Protein 6L8D (pdb70)

Radius of gyration: 44.06 Å; Cα contacts (8 Å, |Δi|>4): 2669; chains: 6; bounding box: 118×117×62 Å

Secondary structure (DSSP, 8-state):
----GGG--S-HHHHHHHHHHHH-GGG--EEEEE-SSS-HHHHHHHHHHHSPP------EEEE-SS------EEEETT-SSSTHHHHHHHHHHS----EEEEE--TTSS---HHHHTTSSEEEEE-----HHHHHHHHHHHHHHHH-HHHHHHHTHHHHHHHHHHHHHHHHHGGG-B--HHHHHHHHHHHHHTT-SSSHHHHHHHHHHHHHHHHTT-SB--HHHHHHHHHHHHGGG----TT----HHHHHHHHHHHHHT-------/----GGG--S-HHHHHHHHHHHH-GGG--EEEEE----HHHHHHHHHHS----S-----EE---S--TTS----STTTTTTEEEEETTTTSSTTHHHHHHHHHH----EEEEEE--SSS----HHHHTTSSEEEEE-----HHHHHHHHHHHHHHHH-HHHHHHHTHHHHHHHHHHHHHHHHHGGG-B--HHHHHHHHHHHHHTT-SSSHHHHHHHHHHHHHHHHTT-SB--HHHHHHHHHHHHGGG----TT----HHHHHHHHHHHHHT--/----GGG--S-HHHHHHHHHHHH-GGG--EEE--SS-S-HHHHHHHHHHHS-----EEEE-SS-----TTSEEEETTTTSSTTTHHHHHHHH---EEEEE-------HHHHTTSSEEEPP-----HHHHHHHHHHHHHHHH-HHHHHHHTHHHHHHHHHHHHHHHHHGGG-B--HHHHHHHHHHHHHTT-SSSHHHHHHHHHHHHHHHHTT-SB--HHHHHHHHHHHHGGG----TT----HHHHHHHHHHHHHT-/----GGG--S-HHHHHHHHHHHH-GGG--EEE---HHHHHHHHHHHS------EEE----TTSEEEETT-SSSTHHHHHHHHHHS----EEEEE--TTS----HHHHTTSSEEEPP-----HHHHHHHHHHHHHHHH-HHHHHHHTHHHHHHHHHHHHHHHHHGGG-B--HHHHHHHHHHHHHTT-SSSHHHHHHHHHHHHHHHHTT-SB--HHHHHHHHHHHHGGG----TT--S-HHHHHHHHHHHHHT--/----GGG--S-HHHHHHHHHHHH-GGG--EEEEE-S-S-HHHHHHHHHHHSPP----EE---S-------TTSEEEETTTTS---HHHHHHHHHHHTTT---EEEEE--TTTS---HHHHTTSSEEEEE-----HHHHHHHHHHHHHHHH-HHHHHHHTHHHHHHHHHHHHHHHHHGGG-B--HHHHHHHHHHHHHTT-SSSHHHHHHHHHHHHHHHHTT-SB--HHHHHHHHHHHHGGG----TT----HHHHHHHHHHHHHT--/----GGG--S-HHHHHHHHHHHH-GGG--EEE--SS-SSSHHHHHHHHHHSPP-----EEE--TT----TTTTTTSEEEETTTTSS-SSHHHHHHHHT----EEEEE--TTS----HHHHTTSSEEEPP-----HHHHHHHHHHHHHHHH-HHHHHHHTHHHHHHHHHHHHHHHHHGGG-B--HHHHHHHHHHHHHTT-SSSHHHHHHHHHHHHHHHHTT-SB--HHHHHHHHHHHHGGG----TT----HHHHHHHHHHHHHT---

Sequence (1582 aa):
VVFPFTAIVGQDEMKLALLLNVIDPKIGGVMIMGDRGTGKSTTIRALADLLPEIEKKVTMVDLPLGATEDRGILYVDEVNLLDDHLVDVLLDSAAGRFVLVGSGNPEEGELRPQLLDRFGMHAEIRTVREPELRVKIVEQRTEFDQNPHPFCDQYQTEQEALQAKIVNAQNLLPQVTIDYDYRVKVSEVCAELDVDGLRGDIVTNRAAKALAAFEGRTEVTVDDISRVIVLCLRHRLRKDPLESIDSGSKVEKVFKRVFGVVDEALEVVFPFTAIVGQDEMKLALLLNVIDPKIGGVMIMGDRGKSTTIRALADLLPEIEVVAKVTMVDLPLGATEDRVPGLLAKANRGILYVDEVNLLDDHLVDVLLDSAAPARFVLVGSGNPEEGELRPQLLDRFGMHAEIRTVREPELRVKIVEQRTEFDQNPHPFCDQYQTEQEALQAKIVNAQNLLPQVTIDYDYRVKVSEVCAELDVDGLRGDIVTNRAAKALAAFEGRTEVTVDDISRVIVLCLRHRLRKDPLESIDSGSKVEKVFKRVFGVVVVFPFTAIVGQDEMKLALLLNVIDPKIGGVMIMGDRGTGKSTTIRALADLLPEKVTMVDLPLGATEDANRGILYVDEVNLLDDHLVDVLLDSARFVLVGSGNPEELRPQLLDRFGMHAEIRTVREPELRVKIVEQRTEFDQNPHPFCDQYQTEQEALQAKIVNAQNLLPQVTIDYDYRVKVSEVCAELDVDGLRGDIVTNRAAKALAAFEGRTEVTVDDISRVIVLCLRHRLRKDPLESIDSGSKVEKVFKRVFGVVVFPFTAIVGQDEMKLALLLNVIDPKIGGVMIMTGKSTTIRALADLLPEKKVTMVDLPLANRGILYVDEVNLLDDHLVDVLLDSAAGRFVLVGSGNPEEGELRPQLLDRFGMHAEIRTVREPELRVKIVEQRTEFDQNPHPFCDQYQTEQEALQAKIVNAQNLLPQVTIDYDYRVKVSEVCAELDVDGLRGDIVTNRAAKALAAFEGRTEVTVDDISRVIVLCLRHRLRKDPLESIDSGSKVEKVFKRVFGVVVVFPFTAIVGQDEMKLALLLNVIDPKIGGVMIMGDRGTGKSTTIRALADLLPEIKVTMVDLPLGATLAKANRGILYVDEVNLLDDHLVDVLLDSAAGGWNRFVLVGSGNPEEGELRPQLLDRFGMHAEIRTVREPELRVKIVEQRTEFDQNPHPFCDQYQTEQEALQAKIVNAQNLLPQVTIDYDYRVKVSEVCAELDVDGLRGDIVTNRAAKALAAFEGRTEVTVDDISRVIVLCLRHRLRKDPLESIDSGSKVEKVFKRVFGVVVVFPFTAIVGQDEMKLALLLNVIDPKIGGVMIMGDRGTGKSTTIRALADLLPEIKKVTMVDLPLGATELLAKANRGILYVDEVNLLDDHLVDVLLDSAAGRFVLVGSGNPEEGELRPQLLDRFGMHAEIRTVREPELRVKIVEQRTEFDQNPHPFCDQYQTEQEALQAKIVNAQNLLPQVTIDYDYRVKVSEVCAELDVDGLRGDIVTNRAAKALAAFEGRTEVTVDDISRVIVLCLRHRLRKDPLESIDSGSKVEKVFKRVFGVVD

Structure (mmCIF, N/CA/C/O backbone):
data_6L8D
#
_entry.id   6L8D
#
_cell.length_a   211.034
_cell.length_b   121.149
_cell.length_c   119.419
_cell.angle_alpha   90.000
_cell.angle_beta   99.060
_cell.angle_gamma   90.000
#
_symmetry.space_group_name_H-M   'C 1 2 1'
#
loop_
_entity.id
_entity.type
_entity.pdbx_description
1 polymer 'Magnesium-chelatase subunit ChlI'
2 water water
#
loop_
_atom_site.group_PDB
_atom_site.id
_atom_site.type_symbol
_atom_site.label_atom_id
_atom_site.label_alt_id
_atom_site.label_comp_id
_atom_site.label_asym_id
_atom_site.label_entity_id
_atom_site.label_seq_id
_atom_site.pdbx_PDB_ins_code
_atom_site.Cartn_x
_atom_site.Cartn_y
_atom_site.Cartn_z
_atom_site.occupancy
_atom_site.B_iso_or_equiv
_atom_site.auth_seq_id
_atom_site.auth_comp_id
_atom_site.auth_asym_id
_atom_site.auth_atom_id
_atom_site.pdbx_PDB_model_num
ATOM 1 N N . VAL A 1 14 ? 75.947 95.165 39.941 1.00 54.66 14 VAL A N 1
ATOM 2 C CA . VAL A 1 14 ? 76.042 94.612 38.593 1.00 57.06 14 VAL A CA 1
ATOM 3 C C . VAL A 1 14 ? 76.452 95.675 37.577 1.00 61.50 14 VAL A C 1
ATOM 4 O O . VAL A 1 14 ? 76.011 96.826 37.648 1.00 66.55 14 VAL A O 1
ATOM 8 N N . VAL A 1 15 ? 77.300 95.281 36.626 1.00 58.44 15 VAL A N 1
ATOM 9 C CA . VAL A 1 15 ? 77.878 96.205 35.659 1.00 53.09 15 VAL A CA 1
ATOM 10 C C . VAL A 1 15 ? 77.631 95.675 34.251 1.00 39.38 15 VAL A C 1
ATOM 11 O O . VAL A 1 15 ? 77.485 94.465 34.040 1.00 44.44 15 VAL A O 1
ATOM 15 N N . PHE A 1 16 ? 77.534 96.597 33.295 1.00 32.70 16 PHE A N 1
ATOM 16 C CA . PHE A 1 16 ? 77.345 96.228 31.900 1.00 20.95 16 PHE A CA 1
ATOM 17 C C . PHE A 1 16 ? 78.476 95.306 31.452 1.00 20.70 16 PHE A C 1
ATOM 18 O O . PHE A 1 16 ? 79.650 95.624 31.679 1.00 20.73 16 PHE A O 1
ATOM 26 N N . PRO A 1 17 ? 78.175 94.168 30.825 1.00 23.23 17 PRO A N 1
ATOM 27 C CA . PRO A 1 17 ? 79.231 93.195 30.504 1.00 21.25 17 PRO A CA 1
ATOM 28 C C . PRO A 1 17 ? 80.138 93.674 29.377 1.00 24.79 17 PRO A C 1
ATOM 29 O O . PRO A 1 17 ? 79.667 94.141 28.337 1.00 26.90 17 PRO A O 1
ATOM 33 N N . PHE A 1 18 ? 81.450 93.510 29.583 1.00 21.30 18 PHE A N 1
ATOM 34 C CA . PHE A 1 18 ? 82.446 93.985 28.624 1.00 22.15 18 PHE A CA 1
ATOM 35 C C . PHE A 1 18 ? 82.232 93.377 27.244 1.00 30.62 18 PHE A C 1
ATOM 36 O O . PHE A 1 18 ? 82.341 94.073 26.228 1.00 19.77 18 PHE A O 1
ATOM 44 N N . THR A 1 19 ? 81.927 92.081 27.185 1.00 19.50 19 THR A N 1
ATOM 45 C CA . THR A 1 19 ? 81.781 91.417 25.898 1.00 19.25 19 THR A CA 1
ATOM 46 C C . THR A 1 19 ? 80.543 91.873 25.141 1.00 20.11 19 THR A C 1
ATOM 47 O O . THR A 1 19 ? 80.363 91.479 23.983 1.00 19.15 19 THR A O 1
ATOM 51 N N . ALA A 1 20 ? 79.693 92.692 25.766 1.00 28.28 20 ALA A N 1
ATOM 52 C CA . ALA A 1 20 ? 78.502 93.232 25.128 1.00 19.67 20 ALA A CA 1
ATOM 53 C C . ALA A 1 20 ? 78.693 94.631 24.560 1.00 19.86 20 ALA A C 1
ATOM 54 O O . ALA A 1 20 ? 77.859 95.073 23.767 1.00 31.29 20 ALA A O 1
ATOM 56 N N . ILE A 1 21 ? 79.747 95.344 24.957 1.00 19.99 21 ILE A N 1
ATOM 57 C CA . ILE A 1 21 ? 80.011 96.667 24.405 1.00 20.17 21 ILE A CA 1
ATOM 58 C C . ILE A 1 21 ? 80.284 96.568 22.913 1.00 20.01 21 ILE A C 1
ATOM 59 O O . ILE A 1 21 ? 81.164 95.817 22.478 1.00 41.98 21 ILE A O 1
ATOM 64 N N . VAL A 1 22 ? 79.549 97.342 22.118 1.00 20.10 22 VAL A N 1
ATOM 65 C CA . VAL A 1 22 ? 79.707 97.316 20.669 1.00 19.98 22 VAL A CA 1
ATOM 66 C C . VAL A 1 22 ? 80.236 98.669 20.198 1.00 20.46 22 VAL A C 1
ATOM 67 O O . VAL A 1 22 ? 79.966 99.710 20.804 1.00 20.55 22 VAL A O 1
ATOM 71 N N . GLY A 1 23 ? 81.061 98.640 19.156 1.00 23.94 23 GLY A N 1
ATOM 72 C CA . GLY A 1 23 ? 81.486 99.855 18.487 1.00 36.11 23 GLY A CA 1
ATOM 73 C C . GLY A 1 23 ? 82.678 100.586 19.072 1.00 43.84 23 GLY A C 1
ATOM 74 O O . GLY A 1 23 ? 82.932 101.733 18.677 1.00 52.22 23 GLY A O 1
ATOM 75 N N . GLN A 1 24 ? 83.411 99.980 19.999 1.00 36.71 24 GLN A N 1
ATOM 76 C CA . GLN A 1 24 ? 84.596 100.601 20.580 1.00 31.23 24 GLN A CA 1
ATOM 77 C C . GLN A 1 24 ? 85.840 99.750 20.390 1.00 27.65 24 GLN A C 1
ATOM 78 O O . GLN A 1 24 ? 86.790 99.817 21.177 1.00 23.28 24 GLN A O 1
ATOM 84 N N . ASP A 1 25 ? 85.852 98.945 19.321 1.00 31.37 25 ASP A N 1
ATOM 85 C CA . ASP A 1 25 ? 86.899 97.943 19.163 1.00 19.70 25 ASP A CA 1
ATOM 86 C C . ASP A 1 25 ? 88.312 98.452 19.391 1.00 20.69 25 ASP A C 1
ATOM 87 O O . ASP A 1 25 ? 89.115 97.793 20.060 1.00 23.13 25 ASP A O 1
ATOM 92 N N . GLU A 1 26 ? 88.630 99.634 18.868 1.00 19.92 26 GLU A N 1
ATOM 93 C CA . GLU A 1 26 ? 89.982 100.156 19.028 1.00 19.98 26 GLU A CA 1
ATOM 94 C C . GLU A 1 26 ? 90.303 100.387 20.496 1.00 20.12 26 GLU A C 1
ATOM 95 O O . GLU A 1 26 ? 91.426 100.135 20.936 1.00 20.06 26 GLU A O 1
ATOM 101 N N . MET A 1 27 ? 89.327 100.857 21.275 1.00 20.29 27 MET A N 1
ATOM 102 C CA . MET A 1 27 ? 89.587 101.109 22.688 1.00 20.44 27 MET A CA 1
ATOM 103 C C . MET A 1 27 ? 89.611 99.825 23.502 1.00 20.28 27 MET A C 1
ATOM 104 O O . MET A 1 27 ? 90.417 99.692 24.430 1.00 21.72 27 MET A O 1
ATOM 109 N N . LYS A 1 28 ? 88.735 98.875 23.180 1.00 25.06 28 LYS A N 1
ATOM 110 C CA . LYS A 1 28 ? 88.774 97.595 23.872 1.00 19.95 28 LYS A CA 1
ATOM 111 C C . LYS A 1 28 ? 90.091 96.880 23.623 1.00 19.74 28 LYS A C 1
ATOM 112 O O . LYS A 1 28 ? 90.611 96.205 24.519 1.00 19.67 28 LYS A O 1
ATOM 118 N N . LEU A 1 29 ? 90.659 97.044 22.423 1.00 25.26 29 LEU A N 1
ATOM 119 C CA . LEU A 1 29 ? 91.953 96.446 22.122 1.00 19.46 29 LEU A CA 1
ATOM 120 C C . LEU A 1 29 ? 93.044 97.072 22.978 1.00 23.58 29 LEU A C 1
ATOM 121 O O . LEU A 1 29 ? 93.906 96.364 23.517 1.00 28.87 29 LEU A O 1
ATOM 126 N N . ALA A 1 30 ? 93.025 98.400 23.112 1.00 19.86 30 ALA A N 1
ATOM 127 C CA . ALA A 1 30 ? 94.028 99.068 23.930 1.00 20.01 30 ALA A CA 1
ATOM 128 C C . ALA A 1 30 ? 93.964 98.588 25.371 1.00 20.05 30 ALA A C 1
ATOM 129 O O . ALA A 1 30 ? 95.001 98.361 26.006 1.00 20.03 30 ALA A O 1
ATOM 131 N N . LEU A 1 31 ? 92.751 98.399 25.895 1.00 20.12 31 LEU A N 1
ATOM 132 C CA . LEU A 1 31 ? 92.607 97.963 27.279 1.00 20.17 31 LEU A CA 1
ATOM 133 C C . LEU A 1 31 ? 93.038 96.511 27.455 1.00 19.90 31 LEU A C 1
ATOM 134 O O . LEU A 1 31 ? 93.744 96.185 28.416 1.00 19.91 31 LEU A O 1
ATOM 139 N N . LEU A 1 32 ? 92.641 95.628 26.528 1.00 19.66 32 LEU A N 1
ATOM 140 C CA . LEU A 1 32 ? 92.981 94.213 26.651 1.00 19.39 32 LEU A CA 1
ATOM 141 C C . LEU A 1 32 ? 94.485 93.998 26.588 1.00 19.27 32 LEU A C 1
ATOM 142 O O . LEU A 1 32 ? 95.038 93.210 27.361 1.00 19.17 32 LEU A O 1
ATOM 147 N N . LEU A 1 33 ? 95.169 94.701 25.684 1.00 19.30 33 LEU A N 1
ATOM 148 C CA . LEU A 1 33 ? 96.609 94.528 25.585 1.00 19.19 33 LEU A CA 1
ATOM 149 C C . LEU A 1 33 ? 97.317 95.037 26.835 1.00 30.80 33 LEU A C 1
ATOM 150 O O . LEU A 1 33 ? 98.324 94.451 27.252 1.00 29.35 33 LEU A O 1
ATOM 155 N N . ASN A 1 34 ? 96.806 96.105 27.459 1.00 19.67 34 ASN A N 1
ATOM 156 C CA . ASN A 1 34 ? 97.411 96.569 28.704 1.00 19.85 34 ASN A CA 1
ATOM 157 C C . ASN A 1 34 ? 97.162 95.588 29.838 1.00 28.44 34 ASN A C 1
ATOM 158 O O . ASN A 1 34 ? 98.049 95.340 30.660 1.00 19.79 34 ASN A O 1
ATOM 163 N N . VAL A 1 35 ? 95.971 94.994 29.876 1.00 28.76 35 VAL A N 1
ATOM 164 C CA . VAL A 1 35 ? 95.706 93.964 30.866 1.00 19.65 35 VAL A CA 1
ATOM 165 C C . VAL A 1 35 ? 96.654 92.798 30.668 1.00 19.35 35 VAL A C 1
ATOM 166 O O . VAL A 1 35 ? 97.079 92.159 31.638 1.00 25.23 35 VAL A O 1
ATOM 170 N N . ILE A 1 36 ? 97.032 92.526 29.421 1.00 19.15 36 ILE A N 1
ATOM 171 C CA . ILE A 1 36 ? 97.924 91.409 29.142 1.00 18.85 36 ILE A CA 1
ATOM 172 C C . ILE A 1 36 ? 99.360 91.787 29.458 1.00 25.61 36 ILE A C 1
ATOM 173 O O . ILE A 1 36 ? 100.121 90.976 30.001 1.00 21.21 36 ILE A O 1
ATOM 178 N N . ASP A 1 37 ? 99.758 93.012 29.114 1.00 19.09 37 ASP A N 1
ATOM 179 C CA . ASP A 1 37 ? 101.110 93.494 29.389 1.00 34.84 37 ASP A CA 1
ATOM 180 C C . ASP A 1 37 ? 101.035 94.925 29.906 1.00 28.85 37 ASP A C 1
ATOM 181 O O . ASP A 1 37 ? 101.147 95.886 29.133 1.00 30.47 37 ASP A O 1
ATOM 186 N N . PRO A 1 38 ? 100.877 95.105 31.223 1.00 33.23 38 PRO A N 1
ATOM 187 C CA . PRO A 1 38 ? 100.784 96.467 31.776 1.00 20.01 38 PRO A CA 1
ATOM 188 C C . PRO A 1 38 ? 102.010 97.333 31.535 1.00 25.83 38 PRO A C 1
ATOM 189 O O . PRO A 1 38 ? 101.887 98.566 31.586 1.00 20.34 38 PRO A O 1
ATOM 193 N N . LYS A 1 39 ? 103.179 96.744 31.271 1.00 19.90 39 LYS A N 1
ATOM 194 C CA . LYS A 1 39 ? 104.359 97.548 30.974 1.00 19.98 39 LYS A CA 1
ATOM 195 C C . LYS A 1 39 ? 104.257 98.282 29.641 1.00 29.06 39 LYS A C 1
ATOM 196 O O . LYS A 1 39 ? 105.213 98.966 29.259 1.00 30.33 39 LYS A O 1
ATOM 202 N N . ILE A 1 40 ? 103.129 98.160 28.932 1.00 19.94 40 ILE A N 1
ATOM 203 C CA . ILE A 1 40 ? 102.911 98.923 27.706 1.00 19.97 40 ILE A CA 1
ATOM 204 C C . ILE A 1 40 ? 102.846 100.415 28.013 1.00 20.28 40 ILE A C 1
ATOM 205 O O . ILE A 1 40 ? 103.297 101.247 27.211 1.00 20.34 40 ILE A O 1
ATOM 210 N N . GLY A 1 41 ? 102.288 100.779 29.171 1.00 20.48 41 GLY A N 1
ATOM 211 C CA . GLY A 1 41 ? 102.367 102.135 29.682 1.00 20.77 41 GLY A CA 1
ATOM 212 C C . GLY A 1 41 ? 101.061 102.886 29.832 1.00 20.96 41 GLY A C 1
ATOM 213 O O . GLY A 1 41 ? 101.068 104.091 30.084 1.00 21.19 41 GLY A O 1
ATOM 214 N N . GLY A 1 42 ? 99.938 102.187 29.732 1.00 20.87 42 GLY A N 1
ATOM 215 C CA . GLY A 1 42 ? 98.638 102.793 29.914 1.00 21.04 42 GLY A CA 1
ATOM 216 C C . GLY A 1 42 ? 98.006 103.269 28.618 1.00 21.02 42 GLY A C 1
ATOM 217 O O . GLY A 1 42 ? 98.609 103.262 27.544 1.00 22.25 42 GLY A O 1
ATOM 218 N N . VAL A 1 43 ? 96.753 103.700 28.739 1.00 21.15 43 VAL A N 1
ATOM 219 C CA . VAL A 1 43 ? 95.944 104.143 27.613 1.00 21.15 43 VAL A CA 1
ATOM 220 C C . VAL A 1 43 ? 95.442 105.546 27.904 1.00 24.94 43 VAL A C 1
ATOM 221 O O . VAL A 1 43 ? 94.892 105.806 28.978 1.00 27.12 43 VAL A O 1
ATOM 225 N N . MET A 1 44 ? 95.619 106.441 26.947 1.00 24.82 44 MET A N 1
ATOM 226 C CA . MET A 1 44 ? 95.003 107.757 26.971 1.00 25.51 44 MET A CA 1
ATOM 227 C C . MET A 1 44 ? 93.784 107.717 26.056 1.00 25.16 44 MET A C 1
ATOM 228 O O . MET A 1 44 ? 93.918 107.451 24.858 1.00 32.81 44 MET A O 1
ATOM 233 N N . ILE A 1 45 ? 92.600 107.947 26.621 1.00 21.90 45 ILE A N 1
ATOM 234 C CA . ILE A 1 45 ? 91.343 107.873 25.879 1.00 25.22 45 ILE A CA 1
ATOM 235 C C . ILE A 1 45 ? 90.851 109.290 25.601 1.00 31.80 45 ILE A C 1
ATOM 236 O O . ILE A 1 45 ? 90.373 109.982 26.507 1.00 38.89 45 ILE A O 1
ATOM 241 N N . MET A 1 46 ? 90.955 109.732 24.353 1.00 30.04 46 MET A N 1
ATOM 242 C CA . MET A 1 46 ? 90.443 111.030 23.936 1.00 39.12 46 MET A CA 1
ATOM 243 C C . MET A 1 46 ? 89.414 110.817 22.839 1.00 43.69 46 MET A C 1
ATOM 244 O O . MET A 1 46 ? 89.650 110.040 21.913 1.00 48.64 46 MET A O 1
ATOM 249 N N . GLY A 1 47 ? 88.283 111.506 22.929 1.00 47.99 47 GLY A N 1
ATOM 250 C CA . GLY A 1 47 ? 87.328 111.416 21.842 1.00 52.55 47 GLY A CA 1
ATOM 251 C C . GLY A 1 47 ? 85.932 111.904 22.157 1.00 59.55 47 GLY A C 1
ATOM 252 O O . GLY A 1 47 ? 85.749 113.000 22.693 1.00 69.35 47 GLY A O 1
ATOM 253 N N . ASP A 1 48 ? 84.938 111.090 21.823 1.00 58.34 48 ASP A N 1
ATOM 254 C CA . ASP A 1 48 ? 83.544 111.478 21.946 1.00 59.87 48 ASP A CA 1
ATOM 255 C C . ASP A 1 48 ? 82.996 111.124 23.328 1.00 67.20 48 ASP A C 1
ATOM 256 O O . ASP A 1 48 ? 83.620 110.407 24.115 1.00 68.01 48 ASP A O 1
ATOM 261 N N . ARG A 1 49 ? 81.806 111.659 23.622 1.00 71.64 49 ARG A N 1
ATOM 262 C CA . ARG A 1 49 ? 81.189 111.523 24.934 1.00 70.76 49 ARG A CA 1
ATOM 263 C C . ARG A 1 49 ? 80.050 110.515 24.978 1.00 69.39 49 ARG A C 1
ATOM 264 O O . ARG A 1 49 ? 79.699 110.055 26.071 1.00 74.99 49 ARG A O 1
ATOM 266 N N . GLY A 1 50 ? 79.475 110.154 23.834 1.00 66.50 50 GLY A N 1
ATOM 267 C CA . GLY A 1 50 ? 78.363 109.219 23.823 1.00 74.21 50 GLY A CA 1
ATOM 268 C C . GLY A 1 50 ? 78.780 107.765 23.927 1.00 78.19 50 GLY A C 1
ATOM 269 O O . GLY A 1 50 ? 78.052 106.861 23.497 1.00 79.88 50 GLY A O 1
ATOM 270 N N . THR A 1 51 ? 79.957 107.534 24.500 1.00 84.21 51 THR A N 1
ATOM 271 C CA . THR A 1 51 ? 80.477 106.182 24.663 1.00 85.64 51 THR A CA 1
ATOM 272 C C . THR A 1 51 ? 80.308 105.695 26.099 1.00 81.82 51 THR A C 1
ATOM 273 O O . THR A 1 51 ? 79.443 104.869 26.387 1.00 88.16 51 THR A O 1
ATOM 277 N N . GLY A 1 52 ? 81.141 106.214 26.995 1.00 71.13 52 GLY A N 1
ATOM 278 C CA . GLY A 1 52 ? 81.086 105.836 28.395 1.00 65.56 52 GLY A CA 1
ATOM 279 C C . GLY A 1 52 ? 82.373 105.191 28.872 1.00 68.79 52 GLY A C 1
ATOM 280 O O . GLY A 1 52 ? 82.358 104.101 29.443 1.00 78.76 52 GLY A O 1
ATOM 281 N N . LYS A 1 53 ? 83.491 105.870 28.637 1.00 63.09 53 LYS A N 1
ATOM 282 C CA . LYS A 1 53 ? 84.796 105.362 29.044 1.00 56.90 53 LYS A CA 1
ATOM 283 C C . LYS A 1 53 ? 84.822 105.039 30.535 1.00 65.81 53 LYS A C 1
ATOM 284 O O . LYS A 1 53 ? 85.764 104.422 31.030 1.00 70.69 53 LYS A O 1
ATOM 290 N N . SER A 1 54 ? 83.780 105.462 31.244 1.00 66.39 54 SER A N 1
ATOM 291 C CA . SER A 1 54 ? 83.682 105.219 32.679 1.00 63.71 54 SER A CA 1
ATOM 292 C C . SER A 1 54 ? 83.110 103.835 32.966 1.00 64.18 54 SER A C 1
ATOM 293 O O . SER A 1 54 ? 83.479 103.192 33.949 1.00 66.47 54 SER A O 1
ATOM 296 N N . THR A 1 55 ? 82.208 103.382 32.102 1.00 62.81 55 THR A N 1
ATOM 297 C CA . THR A 1 55 ? 81.584 102.074 32.261 1.00 60.07 55 THR A CA 1
ATOM 298 C C . THR A 1 55 ? 82.300 100.983 31.477 1.00 52.32 55 THR A C 1
ATOM 299 O O . THR A 1 55 ? 82.198 99.808 31.844 1.00 52.40 55 THR A O 1
ATOM 303 N N . THR A 1 56 ? 82.994 101.324 30.388 1.00 42.72 56 THR A N 1
ATOM 304 C CA . THR A 1 56 ? 83.783 100.296 29.716 1.00 33.92 56 THR A CA 1
ATOM 305 C C . THR A 1 56 ? 84.950 99.858 30.594 1.00 32.90 56 THR A C 1
ATOM 306 O O . THR A 1 56 ? 85.271 98.668 30.664 1.00 40.91 56 THR A O 1
ATOM 310 N N . ILE A 1 57 ? 85.598 100.803 31.273 1.00 23.18 57 ILE A N 1
ATOM 311 C CA . ILE A 1 57 ? 86.685 100.421 32.165 1.00 22.21 57 ILE A CA 1
ATOM 312 C C . ILE A 1 57 ? 86.136 99.677 33.377 1.00 29.34 57 ILE A C 1
ATOM 313 O O . ILE A 1 57 ? 86.796 98.780 33.915 1.00 32.25 57 ILE A O 1
ATOM 318 N N . ARG A 1 58 ? 84.927 100.026 33.823 1.00 39.85 58 ARG A N 1
ATOM 319 C CA . ARG A 1 58 ? 84.295 99.280 34.905 1.00 47.83 58 ARG A CA 1
ATOM 320 C C . ARG A 1 58 ? 84.013 97.843 34.472 1.00 44.81 58 ARG A C 1
ATOM 321 O O . ARG A 1 58 ? 84.237 96.894 35.233 1.00 46.95 58 ARG A O 1
ATOM 329 N N . ALA A 1 59 ? 83.545 97.672 33.233 1.00 40.17 59 ALA A N 1
ATOM 330 C CA . ALA A 1 59 ? 83.277 96.345 32.697 1.00 31.64 59 ALA A CA 1
ATOM 331 C C . ALA A 1 59 ? 84.537 95.500 32.639 1.00 27.29 59 ALA A C 1
ATOM 332 O O . ALA A 1 59 ? 84.498 94.301 32.931 1.00 23.11 59 ALA A O 1
ATOM 334 N N . LEU A 1 60 ? 85.670 96.111 32.289 1.00 34.75 60 LEU A N 1
ATOM 335 C CA . LEU A 1 60 ? 86.906 95.347 32.168 1.00 40.63 60 LEU A CA 1
ATOM 336 C C . LEU A 1 60 ? 87.413 94.880 33.527 1.00 45.80 60 LEU A C 1
ATOM 337 O O . LEU A 1 60 ? 87.948 93.773 33.645 1.00 52.06 60 LEU A O 1
ATOM 342 N N . ALA A 1 61 ? 87.256 95.696 34.569 1.00 43.04 61 ALA A N 1
ATOM 343 C CA . ALA A 1 61 ? 87.653 95.238 35.895 1.00 46.87 61 ALA A CA 1
ATOM 344 C C . ALA A 1 61 ? 86.822 94.034 36.320 1.00 51.73 61 ALA A C 1
ATOM 345 O O . ALA A 1 61 ? 87.358 93.042 36.821 1.00 55.60 61 ALA A O 1
ATOM 347 N N . ASP A 1 62 ? 85.504 94.115 36.141 1.00 52.11 62 ASP A N 1
ATOM 348 C CA . ASP A 1 62 ? 84.613 93.010 36.476 1.00 54.62 62 ASP A CA 1
ATOM 349 C C . ASP A 1 62 ? 84.896 91.751 35.652 1.00 59.94 62 ASP A C 1
ATOM 350 O O . ASP A 1 62 ? 84.523 90.651 36.074 1.00 74.04 62 ASP A O 1
ATOM 355 N N . LEU A 1 63 ? 85.547 91.882 34.489 1.00 47.67 63 LEU A N 1
ATOM 356 C CA . LEU A 1 63 ? 85.797 90.745 33.600 1.00 40.24 63 LEU A CA 1
ATOM 357 C C . LEU A 1 63 ? 87.043 89.963 33.980 1.00 45.21 63 LEU A C 1
ATOM 358 O O . LEU A 1 63 ? 87.120 88.760 33.706 1.00 48.83 63 LEU A O 1
ATOM 363 N N . LEU A 1 64 ? 88.018 90.627 34.602 1.00 40.50 64 LEU A N 1
ATOM 364 C CA . LEU A 1 64 ? 89.285 90.015 34.949 1.00 38.61 64 LEU A CA 1
ATOM 365 C C . LEU A 1 64 ? 89.075 88.874 35.947 1.00 48.84 64 LEU A C 1
ATOM 366 O O . LEU A 1 64 ? 87.982 88.705 36.491 1.00 53.62 64 LEU A O 1
ATOM 371 N N . PRO A 1 65 ? 90.078 88.024 36.145 1.00 53.27 65 PRO A N 1
ATOM 372 C CA . PRO A 1 65 ? 89.915 86.931 37.105 1.00 57.72 65 PRO A CA 1
ATOM 373 C C . PRO A 1 65 ? 90.007 87.460 38.529 1.00 67.24 65 PRO A C 1
ATOM 374 O O . PRO A 1 65 ? 90.483 88.568 38.783 1.00 72.13 65 PRO A O 1
ATOM 378 N N . GLU A 1 66 ? 89.537 86.641 39.468 1.00 70.12 66 GLU A N 1
ATOM 379 C CA . GLU A 1 66 ? 89.554 87.016 40.876 1.00 70.31 66 GLU A CA 1
ATOM 380 C C . GLU A 1 66 ? 90.976 87.060 41.427 1.00 70.19 66 GLU A C 1
ATOM 381 O O . GLU A 1 66 ? 91.801 86.189 41.134 1.00 70.09 66 GLU A O 1
ATOM 387 N N . ILE A 1 67 ? 91.257 88.089 42.222 1.00 71.71 67 ILE A N 1
ATOM 388 C CA . ILE A 1 67 ? 92.545 88.266 42.883 1.00 77.27 67 ILE A CA 1
ATOM 389 C C . ILE A 1 67 ? 92.351 88.020 44.373 1.00 83.03 67 ILE A C 1
ATOM 390 O O . ILE A 1 67 ? 91.420 88.560 44.985 1.00 85.28 67 ILE A O 1
ATOM 395 N N . GLU A 1 68 ? 93.214 87.192 44.953 1.00 82.64 68 GLU A N 1
ATOM 396 C CA . GLU A 1 68 ? 93.134 86.900 46.378 1.00 77.20 68 GLU A CA 1
ATOM 397 C C . GLU A 1 68 ? 94.486 87.143 47.044 1.00 85.26 68 GLU A C 1
ATOM 398 O O . GLU A 1 68 ? 95.251 88.012 46.620 1.00 86.47 68 GLU A O 1
ATOM 404 N N . LYS A 1 104 ? 87.737 88.346 46.637 1.00 79.46 104 LYS A N 1
ATOM 405 C CA . LYS A 1 104 ? 87.523 89.660 46.042 1.00 83.82 104 LYS A CA 1
ATOM 406 C C . LYS A 1 104 ? 87.995 89.739 44.589 1.00 84.38 104 LYS A C 1
ATOM 407 O O . LYS A 1 104 ? 88.687 88.859 44.076 1.00 82.71 104 LYS A O 1
ATOM 413 N N . LYS A 1 105 ? 87.612 90.836 43.953 1.00 85.46 105 LYS A N 1
ATOM 414 C CA . LYS A 1 105 ? 87.775 91.102 42.534 1.00 79.69 105 LYS A CA 1
ATOM 415 C C . LYS A 1 105 ? 88.842 92.177 42.336 1.00 85.36 105 LYS A C 1
ATOM 416 O O . LYS A 1 105 ? 89.236 92.873 43.278 1.00 96.99 105 LYS A O 1
ATOM 422 N N . VAL A 1 106 ? 89.347 92.283 41.105 1.00 77.91 106 VAL A N 1
ATOM 423 C CA . VAL A 1 106 ? 90.343 93.304 40.813 1.00 73.10 106 VAL A CA 1
ATOM 424 C C . VAL A 1 106 ? 89.694 94.662 41.030 1.00 78.22 106 VAL A C 1
ATOM 425 O O . VAL A 1 106 ? 88.519 94.873 40.693 1.00 86.48 106 VAL A O 1
ATOM 429 N N . THR A 1 107 ? 90.456 95.601 41.579 1.00 74.91 107 THR A N 1
ATOM 430 C CA . THR A 1 107 ? 89.888 96.838 42.092 1.00 74.37 107 THR A CA 1
ATOM 431 C C . THR A 1 107 ? 90.059 97.942 41.065 1.00 69.37 107 THR A C 1
ATOM 432 O O . THR A 1 107 ? 91.162 98.171 40.560 1.00 70.10 107 THR A O 1
ATOM 436 N N . MET A 1 108 ? 88.971 98.641 40.788 1.00 63.64 108 MET A N 1
ATOM 437 C CA . MET A 1 108 ? 88.969 99.761 39.866 1.00 61.43 108 MET A CA 1
ATOM 438 C C . MET A 1 108 ? 88.804 101.009 40.714 1.00 72.30 108 MET A C 1
ATOM 439 O O . MET A 1 108 ? 87.817 101.136 41.450 1.00 82.79 108 MET A O 1
ATOM 444 N N . VAL A 1 109 ? 89.747 101.938 40.585 1.00 70.72 109 VAL A N 1
ATOM 445 C CA . VAL A 1 109 ? 89.819 103.112 41.444 1.00 65.56 109 VAL A CA 1
ATOM 446 C C . VAL A 1 109 ? 89.606 104.344 40.575 1.00 64.51 109 VAL A C 1
ATOM 447 O O . VAL A 1 109 ? 90.260 104.489 39.536 1.00 68.52 109 VAL A O 1
ATOM 451 N N . ASP A 1 110 ? 88.688 105.220 40.983 1.00 62.31 110 ASP A N 1
ATOM 452 C CA . ASP A 1 110 ? 88.374 106.408 40.201 1.00 69.62 110 ASP A CA 1
ATOM 453 C C . ASP A 1 110 ? 88.951 107.658 40.860 1.00 85.45 110 ASP A C 1
ATOM 454 O O . ASP A 1 110 ? 88.918 107.797 42.089 1.00 108.27 110 ASP A O 1
ATOM 459 N N . LEU A 1 111 ? 89.473 108.568 40.029 1.00 77.37 111 LEU A N 1
ATOM 460 C CA . LEU A 1 111 ? 90.049 109.838 40.466 1.00 72.69 111 LEU A CA 1
ATOM 461 C C . LEU A 1 111 ? 89.108 110.982 40.123 1.00 79.65 111 LEU A C 1
ATOM 462 O O . LEU A 1 111 ? 89.016 111.362 38.944 1.00 82.75 111 LEU A O 1
ATOM 467 N N . PRO A 1 112 ? 88.415 111.572 41.089 1.00 79.55 112 PRO A N 1
ATOM 468 C CA . PRO A 1 112 ? 87.400 112.581 40.776 1.00 78.30 112 PRO A CA 1
ATOM 469 C C . PRO A 1 112 ? 88.028 113.927 40.429 1.00 74.16 112 PRO A C 1
ATOM 470 O O . PRO A 1 112 ? 89.247 114.084 40.375 1.00 69.28 112 PRO A O 1
ATOM 474 N N . LEU A 1 113 ? 87.151 114.901 40.172 1.00 76.71 113 LEU A N 1
ATOM 475 C CA . LEU A 1 113 ? 87.590 116.230 39.757 1.00 78.71 113 LEU A CA 1
ATOM 476 C C . LEU A 1 113 ? 88.506 116.855 40.804 1.00 82.41 113 LEU A C 1
ATOM 477 O O . LEU A 1 113 ? 89.698 117.072 40.558 1.00 78.16 113 LEU A O 1
ATOM 482 N N . GLY A 1 114 ? 87.962 117.151 41.985 1.00 90.49 114 GLY A N 1
ATOM 483 C CA . GLY A 1 114 ? 88.771 117.636 43.087 1.00 92.80 114 GLY A CA 1
ATOM 484 C C . GLY A 1 114 ? 89.549 116.525 43.765 1.00 88.40 114 GLY A C 1
ATOM 485 O O . GLY A 1 114 ? 89.140 116.027 44.819 1.00 93.43 114 GLY A O 1
ATOM 486 N N . ALA A 1 115 ? 90.669 116.136 43.164 1.00 77.89 115 ALA A N 1
ATOM 487 C CA . ALA A 1 115 ? 91.506 115.077 43.716 1.00 67.65 115 ALA A CA 1
ATOM 488 C C . ALA A 1 115 ? 92.912 115.585 44.015 1.00 65.33 115 ALA A C 1
ATOM 489 O O . ALA A 1 115 ? 93.681 115.886 43.102 1.00 67.46 115 ALA A O 1
ATOM 491 N N . THR A 1 116 ? 93.241 115.678 45.299 1.00 63.71 116 THR A N 1
ATOM 492 C CA . THR A 1 116 ? 94.555 116.150 45.721 1.00 65.95 116 THR A CA 1
ATOM 493 C C . THR A 1 116 ? 95.547 114.997 45.826 1.00 62.22 116 THR A C 1
ATOM 494 O O . THR A 1 116 ? 95.156 113.842 45.996 1.00 63.30 116 THR A O 1
ATOM 498 N N . GLU A 1 117 ? 96.833 115.319 45.725 1.00 61.32 117 GLU A N 1
ATOM 499 C CA . GLU A 1 117 ? 97.883 114.311 45.808 1.00 65.52 117 GLU A CA 1
ATOM 500 C C . GLU A 1 117 ? 97.638 113.353 46.970 1.00 68.07 117 GLU A C 1
ATOM 501 O O . GLU A 1 117 ? 96.938 113.688 47.926 1.00 67.32 117 GLU A O 1
ATOM 507 N N . ASP A 1 118 ? 98.217 112.161 46.880 1.00 72.69 118 ASP A N 1
ATOM 508 C CA . ASP A 1 118 ? 98.062 111.153 47.922 1.00 72.90 118 ASP A CA 1
ATOM 509 C C . ASP A 1 118 ? 99.144 110.101 47.703 1.00 70.19 118 ASP A C 1
ATOM 510 O O . ASP A 1 118 ? 100.029 110.271 46.864 1.00 69.54 118 ASP A O 1
ATOM 515 N N . ARG A 1 147 ? 98.056 96.080 41.813 1.00 68.56 147 ARG A N 1
ATOM 516 C CA . ARG A 1 147 ? 97.591 95.246 40.708 1.00 68.83 147 ARG A CA 1
ATOM 517 C C . ARG A 1 147 ? 96.108 95.468 40.425 1.00 67.03 147 ARG A C 1
ATOM 518 O O . ARG A 1 147 ? 95.263 94.643 40.775 1.00 61.28 147 ARG A O 1
ATOM 526 N N . GLY A 1 148 ? 95.805 96.580 39.785 1.00 71.54 148 GLY A N 1
ATOM 527 C CA . GLY A 1 148 ? 94.436 96.923 39.456 1.00 67.28 148 GLY A CA 1
ATOM 528 C C . GLY A 1 148 ? 94.391 97.858 38.275 1.00 57.71 148 GLY A C 1
ATOM 529 O O . GLY A 1 148 ? 95.239 97.806 37.384 1.00 59.65 148 GLY A O 1
ATOM 530 N N . ILE A 1 149 ? 93.378 98.719 38.266 1.00 50.28 149 ILE A N 1
ATOM 531 C CA . ILE A 1 149 ? 93.155 99.674 37.192 1.00 44.93 149 ILE A CA 1
ATOM 532 C C . ILE A 1 149 ? 92.912 101.038 37.821 1.00 49.96 149 ILE A C 1
ATOM 533 O O . ILE A 1 149 ? 92.151 101.157 38.787 1.00 61.02 149 ILE A O 1
ATOM 538 N N . LEU A 1 150 ? 93.540 102.068 37.262 1.00 44.98 150 LEU A N 1
ATOM 539 C CA . LEU A 1 150 ? 93.415 103.436 37.748 1.00 41.95 150 LEU A CA 1
ATOM 540 C C . LEU A 1 150 ? 92.944 104.329 36.610 1.00 38.71 150 LEU A C 1
ATOM 541 O O . LEU A 1 150 ? 93.650 104.483 35.610 1.00 43.67 150 LEU A O 1
ATOM 546 N N . TYR A 1 151 ? 91.769 104.933 36.770 1.00 38.63 151 TYR A N 1
ATOM 547 C CA . TYR A 1 151 ? 91.153 105.754 35.731 1.00 41.40 151 TYR A CA 1
ATOM 548 C C . TYR A 1 151 ? 91.213 107.215 36.153 1.00 51.85 151 TYR A C 1
ATOM 549 O O . TYR A 1 151 ? 90.564 107.612 37.125 1.00 65.01 151 TYR A O 1
ATOM 558 N N . VAL A 1 152 ? 91.969 108.012 35.405 1.00 47.08 152 VAL A N 1
ATOM 559 C CA . VAL A 1 152 ? 92.099 109.446 35.640 1.00 45.53 152 VAL A CA 1
ATOM 560 C C . VAL A 1 152 ? 91.199 110.148 34.627 1.00 55.73 152 VAL A C 1
ATOM 561 O O . VAL A 1 152 ? 91.581 110.338 33.468 1.00 57.62 152 VAL A O 1
ATOM 565 N N . ASP A 1 153 ? 89.997 110.542 35.066 1.00 62.32 153 ASP A N 1
ATOM 566 C CA . ASP A 1 153 ? 88.973 111.005 34.131 1.00 62.89 153 ASP A CA 1
ATOM 567 C C . ASP A 1 153 ? 89.408 112.268 33.394 1.00 64.40 153 ASP A C 1
ATOM 568 O O . ASP A 1 153 ? 89.120 112.427 32.203 1.00 70.54 153 ASP A O 1
ATOM 573 N N . GLU A 1 154 ? 90.094 113.183 34.072 1.00 59.87 154 GLU A N 1
ATOM 574 C CA . GLU A 1 154 ? 90.483 114.452 33.453 1.00 60.80 154 GLU A CA 1
ATOM 575 C C . GLU A 1 154 ? 91.959 114.725 33.740 1.00 69.77 154 GLU A C 1
ATOM 576 O O . GLU A 1 154 ? 92.297 115.445 34.682 1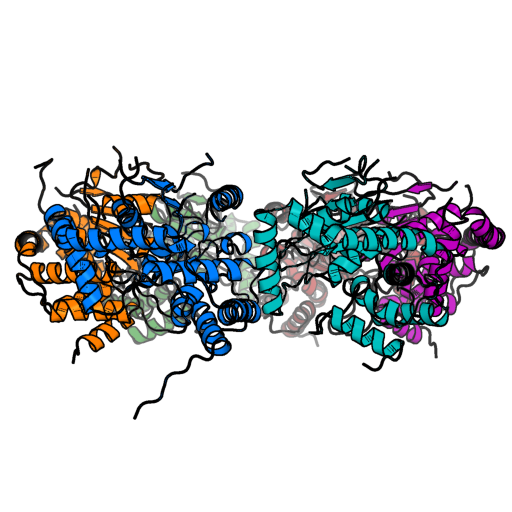.00 79.45 154 GLU A O 1
ATOM 582 N N . VAL A 1 155 ? 92.844 114.145 32.926 1.00 65.40 155 VAL A N 1
ATOM 583 C CA . VAL A 1 155 ? 94.278 114.339 33.117 1.00 62.58 155 VAL A CA 1
ATOM 584 C C . VAL A 1 155 ? 94.746 115.623 32.441 1.00 63.28 155 VAL A C 1
ATOM 585 O O . VAL A 1 155 ? 95.951 115.842 32.279 1.00 67.62 155 VAL A O 1
ATOM 589 N N . ASN A 1 156 ? 93.813 116.506 32.091 1.00 59.80 156 ASN A N 1
ATOM 590 C CA . ASN A 1 156 ? 94.186 117.818 31.575 1.00 61.00 156 ASN A CA 1
ATOM 591 C C . ASN A 1 156 ? 94.426 118.773 32.728 1.00 67.36 156 ASN A C 1
ATOM 592 O O . ASN A 1 156 ? 95.423 119.502 32.753 1.00 71.29 156 ASN A O 1
ATOM 597 N N . LEU A 1 157 ? 93.500 118.767 33.679 1.00 68.58 157 LEU A N 1
ATOM 598 C CA . LEU A 1 157 ? 93.683 119.395 34.975 1.00 67.07 157 LEU A CA 1
ATOM 599 C C . LEU A 1 157 ? 94.594 118.494 35.811 1.00 65.13 157 LEU A C 1
ATOM 600 O O . LEU A 1 157 ? 95.130 117.489 35.333 1.00 64.57 157 LEU A O 1
ATOM 605 N N . LEU A 1 158 ? 94.770 118.842 37.084 1.00 64.08 158 LEU A N 1
ATOM 606 C CA . LEU A 1 158 ? 95.729 118.164 37.955 1.00 64.17 158 LEU A CA 1
ATOM 607 C C . LEU A 1 158 ? 97.124 118.221 37.329 1.00 67.88 158 LEU A C 1
ATOM 608 O O . LEU A 1 158 ? 97.616 117.265 36.734 1.00 62.73 158 LEU A O 1
ATOM 610 N N . ASP A 1 159 ? 97.736 119.391 37.509 1.00 74.62 159 ASP A N 1
ATOM 611 C CA . ASP A 1 159 ? 98.941 119.833 36.815 1.00 72.08 159 ASP A CA 1
ATOM 612 C C . ASP A 1 159 ? 100.055 118.794 36.793 1.00 62.68 159 ASP A C 1
ATOM 613 O O . ASP A 1 159 ? 100.045 117.832 37.571 1.00 58.47 159 ASP A O 1
ATOM 618 N N . ASP A 1 160 ? 101.025 119.011 35.904 1.00 61.23 160 ASP A N 1
ATOM 619 C CA . ASP A 1 160 ? 102.096 118.073 35.593 1.00 63.50 160 ASP A CA 1
ATOM 620 C C . ASP A 1 160 ? 102.681 117.367 36.811 1.00 59.53 160 ASP A C 1
ATOM 621 O O . ASP A 1 160 ? 103.154 116.235 36.701 1.00 49.77 160 ASP A O 1
ATOM 626 N N . HIS A 1 161 ? 102.655 118.021 37.974 1.00 66.90 161 HIS A N 1
ATOM 627 C CA . HIS A 1 161 ? 103.228 117.422 39.175 1.00 69.01 161 HIS A CA 1
ATOM 628 C C . HIS A 1 161 ? 102.535 116.107 39.511 1.00 72.23 161 HIS A C 1
ATOM 629 O O . HIS A 1 161 ? 103.180 115.056 39.608 1.00 79.00 161 HIS A O 1
ATOM 631 N N . LEU A 1 162 ? 101.210 116.146 39.679 1.00 68.65 162 LEU A N 1
ATOM 632 C CA . LEU A 1 162 ? 100.470 114.932 40.009 1.00 69.85 162 LEU A CA 1
ATOM 633 C C . LEU A 1 162 ? 100.502 113.929 38.859 1.00 80.76 162 LEU A C 1
ATOM 634 O O . LEU A 1 162 ? 100.647 112.722 39.086 1.00 88.63 162 LEU A O 1
ATOM 636 N N . VAL A 1 163 ? 100.381 114.412 37.618 1.00 77.94 163 VAL A N 1
ATOM 637 C CA . VAL A 1 163 ? 100.366 113.522 36.456 1.00 70.40 163 VAL A CA 1
ATOM 638 C C . VAL A 1 163 ? 101.699 112.799 36.302 1.00 68.25 163 VAL A C 1
ATOM 639 O O . VAL A 1 163 ? 101.740 111.614 35.951 1.00 65.09 163 VAL A O 1
ATOM 643 N N . ASP A 1 164 ? 102.809 113.499 36.554 1.00 70.50 164 ASP A N 1
ATOM 644 C CA . ASP A 1 164 ? 104.124 112.885 36.388 1.00 70.01 164 ASP A CA 1
ATOM 645 C C . ASP A 1 164 ? 104.282 111.672 37.292 1.00 70.11 164 ASP A C 1
ATOM 646 O O . ASP A 1 164 ? 104.836 110.648 36.874 1.00 66.74 164 ASP A O 1
ATOM 648 N N . VAL A 1 165 ? 103.769 111.757 38.520 1.00 73.24 165 VAL A N 1
ATOM 649 C CA . VAL A 1 165 ? 103.991 110.705 39.508 1.00 75.53 165 VAL A CA 1
ATOM 650 C C . VAL A 1 165 ? 103.314 109.403 39.087 1.00 79.25 165 VAL A C 1
ATOM 651 O O . VAL A 1 165 ? 103.873 108.312 39.271 1.00 80.55 165 VAL A O 1
ATOM 655 N N . LEU A 1 166 ? 102.111 109.492 38.503 1.00 76.26 166 LEU A N 1
ATOM 656 C CA . LEU A 1 166 ? 101.362 108.288 38.138 1.00 68.33 166 LEU A CA 1
ATOM 657 C C . LEU A 1 166 ? 102.055 107.492 37.036 1.00 71.65 166 LEU A C 1
ATOM 658 O O . LEU A 1 166 ? 102.078 106.256 37.079 1.00 79.96 166 LEU A O 1
ATOM 663 N N . LEU A 1 167 ? 102.632 108.178 36.046 1.00 69.84 167 LEU A N 1
ATOM 664 C CA . LEU A 1 167 ? 103.311 107.490 34.953 1.00 72.87 167 LEU A CA 1
ATOM 665 C C . LEU A 1 167 ? 104.474 106.636 35.435 1.00 82.04 167 LEU A C 1
ATOM 666 O O . LEU A 1 167 ? 104.855 105.687 34.738 1.00 83.97 167 LEU A O 1
ATOM 671 N N . ASP A 1 168 ? 105.035 106.936 36.612 1.00 87.44 168 ASP A N 1
ATOM 672 C CA . ASP A 1 168 ? 106.135 106.125 37.127 1.00 86.29 168 ASP A CA 1
ATOM 673 C C . ASP A 1 168 ? 105.647 104.731 37.503 1.00 83.46 168 ASP A C 1
ATOM 674 O O . ASP A 1 168 ? 106.301 103.728 37.184 1.00 86.03 168 ASP A O 1
ATOM 679 N N . SER A 1 169 ? 104.504 104.668 38.177 1.00 81.79 169 SER A N 1
ATOM 680 C CA . SER A 1 169 ? 103.930 103.394 38.595 1.00 82.62 169 SER A CA 1
ATOM 681 C C . SER A 1 169 ? 103.778 102.444 37.412 1.00 93.40 169 SER A C 1
ATOM 682 O O . SER A 1 169 ? 103.736 101.226 37.583 1.00 103.09 169 SER A O 1
ATOM 685 N N . ALA A 1 170 ? 103.697 103.010 36.212 1.00 87.34 170 ALA A N 1
ATOM 686 C CA . ALA A 1 170 ? 103.550 102.216 34.999 1.00 72.26 170 ALA A CA 1
ATOM 687 C C . ALA A 1 170 ? 104.908 101.886 34.388 1.00 73.49 170 ALA A C 1
ATOM 688 O O . ALA A 1 170 ? 105.910 101.787 35.096 1.00 79.80 170 ALA A O 1
ATOM 690 N N . ALA A 1 171 ? 104.933 101.719 33.070 1.00 68.32 171 ALA A N 1
ATOM 691 C CA . ALA A 1 171 ? 106.167 101.400 32.362 1.00 59.32 171 ALA A CA 1
ATOM 692 C C . ALA A 1 171 ? 106.773 100.096 32.869 1.00 67.17 171 ALA A C 1
ATOM 693 O O . ALA A 1 171 ? 106.058 99.207 33.332 1.00 78.71 171 ALA A O 1
ATOM 695 N N . GLY A 1 172 ? 108.095 99.988 32.779 1.00 62.68 172 GLY A N 1
ATOM 696 C CA . GLY A 1 172 ? 108.795 98.799 33.227 1.00 60.10 172 GLY A CA 1
ATOM 697 C C . GLY A 1 172 ? 108.619 98.546 34.711 1.00 64.11 172 GLY A C 1
ATOM 698 O O . GLY A 1 172 ? 109.515 98.020 35.371 1.00 69.11 172 GLY A O 1
ATOM 699 N N . ARG A 1 189 ? 102.561 97.839 39.642 1.00 84.21 189 ARG A N 1
ATOM 700 C CA . ARG A 1 189 ? 102.037 97.377 38.354 1.00 80.79 189 ARG A CA 1
ATOM 701 C C . ARG A 1 189 ? 100.517 97.515 38.263 1.00 82.14 189 ARG A C 1
ATOM 702 O O . ARG A 1 189 ? 99.778 96.824 38.970 1.00 93.39 189 ARG A O 1
ATOM 710 N N . PHE A 1 190 ? 100.059 98.399 37.375 1.00 72.10 190 PHE A N 1
ATOM 711 C CA . PHE A 1 190 ? 98.632 98.633 37.184 1.00 62.93 190 PHE A CA 1
ATOM 712 C C . PHE A 1 190 ? 98.412 99.187 35.782 1.00 61.75 190 PHE A C 1
ATOM 713 O O . PHE A 1 190 ? 99.353 99.627 35.112 1.00 76.60 190 PHE A O 1
ATOM 721 N N . VAL A 1 191 ? 97.155 99.158 35.348 1.00 38.82 191 VAL A N 1
ATOM 722 C CA . VAL A 1 191 ? 96.773 99.664 34.035 1.00 22.85 191 VAL A CA 1
ATOM 723 C C . VAL A 1 191 ? 96.330 101.113 34.217 1.00 30.37 191 VAL A C 1
ATOM 724 O O . VAL A 1 191 ? 95.222 101.383 34.672 1.00 37.80 191 VAL A O 1
ATOM 728 N N . LEU A 1 192 ? 97.183 102.051 33.834 1.00 28.99 192 LEU A N 1
ATOM 729 C CA . LEU A 1 192 ? 96.814 103.457 33.889 1.00 27.40 192 LEU A CA 1
ATOM 730 C C . LEU A 1 192 ? 95.884 103.756 32.723 1.00 25.38 192 LEU A C 1
ATOM 731 O O . LEU A 1 192 ? 96.168 103.382 31.585 1.00 34.97 192 LEU A O 1
ATOM 736 N N . VAL A 1 193 ? 94.764 104.408 33.005 1.00 21.77 193 VAL A N 1
ATOM 737 C CA . VAL A 1 193 ? 93.830 104.833 31.973 1.00 21.76 193 VAL A CA 1
ATOM 738 C C . VAL A 1 193 ? 93.470 106.279 32.247 1.00 25.01 193 VAL A C 1
ATOM 739 O O . VAL A 1 193 ? 93.063 106.614 33.361 1.00 30.23 193 VAL A O 1
ATOM 743 N N . GLY A 1 194 ? 93.597 107.124 31.236 1.00 22.74 194 GLY A N 1
ATOM 744 C CA . GLY A 1 194 ? 93.272 108.528 31.376 1.00 31.18 194 GLY A CA 1
ATOM 745 C C . GLY A 1 194 ? 92.352 108.981 30.262 1.00 34.00 194 GLY A C 1
ATOM 746 O O . GLY A 1 194 ? 92.363 108.438 29.158 1.00 37.11 194 GLY A O 1
ATOM 747 N N . SER A 1 195 ? 91.530 109.977 30.576 1.00 36.95 195 SER A N 1
ATOM 748 C CA . SER A 1 195 ? 90.654 110.583 29.588 1.00 44.31 195 SER A CA 1
ATOM 749 C C . SER A 1 195 ? 90.847 112.091 29.605 1.00 42.20 195 SER A C 1
ATOM 750 O O . SER A 1 195 ? 91.314 112.666 30.589 1.00 33.69 195 SER A O 1
ATOM 753 N N . GLY A 1 196 ? 90.509 112.728 28.482 1.00 54.60 196 GLY A N 1
ATOM 754 C CA . GLY A 1 196 ? 90.714 114.152 28.336 1.00 64.29 196 GLY A CA 1
ATOM 755 C C . GLY A 1 196 ? 89.545 114.820 27.639 1.00 73.26 196 GLY A C 1
ATOM 756 O O . GLY A 1 196 ? 88.675 114.164 27.062 1.00 80.14 196 GLY A O 1
ATOM 757 N N . ASN A 1 197 ? 89.542 116.153 27.718 1.00 75.85 197 ASN A N 1
ATOM 758 C CA . ASN A 1 197 ? 88.553 117.021 27.098 1.00 81.57 197 ASN A CA 1
ATOM 759 C C . ASN A 1 197 ? 89.195 117.845 25.995 1.00 84.01 197 ASN A C 1
ATOM 760 O O . ASN A 1 197 ? 90.260 118.440 26.218 1.00 88.29 197 ASN A O 1
ATOM 765 N N . PRO A 1 198 ? 88.606 117.900 24.803 1.00 84.17 198 PRO A N 1
ATOM 766 C CA . PRO A 1 198 ? 89.127 118.808 23.773 1.00 88.29 198 PRO A CA 1
ATOM 767 C C . PRO A 1 198 ? 88.845 120.258 24.133 1.00 89.24 198 PRO A C 1
ATOM 768 O O . PRO A 1 198 ? 87.860 120.572 24.804 1.00 93.25 198 PRO A O 1
ATOM 772 N N . GLU A 1 199 ? 89.742 121.143 23.700 1.00 86.30 199 GLU A N 1
ATOM 773 C CA . GLU A 1 199 ? 89.650 122.589 23.909 1.00 86.52 199 GLU A CA 1
ATOM 774 C C . GLU A 1 199 ? 89.806 123.009 25.373 1.00 88.64 199 GLU A C 1
ATOM 775 O O . GLU A 1 199 ? 89.548 124.174 25.706 1.00 94.07 199 GLU A O 1
ATOM 777 N N . GLU A 1 200 ? 90.240 122.097 26.255 1.00 84.69 200 GLU A N 1
ATOM 778 C CA . GLU A 1 200 ? 90.489 122.412 27.661 1.00 82.13 200 GLU A CA 1
ATOM 779 C C . GLU A 1 200 ? 91.981 122.378 27.968 1.00 84.12 200 GLU A C 1
ATOM 780 O O . GLU A 1 200 ? 92.388 122.312 29.134 1.00 83.83 200 GLU A O 1
ATOM 786 N N . GLY A 1 201 ? 92.802 122.440 26.928 1.00 86.15 201 GLY A N 1
ATOM 787 C CA . GLY A 1 201 ? 94.240 122.369 27.076 1.00 89.83 201 GLY A CA 1
ATOM 788 C C . GLY A 1 201 ? 94.782 121.144 26.371 1.00 91.04 201 GLY A C 1
ATOM 789 O O . GLY A 1 201 ? 94.759 120.032 26.915 1.00 90.08 201 GLY A O 1
ATOM 790 N N . GLU A 1 202 ? 95.259 121.359 25.140 1.00 91.98 202 GLU A N 1
ATOM 791 C CA . GLU A 1 202 ? 95.842 120.333 24.283 1.00 90.24 202 GLU A CA 1
ATOM 792 C C . GLU A 1 202 ? 96.790 119.394 25.020 1.00 89.05 202 GLU A C 1
ATOM 793 O O . GLU A 1 202 ? 97.384 119.764 26.044 1.00 85.36 202 GLU A O 1
ATOM 799 N N . LEU A 1 203 ? 96.938 118.176 24.495 1.00 93.42 203 LEU A N 1
ATOM 800 C CA . LEU A 1 203 ? 97.876 117.207 25.040 1.00 91.80 203 LEU A CA 1
ATOM 801 C C . LEU A 1 203 ? 99.225 117.858 25.321 1.00 85.07 203 LEU A C 1
ATOM 802 O O . LEU A 1 203 ? 99.910 118.272 24.382 1.00 83.70 203 LEU A O 1
ATOM 807 N N . ARG A 1 204 ? 99.600 117.995 26.592 1.00 80.55 204 ARG A N 1
ATOM 808 C CA . ARG A 1 204 ? 100.925 118.510 26.902 1.00 75.15 204 ARG A CA 1
ATOM 809 C C . ARG A 1 204 ? 101.954 117.576 26.277 1.00 74.59 204 ARG A C 1
ATOM 810 O O . ARG A 1 204 ? 102.029 116.402 26.668 1.00 75.27 204 ARG A O 1
ATOM 818 N N . PRO A 1 205 ? 102.775 118.047 25.336 1.00 73.36 205 PRO A N 1
ATOM 819 C CA . PRO A 1 205 ? 103.601 117.106 24.557 1.00 74.97 205 PRO A CA 1
ATOM 820 C C . PRO A 1 205 ? 104.586 116.295 25.378 1.00 75.47 205 PRO A C 1
ATOM 821 O O . PRO A 1 205 ? 104.891 115.157 25.001 1.00 74.88 205 PRO A O 1
ATOM 825 N N . GLN A 1 206 ? 105.065 116.817 26.505 1.00 76.39 206 GLN A N 1
ATOM 826 C CA . GLN A 1 206 ? 106.034 116.071 27.296 1.00 74.10 206 GLN A CA 1
ATOM 827 C C . GLN A 1 206 ? 105.378 115.029 28.197 1.00 71.39 206 GLN A C 1
ATOM 828 O O . GLN A 1 206 ? 106.031 114.045 28.559 1.00 78.02 206 GLN A O 1
ATOM 834 N N . LEU A 1 207 ? 104.110 115.212 28.563 1.00 64.06 207 LEU A N 1
ATOM 835 C CA . LEU A 1 207 ? 103.426 114.255 29.422 1.00 62.26 207 LEU A CA 1
ATOM 836 C C . LEU A 1 207 ? 102.483 113.327 28.671 1.00 68.53 207 LEU A C 1
ATOM 837 O O . LEU A 1 207 ? 101.962 112.383 29.273 1.00 74.62 207 LEU A O 1
ATOM 842 N N . LEU A 1 208 ? 102.280 113.540 27.376 1.00 65.82 208 LEU A N 1
ATOM 843 C CA . LEU A 1 208 ? 101.442 112.651 26.582 1.00 60.13 208 LEU A CA 1
ATOM 844 C C . LEU A 1 208 ? 102.251 111.533 25.944 1.00 62.43 208 LEU A C 1
ATOM 845 O O . LEU A 1 208 ? 101.748 110.412 25.801 1.00 71.37 208 LEU A O 1
ATOM 850 N N . ASP A 1 209 ? 103.503 111.814 25.582 1.00 57.39 209 ASP A N 1
ATOM 851 C CA . ASP A 1 209 ? 104.383 110.798 25.025 1.00 52.06 209 ASP A CA 1
ATOM 852 C C . ASP A 1 209 ? 104.600 109.647 25.993 1.00 45.47 209 ASP A C 1
ATOM 853 O O . ASP A 1 209 ? 104.918 108.534 25.562 1.00 45.28 209 ASP A O 1
ATOM 858 N N . ARG A 1 210 ? 104.431 109.885 27.291 1.00 43.63 210 ARG A N 1
ATOM 859 C CA . ARG A 1 210 ? 104.665 108.837 28.273 1.00 50.31 210 ARG A CA 1
ATOM 860 C C . ARG A 1 210 ? 103.473 107.905 28.440 1.00 49.21 210 ARG A C 1
ATOM 861 O O . ARG A 1 210 ? 103.580 106.921 29.178 1.00 49.57 210 ARG A O 1
ATOM 869 N N . PHE A 1 211 ? 102.343 108.198 27.804 1.00 47.76 211 PHE A N 1
ATOM 870 C CA . PHE A 1 211 ? 101.237 107.253 27.761 1.00 35.35 211 PHE A CA 1
ATOM 871 C C . PHE A 1 211 ? 101.524 106.166 26.738 1.00 32.19 211 PHE A C 1
ATOM 872 O O . PHE A 1 211 ? 101.999 106.443 25.632 1.00 31.23 211 PHE A O 1
ATOM 880 N N . GLY A 1 212 ? 101.246 104.923 27.123 1.00 26.59 212 GLY A N 1
ATOM 881 C CA . GLY A 1 212 ? 101.506 103.798 26.254 1.00 20.77 212 GLY A CA 1
ATOM 882 C C . GLY A 1 212 ? 100.815 103.910 24.914 1.00 23.51 212 GLY A C 1
ATOM 883 O O . GLY A 1 212 ? 101.468 104.020 23.871 1.00 22.97 212 GLY A O 1
ATOM 884 N N . MET A 1 213 ? 99.492 103.924 24.929 1.00 20.75 213 MET A N 1
ATOM 885 C CA . MET A 1 213 ? 98.726 103.958 23.702 1.00 20.68 213 MET A CA 1
ATOM 886 C C . MET A 1 213 ? 97.741 105.111 23.761 1.00 20.91 213 MET A C 1
ATOM 887 O O . MET A 1 213 ? 97.380 105.595 24.836 1.00 21.09 213 MET A O 1
ATOM 892 N N . HIS A 1 214 ? 97.314 105.545 22.586 1.00 20.91 214 HIS A N 1
ATOM 893 C CA . HIS A 1 214 ? 96.394 106.666 22.439 1.00 21.11 214 HIS A CA 1
ATOM 894 C C . HIS A 1 214 ? 95.189 106.153 21.660 1.00 21.01 214 HIS A C 1
ATOM 895 O O . HIS A 1 214 ? 95.249 106.009 20.436 1.00 23.83 214 HIS A O 1
ATOM 902 N N . ALA A 1 215 ? 94.112 105.832 22.365 1.00 21.04 215 ALA A N 1
ATOM 903 C CA . ALA A 1 215 ? 92.897 105.323 21.745 1.00 20.95 215 ALA A CA 1
ATOM 904 C C . ALA A 1 215 ? 91.888 106.452 21.597 1.00 23.60 215 ALA A C 1
ATOM 905 O O . ALA A 1 215 ? 91.577 107.146 22.572 1.00 21.48 215 ALA A O 1
ATOM 907 N N . GLU A 1 216 ? 91.409 106.662 20.375 1.00 29.66 216 GLU A N 1
ATOM 908 C CA . GLU A 1 216 ? 90.361 107.641 20.133 1.00 32.60 216 GLU A CA 1
ATOM 909 C C . GLU A 1 216 ? 89.032 106.927 19.951 1.00 41.94 216 GLU A C 1
ATOM 910 O O . GLU A 1 216 ? 88.957 105.886 19.293 1.00 54.05 216 GLU A O 1
ATOM 916 N N . ILE A 1 217 ? 87.984 107.489 20.541 1.00 39.42 217 ILE A N 1
ATOM 917 C CA . ILE A 1 217 ? 86.645 106.927 20.457 1.00 36.30 217 ILE A CA 1
ATOM 918 C C . ILE A 1 217 ? 85.863 107.724 19.430 1.00 36.11 217 ILE A C 1
ATOM 919 O O . ILE A 1 217 ? 85.720 108.945 19.555 1.00 35.82 217 ILE A O 1
ATOM 924 N N . ARG A 1 218 ? 85.381 107.042 18.400 1.00 35.38 218 ARG A N 1
ATOM 925 C CA . ARG A 1 218 ? 84.474 107.638 17.435 1.00 38.70 218 ARG A CA 1
ATOM 926 C C . ARG A 1 218 ? 83.125 106.954 17.574 1.00 43.26 218 ARG A C 1
ATOM 927 O O . ARG A 1 218 ? 83.053 105.720 17.580 1.00 48.82 218 ARG A O 1
ATOM 929 N N . THR A 1 219 ? 82.066 107.746 17.714 1.00 45.81 219 THR A N 1
ATOM 930 C CA . THR A 1 219 ? 80.739 107.162 17.873 1.00 44.07 219 THR A CA 1
ATOM 931 C C . THR A 1 219 ? 80.286 106.460 16.599 1.00 35.92 219 THR A C 1
ATOM 932 O O . THR A 1 219 ? 80.518 106.934 15.481 1.00 30.13 219 THR A O 1
ATOM 936 N N . VAL A 1 220 ? 79.622 105.321 16.795 1.00 30.08 220 VAL A N 1
ATOM 937 C CA . VAL A 1 220 ? 79.274 104.409 15.714 1.00 30.97 220 VAL A CA 1
ATOM 938 C C . VAL A 1 220 ? 78.511 105.131 14.617 1.00 37.61 220 VAL A C 1
ATOM 939 O O . VAL A 1 220 ? 77.563 105.878 14.886 1.00 46.41 220 VAL A O 1
ATOM 943 N N . ARG A 1 221 ? 78.905 104.888 13.366 1.00 29.67 221 ARG A N 1
ATOM 944 C CA . ARG A 1 221 ? 78.267 105.516 12.219 1.00 25.19 221 ARG A CA 1
ATOM 945 C C . ARG A 1 221 ? 77.291 104.592 11.502 1.00 24.09 221 ARG A C 1
ATOM 946 O O . ARG A 1 221 ? 76.524 105.062 10.657 1.00 32.32 221 ARG A O 1
ATOM 948 N N . GLU A 1 222 ? 77.302 103.304 11.801 1.00 22.58 222 GLU A N 1
ATOM 949 C CA . GLU A 1 222 ? 76.346 102.393 11.186 1.00 24.96 222 GLU A CA 1
ATOM 950 C C . GLU A 1 222 ? 74.986 102.576 11.849 1.00 27.18 222 GLU A C 1
ATOM 951 O O . GLU A 1 222 ? 74.869 102.359 13.060 1.00 31.62 222 GLU A O 1
ATOM 953 N N . PRO A 1 223 ? 73.949 102.981 11.110 1.00 25.95 223 PRO A N 1
ATOM 954 C CA . PRO A 1 223 ? 72.655 103.268 11.759 1.00 26.37 223 PRO A CA 1
ATOM 955 C C . PRO A 1 223 ? 72.093 102.108 12.566 1.00 35.44 223 PRO A C 1
ATOM 956 O O . PRO A 1 223 ? 71.705 102.296 13.728 1.00 40.43 223 PRO A O 1
ATOM 960 N N . GLU A 1 224 ? 72.044 100.902 11.991 1.00 37.31 224 GLU A N 1
ATOM 961 C CA . GLU A 1 224 ? 71.456 99.783 12.719 1.00 33.21 224 GLU A CA 1
ATOM 962 C C . GLU A 1 224 ? 72.276 99.405 13.947 1.00 26.35 224 GLU A C 1
ATOM 963 O O . GLU A 1 224 ? 71.735 98.782 14.869 1.00 24.37 224 GLU A O 1
ATOM 969 N N . LEU A 1 225 ? 73.560 99.779 13.990 1.00 23.10 225 LEU A N 1
ATOM 970 C CA . LEU A 1 225 ? 74.355 99.562 15.195 1.00 20.63 225 LEU A CA 1
ATOM 971 C C . LEU A 1 225 ? 74.019 100.572 16.282 1.00 22.08 225 LEU A C 1
ATOM 972 O O . LEU A 1 225 ? 73.935 100.207 17.462 1.00 22.57 225 LEU A O 1
ATOM 977 N N . ARG A 1 226 ? 73.843 101.845 15.900 1.00 20.67 226 ARG A N 1
ATOM 978 C CA . ARG A 1 226 ? 73.422 102.865 16.855 1.00 20.84 226 ARG A CA 1
ATOM 979 C C . ARG A 1 226 ? 72.114 102.473 17.527 1.00 26.51 226 ARG A C 1
ATOM 980 O O . ARG A 1 226 ? 71.956 102.644 18.743 1.00 25.27 226 ARG A O 1
ATOM 988 N N . VAL A 1 227 ? 71.161 101.948 16.749 1.00 20.76 227 VAL A N 1
ATOM 989 C CA . VAL A 1 227 ? 69.905 101.480 17.329 1.00 20.76 227 VAL A CA 1
ATOM 990 C C . VAL A 1 227 ? 70.169 100.345 18.309 1.00 20.64 227 VAL A C 1
ATOM 991 O O . VAL A 1 227 ? 69.560 100.279 19.385 1.00 20.73 227 VAL A O 1
ATOM 995 N N . LYS A 1 228 ? 71.094 99.443 17.955 1.00 20.44 228 LYS A N 1
ATOM 996 C CA . LYS A 1 228 ? 71.389 98.290 18.799 1.00 24.97 228 LYS A CA 1
ATOM 997 C C . LYS A 1 228 ? 71.973 98.713 20.138 1.00 29.90 228 LYS A C 1
ATOM 998 O O . LYS A 1 228 ? 71.622 98.144 21.177 1.00 29.51 228 LYS A O 1
ATOM 1004 N N . ILE A 1 229 ? 72.876 99.698 20.137 1.00 20.58 229 ILE A N 1
ATOM 1005 C CA . ILE A 1 229 ? 73.435 100.176 21.399 1.00 24.70 229 ILE A CA 1
ATOM 1006 C C . ILE A 1 229 ? 72.324 100.701 22.299 1.00 33.12 229 ILE A C 1
ATOM 1007 O O . ILE A 1 229 ? 72.229 100.335 23.478 1.00 41.09 229 ILE A O 1
ATOM 1012 N N . VAL A 1 230 ? 71.456 101.559 21.752 1.00 35.98 230 VAL A N 1
ATOM 1013 C CA . VAL A 1 230 ? 70.375 102.143 22.549 1.00 44.48 230 VAL A CA 1
ATOM 1014 C C . VAL A 1 230 ? 69.422 101.057 23.043 1.00 25.46 230 VAL A C 1
ATOM 1015 O O . VAL A 1 230 ? 69.018 101.042 24.211 1.00 21.26 230 VAL A O 1
ATOM 1019 N N . GLU A 1 231 ? 69.035 100.140 22.157 1.00 26.37 231 GLU A N 1
ATOM 1020 C CA . GLU A 1 231 ? 68.124 99.087 22.586 1.00 32.81 231 GLU A CA 1
ATOM 1021 C C . GLU A 1 231 ? 68.767 98.184 23.629 1.00 36.59 231 GLU A C 1
ATOM 1022 O O . GLU A 1 231 ? 68.087 97.724 24.553 1.00 38.27 231 GLU A O 1
ATOM 1028 N N . GLN A 1 232 ? 70.082 97.967 23.533 1.00 41.28 232 GLN A N 1
ATOM 1029 C CA . GLN A 1 232 ? 70.777 97.145 24.519 1.00 33.88 232 GLN A CA 1
ATOM 1030 C C . GLN A 1 232 ? 70.902 97.868 25.850 1.00 26.46 232 GLN A C 1
ATOM 1031 O O . GLN A 1 232 ? 70.817 97.245 26.915 1.00 20.85 232 GLN A O 1
ATOM 1037 N N . ARG A 1 233 ? 71.104 99.184 25.804 1.00 33.03 233 ARG A N 1
ATOM 1038 C CA . ARG A 1 233 ? 71.344 99.948 27.023 1.00 34.06 233 ARG A CA 1
ATOM 1039 C C . ARG A 1 233 ? 70.087 100.018 27.889 1.00 39.97 233 ARG A C 1
ATOM 1040 O O . ARG A 1 233 ? 70.148 99.799 29.105 1.00 47.66 233 ARG A O 1
ATOM 1048 N N . THR A 1 234 ? 68.935 100.336 27.288 1.00 44.91 234 THR A N 1
ATOM 1049 C CA . THR A 1 234 ? 67.704 100.353 28.073 1.00 50.33 234 THR A CA 1
ATOM 1050 C C . THR A 1 234 ? 67.306 98.941 28.486 1.00 46.77 234 THR A C 1
ATOM 1051 O O . THR A 1 234 ? 66.804 98.729 29.595 1.00 44.98 234 THR A O 1
ATOM 1055 N N . GLU A 1 235 ? 67.540 97.958 27.614 1.00 46.71 235 GLU A N 1
ATOM 1056 C CA . GLU A 1 235 ? 67.286 96.570 27.987 1.00 48.81 235 GLU A CA 1
ATOM 1057 C C . GLU A 1 235 ? 68.118 96.151 29.196 1.00 51.44 235 GLU A C 1
ATOM 1058 O O . GLU A 1 235 ? 67.672 95.322 29.998 1.00 49.09 235 GLU A O 1
ATOM 1064 N N . PHE A 1 236 ? 69.323 96.710 29.347 1.00 54.48 236 PHE A N 1
ATOM 1065 C CA . PHE A 1 236 ? 70.141 96.399 30.517 1.00 49.77 236 PHE A CA 1
ATOM 1066 C C . PHE A 1 236 ? 69.637 97.112 31.770 1.00 56.16 236 PHE A C 1
ATOM 1067 O O . PHE A 1 236 ? 69.711 96.560 32.875 1.00 63.31 236 PHE A O 1
ATOM 1075 N N . ASP A 1 237 ? 69.150 98.347 31.630 1.00 54.94 237 ASP A N 1
ATOM 1076 C CA . ASP A 1 237 ? 68.679 99.088 32.800 1.00 57.02 237 ASP A CA 1
ATOM 1077 C C . ASP A 1 237 ? 67.430 98.472 33.429 1.00 59.42 237 ASP A C 1
ATOM 1078 O O . ASP A 1 237 ? 67.247 98.573 34.647 1.00 65.75 237 ASP A O 1
ATOM 1083 N N . GLN A 1 238 ? 66.547 97.861 32.635 1.00 56.37 238 GLN A N 1
ATOM 1084 C CA . GLN A 1 238 ? 65.360 97.235 33.218 1.00 52.25 238 GLN A CA 1
ATOM 1085 C C . GLN A 1 238 ? 65.664 95.878 33.844 1.00 56.83 238 GLN A C 1
ATOM 1086 O O . GLN A 1 238 ? 65.138 95.566 34.917 1.00 64.44 238 GLN A O 1
ATOM 1092 N N . ASN A 1 239 ? 66.499 95.059 33.204 1.00 62.02 239 ASN A N 1
ATOM 1093 C CA . ASN A 1 239 ? 66.782 93.699 33.674 1.00 62.17 239 ASN A CA 1
ATOM 1094 C C . ASN A 1 239 ? 68.270 93.414 33.578 1.00 51.98 239 ASN A C 1
ATOM 1095 O O . ASN A 1 239 ? 68.739 92.759 32.636 1.00 53.40 239 ASN A O 1
ATOM 1100 N N . PRO A 1 240 ? 69.053 93.894 34.548 1.00 52.87 240 PRO A N 1
ATOM 1101 C CA . PRO A 1 240 ? 70.501 93.636 34.500 1.00 56.26 240 PRO A CA 1
ATOM 1102 C C . PRO A 1 240 ? 70.843 92.157 34.514 1.00 56.82 240 PRO A C 1
ATOM 1103 O O . PRO A 1 240 ? 71.617 91.692 33.670 1.00 59.82 240 PRO A O 1
ATOM 1107 N N . HIS A 1 241 ? 70.275 91.400 35.447 1.00 57.08 241 HIS A N 1
ATOM 1108 C CA . HIS A 1 241 ? 70.690 90.017 35.648 1.00 55.12 241 HIS A CA 1
ATOM 1109 C C . HIS A 1 241 ? 70.320 89.120 34.467 1.00 50.01 241 HIS A C 1
ATOM 1110 O O . HIS A 1 241 ? 71.136 88.278 34.071 1.00 43.68 241 HIS A O 1
ATOM 1117 N N . PRO A 1 242 ? 69.133 89.255 33.864 1.00 55.10 242 PRO A N 1
ATOM 1118 C CA . PRO A 1 242 ? 68.888 88.503 32.622 1.00 58.69 242 PRO A CA 1
ATOM 1119 C C . PRO A 1 242 ? 69.814 88.905 31.489 1.00 59.43 242 PRO A C 1
ATOM 1120 O O . PRO A 1 242 ? 70.133 88.072 30.629 1.00 66.70 242 PRO A O 1
ATOM 1124 N N . PHE A 1 243 ? 70.272 90.159 31.475 1.00 55.63 243 PHE A N 1
ATOM 1125 C CA . PHE A 1 243 ? 71.173 90.611 30.420 1.00 47.68 243 PHE A CA 1
ATOM 1126 C C . PHE A 1 243 ? 72.561 90.012 30.598 1.00 47.03 243 PHE A C 1
ATOM 1127 O O . PHE A 1 243 ? 73.111 89.409 29.669 1.00 54.01 243 PHE A O 1
ATOM 1135 N N . CYS A 1 244 ? 73.130 90.144 31.800 1.00 47.00 244 CYS A N 1
ATOM 1136 C CA . CYS A 1 244 ? 74.457 89.598 32.052 1.00 51.12 244 CYS A CA 1
ATOM 1137 C C . CYS A 1 244 ? 74.517 88.099 31.782 1.00 54.59 244 CYS A C 1
ATOM 1138 O O . CYS A 1 244 ? 75.545 87.599 31.311 1.00 67.30 244 CYS A O 1
ATOM 1141 N N . ASP A 1 245 ? 73.426 87.372 32.037 1.00 54.12 245 ASP A N 1
ATOM 1142 C CA . ASP A 1 245 ? 73.440 85.935 31.785 1.00 51.64 245 ASP A CA 1
ATOM 1143 C C . ASP A 1 245 ? 73.520 85.622 30.301 1.00 48.21 245 ASP A C 1
ATOM 1144 O O . ASP A 1 245 ? 74.150 84.631 29.915 1.00 52.85 245 ASP A O 1
ATOM 1149 N N . GLN A 1 246 ? 72.904 86.448 29.452 1.00 46.47 246 GLN A N 1
ATOM 1150 C CA . GLN A 1 246 ? 72.992 86.201 28.018 1.00 47.88 246 GLN A CA 1
ATOM 1151 C C . GLN A 1 246 ? 74.435 86.250 27.530 1.00 51.11 246 GLN A C 1
ATOM 1152 O O . GLN A 1 246 ? 74.753 85.643 26.499 1.00 47.08 246 GLN A O 1
ATOM 1154 N N . TYR A 1 247 ? 75.307 86.956 28.258 1.00 48.62 247 TYR A N 1
ATOM 1155 C CA . TYR A 1 247 ? 76.712 87.114 27.913 1.00 44.53 247 TYR A CA 1
ATOM 1156 C C . TYR A 1 247 ? 77.665 86.400 28.869 1.00 50.82 247 TYR A C 1
ATOM 1157 O O . TYR A 1 247 ? 78.874 86.628 28.793 1.00 59.74 247 TYR A O 1
ATOM 1166 N N . GLN A 1 248 ? 77.169 85.543 29.762 1.00 47.56 248 GLN A N 1
ATOM 1167 C CA . GLN A 1 248 ? 78.042 85.016 30.809 1.00 46.20 248 GLN A CA 1
ATOM 1168 C C . GLN A 1 248 ? 79.082 84.041 30.263 1.00 45.21 248 GLN A C 1
ATOM 1169 O O . GLN A 1 248 ? 80.223 84.028 30.737 1.00 42.56 248 GLN A O 1
ATOM 1175 N N . THR A 1 249 ? 78.719 83.184 29.306 1.00 43.90 249 THR A N 1
ATOM 1176 C CA . THR A 1 249 ? 79.741 82.269 28.804 1.00 46.76 249 THR A CA 1
ATOM 1177 C C . THR A 1 249 ? 80.732 83.001 27.913 1.00 44.76 249 THR A C 1
ATOM 1178 O O . THR A 1 249 ? 81.915 82.643 27.879 1.00 49.56 249 THR A O 1
ATOM 1182 N N . GLU A 1 250 ? 80.278 84.033 27.202 1.00 35.92 250 GLU A N 1
ATOM 1183 C CA . GLU A 1 250 ? 81.197 84.806 26.378 1.00 23.53 250 GLU A CA 1
ATOM 1184 C C . GLU A 1 250 ? 82.184 85.592 27.237 1.00 30.92 250 GLU A C 1
ATOM 1185 O O . GLU A 1 250 ? 83.337 85.773 26.840 1.00 18.12 250 GLU A O 1
ATOM 1191 N N . GLN A 1 251 ? 81.757 86.044 28.419 1.00 26.02 251 GLN A N 1
ATOM 1192 C CA . GLN A 1 251 ? 82.677 86.668 29.365 1.00 18.61 251 GLN A CA 1
ATOM 1193 C C . GLN A 1 251 ? 83.731 85.681 29.843 1.00 20.04 251 GLN A C 1
ATOM 1194 O O . GLN A 1 251 ? 84.889 86.052 30.059 1.00 26.12 251 GLN A O 1
ATOM 1200 N N . GLU A 1 252 ? 83.339 84.426 30.061 1.00 18.18 252 GLU A N 1
ATOM 1201 C CA . GLU A 1 252 ? 84.287 83.429 30.546 1.00 19.65 252 GLU A CA 1
ATOM 1202 C C . GLU A 1 252 ? 85.274 83.025 29.460 1.00 26.88 252 GLU A C 1
ATOM 1203 O O . GLU A 1 252 ? 86.449 82.766 29.747 1.00 31.01 252 GLU A O 1
ATOM 1209 N N . ALA A 1 253 ? 84.815 82.954 28.208 1.00 23.30 253 ALA A N 1
ATOM 1210 C CA . ALA A 1 253 ? 85.726 82.646 27.114 1.00 27.41 253 ALA A CA 1
ATOM 1211 C C . ALA A 1 253 ? 86.784 83.734 26.963 1.00 29.14 253 ALA A C 1
ATOM 1212 O O . ALA A 1 253 ? 87.968 83.432 26.771 1.00 36.46 253 ALA A O 1
ATOM 1214 N N . LEU A 1 254 ? 86.376 85.006 27.040 1.00 17.82 254 LEU A N 1
ATOM 1215 C CA . LEU A 1 254 ? 87.342 86.097 26.976 1.00 18.01 254 LEU A CA 1
ATOM 1216 C C . LEU A 1 254 ? 88.235 86.121 28.203 1.00 26.42 254 LEU A C 1
ATOM 1217 O O . LEU A 1 254 ? 89.414 86.482 28.108 1.00 18.11 254 LEU A O 1
ATOM 1222 N N . GLN A 1 255 ? 87.698 85.738 29.358 1.00 18.96 255 GLN A N 1
ATOM 1223 C CA . GLN A 1 255 ? 88.512 85.713 30.564 1.00 26.12 255 GLN A CA 1
ATOM 1224 C C . GLN A 1 255 ? 89.618 84.678 30.447 1.00 26.75 255 GLN A C 1
ATOM 1225 O O . GLN A 1 255 ? 90.758 84.926 30.853 1.00 30.31 255 GLN A O 1
ATOM 1231 N N . ALA A 1 256 ? 89.311 83.522 29.861 1.00 25.58 256 ALA A N 1
ATOM 1232 C CA . ALA A 1 256 ? 90.334 82.499 29.696 1.00 17.56 256 ALA A CA 1
ATOM 1233 C C . ALA A 1 256 ? 91.381 82.938 28.691 1.00 17.28 256 ALA A C 1
ATOM 1234 O O . ALA A 1 256 ? 92.563 82.616 28.840 1.00 17.16 256 ALA A O 1
ATOM 1236 N N . LYS A 1 257 ? 90.970 83.667 27.653 1.00 17.35 257 LYS A N 1
ATOM 1237 C CA . LYS A 1 257 ? 91.946 84.116 26.672 1.00 22.76 257 LYS A CA 1
ATOM 1238 C C . LYS A 1 257 ? 92.925 85.100 27.291 1.00 24.54 257 LYS A C 1
ATOM 1239 O O . LYS A 1 257 ? 94.115 85.084 26.964 1.00 23.20 257 LYS A O 1
ATOM 1245 N N . ILE A 1 258 ? 92.452 85.945 28.210 1.00 21.29 258 ILE A N 1
ATOM 1246 C CA . ILE A 1 258 ? 93.340 86.907 28.854 1.00 18.08 258 ILE A CA 1
ATOM 1247 C C . ILE A 1 258 ? 94.395 86.175 29.671 1.00 21.60 258 ILE A C 1
ATOM 1248 O O . ILE A 1 258 ? 95.590 86.482 29.600 1.00 20.77 258 ILE A O 1
ATOM 1253 N N . VAL A 1 259 ? 93.967 85.191 30.458 1.00 17.85 259 VAL A N 1
ATOM 1254 C CA . VAL A 1 259 ? 94.911 84.418 31.255 1.00 17.72 259 VAL A CA 1
ATOM 1255 C C . VAL A 1 259 ? 95.886 83.676 30.350 1.00 25.69 259 VAL A C 1
ATOM 1256 O O . VAL A 1 259 ? 97.103 83.713 30.567 1.00 29.44 259 VAL A O 1
ATOM 1260 N N . ASN A 1 260 ? 95.372 83.012 29.307 1.00 18.57 260 ASN A N 1
ATOM 1261 C CA . ASN A 1 260 ? 96.250 82.311 28.371 1.00 20.11 260 ASN A CA 1
ATOM 1262 C C . ASN A 1 260 ? 97.264 83.263 27.748 1.00 24.93 260 ASN A C 1
ATOM 1263 O O . ASN A 1 260 ? 98.435 82.906 27.574 1.00 33.89 260 ASN A O 1
ATOM 1268 N N . ALA A 1 261 ? 96.831 84.470 27.385 1.00 22.88 261 ALA A N 1
ATOM 1269 C CA . ALA A 1 261 ? 97.750 85.433 26.789 1.00 17.32 261 ALA A CA 1
ATOM 1270 C C . ALA A 1 261 ? 98.846 85.836 27.768 1.00 19.67 261 ALA A C 1
ATOM 1271 O O . ALA A 1 261 ? 100.010 85.996 27.377 1.00 17.39 261 ALA A O 1
ATOM 1273 N N . GLN A 1 262 ? 98.486 86.048 29.039 1.00 17.65 262 GLN A N 1
ATOM 1274 C CA . GLN A 1 262 ? 99.494 86.370 30.045 1.00 20.99 262 GLN A CA 1
ATOM 1275 C C . GLN A 1 262 ? 100.458 85.210 30.240 1.00 24.23 262 GLN A C 1
ATOM 1276 O O . GLN A 1 262 ? 101.673 85.408 30.337 1.00 30.67 262 GLN A O 1
ATOM 1282 N N . ASN A 1 263 ? 99.933 83.987 30.255 1.00 26.77 263 ASN A N 1
ATOM 1283 C CA . ASN A 1 263 ? 100.764 82.817 30.492 1.00 27.50 263 ASN A CA 1
ATOM 1284 C C . ASN A 1 263 ? 101.708 82.559 29.329 1.00 25.12 263 ASN A C 1
ATOM 1285 O O . ASN A 1 263 ? 102.808 82.032 29.530 1.00 16.54 263 ASN A O 1
ATOM 1290 N N . LEU A 1 264 ? 101.295 82.915 28.113 1.00 16.68 264 LEU A N 1
ATOM 1291 C CA . LEU A 1 264 ? 102.068 82.640 26.913 1.00 16.44 264 LEU A CA 1
ATOM 1292 C C . LEU A 1 264 ? 103.005 83.774 26.544 1.00 27.71 264 LEU A C 1
ATOM 1293 O O . LEU A 1 264 ? 103.945 83.554 25.771 1.00 28.15 264 LEU A O 1
ATOM 1298 N N . LEU A 1 265 ? 102.770 84.972 27.076 1.00 38.88 265 LEU A N 1
ATOM 1299 C CA . LEU A 1 265 ? 103.562 86.138 26.694 1.00 17.17 265 LEU A CA 1
ATOM 1300 C C . LEU A 1 265 ? 105.065 85.918 26.784 1.00 17.05 265 LEU A C 1
ATOM 1301 O O . LEU A 1 265 ? 105.781 86.434 25.912 1.00 48.93 265 LEU A O 1
ATOM 1306 N N . PRO A 1 266 ? 105.614 85.218 27.780 1.00 16.95 266 PRO A N 1
ATOM 1307 C CA . PRO A 1 266 ? 107.074 85.012 27.785 1.00 16.83 266 PRO A CA 1
ATOM 1308 C C . PRO A 1 266 ? 107.625 84.287 26.562 1.00 16.50 266 PRO A C 1
ATOM 1309 O O . PRO A 1 266 ? 108.757 84.573 26.168 1.00 22.62 266 PRO A O 1
ATOM 1313 N N . GLN A 1 267 ? 106.884 83.381 25.925 1.00 21.06 267 GLN A N 1
ATOM 1314 C CA . GLN A 1 267 ? 107.466 82.730 24.752 1.00 22.15 267 GLN A CA 1
ATOM 1315 C C . GLN A 1 267 ? 107.314 83.545 23.476 1.00 17.06 267 GLN A C 1
ATOM 1316 O O . GLN A 1 267 ? 107.900 83.170 22.457 1.00 22.52 267 GLN A O 1
ATOM 1322 N N . VAL A 1 268 ? 106.574 84.651 23.497 1.00 18.37 268 VAL A N 1
ATOM 1323 C CA . VAL A 1 268 ? 106.281 85.351 22.255 1.00 20.79 268 VAL A CA 1
ATOM 1324 C C . VAL A 1 268 ? 107.531 86.062 21.773 1.00 20.60 268 VAL A C 1
ATOM 1325 O O . VAL A 1 268 ? 108.150 86.837 22.513 1.00 26.07 268 VAL A O 1
ATOM 1329 N N . THR A 1 269 ? 107.902 85.803 20.524 1.00 17.83 269 THR A N 1
ATOM 1330 C CA . THR A 1 269 ? 109.084 86.376 19.906 1.00 16.33 269 THR A CA 1
ATOM 1331 C C . THR A 1 269 ? 108.668 87.223 18.715 1.00 18.99 269 THR A C 1
ATOM 1332 O O . THR A 1 269 ? 107.612 86.996 18.113 1.00 16.41 269 THR A O 1
ATOM 1336 N N . ILE A 1 270 ? 109.503 88.206 18.383 1.00 16.62 270 ILE A N 1
ATOM 1337 C CA . ILE A 1 270 ? 109.327 89.010 17.182 1.00 16.73 270 ILE A CA 1
ATOM 1338 C C . ILE A 1 270 ? 110.578 88.853 16.334 1.00 21.76 270 ILE A C 1
ATOM 1339 O O . ILE A 1 270 ? 111.698 88.948 16.849 1.00 18.33 270 ILE A O 1
ATOM 1344 N N . ASP A 1 271 ? 110.381 88.577 15.046 1.00 22.20 271 ASP A N 1
ATOM 1345 C CA . ASP A 1 271 ? 111.486 88.359 14.126 1.00 16.27 271 ASP A CA 1
ATOM 1346 C C . ASP A 1 271 ? 112.361 89.601 14.065 1.00 29.38 271 ASP A C 1
ATOM 1347 O O . ASP A 1 271 ? 111.887 90.723 14.243 1.00 30.62 271 ASP A O 1
ATOM 1352 N N . TYR A 1 272 ? 113.655 89.396 13.811 1.00 19.66 272 TYR A N 1
ATOM 1353 C CA . TYR A 1 272 ? 114.586 90.523 13.786 1.00 22.92 272 TYR A CA 1
ATOM 1354 C C . TYR A 1 272 ? 114.225 91.525 12.696 1.00 27.01 272 TYR A C 1
ATOM 1355 O O . TYR A 1 272 ? 114.295 92.740 12.909 1.00 21.27 272 TYR A O 1
ATOM 1364 N N . ASP A 1 273 ? 113.830 91.037 11.524 1.00 22.04 273 ASP A N 1
ATOM 1365 C CA . ASP A 1 273 ? 113.479 91.947 10.444 1.00 20.46 273 ASP A CA 1
ATOM 1366 C C . ASP A 1 273 ? 112.267 92.799 10.814 1.00 20.39 273 ASP A C 1
ATOM 1367 O O . ASP A 1 273 ? 112.227 94.001 10.523 1.00 20.93 273 ASP A O 1
ATOM 1372 N N . TYR A 1 274 ? 111.277 92.198 11.475 1.00 17.02 274 TYR A N 1
ATOM 1373 C CA . TYR A 1 274 ? 110.127 92.970 11.933 1.00 20.02 274 TYR A CA 1
ATOM 1374 C C . TYR A 1 274 ? 110.543 93.984 12.988 1.00 17.54 274 TYR A C 1
ATOM 1375 O O . TYR A 1 274 ? 110.102 95.138 12.958 1.00 27.37 274 TYR A O 1
ATOM 1384 N N . ARG A 1 275 ? 111.378 93.562 13.936 1.00 17.46 275 ARG A N 1
ATOM 1385 C CA . ARG A 1 275 ? 111.816 94.454 15.001 1.00 17.70 275 ARG A CA 1
ATOM 1386 C C . ARG A 1 275 ? 112.515 95.680 14.438 1.00 17.90 275 ARG A C 1
ATOM 1387 O O . ARG A 1 275 ? 112.361 96.790 14.962 1.00 32.68 275 ARG A O 1
ATOM 1395 N N . VAL A 1 276 ? 113.276 95.500 13.357 1.00 17.77 276 VAL A N 1
ATOM 1396 C CA . VAL A 1 276 ? 113.976 96.615 12.732 1.00 17.94 276 VAL A CA 1
ATOM 1397 C C . VAL A 1 276 ? 113.006 97.485 11.950 1.00 25.95 276 VAL A C 1
ATOM 1398 O O . VAL A 1 276 ? 113.114 98.717 11.959 1.00 27.11 276 VAL A O 1
ATOM 1402 N N . LYS A 1 277 ? 112.070 96.862 11.227 1.00 18.00 277 LYS A N 1
ATOM 1403 C CA . LYS A 1 277 ? 111.097 97.644 10.468 1.00 18.17 277 LYS A CA 1
ATOM 1404 C C . LYS A 1 277 ? 110.159 98.418 11.380 1.00 18.41 277 LYS A C 1
ATOM 1405 O O . LYS A 1 277 ? 109.686 99.495 11.002 1.00 18.97 277 LYS A O 1
ATOM 1411 N N . VAL A 1 278 ? 109.899 97.915 12.588 1.00 18.38 278 VAL A N 1
ATOM 1412 C CA . VAL A 1 278 ? 109.150 98.713 13.556 1.00 18.63 278 VAL A CA 1
ATOM 1413 C C . VAL A 1 278 ? 109.937 99.965 13.915 1.00 23.86 278 VAL A C 1
ATOM 1414 O O . VAL A 1 278 ? 109.383 101.070 13.956 1.00 21.86 278 VAL A O 1
ATOM 1418 N N . SER A 1 279 ? 111.244 99.819 14.165 1.00 23.89 279 SER A N 1
ATOM 1419 C CA . SER A 1 279 ? 112.071 100.983 14.480 1.00 19.01 279 SER A CA 1
ATOM 1420 C C . SER A 1 279 ? 112.189 101.927 13.291 1.00 19.13 279 SER A C 1
ATOM 1421 O O . SER A 1 279 ? 112.245 103.147 13.473 1.00 19.37 279 SER A O 1
ATOM 1424 N N . GLU A 1 280 ? 112.232 101.385 12.069 1.00 18.96 280 GLU A N 1
ATOM 1425 C CA . GLU A 1 280 ? 112.262 102.239 10.883 1.00 19.08 280 GLU A CA 1
ATOM 1426 C C . GLU A 1 280 ? 111.011 103.109 10.790 1.00 20.76 280 GLU A C 1
ATOM 1427 O O . GLU A 1 280 ? 111.089 104.284 10.412 1.00 24.50 280 GLU A O 1
ATOM 1433 N N . VAL A 1 281 ? 109.849 102.554 11.135 1.00 21.62 281 VAL A N 1
ATOM 1434 C CA . VAL A 1 281 ? 108.629 103.355 11.152 1.00 19.44 281 VAL A CA 1
ATOM 1435 C C . VAL A 1 281 ? 108.725 104.443 12.211 1.00 19.68 281 VAL A C 1
ATOM 1436 O O . VAL A 1 281 ? 108.348 105.598 11.974 1.00 26.35 281 VAL A O 1
ATOM 1440 N N . CYS A 1 282 ? 109.247 104.099 13.387 1.00 19.66 282 CYS A N 1
ATOM 1441 C CA . CYS A 1 282 ? 109.402 105.095 14.438 1.00 21.18 282 CYS A CA 1
ATOM 1442 C C . CYS A 1 282 ? 110.336 106.209 13.995 1.00 31.04 282 CYS A C 1
ATOM 1443 O O . CYS A 1 282 ? 110.094 107.385 14.288 1.00 37.52 282 CYS A O 1
ATOM 1446 N N . ALA A 1 283 ? 111.410 105.858 13.287 1.00 22.48 283 ALA A N 1
ATOM 1447 C CA . ALA A 1 283 ? 112.353 106.867 12.823 1.00 20.03 283 ALA A CA 1
ATOM 1448 C C . ALA A 1 283 ? 111.730 107.737 11.742 1.00 22.47 283 ALA A C 1
ATOM 1449 O O . ALA A 1 283 ? 111.845 108.965 11.779 1.00 25.54 283 ALA A O 1
ATOM 1451 N N . GLU A 1 284 ? 111.056 107.117 10.773 1.00 28.02 284 GLU A N 1
ATOM 1452 C CA . GLU A 1 284 ? 110.472 107.871 9.667 1.00 37.45 284 GLU A CA 1
ATOM 1453 C C . GLU A 1 284 ? 109.331 108.777 10.116 1.00 34.41 284 GLU A C 1
ATOM 1454 O O . GLU A 1 284 ? 108.967 109.702 9.383 1.00 33.28 284 GLU A O 1
ATOM 1460 N N . LEU A 1 285 ? 108.751 108.519 11.287 1.00 33.76 285 LEU A N 1
ATOM 1461 C CA . LEU A 1 285 ? 107.767 109.390 11.922 1.00 25.09 285 LEU A CA 1
ATOM 1462 C C . LEU A 1 285 ? 108.403 110.456 12.803 1.00 25.41 285 LEU A C 1
ATOM 1463 O O . LEU A 1 285 ? 107.682 111.292 13.350 1.00 25.50 285 LEU A O 1
ATOM 1468 N N . ASP A 1 286 ? 109.726 110.430 12.961 1.00 24.60 286 ASP A N 1
ATOM 1469 C CA . ASP A 1 286 ? 110.467 111.380 13.796 1.00 34.15 286 ASP A CA 1
ATOM 1470 C C . ASP A 1 286 ? 109.936 111.389 15.229 1.00 38.38 286 ASP A C 1
ATOM 1471 O O . ASP A 1 286 ? 109.700 112.440 15.829 1.00 55.29 286 ASP A O 1
ATOM 1476 N N . VAL A 1 287 ? 109.771 110.193 15.787 1.00 27.33 287 VAL A N 1
ATOM 1477 C CA . VAL A 1 287 ? 109.277 110.058 17.148 1.00 27.64 287 VAL A CA 1
ATOM 1478 C C . VAL A 1 287 ? 110.340 110.542 18.124 1.00 32.72 287 VAL A C 1
ATOM 1479 O O . VAL A 1 287 ? 111.545 110.387 17.887 1.00 39.63 287 VAL A O 1
ATOM 1483 N N . ASP A 1 288 ? 109.902 111.172 19.213 1.00 30.88 288 ASP A N 1
ATOM 1484 C CA . ASP A 1 288 ? 110.826 111.689 20.223 1.00 33.27 288 ASP A CA 1
ATOM 1485 C C . ASP A 1 288 ? 111.297 110.540 21.098 1.00 27.38 288 ASP A C 1
ATOM 1486 O O . ASP A 1 288 ? 110.665 110.183 22.088 1.00 31.83 288 ASP A O 1
ATOM 1491 N N . GLY A 1 289 ? 112.434 109.974 20.753 1.00 25.08 289 GLY A N 1
ATOM 1492 C CA . GLY A 1 289 ? 113.008 108.941 21.578 1.00 24.82 289 GLY A CA 1
ATOM 1493 C C . GLY A 1 289 ? 112.688 107.555 21.070 1.00 26.38 289 GLY A C 1
ATOM 1494 O O . GLY A 1 289 ? 112.234 107.344 19.943 1.00 31.20 289 GLY A O 1
ATOM 1495 N N . LEU A 1 290 ? 112.939 106.587 21.944 1.00 27.75 290 LEU A N 1
ATOM 1496 C CA . LEU A 1 290 ? 112.733 105.182 21.637 1.00 28.61 290 LEU A CA 1
ATOM 1497 C C . LEU A 1 290 ? 111.518 104.593 22.341 1.00 30.12 290 LEU A C 1
ATOM 1498 O O . LEU A 1 290 ? 111.303 103.380 22.271 1.00 31.65 290 LEU A O 1
ATOM 1503 N N . ARG A 1 291 ? 110.726 105.405 23.037 1.00 27.35 291 ARG A N 1
ATOM 1504 C CA . ARG A 1 291 ? 109.580 104.838 23.741 1.00 23.52 291 ARG A CA 1
ATOM 1505 C C . ARG A 1 291 ? 108.579 104.248 22.758 1.00 21.73 291 ARG A C 1
ATOM 1506 O O . ARG A 1 291 ? 108.001 103.188 23.013 1.00 28.40 291 ARG A O 1
ATOM 1514 N N . GLY A 1 292 ? 108.392 104.897 21.610 1.00 20.34 292 GLY A N 1
ATOM 1515 C CA . GLY A 1 292 ? 107.503 104.349 20.602 1.00 20.20 292 GLY A CA 1
ATOM 1516 C C . GLY A 1 292 ? 107.965 103.002 20.080 1.00 19.90 292 GLY A C 1
ATOM 1517 O O . GLY A 1 292 ? 107.147 102.117 19.814 1.00 19.75 292 GLY A O 1
ATOM 1518 N N . ASP A 1 293 ? 109.281 102.824 19.927 1.00 19.81 293 ASP A N 1
ATOM 1519 C CA . ASP A 1 293 ? 109.798 101.521 19.520 1.00 19.52 293 ASP A CA 1
ATOM 1520 C C . ASP A 1 293 ? 109.429 100.444 20.526 1.00 19.40 293 ASP A C 1
ATOM 1521 O O . ASP A 1 293 ? 109.036 99.334 20.145 1.00 19.17 293 ASP A O 1
ATOM 1526 N N . ILE A 1 294 ? 109.514 100.760 21.816 1.00 21.16 294 ILE A N 1
ATOM 1527 C CA . ILE A 1 294 ? 109.364 99.726 22.831 1.00 19.43 294 ILE A CA 1
ATOM 1528 C C . ILE A 1 294 ? 107.905 99.296 22.962 1.00 22.42 294 ILE A C 1
ATOM 1529 O O . ILE A 1 294 ? 107.607 98.097 22.981 1.00 19.25 294 ILE A O 1
ATOM 1534 N N . VAL A 1 295 ? 106.971 100.250 23.027 1.00 19.65 295 VAL A N 1
ATOM 1535 C CA . VAL A 1 295 ? 105.580 99.853 23.231 1.00 19.64 295 VAL A CA 1
ATOM 1536 C C . VAL A 1 295 ? 105.042 99.127 22.001 1.00 19.43 295 VAL A C 1
ATOM 1537 O O . VAL A 1 295 ? 104.245 98.192 22.127 1.00 19.29 295 VAL A O 1
ATOM 1541 N N . THR A 1 296 ? 105.426 99.563 20.795 1.00 19.41 296 THR A N 1
ATOM 1542 C CA . THR A 1 296 ? 104.990 98.848 19.597 1.00 19.20 296 THR A CA 1
ATOM 1543 C C . THR A 1 296 ? 105.428 97.393 19.636 1.00 18.90 296 THR A C 1
ATOM 1544 O O . THR A 1 296 ? 104.670 96.497 19.250 1.00 18.72 296 THR A O 1
ATOM 1548 N N . ASN A 1 297 ? 106.643 97.134 20.116 1.00 18.83 297 ASN A N 1
ATOM 1549 C CA . ASN A 1 297 ? 107.111 95.757 20.225 1.00 18.53 297 ASN A CA 1
ATOM 1550 C C . ASN A 1 297 ? 106.366 95.012 21.323 1.00 18.50 297 ASN A C 1
ATOM 1551 O O . ASN A 1 297 ? 105.926 93.875 21.119 1.00 52.24 297 ASN A O 1
ATOM 1556 N N . ARG A 1 298 ? 106.203 95.636 22.497 1.00 18.73 298 ARG A N 1
ATOM 1557 C CA . ARG A 1 298 ? 105.480 94.972 23.578 1.00 18.71 298 ARG A CA 1
ATOM 1558 C C . ARG A 1 298 ? 104.019 94.761 23.204 1.00 18.70 298 ARG A C 1
ATOM 1559 O O . ARG A 1 298 ? 103.424 93.730 23.545 1.00 19.99 298 ARG A O 1
ATOM 1567 N N . ALA A 1 299 ? 103.431 95.723 22.481 1.00 18.86 299 ALA A N 1
ATOM 1568 C CA . ALA A 1 299 ? 102.030 95.619 22.090 1.00 18.87 299 ALA A CA 1
ATOM 1569 C C . ALA A 1 299 ? 101.822 94.531 21.050 1.00 18.58 299 ALA A C 1
ATOM 1570 O O . ALA A 1 299 ? 100.851 93.771 21.132 1.00 18.47 299 ALA A O 1
ATOM 1572 N N . ALA A 1 300 ? 102.707 94.451 20.049 1.00 18.44 300 ALA A N 1
ATOM 1573 C CA . ALA A 1 300 ? 102.556 93.416 19.033 1.00 18.16 300 ALA A CA 1
ATOM 1574 C C . ALA A 1 300 ? 102.697 92.024 19.638 1.00 17.90 300 ALA A C 1
ATOM 1575 O O . ALA A 1 300 ? 101.927 91.120 19.303 1.00 17.88 300 ALA A O 1
ATOM 1577 N N . LYS A 1 301 ? 103.647 91.834 20.561 1.00 18.44 301 LYS A N 1
ATOM 1578 C CA . LYS A 1 301 ? 103.769 90.534 21.223 1.00 17.65 301 LYS A CA 1
ATOM 1579 C C . LYS A 1 301 ? 102.533 90.212 22.051 1.00 17.71 301 LYS A C 1
ATOM 1580 O O . LYS A 1 301 ? 102.067 89.066 22.055 1.00 17.48 301 LYS A O 1
ATOM 1586 N N . ALA A 1 302 ? 101.992 91.205 22.768 1.00 18.01 302 ALA A N 1
ATOM 1587 C CA . ALA A 1 302 ? 100.815 90.955 23.597 1.00 18.08 302 ALA A CA 1
ATOM 1588 C C . ALA A 1 302 ? 99.612 90.572 22.746 1.00 17.98 302 ALA A C 1
ATOM 1589 O O . ALA A 1 302 ? 98.794 89.741 23.155 1.00 17.88 302 ALA A O 1
ATOM 1591 N N . LEU A 1 303 ? 99.483 91.170 21.558 1.00 18.02 303 LEU A N 1
ATOM 1592 C CA . LEU A 1 303 ? 98.375 90.819 20.677 1.00 17.92 303 LEU A CA 1
ATOM 1593 C C . LEU A 1 303 ? 98.556 89.419 20.125 1.00 17.56 303 LEU A C 1
ATOM 1594 O O . LEU A 1 303 ? 97.609 88.627 20.089 1.00 17.43 303 LEU A O 1
ATOM 1599 N N . ALA A 1 304 ? 99.768 89.097 19.676 1.00 17.40 304 ALA A N 1
ATOM 1600 C CA . ALA A 1 304 ? 100.035 87.740 19.221 1.00 17.05 304 ALA A CA 1
ATOM 1601 C C . ALA A 1 304 ? 99.808 86.736 20.349 1.00 20.82 304 ALA A C 1
ATOM 1602 O O . ALA A 1 304 ? 99.313 85.626 20.114 1.00 16.67 304 ALA A O 1
ATOM 1604 N N . ALA A 1 305 ? 100.160 87.106 21.585 1.00 17.09 305 ALA A N 1
ATOM 1605 C CA . ALA A 1 305 ? 99.862 86.228 22.712 1.00 18.81 305 ALA A CA 1
ATOM 1606 C C . ALA A 1 305 ? 98.358 86.105 22.930 1.00 27.87 305 ALA A C 1
ATOM 1607 O O . ALA A 1 305 ? 97.859 85.018 23.241 1.00 34.60 305 ALA A O 1
ATOM 1609 N N . PHE A 1 306 ? 97.622 87.215 22.792 1.00 25.98 306 PHE A N 1
ATOM 1610 C CA . PHE A 1 306 ? 96.171 87.177 22.965 1.00 21.97 306 PHE A CA 1
ATOM 1611 C C . PHE A 1 306 ? 95.522 86.186 22.014 1.00 17.15 306 PHE A C 1
ATOM 1612 O O . PHE A 1 306 ? 94.556 85.507 22.378 1.00 17.07 306 PHE A O 1
ATOM 1620 N N . GLU A 1 307 ? 96.024 86.099 20.787 1.00 17.00 307 GLU A N 1
ATOM 1621 C CA . GLU A 1 307 ? 95.480 85.178 19.808 1.00 16.73 307 GLU A CA 1
ATOM 1622 C C . GLU A 1 307 ? 96.176 83.824 19.823 1.00 16.38 307 GLU A C 1
ATOM 1623 O O . GLU A 1 307 ? 96.060 83.070 18.855 1.00 41.26 307 GLU A O 1
ATOM 1629 N N . GLY A 1 308 ? 96.873 83.489 20.904 1.00 16.36 308 GLY A N 1
ATOM 1630 C CA . GLY A 1 308 ? 97.397 82.145 21.053 1.00 16.02 308 GLY A CA 1
ATOM 1631 C C . GLY A 1 308 ? 98.507 81.779 20.099 1.00 15.79 308 GLY A C 1
ATOM 1632 O O . GLY A 1 308 ? 98.618 80.615 19.703 1.00 26.76 308 GLY A O 1
ATOM 1633 N N . ARG A 1 309 ? 99.335 82.742 19.718 1.00 33.48 309 ARG A N 1
ATOM 1634 C CA . ARG A 1 309 ? 100.451 82.515 18.816 1.00 25.18 309 ARG A CA 1
ATOM 1635 C C . ARG A 1 309 ? 101.740 82.978 19.476 1.00 29.14 309 ARG A C 1
ATOM 1636 O O . ARG A 1 309 ? 101.727 83.847 20.356 1.00 16.14 309 ARG A O 1
ATOM 1644 N N . THR A 1 310 ? 102.861 82.408 19.031 1.00 15.62 310 THR A N 1
ATOM 1645 C CA . THR A 1 310 ? 104.156 82.736 19.604 1.00 15.68 310 THR A CA 1
ATOM 1646 C C . THR A 1 310 ? 105.084 83.455 18.628 1.00 15.73 310 THR A C 1
ATOM 1647 O O . THR A 1 310 ? 106.221 83.763 18.995 1.00 28.82 310 THR A O 1
ATOM 1651 N N . GLU A 1 311 ? 104.623 83.776 17.422 1.00 15.74 311 GLU A N 1
ATOM 1652 C CA . GLU A 1 311 ? 105.402 84.542 16.455 1.00 15.81 311 GLU A CA 1
ATOM 1653 C C . GLU A 1 311 ? 104.625 85.783 16.044 1.00 23.18 311 GLU A C 1
ATOM 1654 O O . GLU A 1 311 ? 103.513 85.675 15.515 1.00 37.62 311 GLU A O 1
ATOM 1660 N N . VAL A 1 312 ? 105.219 86.957 16.285 1.00 38.04 312 VAL A N 1
ATOM 1661 C CA . VAL A 1 312 ? 104.596 88.215 15.891 1.00 16.69 312 VAL A CA 1
ATOM 1662 C C . VAL A 1 312 ? 104.471 88.261 14.379 1.00 16.61 312 VAL A C 1
ATOM 1663 O O . VAL A 1 312 ? 105.404 87.918 13.643 1.00 28.20 312 VAL A O 1
ATOM 1667 N N . THR A 1 313 ? 103.313 88.697 13.909 1.00 16.73 313 THR A N 1
ATOM 1668 C CA . THR A 1 313 ? 102.978 88.705 12.497 1.00 16.67 313 THR A CA 1
ATOM 1669 C C . THR A 1 313 ? 102.914 90.147 12.002 1.00 30.13 313 THR A C 1
ATOM 1670 O O . THR A 1 313 ? 102.666 91.066 12.787 1.00 31.52 313 THR A O 1
ATOM 1674 N N . VAL A 1 314 ? 103.151 90.356 10.700 1.00 16.94 314 VAL A N 1
ATOM 1675 C CA . VAL A 1 314 ? 103.045 91.706 10.143 1.00 17.22 314 VAL A CA 1
ATOM 1676 C C . VAL A 1 314 ? 101.675 92.298 10.448 1.00 17.43 314 VAL A C 1
ATOM 1677 O O . VAL A 1 314 ? 101.551 93.484 10.781 1.00 17.71 314 VAL A O 1
ATOM 1681 N N . ASP A 1 315 ? 100.633 91.470 10.379 1.00 17.29 315 ASP A N 1
ATOM 1682 C CA . ASP A 1 315 ? 99.293 91.927 10.720 1.00 17.46 315 ASP A CA 1
ATOM 1683 C C . ASP A 1 315 ? 99.166 92.221 12.207 1.00 25.66 315 ASP A C 1
ATOM 1684 O O . ASP A 1 315 ? 98.424 93.131 12.590 1.00 25.84 315 ASP A O 1
ATOM 1689 N N . ASP A 1 316 ? 99.880 91.476 13.056 1.00 17.82 316 ASP A N 1
ATOM 1690 C CA . ASP A 1 316 ? 99.883 91.795 14.481 1.00 17.62 316 ASP A CA 1
ATOM 1691 C C . ASP A 1 316 ? 100.397 93.211 14.710 1.00 17.92 316 ASP A C 1
ATOM 1692 O O . ASP A 1 316 ? 99.808 93.986 15.470 1.00 18.15 316 ASP A O 1
ATOM 1697 N N . ILE A 1 317 ? 101.496 93.569 14.050 1.00 19.36 317 ILE A N 1
ATOM 1698 C CA . ILE A 1 317 ? 102.019 94.923 14.167 1.00 18.18 317 ILE A CA 1
ATOM 1699 C C . ILE A 1 317 ? 101.030 95.928 13.589 1.00 27.74 317 ILE A C 1
ATOM 1700 O O . ILE A 1 317 ? 100.853 97.028 14.127 1.00 30.07 317 ILE A O 1
ATOM 1705 N N . SER A 1 318 ? 100.338 95.550 12.513 1.00 21.05 318 SER A N 1
ATOM 1706 C CA . SER A 1 318 ? 99.423 96.474 11.848 1.00 18.47 318 SER A CA 1
ATOM 1707 C C . SER A 1 318 ? 98.333 96.966 12.788 1.00 18.67 318 SER A C 1
ATOM 1708 O O . SER A 1 318 ? 97.991 98.156 12.788 1.00 21.12 318 SER A O 1
ATOM 1711 N N . ARG A 1 319 ? 97.793 96.075 13.616 1.00 18.56 319 ARG A N 1
ATOM 1712 C CA . ARG A 1 319 ? 96.645 96.406 14.450 1.00 18.72 319 ARG A CA 1
ATOM 1713 C C . ARG A 1 319 ? 96.998 97.189 15.709 1.00 18.93 319 ARG A C 1
ATOM 1714 O O . ARG A 1 319 ? 96.090 97.719 16.352 1.00 19.11 319 ARG A O 1
ATOM 1722 N N . VAL A 1 320 ? 98.274 97.311 16.064 1.00 18.93 320 VAL A N 1
ATOM 1723 C CA . VAL A 1 320 ? 98.651 98.027 17.273 1.00 19.13 320 VAL A CA 1
ATOM 1724 C C . VAL A 1 320 ? 99.463 99.278 16.988 1.00 19.32 320 VAL A C 1
ATOM 1725 O O . VAL A 1 320 ? 99.586 100.132 17.880 1.00 19.54 320 VAL A O 1
ATOM 1729 N N . ILE A 1 321 ? 100.009 99.442 15.783 1.00 19.26 321 ILE A N 1
ATOM 1730 C CA . ILE A 1 321 ? 101.013 100.480 15.588 1.00 19.40 321 ILE A CA 1
ATOM 1731 C C . ILE A 1 321 ? 100.378 101.866 15.624 1.00 21.52 321 ILE A C 1
ATOM 1732 O O . ILE A 1 321 ? 101.021 102.837 16.045 1.00 31.94 321 ILE A O 1
ATOM 1737 N N . VAL A 1 322 ? 99.110 101.988 15.219 1.00 19.73 322 VAL A N 1
ATOM 1738 C CA . VAL A 1 322 ? 98.456 103.291 15.284 1.00 19.99 322 VAL A CA 1
ATOM 1739 C C . VAL A 1 322 ? 98.157 103.667 16.727 1.00 20.27 322 VAL A C 1
ATOM 1740 O O . VAL A 1 322 ? 98.417 104.800 17.148 1.00 28.85 322 VAL A O 1
ATOM 1744 N N . LEU A 1 323 ? 97.651 102.718 17.522 1.00 20.06 323 LEU A N 1
ATOM 1745 C CA . LEU A 1 323 ? 97.477 102.976 18.947 1.00 20.20 323 LEU A CA 1
ATOM 1746 C C . LEU A 1 323 ? 98.779 103.429 19.588 1.00 20.28 323 LEU A C 1
ATOM 1747 O O . LEU A 1 323 ? 98.764 104.260 20.504 1.00 26.06 323 LEU A O 1
ATOM 1752 N N . CYS A 1 324 ? 99.913 102.923 19.097 1.00 20.12 324 CYS A N 1
ATOM 1753 C CA . CYS A 1 324 ? 101.191 103.097 19.770 1.00 20.15 324 CYS A CA 1
ATOM 1754 C C . CYS A 1 324 ? 101.922 104.372 19.381 1.00 20.32 324 CYS A C 1
ATOM 1755 O O . CYS A 1 324 ? 102.670 104.912 20.202 1.00 20.44 324 CYS A O 1
ATOM 1758 N N . LEU A 1 325 ? 101.743 104.862 18.154 1.00 20.33 325 LEU A N 1
ATOM 1759 C CA . LEU A 1 325 ? 102.590 105.928 17.636 1.00 20.45 325 LEU A CA 1
ATOM 1760 C C . LEU A 1 325 ? 101.862 107.196 17.224 1.00 20.66 325 LEU A C 1
ATOM 1761 O O . LEU A 1 325 ? 102.526 108.216 17.024 1.00 26.46 325 LEU A O 1
ATOM 1766 N N . ARG A 1 326 ? 100.538 107.194 17.114 1.00 20.70 326 ARG A N 1
ATOM 1767 C CA . ARG A 1 326 ? 99.900 108.361 16.514 1.00 24.95 326 ARG A CA 1
ATOM 1768 C C . ARG A 1 326 ? 100.020 109.594 17.393 1.00 25.47 326 ARG A C 1
ATOM 1769 O O . ARG A 1 326 ? 100.079 110.711 16.869 1.00 27.75 326 ARG A O 1
ATOM 1777 N N . HIS A 1 327 ? 100.098 109.423 18.711 1.00 21.20 327 HIS A N 1
ATOM 1778 C CA . HIS A 1 327 ? 100.336 110.540 19.613 1.00 22.45 327 HIS A CA 1
ATOM 1779 C C . HIS A 1 327 ? 101.826 110.806 19.818 1.00 27.35 327 HIS A C 1
ATOM 1780 O O . HIS A 1 327 ? 102.197 111.627 20.665 1.00 32.50 327 HIS A O 1
ATOM 1787 N N . ARG A 1 328 ? 102.680 110.134 19.050 1.00 22.02 328 ARG A N 1
ATOM 1788 C CA . ARG A 1 328 ? 104.118 110.334 19.086 1.00 23.37 328 ARG A CA 1
ATOM 1789 C C . ARG A 1 328 ? 104.614 111.003 17.812 1.00 37.74 328 ARG A C 1
ATOM 1790 O O . ARG A 1 328 ? 105.826 111.078 17.580 1.00 47.06 328 ARG A O 1
ATOM 1798 N N . LEU A 1 329 ? 103.692 111.499 16.994 1.00 42.63 329 LEU A N 1
ATOM 1799 C CA . LEU A 1 329 ? 104.038 112.161 15.749 1.00 40.58 329 LEU A CA 1
ATOM 1800 C C . LEU A 1 329 ? 104.673 113.519 16.001 1.00 44.12 329 LEU A C 1
ATOM 1801 O O . LEU A 1 329 ? 104.297 114.242 16.930 1.00 45.46 329 LEU A O 1
ATOM 1806 N N . ARG A 1 330 ? 105.636 113.870 15.157 1.00 47.54 330 ARG A N 1
ATOM 1807 C CA . ARG A 1 330 ? 106.120 115.242 15.032 1.00 54.49 330 ARG A CA 1
ATOM 1808 C C . ARG A 1 330 ? 105.965 115.645 13.571 1.00 71.23 330 ARG A C 1
ATOM 1809 O O . ARG A 1 330 ? 106.930 115.648 12.804 1.00 83.97 330 ARG A O 1
ATOM 1817 N N . LYS A 1 331 ? 104.735 115.957 13.180 1.00 72.38 331 LYS A N 1
ATOM 1818 C CA . LYS A 1 331 ? 104.445 116.373 11.819 1.00 73.37 331 LYS A CA 1
ATOM 1819 C C . LYS A 1 331 ? 104.451 117.896 11.730 1.00 81.54 331 LYS A C 1
ATOM 1820 O O . LYS A 1 331 ? 104.141 118.595 12.699 1.00 82.22 331 LYS A O 1
ATOM 1822 N N . ASP A 1 332 ? 104.835 118.402 10.561 1.00 83.39 332 ASP A N 1
ATOM 1823 C CA . ASP A 1 332 ? 104.822 119.836 10.328 1.00 80.82 332 ASP A CA 1
ATOM 1824 C C . ASP A 1 332 ? 103.384 120.351 10.336 1.00 87.52 332 ASP A C 1
ATOM 1825 O O . ASP A 1 332 ? 102.461 119.642 9.924 1.00 91.66 332 ASP A O 1
ATOM 1827 N N . PRO A 1 333 ? 103.160 121.580 10.816 1.00 86.73 333 PRO A N 1
ATOM 1828 C CA . PRO A 1 333 ? 101.801 122.145 10.769 1.00 88.45 333 PRO A CA 1
ATOM 1829 C C . PRO A 1 333 ? 101.296 122.386 9.356 1.00 95.56 333 PRO A C 1
ATOM 1830 O O . PRO A 1 333 ? 100.088 122.601 9.180 1.00 97.85 333 PRO A O 1
ATOM 1834 N N . LEU A 1 334 ? 102.175 122.344 8.350 1.00 95.71 334 LEU A N 1
ATOM 1835 C CA . LEU A 1 334 ? 101.782 122.472 6.952 1.00 91.01 334 LEU A CA 1
ATOM 1836 C C . LEU A 1 334 ? 101.079 121.234 6.410 1.00 92.85 334 LEU A C 1
ATOM 1837 O O . LEU A 1 334 ? 100.724 121.223 5.225 1.00 101.28 334 LEU A O 1
ATOM 1842 N N . GLU A 1 335 ? 100.872 120.203 7.225 1.00 86.24 335 GLU A N 1
ATOM 1843 C CA . GLU A 1 335 ? 100.267 118.953 6.782 1.00 85.54 335 GLU A CA 1
ATOM 1844 C C . GLU A 1 335 ? 98.870 118.841 7.378 1.00 91.61 335 GLU A C 1
ATOM 1845 O O . GLU A 1 335 ? 98.713 118.831 8.604 1.00 101.95 335 GLU A O 1
ATOM 1851 N N . SER A 1 336 ? 97.862 118.776 6.513 1.00 86.49 336 SER A N 1
ATOM 1852 C CA . SER A 1 336 ? 96.491 118.481 6.928 1.00 83.70 336 SER A CA 1
ATOM 1853 C C . SER A 1 336 ? 96.119 117.012 7.120 1.00 82.66 336 SER A C 1
ATOM 1854 O O . SER A 1 336 ? 94.943 116.653 7.197 1.00 86.81 336 SER A O 1
ATOM 1857 N N . ILE A 1 337 ? 97.126 116.146 7.195 1.00 76.84 337 ILE A N 1
ATOM 1858 C CA . ILE A 1 337 ? 96.925 114.707 7.335 1.00 70.33 337 ILE A CA 1
ATOM 1859 C C . ILE A 1 337 ? 96.641 114.201 8.743 1.00 61.53 337 ILE A C 1
ATOM 1860 O O . ILE A 1 337 ? 97.275 114.643 9.710 1.00 58.89 337 ILE A O 1
ATOM 1865 N N . ASP A 1 338 ? 95.666 113.298 8.853 1.00 55.39 338 ASP A N 1
ATOM 1866 C CA . ASP A 1 338 ? 95.323 112.671 10.124 1.00 56.13 338 ASP A CA 1
ATOM 1867 C C . ASP A 1 338 ? 96.519 111.908 10.690 1.00 55.77 338 ASP A C 1
ATOM 1868 O O . ASP A 1 338 ? 97.233 111.213 9.962 1.00 55.93 338 ASP A O 1
ATOM 1873 N N . SER A 1 339 ? 96.719 112.016 12.009 1.00 53.16 339 SER A N 1
ATOM 1874 C CA . SER A 1 339 ? 97.871 111.374 12.643 1.00 45.39 339 SER A CA 1
ATOM 1875 C C . SER A 1 339 ? 97.801 109.858 12.512 1.00 39.35 339 SER A C 1
ATOM 1876 O O . SER A 1 339 ? 98.781 109.210 12.125 1.00 35.62 339 SER A O 1
ATOM 1879 N N . GLY A 1 340 ? 96.650 109.272 12.849 1.00 37.50 340 GLY A N 1
ATOM 1880 C CA . GLY A 1 340 ? 96.492 107.839 12.689 1.00 34.90 340 GLY A CA 1
ATOM 1881 C C . GLY A 1 340 ? 96.632 107.396 11.251 1.00 36.86 340 GLY A C 1
ATOM 1882 O O . GLY A 1 340 ? 97.151 106.312 10.978 1.00 37.84 340 GLY A O 1
ATOM 1883 N N . SER A 1 341 ? 96.203 108.234 10.310 1.00 38.39 341 SER A N 1
ATOM 1884 C CA . SER A 1 341 ? 96.355 107.870 8.910 1.00 45.39 341 SER A CA 1
ATOM 1885 C C . SER A 1 341 ? 97.807 107.967 8.474 1.00 43.28 341 SER A C 1
ATOM 1886 O O . SER A 1 341 ? 98.237 107.230 7.580 1.00 43.96 341 SER A O 1
ATOM 1889 N N . LYS A 1 342 ? 98.570 108.870 9.087 1.00 42.95 342 LYS A N 1
ATOM 1890 C CA . LYS A 1 342 ? 99.991 108.980 8.780 1.00 42.81 342 LYS A CA 1
ATOM 1891 C C . LYS A 1 342 ? 100.754 107.742 9.238 1.00 39.22 342 LYS A C 1
ATOM 1892 O O . LYS A 1 342 ? 101.653 107.268 8.533 1.00 43.43 342 LYS A O 1
ATOM 1898 N N . VAL A 1 343 ? 100.413 107.206 10.417 1.00 29.10 343 VAL A N 1
ATOM 1899 C CA . VAL A 1 343 ? 101.103 106.023 10.925 1.00 21.43 343 VAL A CA 1
ATOM 1900 C C . VAL A 1 343 ? 100.826 104.817 10.042 1.00 21.57 343 VAL A C 1
ATOM 1901 O O . VAL A 1 343 ? 101.740 104.055 9.716 1.00 21.86 343 VAL A O 1
ATOM 1905 N N . GLU A 1 344 ? 99.566 104.625 9.636 1.00 23.03 344 GLU A N 1
ATOM 1906 C CA . GLU A 1 344 ? 99.241 103.527 8.730 1.00 22.67 344 GLU A CA 1
ATOM 1907 C C . GLU A 1 344 ? 99.948 103.689 7.394 1.00 23.48 344 GLU A C 1
ATOM 1908 O O . GLU A 1 344 ? 100.370 102.701 6.783 1.00 34.29 344 GLU A O 1
ATOM 1914 N N . LYS A 1 345 ? 100.051 104.925 6.908 1.00 19.89 345 LYS A N 1
ATOM 1915 C CA . LYS A 1 345 ? 100.683 105.165 5.617 1.00 25.41 345 LYS A CA 1
ATOM 1916 C C . LYS A 1 345 ? 102.164 104.793 5.657 1.00 30.55 345 LYS A C 1
ATOM 1917 O O . LYS A 1 345 ? 102.672 104.122 4.751 1.00 41.41 345 LYS A O 1
ATOM 1923 N N . VAL A 1 346 ? 102.872 105.211 6.709 1.00 19.81 346 VAL A N 1
ATOM 1924 C CA . VAL A 1 346 ? 104.293 104.891 6.815 1.00 19.71 346 VAL A CA 1
ATOM 1925 C C . VAL A 1 346 ? 104.500 103.421 7.157 1.00 22.54 346 VAL A C 1
ATOM 1926 O O . VAL A 1 346 ? 105.450 102.790 6.678 1.00 24.53 346 VAL A O 1
ATOM 1930 N N . PHE A 1 347 ? 103.623 102.849 7.986 1.00 23.35 347 PHE A N 1
ATOM 1931 C CA . PHE A 1 347 ? 103.741 101.430 8.304 1.00 20.27 347 PHE A CA 1
ATOM 1932 C C . PHE A 1 347 ? 103.627 100.579 7.052 1.00 22.73 347 PHE A C 1
ATOM 1933 O O . PHE A 1 347 ? 104.459 99.697 6.808 1.00 26.69 347 PHE A O 1
ATOM 1941 N N . LYS A 1 348 ? 102.604 100.839 6.237 1.00 18.99 348 LYS A N 1
ATOM 1942 C CA . LYS A 1 348 ? 102.425 100.051 5.025 1.00 22.02 348 LYS A CA 1
ATOM 1943 C C . LYS A 1 348 ? 103.616 100.205 4.090 1.00 20.33 348 LYS A C 1
ATOM 1944 O O . LYS A 1 348 ? 104.003 99.240 3.423 1.00 20.36 348 LYS A O 1
ATOM 1950 N N . ARG A 1 349 ? 104.228 101.394 4.052 1.00 22.63 349 ARG A N 1
ATOM 1951 C CA . ARG A 1 349 ? 105.384 101.599 3.185 1.00 23.89 349 ARG A CA 1
ATOM 1952 C C . ARG A 1 349 ? 106.577 100.781 3.659 1.00 24.65 349 ARG A C 1
ATOM 1953 O O . ARG A 1 349 ? 107.160 100.013 2.886 1.00 30.35 349 ARG A O 1
ATOM 1961 N N . VAL A 1 350 ? 106.952 100.935 4.930 1.00 19.33 350 VAL A N 1
ATOM 1962 C CA . VAL A 1 350 ? 108.148 100.276 5.446 1.00 18.64 350 VAL A CA 1
ATOM 1963 C C . VAL A 1 350 ? 108.029 98.762 5.328 1.00 18.34 350 VAL A C 1
ATOM 1964 O O . VAL A 1 350 ? 108.962 98.089 4.885 1.00 36.38 350 VAL A O 1
ATOM 1968 N N . PHE A 1 351 ? 106.875 98.205 5.687 1.00 18.28 351 PHE A N 1
ATOM 1969 C CA . PHE A 1 351 ? 106.685 96.762 5.644 1.00 17.98 351 PHE A CA 1
ATOM 1970 C C . PHE A 1 351 ? 106.281 96.259 4.264 1.00 22.53 351 PHE A C 1
ATOM 1971 O O . PHE A 1 351 ? 106.337 95.048 4.019 1.00 24.29 351 PHE A O 1
ATOM 1979 N N . GLY A 1 352 ? 105.862 97.149 3.370 1.00 24.06 352 GLY A N 1
ATOM 1980 C CA . GLY A 1 352 ? 105.486 96.771 2.022 1.00 23.72 352 GLY A CA 1
ATOM 1981 C C . GLY A 1 352 ? 104.184 96.004 1.987 1.00 20.93 352 GLY A C 1
ATOM 1982 O O . GLY A 1 352 ? 104.135 94.879 1.486 1.00 26.65 352 GLY A O 1
ATOM 1983 N N . VAL A 1 353 ? 103.123 96.598 2.514 1.00 21.33 353 VAL A N 1
ATOM 1984 C CA . VAL A 1 353 ? 101.814 95.964 2.552 1.00 27.21 353 VAL A CA 1
ATOM 1985 C C . VAL A 1 353 ? 100.947 96.591 1.467 1.00 38.42 353 VAL A C 1
ATOM 1986 O O . VAL A 1 353 ? 100.653 97.792 1.513 1.00 44.18 353 VAL A O 1
ATOM 1990 N N . VAL A 1 354 ? 100.538 95.784 0.492 1.00 36.33 354 VAL A N 1
ATOM 1991 C CA . VAL A 1 354 ? 99.731 96.248 -0.627 1.00 33.99 354 VAL A CA 1
ATOM 1992 C C . VAL A 1 354 ? 98.571 95.287 -0.838 1.00 38.27 354 VAL A C 1
ATOM 1993 O O . VAL A 1 354 ? 98.658 94.093 -0.532 1.00 38.58 354 VAL A O 1
ATOM 1997 N N . ASP A 1 355 ? 97.477 95.814 -1.372 1.00 42.51 355 ASP A N 1
ATOM 1998 C CA . ASP A 1 355 ? 96.309 94.992 -1.645 1.00 48.93 355 ASP A CA 1
ATOM 1999 C C . ASP A 1 355 ? 96.472 94.288 -2.986 1.00 54.28 355 ASP A C 1
ATOM 2000 O O . ASP A 1 355 ? 96.773 94.928 -4.000 1.00 61.97 355 ASP A O 1
ATOM 2005 N N . GLU A 1 356 ? 96.283 92.969 -2.988 1.00 49.38 356 GLU A N 1
ATOM 2006 C CA . GLU A 1 356 ? 96.192 92.228 -4.241 1.00 46.26 356 GLU A CA 1
ATOM 2007 C C . GLU A 1 356 ? 94.956 92.679 -5.014 1.00 45.44 356 GLU A C 1
ATOM 2008 O O . GLU A 1 356 ? 93.834 92.613 -4.501 1.00 47.70 356 GLU A O 1
ATOM 2014 N N . ALA A 1 357 ? 95.166 93.154 -6.240 1.00 43.42 357 ALA A N 1
ATOM 2015 C CA . ALA A 1 357 ? 94.069 93.591 -7.101 1.00 40.20 357 ALA A CA 1
ATOM 2016 C C . ALA A 1 357 ? 93.467 92.362 -7.777 1.00 50.73 357 ALA A C 1
ATOM 2017 O O . ALA A 1 357 ? 93.985 91.866 -8.781 1.00 57.66 357 ALA A O 1
ATOM 2019 N N . LEU A 1 358 ? 92.374 91.854 -7.218 1.00 56.03 358 LEU A N 1
ATOM 2020 C CA . LEU A 1 358 ? 91.708 90.685 -7.773 1.00 53.72 358 LEU A CA 1
ATOM 2021 C C . LEU A 1 358 ? 90.734 91.098 -8.868 1.00 51.87 358 LEU A C 1
ATOM 2022 O O . LEU A 1 358 ? 90.161 92.192 -8.843 1.00 54.85 358 LEU A O 1
ATOM 2027 N N . GLU A 1 359 ? 90.556 90.202 -9.834 1.00 49.96 359 GLU A N 1
ATOM 2028 C CA . GLU A 1 359 ? 89.754 90.469 -11.021 1.00 54.15 359 GLU A CA 1
ATOM 2029 C C . GLU A 1 359 ? 88.265 90.630 -10.699 1.00 64.68 359 GLU A C 1
ATOM 2030 O O . GLU A 1 359 ? 87.411 89.965 -11.291 1.00 65.85 359 GLU A O 1
ATOM 2036 N N . VAL B 1 14 ? 47.064 136.104 38.616 1.00 67.78 14 VAL B N 1
ATOM 2037 C CA . VAL B 1 14 ? 46.559 135.625 37.335 1.00 62.63 14 VAL B CA 1
ATOM 2038 C C . VAL B 1 14 ? 47.603 135.848 36.242 1.00 53.33 14 VAL B C 1
ATOM 2039 O O . VAL B 1 14 ? 48.306 136.862 36.238 1.00 46.40 14 VAL B O 1
ATOM 2043 N N . VAL B 1 15 ? 47.712 134.884 35.325 1.00 53.47 15 VAL B N 1
ATOM 2044 C CA . VAL B 1 15 ? 48.747 134.895 34.300 1.00 50.42 15 VAL B CA 1
ATOM 2045 C C . VAL B 1 15 ? 48.108 134.734 32.926 1.00 44.23 15 VAL B C 1
ATOM 2046 O O . VAL B 1 15 ? 47.057 134.101 32.776 1.00 44.46 15 VAL B O 1
ATOM 2050 N N . PHE B 1 16 ? 48.767 135.310 31.919 1.00 34.76 16 PHE B N 1
ATOM 2051 C CA . PHE B 1 16 ? 48.301 135.253 30.542 1.00 27.60 16 PHE B CA 1
ATOM 2052 C C . PHE B 1 16 ? 48.067 133.799 30.139 1.00 28.91 16 PHE B C 1
ATOM 2053 O O . PHE B 1 16 ? 48.921 132.944 30.410 1.00 25.41 16 PHE B O 1
ATOM 2061 N N . PRO B 1 17 ? 46.924 133.472 29.530 1.00 37.85 17 PRO B N 1
ATOM 2062 C CA . PRO B 1 17 ? 46.614 132.062 29.244 1.00 28.83 17 PRO B CA 1
ATOM 2063 C C . PRO B 1 17 ? 47.503 131.507 28.137 1.00 29.16 17 PRO B C 1
ATOM 2064 O O . PRO B 1 17 ? 47.721 132.158 27.110 1.00 24.76 17 PRO B O 1
ATOM 2068 N N . PHE B 1 18 ? 48.009 130.285 28.356 1.00 25.72 18 PHE B N 1
ATOM 2069 C CA . PHE B 1 18 ? 48.933 129.664 27.409 1.00 24.93 18 PHE B CA 1
ATOM 2070 C C . PHE B 1 18 ? 48.321 129.582 26.017 1.00 25.31 18 PHE B C 1
ATOM 2071 O O . PHE B 1 18 ? 48.993 129.860 25.017 1.00 24.51 18 PHE B O 1
ATOM 2079 N N . THR B 1 19 ? 47.039 129.223 25.934 1.00 24.57 19 THR B N 1
ATOM 2080 C CA . THR B 1 19 ? 46.389 129.035 24.644 1.00 24.46 19 THR B CA 1
ATOM 2081 C C . THR B 1 19 ? 46.185 130.339 23.880 1.00 29.36 19 THR B C 1
ATOM 2082 O O . THR B 1 19 ? 45.799 130.292 22.707 1.00 26.12 19 THR B O 1
ATOM 2086 N N . ALA B 1 20 ? 46.465 131.491 24.496 1.00 24.55 20 ALA B N 1
ATOM 2087 C CA . ALA B 1 20 ? 46.353 132.783 23.829 1.00 33.83 20 ALA B CA 1
ATOM 2088 C C . ALA B 1 20 ? 47.673 133.283 23.261 1.00 34.36 20 ALA B C 1
ATOM 2089 O O . ALA B 1 20 ? 47.665 134.207 22.438 1.00 29.86 20 ALA B O 1
ATOM 2091 N N . ILE B 1 21 ? 48.797 132.710 23.695 1.00 24.52 21 ILE B N 1
ATOM 2092 C CA . ILE B 1 21 ? 50.091 133.091 23.150 1.00 24.50 21 ILE B CA 1
ATOM 2093 C C . ILE B 1 21 ? 50.125 132.763 21.668 1.00 27.86 21 ILE B C 1
ATOM 2094 O O . ILE B 1 21 ? 49.898 131.616 21.267 1.00 35.02 21 ILE B O 1
ATOM 2099 N N . VAL B 1 22 ? 50.428 133.764 20.849 1.00 24.37 22 VAL B N 1
ATOM 2100 C CA . VAL B 1 22 ? 50.434 133.632 19.399 1.00 24.28 22 VAL B CA 1
ATOM 2101 C C . VAL B 1 22 ? 51.860 133.826 18.907 1.00 33.70 22 VAL B C 1
ATOM 2102 O O . VAL B 1 22 ? 52.603 134.643 19.458 1.00 34.36 22 VAL B O 1
ATOM 2106 N N . GLY B 1 23 ? 52.249 133.068 17.885 1.00 32.14 23 GLY B N 1
ATOM 2107 C CA . GLY B 1 23 ? 53.522 133.297 17.226 1.00 35.85 23 GLY B CA 1
ATOM 2108 C C . GLY B 1 23 ? 54.746 132.641 17.837 1.00 39.88 23 GLY B C 1
ATOM 2109 O O . GLY B 1 23 ? 55.869 132.969 17.427 1.00 43.61 23 GLY B O 1
ATOM 2110 N N . GLN B 1 24 ? 54.580 131.718 18.781 1.00 35.43 24 GLN B N 1
ATOM 2111 C CA . GLN B 1 24 ? 55.709 131.006 19.371 1.00 32.53 24 GLN B CA 1
ATOM 2112 C C . GLN B 1 24 ? 55.650 129.508 19.138 1.00 30.47 24 GLN B C 1
ATOM 2113 O O . GLN B 1 24 ? 56.244 128.723 19.880 1.00 28.67 24 GLN B O 1
ATOM 2119 N N . ASP B 1 25 ? 54.949 129.094 18.080 1.00 28.97 25 ASP B N 1
ATOM 2120 C CA . ASP B 1 25 ? 54.642 127.680 17.908 1.00 30.17 25 ASP B CA 1
ATOM 2121 C C . ASP B 1 25 ? 55.773 126.701 18.190 1.00 23.86 25 ASP B C 1
ATOM 2122 O O . ASP B 1 25 ? 55.580 125.710 18.902 1.00 27.54 25 ASP B O 1
ATOM 2127 N N . GLU B 1 26 ? 56.974 126.988 17.693 1.00 23.97 26 GLU B N 1
ATOM 2128 C CA . GLU B 1 26 ? 58.077 126.051 17.883 1.00 24.90 26 GLU B CA 1
ATOM 2129 C C . GLU B 1 26 ? 58.439 125.899 19.358 1.00 24.41 26 GLU B C 1
ATOM 2130 O O . GLU B 1 26 ? 58.765 124.797 19.811 1.00 24.31 26 GLU B O 1
ATOM 2136 N N . MET B 1 27 ? 58.387 126.987 20.126 1.00 24.69 27 MET B N 1
ATOM 2137 C CA . MET B 1 27 ? 58.701 126.880 21.548 1.00 24.88 27 MET B CA 1
ATOM 2138 C C . MET B 1 27 ? 57.566 126.234 22.332 1.00 24.41 27 MET B C 1
ATOM 2139 O O . MET B 1 27 ? 57.814 125.504 23.300 1.00 24.42 27 MET B O 1
ATOM 2144 N N . LYS B 1 28 ? 56.315 126.513 21.948 1.00 25.88 28 LYS B N 1
ATOM 2145 C CA . LYS B 1 28 ? 55.192 125.843 22.588 1.00 24.09 28 LYS B CA 1
ATOM 2146 C C . LYS B 1 28 ? 55.261 124.343 22.356 1.00 28.54 28 LYS B C 1
ATOM 2147 O O . LYS B 1 28 ? 54.927 123.560 23.254 1.00 29.81 28 LYS B O 1
ATOM 2153 N N . LEU B 1 29 ? 55.747 123.924 21.183 1.00 23.86 29 LEU B N 1
ATOM 2154 C CA . LEU B 1 29 ? 55.911 122.500 20.918 1.00 23.74 29 LEU B CA 1
ATOM 2155 C C . LEU B 1 29 ? 56.986 121.898 21.809 1.00 23.75 29 LEU B C 1
ATOM 2156 O O . LEU B 1 29 ? 56.800 120.819 22.382 1.00 26.28 29 LEU B O 1
ATOM 2161 N N . ALA B 1 30 ? 58.122 122.580 21.932 1.00 23.79 30 ALA B N 1
ATOM 2162 C CA . ALA B 1 30 ? 59.202 122.056 22.759 1.00 24.00 30 ALA B CA 1
ATOM 2163 C C . ALA B 1 30 ? 58.774 121.924 24.214 1.00 23.93 30 ALA B C 1
ATOM 2164 O O . ALA B 1 30 ? 59.056 120.911 24.859 1.00 23.87 30 ALA B O 1
ATOM 2166 N N . LEU B 1 31 ? 58.052 122.915 24.735 1.00 24.02 31 LEU B N 1
ATOM 2167 C CA . LEU B 1 31 ? 57.637 122.870 26.134 1.00 24.14 31 LEU B CA 1
ATOM 2168 C C . LEU B 1 31 ? 56.578 121.802 26.375 1.00 24.09 31 LEU B C 1
ATOM 2169 O O . LEU B 1 31 ? 56.633 121.093 27.385 1.00 24.13 31 LEU B O 1
ATOM 2174 N N . LEU B 1 32 ? 55.602 121.674 25.467 1.00 33.59 32 LEU B N 1
ATOM 2175 C CA . LEU B 1 32 ? 54.541 120.687 25.651 1.00 23.98 32 LEU B CA 1
ATOM 2176 C C . LEU B 1 32 ? 55.088 119.269 25.644 1.00 23.86 32 LEU B C 1
ATOM 2177 O O . LEU B 1 32 ? 54.661 118.430 26.444 1.00 23.86 32 LEU B O 1
ATOM 2182 N N . LEU B 1 33 ? 56.026 118.976 24.737 1.00 23.75 33 LEU B N 1
ATOM 2183 C CA . LEU B 1 33 ? 56.578 117.629 24.658 1.00 23.61 33 LEU B CA 1
ATOM 2184 C C . LEU B 1 33 ? 57.385 117.285 25.896 1.00 23.67 33 LEU B C 1
ATOM 2185 O O . LEU B 1 33 ? 57.377 116.130 26.332 1.00 30.55 33 LEU B O 1
ATOM 2190 N N . ASN B 1 34 ? 58.068 118.264 26.489 1.00 23.80 34 ASN B N 1
ATOM 2191 C CA . ASN B 1 34 ? 58.787 117.998 27.730 1.00 23.87 34 ASN B CA 1
ATOM 2192 C C . ASN B 1 34 ? 57.818 117.740 28.880 1.00 23.97 34 ASN B C 1
ATOM 2193 O O . ASN B 1 34 ? 58.094 116.926 29.770 1.00 23.98 34 ASN B O 1
ATOM 2198 N N . VAL B 1 35 ? 56.686 118.440 28.889 1.00 28.27 35 VAL B N 1
ATOM 2199 C CA . VAL B 1 35 ? 55.639 118.159 29.859 1.00 28.25 35 VAL B CA 1
ATOM 2200 C C . VAL B 1 35 ? 55.070 116.760 29.642 1.00 29.87 35 VAL B C 1
ATOM 2201 O O . VAL B 1 35 ? 54.632 116.104 30.597 1.00 24.68 35 VAL B O 1
ATOM 2205 N N . ILE B 1 36 ? 55.053 116.283 28.393 1.00 23.85 36 ILE B N 1
ATOM 2206 C CA . ILE B 1 36 ? 54.518 114.953 28.109 1.00 29.89 36 ILE B CA 1
ATOM 2207 C C . ILE B 1 36 ? 55.537 113.869 28.436 1.00 28.84 36 ILE B C 1
ATOM 2208 O O . ILE B 1 36 ? 55.182 112.831 29.004 1.00 30.35 36 ILE B O 1
ATOM 2213 N N . ASP B 1 37 ? 56.809 114.087 28.094 1.00 23.58 37 ASP B N 1
ATOM 2214 C CA . ASP B 1 37 ? 57.883 113.142 28.405 1.00 34.63 37 ASP B CA 1
ATOM 2215 C C . ASP B 1 37 ? 59.073 113.919 28.949 1.00 28.25 37 ASP B C 1
ATOM 2216 O O . ASP B 1 37 ? 59.972 114.325 28.199 1.00 23.55 37 ASP B O 1
ATOM 2221 N N . PRO B 1 38 ? 59.116 114.136 30.265 1.00 33.88 38 PRO B N 1
ATOM 2222 C CA . PRO B 1 38 ? 60.219 114.913 30.854 1.00 31.59 38 PRO B CA 1
ATOM 2223 C C . PRO B 1 38 ? 61.585 114.292 30.655 1.00 29.30 38 PRO B C 1
ATOM 2224 O O . PRO B 1 38 ? 62.589 115.006 30.777 1.00 36.11 38 PRO B O 1
ATOM 2228 N N . LYS B 1 39 ? 61.667 112.988 30.380 1.00 26.96 39 LYS B N 1
ATOM 2229 C CA . LYS B 1 39 ? 62.959 112.370 30.102 1.00 23.46 39 LYS B CA 1
ATOM 2230 C C . LYS B 1 39 ? 63.551 112.839 28.781 1.00 23.37 39 LYS B C 1
ATOM 2231 O O . LYS B 1 39 ? 64.625 112.358 28.403 1.00 26.20 39 LYS B O 1
ATOM 2237 N N . ILE B 1 40 ? 62.869 113.736 28.061 1.00 23.42 40 ILE B N 1
ATOM 2238 C CA . ILE B 1 40 ? 63.432 114.300 26.839 1.00 23.35 40 ILE B CA 1
ATOM 2239 C C . ILE B 1 40 ? 64.656 115.146 27.165 1.00 23.63 40 ILE B C 1
ATOM 2240 O O . ILE B 1 40 ? 65.640 115.149 26.414 1.00 24.07 40 ILE B O 1
ATOM 2245 N N . GLY B 1 41 ? 64.638 115.850 28.287 1.00 23.92 41 GLY B N 1
ATOM 2246 C CA . GLY B 1 41 ? 65.827 116.501 28.783 1.00 24.40 41 GLY B CA 1
ATOM 2247 C C . GLY B 1 41 ? 65.839 118.013 28.851 1.00 25.19 41 GLY B C 1
ATOM 2248 O O . GLY B 1 41 ? 66.926 118.592 28.963 1.00 26.05 41 GLY B O 1
ATOM 2249 N N . GLY B 1 42 ? 64.689 118.671 28.751 1.00 25.04 42 GLY B N 1
ATOM 2250 C CA . GLY B 1 42 ? 64.633 120.109 28.883 1.00 25.76 42 GLY B CA 1
ATOM 2251 C C . GLY B 1 42 ? 64.706 120.846 27.561 1.00 26.19 42 GLY B C 1
ATOM 2252 O O . GLY B 1 42 ? 64.909 120.271 26.493 1.00 26.08 42 GLY B O 1
ATOM 2253 N N . VAL B 1 43 ? 64.505 122.160 27.645 1.00 26.74 43 VAL B N 1
ATOM 2254 C CA . VAL B 1 43 ? 64.460 123.037 26.484 1.00 27.11 43 VAL B CA 1
ATOM 2255 C C . VAL B 1 43 ? 65.437 124.181 26.707 1.00 28.22 43 VAL B C 1
ATOM 2256 O O . VAL B 1 43 ? 65.426 124.813 27.768 1.00 28.49 43 VAL B O 1
ATOM 2260 N N . MET B 1 44 ? 66.274 124.442 25.711 1.00 28.79 44 MET B N 1
ATOM 2261 C CA . MET B 1 44 ? 67.116 125.628 25.657 1.00 29.71 44 MET B CA 1
ATOM 2262 C C . MET B 1 44 ? 66.457 126.631 24.719 1.00 31.02 44 MET B C 1
ATOM 2263 O O . MET B 1 44 ? 66.307 126.353 23.525 1.00 34.87 44 MET B O 1
ATOM 2268 N N . ILE B 1 45 ? 66.069 127.790 25.243 1.00 31.25 45 ILE B N 1
ATOM 2269 C CA . ILE B 1 45 ? 65.353 128.797 24.464 1.00 30.65 45 ILE B CA 1
ATOM 2270 C C . ILE B 1 45 ? 66.331 129.906 24.094 1.00 31.44 45 ILE B C 1
ATOM 2271 O O . ILE B 1 45 ? 66.756 130.690 24.950 1.00 35.00 45 ILE B O 1
ATOM 2276 N N . MET B 1 46 ? 66.699 129.972 22.819 1.00 31.39 46 MET B N 1
ATOM 2277 C CA . MET B 1 46 ? 67.578 131.014 22.319 1.00 36.50 46 MET B CA 1
ATOM 2278 C C . MET B 1 46 ? 66.863 131.815 21.243 1.00 35.71 46 MET B C 1
ATOM 2279 O O . MET B 1 46 ? 66.088 131.272 20.461 1.00 34.19 46 MET B O 1
ATOM 2284 N N . GLY B 1 47 ? 67.116 133.116 21.208 1.00 42.13 47 GLY B N 1
ATOM 2285 C CA . GLY B 1 47 ? 66.569 133.906 20.125 1.00 53.60 47 GLY B CA 1
ATOM 2286 C C . GLY B 1 47 ? 66.221 135.333 20.484 1.00 65.65 47 GLY B C 1
ATOM 2287 O O . GLY B 1 47 ? 66.828 135.930 21.380 1.00 78.49 47 GLY B O 1
ATOM 2288 N N . ASP B 1 48 ? 65.247 135.890 19.771 1.00 59.94 48 ASP B N 1
ATOM 2289 C CA . ASP B 1 48 ? 64.799 137.246 20.035 1.00 59.26 48 ASP B CA 1
ATOM 2290 C C . ASP B 1 48 ? 64.299 137.369 21.472 1.00 61.27 48 ASP B C 1
ATOM 2291 O O . ASP B 1 48 ? 63.946 136.386 22.129 1.00 59.53 48 ASP B O 1
ATOM 2296 N N . ARG B 1 49 ? 64.280 138.587 21.925 1.00 65.34 49 ARG B N 1
ATOM 2297 C CA . ARG B 1 49 ? 63.885 138.872 23.249 1.00 66.62 49 ARG B CA 1
ATOM 2298 C C . ARG B 1 49 ? 62.975 140.041 23.163 1.00 69.64 49 ARG B C 1
ATOM 2299 O O . ARG B 1 49 ? 63.435 141.129 23.065 1.00 74.52 49 ARG B O 1
ATOM 2307 N N . GLY B 1 52 ? 58.302 137.637 25.417 1.00 50.97 52 GLY B N 1
ATOM 2308 C CA . GLY B 1 52 ? 57.344 136.675 25.928 1.00 63.78 52 GLY B CA 1
ATOM 2309 C C . GLY B 1 52 ? 57.962 135.312 26.168 1.00 77.88 52 GLY B C 1
ATOM 2310 O O . GLY B 1 52 ? 57.518 134.310 25.607 1.00 84.91 52 GLY B O 1
ATOM 2311 N N . LYS B 1 53 ? 58.993 135.274 27.006 1.00 78.50 53 LYS B N 1
ATOM 2312 C CA . LYS B 1 53 ? 59.678 134.027 27.324 1.00 68.12 53 LYS B CA 1
ATOM 2313 C C . LYS B 1 53 ? 59.406 133.599 28.762 1.00 65.60 53 LYS B C 1
ATOM 2314 O O . LYS B 1 53 ? 59.055 132.448 29.022 1.00 62.16 53 LYS B O 1
ATOM 2320 N N . SER B 1 54 ? 59.571 134.533 29.693 1.00 65.51 54 SER B N 1
ATOM 2321 C CA . SER B 1 54 ? 59.344 134.255 31.106 1.00 65.34 54 SER B CA 1
ATOM 2322 C C . SER B 1 54 ? 57.861 134.058 31.398 1.00 65.97 54 SER B C 1
ATOM 2323 O O . SER B 1 54 ? 57.491 133.332 32.321 1.00 71.67 54 SER B O 1
ATOM 2326 N N . THR B 1 55 ? 57.015 134.709 30.606 1.00 59.97 55 THR B N 1
ATOM 2327 C CA . THR B 1 55 ? 55.563 134.606 30.779 1.00 56.71 55 THR B CA 1
ATOM 2328 C C . THR B 1 55 ? 54.952 133.361 30.127 1.00 51.58 55 THR B C 1
ATOM 2329 O O . THR B 1 55 ? 53.916 132.876 30.598 1.00 51.83 55 THR B O 1
ATOM 2333 N N . THR B 1 56 ? 55.572 132.804 29.084 1.00 39.78 56 THR B N 1
ATOM 2334 C CA . THR B 1 56 ? 55.040 131.573 28.495 1.00 28.92 56 THR B CA 1
ATOM 2335 C C . THR B 1 56 ? 55.176 130.374 29.432 1.00 34.16 56 THR B C 1
ATOM 2336 O O . THR B 1 56 ? 54.282 129.524 29.486 1.00 40.58 56 THR B O 1
ATOM 2340 N N . ILE B 1 57 ? 56.281 130.273 30.171 1.00 30.34 57 ILE B N 1
ATOM 2341 C CA . ILE B 1 57 ? 56.498 129.090 31.004 1.00 31.87 57 ILE B CA 1
ATOM 2342 C C . ILE B 1 57 ? 55.536 129.048 32.196 1.00 40.84 57 ILE B C 1
ATOM 2343 O O . ILE B 1 57 ? 55.037 127.977 32.562 1.00 45.03 57 ILE B O 1
ATOM 2348 N N . ARG B 1 58 ? 55.230 130.203 32.801 1.00 46.17 58 ARG B N 1
ATOM 2349 C CA . ARG B 1 58 ? 54.262 130.252 33.900 1.00 50.37 58 ARG B CA 1
ATOM 2350 C C . ARG B 1 58 ? 52.873 129.880 33.406 1.00 45.31 58 ARG B C 1
ATOM 2351 O O . ARG B 1 58 ? 52.113 129.212 34.115 1.00 50.13 58 ARG B O 1
ATOM 2359 N N . ALA B 1 59 ? 52.523 130.321 32.195 1.00 32.70 59 ALA B N 1
ATOM 2360 C CA . ALA B 1 59 ? 51.250 129.929 31.601 1.00 30.35 59 ALA B CA 1
ATOM 2361 C C . ALA B 1 59 ? 51.169 128.418 31.455 1.00 33.76 59 ALA B C 1
ATOM 2362 O O . ALA B 1 59 ? 50.102 127.823 31.647 1.00 44.37 59 ALA B O 1
ATOM 2364 N N . LEU B 1 60 ? 52.293 127.782 31.111 1.00 33.59 60 LEU B N 1
ATOM 2365 C CA . LEU B 1 60 ? 52.318 126.330 31.019 1.00 30.68 60 LEU B CA 1
ATOM 2366 C C . LEU B 1 60 ? 52.200 125.711 32.403 1.00 40.29 60 LEU B C 1
ATOM 2367 O O . LEU B 1 60 ? 51.527 124.688 32.578 1.00 52.55 60 LEU B O 1
ATOM 2372 N N . ALA B 1 61 ? 52.825 126.335 33.404 1.00 36.59 61 ALA B N 1
ATOM 2373 C CA . ALA B 1 61 ? 52.651 125.876 34.778 1.00 41.21 61 ALA B CA 1
ATOM 2374 C C . ALA B 1 61 ? 51.198 126.020 35.216 1.00 41.39 61 ALA B C 1
ATOM 2375 O O . ALA B 1 61 ? 50.619 125.107 35.814 1.00 34.61 61 ALA B O 1
ATOM 2377 N N . ASP B 1 62 ? 50.604 127.182 34.952 1.00 48.69 62 ASP B N 1
ATOM 2378 C CA . ASP B 1 62 ? 49.203 127.415 35.277 1.00 57.26 62 ASP B CA 1
ATOM 2379 C C . ASP B 1 62 ? 48.268 126.478 34.514 1.00 66.65 62 ASP B C 1
ATOM 2380 O O . ASP B 1 62 ? 47.149 126.220 34.977 1.00 82.82 62 ASP B O 1
ATOM 2385 N N . LEU B 1 63 ? 48.709 125.936 33.375 1.00 55.56 63 LEU B N 1
ATOM 2386 C CA . LEU B 1 63 ? 47.817 125.125 32.551 1.00 47.17 63 LEU B CA 1
ATOM 2387 C C . LEU B 1 63 ? 47.758 123.675 33.008 1.00 49.26 63 LEU B C 1
ATOM 2388 O O . LEU B 1 63 ? 46.727 123.021 32.830 1.00 51.82 63 LEU B O 1
ATOM 2393 N N . LEU B 1 64 ? 48.832 123.164 33.599 1.00 46.87 64 LEU B N 1
ATOM 2394 C CA . LEU B 1 64 ? 48.888 121.768 33.999 1.00 52.22 64 LEU B CA 1
ATOM 2395 C C . LEU B 1 64 ? 47.884 121.485 35.113 1.00 55.29 64 LEU B C 1
ATOM 2396 O O . LEU B 1 64 ? 47.474 122.393 35.841 1.00 58.38 64 LEU B O 1
ATOM 2401 N N . PRO B 1 65 ? 47.490 120.221 35.282 1.00 51.73 65 PRO B N 1
ATOM 2402 C CA . PRO B 1 65 ? 46.475 119.889 36.294 1.00 61.12 65 PRO B CA 1
ATOM 2403 C C . PRO B 1 65 ? 47.054 119.843 37.703 1.00 71.64 65 PRO B C 1
ATOM 2404 O O . PRO B 1 65 ? 48.101 119.233 37.940 1.00 69.90 65 PRO B O 1
ATOM 2408 N N . GLU B 1 66 ? 46.400 120.575 38.614 1.00 78.53 66 GLU B N 1
ATOM 2409 C CA . GLU B 1 66 ? 46.658 120.583 40.044 1.00 74.25 66 GLU B CA 1
ATOM 2410 C C . GLU B 1 66 ? 47.079 119.310 40.780 1.00 75.22 66 GLU B C 1
ATOM 2411 O O . GLU B 1 66 ? 46.324 118.333 40.829 1.00 70.75 66 GLU B O 1
ATOM 2417 N N . ILE B 1 67 ? 48.287 119.30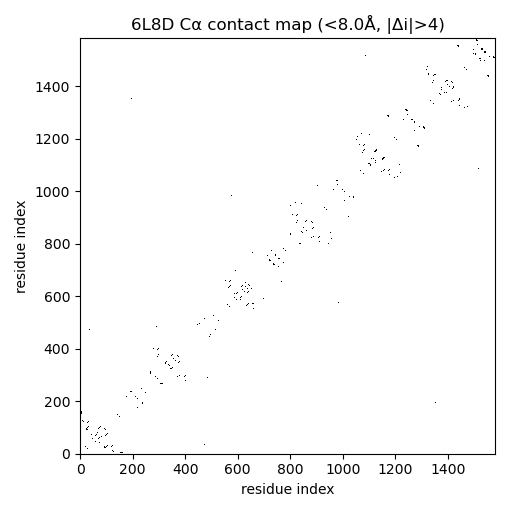6 41.349 1.00 74.86 67 ILE B N 1
ATOM 2418 C CA . ILE B 1 67 ? 48.927 118.091 41.833 1.00 79.03 67 ILE B CA 1
ATOM 2419 C C . ILE B 1 67 ? 48.832 118.055 43.372 1.00 86.34 67 ILE B C 1
ATOM 2420 O O . ILE B 1 67 ? 48.536 119.059 44.029 1.00 86.46 67 ILE B O 1
ATOM 2425 N N . GLU B 1 68 ? 49.071 116.867 43.936 1.00 90.78 68 GLU B N 1
ATOM 2426 C CA . GLU B 1 68 ? 49.019 116.679 45.383 1.00 92.44 68 GLU B CA 1
ATOM 2427 C C . GLU B 1 68 ? 50.423 116.817 45.963 1.00 94.74 68 GLU B C 1
ATOM 2428 O O . GLU B 1 68 ? 51.397 116.946 45.214 1.00 93.00 68 GLU B O 1
ATOM 2430 N N . VAL B 1 69 ? 50.540 116.801 47.288 1.00 95.34 69 VAL B N 1
ATOM 2431 C CA . VAL B 1 69 ? 51.831 116.916 47.967 1.00 91.97 69 VAL B CA 1
ATOM 2432 C C . VAL B 1 69 ? 52.895 115.852 47.728 1.00 92.24 69 VAL B C 1
ATOM 2433 O O . VAL B 1 69 ? 54.034 116.166 47.381 1.00 94.79 69 VAL B O 1
ATOM 2435 N N . VAL B 1 70 ? 52.533 114.587 47.940 1.00 87.61 70 VAL B N 1
ATOM 2436 C CA . VAL B 1 70 ? 53.320 113.417 47.561 1.00 84.73 70 VAL B CA 1
ATOM 2437 C C . VAL B 1 70 ? 52.357 112.235 47.558 1.00 85.63 70 VAL B C 1
ATOM 2438 O O . VAL B 1 70 ? 51.568 112.067 48.497 1.00 88.20 70 VAL B O 1
ATOM 2442 N N . ALA B 1 71 ? 52.414 111.425 46.497 1.00 88.65 71 ALA B N 1
ATOM 2443 C CA . ALA B 1 71 ? 51.415 110.395 46.146 1.00 85.30 71 ALA B CA 1
ATOM 2444 C C . ALA B 1 71 ? 50.566 109.852 47.300 1.00 88.12 71 ALA B C 1
ATOM 2445 O O . ALA B 1 71 ? 49.528 110.425 47.644 1.00 86.30 71 ALA B O 1
ATOM 2447 N N . LYS B 1 105 ? 48.896 122.156 42.730 1.00 68.47 105 LYS B N 1
ATOM 2448 C CA . LYS B 1 105 ? 49.231 122.904 41.522 1.00 72.83 105 LYS B CA 1
ATOM 2449 C C . LYS B 1 105 ? 50.710 122.722 41.163 1.00 82.21 105 LYS B C 1
ATOM 2450 O O . LYS B 1 105 ? 51.551 122.547 42.044 1.00 90.10 105 LYS B O 1
ATOM 2456 N N . VAL B 1 106 ? 51.030 122.778 39.871 1.00 77.56 106 VAL B N 1
ATOM 2457 C CA . VAL B 1 106 ? 52.414 122.641 39.430 1.00 70.18 106 VAL B CA 1
ATOM 2458 C C . VAL B 1 106 ? 53.144 123.949 39.711 1.00 73.88 106 VAL B C 1
ATOM 2459 O O . VAL B 1 106 ? 52.607 125.036 39.473 1.00 75.93 106 VAL B O 1
ATOM 2463 N N . THR B 1 107 ? 54.388 123.855 40.174 1.00 77.23 107 THR B N 1
ATOM 2464 C CA . THR B 1 107 ? 55.119 125.005 40.699 1.00 70.46 107 THR B CA 1
ATOM 2465 C C . THR B 1 107 ? 56.229 125.412 39.745 1.00 55.55 107 THR B C 1
ATOM 2466 O O . THR B 1 107 ? 56.996 124.566 39.275 1.00 52.48 107 THR B O 1
ATOM 2470 N N . MET B 1 108 ? 56.327 126.707 39.477 1.00 51.44 108 MET B N 1
ATOM 2471 C CA . MET B 1 108 ? 57.379 127.242 38.627 1.00 53.14 108 MET B CA 1
ATOM 2472 C C . MET B 1 108 ? 58.392 128.013 39.458 1.00 65.40 108 MET B C 1
ATOM 2473 O O . MET B 1 108 ? 58.034 128.937 40.196 1.00 79.17 108 MET B O 1
ATOM 2478 N N . VAL B 1 109 ? 59.658 127.644 39.307 1.00 61.74 109 VAL B N 1
ATOM 2479 C CA . VAL B 1 109 ? 60.767 128.203 40.064 1.00 58.11 109 VAL B CA 1
ATOM 2480 C C . VAL B 1 109 ? 61.702 128.901 39.092 1.00 52.43 109 VAL B C 1
ATOM 2481 O O . VAL B 1 109 ? 62.031 128.353 38.036 1.00 54.90 109 VAL B O 1
ATOM 2485 N N . ASP B 1 110 ? 62.130 130.108 39.446 1.00 48.89 110 ASP B N 1
ATOM 2486 C CA . ASP B 1 110 ? 62.994 130.886 38.560 1.00 55.02 110 ASP B CA 1
ATOM 2487 C C . ASP B 1 110 ? 64.381 130.866 39.242 1.00 63.24 110 ASP B C 1
ATOM 2488 O O . ASP B 1 110 ? 64.552 130.244 40.297 1.00 75.94 110 ASP B O 1
ATOM 2493 N N . LEU B 1 111 ? 65.345 131.556 38.643 1.00 60.81 111 LEU B N 1
ATOM 2494 C CA . LEU B 1 111 ? 66.695 131.627 39.190 1.00 63.20 111 LEU B CA 1
ATOM 2495 C C . LEU B 1 111 ? 67.353 132.943 38.791 1.00 70.83 111 LEU B C 1
ATOM 2496 O O . LEU B 1 111 ? 67.592 133.188 37.609 1.00 83.38 111 LEU B O 1
ATOM 2501 N N . PRO B 1 112 ? 67.645 133.788 39.775 1.00 66.94 112 PRO B N 1
ATOM 2502 C CA . PRO B 1 112 ? 68.265 135.081 39.489 1.00 68.23 112 PRO B CA 1
ATOM 2503 C C . PRO B 1 112 ? 69.760 134.878 39.265 1.00 60.75 112 PRO B C 1
ATOM 2504 O O . PRO B 1 112 ? 70.265 133.760 39.280 1.00 58.96 112 PRO B O 1
ATOM 2508 N N . LEU B 1 113 ? 70.467 135.987 39.046 1.00 60.85 113 LEU B N 1
ATOM 2509 C CA . LEU B 1 113 ? 71.892 135.905 38.733 1.00 66.07 113 LEU B CA 1
ATOM 2510 C C . LEU B 1 113 ? 72.681 135.195 39.832 1.00 65.05 113 LEU B C 1
ATOM 2511 O O . LEU B 1 113 ? 73.636 134.468 39.534 1.00 61.00 113 LEU B O 1
ATOM 2516 N N . GLY B 1 114 ? 72.292 135.368 41.096 1.00 68.48 114 GLY B N 1
ATOM 2517 C CA . GLY B 1 114 ? 73.011 134.763 42.202 1.00 68.57 114 GLY B CA 1
ATOM 2518 C C . GLY B 1 114 ? 72.602 133.339 42.525 1.00 69.55 114 GLY B C 1
ATOM 2519 O O . GLY B 1 114 ? 71.530 133.093 43.083 1.00 68.97 114 GLY B O 1
ATOM 2520 N N . ALA B 1 115 ? 73.458 132.377 42.189 1.00 74.18 115 ALA B N 1
ATOM 2521 C CA . ALA B 1 115 ? 73.187 130.990 42.519 1.00 79.66 115 ALA B CA 1
ATOM 2522 C C . ALA B 1 115 ? 74.186 130.550 43.566 1.00 81.59 115 ALA B C 1
ATOM 2523 O O . ALA B 1 115 ? 73.883 130.618 44.776 1.00 79.40 115 ALA B O 1
ATOM 2525 N N . THR B 1 116 ? 75.384 130.094 43.183 1.00 83.79 116 THR B N 1
ATOM 2526 C CA . THR B 1 116 ? 76.412 129.647 44.121 1.00 82.47 116 THR B CA 1
ATOM 2527 C C . THR B 1 116 ? 75.868 128.576 45.068 1.00 87.51 116 THR B C 1
ATOM 2528 O O . THR B 1 116 ? 76.094 128.610 46.277 1.00 95.04 116 THR B O 1
ATOM 2530 N N . GLU B 1 117 ? 75.124 127.622 44.501 1.00 80.34 117 GLU B N 1
ATOM 2531 C CA . GLU B 1 117 ? 74.512 126.511 45.233 1.00 71.01 117 GLU B CA 1
ATOM 2532 C C . GLU B 1 117 ? 73.597 126.980 46.362 1.00 69.99 117 GLU B C 1
ATOM 2533 O O . GLU B 1 117 ? 73.343 126.229 47.312 1.00 70.10 117 GLU B O 1
ATOM 2535 N N . ASP B 1 118 ? 73.075 128.205 46.274 1.00 70.77 118 ASP B N 1
ATOM 2536 C CA . ASP B 1 118 ? 72.048 128.670 47.202 1.00 70.98 118 ASP B CA 1
ATOM 2537 C C . ASP B 1 118 ? 70.695 128.084 46.816 1.00 73.85 118 ASP B C 1
ATOM 2538 O O . ASP B 1 118 ? 69.648 128.711 47.034 1.00 73.46 118 ASP B O 1
ATOM 2540 N N . ARG B 1 119 ? 70.716 126.888 46.227 1.00 78.38 119 ARG B N 1
ATOM 2541 C CA . ARG B 1 119 ? 69.507 126.218 45.778 1.00 81.10 119 ARG B CA 1
ATOM 2542 C C . ARG B 1 119 ? 69.543 124.760 46.210 1.00 83.18 119 ARG B C 1
ATOM 2543 O O . ARG B 1 119 ? 68.507 124.172 46.535 1.00 89.22 119 ARG B O 1
ATOM 2545 N N . VAL B 1 120 ? 70.736 124.170 46.225 1.00 75.95 120 VAL B N 1
ATOM 2546 C CA . VAL B 1 120 ? 70.886 122.774 46.608 1.00 63.87 120 VAL B CA 1
ATOM 2547 C C . VAL B 1 120 ? 70.903 122.666 48.127 1.00 64.96 120 VAL B C 1
ATOM 2548 O O . VAL B 1 120 ? 69.950 122.177 48.728 1.00 65.55 120 VAL B O 1
ATOM 2552 N N . PRO B 1 139 ? 66.416 123.718 52.523 1.00 78.29 139 PRO B N 1
ATOM 2553 C CA . PRO B 1 139 ? 66.141 123.088 51.222 1.00 82.64 139 PRO B CA 1
ATOM 2554 C C . PRO B 1 139 ? 66.640 123.904 50.035 1.00 84.70 139 PRO B C 1
ATOM 2555 O O . PRO B 1 139 ? 67.532 123.460 49.304 1.00 84.77 139 PRO B O 1
ATOM 2559 N N . GLY B 1 140 ? 66.069 125.088 49.824 1.00 86.08 140 GLY B N 1
ATOM 2560 C CA . GLY B 1 140 ? 66.510 125.942 48.738 1.00 86.48 140 GLY B CA 1
ATOM 2561 C C . GLY B 1 140 ? 65.541 126.029 47.576 1.00 85.68 140 GLY B C 1
ATOM 2562 O O . GLY B 1 140 ? 64.370 126.380 47.761 1.00 86.66 140 GLY B O 1
ATOM 2563 N N . LEU B 1 141 ? 66.020 125.713 46.369 1.00 83.20 141 LEU B N 1
ATOM 2564 C CA . LEU B 1 141 ? 65.218 125.851 45.156 1.00 71.46 141 LEU B CA 1
ATOM 2565 C C . LEU B 1 141 ? 65.114 124.540 44.386 1.00 68.78 141 LEU B C 1
ATOM 2566 O O . LEU B 1 141 ? 64.110 124.294 43.710 1.00 78.91 141 LEU B O 1
ATOM 2571 N N . LEU B 1 142 ? 66.149 123.698 44.467 1.00 59.62 142 LEU B N 1
ATOM 2572 C CA . LEU B 1 142 ? 66.110 122.412 43.776 1.00 55.50 142 LEU B CA 1
ATOM 2573 C C . LEU B 1 142 ? 64.899 121.585 44.187 1.00 60.03 142 LEU B C 1
ATOM 2574 O O . LEU B 1 142 ? 64.403 120.776 43.396 1.00 69.53 142 LEU B O 1
ATOM 2579 N N . ALA B 1 143 ? 64.410 121.770 45.411 1.00 59.95 143 ALA B N 1
ATOM 2580 C CA . ALA B 1 143 ? 63.278 120.990 45.889 1.00 62.76 143 ALA B CA 1
ATOM 2581 C C . ALA B 1 143 ? 61.940 121.577 45.469 1.00 68.99 143 ALA B C 1
ATOM 2582 O O . ALA B 1 143 ? 61.001 120.818 45.209 1.00 73.18 143 ALA B O 1
ATOM 2584 N N . LYS B 1 144 ? 61.832 122.910 45.388 1.00 72.16 144 LYS B N 1
ATOM 2585 C CA . LYS B 1 144 ? 60.580 123.543 44.979 1.00 66.59 144 LYS B CA 1
ATOM 2586 C C . LYS B 1 144 ? 60.220 123.233 43.532 1.00 67.92 144 LYS B C 1
ATOM 2587 O O . LYS B 1 144 ? 59.053 123.381 43.152 1.00 70.60 144 LYS B O 1
ATOM 2593 N N . ALA B 1 145 ? 61.192 122.813 42.721 1.00 63.95 145 ALA B N 1
ATOM 2594 C CA . ALA B 1 145 ? 60.942 122.382 41.353 1.00 60.36 145 ALA B CA 1
ATOM 2595 C C . ALA B 1 145 ? 60.343 120.985 41.271 1.00 64.62 145 ALA B C 1
ATOM 2596 O O . ALA B 1 145 ? 60.138 120.485 40.160 1.00 65.58 145 ALA B O 1
ATOM 2598 N N . ASN B 1 146 ? 60.063 120.348 42.409 1.00 69.92 146 ASN B N 1
ATOM 2599 C CA . ASN B 1 146 ? 59.503 119.001 42.417 1.00 72.85 146 ASN B CA 1
ATOM 2600 C C . ASN B 1 146 ? 58.224 118.944 41.597 1.00 73.80 146 ASN B C 1
ATOM 2601 O O . ASN B 1 146 ? 57.313 119.756 41.791 1.00 77.27 146 ASN B O 1
ATOM 2603 N N . ARG B 1 147 ? 58.169 117.985 40.666 1.00 75.20 147 ARG B N 1
ATOM 2604 C CA . ARG B 1 147 ? 56.984 117.777 39.831 1.00 69.65 147 ARG B CA 1
ATOM 2605 C C . ARG B 1 147 ? 56.565 119.071 39.133 1.00 66.57 147 ARG B C 1
ATOM 2606 O O . ARG B 1 147 ? 55.387 119.283 38.830 1.00 60.05 147 ARG B O 1
ATOM 2614 N N . GLY B 1 148 ? 57.536 119.949 38.882 1.00 69.27 148 GLY B N 1
ATOM 2615 C CA . GLY B 1 148 ? 57.290 121.270 38.353 1.00 63.95 148 GLY B CA 1
ATOM 2616 C C . GLY B 1 148 ? 58.264 121.625 37.244 1.00 53.50 148 GLY B C 1
ATOM 2617 O O . GLY B 1 148 ? 58.763 120.765 36.516 1.00 59.77 148 GLY B O 1
ATOM 2618 N N . ILE B 1 149 ? 58.537 122.923 37.139 1.00 43.83 149 ILE B N 1
ATOM 2619 C CA . ILE B 1 149 ? 59.376 123.486 36.089 1.00 40.89 149 ILE B CA 1
ATOM 2620 C C . ILE B 1 149 ? 60.390 124.425 36.721 1.00 46.94 149 ILE B C 1
ATOM 2621 O O . ILE B 1 149 ? 60.068 125.151 37.667 1.00 57.16 149 ILE B O 1
ATOM 2626 N N . LEU B 1 150 ? 61.619 124.397 36.212 1.00 39.92 150 LEU B N 1
ATOM 2627 C CA . LEU B 1 150 ? 62.699 125.257 36.678 1.00 38.67 150 LEU B CA 1
ATOM 2628 C C . LEU B 1 150 ? 63.216 126.065 35.497 1.00 30.30 150 LEU B C 1
ATOM 2629 O O . LEU B 1 150 ? 63.650 125.490 34.497 1.00 33.43 150 LEU B O 1
ATOM 2634 N N . TYR B 1 151 ? 63.145 127.390 35.600 1.00 28.45 151 TYR B N 1
ATOM 2635 C CA . TYR B 1 151 ? 63.537 128.289 34.520 1.00 31.08 151 TYR B CA 1
ATOM 2636 C C . TYR B 1 151 ? 64.832 128.997 34.899 1.00 37.43 151 TYR B C 1
ATOM 2637 O O . TYR B 1 151 ? 64.867 129.733 35.890 1.00 51.10 151 TYR B O 1
ATOM 2646 N N . VAL B 1 152 ? 65.888 128.768 34.119 1.00 33.18 152 VAL B N 1
ATOM 2647 C CA . VAL B 1 152 ? 67.188 129.409 34.311 1.00 31.49 152 VAL B CA 1
ATOM 2648 C C . VAL B 1 152 ? 67.309 130.538 33.291 1.00 34.70 152 VAL B C 1
ATOM 2649 O O . VAL B 1 152 ? 67.594 130.298 32.114 1.00 32.89 152 VAL B O 1
ATOM 2653 N N . ASP B 1 153 ? 67.090 131.777 33.743 1.00 49.99 153 ASP B N 1
ATOM 2654 C CA . ASP B 1 153 ? 66.960 132.904 32.821 1.00 59.64 153 ASP B CA 1
ATOM 2655 C C . ASP B 1 153 ? 68.243 133.142 32.021 1.00 58.61 153 ASP B C 1
ATOM 2656 O O . ASP B 1 153 ? 68.185 133.409 30.814 1.00 64.41 153 ASP B O 1
ATOM 2661 N N . GLU B 1 154 ? 69.413 133.046 32.660 1.00 53.52 154 GLU B N 1
ATOM 2662 C CA . GLU B 1 154 ? 70.690 133.302 31.979 1.00 57.55 154 GLU B CA 1
ATOM 2663 C C . GLU B 1 154 ? 71.627 132.136 32.256 1.00 66.37 154 GLU B C 1
ATOM 2664 O O . GLU B 1 154 ? 72.459 132.184 33.163 1.00 76.80 154 GLU B O 1
ATOM 2670 N N . VAL B 1 155 ? 71.485 131.071 31.460 1.00 62.33 155 VAL B N 1
ATOM 2671 C CA . VAL B 1 155 ? 72.343 129.901 31.622 1.00 59.34 155 VAL B CA 1
ATOM 2672 C C . VAL B 1 155 ? 73.676 130.050 30.915 1.00 60.97 155 VAL B C 1
ATOM 2673 O O . VAL B 1 155 ? 74.524 129.158 31.027 1.00 67.40 155 VAL B O 1
ATOM 2677 N N . ASN B 1 156 ? 73.910 131.161 30.223 1.00 58.55 156 ASN B N 1
ATOM 2678 C CA . ASN B 1 156 ? 75.219 131.375 29.626 1.00 64.82 156 ASN B CA 1
ATOM 2679 C C . ASN B 1 156 ? 76.204 131.958 30.624 1.00 71.80 156 ASN B C 1
ATOM 2680 O O . ASN B 1 156 ? 77.417 131.888 30.397 1.00 84.96 156 ASN B O 1
ATOM 2685 N N . LEU B 1 157 ? 75.704 132.525 31.717 1.00 63.76 157 LEU B N 1
ATOM 2686 C CA . LEU B 1 157 ? 76.492 132.863 32.886 1.00 57.18 157 LEU B CA 1
ATOM 2687 C C . LEU B 1 157 ? 76.347 131.718 33.888 1.00 61.17 157 LEU B C 1
ATOM 2688 O O . LEU B 1 157 ? 75.784 130.670 33.565 1.00 66.49 157 LEU B O 1
ATOM 2693 N N . LEU B 1 158 ? 76.839 131.919 35.114 1.00 60.00 158 LEU B N 1
ATOM 2694 C CA . LEU B 1 158 ? 76.943 130.868 36.131 1.00 63.88 158 LEU B CA 1
ATOM 2695 C C . LEU B 1 158 ? 77.409 129.544 35.523 1.00 71.32 158 LEU B C 1
ATOM 2696 O O . LEU B 1 158 ? 76.887 128.476 35.862 1.00 76.28 158 LEU B O 1
ATOM 2701 N N . ASP B 1 159 ? 78.417 129.611 34.650 1.00 72.97 159 ASP B N 1
ATOM 2702 C CA . ASP B 1 159 ? 78.870 128.483 33.840 1.00 78.30 159 ASP B CA 1
ATOM 2703 C C . ASP B 1 159 ? 79.470 127.378 34.717 1.00 79.54 159 ASP B C 1
ATOM 2704 O O . ASP B 1 159 ? 79.554 127.490 35.945 1.00 88.80 159 ASP B O 1
ATOM 2709 N N . ASP B 1 160 ? 79.861 126.276 34.068 1.00 72.95 160 ASP B N 1
ATOM 2710 C CA . ASP B 1 160 ? 80.535 125.150 34.709 1.00 74.73 160 ASP B CA 1
ATOM 2711 C C . ASP B 1 160 ? 79.648 124.391 35.695 1.00 77.88 160 ASP B C 1
ATOM 2712 O O . ASP B 1 160 ? 78.739 123.664 35.282 1.00 79.11 160 ASP B O 1
ATOM 2714 N N . HIS B 1 161 ? 79.897 124.558 37.000 1.00 80.02 161 HIS B N 1
ATOM 2715 C CA . HIS B 1 161 ? 79.411 123.590 37.985 1.00 78.15 161 HIS B CA 1
ATOM 2716 C C . HIS B 1 161 ? 77.904 123.688 38.197 1.00 78.05 161 HIS B C 1
ATOM 2717 O O . HIS B 1 161 ? 77.206 122.666 38.193 1.00 81.84 161 HIS B O 1
ATOM 2724 N N . LEU B 1 162 ? 77.386 124.903 38.416 1.00 72.51 162 LEU B N 1
ATOM 2725 C CA . LEU B 1 162 ? 75.960 125.068 38.703 1.00 69.31 162 LEU B CA 1
ATOM 2726 C C . LEU B 1 162 ? 75.092 124.486 37.590 1.00 74.29 162 LEU B C 1
ATOM 2727 O O . LEU B 1 162 ? 74.050 123.877 37.861 1.00 74.03 162 LEU B O 1
ATOM 2732 N N . VAL B 1 163 ? 75.508 124.657 36.331 1.00 75.26 163 VAL B N 1
ATOM 2733 C CA . VAL B 1 163 ? 74.757 124.093 35.211 1.00 67.65 163 VAL B CA 1
ATOM 2734 C C . VAL B 1 163 ? 74.842 122.575 35.224 1.00 61.42 163 VAL B C 1
ATOM 2735 O O . VAL B 1 163 ? 73.854 121.880 34.957 1.00 60.03 163 VAL B O 1
ATOM 2739 N N . ASP B 1 164 ? 76.025 122.035 35.524 1.00 59.99 164 ASP B N 1
ATOM 2740 C CA . ASP B 1 164 ? 76.192 120.587 35.547 1.00 59.47 164 ASP B CA 1
ATOM 2741 C C . ASP B 1 164 ? 75.266 119.955 36.576 1.00 68.65 164 ASP B C 1
ATOM 2742 O O . ASP B 1 164 ? 74.677 118.896 36.326 1.00 79.84 164 ASP B O 1
ATOM 2744 N N . VAL B 1 165 ? 75.116 120.598 37.737 1.00 65.52 165 VAL B N 1
ATOM 2745 C CA . VAL B 1 165 ? 74.316 120.014 38.808 1.00 61.24 165 VAL B CA 1
ATOM 2746 C C . VAL B 1 165 ? 72.846 119.962 38.411 1.00 61.92 165 VAL B C 1
ATOM 2747 O O . VAL B 1 165 ? 72.162 118.959 38.651 1.00 58.95 165 VAL B O 1
ATOM 2751 N N . LEU B 1 166 ? 72.344 121.026 37.772 1.00 63.84 166 LEU B N 1
ATOM 2752 C CA . LEU B 1 166 ? 70.936 121.057 37.383 1.00 65.95 166 LEU B CA 1
ATOM 2753 C C . LEU B 1 166 ? 70.639 120.029 36.300 1.00 72.85 166 LEU B C 1
ATOM 2754 O O . LEU B 1 166 ? 69.595 119.366 36.334 1.00 78.75 166 LEU B O 1
ATOM 2759 N N . LEU B 1 167 ? 71.545 119.884 35.330 1.00 72.85 167 LEU B N 1
ATOM 2760 C CA . LEU B 1 167 ? 71.336 118.882 34.296 1.00 68.87 167 LEU B CA 1
ATOM 2761 C C . LEU B 1 167 ? 71.289 117.492 34.905 1.00 70.90 167 LEU B C 1
ATOM 2762 O O . LEU B 1 167 ? 70.575 116.619 34.403 1.00 72.11 167 LEU B O 1
ATOM 2767 N N . ASP B 1 168 ? 71.990 117.295 36.025 1.00 74.02 168 ASP B N 1
ATOM 2768 C CA . ASP B 1 168 ? 71.966 116.009 36.715 1.00 77.45 168 ASP B CA 1
ATOM 2769 C C . ASP B 1 168 ? 70.638 115.807 37.437 1.00 79.56 168 ASP B C 1
ATOM 2770 O O . ASP B 1 168 ? 70.048 114.720 37.384 1.00 86.50 168 ASP B O 1
ATOM 2772 N N . SER B 1 169 ? 70.159 116.843 38.132 1.00 75.44 169 SER B N 1
ATOM 2773 C CA . SER B 1 169 ? 68.912 116.746 38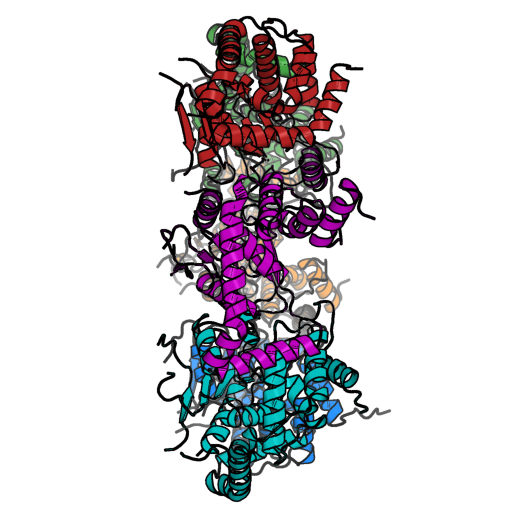.884 1.00 77.86 169 SER B CA 1
ATOM 2774 C C . SER B 1 169 ? 67.705 116.480 37.991 1.00 82.62 169 SER B C 1
ATOM 2775 O O . SER B 1 169 ? 66.645 116.099 38.504 1.00 81.75 169 SER B O 1
ATOM 2778 N N . ALA B 1 170 ? 67.823 116.708 36.682 1.00 82.38 170 ALA B N 1
ATOM 2779 C CA . ALA B 1 170 ? 66.748 116.416 35.748 1.00 72.33 170 ALA B CA 1
ATOM 2780 C C . ALA B 1 170 ? 67.112 115.405 34.669 1.00 65.14 170 ALA B C 1
ATOM 2781 O O . ALA B 1 170 ? 66.202 114.932 33.976 1.00 56.69 170 ALA B O 1
ATOM 2783 N N . ALA B 1 171 ? 68.397 115.078 34.482 1.00 67.17 171 ALA B N 1
ATOM 2784 C CA . ALA B 1 171 ? 68.778 114.051 33.518 1.00 65.43 171 ALA B CA 1
ATOM 2785 C C . ALA B 1 171 ? 68.078 112.747 33.867 1.00 66.72 171 ALA B C 1
ATOM 2786 O O . ALA B 1 171 ? 68.400 112.122 34.882 1.00 67.20 171 ALA B O 1
ATOM 2788 N N . PRO B 1 187 ? 65.558 114.869 45.771 1.00 84.21 187 PRO B N 1
ATOM 2789 C CA . PRO B 1 187 ? 64.477 113.929 45.458 1.00 86.54 187 PRO B CA 1
ATOM 2790 C C . PRO B 1 187 ? 63.301 114.613 44.779 1.00 89.30 187 PRO B C 1
ATOM 2791 O O . PRO B 1 187 ? 62.208 114.661 45.346 1.00 83.58 187 PRO B O 1
ATOM 2795 N N . ALA B 1 188 ? 63.526 115.124 43.569 1.00 91.81 188 ALA B N 1
ATOM 2796 C CA . ALA B 1 188 ? 62.523 115.947 42.897 1.00 86.79 188 ALA B CA 1
ATOM 2797 C C . ALA B 1 188 ? 62.950 115.857 41.436 1.00 89.13 188 ALA B C 1
ATOM 2798 O O . ALA B 1 188 ? 64.148 115.936 41.138 1.00 86.59 188 ALA B O 1
ATOM 2800 N N . ARG B 1 189 ? 61.980 115.676 40.540 1.00 92.17 189 ARG B N 1
ATOM 2801 C CA . ARG B 1 189 ? 62.238 115.632 39.107 1.00 80.85 189 ARG B CA 1
ATOM 2802 C C . ARG B 1 189 ? 61.483 116.836 38.551 1.00 77.35 189 ARG B C 1
ATOM 2803 O O . ARG B 1 189 ? 60.441 117.239 39.082 1.00 78.04 189 ARG B O 1
ATOM 2805 N N . PHE B 1 190 ? 62.026 117.422 37.482 1.00 67.93 190 PHE B N 1
ATOM 2806 C CA . PHE B 1 190 ? 61.431 118.621 36.907 1.00 60.05 190 PHE B CA 1
ATOM 2807 C C . PHE B 1 190 ? 61.830 118.777 35.446 1.00 55.72 190 PHE B C 1
ATOM 2808 O O . PHE B 1 190 ? 62.736 118.107 34.945 1.00 56.39 190 PHE B O 1
ATOM 2816 N N . VAL B 1 191 ? 61.118 119.682 34.774 1.00 50.13 191 VAL B N 1
ATOM 2817 C CA . VAL B 1 191 ? 61.355 120.047 33.380 1.00 47.07 191 VAL B CA 1
ATOM 2818 C C . VAL B 1 191 ? 62.296 121.243 33.375 1.00 50.41 191 VAL B C 1
ATOM 2819 O O . VAL B 1 191 ? 61.890 122.362 33.698 1.00 55.74 191 VAL B O 1
ATOM 2823 N N . LEU B 1 192 ? 63.547 121.023 32.995 1.00 45.53 192 LEU B N 1
ATOM 2824 C CA . LEU B 1 192 ? 64.510 122.113 32.945 1.00 34.88 192 LEU B CA 1
ATOM 2825 C C . LEU B 1 192 ? 64.257 122.984 31.717 1.00 31.02 192 LEU B C 1
ATOM 2826 O O . LEU B 1 192 ? 64.062 122.472 30.614 1.00 32.05 192 LEU B O 1
ATOM 2831 N N . VAL B 1 193 ? 64.213 124.298 31.917 1.00 27.67 193 VAL B N 1
ATOM 2832 C CA . VAL B 1 193 ? 64.099 125.264 30.831 1.00 28.06 193 VAL B CA 1
ATOM 2833 C C . VAL B 1 193 ? 65.132 126.352 31.067 1.00 29.07 193 VAL B C 1
ATOM 2834 O O . VAL B 1 193 ? 65.174 126.945 32.148 1.00 29.36 193 VAL B O 1
ATOM 2838 N N . GLY B 1 194 ? 65.956 126.620 30.065 1.00 29.62 194 GLY B N 1
ATOM 2839 C CA . GLY B 1 194 ? 66.983 127.635 30.184 1.00 30.51 194 GLY B CA 1
ATOM 2840 C C . GLY B 1 194 ? 67.016 128.557 28.987 1.00 31.00 194 GLY B C 1
ATOM 2841 O O . GLY B 1 194 ? 66.723 128.161 27.858 1.00 30.71 194 GLY B O 1
ATOM 2842 N N . SER B 1 195 ? 67.403 129.804 29.247 1.00 37.60 195 SER B N 1
ATOM 2843 C CA . SER B 1 195 ? 67.576 130.799 28.200 1.00 51.79 195 SER B CA 1
ATOM 2844 C C . SER B 1 195 ? 68.945 131.436 28.341 1.00 58.58 195 SER B C 1
ATOM 2845 O O . SER B 1 195 ? 69.522 131.469 29.430 1.00 59.64 195 SER B O 1
ATOM 2848 N N . GLY B 1 196 ? 69.462 131.947 27.224 1.00 66.27 196 GLY B N 1
ATOM 2849 C CA . GLY B 1 196 ? 70.802 132.487 27.200 1.00 69.52 196 GLY B CA 1
ATOM 2850 C C . GLY B 1 196 ? 70.885 133.756 26.378 1.00 67.34 196 GLY B C 1
ATOM 2851 O O . GLY B 1 196 ? 69.971 134.106 25.628 1.00 67.23 196 GLY B O 1
ATOM 2852 N N . ASN B 1 197 ? 72.013 134.435 26.531 1.00 68.93 197 ASN B N 1
ATOM 2853 C CA . ASN B 1 197 ? 72.272 135.650 25.792 1.00 75.39 197 ASN B CA 1
ATOM 2854 C C . ASN B 1 197 ? 73.392 135.440 24.788 1.00 80.16 197 ASN B C 1
ATOM 2855 O O . ASN B 1 197 ? 74.483 134.984 25.162 1.00 82.73 197 ASN B O 1
ATOM 2860 N N . PRO B 1 198 ? 73.163 135.765 23.519 1.00 83.54 198 PRO B N 1
ATOM 2861 C CA . PRO B 1 198 ? 74.259 135.760 22.544 1.00 83.80 198 PRO B CA 1
ATOM 2862 C C . PRO B 1 198 ? 75.216 136.917 22.798 1.00 83.31 198 PRO B C 1
ATOM 2863 O O . PRO B 1 198 ? 74.854 137.934 23.395 1.00 81.50 198 PRO B O 1
ATOM 2867 N N . GLU B 1 199 ? 76.465 136.724 22.366 1.00 84.45 199 GLU B N 1
ATOM 2868 C CA . GLU B 1 199 ? 77.564 137.681 22.519 1.00 86.79 199 GLU B CA 1
ATOM 2869 C C . GLU B 1 199 ? 78.054 137.809 23.961 1.00 89.64 199 GLU B C 1
ATOM 2870 O O . GLU B 1 199 ? 79.207 138.195 24.184 1.00 91.08 199 GLU B O 1
ATOM 2872 N N . GLU B 1 200 ? 77.220 137.456 24.943 1.00 87.51 200 GLU B N 1
ATOM 2873 C CA . GLU B 1 200 ? 77.652 137.396 26.335 1.00 83.71 200 GLU B CA 1
ATOM 2874 C C . GLU B 1 200 ? 78.065 135.993 26.737 1.00 81.09 200 GLU B C 1
ATOM 2875 O O . GLU B 1 200 ? 78.091 135.675 27.937 1.00 79.30 200 GLU B O 1
ATOM 2881 N N . GLY B 1 201 ? 78.370 135.146 25.753 1.00 82.58 201 GLY B N 1
ATOM 2882 C CA . GLY B 1 201 ? 78.765 133.785 26.032 1.00 84.37 201 GLY B CA 1
ATOM 2883 C C . GLY B 1 201 ? 77.861 132.703 25.483 1.00 83.91 201 GLY B C 1
ATOM 2884 O O . GLY B 1 201 ? 76.658 132.673 25.763 1.00 83.44 201 GLY B O 1
ATOM 2885 N N . GLU B 1 202 ? 78.419 131.854 24.625 1.00 82.11 202 GLU B N 1
ATOM 2886 C CA . GLU B 1 202 ? 77.718 130.677 24.133 1.00 76.80 202 GLU B CA 1
ATOM 2887 C C . GLU B 1 202 ? 78.021 129.547 25.106 1.00 73.85 202 GLU B C 1
ATOM 2888 O O . GLU B 1 202 ? 79.193 129.254 25.366 1.00 78.97 202 GLU B O 1
ATOM 2894 N N . LEU B 1 203 ? 76.974 128.952 25.675 1.00 68.20 203 LEU B N 1
ATOM 2895 C CA . LEU B 1 203 ? 77.123 127.836 26.604 1.00 71.11 203 LEU B CA 1
ATOM 2896 C C . LEU B 1 203 ? 78.132 126.831 26.062 1.00 79.17 203 LEU B C 1
ATOM 2897 O O . LEU B 1 203 ? 78.027 126.391 24.913 1.00 81.55 203 LEU B O 1
ATOM 2902 N N . ARG B 1 204 ? 79.139 126.516 26.883 1.00 81.99 204 ARG B N 1
ATOM 2903 C CA . ARG B 1 204 ? 80.189 125.581 26.500 1.00 75.32 204 ARG B CA 1
ATOM 2904 C C . ARG B 1 204 ? 79.580 124.338 25.853 1.00 73.92 204 ARG B C 1
ATOM 2905 O O . ARG B 1 204 ? 78.657 123.735 26.423 1.00 72.50 204 ARG B O 1
ATOM 2907 N N . PRO B 1 205 ? 80.043 123.949 24.658 1.00 70.95 205 PRO B N 1
ATOM 2908 C CA . PRO B 1 205 ? 79.345 122.909 23.879 1.00 66.36 205 PRO B CA 1
ATOM 2909 C C . PRO B 1 205 ? 79.126 121.603 24.624 1.00 64.48 205 PRO B C 1
ATOM 2910 O O . PRO B 1 205 ? 78.236 120.835 24.243 1.00 59.02 205 PRO B O 1
ATOM 2914 N N . GLN B 1 206 ? 79.883 121.332 25.685 1.00 71.49 206 GLN B N 1
ATOM 2915 C CA . GLN B 1 206 ? 79.685 120.094 26.431 1.00 74.56 206 GLN B CA 1
ATOM 2916 C C . GLN B 1 206 ? 78.434 120.147 27.300 1.00 71.74 206 GLN B C 1
ATOM 2917 O O . GLN B 1 206 ? 77.854 119.100 27.609 1.00 75.68 206 GLN B O 1
ATOM 2923 N N . LEU B 1 207 ? 77.998 121.342 27.695 1.00 67.73 207 LEU B N 1
ATOM 2924 C CA . LEU B 1 207 ? 76.826 121.482 28.544 1.00 66.77 207 LEU B CA 1
ATOM 2925 C C . LEU B 1 207 ? 75.574 121.897 27.784 1.00 67.28 207 LEU B C 1
ATOM 2926 O O . LEU B 1 207 ? 74.485 121.869 28.364 1.00 68.57 207 LEU B O 1
ATOM 2931 N N . LEU B 1 208 ? 75.689 122.221 26.496 1.00 64.41 208 LEU B N 1
ATOM 2932 C CA . LEU B 1 208 ? 74.518 122.555 25.694 1.00 56.79 208 LEU B CA 1
ATOM 2933 C C . LEU B 1 208 ? 73.947 121.311 25.031 1.00 54.91 208 LEU B C 1
ATOM 2934 O O . LEU B 1 208 ? 72.735 121.231 24.805 1.00 55.99 208 LEU B O 1
ATOM 2939 N N . ASP B 1 209 ? 74.811 120.349 24.706 1.00 51.54 209 ASP B N 1
ATOM 2940 C CA . ASP B 1 209 ? 74.380 119.057 24.192 1.00 50.59 209 ASP B CA 1
ATOM 2941 C C . ASP B 1 209 ? 73.530 118.283 25.193 1.00 45.74 209 ASP B C 1
ATOM 2942 O O . ASP B 1 209 ? 72.794 117.374 24.788 1.00 45.54 209 ASP B O 1
ATOM 2947 N N . ARG B 1 210 ? 73.645 118.573 26.493 1.00 40.56 210 ARG B N 1
ATOM 2948 C CA . ARG B 1 210 ? 72.848 117.820 27.454 1.00 51.35 210 ARG B CA 1
ATOM 2949 C C . ARG B 1 210 ? 71.436 118.371 27.595 1.00 53.91 210 ARG B C 1
ATOM 2950 O O . ARG B 1 210 ? 70.616 117.766 28.297 1.00 58.34 210 ARG B O 1
ATOM 2958 N N . PHE B 1 211 ? 71.146 119.505 26.959 1.00 52.76 211 PHE B N 1
ATOM 2959 C CA . PHE B 1 211 ? 69.782 119.995 26.844 1.00 46.47 211 PHE B CA 1
ATOM 2960 C C . PHE B 1 211 ? 69.063 119.162 25.793 1.00 36.47 211 PHE B C 1
ATOM 2961 O O . PHE B 1 211 ? 69.615 118.890 24.720 1.00 32.83 211 PHE B O 1
ATOM 2969 N N . GLY B 1 212 ? 67.845 118.737 26.110 1.00 28.49 212 GLY B N 1
ATOM 2970 C CA . GLY B 1 212 ? 67.081 117.927 25.189 1.00 25.88 212 GLY B CA 1
ATOM 2971 C C . GLY B 1 212 ? 66.885 118.594 23.845 1.00 26.13 212 GLY B C 1
ATOM 2972 O O . GLY B 1 212 ? 67.354 118.091 22.816 1.00 26.15 212 GLY B O 1
ATOM 2973 N N . MET B 1 213 ? 66.226 119.750 23.853 1.00 26.28 213 MET B N 1
ATOM 2974 C CA . MET B 1 213 ? 65.845 120.446 22.637 1.00 26.45 213 MET B CA 1
ATOM 2975 C C . MET B 1 213 ? 66.322 121.892 22.656 1.00 27.43 213 MET B C 1
ATOM 2976 O O . MET B 1 213 ? 66.589 122.475 23.705 1.00 27.89 213 MET B O 1
ATOM 2981 N N . HIS B 1 214 ? 66.420 122.457 21.462 1.00 27.73 214 HIS B N 1
ATOM 2982 C CA . HIS B 1 214 ? 66.871 123.824 21.232 1.00 28.64 214 HIS B CA 1
ATOM 2983 C C . HIS B 1 214 ? 65.771 124.555 20.460 1.00 28.43 214 HIS B C 1
ATOM 2984 O O . HIS B 1 214 ? 65.687 124.452 19.232 1.00 28.28 214 HIS B O 1
ATOM 2991 N N . ALA B 1 215 ? 64.925 125.300 21.166 1.00 28.37 215 ALA B N 1
ATOM 2992 C CA . ALA B 1 215 ? 63.833 126.040 20.542 1.00 28.02 215 ALA B CA 1
ATOM 2993 C C . ALA B 1 215 ? 64.239 127.495 20.369 1.00 28.85 215 ALA B C 1
ATOM 2994 O O . ALA B 1 215 ? 64.634 128.149 21.340 1.00 29.40 215 ALA B O 1
ATOM 2996 N N . GLU B 1 216 ? 64.162 127.994 19.139 1.00 28.92 216 GLU B N 1
ATOM 2997 C CA . GLU B 1 216 ? 64.461 129.392 18.868 1.00 32.71 216 GLU B CA 1
ATOM 2998 C C . GLU B 1 216 ? 63.172 130.183 18.674 1.00 34.29 216 GLU B C 1
ATOM 2999 O O . GLU B 1 216 ? 62.214 129.697 18.069 1.00 42.13 216 GLU B O 1
ATOM 3005 N N . ILE B 1 217 ? 63.146 131.398 19.212 1.00 31.78 217 ILE B N 1
ATOM 3006 C CA . ILE B 1 217 ? 61.999 132.290 19.100 1.00 35.49 217 ILE B CA 1
ATOM 3007 C C . ILE B 1 217 ? 62.304 133.323 18.029 1.00 36.83 217 ILE B C 1
ATOM 3008 O O . ILE B 1 217 ? 63.290 134.061 18.130 1.00 39.83 217 ILE B O 1
ATOM 3013 N N . ARG B 1 218 ? 61.462 133.383 17.008 1.00 37.96 218 ARG B N 1
ATOM 3014 C CA . ARG B 1 218 ? 61.551 134.415 15.989 1.00 40.25 218 ARG B CA 1
ATOM 3015 C C . ARG B 1 218 ? 60.344 135.321 16.146 1.00 43.77 218 ARG B C 1
ATOM 3016 O O . ARG B 1 218 ? 59.213 134.837 16.248 1.00 43.08 218 ARG B O 1
ATOM 3018 N N . THR B 1 219 ? 60.586 136.625 16.202 1.00 47.48 219 THR B N 1
ATOM 3019 C CA . THR B 1 219 ? 59.490 137.561 16.406 1.00 50.73 219 THR B CA 1
ATOM 3020 C C . THR B 1 219 ? 58.569 137.582 15.192 1.00 42.50 219 THR B C 1
ATOM 3021 O O . THR B 1 219 ? 59.021 137.544 14.043 1.00 32.23 219 THR B O 1
ATOM 3025 N N . VAL B 1 220 ? 57.262 137.627 15.468 1.00 41.32 220 VAL B N 1
ATOM 3026 C CA . VAL B 1 220 ? 56.256 137.472 14.424 1.00 39.64 220 VAL B CA 1
ATOM 3027 C C . VAL B 1 220 ? 56.448 138.510 13.327 1.00 40.35 220 VAL B C 1
ATOM 3028 O O . VAL B 1 220 ? 56.689 139.693 13.594 1.00 44.13 220 VAL B O 1
ATOM 3032 N N . ARG B 1 221 ? 56.369 138.058 12.077 1.00 38.43 221 ARG B N 1
ATOM 3033 C CA . ARG B 1 221 ? 56.535 138.933 10.928 1.00 42.26 221 ARG B CA 1
ATOM 3034 C C . ARG B 1 221 ? 55.220 139.306 10.253 1.00 42.17 221 ARG B C 1
ATOM 3035 O O . ARG B 1 221 ? 55.208 140.228 9.431 1.00 44.88 221 ARG B O 1
ATOM 3043 N N . GLU B 1 222 ? 54.125 138.634 10.569 1.00 45.87 222 GLU B N 1
ATOM 3044 C CA . GLU B 1 222 ? 52.852 138.996 9.962 1.00 48.05 222 GLU B CA 1
ATOM 3045 C C . GLU B 1 222 ? 52.360 140.280 10.615 1.00 48.74 222 GLU B C 1
ATOM 3046 O O . GLU B 1 222 ? 52.082 140.280 11.822 1.00 49.97 222 GLU B O 1
ATOM 3048 N N . PRO B 1 223 ? 52.240 141.385 9.872 1.00 46.08 223 PRO B N 1
ATOM 3049 C CA . PRO B 1 223 ? 51.908 142.666 10.526 1.00 43.13 223 PRO B CA 1
ATOM 3050 C C . PRO B 1 223 ? 50.617 142.621 11.323 1.00 39.86 223 PRO B C 1
ATOM 3051 O O . PRO B 1 223 ? 50.597 143.023 12.496 1.00 35.35 223 PRO B O 1
ATOM 3055 N N . GLU B 1 224 ? 49.540 142.105 10.727 1.00 42.55 224 GLU B N 1
ATOM 3056 C CA . GLU B 1 224 ? 48.257 142.062 11.416 1.00 39.30 224 GLU B CA 1
ATOM 3057 C C . GLU B 1 224 ? 48.304 141.146 12.630 1.00 38.65 224 GLU B C 1
ATOM 3058 O O . GLU B 1 224 ? 47.460 141.272 13.525 1.00 39.28 224 GLU B O 1
ATOM 3064 N N . LEU B 1 225 ? 49.276 140.232 12.682 1.00 37.79 225 LEU B N 1
ATOM 3065 C CA . LEU B 1 225 ? 49.465 139.415 13.874 1.00 36.55 225 LEU B CA 1
ATOM 3066 C C . LEU B 1 225 ? 50.143 140.203 14.988 1.00 39.80 225 LEU B C 1
ATOM 3067 O O . LEU B 1 225 ? 49.743 140.103 16.154 1.00 34.61 225 LEU B O 1
ATOM 3072 N N . ARG B 1 226 ? 51.167 140.990 14.639 1.00 38.95 226 ARG B N 1
ATOM 3073 C CA . ARG B 1 226 ? 51.843 141.832 15.622 1.00 32.24 226 ARG B CA 1
ATOM 3074 C C . ARG B 1 226 ? 50.867 142.787 16.298 1.00 34.90 226 ARG B C 1
ATOM 3075 O O . ARG B 1 226 ? 50.908 142.967 17.522 1.00 40.47 226 ARG B O 1
ATOM 3083 N N . VAL B 1 227 ? 49.971 143.398 15.523 1.00 29.96 227 VAL B N 1
ATOM 3084 C CA . VAL B 1 227 ? 48.980 144.281 16.126 1.00 33.01 227 VAL B CA 1
ATOM 3085 C C . VAL B 1 227 ? 48.119 143.503 17.113 1.00 39.72 227 VAL B C 1
ATOM 3086 O O . VAL B 1 227 ? 47.780 144.002 18.195 1.00 41.00 227 VAL B O 1
ATOM 3090 N N . LYS B 1 228 ? 47.768 142.258 16.765 1.00 41.40 228 LYS B N 1
ATOM 3091 C CA . LYS B 1 228 ? 46.929 141.453 17.647 1.00 40.57 228 LYS B CA 1
ATOM 3092 C C . LYS B 1 228 ? 47.639 141.128 18.956 1.00 37.00 228 LYS B C 1
ATOM 3093 O O . LYS B 1 228 ? 47.025 141.195 20.028 1.00 32.94 228 LYS B O 1
ATOM 3099 N N . ILE B 1 229 ? 48.930 140.777 18.892 1.00 33.31 229 ILE B N 1
ATOM 3100 C CA . ILE B 1 229 ? 49.663 140.461 20.116 1.00 29.20 229 ILE B CA 1
ATOM 3101 C C . ILE B 1 229 ? 49.642 141.652 21.058 1.00 39.42 229 ILE B C 1
ATOM 3102 O O . ILE B 1 229 ? 49.322 141.520 22.246 1.00 49.66 229 ILE B O 1
ATOM 3107 N N . VAL B 1 230 ? 49.978 142.838 20.537 1.00 38.67 230 VAL B N 1
ATOM 3108 C CA . VAL B 1 230 ? 50.005 144.037 21.372 1.00 28.55 230 VAL B CA 1
ATOM 3109 C C . VAL B 1 230 ? 48.614 144.334 21.914 1.00 41.06 230 VAL B C 1
ATOM 3110 O O . VAL B 1 230 ? 48.430 144.561 23.116 1.00 24.64 230 VAL B O 1
ATOM 3114 N N . GLU B 1 231 ? 47.608 144.295 21.038 1.00 34.07 231 GLU B N 1
ATOM 3115 C CA . GLU B 1 231 ? 46.254 144.607 21.474 1.00 37.87 231 GLU B CA 1
ATOM 3116 C C . GLU B 1 231 ? 45.766 143.593 22.501 1.00 37.92 231 GLU B C 1
ATOM 3117 O O . GLU B 1 231 ? 44.980 143.940 23.391 1.00 32.15 231 GLU B O 1
ATOM 3123 N N . GLN B 1 232 ? 46.252 142.348 22.414 1.00 50.58 232 GLN B N 1
ATOM 3124 C CA . GLN B 1 232 ? 45.932 141.341 23.422 1.00 53.39 232 GLN B CA 1
ATOM 3125 C C . GLN B 1 232 ? 46.618 141.642 24.749 1.00 51.11 232 GLN B C 1
ATOM 3126 O O . GLN B 1 232 ? 46.076 141.322 25.816 1.00 45.21 232 GLN B O 1
ATOM 3132 N N . ARG B 1 233 ? 47.822 142.219 24.704 1.00 53.22 233 ARG B N 1
ATOM 3133 C CA . ARG B 1 233 ? 48.543 142.516 25.937 1.00 48.66 233 ARG B CA 1
ATOM 3134 C C . ARG B 1 233 ? 47.830 143.603 26.735 1.00 47.57 233 ARG B C 1
ATOM 3135 O O . ARG B 1 233 ? 47.604 143.454 27.943 1.00 52.32 233 ARG B O 1
ATOM 3143 N N . THR B 1 234 ? 47.451 144.701 26.077 1.00 44.50 234 THR B N 1
ATOM 3144 C CA . THR B 1 234 ? 46.737 145.747 26.800 1.00 49.22 234 THR B CA 1
ATOM 3145 C C . THR B 1 234 ? 45.355 145.271 27.221 1.00 53.01 234 THR B C 1
ATOM 3146 O O . THR B 1 234 ? 44.896 145.579 28.327 1.00 58.02 234 THR B O 1
ATOM 3150 N N . GLU B 1 235 ? 44.692 144.493 26.365 1.00 54.53 235 GLU B N 1
ATOM 3151 C CA . GLU B 1 235 ? 43.394 143.938 26.729 1.00 51.49 235 GLU B CA 1
ATOM 3152 C C . GLU B 1 235 ? 43.497 143.036 27.953 1.00 48.78 235 GLU B C 1
ATOM 3153 O O . GLU B 1 235 ? 42.595 143.028 28.796 1.00 41.52 235 GLU B O 1
ATOM 3159 N N . PHE B 1 236 ? 44.605 142.305 28.095 1.00 53.56 236 PHE B N 1
ATOM 3160 C CA . PHE B 1 236 ? 44.790 141.471 29.279 1.00 49.74 236 PHE B CA 1
ATOM 3161 C C . PHE B 1 236 ? 45.182 142.300 30.495 1.00 55.66 236 PHE B C 1
ATOM 3162 O O . PHE B 1 236 ? 44.758 141.996 31.616 1.00 62.78 236 PHE B O 1
ATOM 3170 N N . ASP B 1 237 ? 46.003 143.336 30.297 1.00 55.10 237 ASP B N 1
ATOM 3171 C CA . ASP B 1 237 ? 46.424 144.161 31.422 1.00 54.86 237 ASP B CA 1
ATOM 3172 C C . ASP B 1 237 ? 45.250 144.916 32.028 1.00 57.92 237 ASP B C 1
ATOM 3173 O O . ASP B 1 237 ? 45.214 145.133 33.245 1.00 68.83 237 ASP B O 1
ATOM 3178 N N . GLN B 1 238 ? 44.282 145.312 31.202 1.00 54.67 238 GLN B N 1
ATOM 3179 C CA . GLN B 1 238 ? 43.129 146.056 31.692 1.00 55.64 238 GLN B CA 1
ATOM 3180 C C . GLN B 1 238 ? 42.102 145.149 32.364 1.00 66.70 238 GLN B C 1
ATOM 3181 O O . GLN B 1 238 ? 41.522 145.525 33.388 1.00 80.37 238 GLN B O 1
ATOM 3187 N N . ASN B 1 239 ? 41.853 143.962 31.803 1.00 68.66 239 ASN B N 1
ATOM 3188 C CA . ASN B 1 239 ? 40.821 143.050 32.306 1.00 68.34 239 ASN B CA 1
ATOM 3189 C C . ASN B 1 239 ? 41.334 141.620 32.326 1.00 56.31 239 ASN B C 1
ATOM 3190 O O . ASN B 1 239 ? 41.027 140.822 31.433 1.00 65.06 239 ASN B O 1
ATOM 3195 N N . PRO B 1 240 ? 42.115 141.253 33.343 1.00 47.08 240 PRO B N 1
ATOM 3196 C CA . PRO B 1 240 ? 42.631 139.873 33.383 1.00 52.16 240 PRO B CA 1
ATOM 3197 C C . PRO B 1 240 ? 41.539 138.812 33.413 1.00 64.14 240 PRO B C 1
ATOM 3198 O O . PRO B 1 240 ? 41.519 137.930 32.546 1.00 74.77 240 PRO B O 1
ATOM 3202 N N . HIS B 1 241 ? 40.599 138.894 34.356 1.00 64.79 241 HIS B N 1
ATOM 3203 C CA . HIS B 1 241 ? 39.631 137.813 34.537 1.00 63.89 241 HIS B CA 1
ATOM 3204 C C . HIS B 1 241 ? 38.648 137.683 33.377 1.00 53.43 241 HIS B C 1
ATOM 3205 O O . HIS B 1 241 ? 38.303 136.554 33.001 1.00 48.56 241 HIS B O 1
ATOM 3212 N N . PRO B 1 242 ? 38.154 138.779 32.794 1.00 53.84 242 PRO B N 1
ATOM 3213 C CA . PRO B 1 242 ? 37.386 138.631 31.545 1.00 54.93 242 PRO B CA 1
ATOM 3214 C C . PRO B 1 242 ? 38.199 138.045 30.403 1.00 53.40 242 PRO B C 1
ATOM 3215 O O . PRO B 1 242 ? 37.627 137.370 29.536 1.00 67.30 242 PRO B O 1
ATOM 3219 N N . PHE B 1 243 ? 39.519 138.257 30.384 1.00 47.36 243 PHE B N 1
ATOM 3220 C CA . PHE B 1 243 ? 40.339 137.678 29.323 1.00 36.11 243 PHE B CA 1
ATOM 3221 C C . PHE B 1 243 ? 40.477 136.170 29.506 1.00 52.01 243 PHE B C 1
ATOM 3222 O O . PHE B 1 243 ? 40.235 135.395 28.571 1.00 55.93 243 PHE B O 1
ATOM 3230 N N . CYS B 1 244 ? 40.853 135.737 30.715 1.00 46.99 244 CYS B N 1
ATOM 3231 C CA . CYS B 1 244 ? 41.041 134.315 30.982 1.00 57.95 244 CYS B CA 1
ATOM 3232 C C . CYS B 1 244 ? 39.792 133.499 30.705 1.00 59.99 244 CYS B C 1
ATOM 3233 O O . CYS B 1 244 ? 39.896 132.335 30.300 1.00 64.89 244 CYS B O 1
ATOM 3236 N N . ASP B 1 245 ? 38.609 134.071 30.925 1.00 62.59 245 ASP B N 1
ATOM 3237 C CA . ASP B 1 245 ? 37.389 133.318 30.660 1.00 61.00 245 ASP B CA 1
ATOM 3238 C C . ASP B 1 245 ? 37.195 133.086 29.168 1.00 43.49 245 ASP B C 1
ATOM 3239 O O . ASP B 1 245 ? 36.727 132.016 28.765 1.00 38.44 245 ASP B O 1
ATOM 3244 N N . GLN B 1 246 ? 37.591 134.049 28.338 1.00 35.03 246 GLN B N 1
ATOM 3245 C CA . GLN B 1 246 ? 37.454 133.901 26.896 1.00 37.01 246 GLN B CA 1
ATOM 3246 C C . GLN B 1 246 ? 38.245 132.714 26.366 1.00 44.78 246 GLN B C 1
ATOM 3247 O O . GLN B 1 246 ? 37.908 132.177 25.304 1.00 53.71 246 GLN B O 1
ATOM 3253 N N . TYR B 1 247 ? 39.293 132.302 27.080 1.00 50.16 247 TYR B N 1
ATOM 3254 C CA . TYR B 1 247 ? 40.130 131.176 26.698 1.00 37.28 247 TYR B CA 1
ATOM 3255 C C . TYR B 1 247 ? 39.957 129.982 27.628 1.00 54.82 247 TYR B C 1
ATOM 3256 O O . TYR B 1 247 ? 40.709 129.010 27.516 1.00 54.65 247 TYR B O 1
ATOM 3265 N N . GLN B 1 248 ? 38.949 130.003 28.504 1.00 42.05 248 GLN B N 1
ATOM 3266 C CA . GLN B 1 248 ? 38.888 129.011 29.572 1.00 42.06 248 GLN B CA 1
ATOM 3267 C C . GLN B 1 248 ? 38.614 127.608 29.042 1.00 42.80 248 GLN B C 1
ATOM 3268 O O . GLN B 1 248 ? 39.213 126.639 29.519 1.00 46.72 248 GLN B O 1
ATOM 3274 N N . THR B 1 249 ? 37.717 127.463 28.064 1.00 35.50 249 THR B N 1
ATOM 3275 C CA . THR B 1 249 ? 37.457 126.112 27.579 1.00 37.02 249 THR B CA 1
ATOM 3276 C C . THR B 1 249 ? 38.612 125.604 26.729 1.00 35.02 249 THR B C 1
ATOM 3277 O O . THR B 1 249 ? 38.910 124.406 26.751 1.00 39.05 249 THR B O 1
ATOM 3281 N N . GLU B 1 250 ? 39.299 126.492 26.007 1.00 33.96 250 GLU B N 1
ATOM 3282 C CA . GLU B 1 250 ? 40.456 126.044 25.239 1.00 34.99 250 GLU B CA 1
ATOM 3283 C C . GLU B 1 250 ? 41.586 125.591 26.158 1.00 37.68 250 GLU B C 1
ATOM 3284 O O . GLU B 1 250 ? 42.332 124.665 25.816 1.00 32.18 250 GLU B O 1
ATOM 3290 N N . GLN B 1 251 ? 41.716 126.225 27.327 1.00 53.14 251 GLN B N 1
ATOM 3291 C CA . GLN B 1 251 ? 42.685 125.780 28.323 1.00 24.64 251 GLN B CA 1
ATOM 3292 C C . GLN B 1 251 ? 42.344 124.393 28.838 1.00 31.29 251 GLN B C 1
ATOM 3293 O O . GLN B 1 251 ? 43.237 123.572 29.077 1.00 29.56 251 GLN B O 1
ATOM 3299 N N . GLU B 1 252 ? 41.055 124.121 29.039 1.00 40.88 252 GLU B N 1
ATOM 3300 C CA . GLU B 1 252 ? 40.646 122.816 29.547 1.00 33.25 252 GLU B CA 1
ATOM 3301 C C . GLU B 1 252 ? 40.810 121.734 28.487 1.00 24.46 252 GLU B C 1
ATOM 3302 O O . GLU B 1 252 ? 41.157 120.590 28.807 1.00 24.41 252 GLU B O 1
ATOM 3308 N N . ALA B 1 253 ? 40.549 122.069 27.223 1.00 24.37 253 ALA B N 1
ATOM 3309 C CA . ALA B 1 253 ? 40.769 121.101 26.155 1.00 24.21 253 ALA B CA 1
ATOM 3310 C C . ALA B 1 253 ? 42.249 120.754 26.016 1.00 49.24 253 ALA B C 1
ATOM 3311 O O . ALA B 1 253 ? 42.604 119.576 25.885 1.00 24.07 253 ALA B O 1
ATOM 3313 N N . LEU B 1 254 ? 43.132 121.763 26.050 1.00 36.37 254 LEU B N 1
ATOM 3314 C CA . LEU B 1 254 ? 44.562 121.479 25.977 1.00 31.92 254 LEU B CA 1
ATOM 3315 C C . LEU B 1 254 ? 45.044 120.756 27.225 1.00 26.61 254 LEU B C 1
ATOM 3316 O O . LEU B 1 254 ? 45.933 119.901 27.143 1.00 27.17 254 LEU B O 1
ATOM 3321 N N . GLN B 1 255 ? 44.458 121.068 28.380 1.00 24.37 255 GLN B N 1
ATOM 3322 C CA . GLN B 1 255 ? 44.841 120.367 29.596 1.00 24.43 255 GLN B CA 1
ATOM 3323 C C . GLN B 1 255 ? 44.489 118.896 29.503 1.00 29.90 255 GLN B C 1
ATOM 3324 O O . GLN B 1 255 ? 45.262 118.038 29.940 1.00 26.24 255 GLN B O 1
ATOM 3330 N N . ALA B 1 256 ? 43.333 118.580 28.913 1.00 32.37 256 ALA B N 1
ATOM 3331 C CA . ALA B 1 256 ? 42.956 117.179 28.773 1.00 24.15 256 ALA B CA 1
ATOM 3332 C C . ALA B 1 256 ? 43.871 116.465 27.789 1.00 23.99 256 ALA B C 1
ATOM 3333 O O . ALA B 1 256 ? 44.236 115.308 28.009 1.00 23.91 256 ALA B O 1
ATOM 3335 N N . LYS B 1 257 ? 44.287 117.149 26.721 1.00 23.94 257 LYS B N 1
ATOM 3336 C CA . LYS B 1 257 ? 45.174 116.520 25.751 1.00 30.43 257 LYS B CA 1
ATOM 3337 C C . LYS B 1 257 ? 46.527 116.189 26.362 1.00 29.81 257 LYS B C 1
ATOM 3338 O O . LYS B 1 257 ? 47.152 115.198 25.971 1.00 23.67 257 LYS B O 1
ATOM 3344 N N . ILE B 1 258 ? 47.011 117.018 27.289 1.00 23.94 258 ILE B N 1
ATOM 3345 C CA . ILE B 1 258 ? 48.281 116.736 27.952 1.00 23.96 258 ILE B CA 1
ATOM 3346 C C . ILE B 1 258 ? 48.164 115.489 28.825 1.00 23.94 258 ILE B C 1
ATOM 3347 O O . ILE B 1 258 ? 49.030 114.608 28.802 1.00 23.84 258 ILE B O 1
ATOM 3352 N N . VAL B 1 259 ? 47.098 115.406 29.621 1.00 27.74 259 VAL B N 1
ATOM 3353 C CA . VAL B 1 259 ? 46.896 114.243 30.482 1.00 39.49 259 VAL B CA 1
ATOM 3354 C C . VAL B 1 259 ? 46.755 112.976 29.648 1.00 28.76 259 VAL B C 1
ATOM 3355 O O . VAL B 1 259 ? 47.338 111.935 29.969 1.00 26.93 259 VAL B O 1
ATOM 3359 N N . ASN B 1 260 ? 45.951 113.037 28.584 1.00 23.74 260 ASN B N 1
ATOM 3360 C CA . ASN B 1 260 ? 45.793 111.882 27.703 1.00 30.66 260 ASN B CA 1
ATOM 3361 C C . ASN B 1 260 ? 47.122 111.461 27.081 1.00 33.21 260 ASN B C 1
ATOM 3362 O O . ASN B 1 260 ? 47.437 110.268 27.023 1.00 36.55 260 ASN B O 1
ATOM 3367 N N . ALA B 1 261 ? 47.919 112.428 26.618 1.00 31.28 261 ALA B N 1
ATOM 3368 C CA . ALA B 1 261 ? 49.190 112.093 25.984 1.00 23.34 261 ALA B CA 1
ATOM 3369 C C . ALA B 1 261 ? 50.126 111.394 26.961 1.00 23.34 261 ALA B C 1
ATOM 3370 O O . ALA B 1 261 ? 50.828 110.446 26.587 1.00 23.19 261 ALA B O 1
ATOM 3372 N N . GLN B 1 262 ? 50.170 111.865 28.212 1.00 23.50 262 GLN B N 1
ATOM 3373 C CA . GLN B 1 262 ? 50.970 111.197 29.232 1.00 23.52 262 GLN B CA 1
ATOM 3374 C C . GLN B 1 262 ? 50.459 109.785 29.487 1.00 30.78 262 GLN B C 1
ATOM 3375 O O . GLN B 1 262 ? 51.248 108.855 29.691 1.00 31.50 262 GLN B O 1
ATOM 3381 N N . ASN B 1 263 ? 49.136 109.609 29.486 1.00 28.06 263 ASN B N 1
ATOM 3382 C CA . ASN B 1 263 ? 48.553 108.293 29.734 1.00 35.55 263 ASN B CA 1
ATOM 3383 C C . ASN B 1 263 ? 48.784 107.343 28.560 1.00 33.28 263 ASN B C 1
ATOM 3384 O O . ASN B 1 263 ? 48.861 106.125 28.757 1.00 27.16 263 ASN B O 1
ATOM 3389 N N . LEU B 1 264 ? 48.891 107.876 27.339 1.00 23.03 264 LEU B N 1
ATOM 3390 C CA . LEU B 1 264 ? 49.017 107.063 26.137 1.00 22.82 264 LEU B CA 1
ATOM 3391 C C . LEU B 1 264 ? 50.462 106.756 25.760 1.00 37.44 264 LEU B C 1
ATOM 3392 O O . LEU B 1 264 ? 50.704 105.807 25.004 1.00 22.52 264 LEU B O 1
ATOM 3397 N N . LEU B 1 265 ? 51.419 107.522 26.280 1.00 26.29 265 LEU B N 1
ATOM 3398 C CA . LEU B 1 265 ? 52.818 107.371 25.885 1.00 31.71 265 LEU B CA 1
ATOM 3399 C C . LEU B 1 265 ? 53.349 105.939 25.958 1.00 22.75 265 LEU B C 1
ATOM 3400 O O . LEU B 1 265 ? 54.088 105.543 25.040 1.00 25.19 265 LEU B O 1
ATOM 3405 N N . PRO B 1 266 ? 53.031 105.120 26.972 1.00 22.56 266 PRO B N 1
ATOM 3406 C CA . PRO B 1 266 ? 53.597 103.761 26.997 1.00 22.37 266 PRO B CA 1
ATOM 3407 C C . PRO B 1 266 ? 53.272 102.919 25.779 1.00 22.16 266 PRO B C 1
ATOM 3408 O O . PRO B 1 266 ? 54.096 102.080 25.397 1.00 32.38 266 PRO B O 1
ATOM 3412 N N . GLN B 1 267 ? 52.121 103.119 25.139 1.00 31.09 267 GLN B N 1
ATOM 3413 C CA . GLN B 1 267 ? 51.783 102.300 23.981 1.00 21.95 267 GLN B CA 1
ATOM 3414 C C . GLN B 1 267 ? 52.372 102.813 22.680 1.00 44.02 267 GLN B C 1
ATOM 3415 O O . GLN B 1 267 ? 52.225 102.136 21.657 1.00 36.91 267 GLN B O 1
ATOM 3421 N N . VAL B 1 268 ? 52.984 103.992 22.667 1.00 22.03 268 VAL B N 1
ATOM 3422 C CA . VAL B 1 268 ? 53.420 104.565 21.402 1.00 21.99 268 VAL B CA 1
ATOM 3423 C C . VAL B 1 268 ? 54.684 103.855 20.957 1.00 21.82 268 VAL B C 1
ATOM 3424 O O . VAL B 1 268 ? 55.674 103.795 21.695 1.00 24.04 268 VAL B O 1
ATOM 3428 N N . THR B 1 269 ? 54.657 103.333 19.741 1.00 22.84 269 THR B N 1
ATOM 3429 C CA . THR B 1 269 ? 55.759 102.576 19.183 1.00 26.93 269 THR B CA 1
ATOM 3430 C C . THR B 1 269 ? 56.281 103.308 17.964 1.00 26.04 269 THR B C 1
ATOM 3431 O O . THR B 1 269 ? 55.543 104.042 17.300 1.00 26.76 269 THR B O 1
ATOM 3435 N N . ILE B 1 270 ? 57.555 103.098 17.666 1.00 21.39 270 ILE B N 1
ATOM 3436 C CA . ILE B 1 270 ? 58.149 103.617 16.448 1.00 21.37 270 ILE B CA 1
ATOM 3437 C C . ILE B 1 270 ? 58.681 102.434 15.654 1.00 32.79 270 ILE B C 1
ATOM 3438 O O . ILE B 1 270 ? 59.379 101.574 16.205 1.00 32.14 270 ILE B O 1
ATOM 3443 N N . ASP B 1 271 ? 58.333 102.384 14.369 1.00 24.09 271 ASP B N 1
ATOM 3444 C CA . ASP B 1 271 ? 58.746 101.277 13.520 1.00 25.78 271 ASP B CA 1
ATOM 3445 C C . ASP B 1 271 ? 60.267 101.178 13.453 1.00 31.00 271 ASP B C 1
ATOM 3446 O O . ASP B 1 271 ? 60.986 102.172 13.569 1.00 30.80 271 ASP B O 1
ATOM 3451 N N . TYR B 1 272 ? 60.755 99.952 13.272 1.00 21.95 272 TYR B N 1
ATOM 3452 C CA . TYR B 1 272 ? 62.196 99.733 13.225 1.00 27.74 272 TYR B CA 1
ATOM 3453 C C . TYR B 1 272 ? 62.841 100.471 12.051 1.00 37.25 272 TYR B C 1
ATOM 3454 O O . TYR B 1 272 ? 63.951 101.005 12.176 1.00 37.71 272 TYR B O 1
ATOM 3463 N N . ASP B 1 273 ? 62.178 100.495 10.893 1.00 40.07 273 ASP B N 1
ATOM 3464 C CA . ASP B 1 273 ? 62.739 101.201 9.746 1.00 55.08 273 ASP B CA 1
ATOM 3465 C C . ASP B 1 273 ? 62.837 102.704 10.011 1.00 53.07 273 ASP B C 1
ATOM 3466 O O . ASP B 1 273 ? 63.817 103.347 9.614 1.00 55.66 273 ASP B O 1
ATOM 3471 N N . TYR B 1 274 ? 61.825 103.286 10.667 1.00 40.88 274 TYR B N 1
ATOM 3472 C CA . TYR B 1 274 ? 61.917 104.690 11.064 1.00 31.16 274 TYR B CA 1
ATOM 3473 C C . TYR B 1 274 ? 63.014 104.886 12.104 1.00 22.98 274 TYR B C 1
ATOM 3474 O O . TYR B 1 274 ? 63.849 105.789 11.981 1.00 21.26 274 TYR B O 1
ATOM 3483 N N . ARG B 1 275 ? 63.034 104.022 13.127 1.00 30.08 275 ARG B N 1
ATOM 3484 C CA . ARG B 1 275 ? 64.000 104.141 14.215 1.00 21.14 275 ARG B CA 1
ATOM 3485 C C . ARG B 1 275 ? 65.428 104.103 13.699 1.00 24.64 275 ARG B C 1
ATOM 3486 O O . ARG B 1 275 ? 66.303 104.777 14.250 1.00 25.20 275 ARG B O 1
ATOM 3494 N N . VAL B 1 276 ? 65.682 103.321 12.648 1.00 24.50 276 VAL B N 1
ATOM 3495 C CA . VAL B 1 276 ? 67.015 103.242 12.055 1.00 30.19 276 VAL B CA 1
ATOM 3496 C C . VAL B 1 276 ? 67.318 104.493 11.244 1.00 27.52 276 VAL B C 1
ATOM 3497 O O . VAL B 1 276 ? 68.428 105.036 11.302 1.00 27.04 276 VAL B O 1
ATOM 3501 N N . LYS B 1 277 ? 66.341 104.965 10.468 1.00 35.19 277 LYS B N 1
ATOM 3502 C CA . LYS B 1 277 ? 66.558 106.158 9.660 1.00 38.04 277 LYS B CA 1
ATOM 3503 C C . LYS B 1 277 ? 66.766 107.398 10.525 1.00 41.13 277 LYS B C 1
ATOM 3504 O O . LYS B 1 277 ? 67.455 108.334 10.100 1.00 45.41 277 LYS B O 1
ATOM 3510 N N . VAL B 1 278 ? 66.197 107.422 11.736 1.00 36.91 278 VAL B N 1
ATOM 3511 C CA . VAL B 1 278 ? 66.491 108.503 12.676 1.00 33.18 278 VAL B CA 1
ATOM 3512 C C . VAL B 1 278 ? 67.964 108.475 13.060 1.00 37.41 278 VAL B C 1
ATOM 3513 O O . VAL B 1 278 ? 68.646 109.509 13.069 1.00 40.71 278 VAL B O 1
ATOM 3517 N N . SER B 1 279 ? 68.481 107.283 13.367 1.00 37.23 279 SER B N 1
ATOM 3518 C CA . SER B 1 279 ? 69.894 107.159 13.700 1.00 28.18 279 SER B CA 1
ATOM 3519 C C . SER B 1 279 ? 70.778 107.491 12.509 1.00 32.06 279 SER B C 1
ATOM 3520 O O . SER B 1 279 ? 71.862 108.056 12.683 1.00 33.26 279 SER B O 1
ATOM 3523 N N . GLU B 1 280 ? 70.333 107.162 11.293 1.00 34.98 280 GLU B N 1
ATOM 3524 C CA . GLU B 1 280 ? 71.102 107.531 10.107 1.00 39.59 280 GLU B CA 1
ATOM 3525 C C . GLU B 1 280 ? 71.258 109.043 9.993 1.00 39.37 280 GLU B C 1
ATOM 3526 O O . GLU B 1 280 ? 72.334 109.534 9.624 1.00 38.03 280 GLU B O 1
ATOM 3532 N N . VAL B 1 281 ? 70.199 109.798 10.320 1.00 36.11 281 VAL B N 1
ATOM 3533 C CA . VAL B 1 281 ? 70.286 111.258 10.284 1.00 28.25 281 VAL B CA 1
ATOM 3534 C C . VAL B 1 281 ? 71.285 111.750 11.314 1.00 32.76 281 VAL B C 1
ATOM 3535 O O . VAL B 1 281 ? 72.121 112.617 11.028 1.00 36.62 281 VAL B O 1
ATOM 3539 N N . CYS B 1 282 ? 71.238 111.183 12.518 1.00 25.94 282 CYS B N 1
ATOM 3540 C CA . CYS B 1 282 ? 72.167 111.607 13.556 1.00 24.32 282 CYS B CA 1
ATOM 3541 C C . CYS B 1 282 ? 73.604 111.345 13.135 1.00 27.32 282 CYS B C 1
ATOM 3542 O O . CYS B 1 282 ? 74.486 112.188 13.347 1.00 32.33 282 CYS B O 1
ATOM 3545 N N . ALA B 1 283 ? 73.850 110.197 12.501 1.00 26.93 283 ALA B N 1
ATOM 3546 C CA . ALA B 1 283 ? 75.201 109.870 12.068 1.00 25.01 283 ALA B CA 1
ATOM 3547 C C . ALA B 1 283 ? 75.645 110.787 10.937 1.00 30.45 283 ALA B C 1
ATOM 3548 O O . ALA B 1 283 ? 76.752 111.338 10.970 1.00 35.89 283 ALA B O 1
ATOM 3550 N N . GLU B 1 284 ? 74.783 110.991 9.938 1.00 28.35 284 GLU B N 1
ATOM 3551 C CA . GLU B 1 284 ? 75.156 111.839 8.813 1.00 28.23 284 GLU B CA 1
ATOM 3552 C C . GLU B 1 284 ? 75.328 113.297 9.224 1.00 30.34 284 GLU B C 1
ATOM 3553 O O . GLU B 1 284 ? 75.991 114.059 8.514 1.00 35.44 284 GLU B O 1
ATOM 3559 N N . LEU B 1 285 ? 74.768 113.696 10.358 1.00 26.49 285 LEU B N 1
ATOM 3560 C CA . LEU B 1 285 ? 75.026 115.010 10.924 1.00 26.24 285 LEU B CA 1
ATOM 3561 C C . LEU B 1 285 ? 76.265 115.019 11.803 1.00 26.76 285 LEU B C 1
ATOM 3562 O O . LEU B 1 285 ? 76.647 116.082 12.301 1.00 27.58 285 LEU B O 1
ATOM 3567 N N . ASP B 1 286 ? 76.889 113.856 12.000 1.00 29.80 286 ASP B N 1
ATOM 3568 C CA . ASP B 1 286 ? 78.083 113.706 12.836 1.00 35.41 286 ASP B CA 1
ATOM 3569 C C . ASP B 1 286 ? 77.839 114.221 14.255 1.00 36.09 286 ASP B C 1
ATOM 3570 O O . ASP B 1 286 ? 78.627 114.986 14.817 1.00 42.36 286 ASP B O 1
ATOM 3575 N N . VAL B 1 287 ? 76.723 113.780 14.832 1.00 31.62 287 VAL B N 1
ATOM 3576 C CA . VAL B 1 287 ? 76.344 114.162 16.184 1.00 29.15 287 VAL B CA 1
ATOM 3577 C C . VAL B 1 287 ? 77.257 113.481 17.201 1.00 28.18 287 VAL B C 1
ATOM 3578 O O . VAL B 1 287 ? 77.698 112.340 17.005 1.00 27.09 287 VAL B O 1
ATOM 3582 N N . ASP B 1 288 ? 77.562 114.188 18.289 1.00 29.33 288 ASP B N 1
ATOM 3583 C CA . ASP B 1 288 ? 78.418 113.668 19.357 1.00 29.19 288 ASP B CA 1
ATOM 3584 C C . ASP B 1 288 ? 77.614 112.722 20.240 1.00 25.64 288 ASP B C 1
ATOM 3585 O O . ASP B 1 288 ? 76.913 113.151 21.157 1.00 28.17 288 ASP B O 1
ATOM 3590 N N . GLY B 1 289 ? 77.713 111.433 19.977 1.00 24.81 289 GLY B N 1
ATOM 3591 C CA . GLY B 1 289 ? 77.084 110.450 20.830 1.00 24.11 289 GLY B CA 1
ATOM 3592 C C . GLY B 1 289 ? 75.754 109.972 20.293 1.00 28.84 289 GLY B C 1
ATOM 3593 O O . GLY B 1 289 ? 75.385 110.200 19.138 1.00 31.92 289 GLY B O 1
ATOM 3594 N N . LEU B 1 290 ? 75.020 109.286 21.167 1.00 25.50 290 LEU B N 1
ATOM 3595 C CA . LEU B 1 290 ? 73.715 108.750 20.814 1.00 29.79 290 LEU B CA 1
ATOM 3596 C C . LEU B 1 290 ? 72.574 109.529 21.452 1.00 29.92 290 LEU B C 1
ATOM 3597 O O . LEU B 1 290 ? 71.416 109.113 21.340 1.00 28.80 290 LEU B O 1
ATOM 3602 N N . ARG B 1 291 ? 72.871 110.646 22.120 1.00 29.81 291 ARG B N 1
ATOM 3603 C CA . ARG B 1 291 ? 71.823 111.395 22.805 1.00 26.56 291 ARG B CA 1
ATOM 3604 C C . ARG B 1 291 ? 70.800 111.958 21.824 1.00 29.19 291 ARG B C 1
ATOM 3605 O O . ARG B 1 291 ? 69.597 111.959 22.106 1.00 30.32 291 ARG B O 1
ATOM 3613 N N . GLY B 1 292 ? 71.253 112.425 20.659 1.00 28.51 292 GLY B N 1
ATOM 3614 C CA . GLY B 1 292 ? 70.314 112.891 19.651 1.00 23.97 292 GLY B CA 1
ATOM 3615 C C . GLY B 1 292 ? 69.393 111.789 19.157 1.00 22.88 292 GLY B C 1
ATOM 3616 O O . GLY B 1 292 ? 68.209 112.020 18.907 1.00 22.74 292 GLY B O 1
ATOM 3617 N N . ASP B 1 293 ? 69.924 110.572 19.015 1.00 25.34 293 ASP B N 1
ATOM 3618 C CA . ASP B 1 293 ? 69.085 109.441 18.632 1.00 25.97 293 ASP B CA 1
ATOM 3619 C C . ASP B 1 293 ? 67.975 109.225 19.649 1.00 22.69 293 ASP B C 1
ATOM 3620 O O . ASP B 1 293 ? 66.823 108.971 19.279 1.00 27.58 293 ASP B O 1
ATOM 3625 N N . ILE B 1 294 ? 68.296 109.358 20.937 1.00 22.19 294 ILE B N 1
ATOM 3626 C CA . ILE B 1 294 ? 67.314 109.076 21.979 1.00 23.88 294 ILE B CA 1
ATOM 3627 C C . ILE B 1 294 ? 66.274 110.184 22.046 1.00 22.43 294 ILE B C 1
ATOM 3628 O O . ILE B 1 294 ? 65.071 109.915 22.096 1.00 25.53 294 ILE B O 1
ATOM 3633 N N . VAL B 1 295 ? 66.709 111.443 21.991 1.00 22.57 295 VAL B N 1
ATOM 3634 C CA . VAL B 1 295 ? 65.772 112.549 22.149 1.00 22.73 295 VAL B CA 1
ATOM 3635 C C . VAL B 1 295 ? 64.777 112.582 20.996 1.00 22.67 295 VAL B C 1
ATOM 3636 O O . VAL B 1 295 ? 63.571 112.717 21.211 1.00 22.78 295 VAL B O 1
ATOM 3640 N N . THR B 1 296 ? 65.257 112.435 19.762 1.00 22.55 296 THR B N 1
ATOM 3641 C CA . THR B 1 296 ? 64.341 112.412 18.628 1.00 22.49 296 THR B CA 1
ATOM 3642 C C . THR B 1 296 ? 63.308 111.304 18.775 1.00 22.40 296 THR B C 1
ATOM 3643 O O . THR B 1 296 ? 62.127 111.504 18.469 1.00 22.42 296 THR B O 1
ATOM 3647 N N . ASN B 1 297 ? 63.719 110.139 19.277 1.00 22.28 297 ASN B N 1
ATOM 3648 C CA . ASN B 1 297 ? 62.766 109.047 19.457 1.00 22.18 297 ASN B CA 1
ATOM 3649 C C . ASN B 1 297 ? 61.766 109.360 20.558 1.00 27.32 297 ASN B C 1
ATOM 3650 O O . ASN B 1 297 ? 60.565 109.126 20.395 1.00 31.02 297 ASN B O 1
ATOM 3655 N N . ARG B 1 298 ? 62.239 109.867 21.698 1.00 22.46 298 ARG B N 1
ATOM 3656 C CA . ARG B 1 298 ? 61.316 110.194 22.780 1.00 22.60 298 ARG B CA 1
ATOM 3657 C C . ARG B 1 298 ? 60.392 111.340 22.386 1.00 22.73 298 ARG B C 1
ATOM 3658 O O . ARG B 1 298 ? 59.242 111.391 22.829 1.00 22.79 298 ARG B O 1
ATOM 3666 N N . ALA B 1 299 ? 60.889 112.277 21.578 1.00 22.76 299 ALA B N 1
ATOM 3667 C CA . ALA B 1 299 ? 60.076 113.393 21.119 1.00 22.86 299 ALA B CA 1
ATOM 3668 C C . ALA B 1 299 ? 59.036 112.940 20.108 1.00 22.76 299 ALA B C 1
ATOM 3669 O O . ALA B 1 299 ? 57.874 113.359 20.178 1.00 22.84 299 ALA B O 1
ATOM 3671 N N . ALA B 1 300 ? 59.431 112.087 19.158 1.00 22.59 300 ALA B N 1
ATOM 3672 C CA . ALA B 1 300 ? 58.478 111.621 18.156 1.00 22.49 300 ALA B CA 1
ATOM 3673 C C . ALA B 1 300 ? 57.336 110.848 18.799 1.00 22.47 300 ALA B C 1
ATOM 3674 O O . ALA B 1 300 ? 56.171 111.051 18.446 1.00 23.77 300 ALA B O 1
ATOM 3676 N N . LYS B 1 301 ? 57.637 109.996 19.781 1.00 22.44 301 LYS B N 1
ATOM 3677 C CA . LYS B 1 301 ? 56.569 109.286 20.484 1.00 22.43 301 LYS B CA 1
ATOM 3678 C C . LYS B 1 301 ? 55.677 110.258 21.245 1.00 22.62 301 LYS B C 1
ATOM 3679 O O . LYS B 1 301 ? 54.450 110.102 21.258 1.00 28.41 301 LYS B O 1
ATOM 3685 N N . ALA B 1 302 ? 56.276 111.268 21.892 1.00 22.77 302 ALA B N 1
ATOM 3686 C CA . ALA B 1 302 ? 55.484 112.220 22.668 1.00 22.95 302 ALA B CA 1
ATOM 3687 C C . ALA B 1 302 ? 54.578 113.052 21.772 1.00 22.98 302 ALA B C 1
ATOM 3688 O O . ALA B 1 302 ? 53.440 113.363 22.147 1.00 23.07 302 ALA B O 1
ATOM 3690 N N . LEU B 1 303 ? 55.058 113.411 20.579 1.00 22.92 303 LEU B N 1
ATOM 3691 C CA . LEU B 1 303 ? 54.217 114.172 19.664 1.00 22.95 303 LEU B CA 1
ATOM 3692 C C . LEU B 1 303 ? 53.074 113.308 19.151 1.00 22.85 303 LEU B C 1
ATOM 3693 O O . LEU B 1 303 ? 51.919 113.743 19.126 1.00 22.91 303 LEU B O 1
ATOM 3698 N N . ALA B 1 304 ? 53.375 112.070 18.758 1.00 36.39 304 ALA B N 1
ATOM 3699 C CA . ALA B 1 304 ? 52.327 111.150 18.336 1.00 22.58 304 ALA B CA 1
ATOM 3700 C C . ALA B 1 304 ? 51.329 110.888 19.460 1.00 22.65 304 ALA B C 1
ATOM 3701 O O . ALA B 1 304 ? 50.124 110.773 19.212 1.00 26.17 304 ALA B O 1
ATOM 3703 N N . ALA B 1 305 ? 51.805 110.790 20.704 1.00 22.72 305 ALA B N 1
ATOM 3704 C CA . ALA B 1 305 ? 50.880 110.619 21.823 1.00 22.80 305 ALA B CA 1
ATOM 3705 C C . ALA B 1 305 ? 49.998 111.848 22.005 1.00 23.09 305 ALA B C 1
ATOM 3706 O O . ALA B 1 305 ? 48.805 111.733 22.303 1.00 29.34 305 ALA B O 1
ATOM 3708 N N . PHE B 1 306 ? 50.574 113.032 21.841 1.00 23.06 306 PHE B N 1
ATOM 3709 C CA . PHE B 1 306 ? 49.808 114.259 21.993 1.00 23.21 306 PHE B CA 1
ATOM 3710 C C . PHE B 1 306 ? 48.605 114.261 21.061 1.00 23.41 306 PHE B C 1
ATOM 3711 O O . PHE B 1 306 ? 47.495 114.623 21.463 1.00 23.24 306 PHE B O 1
ATOM 3719 N N . GLU B 1 307 ? 48.788 113.774 19.843 1.00 23.02 307 GLU B N 1
ATOM 3720 C CA . GLU B 1 307 ? 47.739 113.764 18.843 1.00 38.51 307 GLU B CA 1
ATOM 3721 C C . GLU B 1 307 ? 46.893 112.503 18.893 1.00 36.80 307 GLU B C 1
ATOM 3722 O O . GLU B 1 307 ? 46.190 112.206 17.923 1.00 41.37 307 GLU B O 1
ATOM 3728 N N . GLY B 1 308 ? 46.926 111.771 20.002 1.00 34.12 308 GLY B N 1
ATOM 3729 C CA . GLY B 1 308 ? 46.030 110.642 20.168 1.00 35.65 308 GLY B CA 1
ATOM 3730 C C . GLY B 1 308 ? 46.323 109.473 19.257 1.00 30.58 308 GLY B C 1
ATOM 3731 O O . GLY B 1 308 ? 45.391 108.767 18.845 1.00 35.26 308 GLY B O 1
ATOM 3732 N N . ARG B 1 309 ? 47.593 109.255 18.921 1.00 31.44 309 ARG B N 1
ATOM 3733 C CA . ARG B 1 309 ? 48.020 108.149 18.079 1.00 30.43 309 ARG B CA 1
ATOM 3734 C C . ARG B 1 309 ? 49.092 107.321 18.787 1.00 32.19 309 ARG B C 1
ATOM 3735 O O . ARG B 1 309 ? 49.747 107.782 19.725 1.00 39.25 309 ARG B O 1
ATOM 3743 N N . THR B 1 310 ? 49.240 106.069 18.357 1.00 22.05 310 THR B N 1
ATOM 3744 C CA . THR B 1 310 ? 50.213 105.167 18.956 1.00 21.96 310 THR B CA 1
ATOM 3745 C C . THR B 1 310 ? 51.308 104.706 18.006 1.00 21.80 310 THR B C 1
ATOM 3746 O O . THR B 1 310 ? 52.128 103.875 18.408 1.00 31.87 310 THR B O 1
ATOM 3750 N N . GLU B 1 311 ? 51.357 105.209 16.772 1.00 27.48 311 GLU B N 1
ATOM 3751 C CA . GLU B 1 311 ? 52.410 104.860 15.822 1.00 26.76 311 GLU B CA 1
ATOM 3752 C C . GLU B 1 311 ? 53.113 106.123 15.341 1.00 33.42 311 GLU B C 1
ATOM 3753 O O . GLU B 1 311 ? 52.480 107.003 14.748 1.00 42.88 311 GLU B O 1
ATOM 3759 N N . VAL B 1 312 ? 54.423 106.205 15.587 1.00 30.64 312 VAL B N 1
ATOM 3760 C CA . VAL B 1 312 ? 55.194 107.359 15.138 1.00 25.90 312 VAL B CA 1
ATOM 3761 C C . VAL B 1 312 ? 55.191 107.426 13.620 1.00 31.11 312 VAL B C 1
ATOM 3762 O O . VAL B 1 312 ? 55.368 106.415 12.929 1.00 29.82 312 VAL B O 1
ATOM 3766 N N . THR B 1 313 ? 54.977 108.621 13.092 1.00 21.91 313 THR B N 1
ATOM 3767 C CA . THR B 1 313 ? 54.869 108.839 11.660 1.00 38.57 313 THR B CA 1
ATOM 3768 C C . THR B 1 313 ? 56.052 109.672 11.167 1.00 28.95 313 THR B C 1
ATOM 3769 O O . THR B 1 313 ? 56.692 110.388 11.940 1.00 38.10 313 THR B O 1
ATOM 3773 N N . VAL B 1 314 ? 56.372 109.544 9.874 1.00 25.17 314 VAL B N 1
ATOM 3774 C CA . VAL B 1 314 ? 57.456 110.340 9.305 1.00 21.89 314 VAL B CA 1
ATOM 3775 C C . VAL B 1 314 ? 57.214 111.825 9.542 1.00 26.73 314 VAL B C 1
ATOM 3776 O O . VAL B 1 314 ? 58.147 112.581 9.832 1.00 24.56 314 VAL B O 1
ATOM 3780 N N . ASP B 1 315 ? 55.962 112.270 9.443 1.00 24.20 315 ASP B N 1
ATOM 3781 C CA . ASP B 1 315 ? 55.675 113.671 9.729 1.00 27.83 315 ASP B CA 1
ATOM 3782 C C . ASP B 1 315 ? 55.855 113.992 11.209 1.00 32.08 315 ASP B C 1
ATOM 3783 O O . ASP B 1 315 ? 56.258 115.112 11.545 1.00 41.35 315 ASP B O 1
ATOM 3788 N N . ASP B 1 316 ? 55.575 113.037 12.108 1.00 25.08 316 ASP B N 1
ATOM 3789 C CA . ASP B 1 316 ? 55.868 113.256 13.524 1.00 27.74 316 ASP B CA 1
ATOM 3790 C C . ASP B 1 316 ? 57.351 113.532 13.732 1.00 22.47 316 ASP B C 1
ATOM 3791 O O . ASP B 1 316 ? 57.732 114.502 14.403 1.00 25.15 316 ASP B O 1
ATOM 3796 N N . ILE B 1 317 ? 58.206 112.697 13.140 1.00 22.33 317 ILE B N 1
ATOM 3797 C CA . ILE B 1 317 ? 59.644 112.905 13.249 1.00 26.36 317 ILE B CA 1
ATOM 3798 C C . ILE B 1 317 ? 60.042 114.225 12.597 1.00 28.83 317 ILE B C 1
ATOM 3799 O O . ILE B 1 317 ? 60.902 114.952 13.105 1.00 40.35 317 ILE B O 1
ATOM 3804 N N . SER B 1 318 ? 59.392 114.573 11.485 1.00 30.21 318 SER B N 1
ATOM 3805 C CA . SER B 1 318 ? 59.739 115.793 10.763 1.00 27.64 318 SER B CA 1
ATOM 3806 C C . SER B 1 318 ? 59.567 117.028 11.639 1.00 27.60 318 SER B C 1
ATOM 3807 O O . SER B 1 318 ? 60.381 117.958 11.585 1.00 25.14 318 SER B O 1
ATOM 3810 N N . ARG B 1 319 ? 58.510 117.057 12.450 1.00 25.57 319 ARG B N 1
ATOM 3811 C CA . ARG B 1 319 ? 58.191 118.237 13.243 1.00 23.27 319 ARG B CA 1
ATOM 3812 C C . ARG B 1 319 ? 59.013 118.359 14.521 1.00 22.97 319 ARG B C 1
ATOM 3813 O O . ARG B 1 319 ? 58.945 119.409 15.169 1.00 23.11 319 ARG B O 1
ATOM 3821 N N . VAL B 1 320 ? 59.774 117.336 14.911 1.00 22.88 320 VAL B N 1
ATOM 3822 C CA . VAL B 1 320 ? 60.599 117.406 16.115 1.00 22.94 320 VAL B CA 1
ATOM 3823 C C . VAL B 1 320 ? 62.089 117.310 15.828 1.00 22.96 320 VAL B C 1
ATOM 3824 O O . VAL B 1 320 ? 62.895 117.603 16.726 1.00 24.05 320 VAL B O 1
ATOM 3828 N N . ILE B 1 321 ? 62.497 116.910 14.622 1.00 22.86 321 ILE B N 1
ATOM 3829 C CA . ILE B 1 321 ? 63.894 116.545 14.418 1.00 23.09 321 ILE B CA 1
ATOM 3830 C C . ILE B 1 321 ? 64.802 117.773 14.432 1.00 25.21 321 ILE B C 1
ATOM 3831 O O . ILE B 1 321 ? 65.984 117.672 14.786 1.00 31.51 321 ILE B O 1
ATOM 3836 N N . VAL B 1 322 ? 64.295 118.940 14.033 1.00 24.84 322 VAL B N 1
ATOM 3837 C CA . VAL B 1 322 ? 65.121 120.142 14.097 1.00 25.33 322 VAL B CA 1
ATOM 3838 C C . VAL B 1 322 ? 65.288 120.598 15.540 1.00 25.77 322 VAL B C 1
ATOM 3839 O O . VAL B 1 322 ? 66.375 121.024 15.944 1.00 26.60 322 VAL B O 1
ATOM 3843 N N . LEU B 1 323 ? 64.213 120.533 16.333 1.00 25.22 323 LEU B N 1
ATOM 3844 C CA . LEU B 1 323 ? 64.319 120.825 17.759 1.00 25.54 323 LEU B CA 1
ATOM 3845 C C . LEU B 1 323 ? 65.364 119.949 18.437 1.00 25.76 323 LEU B C 1
ATOM 3846 O O . LEU B 1 323 ? 66.046 120.399 19.364 1.00 26.42 323 LEU B O 1
ATOM 3851 N N . CYS B 1 324 ? 65.511 118.705 17.989 1.00 25.18 324 CYS B N 1
ATOM 3852 C CA . CYS B 1 324 ? 66.339 117.735 18.692 1.00 25.31 324 CYS B CA 1
ATOM 3853 C C . CYS B 1 324 ? 67.797 117.754 18.267 1.00 25.69 324 CYS B C 1
ATOM 3854 O O . CYS B 1 324 ? 68.656 117.363 19.060 1.00 25.98 324 CYS B O 1
ATOM 3857 N N . LEU B 1 325 ? 68.108 118.161 17.034 1.00 25.94 325 LEU B N 1
ATOM 3858 C CA . LEU B 1 325 ? 69.447 117.963 16.507 1.00 26.44 325 LEU B CA 1
ATOM 3859 C C . LEU B 1 325 ? 70.209 119.226 16.123 1.00 27.52 325 LEU B C 1
ATOM 3860 O O . LEU B 1 325 ? 71.419 119.132 15.896 1.00 31.70 325 LEU B O 1
ATOM 3865 N N . ARG B 1 326 ? 69.572 120.396 16.044 1.00 27.83 326 ARG B N 1
ATOM 3866 C CA . ARG B 1 326 ? 70.296 121.548 15.501 1.00 28.79 326 ARG B CA 1
ATOM 3867 C C . ARG B 1 326 ? 71.374 122.058 16.447 1.00 29.53 326 ARG B C 1
ATOM 3868 O O . ARG B 1 326 ? 72.356 122.647 15.988 1.00 30.26 326 ARG B O 1
ATOM 3876 N N . HIS B 1 327 ? 71.221 121.864 17.750 1.00 29.39 327 HIS B N 1
ATOM 3877 C CA . HIS B 1 327 ? 72.287 122.219 18.673 1.00 30.00 327 HIS B CA 1
ATOM 3878 C C . HIS B 1 327 ? 73.262 121.066 18.891 1.00 31.79 327 HIS B C 1
ATOM 3879 O O . HIS B 1 327 ? 74.169 121.174 19.725 1.00 30.47 327 HIS B O 1
ATOM 3886 N N . ARG B 1 328 ? 73.115 119.983 18.128 1.00 35.19 328 ARG B N 1
ATOM 3887 C CA . ARG B 1 328 ? 74.005 118.835 18.191 1.00 34.25 328 ARG B CA 1
ATOM 3888 C C . ARG B 1 328 ? 74.861 118.701 16.937 1.00 39.77 328 ARG B C 1
ATOM 3889 O O . ARG B 1 328 ? 75.538 117.681 16.762 1.00 45.36 328 ARG B O 1
ATOM 3897 N N . LEU B 1 329 ? 74.862 119.714 16.076 1.00 37.98 329 LEU B N 1
ATOM 3898 C CA . LEU B 1 329 ? 75.649 119.675 14.855 1.00 36.13 329 LEU B CA 1
ATOM 3899 C C . LEU B 1 329 ? 77.140 119.798 15.143 1.00 40.68 329 LEU B C 1
ATOM 3900 O O . LEU B 1 329 ? 77.573 120.513 16.053 1.00 39.09 329 LEU B O 1
ATOM 3905 N N . ARG B 1 330 ? 77.925 119.103 14.335 1.00 49.27 330 ARG B N 1
ATOM 3906 C CA . ARG B 1 330 ? 79.358 119.329 14.222 1.00 61.07 330 ARG B CA 1
ATOM 3907 C C . ARG B 1 330 ? 79.631 119.682 12.762 1.00 77.03 330 ARG B C 1
ATOM 3908 O O . ARG B 1 330 ? 80.162 118.867 11.999 1.00 89.66 330 ARG B O 1
ATOM 3916 N N . LYS B 1 331 ? 79.264 120.900 12.373 1.00 77.54 331 LYS B N 1
ATOM 3917 C CA . LYS B 1 331 ? 79.423 121.331 10.993 1.00 79.34 331 LYS B CA 1
ATOM 3918 C C . LYS B 1 331 ? 80.735 122.083 10.809 1.00 87.54 331 LYS B C 1
ATOM 3919 O O . LYS B 1 331 ? 81.230 122.746 11.726 1.00 93.69 331 LYS B O 1
ATOM 3921 N N . ASP B 1 332 ? 81.297 121.963 9.606 1.00 85.35 332 ASP B N 1
ATOM 3922 C CA . ASP B 1 332 ? 82.527 122.668 9.280 1.00 77.17 332 ASP B CA 1
ATOM 3923 C C . ASP B 1 332 ? 82.272 124.173 9.255 1.00 78.92 332 ASP B C 1
ATOM 3924 O O . ASP B 1 332 ? 81.182 124.614 8.870 1.00 81.56 332 ASP B O 1
ATOM 3926 N N . PRO B 1 333 ? 83.247 124.987 9.673 1.00 76.12 333 PRO B N 1
ATOM 3927 C CA . PRO B 1 333 ? 83.080 126.446 9.582 1.00 81.58 333 PRO B CA 1
ATOM 3928 C C . PRO B 1 333 ? 83.023 126.968 8.152 1.00 90.08 333 PRO B C 1
ATOM 3929 O O . PRO B 1 333 ? 82.643 128.131 7.955 1.00 91.40 333 PRO B O 1
ATOM 3933 N N . LEU B 1 334 ? 83.388 126.153 7.155 1.00 92.48 334 LEU B N 1
ATOM 3934 C CA . LEU B 1 334 ? 83.283 126.526 5.747 1.00 89.69 334 LEU B CA 1
ATOM 3935 C C . LEU B 1 334 ? 81.849 126.540 5.229 1.00 93.53 334 LEU B C 1
ATOM 3936 O O . LEU B 1 334 ? 81.654 126.813 4.039 1.00 100.39 334 LEU B O 1
ATOM 3941 N N . GLU B 1 335 ? 80.853 126.260 6.066 1.00 89.90 335 GLU B N 1
ATOM 3942 C CA . GLU B 1 335 ? 79.463 126.163 5.635 1.00 87.82 335 GLU B CA 1
ATOM 3943 C C . GLU B 1 335 ? 78.682 127.359 6.162 1.00 84.34 335 GLU B C 1
ATOM 3944 O O . GLU B 1 335 ? 78.574 127.549 7.379 1.00 84.41 335 GLU B O 1
ATOM 3950 N N . SER B 1 336 ? 78.146 128.163 5.250 1.00 80.90 336 SER B N 1
ATOM 3951 C CA . SER B 1 336 ? 77.192 129.205 5.623 1.00 77.71 336 SER B CA 1
ATOM 3952 C C . SER B 1 336 ? 75.734 128.771 5.749 1.00 67.56 336 SER B C 1
ATOM 3953 O O . SER B 1 336 ? 74.807 129.580 5.695 1.00 58.57 336 SER B O 1
ATOM 3956 N N . ILE B 1 337 ? 75.536 127.464 5.916 1.00 66.88 337 ILE B N 1
ATOM 3957 C CA . ILE B 1 337 ? 74.215 126.860 6.034 1.00 58.89 337 ILE B CA 1
ATOM 3958 C C . ILE B 1 337 ? 73.645 126.909 7.439 1.00 47.26 337 ILE B C 1
ATOM 3959 O O . ILE B 1 337 ? 74.354 126.618 8.410 1.00 42.33 337 ILE B O 1
ATOM 3964 N N . ASP B 1 338 ? 72.375 127.289 7.548 1.00 44.34 338 ASP B N 1
ATOM 3965 C CA . ASP B 1 338 ? 71.724 127.321 8.848 1.00 47.52 338 ASP B CA 1
ATOM 3966 C C . ASP B 1 338 ? 71.732 125.926 9.461 1.00 43.56 338 ASP B C 1
ATOM 3967 O O . ASP B 1 338 ? 71.472 124.924 8.785 1.00 42.73 338 ASP B O 1
ATOM 3972 N N . SER B 1 339 ? 72.018 125.872 10.762 1.00 39.11 339 SER B N 1
ATOM 3973 C CA . SER B 1 339 ? 72.108 124.591 11.448 1.00 30.67 339 SER B CA 1
ATOM 3974 C C . SER B 1 339 ? 70.764 123.869 11.427 1.00 29.57 339 SER B C 1
ATOM 3975 O O . SER B 1 339 ? 70.675 122.703 11.020 1.00 28.87 339 SER B O 1
ATOM 3978 N N . GLY B 1 340 ? 69.696 124.562 11.824 1.00 29.51 340 GLY B N 1
ATOM 3979 C CA . GLY B 1 340 ? 68.371 123.976 11.736 1.00 28.63 340 GLY B CA 1
ATOM 3980 C C . GLY B 1 340 ? 67.970 123.643 10.313 1.00 28.15 340 GLY B C 1
ATOM 3981 O O . GLY B 1 340 ? 67.245 122.674 10.077 1.00 27.43 340 GLY B O 1
ATOM 3982 N N . SER B 1 341 ? 68.431 124.436 9.346 1.00 31.62 341 SER B N 1
ATOM 3983 C CA . SER B 1 341 ? 68.112 124.150 7.953 1.00 37.74 341 SER B CA 1
ATOM 3984 C C . SER B 1 341 ? 68.903 122.958 7.429 1.00 45.57 341 SER B C 1
ATOM 3985 O O . SER B 1 341 ? 68.416 122.234 6.551 1.00 55.84 341 SER B O 1
ATOM 3988 N N . LYS B 1 342 ? 70.117 122.738 7.948 1.00 39.38 342 LYS B N 1
ATOM 3989 C CA . LYS B 1 342 ? 70.892 121.573 7.535 1.00 27.82 342 LYS B CA 1
ATOM 3990 C C . LYS B 1 342 ? 70.209 120.287 7.978 1.00 28.50 342 LYS B C 1
ATOM 3991 O O . LYS B 1 342 ? 70.210 119.289 7.247 1.00 28.20 342 LYS B O 1
ATOM 3997 N N . VAL B 1 343 ? 69.613 120.302 9.174 1.00 30.53 343 VAL B N 1
ATOM 3998 C CA . VAL B 1 343 ? 68.913 119.132 9.694 1.00 27.44 343 VAL B CA 1
ATOM 3999 C C . VAL B 1 343 ? 67.717 118.786 8.823 1.00 31.54 343 VAL B C 1
ATOM 4000 O O . VAL B 1 343 ? 67.449 117.609 8.557 1.00 37.05 343 VAL B O 1
ATOM 4004 N N . GLU B 1 344 ? 66.967 119.801 8.378 1.00 34.95 344 GLU B N 1
ATOM 4005 C CA . GLU B 1 344 ? 65.821 119.548 7.508 1.00 35.31 344 GLU B CA 1
ATOM 4006 C C . GLU B 1 344 ? 66.253 118.911 6.194 1.00 34.63 344 GLU B C 1
ATOM 4007 O O . GLU B 1 344 ? 65.603 117.981 5.702 1.00 35.61 344 GLU B O 1
ATOM 4013 N N . LYS B 1 345 ? 67.352 119.397 5.612 1.00 33.99 345 LYS B N 1
ATOM 4014 C CA . LYS B 1 345 ? 67.805 118.863 4.332 1.00 33.64 345 LYS B CA 1
ATOM 4015 C C . LYS B 1 345 ? 68.253 117.414 4.457 1.00 38.74 345 LYS B C 1
ATOM 4016 O O . LYS B 1 345 ? 67.890 116.575 3.623 1.00 43.78 345 LYS B O 1
ATOM 4022 N N . VAL B 1 346 ? 69.026 117.093 5.496 1.00 36.31 346 VAL B N 1
ATOM 4023 C CA . VAL B 1 346 ? 69.485 115.719 5.664 1.00 29.84 346 VAL B CA 1
ATOM 4024 C C . VAL B 1 346 ? 68.326 114.808 6.059 1.00 30.84 346 VAL B C 1
ATOM 4025 O O . VAL B 1 346 ? 68.253 113.651 5.623 1.00 35.15 346 VAL B O 1
ATOM 4029 N N . PHE B 1 347 ? 67.390 115.311 6.869 1.00 30.88 347 PHE B N 1
ATOM 4030 C CA . PHE B 1 347 ? 66.218 114.507 7.204 1.00 34.59 347 PHE B CA 1
ATOM 4031 C C . PHE B 1 347 ? 65.438 114.154 5.947 1.00 43.80 347 PHE B C 1
ATOM 4032 O O . PHE B 1 347 ? 65.049 112.997 5.745 1.00 47.14 347 PHE B O 1
ATOM 4040 N N . LYS B 1 348 ? 65.199 115.149 5.086 1.00 47.63 348 LYS B N 1
ATOM 4041 C CA . LYS B 1 348 ? 64.450 114.895 3.862 1.00 50.56 348 LYS B CA 1
ATOM 4042 C C . LYS B 1 348 ? 65.181 113.885 2.986 1.00 52.00 348 LYS B C 1
ATOM 4043 O O . LYS B 1 348 ? 64.553 113.010 2.377 1.00 54.37 348 LYS B O 1
ATOM 4049 N N . ARG B 1 349 ? 66.518 113.948 2.970 1.00 51.96 349 ARG B N 1
ATOM 4050 C CA . ARG B 1 349 ? 67.298 113.036 2.140 1.00 49.23 349 ARG B CA 1
ATOM 4051 C C . ARG B 1 349 ? 67.162 111.601 2.635 1.00 50.65 349 ARG B C 1
ATOM 4052 O O . ARG B 1 349 ? 66.794 110.701 1.870 1.00 59.44 349 ARG B O 1
ATOM 4060 N N . VAL B 1 350 ? 67.449 111.373 3.919 1.00 38.09 350 VAL B N 1
ATOM 4061 C CA . VAL B 1 350 ? 67.451 110.019 4.467 1.00 33.82 350 VAL B CA 1
ATOM 4062 C C . VAL B 1 350 ? 66.072 109.383 4.353 1.00 34.73 350 VAL B C 1
ATOM 4063 O O . VAL B 1 350 ? 65.943 108.214 3.981 1.00 34.17 350 VAL B O 1
ATOM 4067 N N . PHE B 1 351 ? 65.022 110.138 4.660 1.00 33.95 351 PHE B N 1
ATOM 4068 C CA . PHE B 1 351 ? 63.674 109.583 4.624 1.00 32.47 351 PHE B CA 1
ATOM 4069 C C . PHE B 1 351 ? 63.030 109.627 3.247 1.00 39.01 351 PHE B C 1
ATOM 4070 O O . PHE B 1 351 ? 62.028 108.935 3.033 1.00 38.06 351 PHE B O 1
ATOM 4078 N N . GLY B 1 352 ? 63.564 110.409 2.312 1.00 43.59 352 GLY B N 1
ATOM 4079 C CA . GLY B 1 352 ? 62.954 110.446 0.999 1.00 49.25 352 GLY B CA 1
ATOM 4080 C C . GLY B 1 352 ? 61.625 111.177 1.021 1.00 62.19 352 GLY B C 1
ATOM 4081 O O . GLY B 1 352 ? 60.580 110.588 0.728 1.00 76.19 352 GLY B O 1
ATOM 4082 N N . VAL B 1 353 ? 61.644 112.459 1.374 1.00 63.00 353 VAL B N 1
ATOM 4083 C CA . VAL B 1 353 ? 60.431 113.261 1.480 1.00 63.60 353 VAL B CA 1
ATOM 4084 C C . VAL B 1 353 ? 60.262 114.068 0.202 1.00 71.77 353 VAL B C 1
ATOM 4085 O O . VAL B 1 353 ? 61.178 114.784 -0.225 1.00 72.47 353 VAL B O 1
ATOM 4089 N N . VAL B 1 354 ? 59.086 113.944 -0.407 1.00 79.26 354 VAL B N 1
ATOM 4090 C CA . VAL B 1 3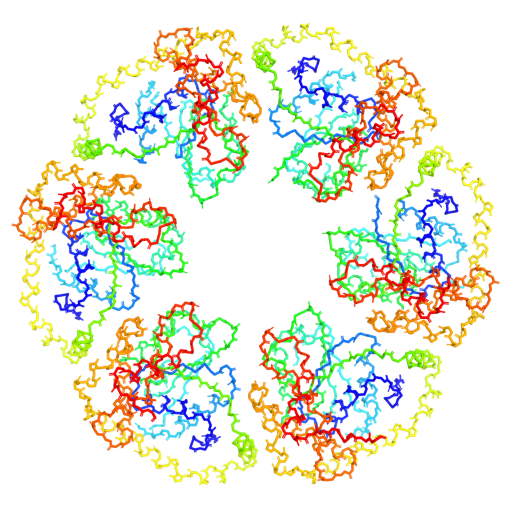54 ? 58.787 114.551 -1.697 1.00 79.24 354 VAL B CA 1
ATOM 4091 C C . VAL B 1 354 ? 58.396 116.019 -1.554 1.00 81.19 354 VAL B C 1
ATOM 4092 O O . VAL B 1 354 ? 58.140 116.703 -2.547 1.00 81.48 354 VAL B O 1
ATOM 4096 N N . VAL C 1 14 ? 67.614 180.590 38.378 1.00 60.80 14 VAL C N 1
ATOM 4097 C CA . VAL C 1 14 ? 66.891 180.614 37.112 1.00 56.95 14 VAL C CA 1
ATOM 4098 C C . VAL C 1 14 ? 67.781 180.046 36.001 1.00 52.53 14 VAL C C 1
ATOM 4099 O O . VAL C 1 14 ? 69.009 180.202 36.019 1.00 43.51 14 VAL C O 1
ATOM 4103 N N . VAL C 1 15 ? 67.141 179.368 35.048 1.00 54.16 15 VAL C N 1
ATOM 4104 C CA . VAL C 1 15 ? 67.813 178.608 34.005 1.00 50.06 15 VAL C CA 1
ATOM 4105 C C . VAL C 1 15 ? 67.329 179.101 32.645 1.00 39.14 15 VAL C C 1
ATOM 4106 O O . VAL C 1 15 ? 66.255 179.694 32.518 1.00 34.93 15 VAL C O 1
ATOM 4110 N N . PHE C 1 16 ? 68.174 178.889 31.634 1.00 37.80 16 PHE C N 1
ATOM 4111 C CA . PHE C 1 16 ? 67.884 179.281 30.262 1.00 33.05 16 PHE C CA 1
ATOM 4112 C C . PHE C 1 16 ? 66.520 178.730 29.845 1.00 35.45 16 PHE C C 1
ATOM 4113 O O . PHE C 1 16 ? 66.259 177.536 30.035 1.00 39.35 16 PHE C O 1
ATOM 4121 N N . PRO C 1 17 ? 65.631 179.556 29.287 1.00 34.95 17 PRO C N 1
ATOM 4122 C CA . PRO C 1 17 ? 64.273 179.086 28.981 1.00 36.58 17 PRO C CA 1
ATOM 4123 C C . PRO C 1 17 ? 64.249 178.110 27.811 1.00 43.38 17 PRO C C 1
ATOM 4124 O O . PRO C 1 17 ? 64.941 178.296 26.804 1.00 49.33 17 PRO C O 1
ATOM 4128 N N . PHE C 1 18 ? 63.443 177.051 27.970 1.00 40.33 18 PHE C N 1
ATOM 4129 C CA . PHE C 1 18 ? 63.374 175.981 26.976 1.00 32.66 18 PHE C CA 1
ATOM 4130 C C . PHE C 1 18 ? 63.004 176.516 25.599 1.00 29.17 18 PHE C C 1
ATOM 4131 O O . PHE C 1 18 ? 63.545 176.063 24.584 1.00 30.32 18 PHE C O 1
ATOM 4139 N N . THR C 1 19 ? 62.065 177.461 25.539 1.00 23.22 19 THR C N 1
ATOM 4140 C CA . THR C 1 19 ? 61.605 177.956 24.249 1.00 23.10 19 THR C CA 1
ATOM 4141 C C . THR C 1 19 ? 62.650 178.797 23.533 1.00 24.76 19 THR C C 1
ATOM 4142 O O . THR C 1 19 ? 62.448 179.131 22.361 1.00 29.23 19 THR C O 1
ATOM 4146 N N . ALA C 1 20 ? 63.773 179.108 24.182 1.00 24.49 20 ALA C N 1
ATOM 4147 C CA . ALA C 1 20 ? 64.825 179.878 23.535 1.00 23.17 20 ALA C CA 1
ATOM 4148 C C . ALA C 1 20 ? 65.900 178.998 22.912 1.00 26.77 20 ALA C C 1
ATOM 4149 O O . ALA C 1 20 ? 66.642 179.472 22.043 1.00 23.03 20 ALA C O 1
ATOM 4151 N N . ILE C 1 21 ? 65.972 177.724 23.302 1.00 23.23 21 ILE C N 1
ATOM 4152 C CA . ILE C 1 21 ? 66.941 176.812 22.710 1.00 23.33 21 ILE C CA 1
ATOM 4153 C C . ILE C 1 21 ? 66.654 176.670 21.226 1.00 23.29 21 ILE C C 1
ATOM 4154 O O . ILE C 1 21 ? 65.539 176.317 20.825 1.00 30.52 21 ILE C O 1
ATOM 4159 N N . VAL C 1 22 ? 67.662 176.932 20.402 1.00 23.27 22 VAL C N 1
ATOM 4160 C CA . VAL C 1 22 ? 67.521 176.927 18.952 1.00 23.29 22 VAL C CA 1
ATOM 4161 C C . VAL C 1 22 ? 68.382 175.813 18.379 1.00 26.42 22 VAL C C 1
ATOM 4162 O O . VAL C 1 22 ? 69.473 175.538 18.888 1.00 27.78 22 VAL C O 1
ATOM 4166 N N . GLY C 1 23 ? 67.882 175.159 17.333 1.00 37.46 23 GLY C N 1
ATOM 4167 C CA . GLY C 1 23 ? 68.694 174.207 16.597 1.00 49.09 23 GLY C CA 1
ATOM 4168 C C . GLY C 1 23 ? 68.752 172.800 17.149 1.00 51.30 23 GLY C C 1
ATOM 4169 O O . GLY C 1 23 ? 69.619 172.026 16.725 1.00 56.07 23 GLY C O 1
ATOM 4170 N N . GLN C 1 24 ? 67.885 172.441 18.088 1.00 43.02 24 GLN C N 1
ATOM 4171 C CA . GLN C 1 24 ? 67.871 171.092 18.640 1.00 41.17 24 GLN C CA 1
ATOM 4172 C C . GLN C 1 24 ? 66.511 170.432 18.476 1.00 35.27 24 GLN C C 1
ATOM 4173 O O . GLN C 1 24 ? 66.075 169.641 19.317 1.00 28.96 24 GLN C O 1
ATOM 4179 N N . ASP C 1 25 ? 65.832 170.739 17.368 1.00 36.39 25 ASP C N 1
ATOM 4180 C CA . ASP C 1 25 ? 64.431 170.359 17.216 1.00 38.90 25 ASP C CA 1
ATOM 4181 C C . ASP C 1 25 ? 64.155 168.877 17.466 1.00 34.76 25 ASP C C 1
ATOM 4182 O O . ASP C 1 25 ? 63.152 168.525 18.099 1.00 37.43 25 ASP C O 1
ATOM 4187 N N . GLU C 1 26 ? 65.028 167.993 16.982 1.00 29.72 26 GLU C N 1
ATOM 4188 C CA . GLU C 1 26 ? 64.807 166.565 17.186 1.00 24.56 26 GLU C CA 1
ATOM 4189 C C . GLU C 1 26 ? 64.887 166.185 18.661 1.00 24.83 26 GLU C C 1
ATOM 4190 O O . GLU C 1 26 ? 64.122 165.339 19.128 1.00 24.89 26 GLU C O 1
ATOM 4196 N N . MET C 1 27 ? 65.806 166.780 19.414 1.00 25.01 27 MET C N 1
ATOM 4197 C CA . MET C 1 27 ? 65.878 166.416 20.825 1.00 25.55 27 MET C CA 1
ATOM 4198 C C . MET C 1 27 ? 64.751 167.054 21.627 1.00 25.96 27 MET C C 1
ATOM 4199 O O . MET C 1 27 ? 64.264 166.458 22.593 1.00 25.83 27 MET C O 1
ATOM 4204 N N . LYS C 1 28 ? 64.360 168.285 21.276 1.00 29.01 28 LYS C N 1
ATOM 4205 C CA . LYS C 1 28 ? 63.206 168.904 21.920 1.00 25.46 28 LYS C CA 1
ATOM 4206 C C . LYS C 1 28 ? 61.929 168.127 21.612 1.00 24.30 28 LYS C C 1
ATOM 4207 O O . LYS C 1 28 ? 61.060 167.976 22.481 1.00 28.02 28 LYS C O 1
ATOM 4213 N N . LEU C 1 29 ? 61.817 167.572 20.404 1.00 23.87 29 LEU C N 1
ATOM 4214 C CA . LEU C 1 29 ? 60.650 166.748 20.099 1.00 23.88 29 LEU C CA 1
ATOM 4215 C C . LEU C 1 29 ? 60.642 165.478 20.941 1.00 26.11 29 LEU C C 1
ATOM 4216 O O . LEU C 1 29 ? 59.614 165.116 21.527 1.00 31.80 29 LEU C O 1
ATOM 4221 N N . ALA C 1 30 ? 61.788 164.793 21.023 1.00 25.45 30 ALA C N 1
ATOM 4222 C CA . ALA C 1 30 ? 61.858 163.558 21.795 1.00 24.94 30 ALA C CA 1
ATOM 4223 C C . ALA C 1 30 ? 61.553 163.808 23.267 1.00 24.95 30 ALA C C 1
ATOM 4224 O O . ALA C 1 30 ? 60.853 163.016 23.909 1.00 28.27 30 ALA C O 1
ATOM 4226 N N . LEU C 1 31 ? 62.051 164.912 23.815 1.00 24.87 31 LEU C N 1
ATOM 4227 C CA . LEU C 1 31 ? 61.801 165.198 25.221 1.00 25.12 31 LEU C CA 1
ATOM 4228 C C . LEU C 1 31 ? 60.345 165.567 25.467 1.00 29.28 31 LEU C C 1
ATOM 4229 O O . LEU C 1 31 ? 59.745 165.117 26.451 1.00 30.43 31 LEU C O 1
ATOM 4234 N N . LEU C 1 32 ? 59.754 166.377 24.581 1.00 28.36 32 LEU C N 1
ATOM 4235 C CA . LEU C 1 32 ? 58.376 166.810 24.795 1.00 24.02 32 LEU C CA 1
ATOM 4236 C C . LEU C 1 32 ? 57.413 165.630 24.787 1.00 24.08 32 LEU C C 1
ATOM 4237 O O . LEU C 1 32 ? 56.516 165.553 25.634 1.00 24.11 32 LEU C O 1
ATOM 4242 N N . LEU C 1 33 ? 57.606 164.681 23.866 1.00 24.10 33 LEU C N 1
ATOM 4243 C CA . LEU C 1 33 ? 56.706 163.534 23.795 1.00 24.15 33 LEU C CA 1
ATOM 4244 C C . LEU C 1 33 ? 56.827 162.653 25.030 1.00 24.27 33 LEU C C 1
ATOM 4245 O O . LEU C 1 33 ? 55.824 162.111 25.505 1.00 24.49 33 LEU C O 1
ATOM 4250 N N . ASN C 1 34 ? 58.037 162.523 25.584 1.00 24.34 34 ASN C N 1
ATOM 4251 C CA . ASN C 1 34 ? 58.203 161.724 26.794 1.00 24.75 34 ASN C CA 1
ATOM 4252 C C . ASN C 1 34 ? 57.535 162.391 27.983 1.00 24.49 34 ASN C C 1
ATOM 4253 O O . ASN C 1 34 ? 56.988 161.713 28.858 1.00 28.08 34 ASN C O 1
ATOM 4258 N N . VAL C 1 35 ? 57.581 163.721 28.038 1.00 24.39 35 VAL C N 1
ATOM 4259 C CA . VAL C 1 35 ? 56.870 164.451 29.080 1.00 24.39 35 VAL C CA 1
ATOM 4260 C C . VAL C 1 35 ? 55.367 164.237 28.959 1.00 24.37 35 VAL C C 1
ATOM 4261 O O . VAL C 1 35 ? 54.653 164.194 29.970 1.00 27.25 35 VAL C O 1
ATOM 4265 N N . ILE C 1 36 ? 54.866 164.069 27.733 1.00 24.29 36 ILE C N 1
ATOM 4266 C CA . ILE C 1 36 ? 53.434 163.885 27.531 1.00 24.26 36 ILE C CA 1
ATOM 4267 C C . ILE C 1 36 ? 53.020 162.455 27.851 1.00 24.36 36 ILE C C 1
ATOM 4268 O O . ILE C 1 36 ? 51.995 162.224 28.500 1.00 32.61 36 ILE C O 1
ATOM 4273 N N . ASP C 1 37 ? 53.820 161.478 27.425 1.00 29.89 37 ASP C N 1
ATOM 4274 C CA . ASP C 1 37 ? 53.545 160.060 27.639 1.00 30.53 37 ASP C CA 1
ATOM 4275 C C . ASP C 1 37 ? 54.838 159.412 28.114 1.00 33.80 37 ASP C C 1
ATOM 4276 O O . ASP C 1 37 ? 55.624 158.897 27.305 1.00 35.38 37 ASP C O 1
ATOM 4281 N N . PRO C 1 38 ? 55.091 159.415 29.427 1.00 33.32 38 PRO C N 1
ATOM 4282 C CA . PRO C 1 38 ? 56.336 158.821 29.940 1.00 32.74 38 PRO C CA 1
ATOM 4283 C C . PRO C 1 38 ? 56.473 157.341 29.655 1.00 31.70 38 PRO C C 1
ATOM 4284 O O . PRO C 1 38 ? 57.601 156.833 29.669 1.00 40.46 38 PRO C O 1
ATOM 4288 N N . LYS C 1 39 ? 55.373 156.630 29.388 1.00 28.83 39 LYS C N 1
ATOM 4289 C CA . LYS C 1 39 ? 55.465 155.212 29.051 1.00 30.39 39 LYS C CA 1
ATOM 4290 C C . LYS C 1 39 ? 56.170 154.972 27.726 1.00 32.72 39 LYS C C 1
ATOM 4291 O O . LYS C 1 39 ? 56.319 153.808 27.335 1.00 33.78 39 LYS C O 1
ATOM 4297 N N . ILE C 1 40 ? 56.622 156.028 27.041 1.00 27.53 40 ILE C N 1
ATOM 4298 C CA . ILE C 1 40 ? 57.372 155.848 25.803 1.00 25.84 40 ILE C CA 1
ATOM 4299 C C . ILE C 1 40 ? 58.693 155.145 26.088 1.00 26.69 40 ILE C C 1
ATOM 4300 O O . ILE C 1 40 ? 59.140 154.293 25.312 1.00 27.17 40 ILE C O 1
ATOM 4305 N N . GLY C 1 41 ? 59.314 155.450 27.225 1.00 27.25 41 GLY C N 1
ATOM 4306 C CA . GLY C 1 41 ? 60.459 154.680 27.663 1.00 28.51 41 GLY C CA 1
ATOM 4307 C C . GLY C 1 41 ? 61.772 155.428 27.737 1.00 30.97 41 GLY C C 1
ATOM 4308 O O . GLY C 1 41 ? 62.830 154.807 27.853 1.00 34.31 41 GLY C O 1
ATOM 4309 N N . GLY C 1 42 ? 61.729 156.754 27.675 1.00 29.10 42 GLY C N 1
ATOM 4310 C CA . GLY C 1 42 ? 62.924 157.554 27.805 1.00 29.37 42 GLY C CA 1
ATOM 4311 C C . GLY C 1 42 ? 63.584 157.881 26.478 1.00 29.43 42 GLY C C 1
ATOM 4312 O O . GLY C 1 42 ? 63.203 157.400 25.409 1.00 29.14 42 GLY C O 1
ATOM 4313 N N . VAL C 1 43 ? 64.610 158.730 26.567 1.00 29.82 43 VAL C N 1
ATOM 4314 C CA . VAL C 1 43 ? 65.353 159.227 25.414 1.00 29.81 43 VAL C CA 1
ATOM 4315 C C . VAL C 1 43 ? 66.827 158.930 25.616 1.00 30.99 43 VAL C C 1
ATOM 4316 O O . VAL C 1 43 ? 67.388 159.224 26.678 1.00 31.40 43 VAL C O 1
ATOM 4320 N N . MET C 1 44 ? 67.452 158.367 24.595 1.00 31.45 44 MET C N 1
ATOM 4321 C CA . MET C 1 44 ? 68.895 158.241 24.533 1.00 32.22 44 MET C CA 1
ATOM 4322 C C . MET C 1 44 ? 69.410 159.361 23.645 1.00 31.92 44 MET C C 1
ATOM 4323 O O . MET C 1 44 ? 69.081 159.412 22.456 1.00 33.62 44 MET C O 1
ATOM 4328 N N . ILE C 1 45 ? 70.215 160.251 24.217 1.00 32.06 45 ILE C N 1
ATOM 4329 C CA . ILE C 1 45 ? 70.711 161.431 23.520 1.00 32.41 45 ILE C CA 1
ATOM 4330 C C . ILE C 1 45 ? 72.146 161.147 23.110 1.00 34.46 45 ILE C C 1
ATOM 4331 O O . ILE C 1 45 ? 73.050 161.138 23.951 1.00 43.72 45 ILE C O 1
ATOM 4336 N N . MET C 1 46 ? 72.367 160.949 21.819 1.00 33.07 46 MET C N 1
ATOM 4337 C CA . MET C 1 46 ? 73.692 160.672 21.280 1.00 41.05 46 MET C CA 1
ATOM 4338 C C . MET C 1 46 ? 73.909 161.877 20.375 1.00 48.52 46 MET C C 1
ATOM 4339 O O . MET C 1 46 ? 73.682 161.832 19.164 1.00 48.34 46 MET C O 1
ATOM 4344 N N . GLY C 1 47 ? 74.359 162.966 20.981 1.00 64.36 47 GLY C N 1
ATOM 4345 C CA . GLY C 1 47 ? 74.719 164.149 20.231 1.00 80.63 47 GLY C CA 1
ATOM 4346 C C . GLY C 1 47 ? 76.227 164.222 20.241 1.00 89.17 47 GLY C C 1
ATOM 4347 O O . GLY C 1 47 ? 76.834 164.518 21.278 1.00 91.29 47 GLY C O 1
ATOM 4348 N N . ASP C 1 48 ? 76.841 163.968 19.084 1.00 91.11 48 ASP C N 1
ATOM 4349 C CA . ASP C 1 48 ? 78.296 163.929 18.976 1.00 90.11 48 ASP C CA 1
ATOM 4350 C C . ASP C 1 48 ? 78.877 165.335 19.039 1.00 85.09 48 ASP C C 1
ATOM 4351 O O . ASP C 1 48 ? 80.012 165.568 18.603 1.00 90.16 48 ASP C O 1
ATOM 4356 N N . ARG C 1 49 ? 78.104 166.279 19.577 1.00 78.13 49 ARG C N 1
ATOM 4357 C CA . ARG C 1 49 ? 78.527 167.663 19.668 1.00 76.19 49 ARG C CA 1
ATOM 4358 C C . ARG C 1 49 ? 78.146 168.226 21.029 1.00 77.35 49 ARG C C 1
ATOM 4359 O O . ARG C 1 49 ? 77.089 167.893 21.573 1.00 80.79 49 ARG C O 1
ATOM 4367 N N . GLY C 1 50 ? 79.028 169.065 21.577 1.00 74.49 50 GLY C N 1
ATOM 4368 C CA . GLY C 1 50 ? 78.789 169.715 22.847 1.00 74.34 50 GLY C CA 1
ATOM 4369 C C . GLY C 1 50 ? 77.852 170.893 22.700 1.00 80.26 50 GLY C C 1
ATOM 4370 O O . GLY C 1 50 ? 78.210 171.905 22.089 1.00 85.58 50 GLY C O 1
ATOM 4371 N N . THR C 1 51 ? 76.631 170.763 23.242 1.00 80.39 51 THR C N 1
ATOM 4372 C CA . THR C 1 51 ? 75.625 171.813 23.112 1.00 73.45 51 THR C CA 1
ATOM 4373 C C . THR C 1 51 ? 74.853 172.082 24.399 1.00 56.87 51 THR C C 1
ATOM 4374 O O . THR C 1 51 ? 73.857 172.812 24.360 1.00 45.97 51 THR C O 1
ATOM 4378 N N . GLY C 1 52 ? 75.266 171.525 25.529 1.00 60.59 52 GLY C N 1
ATOM 4379 C CA . GLY C 1 52 ? 74.584 171.828 26.769 1.00 66.93 52 GLY C CA 1
ATOM 4380 C C . GLY C 1 52 ? 73.403 170.902 26.988 1.00 69.16 52 GLY C C 1
ATOM 4381 O O . GLY C 1 52 ? 72.291 171.355 27.285 1.00 71.94 52 GLY C O 1
ATOM 4382 N N . LYS C 1 53 ? 73.648 169.593 26.877 1.00 65.41 53 LYS C N 1
ATOM 4383 C CA . LYS C 1 53 ? 72.571 168.620 27.017 1.00 59.31 53 LYS C CA 1
ATOM 4384 C C . LYS C 1 53 ? 71.963 168.691 28.408 1.00 60.64 53 LYS C C 1
ATOM 4385 O O . LYS C 1 53 ? 70.745 168.578 28.564 1.00 65.72 53 LYS C O 1
ATOM 4391 N N . SER C 1 54 ? 72.798 168.877 29.431 1.00 57.47 54 SER C N 1
ATOM 4392 C CA . SER C 1 54 ? 72.295 168.957 30.798 1.00 56.74 54 SER C CA 1
ATOM 4393 C C . SER C 1 54 ? 71.363 170.152 30.987 1.00 54.05 54 SER C C 1
ATOM 4394 O O . SER C 1 54 ? 70.363 170.057 31.708 1.00 49.88 54 SER C O 1
ATOM 4397 N N . THR C 1 55 ? 71.687 171.297 30.380 1.00 57.08 55 THR C N 1
ATOM 4398 C CA . THR C 1 55 ? 70.886 172.495 30.627 1.00 57.84 55 THR C CA 1
ATOM 4399 C C . THR C 1 55 ? 69.560 172.501 29.867 1.00 50.78 55 THR C C 1
ATOM 4400 O O . THR C 1 55 ? 68.597 173.123 30.332 1.00 49.73 55 THR C O 1
ATOM 4404 N N . THR C 1 56 ? 69.467 171.822 28.719 1.00 44.98 56 THR C N 1
ATOM 4405 C CA . THR C 1 56 ? 68.168 171.720 28.054 1.00 38.52 56 THR C CA 1
ATOM 4406 C C . THR C 1 56 ? 67.183 170.938 28.912 1.00 40.08 56 THR C C 1
ATOM 4407 O O . THR C 1 56 ? 66.004 171.299 29.008 1.00 43.95 56 THR C O 1
ATOM 4411 N N . ILE C 1 57 ? 67.655 169.873 29.559 1.00 32.44 57 ILE C N 1
ATOM 4412 C CA . ILE C 1 57 ? 66.771 169.078 30.395 1.00 32.08 57 ILE C CA 1
ATOM 4413 C C . ILE C 1 57 ? 66.362 169.869 31.625 1.00 41.83 57 ILE C C 1
ATOM 4414 O O . ILE C 1 57 ? 65.236 169.727 32.115 1.00 48.86 57 ILE C O 1
ATOM 4419 N N . ARG C 1 58 ? 67.252 170.714 32.145 1.00 41.33 58 ARG C N 1
ATOM 4420 C CA . ARG C 1 58 ? 66.854 171.615 33.221 1.00 45.21 58 ARG C CA 1
ATOM 4421 C C . ARG C 1 58 ? 65.825 172.622 32.732 1.00 39.88 58 ARG C C 1
ATOM 4422 O O . ARG C 1 58 ? 64.864 172.933 33.447 1.00 30.91 58 ARG C O 1
ATOM 4430 N N . ALA C 1 59 ? 66.004 173.124 31.506 1.00 43.82 59 ALA C N 1
ATOM 4431 C CA . ALA C 1 59 ? 65.043 174.058 30.926 1.00 43.32 59 ALA C CA 1
ATOM 4432 C C . ALA C 1 59 ? 63.669 173.420 30.787 1.00 40.25 59 ALA C C 1
ATOM 4433 O O . ALA C 1 59 ? 62.643 174.069 31.032 1.00 41.33 59 ALA C O 1
ATOM 4435 N N . LEU C 1 60 ? 63.632 172.141 30.412 1.00 36.70 60 LEU C N 1
ATOM 4436 C CA . LEU C 1 60 ? 62.360 171.448 30.261 1.00 34.81 60 LEU C CA 1
ATOM 4437 C C . LEU C 1 60 ? 61.693 171.216 31.608 1.00 45.84 60 LEU C C 1
ATOM 4438 O O . LEU C 1 60 ? 60.467 171.312 31.721 1.00 52.02 60 LEU C O 1
ATOM 4443 N N . ALA C 1 61 ? 62.480 170.909 32.642 1.00 44.66 61 ALA C N 1
ATOM 4444 C CA . ALA C 1 61 ? 61.916 170.756 33.980 1.00 42.83 61 ALA C CA 1
ATOM 4445 C C . ALA C 1 61 ? 61.334 172.070 34.493 1.00 49.50 61 ALA C C 1
ATOM 4446 O O . ALA C 1 61 ? 60.174 172.125 34.915 1.00 44.90 61 ALA C O 1
ATOM 4448 N N . ASP C 1 62 ? 62.097 173.161 34.394 1.00 57.86 62 ASP C N 1
ATOM 4449 C CA . ASP C 1 62 ? 61.610 174.448 34.879 1.00 63.27 62 ASP C CA 1
ATOM 4450 C C . ASP C 1 62 ? 60.308 174.861 34.206 1.00 62.04 62 ASP C C 1
ATOM 4451 O O . ASP C 1 62 ? 59.555 175.665 34.765 1.00 66.33 62 ASP C O 1
ATOM 4456 N N . LEU C 1 63 ? 60.012 174.294 33.036 1.00 55.71 63 LEU C N 1
ATOM 4457 C CA . LEU C 1 63 ? 58.840 174.670 32.257 1.00 46.20 63 LEU C CA 1
ATOM 4458 C C . LEU C 1 63 ? 57.578 173.940 32.699 1.00 45.60 63 LEU C C 1
ATOM 4459 O O . LEU C 1 63 ? 56.476 174.472 32.542 1.00 54.64 63 LEU C O 1
ATOM 4464 N N . LEU C 1 64 ? 57.711 172.721 33.213 1.00 43.96 64 LEU C N 1
ATOM 4465 C CA . LEU C 1 64 ? 56.554 171.932 33.605 1.00 49.54 64 LEU C CA 1
ATOM 4466 C C . LEU C 1 64 ? 55.888 172.509 34.860 1.00 57.46 64 LEU C C 1
ATOM 4467 O O . LEU C 1 64 ? 56.537 173.173 35.671 1.00 61.04 64 LEU C O 1
ATOM 4472 N N . PRO C 1 65 ? 54.593 172.267 35.038 1.00 64.61 65 PRO C N 1
ATOM 4473 C CA . PRO C 1 65 ? 53.876 172.768 36.220 1.00 75.08 65 PRO C CA 1
ATOM 4474 C C . PRO C 1 65 ? 54.007 171.848 37.432 1.00 77.87 65 PRO C C 1
ATOM 4475 O O . PRO C 1 65 ? 54.466 170.708 37.337 1.00 81.15 65 PRO C O 1
ATOM 4479 N N . GLU C 1 66 ? 53.921 172.405 38.624 1.00 78.51 66 GLU C N 1
ATOM 4480 C CA . GLU C 1 66 ? 53.441 171.827 39.858 1.00 77.18 66 GLU C CA 1
ATOM 4481 C C . GLU C 1 66 ? 54.233 171.646 41.091 1.00 81.00 66 GLU C C 1
ATOM 4482 O O . GLU C 1 66 ? 53.661 171.068 41.982 1.00 84.33 66 GLU C O 1
ATOM 4488 N N . LYS C 1 105 ? 57.885 172.785 43.003 1.00 64.46 105 LYS C N 1
ATOM 4489 C CA . LYS C 1 105 ? 57.714 172.764 41.569 1.00 62.42 105 LYS C CA 1
ATOM 4490 C C . LYS C 1 105 ? 58.037 171.386 41.075 1.00 69.26 105 LYS C C 1
ATOM 4491 O O . LYS C 1 105 ? 57.619 170.422 41.686 1.00 70.35 105 LYS C O 1
ATOM 4493 N N . VAL C 1 106 ? 58.743 171.285 39.953 1.00 70.98 106 VAL C N 1
ATOM 4494 C CA . VAL C 1 106 ? 59.130 169.987 39.405 1.00 73.60 106 VAL C CA 1
ATOM 4495 C C . VAL C 1 106 ? 60.461 169.541 39.925 1.00 80.12 106 VAL C C 1
ATOM 4496 O O . VAL C 1 106 ? 61.010 170.174 40.830 1.00 86.67 106 VAL C O 1
ATOM 4500 N N . THR C 1 107 ? 61.055 168.509 39.342 1.00 78.02 107 THR C N 1
ATOM 4501 C CA . THR C 1 107 ? 62.264 168.035 40.004 1.00 73.61 107 THR C CA 1
ATOM 4502 C C . THR C 1 107 ? 63.152 167.256 39.039 1.00 67.91 107 THR C C 1
ATOM 4503 O O . THR C 1 107 ? 62.710 166.293 38.414 1.00 74.65 107 THR C O 1
ATOM 4507 N N . MET C 1 108 ? 64.406 167.681 38.923 1.00 57.83 108 MET C N 1
ATOM 4508 C CA . MET C 1 108 ? 65.358 167.025 38.034 1.00 58.23 108 MET C CA 1
ATOM 4509 C C . MET C 1 108 ? 66.499 166.389 38.822 1.00 62.59 108 MET C C 1
ATOM 4510 O O . MET C 1 108 ? 67.247 167.079 39.515 1.00 69.54 108 MET C O 1
ATOM 4515 N N . VAL C 1 109 ? 66.626 165.071 38.710 1.00 62.03 109 VAL C N 1
ATOM 4516 C CA . VAL C 1 109 ? 67.676 164.340 39.411 1.00 66.67 109 VAL C CA 1
ATOM 4517 C C . VAL C 1 109 ? 68.787 164.081 38.392 1.00 71.88 109 VAL C C 1
ATOM 4518 O O . VAL C 1 109 ? 68.507 163.640 37.270 1.00 77.46 109 VAL C O 1
ATOM 4522 N N . ASP C 1 110 ? 70.029 164.352 38.781 1.00 71.92 110 ASP C N 1
ATOM 4523 C CA . ASP C 1 110 ? 71.170 164.147 37.897 1.00 67.82 110 ASP C CA 1
ATOM 4524 C C . ASP C 1 110 ? 72.134 163.114 38.472 1.00 70.73 110 ASP C C 1
ATOM 4525 O O . ASP C 1 110 ? 72.900 163.409 39.389 1.00 78.52 110 ASP C O 1
ATOM 4530 N N . LEU C 1 111 ? 72.090 161.903 37.927 1.00 67.39 111 LEU C N 1
ATOM 4531 C CA . LEU C 1 111 ? 72.958 160.825 38.384 1.00 71.44 111 LEU C CA 1
ATOM 4532 C C . LEU C 1 111 ? 74.409 161.080 37.990 1.00 83.45 111 LEU C C 1
ATOM 4533 O O . LEU C 1 111 ? 74.687 161.500 36.863 1.00 89.19 111 LEU C O 1
ATOM 4538 N N . PRO C 1 112 ? 75.357 160.810 38.967 1.00 85.17 112 PRO C N 1
ATOM 4539 C CA . PRO C 1 112 ? 76.741 161.066 38.555 1.00 86.29 112 PRO C CA 1
ATOM 4540 C C . PRO C 1 112 ? 77.453 159.785 38.132 1.00 83.74 112 PRO C C 1
ATOM 4541 O O . PRO C 1 112 ? 76.885 158.698 38.245 1.00 76.26 112 PRO C O 1
ATOM 4545 N N . LEU C 1 113 ? 78.684 159.918 37.650 1.00 87.07 113 LEU C N 1
ATOM 4546 C CA . LEU C 1 113 ? 79.465 158.767 37.214 1.00 87.04 113 LEU C CA 1
ATOM 4547 C C . LEU C 1 113 ? 79.476 157.673 38.276 1.00 89.24 113 LEU C C 1
ATOM 4548 O O . LEU C 1 113 ? 79.307 156.493 37.968 1.00 88.01 113 LEU C O 1
ATOM 4553 N N . GLY C 1 114 ? 79.677 158.073 39.528 1.00 90.83 114 GLY C N 1
ATOM 4554 C CA . GLY C 1 114 ? 79.710 157.133 40.632 1.00 89.27 114 GLY C CA 1
ATOM 4555 C C . GLY C 1 114 ? 78.328 156.829 41.177 1.00 85.56 114 GLY C C 1
ATOM 4556 O O . GLY C 1 114 ? 77.904 157.408 42.177 1.00 83.91 114 GLY C O 1
ATOM 4557 N N . ALA C 1 115 ? 77.624 155.917 40.515 1.00 84.16 115 ALA C N 1
ATOM 4558 C CA . ALA C 1 115 ? 76.281 155.533 40.934 1.00 82.63 115 ALA C CA 1
ATOM 4559 C C . ALA C 1 115 ? 76.295 154.879 42.311 1.00 91.27 115 ALA C C 1
ATOM 4560 O O . ALA C 1 115 ? 77.336 154.416 42.779 1.00 67.16 115 ALA C O 1
ATOM 4562 N N . THR C 1 116 ? 75.134 154.844 42.956 1.00 90.65 116 THR C N 1
ATOM 4563 C CA . THR C 1 116 ? 75.009 154.247 44.280 1.00 97.48 116 THR C CA 1
ATOM 4564 C C . THR C 1 116 ? 74.343 152.877 44.205 1.00 83.32 116 THR C C 1
ATOM 4565 O O . THR C 1 116 ? 74.472 152.167 43.208 1.00 100.26 116 THR C O 1
ATOM 4569 N N . GLU C 1 117 ? 73.630 152.512 45.266 1.00 77.82 117 GLU C N 1
ATOM 4570 C CA . GLU C 1 117 ? 72.942 151.228 45.321 1.00 78.19 117 GLU C CA 1
ATOM 4571 C C . GLU C 1 117 ? 71.460 151.408 45.634 1.00 85.17 117 GLU C C 1
ATOM 4572 O O . GLU C 1 117 ? 70.833 150.538 46.239 1.00 88.77 117 GLU C O 1
ATOM 4578 N N . ASP C 1 118 ? 70.906 152.542 45.217 1.00 88.37 118 ASP C N 1
ATOM 4579 C CA . ASP C 1 118 ? 69.498 152.838 45.451 1.00 81.34 118 ASP C CA 1
ATOM 4580 C C . ASP C 1 118 ? 68.993 153.912 44.493 1.00 66.26 118 ASP C C 1
ATOM 4581 O O . ASP C 1 118 ? 69.686 154.893 44.225 1.00 55.74 118 ASP C O 1
ATOM 4586 N N . ALA C 1 145 ? 62.306 161.916 43.192 1.00 78.29 145 ALA C N 1
ATOM 4587 C CA . ALA C 1 145 ? 62.858 161.462 41.920 1.00 70.72 145 ALA C CA 1
ATOM 4588 C C . ALA C 1 145 ? 61.753 161.057 40.937 1.00 67.05 145 ALA C C 1
ATOM 4589 O O . ALA C 1 145 ? 61.811 161.402 39.758 1.00 63.05 145 ALA C O 1
ATOM 4591 N N . ASN C 1 146 ? 60.749 160.328 41.421 1.00 65.79 146 ASN C N 1
ATOM 4592 C CA . ASN C 1 146 ? 59.637 159.945 40.562 1.00 61.42 146 ASN C CA 1
ATOM 4593 C C . ASN C 1 146 ? 58.782 161.165 40.229 1.00 63.59 146 ASN C C 1
ATOM 4594 O O . ASN C 1 146 ? 58.877 162.217 40.869 1.00 64.47 146 ASN C O 1
ATOM 4596 N N . ARG C 1 147 ? 57.936 161.008 39.207 1.00 66.15 147 ARG C N 1
ATOM 4597 C CA . ARG C 1 147 ? 57.147 162.113 38.649 1.00 64.25 147 ARG C CA 1
ATOM 4598 C C . ARG C 1 147 ? 58.021 163.330 38.355 1.00 65.76 147 ARG C C 1
ATOM 4599 O O . ARG C 1 147 ? 57.575 164.478 38.447 1.00 62.63 147 ARG C O 1
ATOM 4607 N N . GLY C 1 148 ? 59.281 163.073 38.009 1.00 67.03 148 GLY C N 1
ATOM 4608 C CA . GLY C 1 148 ? 60.241 164.096 37.649 1.00 61.54 148 GLY C CA 1
ATOM 4609 C C . GLY C 1 148 ? 61.059 163.638 36.461 1.00 55.88 148 GLY C C 1
ATOM 4610 O O . GLY C 1 148 ? 60.559 162.895 35.613 1.00 61.08 148 GLY C O 1
ATOM 4611 N N . ILE C 1 149 ? 62.315 164.061 36.385 1.00 46.36 149 ILE C N 1
ATOM 4612 C CA . ILE C 1 149 ? 63.189 163.708 35.278 1.00 39.45 149 ILE C CA 1
ATOM 4613 C C . ILE C 1 149 ? 64.500 163.201 35.851 1.00 43.29 149 ILE C C 1
ATOM 4614 O O . ILE C 1 149 ? 65.035 163.774 36.805 1.00 50.46 149 ILE C O 1
ATOM 4619 N N . LEU C 1 150 ? 65.020 162.127 35.262 1.00 42.64 150 LEU C N 1
ATOM 4620 C CA . LEU C 1 150 ? 66.258 161.500 35.701 1.00 38.77 150 LEU C CA 1
ATOM 4621 C C . LEU C 1 150 ? 67.230 161.478 34.531 1.00 39.44 150 LEU C C 1
ATOM 4622 O O . LEU C 1 150 ? 66.977 160.813 33.520 1.00 41.08 150 LEU C O 1
ATOM 4627 N N . TYR C 1 151 ? 68.353 162.174 34.683 1.00 41.79 151 TYR C N 1
ATOM 4628 C CA . TYR C 1 151 ? 69.329 162.358 33.617 1.00 41.04 151 TYR C CA 1
ATOM 4629 C C . TYR C 1 151 ? 70.580 161.545 33.928 1.00 52.95 151 TYR C C 1
ATOM 4630 O O . TYR C 1 151 ? 71.200 161.745 34.971 1.00 65.24 151 TYR C O 1
ATOM 4639 N N . VAL C 1 152 ? 70.911 160.587 33.065 1.00 50.38 152 VAL C N 1
ATOM 4640 C CA . VAL C 1 152 ? 72.134 159.796 33.195 1.00 46.08 152 VAL C CA 1
ATOM 4641 C C . VAL C 1 152 ? 73.140 160.333 32.178 1.00 46.42 152 VAL C C 1
ATOM 4642 O O . VAL C 1 152 ? 73.103 159.967 30.998 1.00 36.29 152 VAL C O 1
ATOM 4646 N N . ASP C 1 153 ? 74.054 161.200 32.635 1.00 55.11 153 ASP C N 1
ATOM 4647 C CA . ASP C 1 153 ? 74.924 161.932 31.711 1.00 61.35 153 ASP C CA 1
ATOM 4648 C C . ASP C 1 153 ? 75.848 160.992 30.938 1.00 64.44 153 ASP C C 1
ATOM 4649 O O . ASP C 1 153 ? 76.141 161.225 29.759 1.00 66.84 153 ASP C O 1
ATOM 4654 N N . GLU C 1 154 ? 76.329 159.932 31.586 1.00 65.22 154 GLU C N 1
ATOM 4655 C CA . GLU C 1 154 ? 77.252 158.971 30.972 1.00 70.28 154 GLU C CA 1
ATOM 4656 C C . GLU C 1 154 ? 76.712 157.576 31.259 1.00 72.03 154 GLU C C 1
ATOM 4657 O O . GLU C 1 154 ? 77.135 156.905 32.202 1.00 77.66 154 GLU C O 1
ATOM 4663 N N . VAL C 1 155 ? 75.783 157.129 30.419 1.00 66.57 155 VAL C N 1
ATOM 4664 C CA . VAL C 1 155 ? 75.144 155.835 30.612 1.00 63.55 155 VAL C CA 1
ATOM 4665 C C . VAL C 1 155 ? 76.051 154.732 30.073 1.00 69.27 155 VAL C C 1
ATOM 4666 O O . VAL C 1 155 ? 75.620 153.591 29.869 1.00 75.03 155 VAL C O 1
ATOM 4670 N N . ASN C 1 156 ? 77.330 155.051 29.887 1.00 67.92 156 ASN C N 1
ATOM 4671 C CA . ASN C 1 156 ? 78.329 154.038 29.571 1.00 73.22 156 ASN C CA 1
ATOM 4672 C C . ASN C 1 156 ? 78.900 153.438 30.849 1.00 69.49 156 ASN C C 1
ATOM 4673 O O . ASN C 1 156 ? 78.925 152.215 31.014 1.00 66.92 156 ASN C O 1
ATOM 4678 N N . LEU C 1 157 ? 79.355 154.296 31.759 1.00 69.50 157 LEU C N 1
ATOM 4679 C CA . LEU C 1 157 ? 79.815 153.854 33.062 1.00 69.65 157 LEU C CA 1
ATOM 4680 C C . LEU C 1 157 ? 78.627 153.426 33.922 1.00 75.57 157 LEU C C 1
ATOM 4681 O O . LEU C 1 157 ? 77.479 153.818 33.683 1.00 70.99 157 LEU C O 1
ATOM 4686 N N . LEU C 1 158 ? 78.921 152.615 34.938 1.00 84.26 158 LEU C N 1
ATOM 4687 C CA . LEU C 1 158 ? 77.912 152.098 35.862 1.00 86.62 158 LEU C CA 1
ATOM 4688 C C . LEU C 1 158 ? 76.770 151.431 35.099 1.00 91.71 158 LEU C C 1
ATOM 4689 O O . LEU C 1 158 ? 75.589 151.657 35.369 1.00 94.11 158 LEU C O 1
ATOM 4691 N N . ASP C 1 159 ? 77.140 150.599 34.123 1.00 90.80 159 ASP C N 1
ATOM 4692 C CA . ASP C 1 159 ? 76.175 150.043 33.184 1.00 87.53 159 ASP C CA 1
ATOM 4693 C C . ASP C 1 159 ? 75.798 148.599 33.468 1.00 92.27 159 ASP C C 1
ATOM 4694 O O . ASP C 1 159 ? 74.721 148.165 33.042 1.00 96.52 159 ASP C O 1
ATOM 4696 N N . ASP C 1 160 ? 76.656 147.852 34.163 1.00 91.23 160 ASP C N 1
ATOM 4697 C CA . ASP C 1 160 ? 76.407 146.431 34.384 1.00 92.26 160 ASP C CA 1
ATOM 4698 C C . ASP C 1 160 ? 75.013 146.195 34.954 1.00 93.63 160 ASP C C 1
ATOM 4699 O O . ASP C 1 160 ? 74.236 145.394 34.422 1.00 96.16 160 ASP C O 1
ATOM 4701 N N . HIS C 1 161 ? 74.672 146.901 36.010 1.00 91.97 161 HIS C N 1
ATOM 4702 C CA . HIS C 1 161 ? 73.374 146.708 36.644 1.00 89.73 161 HIS C CA 1
ATOM 4703 C C . HIS C 1 161 ? 72.647 148.014 36.908 1.00 87.73 161 HIS C C 1
ATOM 4704 O O . HIS C 1 161 ? 71.421 148.058 36.783 1.00 88.72 161 HIS C O 1
ATOM 4706 N N . LEU C 1 162 ? 73.373 149.079 37.265 1.00 85.50 162 LEU C N 1
ATOM 4707 C CA . LEU C 1 162 ? 72.723 150.346 37.586 1.00 85.00 162 LEU C CA 1
ATOM 4708 C C . LEU C 1 162 ? 71.896 150.851 36.410 1.00 86.99 162 LEU C C 1
ATOM 4709 O O . LEU C 1 162 ? 70.753 151.291 36.590 1.00 89.58 162 LEU C O 1
ATOM 4711 N N . VAL C 1 163 ? 72.452 150.780 35.196 1.00 83.43 163 VAL C N 1
ATOM 4712 C CA . VAL C 1 163 ? 71.680 151.095 33.996 1.00 72.61 163 VAL C CA 1
ATOM 4713 C C . VAL C 1 163 ? 70.517 150.126 33.843 1.00 62.43 163 VAL C C 1
ATOM 4714 O O . VAL C 1 163 ? 69.409 150.517 33.455 1.00 57.44 163 VAL C O 1
ATOM 4718 N N . ASP C 1 164 ? 70.750 148.846 34.136 1.00 62.92 164 ASP C N 1
ATOM 4719 C CA . ASP C 1 164 ? 69.674 147.868 34.034 1.00 66.04 164 ASP C CA 1
ATOM 4720 C C . ASP C 1 164 ? 68.532 148.222 34.981 1.00 74.91 164 ASP C C 1
ATOM 4721 O O . ASP C 1 164 ? 67.354 148.103 34.619 1.00 79.26 164 ASP C O 1
ATOM 4723 N N . VAL C 1 165 ? 68.863 148.672 36.195 1.00 77.42 165 VAL C N 1
ATOM 4724 C CA . VAL C 1 165 ? 67.841 148.952 37.199 1.00 80.10 165 VAL C CA 1
ATOM 4725 C C . VAL C 1 165 ? 66.989 150.149 36.788 1.00 84.48 165 VAL C C 1
ATOM 4726 O O . VAL C 1 165 ? 65.766 150.157 36.990 1.00 88.38 165 VAL C O 1
ATOM 4730 N N . LEU C 1 166 ? 67.617 151.174 36.199 1.00 80.65 166 LEU C N 1
ATOM 4731 C CA . LEU C 1 166 ? 66.895 152.395 35.845 1.00 73.70 166 LEU C CA 1
ATOM 4732 C C . LEU C 1 166 ? 65.860 152.139 34.756 1.00 72.78 166 LEU C C 1
ATOM 4733 O O . LEU C 1 166 ? 64.739 152.659 34.820 1.00 71.65 166 LEU C O 1
ATOM 4738 N N . LEU C 1 167 ? 66.220 151.337 33.750 1.00 72.09 167 LEU C N 1
ATOM 4739 C CA . LEU C 1 167 ? 65.284 151.013 32.680 1.00 74.09 167 LEU C CA 1
ATOM 4740 C C . LEU C 1 167 ? 64.073 150.258 33.207 1.00 82.95 167 LEU C C 1
ATOM 4741 O O . LEU C 1 167 ? 62.980 150.360 32.635 1.00 88.66 167 LEU C O 1
ATOM 4746 N N . ASP C 1 168 ? 64.241 149.518 34.308 1.00 84.13 168 ASP C N 1
ATOM 4747 C CA . ASP C 1 168 ? 63.119 148.788 34.888 1.00 80.92 168 ASP C CA 1
ATOM 4748 C C . ASP C 1 168 ? 62.149 149.744 35.572 1.00 81.67 168 ASP C C 1
ATOM 4749 O O . ASP C 1 168 ? 60.932 149.677 35.353 1.00 89.79 168 ASP C O 1
ATOM 4751 N N . SER C 1 169 ? 62.675 150.661 36.385 1.00 74.72 169 SER C N 1
ATOM 4752 C CA . SER C 1 169 ? 61.818 151.592 37.107 1.00 71.43 169 SER C CA 1
ATOM 4753 C C . SER C 1 169 ? 61.027 152.511 36.175 1.00 78.14 169 SER C C 1
ATOM 4754 O O . SER C 1 169 ? 60.057 153.138 36.625 1.00 89.94 169 SER C O 1
ATOM 4757 N N . ALA C 1 170 ? 61.403 152.598 34.901 1.00 71.80 170 ALA C N 1
ATOM 4758 C CA . ALA C 1 170 ? 60.687 153.441 33.956 1.00 66.47 170 ALA C CA 1
ATOM 4759 C C . ALA C 1 170 ? 59.697 152.645 33.123 1.00 70.59 170 ALA C C 1
ATOM 4760 O O . ALA C 1 170 ? 59.173 153.139 32.124 1.00 69.81 170 ALA C O 1
ATOM 4762 N N . ARG C 1 189 ? 57.667 155.725 38.276 1.00 70.14 189 ARG C N 1
ATOM 4763 C CA . ARG C 1 189 ? 57.387 156.251 36.945 1.00 71.19 189 ARG C CA 1
ATOM 4764 C C . ARG C 1 189 ? 57.967 157.653 36.771 1.00 87.05 189 ARG C C 1
ATOM 4765 O O . ARG C 1 189 ? 57.569 158.595 37.458 1.00 98.17 189 ARG C O 1
ATOM 4773 N N . PHE C 1 190 ? 58.911 157.782 35.844 1.00 82.97 190 PHE C N 1
ATOM 4774 C CA . PHE C 1 190 ? 59.618 159.035 35.611 1.00 70.34 190 PHE C CA 1
ATOM 4775 C C . PHE C 1 190 ? 60.150 159.034 34.184 1.00 65.93 190 PHE C C 1
ATOM 4776 O O . PHE C 1 190 ? 60.168 158.000 33.510 1.00 77.23 190 PHE C O 1
ATOM 4784 N N . VAL C 1 191 ? 60.596 160.204 33.731 1.00 48.77 191 VAL C N 1
ATOM 4785 C CA . VAL C 1 191 ? 61.134 160.355 32.382 1.00 41.62 191 VAL C CA 1
ATOM 4786 C C . VAL C 1 191 ? 62.634 160.095 32.430 1.00 47.52 191 VAL C C 1
ATOM 4787 O O . VAL C 1 191 ? 63.410 160.947 32.871 1.00 58.81 191 VAL C O 1
ATOM 4791 N N . LEU C 1 192 ? 63.043 158.926 31.947 1.00 43.72 192 LEU C N 1
ATOM 4792 C CA . LEU C 1 192 ? 64.454 158.581 31.873 1.00 36.34 192 LEU C CA 1
ATOM 4793 C C . LEU C 1 192 ? 65.095 159.339 30.721 1.00 39.66 192 LEU C C 1
ATOM 4794 O O . LEU C 1 192 ? 64.563 159.360 29.609 1.00 46.52 192 LEU C O 1
ATOM 4799 N N . VAL C 1 193 ? 66.223 159.985 30.990 1.00 36.50 193 VAL C N 1
ATOM 4800 C CA . VAL C 1 193 ? 67.002 160.646 29.953 1.00 34.69 193 VAL C CA 1
ATOM 4801 C C . VAL C 1 193 ? 68.447 160.238 30.152 1.00 41.69 193 VAL C C 1
ATOM 4802 O O . VAL C 1 193 ? 68.979 160.358 31.259 1.00 46.28 193 VAL C O 1
ATOM 4806 N N . GLY C 1 194 ? 69.075 159.743 29.098 1.00 44.06 194 GLY C N 1
ATOM 4807 C CA . GLY C 1 194 ? 70.463 159.347 29.164 1.00 50.99 194 GLY C CA 1
ATOM 4808 C C . GLY C 1 194 ? 71.237 159.920 27.999 1.00 59.95 194 GLY C C 1
ATOM 4809 O O . GLY C 1 194 ? 70.702 160.130 26.912 1.00 64.86 194 GLY C O 1
ATOM 4810 N N . SER C 1 195 ? 72.516 160.184 28.247 1.00 62.78 195 SER C N 1
ATOM 4811 C CA . SER C 1 195 ? 73.437 160.608 27.208 1.00 63.67 195 SER C CA 1
ATOM 4812 C C . SER C 1 195 ? 74.658 159.704 27.273 1.00 74.32 195 SER C C 1
ATOM 4813 O O . SER C 1 195 ? 75.001 159.185 28.337 1.00 81.52 195 SER C O 1
ATOM 4816 N N . GLY C 1 196 ? 75.314 159.504 26.131 1.00 76.14 196 GLY C N 1
ATOM 4817 C CA . GLY C 1 196 ? 76.462 158.623 26.082 1.00 75.68 196 GLY C CA 1
ATOM 4818 C C . GLY C 1 196 ? 77.538 159.214 25.197 1.00 75.24 196 GLY C C 1
ATOM 4819 O O . GLY C 1 196 ? 77.283 160.110 24.391 1.00 73.33 196 GLY C O 1
ATOM 4820 N N . ASN C 1 197 ? 78.748 158.697 25.353 1.00 79.30 197 ASN C N 1
ATOM 4821 C CA . ASN C 1 197 ? 79.818 159.221 24.540 1.00 82.49 197 ASN C CA 1
ATOM 4822 C C . ASN C 1 197 ? 80.306 158.113 23.619 1.00 84.11 197 ASN C C 1
ATOM 4823 O O . ASN C 1 197 ? 80.500 156.988 24.091 1.00 78.14 197 ASN C O 1
ATOM 4828 N N . PRO C 1 198 ? 80.454 158.324 22.316 1.00 89.70 198 PRO C N 1
ATOM 4829 C CA . PRO C 1 198 ? 81.105 157.296 21.493 1.00 94.61 198 PRO C CA 1
ATOM 4830 C C . PRO C 1 198 ? 82.591 157.201 21.798 1.00 92.40 198 PRO C C 1
ATOM 4831 O O . PRO C 1 198 ? 83.215 158.143 22.289 1.00 94.61 198 PRO C O 1
ATOM 4835 N N . GLU C 1 199 ? 83.136 156.017 21.550 1.00 87.30 199 GLU C N 1
ATOM 4836 C CA . GLU C 1 199 ? 84.530 155.641 21.766 1.00 86.06 199 GLU C CA 1
ATOM 4837 C C . GLU C 1 199 ? 84.892 155.547 23.242 1.00 94.78 199 GLU C C 1
ATOM 4838 O O . GLU C 1 199 ? 86.077 155.393 23.573 1.00 101.68 199 GLU C O 1
ATOM 4840 N N . GLU C 1 202 ? 80.207 152.551 23.039 1.00 68.68 202 GLU C N 1
ATOM 4841 C CA . GLU C 1 202 ? 78.781 152.448 22.750 1.00 67.29 202 GLU C CA 1
ATOM 4842 C C . GLU C 1 202 ? 78.096 151.468 23.696 1.00 68.52 202 GLU C C 1
ATOM 4843 O O . GLU C 1 202 ? 78.605 150.376 23.950 1.00 71.04 202 GLU C O 1
ATOM 4845 N N . LEU C 1 203 ? 76.939 151.866 24.216 1.00 65.34 203 LEU C N 1
ATOM 4846 C CA . LEU C 1 203 ? 76.183 151.024 25.135 1.00 59.84 203 LEU C CA 1
ATOM 4847 C C . LEU C 1 203 ? 75.922 149.647 24.534 1.00 65.30 203 LEU C C 1
ATOM 4848 O O . LEU C 1 203 ? 76.026 149.458 23.322 1.00 52.86 203 LEU C O 1
ATOM 4850 N N . ARG C 1 204 ? 75.584 148.688 25.390 1.00 78.34 204 ARG C N 1
ATOM 4851 C CA . ARG C 1 204 ? 75.308 147.327 24.945 1.00 78.55 204 ARG C CA 1
ATOM 4852 C C . ARG C 1 204 ? 74.178 147.299 23.921 1.00 78.71 204 ARG C C 1
ATOM 4853 O O . ARG C 1 204 ? 73.106 147.865 24.157 1.00 75.18 204 ARG C O 1
ATOM 4855 N N . PRO C 1 205 ? 74.447 146.611 22.744 1.00 79.58 205 PRO C N 1
ATOM 4856 C CA . PRO C 1 205 ? 73.331 146.607 21.782 1.00 77.72 205 PRO C CA 1
ATOM 4857 C C . PRO C 1 205 ? 72.038 146.097 22.411 1.00 80.61 205 PRO C C 1
ATOM 4858 O O . PRO C 1 205 ? 70.959 146.305 21.857 1.00 80.17 205 PRO C O 1
ATOM 4862 N N . GLN C 1 206 ? 72.154 145.436 23.558 1.00 83.30 206 GLN C N 1
ATOM 4863 C CA . GLN C 1 206 ? 70.991 144.901 24.254 1.00 82.03 206 GLN C CA 1
ATOM 4864 C C . GLN C 1 206 ? 70.392 145.896 25.243 1.00 80.35 206 GLN C C 1
ATOM 4865 O O . GLN C 1 206 ? 69.205 145.780 25.575 1.00 78.51 206 GLN C O 1
ATOM 4871 N N . LEU C 1 207 ? 71.178 146.870 25.716 1.00 82.15 207 LEU C N 1
ATOM 4872 C CA . LEU C 1 207 ? 70.695 147.873 26.660 1.00 81.23 207 LEU C CA 1
ATOM 4873 C C . LEU C 1 207 ? 70.325 149.191 25.993 1.00 78.10 207 LEU C C 1
ATOM 4874 O O . LEU C 1 207 ? 69.802 150.082 26.666 1.00 81.83 207 LEU C O 1
ATOM 4879 N N . LEU C 1 208 ? 70.561 149.326 24.693 1.00 67.15 208 LEU C N 1
ATOM 4880 C CA . LEU C 1 208 ? 70.127 150.506 23.962 1.00 58.58 208 LEU C CA 1
ATOM 4881 C C . LEU C 1 208 ? 68.739 150.300 23.379 1.00 61.83 208 LEU C C 1
ATOM 4882 O O . LEU C 1 208 ? 67.961 151.255 23.283 1.00 71.93 208 LEU C O 1
ATOM 4887 N N . ASP C 1 209 ? 68.410 149.059 23.009 1.00 56.63 209 ASP C N 1
ATOM 4888 C CA . ASP C 1 209 ? 67.070 148.727 22.546 1.00 56.72 209 ASP C CA 1
ATOM 4889 C C . ASP C 1 209 ? 66.022 149.026 23.606 1.00 59.70 209 ASP C C 1
ATOM 4890 O O . ASP C 1 209 ? 64.848 149.216 23.270 1.00 63.36 209 ASP C O 1
ATOM 4895 N N . ARG C 1 210 ? 66.420 149.077 24.879 1.00 61.16 210 ARG C N 1
ATOM 4896 C CA . ARG C 1 210 ? 65.484 149.297 25.973 1.00 63.04 210 ARG C CA 1
ATOM 4897 C C . ARG C 1 210 ? 65.140 150.768 26.163 1.00 64.84 210 ARG C C 1
ATOM 4898 O O . ARG C 1 210 ? 64.209 151.078 26.915 1.00 68.26 210 ARG C O 1
ATOM 4906 N N . PHE C 1 211 ? 65.854 151.669 25.490 1.00 55.19 211 PHE C N 1
ATOM 4907 C CA . PHE C 1 211 ? 65.510 153.082 25.477 1.00 39.82 211 PHE C CA 1
ATOM 4908 C C . PHE C 1 211 ? 64.389 153.354 24.484 1.00 35.55 211 PHE C C 1
ATOM 4909 O O . PHE C 1 211 ? 64.394 152.834 23.364 1.00 31.18 211 PHE C O 1
ATOM 4917 N N . GLY C 1 212 ? 63.426 154.175 24.903 1.00 35.14 212 GLY C N 1
ATOM 4918 C CA . GLY C 1 212 ? 62.287 154.510 24.072 1.00 29.36 212 GLY C CA 1
ATOM 4919 C C . GLY C 1 212 ? 62.661 155.100 22.727 1.00 29.11 212 GLY C C 1
ATOM 4920 O O . GLY C 1 212 ? 62.357 154.509 21.687 1.00 28.90 212 GLY C O 1
ATOM 4921 N N . MET C 1 213 ? 63.324 156.257 22.732 1.00 29.17 213 MET C N 1
ATOM 4922 C CA . MET C 1 213 ? 63.682 156.959 21.509 1.00 28.85 213 MET C CA 1
ATOM 4923 C C . MET C 1 213 ? 65.165 157.293 21.505 1.00 30.54 213 MET C C 1
ATOM 4924 O O . MET C 1 213 ? 65.808 157.389 22.552 1.00 30.33 213 MET C O 1
ATOM 4929 N N . HIS C 1 214 ? 65.694 157.492 20.301 1.00 34.16 214 HIS C N 1
ATOM 4930 C CA . HIS C 1 214 ? 67.103 157.807 20.082 1.00 33.89 214 HIS C CA 1
ATOM 4931 C C . HIS C 1 214 ? 67.201 159.111 19.292 1.00 29.84 214 HIS C C 1
ATOM 4932 O O . HIS C 1 214 ? 67.035 159.123 18.068 1.00 29.45 214 HIS C O 1
ATOM 4939 N N . ALA C 1 215 ? 67.446 160.210 19.999 1.00 29.64 215 ALA C N 1
ATOM 4940 C CA . ALA C 1 215 ? 67.586 161.532 19.401 1.00 29.66 215 ALA C CA 1
ATOM 4941 C C . ALA C 1 215 ? 69.062 161.881 19.283 1.00 29.74 215 ALA C C 1
ATOM 4942 O O . ALA C 1 215 ? 69.794 161.813 20.276 1.00 34.54 215 ALA C O 1
ATOM 4944 N N . GLU C 1 216 ? 69.504 162.237 18.077 1.00 30.97 216 GLU C N 1
ATOM 4945 C CA . GLU C 1 216 ? 70.882 162.665 17.866 1.00 31.58 216 GLU C CA 1
ATOM 4946 C C . GLU C 1 216 ? 70.943 164.185 17.758 1.00 30.50 216 GLU C C 1
ATOM 4947 O O . GLU C 1 216 ? 70.064 164.815 17.162 1.00 34.08 216 GLU C O 1
ATOM 4953 N N . ILE C 1 217 ? 71.969 164.774 18.364 1.00 32.24 217 ILE C N 1
ATOM 4954 C CA . ILE C 1 217 ? 72.181 166.216 18.326 1.00 36.36 217 ILE C CA 1
ATOM 4955 C C . ILE C 1 217 ? 73.288 166.512 17.325 1.00 45.25 217 ILE C C 1
ATOM 4956 O O . ILE C 1 217 ? 74.404 165.995 17.452 1.00 53.94 217 ILE C O 1
ATOM 4961 N N . ARG C 1 218 ? 72.978 167.326 16.322 1.00 46.02 218 ARG C N 1
ATOM 4962 C CA . ARG C 1 218 ? 73.958 167.823 15.365 1.00 49.09 218 ARG C CA 1
ATOM 4963 C C . ARG C 1 218 ? 74.111 169.326 15.550 1.00 46.15 218 ARG C C 1
ATOM 4964 O O . ARG C 1 218 ? 73.113 170.041 15.675 1.00 45.14 218 ARG C O 1
ATOM 4972 N N . THR C 1 219 ? 75.355 169.795 15.611 1.00 49.87 219 THR C N 1
ATOM 4973 C CA . THR C 1 219 ? 75.611 171.216 15.830 1.00 52.06 219 THR C CA 1
ATOM 4974 C C . THR C 1 219 ? 75.151 172.057 14.641 1.00 43.60 219 THR C C 1
ATOM 4975 O O . THR C 1 219 ? 75.362 171.693 13.479 1.00 40.12 219 THR C O 1
ATOM 4979 N N . VAL C 1 220 ? 74.531 173.202 14.951 1.00 34.23 220 VAL C N 1
ATOM 4980 C CA . VAL C 1 220 ? 73.904 174.042 13.935 1.00 31.99 220 VAL C CA 1
ATOM 4981 C C . VAL C 1 220 ? 74.911 174.428 12.862 1.00 46.59 220 VAL C C 1
ATOM 4982 O O . VAL C 1 220 ? 76.023 174.882 13.160 1.00 53.89 220 VAL C O 1
ATOM 4986 N N . ARG C 1 221 ? 74.509 174.284 11.598 1.00 48.29 221 ARG C N 1
ATOM 4987 C CA . ARG C 1 221 ? 75.393 174.544 10.468 1.00 48.53 221 ARG C CA 1
ATOM 4988 C C . ARG C 1 221 ? 75.143 175.889 9.795 1.00 53.00 221 ARG C C 1
ATOM 4989 O O . ARG C 1 221 ? 75.982 176.326 8.997 1.00 60.09 221 ARG C O 1
ATOM 4993 N N . GLU C 1 222 ? 74.026 176.551 10.085 1.00 50.77 222 GLU C N 1
ATOM 4994 C CA . GLU C 1 222 ? 73.770 177.866 9.505 1.00 44.25 222 GLU C CA 1
ATOM 4995 C C . GLU C 1 222 ? 74.624 178.904 10.224 1.00 42.21 222 GLU C C 1
ATOM 4996 O O . GLU C 1 222 ? 74.438 179.115 11.430 1.00 41.69 222 GLU C O 1
ATOM 4998 N N . PRO C 1 223 ? 75.552 179.574 9.534 1.00 38.46 223 PRO C N 1
ATOM 4999 C CA . PRO C 1 223 ? 76.467 180.484 10.245 1.00 34.48 223 PRO C CA 1
ATOM 5000 C C . PRO C 1 223 ? 75.754 181.544 11.061 1.00 35.48 223 PRO C C 1
ATOM 5001 O O . PRO C 1 223 ? 76.081 181.734 12.240 1.00 41.59 223 PRO C O 1
ATOM 5005 N N . GLU C 1 224 ? 74.771 182.231 10.478 1.00 31.95 224 GLU C N 1
ATOM 5006 C CA . GLU C 1 224 ? 74.096 183.295 11.211 1.00 29.68 224 GLU C CA 1
ATOM 5007 C C . GLU C 1 224 ? 73.310 182.760 12.398 1.00 41.83 224 GLU C C 1
ATOM 5008 O O . GLU C 1 224 ? 72.998 183.527 13.316 1.00 22.68 224 GLU C O 1
ATOM 5014 N N . LEU C 1 225 ? 72.985 181.464 12.397 1.00 39.26 225 LEU C N 1
ATOM 5015 C CA . LEU C 1 225 ? 72.335 180.849 13.549 1.00 39.68 225 LEU C CA 1
ATOM 5016 C C . LEU C 1 225 ? 73.321 180.587 14.678 1.00 41.80 225 LEU C C 1
ATOM 5017 O O . LEU C 1 225 ? 73.007 180.830 15.851 1.00 40.19 225 LEU C O 1
ATOM 5022 N N . ARG C 1 226 ? 74.513 180.090 14.332 1.00 42.64 226 ARG C N 1
ATOM 5023 C CA . ARG C 1 226 ? 75.554 179.867 15.327 1.00 36.92 226 ARG C CA 1
ATOM 5024 C C . ARG C 1 226 ? 75.870 181.152 16.082 1.00 34.80 226 ARG C C 1
ATOM 5025 O O . ARG C 1 226 ? 75.979 181.146 17.315 1.00 36.14 226 ARG C O 1
ATOM 5033 N N . VAL C 1 227 ? 75.984 182.271 15.363 1.00 31.39 227 VAL C N 1
ATOM 5034 C CA . VAL C 1 227 ? 76.256 183.548 16.015 1.00 33.28 227 VAL C CA 1
ATOM 5035 C C . VAL C 1 227 ? 75.131 183.902 16.976 1.00 29.72 227 VAL C C 1
ATOM 5036 O O . VAL C 1 227 ? 75.371 184.402 18.083 1.00 24.75 227 VAL C O 1
ATOM 5040 N N . LYS C 1 228 ? 73.886 183.633 16.573 1.00 35.99 228 LYS C N 1
ATOM 5041 C CA . LYS C 1 228 ? 72.736 183.981 17.403 1.00 35.99 228 LYS C CA 1
ATOM 5042 C C . LYS C 1 228 ? 72.731 183.189 18.703 1.00 35.29 228 LYS C C 1
ATOM 5043 O O . LYS C 1 228 ? 72.398 183.732 19.764 1.00 33.41 228 LYS C O 1
ATOM 5049 N N . ILE C 1 229 ? 73.081 181.900 18.639 1.00 31.69 229 ILE C N 1
ATOM 5050 C CA . ILE C 1 229 ? 73.145 181.087 19.851 1.00 31.78 229 ILE C CA 1
ATOM 5051 C C . ILE C 1 229 ? 74.162 181.667 20.827 1.00 40.73 229 ILE C C 1
ATOM 5052 O O . ILE C 1 229 ? 73.865 181.873 22.010 1.00 50.98 229 ILE C O 1
ATOM 5057 N N . VAL C 1 230 ? 75.373 181.952 20.342 1.00 42.51 230 VAL C N 1
ATOM 5058 C CA . VAL C 1 230 ? 76.411 182.503 21.212 1.00 40.74 230 VAL C CA 1
ATOM 5059 C C . VAL C 1 230 ? 75.967 183.845 21.776 1.00 42.19 230 VAL C C 1
ATOM 5060 O O . VAL C 1 230 ? 76.106 184.112 22.977 1.00 45.09 230 VAL C O 1
ATOM 5064 N N . GLU C 1 231 ? 75.406 184.702 20.919 1.00 36.12 231 GLU C N 1
ATOM 5065 C CA . GLU C 1 231 ? 74.950 186.004 21.386 1.00 36.15 231 GLU C CA 1
ATOM 5066 C C . GLU C 1 231 ? 73.856 185.853 22.428 1.00 35.84 231 GLU C C 1
ATOM 5067 O O . GLU C 1 231 ? 73.740 186.680 23.339 1.00 29.58 231 GLU C O 1
ATOM 5073 N N . GLN C 1 232 ? 73.062 184.790 22.321 1.00 44.44 232 GLN C N 1
ATOM 5074 C CA . GLN C 1 232 ? 72.027 184.526 23.310 1.00 43.55 232 GLN C CA 1
ATOM 5075 C C . GLN C 1 232 ? 72.625 184.045 24.626 1.00 44.02 232 GLN C C 1
ATOM 5076 O O . GLN C 1 232 ? 72.107 184.371 25.700 1.00 44.83 232 GLN C O 1
ATOM 5082 N N . ARG C 1 233 ? 73.717 183.274 24.568 1.00 45.71 233 ARG C N 1
ATOM 5083 C CA . ARG C 1 233 ? 74.302 182.734 25.792 1.00 43.24 233 ARG C CA 1
ATOM 5084 C C . ARG C 1 233 ? 74.887 183.843 26.659 1.00 43.32 233 ARG C C 1
ATOM 5085 O O . ARG C 1 233 ? 74.613 183.914 27.864 1.00 46.80 233 ARG C O 1
ATOM 5093 N N . THR C 1 234 ? 75.691 184.729 26.064 1.00 46.41 234 THR C N 1
ATOM 5094 C CA . THR C 1 234 ? 76.281 185.804 26.855 1.00 52.85 234 THR C CA 1
ATOM 5095 C C . THR C 1 234 ? 75.221 186.797 27.310 1.00 51.17 234 THR C C 1
ATOM 5096 O O . THR C 1 234 ? 75.284 187.306 28.436 1.00 62.90 234 THR C O 1
ATOM 5100 N N . GLU C 1 235 ? 74.232 187.075 26.455 1.00 41.72 235 GLU C N 1
ATOM 5101 C CA . GLU C 1 235 ? 73.139 187.954 26.852 1.00 35.61 235 GLU C CA 1
ATOM 5102 C C . GLU C 1 235 ? 72.370 187.382 28.033 1.00 35.98 235 GLU C C 1
ATOM 5103 O O . GLU C 1 235 ? 71.910 188.131 28.901 1.00 32.10 235 GLU C O 1
ATOM 5109 N N . PHE C 1 236 ? 72.245 186.058 28.099 1.00 47.14 236 PHE C N 1
ATOM 5110 C CA . PHE C 1 236 ? 71.584 185.437 29.239 1.00 51.57 236 PHE C CA 1
ATOM 5111 C C . PHE C 1 236 ? 72.475 185.466 30.470 1.00 54.62 236 PHE C C 1
ATOM 5112 O O . PHE C 1 236 ? 71.988 185.654 31.592 1.00 54.52 236 PHE C O 1
ATOM 5120 N N . ASP C 1 237 ? 73.784 185.274 30.286 1.00 59.36 237 ASP C N 1
ATOM 5121 C CA . ASP C 1 237 ? 74.685 185.316 31.429 1.00 57.79 237 ASP C CA 1
ATOM 5122 C C . ASP C 1 237 ? 74.734 186.712 32.037 1.00 55.25 237 ASP C C 1
ATOM 5123 O O . ASP C 1 237 ? 74.829 186.852 33.261 1.00 59.22 237 ASP C O 1
ATOM 5128 N N . GLN C 1 238 ? 74.620 187.748 31.205 1.00 55.85 238 GLN C N 1
ATOM 5129 C CA . GLN C 1 238 ? 74.702 189.119 31.695 1.00 57.05 238 GLN C CA 1
ATOM 5130 C C . GLN C 1 238 ? 73.411 189.568 32.370 1.00 59.03 238 GLN C C 1
ATOM 5131 O O . GLN C 1 238 ? 73.459 190.198 33.432 1.00 68.59 238 GLN C O 1
ATOM 5137 N N . ASN C 1 239 ? 72.253 189.250 31.786 1.00 56.75 239 ASN C N 1
ATOM 5138 C CA . ASN C 1 239 ? 70.956 189.710 32.292 1.00 59.04 239 ASN C CA 1
ATOM 5139 C C . ASN C 1 239 ? 69.939 188.581 32.226 1.00 58.33 239 ASN C C 1
ATOM 5140 O O . ASN C 1 239 ? 69.104 188.529 31.314 1.00 76.67 239 ASN C O 1
ATOM 5145 N N . PRO C 1 240 ? 69.966 187.657 33.192 1.00 49.49 240 PRO C N 1
ATOM 5146 C CA . PRO C 1 240 ? 69.008 186.536 33.140 1.00 52.31 240 PRO C CA 1
ATOM 5147 C C . PRO C 1 240 ? 67.546 186.963 33.144 1.00 56.35 240 PRO C C 1
ATOM 5148 O O . PRO C 1 240 ? 66.775 186.528 32.278 1.00 58.61 240 PRO C O 1
ATOM 5152 N N . HIS C 1 241 ? 67.140 187.809 34.084 1.00 59.20 241 HIS C N 1
ATOM 5153 C CA . HIS C 1 241 ? 65.721 188.113 34.238 1.00 58.73 241 HIS C CA 1
ATOM 5154 C C . HIS C 1 241 ? 65.149 188.903 33.059 1.00 54.01 241 HIS C C 1
ATOM 5155 O O . HIS C 1 241 ? 64.005 188.643 32.660 1.00 51.24 241 HIS C O 1
ATOM 5162 N N . PRO C 1 242 ? 65.867 189.879 32.483 1.00 57.85 242 PRO C N 1
ATOM 5163 C CA . PRO C 1 242 ? 65.368 190.480 31.232 1.00 57.28 242 PRO C CA 1
ATOM 5164 C C . PRO C 1 242 ? 65.279 189.491 30.084 1.00 55.02 242 PRO C C 1
ATOM 5165 O O . PRO C 1 242 ? 64.444 189.670 29.188 1.00 60.48 242 PRO C O 1
ATOM 5169 N N . PHE C 1 243 ? 66.122 188.457 30.074 1.00 51.62 243 PHE C N 1
ATOM 5170 C CA . PHE C 1 243 ? 66.045 187.461 29.012 1.00 42.85 243 PHE C CA 1
ATOM 5171 C C . PHE C 1 243 ? 64.835 186.550 29.209 1.00 48.42 243 PHE C C 1
ATOM 5172 O O . PHE C 1 243 ? 64.008 186.398 28.301 1.00 58.48 243 PHE C O 1
ATOM 5180 N N . CYS C 1 244 ? 64.700 185.957 30.406 1.00 47.94 244 CYS C N 1
ATOM 5181 C CA . CYS C 1 244 ? 63.573 185.067 30.687 1.00 52.96 244 CYS C CA 1
ATOM 5182 C C . CYS C 1 244 ? 62.233 185.765 30.512 1.00 52.16 244 CYS C C 1
ATOM 5183 O O . CYS C 1 244 ? 61.254 185.130 30.102 1.00 58.46 244 CYS C O 1
ATOM 5186 N N . ASP C 1 245 ? 62.160 187.058 30.834 1.00 52.27 245 ASP C N 1
ATOM 5187 C CA . ASP C 1 245 ? 60.914 187.784 30.641 1.00 54.31 245 ASP C CA 1
ATOM 5188 C C . ASP C 1 245 ? 60.613 187.951 29.161 1.00 48.93 245 ASP C C 1
ATOM 5189 O O . ASP C 1 245 ? 59.446 187.936 28.758 1.00 57.78 245 ASP C O 1
ATOM 5194 N N . GLN C 1 246 ? 61.654 188.089 28.342 1.00 42.80 246 GLN C N 1
ATOM 5195 C CA . GLN C 1 246 ? 61.478 188.195 26.900 1.00 41.55 246 GLN C CA 1
ATOM 5196 C C . GLN C 1 246 ? 60.811 186.955 26.319 1.00 43.51 246 GLN C C 1
ATOM 5197 O O . GLN C 1 246 ? 60.179 187.038 25.258 1.00 44.43 246 GLN C O 1
ATOM 5203 N N . TYR C 1 247 ? 60.945 185.811 26.994 1.00 42.33 247 TYR C N 1
ATOM 5204 C CA . TYR C 1 247 ? 60.359 184.547 26.575 1.00 38.41 247 TYR C CA 1
ATOM 5205 C C . TYR C 1 247 ? 59.226 184.089 27.482 1.00 45.69 247 TYR C C 1
ATOM 5206 O O . TYR C 1 247 ? 58.794 182.939 27.378 1.00 54.79 247 TYR C O 1
ATOM 5215 N N . GLN C 1 248 ? 58.714 184.957 28.351 1.00 44.75 248 GLN C N 1
ATOM 5216 C CA . GLN C 1 248 ? 57.825 184.471 29.399 1.00 44.62 248 GLN C CA 1
ATOM 5217 C C . GLN C 1 248 ? 56.495 183.980 28.845 1.00 41.61 248 GLN C C 1
ATOM 5218 O O . GLN C 1 248 ? 55.990 182.947 29.291 1.00 49.07 248 GLN C O 1
ATOM 5224 N N . THR C 1 249 ? 55.902 184.685 27.881 1.00 31.58 249 THR C N 1
ATOM 5225 C CA . THR C 1 249 ? 54.611 184.205 27.394 1.00 34.54 249 THR C CA 1
ATOM 5226 C C . THR C 1 249 ? 54.758 182.988 26.493 1.00 32.10 249 THR C C 1
ATOM 5227 O O . THR C 1 249 ? 53.885 182.117 26.494 1.00 38.16 249 THR C O 1
ATOM 5231 N N . GLU C 1 250 ? 55.852 182.889 25.744 1.00 27.09 250 GLU C N 1
ATOM 5232 C CA . GLU C 1 250 ? 56.045 181.701 24.921 1.00 23.79 250 GLU C CA 1
ATOM 5233 C C . GLU C 1 250 ? 56.248 180.462 25.785 1.00 22.69 250 GLU C C 1
ATOM 5234 O O . GLU C 1 250 ? 55.873 179.357 25.382 1.00 22.79 250 GLU C O 1
ATOM 5240 N N . GLN C 1 251 ? 56.861 180.626 26.959 1.00 31.21 251 GLN C N 1
ATOM 5241 C CA . GLN C 1 251 ? 56.954 179.531 27.917 1.00 22.92 251 GLN C CA 1
ATOM 5242 C C . GLN C 1 251 ? 55.577 179.132 28.422 1.00 35.72 251 GLN C C 1
ATOM 5243 O O . GLN C 1 251 ? 55.310 177.947 28.654 1.00 34.79 251 GLN C O 1
ATOM 5249 N N . GLU C 1 252 ? 54.700 180.112 28.643 1.00 34.20 252 GLU C N 1
ATOM 5250 C CA . GLU C 1 252 ? 53.359 179.797 29.117 1.00 32.69 252 GLU C CA 1
ATOM 5251 C C . GLU C 1 252 ? 52.524 179.160 28.010 1.00 32.63 252 GLU C C 1
ATOM 5252 O O . GLU C 1 252 ? 51.729 178.249 28.269 1.00 30.32 252 GLU C O 1
ATOM 5258 N N . ALA C 1 253 ? 52.701 179.614 26.766 1.00 33.34 253 ALA C N 1
ATOM 5259 C CA . ALA C 1 253 ? 51.989 178.997 25.653 1.00 22.70 253 ALA C CA 1
ATOM 5260 C C . ALA C 1 253 ? 52.409 177.543 25.470 1.00 39.68 253 ALA C C 1
ATOM 5261 O O . ALA C 1 253 ? 51.557 176.667 25.272 1.00 37.16 253 ALA C O 1
ATOM 5263 N N . LEU C 1 254 ? 53.717 177.262 25.529 1.00 22.95 254 LEU C N 1
ATOM 5264 C CA . LEU C 1 254 ? 54.170 175.879 25.428 1.00 23.12 254 LEU C CA 1
ATOM 5265 C C . LEU C 1 254 ? 53.760 175.064 26.643 1.00 27.74 254 LEU C C 1
ATOM 5266 O O . LEU C 1 254 ? 53.444 173.876 26.513 1.00 27.70 254 LEU C O 1
ATOM 5271 N N . GLN C 1 255 ? 53.728 175.683 27.822 1.00 35.64 255 GLN C N 1
ATOM 5272 C CA . GLN C 1 255 ? 53.336 174.949 29.017 1.00 23.37 255 GLN C CA 1
ATOM 5273 C C . GLN C 1 255 ? 51.895 174.483 28.927 1.00 33.16 255 GLN C C 1
ATOM 5274 O O . GLN C 1 255 ? 51.583 173.343 29.287 1.00 32.59 255 GLN C O 1
ATOM 5280 N N . ALA C 1 256 ? 51.010 175.332 28.402 1.00 30.88 256 ALA C N 1
ATOM 5281 C CA . ALA C 1 256 ? 49.608 174.953 28.303 1.00 23.21 256 ALA C CA 1
ATOM 5282 C C . ALA C 1 256 ? 49.414 173.828 27.299 1.00 23.27 256 ALA C C 1
ATOM 5283 O O . ALA C 1 256 ? 48.597 172.929 27.525 1.00 26.84 256 ALA C O 1
ATOM 5285 N N . LYS C 1 257 ? 50.185 173.830 26.209 1.00 23.24 257 LYS C N 1
ATOM 5286 C CA . LYS C 1 257 ? 50.056 172.764 25.222 1.00 29.02 257 LYS C CA 1
ATOM 5287 C C . LYS C 1 257 ? 50.439 171.415 25.822 1.00 33.88 257 LYS C C 1
ATOM 5288 O O . LYS C 1 257 ? 49.808 170.395 25.524 1.00 38.61 257 LYS C O 1
ATOM 5294 N N . ILE C 1 258 ? 51.449 171.395 26.698 1.00 23.54 258 ILE C N 1
ATOM 5295 C CA . ILE C 1 258 ? 51.850 170.143 27.334 1.00 24.11 258 ILE C CA 1
ATOM 5296 C C . ILE C 1 258 ? 50.726 169.631 28.220 1.00 23.77 258 ILE C C 1
ATOM 5297 O O . ILE C 1 258 ? 50.377 168.444 28.192 1.00 23.86 258 ILE C O 1
ATOM 5302 N N . VAL C 1 259 ? 50.147 170.520 29.028 1.00 23.72 259 VAL C N 1
ATOM 5303 C CA . VAL C 1 259 ? 49.040 170.115 29.889 1.00 31.53 259 VAL C CA 1
ATOM 5304 C C . VAL C 1 259 ? 47.867 169.630 29.043 1.00 29.27 259 VAL C C 1
ATOM 5305 O O . VAL C 1 259 ? 47.277 168.578 29.322 1.00 41.32 259 VAL C O 1
ATOM 5309 N N . ASN C 1 260 ? 47.529 170.371 27.982 1.00 23.59 260 ASN C N 1
ATOM 5310 C CA . ASN C 1 260 ? 46.459 169.931 27.090 1.00 23.55 260 ASN C CA 1
ATOM 5311 C C . ASN C 1 260 ? 46.753 168.566 26.477 1.00 23.65 260 ASN C C 1
ATOM 5312 O O . ASN C 1 260 ? 45.867 167.709 26.406 1.00 27.46 260 ASN C O 1
ATOM 5317 N N . ALA C 1 261 ? 47.987 168.342 26.019 1.00 26.53 261 ALA C N 1
ATOM 5318 C CA . ALA C 1 261 ? 48.305 167.061 25.391 1.00 28.07 261 ALA C CA 1
ATOM 5319 C C . ALA C 1 261 ? 48.175 165.908 26.380 1.00 23.91 261 ALA C C 1
ATOM 5320 O O . ALA C 1 261 ? 47.626 164.851 26.046 1.00 23.96 261 ALA C O 1
ATOM 5322 N N . GLN C 1 262 ? 48.663 166.098 27.606 1.00 23.98 262 GLN C N 1
ATOM 5323 C CA . GLN C 1 262 ? 48.520 165.064 28.619 1.00 24.12 262 GLN C CA 1
ATOM 5324 C C . GLN C 1 262 ? 47.055 164.812 28.931 1.00 39.94 262 GLN C C 1
ATOM 5325 O O . GLN C 1 262 ? 46.630 163.659 29.076 1.00 37.18 262 GLN C O 1
ATOM 5331 N N . ASN C 1 263 ? 46.262 165.881 29.011 1.00 29.62 263 ASN C N 1
ATOM 5332 C CA . ASN C 1 263 ? 44.851 165.742 29.347 1.00 36.01 263 ASN C CA 1
ATOM 5333 C C . ASN C 1 263 ? 44.059 165.112 28.202 1.00 37.99 263 ASN C C 1
ATOM 5334 O O . ASN C 1 263 ? 43.035 164.460 28.441 1.00 32.63 263 ASN C O 1
ATOM 5339 N N . LEU C 1 264 ? 44.508 165.302 26.960 1.00 23.90 264 LEU C N 1
ATOM 5340 C CA . LEU C 1 264 ? 43.801 164.814 25.783 1.00 39.81 264 LEU C CA 1
ATOM 5341 C C . LEU C 1 264 ? 44.238 163.413 25.360 1.00 48.18 264 LEU C C 1
ATOM 5342 O O . LEU C 1 264 ? 43.516 162.753 24.603 1.00 59.29 264 LEU C O 1
ATOM 5347 N N . LEU C 1 265 ? 45.394 162.947 25.827 1.00 33.55 265 LEU C N 1
ATOM 5348 C CA . LEU C 1 265 ? 45.949 161.677 25.363 1.00 37.37 265 LEU C CA 1
ATOM 5349 C C . LEU C 1 265 ? 44.983 160.487 25.408 1.00 33.49 265 LEU C C 1
ATOM 5350 O O . LEU C 1 265 ? 44.984 159.696 24.447 1.00 32.01 265 LEU C O 1
ATOM 5355 N N . PRO C 1 266 ? 44.150 160.295 26.440 1.00 24.22 266 PRO C N 1
ATOM 5356 C CA . PRO C 1 266 ? 43.272 159.110 26.444 1.00 33.17 266 PRO C CA 1
ATOM 5357 C C . PRO C 1 266 ? 42.327 159.015 25.252 1.00 27.26 266 PRO C C 1
ATOM 5358 O O . PRO C 1 266 ? 41.964 157.901 24.855 1.00 26.38 266 PRO C O 1
ATOM 5362 N N . GLN C 1 267 ? 41.906 160.134 24.673 1.00 24.08 267 GLN C N 1
ATOM 5363 C CA . GLN C 1 267 ? 40.999 160.070 23.535 1.00 24.00 267 GLN C CA 1
ATOM 5364 C C . GLN C 1 267 ? 41.709 159.888 22.201 1.00 23.96 267 GLN C C 1
ATOM 5365 O O . GLN C 1 267 ? 41.034 159.755 21.177 1.00 61.43 267 GLN C O 1
ATOM 5371 N N . VAL C 1 268 ? 43.029 159.914 22.163 1.00 23.98 268 VAL C N 1
ATOM 5372 C CA . VAL C 1 268 ? 43.730 159.895 20.884 1.00 25.36 268 VAL C CA 1
ATOM 5373 C C . VAL C 1 268 ? 43.688 158.486 20.303 1.00 24.00 268 VAL C C 1
ATOM 5374 O O . VAL C 1 268 ? 44.062 157.513 20.965 1.00 24.30 268 VAL C O 1
ATOM 5378 N N . THR C 1 269 ? 43.223 158.374 19.067 1.00 23.94 269 THR C N 1
ATOM 5379 C CA . THR C 1 269 ? 43.109 157.091 18.396 1.00 40.81 269 THR C CA 1
ATOM 5380 C C . THR C 1 269 ? 43.982 157.080 17.150 1.00 29.41 269 THR C C 1
ATOM 5381 O O . THR C 1 269 ? 44.284 158.127 16.569 1.00 30.75 269 THR C O 1
ATOM 5385 N N . ILE C 1 270 ? 44.407 155.881 16.768 1.00 36.41 270 ILE C N 1
ATOM 5386 C CA . ILE C 1 270 ? 45.143 155.640 15.536 1.00 36.19 270 ILE C CA 1
ATOM 5387 C C . ILE C 1 270 ? 44.386 154.600 14.722 1.00 36.62 270 ILE C C 1
ATOM 5388 O O . ILE C 1 270 ? 43.962 153.572 15.264 1.00 32.07 270 ILE C O 1
ATOM 5393 N N . ASP C 1 271 ? 44.203 154.876 13.432 1.00 37.57 271 ASP C N 1
ATOM 5394 C CA . ASP C 1 271 ? 43.451 153.979 12.567 1.00 40.73 271 ASP C CA 1
ATOM 5395 C C . ASP C 1 271 ? 44.097 152.599 12.507 1.00 46.11 271 ASP C C 1
ATOM 5396 O O . ASP C 1 271 ? 45.317 152.453 12.610 1.00 50.76 271 ASP C O 1
ATOM 5401 N N . TYR C 1 272 ? 43.253 151.576 12.334 1.00 44.19 272 TYR C N 1
ATOM 5402 C CA . TYR C 1 272 ? 43.746 150.203 12.277 1.00 46.80 272 TYR C CA 1
ATOM 5403 C C . TYR C 1 272 ? 44.664 150.000 11.081 1.00 57.37 272 TYR C C 1
ATOM 5404 O O . TYR C 1 272 ? 45.674 149.292 11.177 1.00 62.84 272 TYR C O 1
ATOM 5413 N N . ASP C 1 273 ? 44.318 150.591 9.937 1.00 58.43 273 ASP C N 1
ATOM 5414 C CA . ASP C 1 273 ? 45.177 150.457 8.767 1.00 62.25 273 ASP C CA 1
ATOM 5415 C C . ASP C 1 273 ? 46.532 151.111 9.016 1.00 51.98 273 ASP C C 1
ATOM 5416 O O . ASP C 1 273 ? 47.566 150.618 8.546 1.00 47.65 273 ASP C O 1
ATOM 5421 N N . TYR C 1 274 ? 46.549 152.236 9.734 1.00 42.80 274 TYR C N 1
ATOM 5422 C CA . TYR C 1 274 ? 47.828 152.829 10.113 1.00 38.25 274 TYR C CA 1
ATOM 5423 C C . TYR C 1 274 ? 48.593 151.920 11.066 1.00 40.74 274 TYR C C 1
ATOM 5424 O O . TYR C 1 274 ? 49.783 151.652 10.863 1.00 47.88 274 TYR C O 1
ATOM 5433 N N . ARG C 1 275 ? 47.912 151.418 12.104 1.00 35.42 275 ARG C N 1
ATOM 5434 C CA . ARG C 1 275 ? 48.578 150.610 13.121 1.00 27.55 275 ARG C CA 1
ATOM 5435 C C . ARG C 1 275 ? 49.224 149.366 12.522 1.00 25.65 275 ARG C C 1
ATOM 5436 O O . ARG C 1 275 ? 50.289 148.939 12.980 1.00 29.77 275 ARG C O 1
ATOM 5444 N N . VAL C 1 276 ? 48.605 148.779 11.498 1.00 26.63 276 VAL C N 1
ATOM 5445 C CA . VAL C 1 276 ? 49.195 147.617 10.847 1.00 32.27 276 VAL C CA 1
ATOM 5446 C C . VAL C 1 276 ? 50.382 148.040 9.998 1.00 38.33 276 VAL C C 1
ATOM 5447 O O . VAL C 1 276 ? 51.420 147.365 9.974 1.00 52.90 276 VAL C O 1
ATOM 5451 N N . LYS C 1 277 ? 50.252 149.158 9.282 1.00 38.88 277 LYS C N 1
ATOM 5452 C CA . LYS C 1 277 ? 51.362 149.614 8.457 1.00 38.09 277 LYS C CA 1
ATOM 5453 C C . LYS C 1 277 ? 52.565 149.997 9.311 1.00 45.87 277 LYS C C 1
ATOM 5454 O O . LYS C 1 277 ? 53.711 149.872 8.863 1.00 55.60 277 LYS C O 1
ATOM 5460 N N . VAL C 1 278 ? 52.330 150.442 10.547 1.00 38.88 278 VAL C N 1
ATOM 5461 C CA . VAL C 1 278 ? 53.434 150.678 11.472 1.00 31.56 278 VAL C CA 1
ATOM 5462 C C . VAL C 1 278 ? 54.132 149.367 11.795 1.00 33.35 278 VAL C C 1
ATOM 5463 O O . VAL C 1 278 ? 55.365 149.281 11.796 1.00 40.50 278 VAL C O 1
ATOM 5467 N N . SER C 1 279 ? 53.352 148.321 12.078 1.00 32.96 279 SER C N 1
ATOM 5468 C CA . SER C 1 279 ? 53.955 147.026 12.369 1.00 34.24 279 SER C CA 1
ATOM 5469 C C . SER C 1 279 ? 54.651 146.440 11.148 1.00 42.02 279 SER C C 1
ATOM 5470 O O . SER C 1 279 ? 55.684 145.777 11.287 1.00 45.08 279 SER C O 1
ATOM 5473 N N . GLU C 1 280 ? 54.111 146.672 9.950 1.00 48.58 280 GLU C N 1
ATOM 5474 C CA . GLU C 1 280 ? 54.791 146.210 8.745 1.00 58.72 280 GLU C CA 1
ATOM 5475 C C . GLU C 1 280 ? 56.154 146.879 8.589 1.00 55.74 280 GLU C C 1
ATOM 5476 O O . GLU C 1 280 ? 57.112 146.247 8.124 1.00 61.65 280 GLU C O 1
ATOM 5482 N N . VAL C 1 281 ? 56.262 148.160 8.963 1.00 46.83 281 VAL C N 1
ATOM 5483 C CA . VAL C 1 281 ? 57.554 148.845 8.914 1.00 38.63 281 VAL C CA 1
ATOM 5484 C C . VAL C 1 281 ? 58.538 148.198 9.883 1.00 42.99 281 VAL C C 1
ATOM 5485 O O . VAL C 1 281 ? 59.712 147.983 9.553 1.00 46.41 281 VAL C O 1
ATOM 5489 N N . CYS C 1 282 ? 58.072 147.875 11.094 1.00 43.06 282 CYS C N 1
ATOM 5490 C CA . CYS C 1 282 ? 58.934 147.230 12.078 1.00 43.50 282 CYS C CA 1
ATOM 5491 C C . CYS C 1 282 ? 59.422 145.873 11.587 1.00 46.63 282 CYS C C 1
ATOM 5492 O O . CYS C 1 282 ? 60.586 145.511 11.797 1.00 49.31 282 CYS C O 1
ATOM 5495 N N . ALA C 1 283 ? 58.549 145.112 10.920 1.00 43.11 283 ALA C N 1
ATOM 5496 C CA . ALA C 1 283 ? 58.936 143.788 10.447 1.00 41.60 283 ALA C CA 1
ATOM 5497 C C . ALA C 1 283 ? 59.996 143.888 9.363 1.00 46.08 283 ALA C C 1
ATOM 5498 O O . ALA C 1 283 ? 61.000 143.168 9.394 1.00 53.50 283 ALA C O 1
ATOM 5500 N N . GLU C 1 284 ? 59.797 144.782 8.397 1.00 46.07 284 GLU C N 1
ATOM 5501 C CA . GLU C 1 284 ? 60.780 144.930 7.335 1.00 48.33 284 GLU C CA 1
ATOM 5502 C C . GLU C 1 284 ? 62.100 145.489 7.854 1.00 47.48 284 GLU C C 1
ATOM 5503 O O . GLU C 1 284 ? 63.121 145.361 7.172 1.00 49.63 284 GLU C O 1
ATOM 5509 N N . LEU C 1 285 ? 62.101 146.099 9.040 1.00 43.44 285 LEU C N 1
ATOM 5510 C CA . LEU C 1 285 ? 63.318 146.543 9.714 1.00 34.99 285 LEU C CA 1
ATOM 5511 C C . LEU C 1 285 ? 63.961 145.465 10.575 1.00 31.68 285 LEU C C 1
ATOM 5512 O O . LEU C 1 285 ? 65.030 145.710 11.141 1.00 30.76 285 LEU C O 1
ATOM 5517 N N . ASP C 1 286 ? 63.337 144.293 10.698 1.00 36.57 286 ASP C N 1
ATOM 5518 C CA . ASP C 1 286 ? 63.852 143.203 11.530 1.00 43.37 286 ASP C CA 1
ATOM 5519 C C . ASP C 1 286 ? 64.053 143.654 12.976 1.00 36.33 286 ASP C C 1
ATOM 5520 O O . ASP C 1 286 ? 65.093 143.415 13.590 1.00 37.43 286 ASP C O 1
ATOM 5525 N N . VAL C 1 287 ? 63.028 144.304 13.522 1.00 33.02 287 VAL C N 1
ATOM 5526 C CA . VAL C 1 287 ? 63.087 144.805 14.886 1.00 30.31 287 VAL C CA 1
ATOM 5527 C C . VAL C 1 287 ? 63.039 143.641 15.869 1.00 30.48 287 VAL C C 1
ATOM 5528 O O . VAL C 1 287 ? 62.328 142.649 15.657 1.00 31.79 287 VAL C O 1
ATOM 5532 N N . ASP C 1 288 ? 63.812 143.753 16.949 1.00 31.26 288 ASP C N 1
ATOM 5533 C CA . ASP C 1 288 ? 63.897 142.731 17.994 1.00 33.35 288 ASP C CA 1
ATOM 5534 C C . ASP C 1 288 ? 62.705 142.886 18.933 1.00 30.86 288 ASP C C 1
ATOM 5535 O O . ASP C 1 288 ? 62.743 143.645 19.901 1.00 34.97 288 ASP C O 1
ATOM 5540 N N . GLY C 1 289 ? 61.643 142.144 18.672 1.00 29.96 289 GLY C N 1
ATOM 5541 C CA . GLY C 1 289 ? 60.494 142.178 19.548 1.00 29.21 289 GLY C CA 1
ATOM 5542 C C . GLY C 1 289 ? 59.425 143.115 19.032 1.00 34.45 289 GLY C C 1
ATOM 5543 O O . GLY C 1 289 ? 59.439 143.560 17.882 1.00 47.15 289 GLY C O 1
ATOM 5544 N N . LEU C 1 290 ? 58.474 143.417 19.913 1.00 28.66 290 LEU C N 1
ATOM 5545 C CA . LEU C 1 290 ? 57.371 144.309 19.585 1.00 31.75 290 LEU C CA 1
ATOM 5546 C C . LEU C 1 290 ? 57.506 145.667 20.263 1.00 37.43 290 LEU C C 1
ATOM 5547 O O . LEU C 1 290 ? 56.588 146.491 20.178 1.00 35.32 290 LEU C O 1
ATOM 5552 N N . ARG C 1 291 ? 58.629 145.917 20.940 1.00 38.01 291 ARG C N 1
ATOM 5553 C CA . ARG C 1 291 ? 58.805 147.173 21.662 1.00 32.49 291 ARG C CA 1
ATOM 5554 C C . ARG C 1 291 ? 58.808 148.361 20.713 1.00 32.92 291 ARG C C 1
ATOM 5555 O O . ARG C 1 291 ? 58.286 149.430 21.046 1.00 34.06 291 ARG C O 1
ATOM 5563 N N . GLY C 1 292 ? 59.411 148.200 19.534 1.00 37.32 292 GLY C N 1
ATOM 5564 C CA . GLY C 1 292 ? 59.378 149.265 18.543 1.00 34.99 292 GLY C CA 1
ATOM 5565 C C . GLY C 1 292 ? 57.979 149.555 18.035 1.00 30.39 292 GLY C C 1
ATOM 5566 O O . GLY C 1 292 ? 57.608 150.715 17.835 1.00 25.42 292 GLY C O 1
ATOM 5567 N N . ASP C 1 293 ? 57.176 148.507 17.838 1.00 32.17 293 ASP C N 1
ATOM 5568 C CA . ASP C 1 293 ? 55.789 148.704 17.428 1.00 31.20 293 ASP C CA 1
ATOM 5569 C C . ASP C 1 293 ? 55.021 149.520 18.460 1.00 28.81 293 ASP C C 1
ATOM 5570 O O . ASP C 1 293 ? 54.205 150.375 18.102 1.00 37.29 293 ASP C O 1
ATOM 5575 N N . ILE C 1 294 ? 55.281 149.284 19.747 1.00 26.73 294 ILE C N 1
ATOM 5576 C CA . ILE C 1 294 ? 54.505 149.946 20.790 1.00 25.96 294 ILE C CA 1
ATOM 5577 C C . ILE C 1 294 ? 54.897 151.417 20.904 1.00 33.35 294 ILE C C 1
ATOM 5578 O O . ILE C 1 294 ? 54.028 152.295 20.957 1.00 41.54 294 ILE C O 1
ATOM 5583 N N . VAL C 1 295 ? 56.204 151.720 20.909 1.00 30.56 295 VAL C N 1
ATOM 5584 C CA . VAL C 1 295 ? 56.607 153.111 21.122 1.00 27.85 295 VAL C CA 1
ATOM 5585 C C . VAL C 1 295 ? 56.180 153.983 19.946 1.00 24.64 295 VAL C C 1
ATOM 5586 O O . VAL C 1 295 ? 55.621 155.065 20.148 1.00 26.45 295 VAL C O 1
ATOM 5590 N N . THR C 1 296 ? 56.372 153.508 18.708 1.00 24.64 296 THR C N 1
ATOM 5591 C CA . THR C 1 296 ? 55.926 154.276 17.549 1.00 24.29 296 THR C CA 1
ATOM 5592 C C . THR C 1 296 ? 54.449 154.611 17.664 1.00 28.83 296 THR C C 1
ATOM 5593 O O . THR C 1 296 ? 54.020 155.716 17.314 1.00 25.32 296 THR C O 1
ATOM 5597 N N . ASN C 1 297 ? 53.653 153.676 18.173 1.00 25.35 297 ASN C N 1
ATOM 5598 C CA . ASN C 1 297 ? 52.245 153.971 18.375 1.00 24.27 297 ASN C CA 1
ATOM 5599 C C . ASN C 1 297 ? 52.055 154.978 19.499 1.00 24.28 297 ASN C C 1
ATOM 5600 O O . ASN C 1 297 ? 51.296 155.942 19.354 1.00 27.03 297 ASN C O 1
ATOM 5605 N N . ARG C 1 298 ? 52.740 154.784 20.630 1.00 24.35 298 ARG C N 1
ATOM 5606 C CA . ARG C 1 298 ? 52.563 155.722 21.736 1.00 24.36 298 ARG C CA 1
ATOM 5607 C C . ARG C 1 298 ? 53.087 157.103 21.368 1.00 24.30 298 ARG C C 1
ATOM 5608 O O . ARG C 1 298 ? 52.484 158.120 21.730 1.00 29.52 298 ARG C O 1
ATOM 5616 N N . ALA C 1 299 ? 54.182 157.154 20.607 1.00 24.28 299 ALA C N 1
ATOM 5617 C CA . ALA C 1 299 ? 54.765 158.428 20.211 1.00 24.22 299 ALA C CA 1
ATOM 5618 C C . ALA C 1 299 ? 53.873 159.163 19.228 1.00 24.13 299 ALA C C 1
ATOM 5619 O O . ALA C 1 299 ? 53.692 160.377 19.345 1.00 24.07 299 ALA C O 1
ATOM 5621 N N . ALA C 1 300 ? 53.320 158.448 18.242 1.00 24.12 300 ALA C N 1
ATOM 5622 C CA . ALA C 1 300 ? 52.436 159.084 17.270 1.00 24.03 300 ALA C CA 1
ATOM 5623 C C . ALA C 1 300 ? 51.196 159.659 17.947 1.00 24.00 300 ALA C C 1
ATOM 5624 O O . ALA C 1 300 ? 50.767 160.773 17.627 1.00 23.92 300 ALA C O 1
ATOM 5626 N N . LYS C 1 301 ? 50.627 158.937 18.914 1.00 24.06 301 LYS C N 1
ATOM 5627 C CA . LYS C 1 301 ? 49.491 159.489 19.647 1.00 24.04 301 LYS C CA 1
ATOM 5628 C C . LYS C 1 301 ? 49.899 160.723 20.434 1.00 24.01 301 LYS C C 1
ATOM 5629 O O . LYS C 1 301 ? 49.178 161.727 20.441 1.00 34.59 301 LYS C O 1
ATOM 5635 N N . ALA C 1 302 ? 51.070 160.684 21.073 1.00 24.07 302 ALA C N 1
ATOM 5636 C CA . ALA C 1 302 ? 51.508 161.823 21.875 1.00 24.05 302 ALA C CA 1
ATOM 5637 C C . ALA C 1 302 ? 51.736 163.051 21.011 1.00 23.94 302 ALA C C 1
ATOM 5638 O O . ALA C 1 302 ? 51.443 164.175 21.433 1.00 23.88 302 ALA C O 1
ATOM 5640 N N . LEU C 1 303 ? 52.244 162.859 19.792 1.00 23.92 303 LEU C N 1
ATOM 5641 C CA . LEU C 1 303 ? 52.463 164.001 18.912 1.00 23.82 303 LEU C CA 1
ATOM 5642 C C . LEU C 1 303 ? 51.134 164.585 18.458 1.00 23.73 303 LEU C C 1
ATOM 5643 O O . LEU C 1 303 ? 50.931 165.802 18.515 1.00 29.88 303 LEU C O 1
ATOM 5648 N N . ALA C 1 304 ? 50.197 163.730 18.048 1.00 23.75 304 ALA C N 1
ATOM 5649 C CA . ALA C 1 304 ? 48.880 164.221 17.665 1.00 23.67 304 ALA C CA 1
ATOM 5650 C C . ALA C 1 304 ? 48.189 164.926 18.828 1.00 34.16 304 ALA C C 1
ATOM 5651 O O . ALA C 1 304 ? 47.560 165.975 18.638 1.00 27.50 304 ALA C O 1
ATOM 5653 N N . ALA C 1 305 ? 48.332 164.398 20.049 1.00 23.73 305 ALA C N 1
ATOM 5654 C CA . ALA C 1 305 ? 47.739 165.070 21.204 1.00 23.71 305 ALA C CA 1
ATOM 5655 C C . ALA C 1 305 ? 48.374 166.435 21.430 1.00 35.58 305 ALA C C 1
ATOM 5656 O O . ALA C 1 305 ? 47.683 167.404 21.775 1.00 31.07 305 ALA C O 1
ATOM 5658 N N . PHE C 1 306 ? 49.697 166.523 21.254 1.00 26.59 306 PHE C N 1
ATOM 5659 C CA . PHE C 1 306 ? 50.404 167.791 21.403 1.00 30.55 306 PHE C CA 1
ATOM 5660 C C . PHE C 1 306 ? 49.845 168.847 20.458 1.00 23.44 306 PHE C C 1
ATOM 5661 O O . PHE C 1 306 ? 49.734 170.023 20.820 1.00 23.35 306 PHE C O 1
ATOM 5669 N N . GLU C 1 307 ? 49.486 168.445 19.244 1.00 23.42 307 GLU C N 1
ATOM 5670 C CA . GLU C 1 307 ? 48.928 169.362 18.266 1.00 36.27 307 GLU C CA 1
ATOM 5671 C C . GLU C 1 307 ? 47.410 169.457 18.347 1.00 28.86 307 GLU C C 1
ATOM 5672 O O . GLU C 1 307 ? 46.773 169.859 17.368 1.00 23.16 307 GLU C O 1
ATOM 5678 N N . GLY C 1 308 ? 46.823 169.081 19.480 1.00 36.29 308 GLY C N 1
ATOM 5679 C CA . GLY C 1 308 ? 45.408 169.307 19.710 1.00 29.60 308 GLY C CA 1
ATOM 5680 C C . GLY C 1 308 ? 44.486 168.488 18.837 1.00 40.98 308 GLY C C 1
ATOM 5681 O O . GLY C 1 308 ? 43.389 168.949 18.495 1.00 34.33 308 GLY C O 1
ATOM 5682 N N . ARG C 1 309 ? 44.902 167.282 18.469 1.00 23.36 309 ARG C N 1
ATOM 5683 C CA . ARG C 1 309 ? 44.112 166.400 17.631 1.00 33.83 309 ARG C CA 1
ATOM 5684 C C . ARG C 1 309 ? 43.923 165.057 18.330 1.00 23.50 309 ARG C C 1
ATOM 5685 O O . ARG C 1 309 ? 44.684 164.689 19.228 1.00 28.51 309 ARG C O 1
ATOM 5693 N N . THR C 1 310 ? 42.867 164.339 17.936 1.00 23.51 310 THR C N 1
ATOM 5694 C CA . THR C 1 310 ? 42.560 163.045 18.535 1.00 38.92 310 THR C CA 1
ATOM 5695 C C . THR C 1 310 ? 42.664 161.891 17.545 1.00 23.66 310 THR C C 1
ATOM 5696 O O . THR C 1 310 ? 42.355 160.752 17.910 1.00 39.87 310 THR C O 1
ATOM 5700 N N . GLU C 1 311 ? 43.097 162.147 16.312 1.00 23.61 311 GLU C N 1
ATOM 5701 C CA . GLU C 1 311 ? 43.310 161.108 15.307 1.00 41.12 311 GLU C CA 1
ATOM 5702 C C . GLU C 1 311 ? 44.731 161.197 14.773 1.00 40.62 311 GLU C C 1
ATOM 5703 O O . GLU C 1 311 ? 45.133 162.234 14.240 1.00 38.54 311 GLU C O 1
ATOM 5709 N N . VAL C 1 312 ? 45.492 160.113 14.932 1.00 37.36 312 VAL C N 1
ATOM 5710 C CA . VAL C 1 312 ? 46.859 160.074 14.432 1.00 31.05 312 VAL C CA 1
ATOM 5711 C C . VAL C 1 312 ? 46.853 160.182 12.916 1.00 38.57 312 VAL C C 1
ATOM 5712 O O . VAL C 1 312 ? 46.042 159.554 12.224 1.00 42.91 312 VAL C O 1
ATOM 5716 N N . THR C 1 313 ? 47.766 160.985 12.393 1.00 43.38 313 THR C N 1
ATOM 5717 C CA . THR C 1 313 ? 47.866 161.269 10.974 1.00 46.94 313 THR C CA 1
ATOM 5718 C C . THR C 1 313 ? 49.123 160.595 10.432 1.00 53.37 313 THR C C 1
ATOM 5719 O O . THR C 1 313 ? 50.068 160.342 11.183 1.00 64.41 313 THR C O 1
ATOM 5723 N N . VAL C 1 314 ? 49.129 160.271 9.133 1.00 41.81 314 VAL C N 1
ATOM 5724 C CA . VAL C 1 314 ? 50.314 159.647 8.541 1.00 35.10 314 VAL C CA 1
ATOM 5725 C C . VAL C 1 314 ? 51.544 160.507 8.782 1.00 33.95 314 VAL C C 1
ATOM 5726 O O . VAL C 1 314 ? 52.642 159.997 9.035 1.00 35.03 314 VAL C O 1
ATOM 5730 N N . ASP C 1 315 ? 51.377 161.828 8.721 1.00 32.21 315 ASP C N 1
ATOM 5731 C CA . ASP C 1 315 ? 52.494 162.724 8.983 1.00 34.27 315 ASP C CA 1
ATOM 5732 C C . ASP C 1 315 ? 52.916 162.674 10.448 1.00 39.35 315 ASP C C 1
ATOM 5733 O O . ASP C 1 315 ? 54.108 162.810 10.745 1.00 50.18 315 ASP C O 1
ATOM 5738 N N . ASP C 1 316 ? 51.971 162.452 11.371 1.00 31.89 316 ASP C N 1
ATOM 5739 C CA . ASP C 1 316 ? 52.335 162.271 12.776 1.00 25.12 316 ASP C CA 1
ATOM 5740 C C . ASP C 1 316 ? 53.296 161.105 12.938 1.00 27.59 316 ASP C C 1
ATOM 5741 O O . ASP C 1 316 ? 54.296 161.202 13.659 1.00 26.45 316 ASP C O 1
ATOM 5746 N N . ILE C 1 317 ? 52.996 159.981 12.286 1.00 30.05 317 ILE C N 1
ATOM 5747 C CA . ILE C 1 317 ? 53.899 158.838 12.320 1.00 23.94 317 ILE C CA 1
ATOM 5748 C C . ILE C 1 317 ? 55.225 159.200 11.669 1.00 31.63 317 ILE C C 1
ATOM 5749 O O . ILE C 1 317 ? 56.295 158.807 12.145 1.00 26.82 317 ILE C O 1
ATOM 5754 N N . SER C 1 318 ? 55.177 159.998 10.599 1.00 28.62 318 SER C N 1
ATOM 5755 C CA . SER C 1 318 ? 56.392 160.356 9.873 1.00 26.82 318 SER C CA 1
ATOM 5756 C C . SER C 1 318 ? 57.385 161.086 10.764 1.00 23.90 318 SER C C 1
ATOM 5757 O O . SER C 1 318 ? 58.594 160.843 10.691 1.00 23.93 318 SER C O 1
ATOM 5760 N N . ARG C 1 319 ? 56.894 161.971 11.622 1.00 23.86 319 ARG C N 1
ATOM 5761 C CA . ARG C 1 319 ? 57.789 162.820 12.391 1.00 31.15 319 ARG C CA 1
ATOM 5762 C C . ARG C 1 319 ? 58.400 162.129 13.604 1.00 31.31 319 ARG C C 1
ATOM 5763 O O . ARG C 1 319 ? 59.321 162.688 14.210 1.00 33.32 319 ARG C O 1
ATOM 5771 N N . VAL C 1 320 ? 57.930 160.936 13.964 1.00 31.35 320 VAL C N 1
ATOM 5772 C CA . VAL C 1 320 ? 58.427 160.231 15.141 1.00 24.72 320 VAL C CA 1
ATOM 5773 C C . VAL C 1 320 ? 59.096 158.899 14.825 1.00 24.54 320 VAL C C 1
ATOM 5774 O O . VAL C 1 320 ? 59.832 158.378 15.678 1.00 24.79 320 VAL C O 1
ATOM 5778 N N . ILE C 1 321 ? 58.913 158.341 13.628 1.00 24.92 321 ILE C N 1
ATOM 5779 C CA . ILE C 1 321 ? 59.255 156.936 13.442 1.00 24.64 321 ILE C CA 1
ATOM 5780 C C . ILE C 1 321 ? 60.765 156.728 13.452 1.00 29.36 321 ILE C C 1
ATOM 5781 O O . ILE C 1 321 ? 61.247 155.683 13.909 1.00 37.31 321 ILE C O 1
ATOM 5786 N N . VAL C 1 322 ? 61.541 157.716 13.002 1.00 27.38 322 VAL C N 1
ATOM 5787 C CA . VAL C 1 322 ? 62.994 157.583 13.054 1.00 26.52 322 VAL C CA 1
ATOM 5788 C C . VAL C 1 322 ? 63.478 157.663 14.494 1.00 27.12 322 VAL C C 1
ATOM 5789 O O . VAL C 1 322 ? 64.372 156.917 14.905 1.00 28.89 322 VAL C O 1
ATOM 5793 N N . LEU C 1 323 ? 62.891 158.560 15.286 1.00 30.40 323 LEU C N 1
ATOM 5794 C CA . LEU C 1 323 ? 63.216 158.599 16.706 1.00 33.45 323 LEU C CA 1
ATOM 5795 C C . LEU C 1 323 ? 63.003 157.239 17.356 1.00 37.98 323 LEU C C 1
ATOM 5796 O O . LEU C 1 323 ? 63.786 156.825 18.220 1.00 41.65 323 LEU C O 1
ATOM 5801 N N . CYS C 1 324 ? 61.973 156.511 16.919 1.00 35.75 324 CYS C N 1
ATOM 5802 C CA . CYS C 1 324 ? 61.555 155.285 17.584 1.00 30.52 324 CYS C CA 1
ATOM 5803 C C . CYS C 1 324 ? 62.246 154.037 17.064 1.00 28.03 324 CYS C C 1
ATOM 5804 O O . CYS C 1 324 ? 62.395 153.075 17.821 1.00 28.52 324 CYS C O 1
ATOM 5807 N N . LEU C 1 325 ? 62.661 154.006 15.797 1.00 28.03 325 LEU C N 1
ATOM 5808 C CA . LEU C 1 325 ? 63.101 152.755 15.201 1.00 28.63 325 LEU C CA 1
ATOM 5809 C C . LEU C 1 325 ? 64.551 152.728 14.742 1.00 29.60 325 LEU C C 1
ATOM 5810 O O . LEU C 1 325 ? 65.059 151.636 14.466 1.00 33.89 325 LEU C O 1
ATOM 5815 N N . ARG C 1 326 ? 65.245 153.864 14.670 1.00 29.67 326 ARG C N 1
ATOM 5816 C CA . ARG C 1 326 ? 66.571 153.827 14.061 1.00 33.30 326 ARG C CA 1
ATOM 5817 C C . ARG C 1 326 ? 67.593 153.112 14.943 1.00 36.32 326 ARG C C 1
ATOM 5818 O O . ARG C 1 326 ? 68.577 152.576 14.422 1.00 42.68 326 ARG C O 1
ATOM 5826 N N . HIS C 1 327 ? 67.408 153.115 16.263 1.00 31.57 327 HIS C N 1
ATOM 5827 C CA . HIS C 1 327 ? 68.289 152.378 17.160 1.00 32.51 327 HIS C CA 1
ATOM 5828 C C . HIS C 1 327 ? 67.802 150.963 17.426 1.00 36.17 327 HIS C C 1
ATOM 5829 O O . HIS C 1 327 ? 68.372 150.267 18.273 1.00 39.19 327 HIS C O 1
ATOM 5836 N N . ARG C 1 328 ? 66.764 150.526 16.723 1.00 41.37 328 ARG C N 1
ATOM 5837 C CA . ARG C 1 328 ? 66.255 149.169 16.821 1.00 45.51 328 ARG C CA 1
ATOM 5838 C C . ARG C 1 328 ? 66.521 148.376 15.549 1.00 52.57 328 ARG C C 1
ATOM 5839 O O . ARG C 1 328 ? 65.953 147.294 15.364 1.00 59.28 328 ARG C O 1
ATOM 5847 N N . LEU C 1 329 ? 67.369 148.902 14.671 1.00 52.57 329 LEU C N 1
ATOM 5848 C CA . LEU C 1 329 ? 67.699 148.261 13.409 1.00 52.20 329 LEU C CA 1
ATOM 5849 C C . LEU C 1 329 ? 68.541 147.010 13.605 1.00 56.91 329 LEU C C 1
ATOM 5850 O O . LEU C 1 329 ? 69.389 146.927 14.498 1.00 54.50 329 LEU C O 1
ATOM 5855 N N . ARG C 1 330 ? 68.301 146.035 12.742 1.00 66.36 330 ARG C N 1
ATOM 5856 C CA . ARG C 1 330 ? 69.204 144.910 12.538 1.00 75.69 330 ARG C CA 1
ATOM 5857 C C . ARG C 1 330 ? 69.595 144.902 11.060 1.00 83.75 330 ARG C C 1
ATOM 5858 O O . ARG C 1 330 ? 69.111 144.079 10.274 1.00 91.95 330 ARG C O 1
ATOM 5866 N N . LYS C 1 331 ? 70.460 145.839 10.678 1.00 81.28 331 LYS C N 1
ATOM 5867 C CA . LYS C 1 331 ? 70.926 145.971 9.305 1.00 78.22 331 LYS C CA 1
ATOM 5868 C C . LYS C 1 331 ? 72.255 145.244 9.128 1.00 87.66 331 LYS C C 1
ATOM 5869 O O . LYS C 1 331 ? 73.046 145.123 10.067 1.00 90.54 331 LYS C O 1
ATOM 5871 N N . ASP C 1 332 ? 72.484 144.744 7.914 1.00 89.99 332 ASP C N 1
ATOM 5872 C CA . ASP C 1 332 ? 73.735 144.058 7.619 1.00 88.17 332 ASP C CA 1
ATOM 5873 C C . ASP C 1 332 ? 74.904 145.040 7.674 1.00 94.02 332 ASP C C 1
ATOM 5874 O O . ASP C 1 332 ? 74.759 146.204 7.280 1.00 96.96 332 ASP C O 1
ATOM 5876 N N . PRO C 1 333 ? 76.076 144.607 8.157 1.00 93.47 333 PRO C N 1
ATOM 5877 C CA . PRO C 1 333 ? 77.252 145.494 8.142 1.00 98.79 333 PRO C CA 1
ATOM 5878 C C . PRO C 1 333 ? 77.760 145.807 6.745 1.00 103.17 333 PRO C C 1
ATOM 5879 O O . PRO C 1 333 ? 78.564 146.737 6.592 1.00 103.23 333 PRO C O 1
ATOM 5883 N N . LEU C 1 334 ? 77.323 145.060 5.728 1.00 102.92 334 LEU C N 1
ATOM 5884 C CA . LEU C 1 334 ? 77.666 145.333 4.337 1.00 95.93 334 LEU C CA 1
ATOM 5885 C C . LEU C 1 334 ? 76.929 146.542 3.772 1.00 91.12 334 LEU C C 1
ATOM 5886 O O . LEU C 1 334 ? 77.087 146.837 2.582 1.00 89.90 334 LEU C O 1
ATOM 5891 N N . GLU C 1 335 ? 76.141 147.243 4.584 1.00 87.11 335 GLU C N 1
ATOM 5892 C CA . GLU C 1 335 ? 75.340 148.374 4.136 1.00 85.03 335 GLU C CA 1
ATOM 5893 C C . GLU C 1 335 ? 75.979 149.660 4.640 1.00 84.30 335 GLU C C 1
ATOM 5894 O O . GLU C 1 335 ? 76.097 149.866 5.854 1.00 82.77 335 GLU C O 1
ATOM 5900 N N . SER C 1 336 ? 76.380 150.519 3.707 1.00 84.96 336 SER C N 1
ATOM 5901 C CA . SER C 1 336 ? 76.830 151.871 4.033 1.00 84.74 336 SER C CA 1
ATOM 5902 C C . SER C 1 336 ? 75.731 152.908 4.240 1.00 82.47 336 SER C C 1
ATOM 5903 O O . SER C 1 336 ? 75.964 154.118 4.227 1.00 76.86 336 SER C O 1
ATOM 5906 N N . ILE C 1 337 ? 74.511 152.416 4.456 1.00 85.94 337 ILE C N 1
ATOM 5907 C CA . ILE C 1 337 ? 73.325 153.244 4.641 1.00 78.07 337 ILE C CA 1
ATOM 5908 C C . ILE C 1 337 ? 73.096 153.703 6.072 1.00 71.13 337 ILE C C 1
ATOM 5909 O O . ILE C 1 337 ? 73.214 152.905 7.011 1.00 67.36 337 ILE C O 1
ATOM 5914 N N . ASP C 1 338 ? 72.777 154.985 6.234 1.00 67.85 338 ASP C N 1
ATOM 5915 C CA . ASP C 1 338 ? 72.451 155.518 7.549 1.00 67.01 338 ASP C CA 1
ATOM 5916 C C . ASP C 1 338 ? 71.245 154.788 8.124 1.00 68.26 338 ASP C C 1
ATOM 5917 O O . ASP C 1 338 ? 70.291 154.474 7.406 1.00 68.47 338 ASP C O 1
ATOM 5922 N N . SER C 1 339 ? 71.305 154.489 9.425 1.00 69.15 339 SER C N 1
ATOM 5923 C CA . SER C 1 339 ? 70.209 153.763 10.061 1.00 63.29 339 SER C CA 1
ATOM 5924 C C . SER C 1 339 ? 68.926 154.587 10.033 1.00 60.86 339 SER C C 1
ATOM 5925 O O . SER C 1 339 ? 67.856 154.083 9.668 1.00 59.71 339 SER C O 1
ATOM 5928 N N . GLY C 1 340 ? 69.016 155.865 10.415 1.00 60.55 340 GLY C N 1
ATOM 5929 C CA . GLY C 1 340 ? 67.857 156.738 10.328 1.00 59.55 340 GLY C CA 1
ATOM 5930 C C . GLY C 1 340 ? 67.340 156.901 8.912 1.00 62.26 340 GLY C C 1
ATOM 5931 O O . GLY C 1 340 ? 66.132 157.044 8.697 1.00 66.52 340 GLY C O 1
ATOM 5932 N N . SER C 1 341 ? 68.234 156.866 7.924 1.00 62.22 341 SER C N 1
ATOM 5933 C CA . SER C 1 341 ? 67.786 156.978 6.542 1.00 59.86 341 SER C CA 1
ATOM 5934 C C . SER C 1 341 ? 67.093 155.701 6.074 1.00 57.83 341 SER C C 1
ATOM 5935 O O . SER C 1 341 ? 66.183 155.763 5.239 1.00 61.38 341 SER C O 1
ATOM 5938 N N . LYS C 1 342 ? 67.489 154.542 6.612 1.00 52.88 342 LYS C N 1
ATOM 5939 C CA . LYS C 1 342 ? 66.823 153.292 6.256 1.00 50.09 342 LYS C CA 1
ATOM 5940 C C . LYS C 1 342 ? 65.381 153.284 6.742 1.00 48.54 342 LYS C C 1
ATOM 5941 O O . LYS C 1 342 ? 64.484 152.809 6.034 1.00 41.54 342 LYS C O 1
ATOM 5947 N N . VAL C 1 343 ? 65.141 153.819 7.942 1.00 52.23 343 VAL C N 1
ATOM 5948 C CA . VAL C 1 343 ? 63.788 153.865 8.489 1.00 49.34 343 VAL C CA 1
ATOM 5949 C C . VAL C 1 343 ? 62.898 154.747 7.625 1.00 51.81 343 VAL C C 1
ATOM 5950 O O . VAL C 1 343 ? 61.741 154.406 7.344 1.00 51.80 343 VAL C O 1
ATOM 5954 N N . GLU C 1 344 ? 63.424 155.894 7.186 1.00 52.18 344 GLU C N 1
ATOM 5955 C CA . GLU C 1 344 ? 62.666 156.762 6.293 1.00 48.10 344 GLU C CA 1
ATOM 5956 C C . GLU C 1 344 ? 62.357 156.046 4.983 1.00 48.86 344 GLU C C 1
ATOM 5957 O O . GLU C 1 344 ? 61.239 156.143 4.459 1.00 55.42 344 GLU C O 1
ATOM 5963 N N . LYS C 1 345 ? 63.324 155.278 4.469 1.00 51.29 345 LYS C N 1
ATOM 5964 C CA . LYS C 1 345 ? 63.131 154.559 3.214 1.00 55.13 345 LYS C CA 1
ATOM 5965 C C . LYS C 1 345 ? 62.009 153.533 3.328 1.00 54.90 345 LYS C C 1
ATOM 5966 O O . LYS C 1 345 ? 61.140 153.443 2.452 1.00 60.61 345 LYS C O 1
ATOM 5972 N N . VAL C 1 346 ? 62.018 152.746 4.405 1.00 46.44 346 VAL C N 1
ATOM 5973 C CA . VAL C 1 346 ? 61.012 151.704 4.580 1.00 41.49 346 VAL C CA 1
ATOM 5974 C C . VAL C 1 346 ? 59.656 152.306 4.935 1.00 42.23 346 VAL C C 1
ATOM 5975 O O . VAL C 1 346 ? 58.607 151.798 4.520 1.00 42.27 346 VAL C O 1
ATOM 5979 N N . PHE C 1 347 ? 59.651 153.389 5.713 1.00 50.17 347 PHE C N 1
ATOM 5980 C CA . PHE C 1 347 ? 58.395 154.063 6.029 1.00 54.51 347 PHE C CA 1
ATOM 5981 C C . PHE C 1 347 ? 57.719 154.587 4.765 1.00 56.57 347 PHE C C 1
ATOM 5982 O O . PHE C 1 347 ? 56.507 154.422 4.581 1.00 56.13 347 PHE C O 1
ATOM 5990 N N . LYS C 1 348 ? 58.495 155.231 3.885 1.00 56.49 348 LYS C N 1
ATOM 5991 C CA . LYS C 1 348 ? 57.925 155.810 2.672 1.00 55.71 348 LYS C CA 1
ATOM 5992 C C . LYS C 1 348 ? 57.292 154.741 1.790 1.00 58.48 348 LYS C C 1
ATOM 5993 O O . LYS C 1 348 ? 56.229 154.966 1.197 1.00 61.60 348 LYS C O 1
ATOM 5999 N N . ARG C 1 349 ? 57.917 153.564 1.705 1.00 63.90 349 ARG C N 1
ATOM 6000 C CA . ARG C 1 349 ? 57.365 152.490 0.884 1.00 64.78 349 ARG C CA 1
ATOM 6001 C C . ARG C 1 349 ? 56.072 151.955 1.478 1.00 72.98 349 ARG C C 1
ATOM 6002 O O . ARG C 1 349 ? 55.047 151.877 0.789 1.00 83.14 349 ARG C O 1
ATOM 6010 N N . VAL C 1 350 ? 56.110 151.579 2.761 1.00 66.68 350 VAL C N 1
ATOM 6011 C CA . VAL C 1 350 ? 54.981 150.902 3.393 1.00 59.86 350 VAL C CA 1
ATOM 6012 C C . VAL C 1 350 ? 53.735 151.777 3.370 1.00 56.28 350 VAL C C 1
ATOM 6013 O O . VAL C 1 350 ? 52.635 151.304 3.056 1.00 56.62 350 VAL C O 1
ATOM 6017 N N . PHE C 1 351 ? 53.882 153.060 3.695 1.00 52.59 351 PHE C N 1
ATOM 6018 C CA . PHE C 1 351 ? 52.740 153.965 3.734 1.00 52.11 351 PHE C CA 1
ATOM 6019 C C . PHE C 1 351 ? 52.431 154.599 2.385 1.00 61.25 351 PHE C C 1
ATOM 6020 O O . PHE C 1 351 ? 51.331 155.134 2.208 1.00 67.03 351 PHE C O 1
ATOM 6028 N N . GLY C 1 352 ? 53.362 154.537 1.432 1.00 62.48 352 GLY C N 1
ATOM 6029 C CA . GLY C 1 352 ? 53.157 155.102 0.111 1.00 62.57 352 GLY C CA 1
ATOM 6030 C C . GLY C 1 352 ? 53.206 156.616 0.092 1.00 66.43 352 GLY C C 1
ATOM 6031 O O . GLY C 1 352 ? 52.243 157.271 -0.314 1.00 71.12 352 GLY C O 1
ATOM 6032 N N . VAL C 1 353 ? 54.330 157.183 0.513 1.00 61.54 353 VAL C N 1
ATOM 6033 C CA . VAL C 1 353 ? 54.486 158.631 0.561 1.00 60.62 353 VAL C CA 1
ATOM 6034 C C . VAL C 1 353 ? 55.286 159.120 -0.643 1.00 72.30 353 VAL C C 1
ATOM 6035 O O . VAL C 1 353 ? 56.191 158.437 -1.121 1.00 78.42 353 VAL C O 1
ATOM 6039 N N . VAL D 1 14 ? 116.686 183.955 38.910 1.00 62.08 14 VAL D N 1
ATOM 6040 C CA . VAL D 1 14 ? 116.608 184.804 37.726 1.00 58.46 14 VAL D CA 1
ATOM 6041 C C . VAL D 1 14 ? 116.308 183.949 36.501 1.00 52.92 14 VAL D C 1
ATOM 6042 O O . VAL D 1 14 ? 116.817 182.836 36.377 1.00 47.20 14 VAL D O 1
ATOM 6046 N N . VAL D 1 15 ? 115.479 184.472 35.596 1.00 53.04 15 VAL D N 1
ATOM 6047 C CA . VAL D 1 15 ? 114.999 183.708 34.455 1.00 46.34 15 VAL D CA 1
ATOM 6048 C C . VAL D 1 15 ? 115.285 184.458 33.158 1.00 39.73 15 VAL D C 1
ATOM 6049 O O . VAL D 1 15 ? 115.335 185.692 33.126 1.00 41.33 15 VAL D O 1
ATOM 6053 N N . PHE D 1 16 ? 115.490 183.688 32.088 1.00 31.68 16 PHE D N 1
ATOM 6054 C CA . PHE D 1 16 ? 115.706 184.232 30.756 1.00 25.14 16 PHE D CA 1
ATOM 6055 C C . PHE D 1 16 ? 114.557 185.165 30.385 1.00 30.20 16 PHE D C 1
ATOM 6056 O O . PHE D 1 16 ? 113.389 184.799 30.570 1.00 34.56 16 PHE D O 1
ATOM 6064 N N . PRO D 1 17 ? 114.838 186.367 29.885 1.00 25.61 17 PRO D N 1
ATOM 6065 C CA . PRO D 1 17 ? 113.758 187.328 29.623 1.00 24.09 17 PRO D CA 1
ATOM 6066 C C . PRO D 1 17 ? 112.888 186.919 28.440 1.00 28.05 17 PRO D C 1
ATOM 6067 O O . PRO D 1 17 ? 113.381 186.466 27.404 1.00 24.07 17 PRO D O 1
ATOM 6071 N N . PHE D 1 18 ? 111.570 187.082 28.624 1.00 25.63 18 PHE D N 1
ATOM 6072 C CA . PHE D 1 18 ? 110.595 186.665 27.619 1.00 27.37 18 PHE D CA 1
ATOM 6073 C C . PHE D 1 18 ? 110.862 187.316 26.267 1.00 26.10 18 PHE D C 1
ATOM 6074 O O . PHE D 1 18 ? 110.774 186.658 25.223 1.00 30.78 18 PHE D O 1
ATOM 6082 N N . THR D 1 19 ? 111.189 188.609 26.266 1.00 25.47 19 THR D N 1
ATOM 6083 C CA . THR D 1 19 ? 111.361 189.342 25.020 1.00 23.65 19 THR D CA 1
ATOM 6084 C C . THR D 1 19 ? 112.611 188.941 24.252 1.00 24.73 19 THR D C 1
ATOM 6085 O O . THR D 1 19 ? 112.794 189.398 23.120 1.00 23.65 19 THR D O 1
ATOM 6089 N N . ALA D 1 20 ? 113.464 188.094 24.824 1.00 29.18 20 ALA D N 1
ATOM 6090 C CA . ALA D 1 20 ? 114.653 187.613 24.135 1.00 24.30 20 ALA D CA 1
ATOM 6091 C C . ALA D 1 20 ? 114.444 186.267 23.458 1.00 35.84 20 ALA D C 1
ATOM 6092 O O . ALA D 1 20 ? 115.252 185.894 22.602 1.00 30.67 20 ALA D O 1
ATOM 6094 N N . ILE D 1 21 ? 113.386 185.537 23.817 1.00 24.04 21 ILE D N 1
ATOM 6095 C CA . ILE D 1 21 ? 113.101 184.270 23.160 1.00 24.12 21 ILE D CA 1
ATOM 6096 C C . ILE D 1 21 ? 112.843 184.520 21.685 1.00 24.06 21 ILE D C 1
ATOM 6097 O O . ILE D 1 21 ? 112.002 185.347 21.316 1.00 37.22 21 ILE D O 1
ATOM 6102 N N . VAL D 1 22 ? 113.580 183.813 20.835 1.00 24.12 22 VAL D N 1
ATOM 6103 C CA . VAL D 1 22 ? 113.516 183.971 19.390 1.00 24.09 22 VAL D CA 1
ATOM 6104 C C . VAL D 1 22 ? 113.000 182.673 18.793 1.00 25.00 22 VAL D C 1
ATOM 6105 O O . VAL D 1 22 ? 113.260 181.592 19.328 1.00 25.93 22 VAL D O 1
ATOM 6109 N N . GLY D 1 23 ? 112.211 182.782 17.727 1.00 31.04 23 GLY D N 1
ATOM 6110 C CA . GLY D 1 23 ? 111.826 181.610 16.960 1.00 36.68 23 GLY D CA 1
ATOM 6111 C C . GLY D 1 23 ? 110.636 180.828 17.471 1.00 36.31 23 GLY D C 1
ATOM 6112 O O . GLY D 1 23 ? 110.392 179.718 16.982 1.00 37.22 23 GLY D O 1
ATOM 6113 N N . GLN D 1 24 ? 109.887 181.359 18.430 1.00 33.75 24 GLN D N 1
ATOM 6114 C CA . GLN D 1 24 ? 108.696 180.701 18.954 1.00 31.30 24 GLN D CA 1
ATOM 6115 C C . GLN D 1 24 ? 107.433 181.533 18.766 1.00 29.68 24 GLN D C 1
ATOM 6116 O O . GLN D 1 24 ? 106.438 181.363 19.482 1.00 30.96 24 GLN D O 1
ATOM 6122 N N . ASP D 1 25 ? 107.458 182.444 17.787 1.00 30.55 25 ASP D N 1
ATOM 6123 C CA . ASP D 1 25 ? 106.388 183.428 17.668 1.00 38.53 25 ASP D CA 1
ATOM 6124 C C . ASP D 1 25 ? 104.969 182.913 17.854 1.00 39.22 25 ASP D C 1
ATOM 6125 O O . ASP D 1 25 ? 104.152 183.563 18.514 1.00 44.24 25 ASP D O 1
ATOM 6130 N N . GLU D 1 26 ? 104.653 181.751 17.279 1.00 33.18 26 GLU D N 1
ATOM 6131 C CA . GLU D 1 26 ? 103.299 181.221 17.399 1.00 25.19 26 GLU D CA 1
ATOM 6132 C C . GLU D 1 26 ? 102.956 180.897 18.847 1.00 25.02 26 GLU D C 1
ATOM 6133 O O . GLU D 1 26 ? 101.824 181.113 19.289 1.00 24.87 26 GLU D O 1
ATOM 6139 N N . MET D 1 27 ? 103.915 180.369 19.605 1.00 25.77 27 MET D N 1
ATOM 6140 C CA . MET D 1 27 ? 103.622 180.033 20.993 1.00 26.73 27 MET D CA 1
ATOM 6141 C C . MET D 1 27 ? 103.593 181.270 21.883 1.00 26.61 27 MET D C 1
ATOM 6142 O O . MET D 1 27 ? 102.815 181.324 22.843 1.00 27.91 27 MET D O 1
ATOM 6147 N N . LYS D 1 28 ? 104.468 182.247 21.622 1.00 24.33 28 LYS D N 1
ATOM 6148 C CA . LYS D 1 28 ? 104.412 183.488 22.383 1.00 23.90 28 LYS D CA 1
ATOM 6149 C C . LYS D 1 28 ? 103.105 184.234 22.139 1.00 23.79 28 LYS D C 1
ATOM 6150 O O . LYS D 1 28 ? 102.587 184.891 23.048 1.00 25.72 28 LYS D O 1
ATOM 6156 N N . LEU D 1 29 ? 102.554 184.145 20.927 1.00 23.75 29 LEU D N 1
ATOM 6157 C CA . LEU D 1 29 ? 101.266 184.770 20.651 1.00 23.65 29 LEU D CA 1
ATOM 6158 C C . LEU D 1 29 ? 100.157 184.096 21.445 1.00 26.41 29 LEU D C 1
ATOM 6159 O O . LEU D 1 29 ? 99.306 184.769 22.038 1.00 32.28 29 LEU D O 1
ATOM 6164 N N . ALA D 1 30 ? 100.145 182.762 21.460 1.00 24.11 30 ALA D N 1
ATOM 6165 C CA . ALA D 1 30 ? 99.120 182.042 22.206 1.00 24.37 30 ALA D CA 1
ATOM 6166 C C . ALA D 1 30 ? 99.188 182.365 23.693 1.00 24.21 30 ALA D C 1
ATOM 6167 O O . ALA D 1 30 ? 98.155 182.510 24.353 1.00 25.57 30 ALA D O 1
ATOM 6169 N N . LEU D 1 31 ? 100.392 182.487 24.241 1.00 24.17 31 LEU D N 1
ATOM 6170 C CA . LEU D 1 31 ? 100.515 182.768 25.664 1.00 24.05 31 LEU D CA 1
ATOM 6171 C C . LEU D 1 31 ? 100.100 184.200 25.987 1.00 26.09 31 LEU D C 1
ATOM 6172 O O . LEU D 1 31 ? 99.413 184.444 26.987 1.00 32.12 31 LEU D O 1
ATOM 6177 N N . LEU D 1 32 ? 100.505 185.164 25.157 1.00 23.70 32 LEU D N 1
ATOM 6178 C CA . LEU D 1 32 ? 100.148 186.549 25.437 1.00 23.56 32 LEU D CA 1
ATOM 6179 C C . LEU D 1 32 ? 98.637 186.748 25.389 1.00 23.49 32 LEU D C 1
ATOM 6180 O O . LEU D 1 32 ? 98.068 187.440 26.240 1.00 23.42 32 LEU D O 1
ATOM 6185 N N . LEU D 1 33 ? 97.963 186.124 24.421 1.00 23.50 33 LEU D N 1
ATOM 6186 C CA . LEU D 1 33 ? 96.520 186.281 24.313 1.00 23.43 33 LEU D CA 1
ATOM 6187 C C . LEU D 1 33 ? 95.792 185.661 25.497 1.00 23.51 33 LEU D C 1
ATOM 6188 O O . LEU D 1 33 ? 94.759 186.182 25.924 1.00 23.43 33 LEU D O 1
ATOM 6193 N N . ASN D 1 34 ? 96.306 184.556 26.042 1.00 23.66 34 ASN D N 1
ATOM 6194 C CA . ASN D 1 34 ? 95.660 183.954 27.204 1.00 24.80 34 ASN D CA 1
ATOM 6195 C C . ASN D 1 34 ? 95.832 184.822 28.441 1.00 26.58 34 ASN D C 1
ATOM 6196 O O . ASN D 1 34 ? 94.909 184.945 29.256 1.00 28.21 34 ASN D O 1
ATOM 6201 N N . VAL D 1 35 ? 97.003 185.445 28.590 1.00 27.69 35 VAL D N 1
ATOM 6202 C CA . VAL D 1 35 ? 97.214 186.371 29.693 1.00 24.72 35 VAL D CA 1
ATOM 6203 C C . VAL D 1 35 ? 96.276 187.560 29.583 1.00 26.79 35 VAL D C 1
ATOM 6204 O O . VAL D 1 35 ? 95.824 188.102 30.600 1.00 27.14 35 VAL D O 1
ATOM 6208 N N . ILE D 1 36 ? 95.940 187.962 28.357 1.00 24.80 36 ILE D N 1
ATOM 6209 C CA . ILE D 1 36 ? 95.072 189.117 28.158 1.00 37.37 36 ILE D CA 1
ATOM 6210 C C . ILE D 1 36 ? 93.620 188.752 28.422 1.00 23.20 36 ILE D C 1
ATOM 6211 O O . ILE D 1 36 ? 92.880 189.524 29.045 1.00 23.10 36 ILE D O 1
ATOM 6216 N N . ASP D 1 37 ? 93.195 187.578 27.960 1.00 23.30 37 ASP D N 1
ATOM 6217 C CA . ASP D 1 37 ? 91.839 187.082 28.187 1.00 23.31 37 ASP D CA 1
ATOM 6218 C C . ASP D 1 37 ? 91.917 185.611 28.553 1.00 23.50 37 ASP D C 1
ATOM 6219 O O . ASP D 1 37 ? 91.832 184.736 27.682 1.00 23.55 37 ASP D O 1
ATOM 6224 N N . PRO D 1 38 ? 92.065 185.298 29.841 1.00 25.14 38 PRO D N 1
ATOM 6225 C CA . PRO D 1 38 ? 92.162 183.887 30.247 1.00 23.76 38 PRO D CA 1
ATOM 6226 C C . PRO D 1 38 ? 90.938 183.060 29.908 1.00 23.82 38 PRO D C 1
ATOM 6227 O O . PRO D 1 38 ? 91.048 181.831 29.824 1.00 26.27 38 PRO D O 1
ATOM 6231 N N . LYS D 1 39 ? 89.784 183.685 29.682 1.00 23.68 39 LYS D N 1
ATOM 6232 C CA . LYS D 1 39 ? 88.589 182.940 29.301 1.00 23.70 39 LYS D CA 1
ATOM 6233 C C . LYS D 1 39 ? 88.712 182.284 27.931 1.00 23.90 39 LYS D C 1
ATOM 6234 O O . LYS D 1 39 ? 87.742 181.671 27.472 1.00 26.35 39 LYS D O 1
ATOM 6240 N N . ILE D 1 40 ? 89.859 182.417 27.262 1.00 23.88 40 ILE D N 1
ATOM 6241 C CA . ILE D 1 40 ? 90.090 181.712 26.006 1.00 24.13 40 ILE D CA 1
ATOM 6242 C C . ILE D 1 40 ? 90.157 180.208 26.247 1.00 24.76 40 ILE D C 1
ATOM 6243 O O . ILE D 1 40 ? 89.672 179.413 25.433 1.00 25.13 40 ILE D O 1
ATOM 6248 N N . GLY D 1 41 ? 90.726 179.792 27.376 1.00 25.01 41 GLY D N 1
ATOM 6249 C CA . GLY D 1 41 ? 90.658 178.402 27.776 1.00 25.97 41 GLY D CA 1
ATOM 6250 C C . GLY D 1 41 ? 91.964 177.639 27.861 1.00 26.70 41 GLY D C 1
ATOM 6251 O O . GLY D 1 41 ? 91.945 176.411 27.946 1.00 28.10 41 GLY D O 1
ATOM 6252 N N . GLY D 1 42 ? 93.101 178.329 27.850 1.00 26.46 42 GLY D N 1
ATOM 6253 C CA . GLY D 1 42 ? 94.384 177.677 27.997 1.00 26.69 42 GLY D CA 1
ATOM 6254 C C . GLY D 1 42 ? 95.037 177.317 26.674 1.00 26.90 42 GLY D C 1
ATOM 6255 O O . GLY D 1 42 ? 94.463 177.459 25.593 1.00 26.81 42 GLY D O 1
ATOM 6256 N N . VAL D 1 43 ? 96.281 176.839 26.778 1.00 27.26 43 VAL D N 1
ATOM 6257 C CA . VAL D 1 43 ? 97.119 176.509 25.627 1.00 27.52 43 VAL D CA 1
ATOM 6258 C C . VAL D 1 43 ? 97.625 175.079 25.746 1.00 29.04 43 VAL D C 1
ATOM 6259 O O . VAL D 1 43 ? 98.089 174.665 26.813 1.00 28.67 43 VAL D O 1
ATOM 6263 N N . MET D 1 44 ? 97.528 174.331 24.652 1.00 29.06 44 MET D N 1
ATOM 6264 C CA . MET D 1 44 ? 98.189 173.041 24.500 1.00 29.77 44 MET D CA 1
ATOM 6265 C C . MET D 1 44 ? 99.443 173.248 23.659 1.00 34.06 44 MET D C 1
ATOM 6266 O O . MET D 1 44 ? 99.349 173.697 22.510 1.00 37.37 44 MET D O 1
ATOM 6271 N N . ILE D 1 45 ? 100.612 172.962 24.235 1.00 29.95 45 ILE D N 1
ATOM 6272 C CA . ILE D 1 45 ? 101.895 173.161 23.563 1.00 29.71 45 ILE D CA 1
ATOM 6273 C C . ILE D 1 45 ? 102.428 171.804 23.122 1.00 34.51 45 ILE D C 1
ATOM 6274 O O . ILE D 1 45 ? 102.839 170.986 23.950 1.00 36.39 45 ILE D O 1
ATOM 6279 N N . MET D 1 46 ? 102.413 171.549 21.821 1.00 36.23 46 MET D N 1
ATOM 6280 C CA . MET D 1 46 ? 102.944 170.300 21.300 1.00 37.75 46 MET D CA 1
ATOM 6281 C C . MET D 1 46 ? 104.087 170.528 20.320 1.00 32.93 46 MET D C 1
ATOM 6282 O O . MET D 1 46 ? 103.920 171.210 19.314 1.00 31.13 46 MET D O 1
ATOM 6287 N N . THR D 1 51 ? 111.697 172.910 22.805 1.00 85.03 51 THR D N 1
ATOM 6288 C CA . THR D 1 51 ? 112.950 173.652 22.875 1.00 81.97 51 THR D CA 1
ATOM 6289 C C . THR D 1 51 ? 113.097 174.359 24.218 1.00 78.99 51 THR D C 1
ATOM 6290 O O . THR D 1 51 ? 113.955 175.226 24.383 1.00 77.52 51 THR D O 1
ATOM 6294 N N . GLY D 1 52 ? 112.255 173.983 25.175 1.00 74.78 52 GLY D N 1
ATOM 6295 C CA . GLY D 1 52 ? 112.290 174.577 26.498 1.00 73.74 52 GLY D CA 1
ATOM 6296 C C . GLY D 1 52 ? 111.127 175.519 26.742 1.00 77.68 52 GLY D C 1
ATOM 6297 O O . GLY D 1 52 ? 111.298 176.737 26.768 1.00 96.50 52 GLY D O 1
ATOM 6298 N N . LYS D 1 53 ? 109.940 174.950 26.922 1.00 65.89 53 LYS D N 1
ATOM 6299 C CA . LYS D 1 53 ? 108.740 175.743 27.166 1.00 61.93 53 LYS D CA 1
ATOM 6300 C C . LYS D 1 53 ? 108.563 176.033 28.652 1.00 69.42 53 LYS D C 1
ATOM 6301 O O . LYS D 1 53 ? 107.838 176.952 29.033 1.00 80.88 53 LYS D O 1
ATOM 6307 N N . SER D 1 54 ? 109.231 175.244 29.488 1.00 66.04 54 SER D N 1
ATOM 6308 C CA . SER D 1 54 ? 109.149 175.415 30.933 1.00 66.65 54 SER D CA 1
ATOM 6309 C C . SER D 1 54 ? 109.660 176.789 31.356 1.00 69.46 54 SER D C 1
ATOM 6310 O O . SER D 1 54 ? 109.079 177.436 32.227 1.00 73.91 54 SER D O 1
ATOM 6313 N N . THR D 1 55 ? 110.749 177.227 30.734 1.00 71.47 55 THR D N 1
ATOM 6314 C CA . THR D 1 55 ? 111.340 178.525 31.045 1.00 66.45 55 THR D CA 1
ATOM 6315 C C . THR D 1 55 ? 110.643 179.651 30.287 1.00 57.15 55 THR D C 1
ATOM 6316 O O . THR D 1 55 ? 110.623 180.793 30.763 1.00 52.69 55 THR D O 1
ATOM 6320 N N . THR D 1 56 ? 110.039 179.348 29.134 1.00 49.88 56 THR D N 1
ATOM 6321 C CA . THR D 1 56 ? 109.263 180.368 28.434 1.00 41.46 56 THR D CA 1
ATOM 6322 C C . THR D 1 56 ? 108.061 180.798 29.267 1.00 41.06 56 THR D C 1
ATOM 6323 O O . THR D 1 56 ? 107.715 181.983 29.309 1.00 41.70 56 THR D O 1
ATOM 6327 N N . ILE D 1 57 ? 107.406 179.844 29.930 1.00 37.33 57 ILE D N 1
ATOM 6328 C CA . ILE D 1 57 ? 106.247 180.181 30.742 1.00 35.74 57 ILE D CA 1
ATOM 6329 C C . ILE D 1 57 ? 106.666 180.913 32.013 1.00 39.52 57 ILE D C 1
ATOM 6330 O O . ILE D 1 57 ? 105.987 181.846 32.456 1.00 37.83 57 ILE D O 1
ATOM 6335 N N . ARG D 1 58 ? 107.788 180.522 32.619 1.00 46.51 58 ARG D N 1
ATOM 6336 C CA . ARG D 1 58 ? 108.287 181.317 33.739 1.00 59.63 58 ARG D CA 1
ATOM 6337 C C . ARG D 1 58 ? 108.742 182.694 33.281 1.00 61.58 58 ARG D C 1
ATOM 6338 O O . ARG D 1 58 ? 108.586 183.676 34.019 1.00 73.05 58 ARG D O 1
ATOM 6346 N N . ALA D 1 59 ? 109.323 182.792 32.080 1.00 49.16 59 ALA D N 1
ATOM 6347 C CA . ALA D 1 59 ? 109.659 184.111 31.552 1.00 41.08 59 ALA D CA 1
ATOM 6348 C C . ALA D 1 59 ? 108.406 184.976 31.439 1.00 35.57 59 ALA D C 1
ATOM 6349 O O . ALA D 1 59 ? 108.437 186.179 31.730 1.00 31.69 59 ALA D O 1
ATOM 6351 N N . LEU D 1 60 ? 107.286 184.367 31.041 1.00 36.71 60 LEU D N 1
ATOM 6352 C CA . LEU D 1 60 ? 106.025 185.090 30.971 1.00 35.08 60 LEU D CA 1
ATOM 6353 C C . LEU D 1 60 ? 105.503 185.412 32.364 1.00 43.32 60 LEU D C 1
ATOM 6354 O O . LEU D 1 60 ? 104.933 186.487 32.585 1.00 52.52 60 LEU D O 1
ATOM 6359 N N . ALA D 1 61 ? 105.686 184.493 33.318 1.00 43.33 61 ALA D N 1
ATOM 6360 C CA . ALA D 1 61 ? 105.281 184.767 34.695 1.00 39.33 61 ALA D CA 1
ATOM 6361 C C . ALA D 1 61 ? 106.076 185.928 35.278 1.00 41.08 61 ALA D C 1
ATOM 6362 O O . ALA D 1 61 ? 105.510 186.845 35.886 1.00 40.30 61 ALA D O 1
ATOM 6364 N N . ASP D 1 62 ? 107.398 185.901 35.107 1.00 44.87 62 ASP D N 1
ATOM 6365 C CA . ASP D 1 62 ? 108.237 186.992 35.584 1.00 53.90 62 ASP D CA 1
ATOM 6366 C C . ASP D 1 62 ? 107.882 188.314 34.911 1.00 52.65 62 ASP D C 1
ATOM 6367 O O . ASP D 1 62 ? 108.124 189.380 35.487 1.00 53.11 62 ASP D O 1
ATOM 6372 N N . LEU D 1 63 ? 107.259 188.261 33.730 1.00 46.74 63 LEU D N 1
ATOM 6373 C CA . LEU D 1 63 ? 106.961 189.459 32.951 1.00 42.77 63 LEU D CA 1
ATOM 6374 C C . LEU D 1 63 ? 105.659 190.135 33.369 1.00 40.38 63 LEU D C 1
ATOM 6375 O O . LEU D 1 63 ? 105.519 191.350 33.196 1.00 36.19 63 LEU D O 1
ATOM 6380 N N . LEU D 1 64 ? 104.700 189.380 33.902 1.00 39.14 64 LEU D N 1
ATOM 6381 C CA . LEU D 1 64 ? 103.416 189.950 34.274 1.00 40.33 64 LEU D CA 1
ATOM 6382 C C . LEU D 1 64 ? 103.582 190.938 35.425 1.00 47.66 64 LEU D C 1
ATOM 6383 O O . LEU D 1 64 ? 104.546 190.865 36.188 1.00 48.93 64 LEU D O 1
ATOM 6388 N N . PRO D 1 65 ? 102.644 191.869 35.574 1.00 60.52 65 PRO D N 1
ATOM 6389 C CA . PRO D 1 65 ? 102.764 192.876 36.636 1.00 72.27 65 PRO D CA 1
ATOM 6390 C C . PRO D 1 65 ? 102.337 192.357 37.998 1.00 77.49 65 PRO D C 1
ATOM 6391 O O . PRO D 1 65 ? 102.276 191.142 38.218 1.00 77.60 65 PRO D O 1
ATOM 6395 N N . GLU D 1 66 ? 102.034 193.287 38.907 1.00 74.92 66 GLU D N 1
ATOM 6396 C CA . GLU D 1 66 ? 101.526 192.976 40.240 1.00 65.51 66 GLU D CA 1
ATOM 6397 C C . GLU D 1 66 ? 102.538 192.149 41.016 1.00 67.21 66 GLU D C 1
ATOM 6398 O O . GLU D 1 66 ? 103.744 192.371 40.901 1.00 67.32 66 GLU D O 1
ATOM 6404 N N . LYS D 1 104 ? 101.754 190.872 44.966 1.00 61.05 104 LYS D N 1
ATOM 6405 C CA . LYS D 1 104 ? 103.012 190.167 44.732 1.00 61.66 104 LYS D CA 1
ATOM 6406 C C . LYS D 1 104 ? 103.116 189.723 43.281 1.00 66.62 104 LYS D C 1
ATOM 6407 O O . LYS D 1 104 ? 102.115 189.717 42.559 1.00 79.09 104 LYS D O 1
ATOM 6409 N N . LYS D 1 105 ? 104.322 189.350 42.856 1.00 59.38 105 LYS D N 1
ATOM 6410 C CA . LYS D 1 105 ? 104.499 188.852 41.501 1.00 57.66 105 LYS D CA 1
ATOM 6411 C C . LYS D 1 105 ? 103.664 187.594 41.295 1.00 70.96 105 LYS D C 1
ATOM 6412 O O . LYS D 1 105 ? 103.352 186.865 42.241 1.00 83.78 105 LYS D O 1
ATOM 6418 N N . VAL D 1 106 ? 103.293 187.345 40.040 1.00 66.79 106 VAL D N 1
ATOM 6419 C CA . VAL D 1 106 ? 102.473 186.185 39.722 1.00 61.01 106 VAL D CA 1
ATOM 6420 C C . VAL D 1 106 ? 103.309 184.916 39.834 1.00 62.08 106 VAL D C 1
ATOM 6421 O O . VAL D 1 106 ? 104.505 184.902 39.510 1.00 59.02 106 VAL D O 1
ATOM 6425 N N . THR D 1 107 ? 102.686 183.846 40.318 1.00 66.28 107 THR D N 1
ATOM 6426 C CA . THR D 1 107 ? 103.365 182.594 40.622 1.00 68.01 107 THR D CA 1
ATOM 6427 C C . THR D 1 107 ? 102.979 181.557 39.582 1.00 59.50 107 THR D C 1
ATOM 6428 O O . THR D 1 107 ? 101.800 181.402 39.255 1.00 54.33 107 THR D O 1
ATOM 6432 N N . MET D 1 108 ? 103.969 180.834 39.091 1.00 57.34 108 MET D N 1
ATOM 6433 C CA . MET D 1 108 ? 103.749 179.777 38.123 1.00 60.25 108 MET D CA 1
ATOM 6434 C C . MET D 1 108 ? 103.866 178.451 38.860 1.00 72.63 108 MET D C 1
ATOM 6435 O O . MET D 1 108 ? 104.821 178.234 39.617 1.00 82.93 108 MET D O 1
ATOM 6440 N N . VAL D 1 109 ? 102.871 177.589 38.661 1.00 70.11 109 VAL D N 1
ATOM 6441 C CA . VAL D 1 109 ? 102.688 176.359 39.425 1.00 61.45 109 VAL D CA 1
ATOM 6442 C C . VAL D 1 109 ? 102.881 175.155 38.519 1.00 60.80 109 VAL D C 1
ATOM 6443 O O . VAL D 1 109 ? 102.336 175.112 37.409 1.00 66.39 109 VAL D O 1
ATOM 6447 N N . ASP D 1 110 ? 103.642 174.176 38.997 1.00 59.32 110 ASP D N 1
ATOM 6448 C CA . ASP D 1 110 ? 103.927 172.952 38.261 1.00 70.44 110 ASP D CA 1
ATOM 6449 C C . ASP D 1 110 ? 103.055 171.824 38.797 1.00 81.86 110 ASP D C 1
ATOM 6450 O O . ASP D 1 110 ? 102.878 171.703 40.014 1.00 101.43 110 ASP D O 1
ATOM 6455 N N . LEU D 1 111 ? 102.499 171.002 37.901 1.00 73.98 111 LEU D N 1
ATOM 6456 C CA . LEU D 1 111 ? 101.685 169.867 38.322 1.00 71.34 111 LEU D CA 1
ATOM 6457 C C . LEU D 1 111 ? 102.456 168.590 38.037 1.00 77.82 111 LEU D C 1
ATOM 6458 O O . LEU D 1 111 ? 102.319 168.020 36.946 1.00 81.45 111 LEU D O 1
ATOM 6463 N N . PRO D 1 112 ? 103.302 168.104 38.973 1.00 76.68 112 PRO D N 1
ATOM 6464 C CA . PRO D 1 112 ? 104.087 166.894 38.693 1.00 75.31 112 PRO D CA 1
ATOM 6465 C C . PRO D 1 112 ? 103.376 165.583 39.005 1.00 81.06 112 PRO D C 1
ATOM 6466 O O . PRO D 1 112 ? 103.810 164.528 38.528 1.00 87.90 112 PRO D O 1
ATOM 6470 N N . LEU D 1 113 ? 102.311 165.612 39.806 1.00 75.99 113 LEU D N 1
ATOM 6471 C CA . LEU D 1 113 ? 101.654 164.368 40.226 1.00 71.60 113 LEU D CA 1
ATOM 6472 C C . LEU D 1 113 ? 100.170 164.558 40.528 1.00 66.88 113 LEU D C 1
ATOM 6473 O O . LEU D 1 113 ? 99.362 163.650 40.320 1.00 61.53 113 LEU D O 1
ATOM 6478 N N . ALA D 1 145 ? 96.362 178.494 42.992 1.00 80.45 145 ALA D N 1
ATOM 6479 C CA . ALA D 1 145 ? 97.023 179.032 41.809 1.00 67.78 145 ALA D CA 1
ATOM 6480 C C . ALA D 1 145 ? 96.109 179.990 41.054 1.00 71.50 145 ALA D C 1
ATOM 6481 O O . ALA D 1 145 ? 96.203 180.121 39.834 1.00 71.02 145 ALA D O 1
ATOM 6483 N N . ASN D 1 146 ? 95.226 180.659 41.788 1.00 72.43 146 ASN D N 1
ATOM 6484 C CA . ASN D 1 146 ? 94.293 181.607 41.189 1.00 71.36 146 ASN D CA 1
ATOM 6485 C C . ASN D 1 146 ? 95.024 182.832 40.649 1.00 70.70 146 ASN D C 1
ATOM 6486 O O . ASN D 1 146 ? 96.048 183.244 41.196 1.00 74.29 146 ASN D O 1
ATOM 6491 N N . ARG D 1 147 ? 94.485 183.404 39.574 1.00 68.56 147 ARG D N 1
ATOM 6492 C CA . ARG D 1 147 ? 95.062 184.585 38.934 1.00 68.83 147 ARG D CA 1
ATOM 6493 C C . ARG D 1 147 ? 96.558 184.431 38.669 1.00 67.03 147 ARG D C 1
ATOM 6494 O O . ARG D 1 147 ? 97.351 185.308 39.008 1.00 61.28 147 ARG D O 1
ATOM 6502 N N . GLY D 1 148 ? 96.933 183.309 38.063 1.00 71.54 148 GLY D N 1
ATOM 6503 C CA . GLY D 1 148 ? 98.325 183.039 37.754 1.00 67.28 148 GLY D CA 1
ATOM 6504 C C . GLY D 1 148 ? 98.490 182.216 36.491 1.00 57.71 148 GLY D C 1
ATOM 6505 O O . GLY D 1 148 ? 97.864 182.497 35.470 1.00 59.65 148 GLY D O 1
ATOM 6506 N N . ILE D 1 149 ? 99.338 181.195 36.563 1.00 50.28 149 ILE D N 1
ATOM 6507 C CA . ILE D 1 149 ? 99.587 180.327 35.423 1.00 44.93 149 ILE D CA 1
ATOM 6508 C C . ILE D 1 149 ? 99.815 178.917 35.949 1.00 49.96 149 ILE D C 1
ATOM 6509 O O . ILE D 1 149 ? 100.552 178.721 36.921 1.00 61.02 149 ILE D O 1
ATOM 6514 N N . LEU D 1 150 ? 99.201 177.935 35.296 1.00 44.98 150 LEU D N 1
ATOM 6515 C CA . LEU D 1 150 ? 99.314 176.533 35.676 1.00 41.95 150 LEU D CA 1
ATOM 6516 C C . LEU D 1 150 ? 99.813 175.731 34.483 1.00 38.71 150 LEU D C 1
ATOM 6517 O O . LEU D 1 150 ? 99.131 175.658 33.457 1.00 43.67 150 LEU D O 1
ATOM 6522 N N . TYR D 1 151 ? 100.983 175.115 34.623 1.00 38.63 151 TYR D N 1
ATOM 6523 C CA . TYR D 1 151 ? 101.624 174.377 33.538 1.00 41.40 151 TYR D CA 1
ATOM 6524 C C . TYR D 1 151 ? 101.555 172.887 33.842 1.00 51.85 151 TYR D C 1
ATOM 6525 O O . TYR D 1 151 ? 102.180 172.414 34.795 1.00 65.01 151 TYR D O 1
ATOM 6534 N N . VAL D 1 152 ? 100.817 172.153 33.016 1.00 47.08 152 VAL D N 1
ATOM 6535 C CA . VAL D 1 152 ? 100.682 170.705 33.134 1.00 45.53 152 VAL D CA 1
ATOM 6536 C C . VAL D 1 152 ? 101.606 170.083 32.091 1.00 55.73 152 VAL D C 1
ATOM 6537 O O . VAL D 1 152 ? 101.252 169.985 30.912 1.00 57.62 152 VAL D O 1
ATOM 6541 N N . ASP D 1 153 ? 102.797 169.654 32.527 1.00 62.32 153 ASP D N 1
ATOM 6542 C CA . ASP D 1 153 ? 103.843 169.264 31.583 1.00 62.89 153 ASP D CA 1
ATOM 6543 C C . ASP D 1 153 ? 103.426 168.063 30.739 1.00 64.40 153 ASP D C 1
ATOM 6544 O O . ASP D 1 153 ? 103.743 167.998 29.546 1.00 70.54 153 ASP D O 1
ATOM 6549 N N . GLU D 1 154 ? 102.724 167.099 31.326 1.00 59.87 154 GLU D N 1
ATOM 6550 C CA . GLU D 1 154 ? 102.351 165.883 30.600 1.00 60.80 154 GLU D CA 1
ATOM 6551 C C . GLU D 1 154 ? 100.868 165.591 30.830 1.00 69.77 154 GLU D C 1
ATOM 6552 O O . GLU D 1 154 ? 100.508 164.800 31.704 1.00 79.45 154 GLU D O 1
ATOM 6558 N N . VAL D 1 155 ? 100.003 166.235 30.043 1.00 65.40 155 VAL D N 1
ATOM 6559 C CA . VAL D 1 155 ? 98.565 166.029 30.184 1.00 62.58 155 VAL D CA 1
ATOM 6560 C C . VAL D 1 155 ? 98.113 164.803 29.398 1.00 63.28 155 VAL D C 1
ATOM 6561 O O . VAL D 1 155 ? 96.913 164.599 29.190 1.00 67.62 155 VAL D O 1
ATOM 6565 N N . ASN D 1 156 ? 99.055 163.948 29.002 1.00 59.80 156 ASN D N 1
ATOM 6566 C CA . ASN D 1 156 ? 98.694 162.682 28.376 1.00 61.00 156 ASN D CA 1
ATOM 6567 C C . ASN D 1 156 ? 98.427 161.639 29.444 1.00 67.36 156 ASN D C 1
ATOM 6568 O O . ASN D 1 156 ? 97.430 160.912 29.388 1.00 71.29 156 ASN D O 1
ATOM 6573 N N . LEU D 1 157 ? 99.330 161.569 30.415 1.00 68.58 157 LEU D N 1
ATOM 6574 C CA . LEU D 1 157 ? 99.116 160.842 31.653 1.00 67.07 157 LEU D CA 1
ATOM 6575 C C . LEU D 1 157 ? 98.185 161.676 32.535 1.00 65.13 157 LEU D C 1
ATOM 6576 O O . LEU D 1 157 ? 97.660 162.716 32.124 1.00 64.57 157 LEU D O 1
ATOM 6581 N N . LEU D 1 158 ? 97.978 161.229 33.772 1.00 64.08 158 LEU D N 1
ATOM 6582 C CA . LEU D 1 158 ? 96.999 161.838 34.670 1.00 64.17 158 LEU D CA 1
ATOM 6583 C C . LEU D 1 158 ? 95.619 161.833 34.008 1.00 67.88 158 LEU D C 1
ATOM 6584 O O . LEU D 1 158 ? 95.141 162.834 33.479 1.00 62.73 158 LEU D O 1
ATOM 6586 N N . ASP D 1 159 ? 95.003 160.654 34.081 1.00 74.62 159 ASP D N 1
ATOM 6587 C CA . ASP D 1 159 ? 93.815 160.269 33.326 1.00 72.08 159 ASP D CA 1
ATOM 6588 C C . ASP D 1 159 ? 92.702 161.309 33.359 1.00 62.68 159 ASP D C 1
ATOM 6589 O O . ASP D 1 159 ? 92.693 162.207 34.210 1.00 58.47 159 ASP D O 1
ATOM 6594 N N . ASP D 1 160 ? 91.754 161.164 32.433 1.00 61.23 160 ASP D N 1
ATOM 6595 C CA . ASP D 1 160 ? 90.690 162.125 32.171 1.00 63.50 160 ASP D CA 1
ATOM 6596 C C . ASP D 1 160 ? 90.076 162.735 33.426 1.00 59.53 160 ASP D C 1
ATOM 6597 O O . ASP D 1 160 ? 89.606 163.872 33.394 1.00 49.77 160 ASP D O 1
ATOM 6599 N N . HIS D 1 161 ? 90.074 161.991 34.534 1.00 66.90 161 HIS D N 1
ATOM 6600 C CA . HIS D 1 161 ? 89.472 162.495 35.765 1.00 69.01 161 HIS D CA 1
ATOM 6601 C C . HIS D 1 161 ? 90.157 163.778 36.219 1.00 72.23 161 HIS D C 1
ATOM 6602 O O . HIS D 1 161 ? 89.509 164.820 36.383 1.00 79.00 161 HIS D O 1
ATOM 6604 N N . LEU D 1 162 ? 91.477 163.724 36.416 1.00 68.65 162 LEU D N 1
ATOM 6605 C CA . LEU D 1 162 ? 92.209 164.907 36.857 1.00 69.85 162 LEU D CA 1
ATOM 6606 C C . LEU D 1 162 ? 92.204 165.997 35.789 1.00 80.76 162 LEU D C 1
ATOM 6607 O O . LEU D 1 162 ? 92.054 167.183 36.107 1.00 88.63 162 LEU D O 1
ATOM 6609 N N . VAL D 1 163 ? 92.355 165.613 34.518 1.00 77.94 163 VAL D N 1
ATOM 6610 C CA . VAL D 1 163 ? 92.398 166.592 33.430 1.00 70.40 163 VAL D CA 1
ATOM 6611 C C . VAL D 1 163 ? 91.069 167.327 33.301 1.00 68.25 163 VAL D C 1
ATOM 6612 O O . VAL D 1 163 ? 91.036 168.536 33.043 1.00 65.09 163 VAL D O 1
ATOM 6616 N N . ASP D 1 164 ? 89.953 166.611 33.471 1.00 70.50 164 ASP D N 1
ATOM 6617 C CA . ASP D 1 164 ? 88.643 167.238 33.322 1.00 70.01 164 ASP D CA 1
ATOM 6618 C C . ASP D 1 164 ? 88.463 168.377 34.314 1.00 70.11 164 ASP D C 1
ATOM 6619 O O . ASP D 1 164 ? 87.919 169.431 33.965 1.00 66.74 164 ASP D O 1
ATOM 6621 N N . VAL D 1 165 ? 88.946 168.195 35.544 1.00 73.24 165 VAL D N 1
ATOM 6622 C CA . VAL D 1 165 ? 88.700 169.166 36.606 1.00 75.53 165 VAL D CA 1
ATOM 6623 C C . VAL D 1 165 ? 89.387 170.496 36.305 1.00 79.25 165 VAL D C 1
ATOM 6624 O O . VAL D 1 165 ? 88.824 171.570 36.560 1.00 80.55 165 VAL D O 1
ATOM 6628 N N . LEU D 1 166 ? 90.604 170.451 35.744 1.00 76.26 166 LEU D N 1
ATOM 6629 C CA . LEU D 1 166 ? 91.361 171.679 35.493 1.00 68.33 166 LEU D CA 1
ATOM 6630 C C . LEU D 1 166 ? 90.695 172.560 34.441 1.00 71.65 166 LEU D C 1
ATOM 6631 O O . LEU D 1 166 ? 90.670 173.789 34.580 1.00 79.96 166 LEU D O 1
ATOM 6636 N N . LEU D 1 167 ? 90.142 171.955 33.386 1.00 69.84 167 LEU D N 1
ATOM 6637 C CA . LEU D 1 167 ? 89.489 172.728 32.335 1.00 72.87 167 LEU D CA 1
ATOM 6638 C C . LEU D 1 167 ? 88.314 173.543 32.854 1.00 82.04 167 LEU D C 1
ATOM 6639 O O . LEU D 1 167 ? 87.950 174.545 32.225 1.00 83.97 167 LEU D O 1
ATOM 6644 N N . ASP D 1 168 ? 87.725 173.153 33.990 1.00 87.44 168 ASP D N 1
ATOM 6645 C CA . ASP D 1 168 ? 86.613 173.923 34.541 1.00 86.29 168 ASP D CA 1
ATOM 6646 C C . ASP D 1 168 ? 87.092 175.282 35.037 1.00 83.46 168 ASP D C 1
ATOM 6647 O O . ASP D 1 168 ? 86.445 176.308 34.782 1.00 86.03 168 ASP D O 1
ATOM 6652 N N . SER D 1 169 ? 88.218 175.290 35.741 1.00 81.79 169 SER D N 1
ATOM 6653 C CA . SER D 1 169 ? 88.782 176.526 36.271 1.00 82.62 169 SER D CA 1
ATOM 6654 C C . SER D 1 169 ? 88.962 177.566 35.171 1.00 93.40 169 SER D C 1
ATOM 6655 O O . SER D 1 169 ? 89.000 178.767 35.438 1.00 103.09 169 SER D O 1
ATOM 6658 N N . ALA D 1 170 ? 89.072 177.096 33.932 1.00 87.34 170 ALA D N 1
ATOM 6659 C CA . ALA D 1 170 ? 89.248 177.982 32.789 1.00 72.26 170 ALA D CA 1
ATOM 6660 C C . ALA D 1 170 ? 87.905 178.362 32.174 1.00 73.49 170 ALA D C 1
ATOM 6661 O O . ALA D 1 170 ? 86.886 178.407 32.863 1.00 79.80 170 ALA D O 1
ATOM 6663 N N . ALA D 1 171 ? 87.912 178.632 30.873 1.00 68.32 171 ALA D N 1
ATOM 6664 C CA . ALA D 1 171 ? 86.695 179.007 30.162 1.00 59.32 171 ALA D CA 1
ATOM 6665 C C . ALA D 1 171 ? 86.077 180.269 30.756 1.00 67.17 171 ALA D C 1
ATOM 6666 O O . ALA D 1 171 ? 86.780 181.117 31.304 1.00 78.71 171 ALA D O 1
ATOM 6668 N N . GLY D 1 172 ? 84.757 180.386 30.643 1.00 62.68 172 GLY D N 1
ATOM 6669 C CA . GLY D 1 172 ? 84.046 181.537 31.166 1.00 60.10 172 GLY D CA 1
ATOM 6670 C C . GLY D 1 172 ? 84.187 181.672 32.669 1.00 64.11 172 GLY D C 1
ATOM 6671 O O . GLY D 1 172 ? 83.275 182.146 33.346 1.00 69.11 172 GLY D O 1
ATOM 6672 N N . ARG D 1 189 ? 89.638 182.038 37.348 1.00 54.92 189 ARG D N 1
ATOM 6673 C CA . ARG D 1 189 ? 90.170 182.449 36.053 1.00 51.72 189 ARG D CA 1
ATOM 6674 C C . ARG D 1 189 ? 91.696 182.533 36.087 1.00 62.40 189 ARG D C 1
ATOM 6675 O O . ARG D 1 189 ? 92.266 183.379 36.778 1.00 67.26 189 ARG D O 1
ATOM 6677 N N . PHE D 1 190 ? 92.355 181.667 35.317 1.00 61.84 190 PHE D N 1
ATOM 6678 C CA . PHE D 1 190 ? 93.810 181.611 35.297 1.00 57.91 190 PHE D CA 1
ATOM 6679 C C . PHE D 1 190 ? 94.250 181.048 33.951 1.00 58.44 190 PHE D C 1
ATOM 6680 O O . PHE D 1 190 ? 93.440 180.532 33.176 1.00 70.52 190 PHE D O 1
ATOM 6688 N N . VAL D 1 191 ? 95.546 181.160 33.673 1.00 43.80 191 VAL D N 1
ATOM 6689 C CA . VAL D 1 191 ? 96.106 180.725 32.398 1.00 35.28 191 VAL D CA 1
ATOM 6690 C C . VAL D 1 191 ? 96.543 179.270 32.538 1.00 41.50 191 VAL D C 1
ATOM 6691 O O . VAL D 1 191 ? 97.543 178.969 33.185 1.00 43.73 191 VAL D O 1
ATOM 6695 N N . LEU D 1 192 ? 95.765 178.358 31.960 1.00 40.46 192 LEU D N 1
ATOM 6696 C CA . LEU D 1 192 ? 96.149 176.951 31.891 1.00 36.21 192 LEU D CA 1
ATOM 6697 C C . LEU D 1 192 ? 97.135 176.755 30.747 1.00 32.52 192 LEU D C 1
ATOM 6698 O O . LEU D 1 192 ? 96.893 177.205 29.625 1.00 32.45 192 LEU D O 1
ATOM 6703 N N . VAL D 1 193 ? 98.241 176.075 31.017 1.00 31.64 193 VAL D N 1
ATOM 6704 C CA . VAL D 1 193 ? 99.202 175.751 29.974 1.00 31.37 193 VAL D CA 1
ATOM 6705 C C . VAL D 1 193 ? 99.529 174.276 30.087 1.00 40.33 193 VAL D C 1
ATOM 6706 O O . VAL D 1 193 ? 99.883 173.799 31.170 1.00 52.78 193 VAL D O 1
ATOM 6710 N N . GLY D 1 194 ? 99.401 173.558 28.980 1.00 34.46 194 GLY D N 1
ATOM 6711 C CA . GLY D 1 194 ? 99.715 172.147 28.951 1.00 30.22 194 GLY D CA 1
ATOM 6712 C C . GLY D 1 194 ? 100.589 171.811 27.763 1.00 38.55 194 GLY D C 1
ATOM 6713 O O . GLY D 1 194 ? 100.540 172.463 26.720 1.00 40.71 194 GLY D O 1
ATOM 6714 N N . SER D 1 195 ? 101.414 170.788 27.946 1.00 45.54 195 SER D N 1
ATOM 6715 C CA . SER D 1 195 ? 102.231 170.227 26.882 1.00 54.65 195 SER D CA 1
ATOM 6716 C C . SER D 1 195 ? 101.996 168.727 26.842 1.00 64.00 195 SER D C 1
ATOM 6717 O O . SER D 1 195 ? 101.579 168.131 27.836 1.00 71.43 195 SER D O 1
ATOM 6720 N N . GLY D 1 196 ? 102.278 168.108 25.688 1.00 62.61 196 GLY D N 1
ATOM 6721 C CA . GLY D 1 196 ? 102.019 166.696 25.525 1.00 68.56 196 GLY D CA 1
ATOM 6722 C C . GLY D 1 196 ? 103.161 165.987 24.829 1.00 81.59 196 GLY D C 1
ATOM 6723 O O . GLY D 1 196 ? 104.014 166.598 24.186 1.00 87.93 196 GLY D O 1
ATOM 6724 N N . ASN D 1 197 ? 103.119 164.663 24.931 1.00 85.70 197 ASN D N 1
ATOM 6725 C CA . ASN D 1 197 ? 104.118 163.764 24.363 1.00 87.16 197 ASN D CA 1
ATOM 6726 C C . ASN D 1 197 ? 103.492 162.911 23.260 1.00 91.98 197 ASN D C 1
ATOM 6727 O O . ASN D 1 197 ? 102.399 162.348 23.449 1.00 92.17 197 ASN D O 1
ATOM 6732 N N . PRO D 1 198 ? 104.097 162.852 22.078 1.00 94.32 198 PRO D N 1
ATOM 6733 C CA . PRO D 1 198 ? 103.647 161.867 21.092 1.00 94.27 198 PRO D CA 1
ATOM 6734 C C . PRO D 1 198 ? 104.047 160.463 21.540 1.00 88.26 198 PRO D C 1
ATOM 6735 O O . PRO D 1 198 ? 105.092 160.252 22.154 1.00 82.24 198 PRO D O 1
ATOM 6739 N N . GLU D 1 199 ? 103.194 159.493 21.220 1.00 88.13 199 GLU D N 1
ATOM 6740 C CA . GLU D 1 199 ? 103.360 158.076 21.539 1.00 88.06 199 GLU D CA 1
ATOM 6741 C C . GLU D 1 199 ? 103.249 157.770 23.025 1.00 92.41 199 GLU D C 1
ATOM 6742 O O . GLU D 1 199 ? 103.609 156.659 23.448 1.00 92.05 199 GLU D O 1
ATOM 6744 N N . GLU D 1 200 ? 102.777 158.714 23.840 1.00 93.48 200 GLU D N 1
ATOM 6745 C CA . GLU D 1 200 ? 102.640 158.448 25.262 1.00 88.85 200 GLU D CA 1
ATOM 6746 C C . GLU D 1 200 ? 101.170 158.386 25.655 1.00 85.06 200 GLU D C 1
ATOM 6747 O O . GLU D 1 200 ? 100.844 158.500 26.836 1.00 77.73 200 GLU D O 1
ATOM 6753 N N . GLY D 1 201 ? 100.273 158.251 24.681 1.00 90.60 201 GLY D N 1
ATOM 6754 C CA . GLY D 1 201 ? 98.861 158.267 24.995 1.00 91.50 201 GLY D CA 1
ATOM 6755 C C . GLY D 1 201 ? 98.357 159.560 24.402 1.00 86.31 201 GLY D C 1
ATOM 6756 O O . GLY D 1 201 ? 98.000 160.490 25.139 1.00 78.19 201 GLY D O 1
ATOM 6757 N N . GLU D 1 202 ? 98.315 159.632 23.076 1.00 87.92 202 GLU D N 1
ATOM 6758 C CA . GLU D 1 202 ? 97.832 160.832 22.408 1.00 85.13 202 GLU D CA 1
ATOM 6759 C C . GLU D 1 202 ? 96.596 161.344 23.135 1.00 84.98 202 GLU D C 1
ATOM 6760 O O . GLU D 1 202 ? 95.628 160.606 23.321 1.00 84.88 202 GLU D O 1
ATOM 6762 N N . LEU D 1 203 ? 96.637 162.607 23.549 1.00 85.11 203 LEU D N 1
ATOM 6763 C CA . LEU D 1 203 ? 95.524 163.223 24.265 1.00 83.70 203 LEU D CA 1
ATOM 6764 C C . LEU D 1 203 ? 94.177 162.863 23.646 1.00 81.58 203 LEU D C 1
ATOM 6765 O O . LEU D 1 203 ? 93.931 163.137 22.471 1.00 80.70 203 LEU D O 1
ATOM 6770 N N . ARG D 1 204 ? 93.310 162.245 24.444 1.00 78.89 204 ARG D N 1
ATOM 6771 C CA . ARG D 1 204 ? 91.986 161.847 23.981 1.00 76.77 204 ARG D CA 1
ATOM 6772 C C . ARG D 1 204 ? 91.334 162.982 23.203 1.00 74.31 204 ARG D C 1
ATOM 6773 O O . ARG D 1 204 ? 91.401 164.142 23.610 1.00 79.24 204 ARG D O 1
ATOM 6781 N N . PRO D 1 205 ? 90.706 162.647 22.081 1.00 68.33 205 PRO D N 1
ATOM 6782 C CA . PRO D 1 205 ? 90.051 163.669 21.244 1.00 68.95 205 PRO D CA 1
ATOM 6783 C C . PRO D 1 205 ? 88.980 164.466 21.970 1.00 73.74 205 PRO D C 1
ATOM 6784 O O . PRO D 1 205 ? 88.727 165.621 21.606 1.00 78.47 205 PRO D O 1
ATOM 6788 N N . GLN D 1 206 ? 88.360 163.900 23.003 1.00 76.40 206 GLN D N 1
ATOM 6789 C CA . GLN D 1 206 ? 87.381 164.638 23.788 1.00 77.85 206 GLN D CA 1
ATOM 6790 C C . GLN D 1 206 ? 88.059 165.562 24.786 1.00 75.67 206 GLN D C 1
ATOM 6791 O O . GLN D 1 206 ? 87.422 166.495 25.289 1.00 81.24 206 GLN D O 1
ATOM 6797 N N . LEU D 1 207 ? 89.327 165.292 25.104 1.00 69.28 207 LEU D N 1
ATOM 6798 C CA . LEU D 1 207 ? 90.098 166.063 26.065 1.00 70.98 207 LEU D CA 1
ATOM 6799 C C . LEU D 1 207 ? 91.058 167.056 25.426 1.00 66.10 207 LEU D C 1
ATOM 6800 O O . LEU D 1 207 ? 91.627 167.888 26.139 1.00 64.52 207 LEU D O 1
ATOM 6805 N N . LEU D 1 208 ? 91.233 167.013 24.109 1.00 64.78 208 LEU D N 1
ATOM 6806 C CA . LEU D 1 208 ? 92.079 167.987 23.434 1.00 64.67 208 LEU D CA 1
ATOM 6807 C C . LEU D 1 208 ? 91.268 169.167 22.920 1.00 63.53 208 LEU D C 1
ATOM 6808 O O . LEU D 1 208 ? 91.744 170.305 22.945 1.00 67.77 208 LEU D O 1
ATOM 6813 N N . ASP D 1 209 ? 90.032 168.912 22.490 1.00 57.78 209 ASP D N 1
ATOM 6814 C CA . ASP D 1 209 ? 89.136 169.968 22.036 1.00 55.50 209 ASP D CA 1
ATOM 6815 C C . ASP D 1 209 ? 88.851 170.993 23.123 1.00 57.04 209 ASP D C 1
ATOM 6816 O O . ASP D 1 209 ? 88.460 172.123 22.806 1.00 68.73 209 ASP D O 1
ATOM 6821 N N . ARG D 1 210 ? 89.027 170.633 24.394 1.00 48.15 210 ARG D N 1
ATOM 6822 C CA . ARG D 1 210 ? 88.690 171.553 25.469 1.00 51.76 210 ARG D CA 1
ATOM 6823 C C . ARG D 1 210 ? 89.777 172.592 25.727 1.00 56.11 210 ARG D C 1
ATOM 6824 O O . ARG D 1 210 ? 89.533 173.557 26.461 1.00 57.50 210 ARG D O 1
ATOM 6832 N N . PHE D 1 211 ? 90.946 172.446 25.114 1.00 54.29 211 PHE D N 1
ATOM 6833 C CA . PHE D 1 211 ? 91.977 173.468 25.186 1.00 45.34 211 PHE D CA 1
ATOM 6834 C C . PHE D 1 211 ? 91.649 174.604 24.226 1.00 33.05 211 PHE D C 1
ATOM 6835 O O . PHE D 1 211 ? 91.259 174.372 23.076 1.00 35.91 211 PHE D O 1
ATOM 6843 N N . GLY D 1 212 ? 91.810 175.836 24.703 1.00 27.77 212 GLY D N 1
ATOM 6844 C CA . GLY D 1 212 ? 91.518 177.003 23.896 1.00 26.88 212 GLY D CA 1
ATOM 6845 C C . GLY D 1 212 ? 92.275 177.004 22.587 1.00 26.92 212 GLY D C 1
ATOM 6846 O O . GLY D 1 212 ? 91.669 177.019 21.511 1.00 26.81 212 GLY D O 1
ATOM 6847 N N . MET D 1 213 ? 93.604 176.995 22.670 1.00 27.07 213 MET D N 1
ATOM 6848 C CA . MET D 1 213 ? 94.460 177.050 21.499 1.00 27.10 213 MET D CA 1
ATOM 6849 C C . MET D 1 213 ? 95.466 175.915 21.526 1.00 27.94 213 MET D C 1
ATOM 6850 O O . MET D 1 213 ? 95.839 175.406 22.585 1.00 31.02 213 MET D O 1
ATOM 6855 N N . HIS D 1 214 ? 95.934 175.564 20.334 1.00 28.23 214 HIS D N 1
ATOM 6856 C CA . HIS D 1 214 ? 96.889 174.485 20.103 1.00 28.97 214 HIS D CA 1
ATOM 6857 C C . HIS D 1 214 ? 98.080 175.097 19.367 1.00 28.77 214 HIS D C 1
ATOM 6858 O O . HIS D 1 214 ? 98.012 175.342 18.159 1.00 28.85 214 HIS D O 1
ATOM 6865 N N . ALA D 1 215 ? 99.149 175.397 20.099 1.00 28.59 215 ALA D N 1
ATOM 6866 C CA . ALA D 1 215 ? 100.348 176.006 19.532 1.00 30.02 215 ALA D CA 1
ATOM 6867 C C . ALA D 1 215 ? 101.416 174.945 19.305 1.00 38.91 215 ALA D C 1
ATOM 6868 O O . ALA D 1 215 ? 101.759 174.202 20.230 1.00 44.41 215 ALA D O 1
ATOM 6870 N N . GLU D 1 216 ? 101.941 174.880 18.083 1.00 38.05 216 GLU D N 1
ATOM 6871 C CA . GLU D 1 216 ? 103.004 173.943 17.735 1.00 42.57 216 GLU D CA 1
ATOM 6872 C C . GLU D 1 216 ? 104.356 174.647 17.740 1.00 44.85 216 GLU D C 1
ATOM 6873 O O . GLU D 1 216 ? 104.468 175.810 17.340 1.00 52.86 216 GLU D O 1
ATOM 6879 N N . ILE D 1 217 ? 105.373 173.952 18.240 1.00 39.93 217 ILE D N 1
ATOM 6880 C CA . ILE D 1 217 ? 106.739 174.462 18.261 1.00 41.04 217 ILE D CA 1
ATOM 6881 C C . ILE D 1 217 ? 107.520 173.771 17.151 1.00 44.08 217 ILE D C 1
ATOM 6882 O O . ILE D 1 217 ? 107.633 172.538 17.133 1.00 45.03 217 ILE D O 1
ATOM 6887 N N . ARG D 1 218 ? 108.060 174.554 16.224 1.00 45.53 218 ARG D N 1
ATOM 6888 C CA . ARG D 1 218 ? 108.966 174.040 15.207 1.00 50.62 218 ARG D CA 1
ATOM 6889 C C . ARG D 1 218 ? 110.345 174.623 15.457 1.00 47.54 218 ARG D C 1
ATOM 6890 O O . ARG D 1 218 ? 110.488 175.841 15.595 1.00 49.97 218 ARG D O 1
ATOM 6898 N N . THR D 1 219 ? 111.350 173.758 15.533 1.00 46.55 219 THR D N 1
ATOM 6899 C CA . THR D 1 219 ? 112.694 174.239 15.812 1.00 46.77 219 THR D CA 1
ATOM 6900 C C . THR D 1 219 ? 113.222 175.041 14.627 1.00 43.17 219 THR D C 1
ATOM 6901 O O . THR D 1 219 ? 113.023 174.671 13.465 1.00 46.80 219 THR D O 1
ATOM 6905 N N . VAL D 1 220 ? 113.901 176.147 14.938 1.00 35.19 220 VAL D N 1
ATOM 6906 C CA . VAL D 1 220 ? 114.325 177.099 13.921 1.00 33.40 220 VAL D CA 1
ATOM 6907 C C . VAL D 1 220 ? 115.168 176.416 12.853 1.00 41.60 220 VAL D C 1
ATOM 6908 O O . VAL D 1 220 ? 116.073 175.631 13.158 1.00 48.70 220 VAL D O 1
ATOM 6912 N N . ARG D 1 221 ? 114.874 176.716 11.588 1.00 40.84 221 ARG D N 1
ATOM 6913 C CA . ARG D 1 221 ? 115.588 176.128 10.462 1.00 42.32 221 ARG D CA 1
ATOM 6914 C C . ARG D 1 221 ? 116.620 177.060 9.843 1.00 47.22 221 ARG D C 1
ATOM 6915 O O . ARG D 1 221 ? 117.441 176.597 9.042 1.00 53.85 221 ARG D O 1
ATOM 6923 N N . GLU D 1 222 ? 116.597 178.346 10.172 1.00 48.74 222 GLU D N 1
ATOM 6924 C CA . GLU D 1 222 ? 117.579 179.273 9.621 1.00 47.59 222 GLU D CA 1
ATOM 6925 C C . GLU D 1 222 ? 118.916 179.076 10.326 1.00 50.54 222 GLU D C 1
ATOM 6926 O O . GLU D 1 222 ? 118.992 179.260 11.547 1.00 52.28 222 GLU D O 1
ATOM 6928 N N . PRO D 1 223 ? 119.979 178.685 9.611 1.00 50.13 223 PRO D N 1
ATOM 6929 C CA . PRO D 1 223 ? 121.254 178.404 10.298 1.00 45.23 223 PRO D CA 1
ATOM 6930 C C . PRO D 1 223 ? 121.757 179.568 11.131 1.00 44.46 223 PRO D C 1
ATOM 6931 O O . PRO D 1 223 ? 122.135 179.372 12.294 1.00 38.97 223 PRO D O 1
ATOM 6935 N N . GLU D 1 224 ? 121.765 180.784 10.581 1.00 46.33 224 GLU D N 1
ATOM 6936 C CA . GLU D 1 224 ? 122.267 181.911 11.359 1.00 48.16 224 GLU D CA 1
ATOM 6937 C C . GLU D 1 224 ? 121.386 182.212 12.566 1.00 44.26 224 GLU D C 1
ATOM 6938 O O . GLU D 1 224 ? 121.865 182.820 13.532 1.00 39.21 224 GLU D O 1
ATOM 6944 N N . LEU D 1 225 ? 120.117 181.793 12.541 1.00 45.74 225 LEU D N 1
ATOM 6945 C CA . LEU D 1 225 ? 119.276 181.966 13.718 1.00 47.81 225 LEU D CA 1
ATOM 6946 C C . LEU D 1 225 ? 119.602 180.945 14.795 1.00 51.92 225 LEU D C 1
ATOM 6947 O O . LEU D 1 225 ? 119.681 181.298 15.978 1.00 56.49 225 LEU D O 1
ATOM 6952 N N . ARG D 1 226 ? 119.792 179.679 14.407 1.00 46.13 226 ARG D N 1
ATOM 6953 C CA . ARG D 1 226 ? 120.188 178.671 15.381 1.00 34.64 226 ARG D CA 1
ATOM 6954 C C . ARG D 1 226 ? 121.477 179.081 16.074 1.00 37.00 226 ARG D C 1
ATOM 6955 O O . ARG D 1 226 ? 121.600 178.955 17.297 1.00 46.47 226 ARG D O 1
ATOM 6963 N N . VAL D 1 227 ? 122.436 179.613 15.316 1.00 32.57 227 VAL D N 1
ATOM 6964 C CA . VAL D 1 227 ? 123.682 180.062 15.928 1.00 31.06 227 VAL D CA 1
ATOM 6965 C C . VAL D 1 227 ? 123.407 181.172 16.939 1.00 43.12 227 VAL D C 1
ATOM 6966 O O . VAL D 1 227 ? 123.962 181.174 18.046 1.00 42.33 227 VAL D O 1
ATOM 6970 N N . LYS D 1 228 ? 122.506 182.102 16.598 1.00 53.70 228 LYS D N 1
ATOM 6971 C CA . LYS D 1 228 ? 122.212 183.226 17.488 1.00 52.54 228 LYS D CA 1
ATOM 6972 C C . LYS D 1 228 ? 121.567 182.764 18.792 1.00 42.17 228 LYS D C 1
ATOM 6973 O O . LYS D 1 228 ? 121.912 183.253 19.876 1.00 37.44 228 LYS D O 1
ATOM 6979 N N . ILE D 1 229 ? 120.629 181.822 18.707 1.00 36.25 229 ILE D N 1
ATOM 6980 C CA . ILE D 1 229 ? 119.988 181.311 19.912 1.00 33.58 229 ILE D CA 1
ATOM 6981 C C . ILE D 1 229 ? 121.031 180.714 20.848 1.00 41.87 229 ILE D C 1
ATOM 6982 O O . ILE D 1 229 ? 121.066 181.026 22.046 1.00 45.00 229 ILE D O 1
ATOM 6987 N N . VAL D 1 230 ? 121.918 179.869 20.304 1.00 46.89 230 VAL D N 1
ATOM 6988 C CA . VAL D 1 230 ? 122.930 179.195 21.120 1.00 40.93 230 VAL D CA 1
ATOM 6989 C C . VAL D 1 230 ? 123.845 180.216 21.789 1.00 44.55 230 VAL D C 1
ATOM 6990 O O . VAL D 1 230 ? 124.168 180.103 22.979 1.00 49.16 230 VAL D O 1
ATOM 6994 N N . GLU D 1 231 ? 124.295 181.218 21.033 1.00 40.95 231 GLU D N 1
ATOM 6995 C CA . GLU D 1 231 ? 125.134 182.244 21.641 1.00 39.15 231 GLU D CA 1
ATOM 6996 C C . GLU D 1 231 ? 124.383 183.014 22.722 1.00 46.51 231 GLU D C 1
ATOM 6997 O O . GLU D 1 231 ? 124.986 183.409 23.729 1.00 48.99 231 GLU D O 1
ATOM 7003 N N . GLN D 1 232 ? 123.059 183.153 22.576 1.00 48.79 232 GLN D N 1
ATOM 7004 C CA . GLN D 1 232 ? 122.257 183.827 23.592 1.00 46.64 232 GLN D CA 1
ATOM 7005 C C . GLN D 1 232 ? 122.155 182.994 24.867 1.00 45.12 232 GLN D C 1
ATOM 7006 O O . GLN D 1 232 ? 122.124 183.545 25.976 1.00 42.98 232 GLN D O 1
ATOM 7012 N N . ARG D 1 233 ? 122.080 181.667 24.735 1.00 48.42 233 ARG D N 1
ATOM 7013 C CA . ARG D 1 233 ? 121.940 180.826 25.920 1.00 49.98 233 ARG D CA 1
ATOM 7014 C C . ARG D 1 233 ? 123.214 180.836 26.753 1.00 57.68 233 ARG D C 1
ATOM 7015 O O . ARG D 1 233 ? 123.173 181.058 27.969 1.00 66.13 233 ARG D O 1
ATOM 7023 N N . THR D 1 234 ? 124.364 180.616 26.112 1.00 58.15 234 THR D N 1
ATOM 7024 C CA . THR D 1 234 ? 125.609 180.594 26.871 1.00 62.64 234 THR D CA 1
ATOM 7025 C C . THR D 1 234 ? 125.954 181.979 27.403 1.00 64.04 234 THR D C 1
ATOM 7026 O O . THR D 1 234 ? 126.416 182.109 28.543 1.00 70.04 234 THR D O 1
ATOM 7030 N N . GLU D 1 235 ? 125.697 183.027 26.616 1.00 57.08 235 GLU D N 1
ATOM 7031 C CA . GLU D 1 235 ? 125.907 184.381 27.121 1.00 47.29 235 GLU D CA 1
ATOM 7032 C C . GLU D 1 235 ? 125.029 184.651 28.334 1.00 41.68 235 GLU D C 1
ATOM 7033 O O . GLU D 1 235 ? 125.444 185.355 29.261 1.00 33.23 235 GLU D O 1
ATOM 7039 N N . PHE D 1 236 ? 123.833 184.060 28.365 1.00 46.62 236 PHE D N 1
ATOM 7040 C CA . PHE D 1 236 ? 122.965 184.217 29.523 1.00 47.24 236 PHE D CA 1
ATOM 7041 C C . PHE D 1 236 ? 123.474 183.398 30.704 1.00 55.55 236 PHE D C 1
ATOM 7042 O O . PHE D 1 236 ? 123.404 183.850 31.852 1.00 60.87 236 PHE D O 1
ATOM 7050 N N . ASP D 1 237 ? 123.985 182.191 30.447 1.00 59.06 237 ASP D N 1
ATOM 7051 C CA . ASP D 1 237 ? 124.517 181.382 31.540 1.00 62.82 237 ASP D CA 1
ATOM 7052 C C . ASP D 1 237 ? 125.791 181.981 32.121 1.00 64.79 237 ASP D C 1
ATOM 7053 O O . ASP D 1 237 ? 126.027 181.870 33.331 1.00 73.54 237 ASP D O 1
ATOM 7058 N N . GLN D 1 238 ? 126.606 182.640 31.290 1.00 60.92 238 GLN D N 1
ATOM 7059 C CA . GLN D 1 238 ? 127.850 183.223 31.784 1.00 60.54 238 GLN D CA 1
ATOM 7060 C C . GLN D 1 238 ? 127.599 184.508 32.569 1.00 67.63 238 GLN D C 1
ATOM 7061 O O . GLN D 1 238 ? 128.218 184.723 33.616 1.00 70.99 238 GLN D O 1
ATOM 7067 N N . ASN D 1 239 ? 126.706 185.374 32.081 1.00 72.86 239 ASN D N 1
ATOM 7068 C CA . ASN D 1 239 ? 126.393 186.649 32.736 1.00 74.21 239 ASN D CA 1
ATOM 7069 C C . ASN D 1 239 ? 124.897 186.922 32.674 1.00 68.94 239 ASN D C 1
ATOM 7070 O O . ASN D 1 239 ? 124.427 187.699 31.834 1.00 72.99 239 ASN D O 1
ATOM 7075 N N . PRO D 1 240 ? 124.113 186.310 33.571 1.00 63.43 240 PRO D N 1
ATOM 7076 C CA . PRO D 1 240 ? 122.651 186.528 33.535 1.00 67.49 240 PRO D CA 1
ATOM 7077 C C . PRO D 1 240 ? 122.232 187.984 33.678 1.00 70.81 240 PRO D C 1
ATOM 7078 O O . PRO D 1 240 ? 121.405 188.467 32.892 1.00 70.77 240 PRO D O 1
ATOM 7082 N N . HIS D 1 241 ? 122.755 188.693 34.677 1.00 73.81 241 HIS D N 1
ATOM 7083 C CA . HIS D 1 241 ? 122.263 190.033 34.974 1.00 70.84 241 HIS D CA 1
ATOM 7084 C C . HIS D 1 241 ? 122.611 191.045 33.885 1.00 64.90 241 HIS D C 1
ATOM 7085 O O . HIS D 1 241 ? 121.767 191.889 33.561 1.00 66.96 241 HIS D O 1
ATOM 7092 N N . PRO D 1 242 ? 123.815 191.023 33.296 1.00 61.67 242 PRO D N 1
ATOM 7093 C CA . PRO D 1 242 ? 124.042 191.889 32.126 1.00 55.28 242 PRO D CA 1
ATOM 7094 C C . PRO D 1 242 ? 123.128 191.553 30.964 1.00 53.26 242 PRO D C 1
ATOM 7095 O O . PRO D 1 242 ? 122.836 192.430 30.142 1.00 60.79 242 PRO D O 1
ATOM 7099 N N . PHE D 1 243 ? 122.672 190.302 30.868 1.00 52.29 243 PHE D N 1
ATOM 7100 C CA . PHE D 1 243 ? 121.745 189.932 29.805 1.00 45.78 243 PHE D CA 1
ATOM 7101 C C . PHE D 1 243 ? 120.355 190.509 30.068 1.00 49.49 243 PHE D C 1
ATOM 7102 O O . PHE D 1 243 ? 119.779 191.187 29.207 1.00 61.13 243 PHE D O 1
ATOM 7110 N N . CYS D 1 244 ? 119.806 190.265 31.263 1.00 48.83 244 CYS D N 1
ATOM 7111 C CA . CYS D 1 244 ? 118.490 190.802 31.594 1.00 56.01 244 CYS D CA 1
ATOM 7112 C C . CYS D 1 244 ? 118.455 192.320 31.492 1.00 57.33 244 CYS D C 1
ATOM 7113 O O . CYS D 1 244 ? 117.415 192.892 31.142 1.00 64.25 244 CYS D O 1
ATOM 7116 N N . ASP D 1 245 ? 119.571 192.991 31.797 1.00 59.73 245 ASP D N 1
ATOM 7117 C CA . ASP D 1 245 ? 119.597 194.449 31.726 1.00 59.26 245 ASP D CA 1
ATOM 7118 C C . ASP D 1 245 ? 119.520 194.936 30.286 1.00 53.66 245 ASP D C 1
ATOM 7119 O O . ASP D 1 245 ? 118.871 195.948 30.004 1.00 62.32 245 ASP D O 1
ATOM 7124 N N . GLN D 1 246 ? 120.152 194.217 29.356 1.00 41.92 246 GLN D N 1
ATOM 7125 C CA . GLN D 1 246 ? 120.091 194.597 27.949 1.00 36.74 246 GLN D CA 1
ATOM 7126 C C . GLN D 1 246 ? 118.661 194.569 27.416 1.00 42.63 246 GLN D C 1
ATOM 7127 O O . GLN D 1 246 ? 118.349 195.280 26.453 1.00 48.89 246 GLN D O 1
ATOM 7133 N N . TYR D 1 247 ? 117.785 193.781 28.042 1.00 39.85 247 TYR D N 1
ATOM 7134 C CA . TYR D 1 247 ? 116.400 193.626 27.628 1.00 31.77 247 TYR D CA 1
ATOM 7135 C C . TYR D 1 247 ? 115.420 194.284 28.589 1.00 50.40 247 TYR D C 1
ATOM 7136 O O . TYR D 1 247 ? 114.210 194.081 28.453 1.00 58.23 247 TYR D O 1
ATOM 7145 N N . GLN D 1 248 ? 115.899 195.086 29.540 1.00 48.51 248 GLN D N 1
ATOM 7146 C CA . GLN D 1 248 ? 114.998 195.575 30.578 1.00 54.54 248 GLN D CA 1
ATOM 7147 C C . GLN D 1 248 ? 113.972 196.554 30.022 1.00 56.48 248 GLN D C 1
ATOM 7148 O O . GLN D 1 248 ? 112.800 196.509 30.411 1.00 58.90 248 GLN D O 1
ATOM 7154 N N . THR D 1 249 ? 114.373 197.442 29.110 1.00 51.32 249 THR D N 1
ATOM 7155 C CA . THR D 1 249 ? 113.389 198.396 28.608 1.00 47.38 249 THR D CA 1
ATOM 7156 C C . THR D 1 249 ? 112.393 197.722 27.673 1.00 42.93 249 THR D C 1
ATOM 7157 O O . THR D 1 249 ? 111.216 198.093 27.660 1.00 39.48 249 THR D O 1
ATOM 7161 N N . GLU D 1 250 ? 112.827 196.709 26.920 1.00 37.78 250 GLU D N 1
ATOM 7162 C CA . GLU D 1 250 ? 111.897 195.967 26.072 1.00 31.18 250 GLU D CA 1
ATOM 7163 C C . GLU D 1 250 ? 110.908 195.150 26.899 1.00 29.15 250 GLU D C 1
ATOM 7164 O O . GLU D 1 250 ? 109.749 194.992 26.500 1.00 26.29 250 GLU D O 1
ATOM 7170 N N . GLN D 1 251 ? 111.344 194.622 28.046 1.00 28.35 251 GLN D N 1
ATOM 7171 C CA . GLN D 1 251 ? 110.428 193.918 28.937 1.00 23.23 251 GLN D CA 1
ATOM 7172 C C . GLN D 1 251 ? 109.383 194.856 29.509 1.00 28.78 251 GLN D C 1
ATOM 7173 O O . GLN D 1 251 ? 108.211 194.481 29.640 1.00 41.49 251 GLN D O 1
ATOM 7179 N N . GLU D 1 252 ? 109.783 196.075 29.866 1.00 22.97 252 GLU D N 1
ATOM 7180 C CA . GLU D 1 252 ? 108.823 197.012 30.436 1.00 32.26 252 GLU D CA 1
ATOM 7181 C C . GLU D 1 252 ? 107.832 197.491 29.384 1.00 41.81 252 GLU D C 1
ATOM 7182 O O . GLU D 1 252 ? 106.643 197.665 29.680 1.00 22.63 252 GLU D O 1
ATOM 7188 N N . ALA D 1 253 ? 108.292 197.671 28.144 1.00 22.64 253 ALA D N 1
ATOM 7189 C CA . ALA D 1 253 ? 107.390 198.088 27.080 1.00 22.52 253 ALA D CA 1
ATOM 7190 C C . ALA D 1 253 ? 106.307 197.046 26.837 1.00 25.54 253 ALA D C 1
ATOM 7191 O O . ALA D 1 253 ? 105.124 197.384 26.730 1.00 36.76 253 ALA D O 1
ATOM 7193 N N . LEU D 1 254 ? 106.684 195.767 26.769 1.00 29.37 254 LEU D N 1
ATOM 7194 C CA . LEU D 1 254 ? 105.673 194.738 26.554 1.00 28.73 254 LEU D CA 1
ATOM 7195 C C . LEU D 1 254 ? 104.774 194.588 27.779 1.00 33.55 254 LEU D C 1
ATOM 7196 O O . LEU D 1 254 ? 103.584 194.267 27.645 1.00 31.61 254 LEU D O 1
ATOM 7201 N N . GLN D 1 255 ? 105.314 194.825 28.976 1.00 38.20 255 GLN D N 1
ATOM 7202 C CA . GLN D 1 255 ? 104.491 194.738 30.176 1.00 22.95 255 GLN D CA 1
ATOM 7203 C C . GLN D 1 255 ? 103.380 195.771 30.149 1.00 22.76 255 GLN D C 1
ATOM 7204 O O . GLN D 1 255 ? 102.255 195.488 30.567 1.00 22.77 255 GLN D O 1
ATOM 7210 N N . ALA D 1 256 ? 103.678 196.979 29.660 1.00 43.44 256 ALA D N 1
ATOM 7211 C CA . ALA D 1 256 ? 102.657 198.018 29.562 1.00 22.40 256 ALA D CA 1
ATOM 7212 C C . ALA D 1 256 ? 101.621 197.681 28.503 1.00 23.45 256 ALA D C 1
ATOM 7213 O O . ALA D 1 256 ? 100.445 198.025 28.661 1.00 26.29 256 ALA D O 1
ATOM 7215 N N . LYS D 1 257 ? 102.033 197.036 27.413 1.00 22.44 257 LYS D N 1
ATOM 7216 C CA . LYS D 1 257 ? 101.072 196.639 26.395 1.00 22.43 257 LYS D CA 1
ATOM 7217 C C . LYS D 1 257 ? 100.101 195.595 26.939 1.00 31.42 257 LYS D C 1
ATOM 7218 O O . LYS D 1 257 ? 98.909 195.613 26.608 1.00 22.48 257 LYS D O 1
ATOM 7224 N N . ILE D 1 258 ? 100.586 194.685 27.787 1.00 22.71 258 ILE D N 1
ATOM 7225 C CA . ILE D 1 258 ? 99.709 193.665 28.360 1.00 22.82 258 ILE D CA 1
ATOM 7226 C C . ILE D 1 258 ? 98.669 194.308 29.267 1.00 26.35 258 ILE D C 1
ATOM 7227 O O . ILE D 1 258 ? 97.478 193.978 29.203 1.00 22.73 258 ILE D O 1
ATOM 7232 N N . VAL D 1 259 ? 99.105 195.222 30.136 1.00 22.66 259 VAL D N 1
ATOM 7233 C CA . VAL D 1 259 ? 98.178 195.901 31.036 1.00 22.57 259 VAL D CA 1
ATOM 7234 C C . VAL D 1 259 ? 97.147 196.687 30.237 1.00 23.14 259 VAL D C 1
ATOM 7235 O O . VAL D 1 259 ? 95.941 196.631 30.512 1.00 22.83 259 VAL D O 1
ATOM 7239 N N . ASN D 1 260 ? 97.613 197.440 29.239 1.00 22.26 260 ASN D N 1
ATOM 7240 C CA . ASN D 1 260 ? 96.705 198.201 28.392 1.00 22.84 260 ASN D CA 1
ATOM 7241 C C . ASN D 1 260 ? 95.717 197.291 27.670 1.00 24.06 260 ASN D C 1
ATOM 7242 O O . ASN D 1 260 ? 94.516 197.580 27.630 1.00 27.85 260 ASN D O 1
ATOM 7247 N N . ALA D 1 261 ? 96.195 196.167 27.125 1.00 30.66 261 ALA D N 1
ATOM 7248 C CA . ALA D 1 261 ? 95.309 195.278 26.376 1.00 30.09 261 ALA D CA 1
ATOM 7249 C C . ALA D 1 261 ? 94.199 194.736 27.261 1.00 22.42 261 ALA D C 1
ATOM 7250 O O . ALA D 1 261 ? 93.041 194.653 26.833 1.00 28.92 261 ALA D O 1
ATOM 7252 N N . GLN D 1 262 ? 94.532 194.363 28.501 1.00 27.00 262 GLN D N 1
ATOM 7253 C CA . GLN D 1 262 ? 93.510 193.929 29.445 1.00 22.58 262 GLN D CA 1
ATOM 7254 C C . GLN D 1 262 ? 92.533 195.057 29.724 1.00 28.44 262 GLN D C 1
ATOM 7255 O O . GLN D 1 262 ? 91.320 194.837 29.792 1.00 30.58 262 GLN D O 1
ATOM 7261 N N . ASN D 1 263 ? 93.045 196.281 29.850 1.00 24.76 263 ASN D N 1
ATOM 7262 C CA . ASN D 1 263 ? 92.191 197.428 30.127 1.00 22.06 263 ASN D CA 1
ATOM 7263 C C . ASN D 1 263 ? 91.313 197.783 28.929 1.00 25.07 263 ASN D C 1
ATOM 7264 O O . ASN D 1 263 ? 90.218 198.331 29.107 1.00 21.79 263 ASN D O 1
ATOM 7269 N N . LEU D 1 264 ? 91.776 197.505 27.708 1.00 21.94 264 LEU D N 1
ATOM 7270 C CA . LEU D 1 264 ? 91.039 197.902 26.519 1.00 21.81 264 LEU D CA 1
ATOM 7271 C C . LEU D 1 264 ? 90.074 196.833 26.018 1.00 30.59 264 LEU D C 1
ATOM 7272 O O . LEU D 1 264 ? 89.117 197.167 25.309 1.00 21.80 264 LEU D O 1
ATOM 7277 N N . LEU D 1 265 ? 90.269 195.572 26.401 1.00 22.19 265 LEU D N 1
ATOM 7278 C CA . LEU D 1 265 ? 89.437 194.493 25.870 1.00 22.21 265 LEU D CA 1
ATOM 7279 C C . LEU D 1 265 ? 87.932 194.756 25.970 1.00 22.11 265 LEU D C 1
ATOM 7280 O O . LEU D 1 265 ? 87.218 194.431 25.006 1.00 22.10 265 LEU D O 1
ATOM 7285 N N . PRO D 1 266 ? 87.392 195.336 27.053 1.00 22.55 266 PRO D N 1
ATOM 7286 C CA . PRO D 1 266 ? 85.934 195.561 27.107 1.00 21.94 266 PRO D CA 1
ATOM 7287 C C . PRO D 1 266 ? 85.367 196.408 25.974 1.00 29.27 266 PRO D C 1
ATOM 7288 O O . PRO D 1 266 ? 84.177 196.270 25.666 1.00 21.71 266 PRO D O 1
ATOM 7292 N N . GLN D 1 267 ? 86.141 197.318 25.387 1.00 22.97 267 GLN D N 1
ATOM 7293 C CA . GLN D 1 267 ? 85.654 198.097 24.254 1.00 24.45 267 GLN D CA 1
ATOM 7294 C C . GLN D 1 267 ? 85.870 197.429 22.901 1.00 23.37 267 GLN D C 1
ATOM 7295 O O . GLN D 1 267 ? 85.419 197.976 21.889 1.00 30.98 267 GLN D O 1
ATOM 7301 N N . VAL D 1 268 ? 86.570 196.297 22.835 1.00 21.75 268 VAL D N 1
ATOM 7302 C CA . VAL D 1 268 ? 86.912 195.731 21.534 1.00 21.82 268 VAL D CA 1
ATOM 7303 C C . VAL D 1 268 ? 85.681 195.083 20.920 1.00 21.85 268 VAL D C 1
ATOM 7304 O O . VAL D 1 268 ? 85.004 194.268 21.557 1.00 25.36 268 VAL D O 1
ATOM 7308 N N . THR D 1 269 ? 85.368 195.465 19.689 1.00 21.76 269 THR D N 1
ATOM 7309 C CA . THR D 1 269 ? 84.213 194.952 18.976 1.00 21.77 269 THR D CA 1
ATOM 7310 C C . THR D 1 269 ? 84.666 194.256 17.701 1.00 21.88 269 THR D C 1
ATOM 7311 O O . THR D 1 269 ? 85.721 194.572 17.143 1.00 24.54 269 THR D O 1
ATOM 7315 N N . ILE D 1 270 ? 83.855 193.305 17.247 1.00 21.97 270 ILE D N 1
ATOM 7316 C CA . ILE D 1 270 ? 84.047 192.635 15.967 1.00 22.06 270 ILE D CA 1
ATOM 7317 C C . ILE D 1 270 ? 82.795 192.846 15.131 1.00 21.97 270 ILE D C 1
ATOM 7318 O O . ILE D 1 270 ? 81.675 192.722 15.638 1.00 31.88 270 ILE D O 1
ATOM 7323 N N . ASP D 1 271 ? 82.987 193.206 13.864 1.00 35.78 271 ASP D N 1
ATOM 7324 C CA . ASP D 1 271 ? 81.868 193.464 12.971 1.00 32.98 271 ASP D CA 1
ATOM 7325 C C . ASP D 1 271 ? 80.975 192.233 12.856 1.00 33.18 271 ASP D C 1
ATOM 7326 O O . ASP D 1 271 ? 81.440 191.092 12.917 1.00 41.13 271 ASP D O 1
ATOM 7331 N N . TYR D 1 272 ? 79.673 192.475 12.675 1.00 35.77 272 TYR D N 1
ATOM 7332 C CA . TYR D 1 272 ? 78.726 191.367 12.580 1.00 33.05 272 TYR D CA 1
ATOM 7333 C C . TYR D 1 272 ? 79.025 190.484 11.376 1.00 35.43 272 TYR D C 1
ATOM 7334 O O . TYR D 1 272 ? 78.933 189.254 11.462 1.00 40.80 272 TYR D O 1
ATOM 7343 N N . ASP D 1 273 ? 79.379 191.092 10.241 1.00 34.19 273 ASP D N 1
ATOM 7344 C CA . ASP D 1 273 ? 79.687 190.300 9.056 1.00 44.12 273 ASP D CA 1
ATOM 7345 C C . ASP D 1 273 ? 80.913 189.422 9.289 1.00 45.38 273 ASP D C 1
ATOM 7346 O O . ASP D 1 273 ? 80.956 188.271 8.835 1.00 51.11 273 ASP D O 1
ATOM 7351 N N . TYR D 1 274 ? 81.922 189.947 9.992 1.00 42.67 274 TYR D N 1
ATOM 7352 C CA . TYR D 1 274 ? 83.087 189.137 10.341 1.00 33.73 274 TYR D CA 1
ATOM 7353 C C . TYR D 1 274 ? 82.706 188.008 11.291 1.00 31.67 274 TYR D C 1
ATOM 7354 O O . TYR D 1 274 ? 83.123 186.858 11.105 1.00 33.57 274 TYR D O 1
ATOM 7363 N N . ARG D 1 275 ? 81.918 188.325 12.323 1.00 30.95 275 ARG D N 1
ATOM 7364 C CA . ARG D 1 275 ? 81.518 187.320 13.300 1.00 32.40 275 ARG D CA 1
ATOM 7365 C C . ARG D 1 275 ? 80.776 186.165 12.641 1.00 35.71 275 ARG D C 1
ATOM 7366 O O . ARG D 1 275 ? 80.905 185.016 13.079 1.00 48.24 275 ARG D O 1
ATOM 7374 N N . VAL D 1 276 ? 79.999 186.449 11.593 1.00 29.31 276 VAL D N 1
ATOM 7375 C CA . VAL D 1 276 ? 79.276 185.398 10.883 1.00 22.77 276 VAL D CA 1
ATOM 7376 C C . VAL D 1 276 ? 80.226 184.576 10.018 1.00 25.19 276 VAL D C 1
ATOM 7377 O O . VAL D 1 276 ? 80.138 183.342 9.981 1.00 27.58 276 VAL D O 1
ATOM 7381 N N . LYS D 1 277 ? 81.145 185.239 9.306 1.00 27.91 277 LYS D N 1
ATOM 7382 C CA . LYS D 1 277 ? 82.087 184.509 8.459 1.00 28.13 277 LYS D CA 1
ATOM 7383 C C . LYS D 1 277 ? 83.026 183.646 9.286 1.00 29.69 277 LYS D C 1
ATOM 7384 O O . LYS D 1 277 ? 83.536 182.631 8.791 1.00 25.16 277 LYS D O 1
ATOM 7390 N N . VAL D 1 278 ? 83.285 184.042 10.533 1.00 38.15 278 VAL D N 1
ATOM 7391 C CA . VAL D 1 278 ? 84.047 183.181 11.428 1.00 32.55 278 VAL D CA 1
ATOM 7392 C C . VAL D 1 278 ? 83.269 181.902 11.689 1.00 34.42 278 VAL D C 1
ATOM 7393 O O . VAL D 1 278 ? 83.826 180.798 11.637 1.00 36.00 278 VAL D O 1
ATOM 7397 N N . SER D 1 279 ? 81.961 182.029 11.943 1.00 33.06 279 SER D N 1
ATOM 7398 C CA . SER D 1 279 ? 81.131 180.847 12.152 1.00 33.41 279 SER D CA 1
ATOM 7399 C C . SER D 1 279 ? 81.021 179.994 10.895 1.00 37.57 279 SER D C 1
ATOM 7400 O O . SER D 1 279 ? 80.948 178.765 10.997 1.00 38.90 279 SER D O 1
ATOM 7403 N N . GLU D 1 280 ? 80.998 180.608 9.707 1.00 39.43 280 GLU D N 1
ATOM 7404 C CA . GLU D 1 280 ? 81.008 179.800 8.491 1.00 43.05 280 GLU D CA 1
ATOM 7405 C C . GLU D 1 280 ? 82.277 178.966 8.409 1.00 45.81 280 GLU D C 1
ATOM 7406 O O . GLU D 1 280 ? 82.246 177.816 7.953 1.00 46.39 280 GLU D O 1
ATOM 7412 N N . VAL D 1 281 ? 83.404 179.529 8.849 1.00 45.75 281 VAL D N 1
ATOM 7413 C CA . VAL D 1 281 ? 84.653 178.772 8.870 1.00 40.43 281 VAL D CA 1
ATOM 7414 C C . VAL D 1 281 ? 84.540 177.589 9.826 1.00 36.77 281 VAL D C 1
ATOM 7415 O O . VAL D 1 281 ? 85.003 176.480 9.526 1.00 35.35 281 VAL D O 1
ATOM 7419 N N . CYS D 1 282 ? 83.940 177.809 11.000 1.00 36.00 282 CYS D N 1
ATOM 7420 C CA . CYS D 1 282 ? 83.754 176.719 11.955 1.00 33.99 282 CYS D CA 1
ATOM 7421 C C . CYS D 1 282 ? 82.811 175.645 11.420 1.00 37.46 282 CYS D C 1
ATOM 7422 O O . CYS D 1 282 ? 83.062 174.447 11.601 1.00 38.88 282 CYS D O 1
ATOM 7425 N N . ALA D 1 283 ? 81.720 176.052 10.764 1.00 39.17 283 ALA D N 1
ATOM 7426 C CA . ALA D 1 283 ? 80.773 175.078 10.232 1.00 36.76 283 ALA D CA 1
ATOM 7427 C C . ALA D 1 283 ? 81.393 174.290 9.088 1.00 40.97 283 ALA D C 1
ATOM 7428 O O . ALA D 1 283 ? 81.287 173.060 9.043 1.00 46.94 283 ALA D O 1
ATOM 7430 N N . GLU D 1 284 ? 82.072 174.982 8.172 1.00 41.01 284 GLU D N 1
ATOM 7431 C CA . GLU D 1 284 ? 82.695 174.320 7.036 1.00 38.98 284 GLU D CA 1
ATOM 7432 C C . GLU D 1 284 ? 83.814 173.378 7.466 1.00 41.26 284 GLU D C 1
ATOM 7433 O O . GLU D 1 284 ? 84.177 172.475 6.707 1.00 45.31 284 GLU D O 1
ATOM 7439 N N . LEU D 1 285 ? 84.362 173.560 8.665 1.00 39.84 285 LEU D N 1
ATOM 7440 C CA . LEU D 1 285 ? 85.346 172.645 9.236 1.00 42.24 285 LEU D CA 1
ATOM 7441 C C . LEU D 1 285 ? 84.721 171.506 10.035 1.00 45.68 285 LEU D C 1
ATOM 7442 O O . LEU D 1 285 ? 85.449 170.616 10.482 1.00 47.33 285 LEU D O 1
ATOM 7447 N N . ASP D 1 286 ? 83.400 171.515 10.220 1.00 45.59 286 ASP D N 1
ATOM 7448 C CA . ASP D 1 286 ? 82.688 170.500 11.002 1.00 49.62 286 ASP D CA 1
ATOM 7449 C C . ASP D 1 286 ? 83.238 170.404 12.427 1.00 46.59 286 ASP D C 1
ATOM 7450 O O . ASP D 1 286 ? 83.546 169.324 12.933 1.00 52.20 286 ASP D O 1
ATOM 7455 N N . VAL D 1 287 ? 83.358 171.560 13.076 1.00 38.07 287 VAL D N 1
ATOM 7456 C CA . VAL D 1 287 ? 83.838 171.621 14.449 1.00 33.64 287 VAL D CA 1
ATOM 7457 C C . VAL D 1 287 ? 82.790 171.059 15.408 1.00 29.23 287 VAL D C 1
ATOM 7458 O O . VAL D 1 287 ? 81.578 171.183 15.194 1.00 28.89 287 VAL D O 1
ATOM 7462 N N . ASP D 1 288 ? 83.266 170.405 16.462 1.00 29.72 288 ASP D N 1
ATOM 7463 C CA . ASP D 1 288 ? 82.424 169.804 17.497 1.00 38.65 288 ASP D CA 1
ATOM 7464 C C . ASP D 1 288 ? 81.931 170.909 18.428 1.00 35.63 288 ASP D C 1
ATOM 7465 O O . ASP D 1 288 ? 82.604 171.301 19.384 1.00 41.71 288 ASP D O 1
ATOM 7470 N N . GLY D 1 289 ? 80.744 171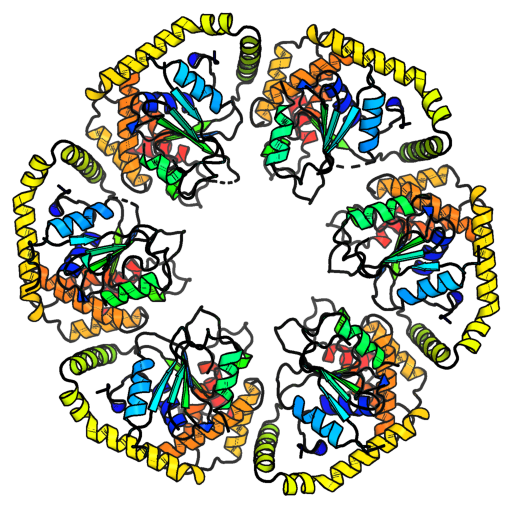.429 18.147 1.00 28.58 289 GLY D N 1
ATOM 7471 C CA . GLY D 1 289 ? 80.149 172.419 19.021 1.00 27.91 289 GLY D CA 1
ATOM 7472 C C . GLY D 1 289 ? 80.398 173.837 18.550 1.00 29.72 289 GLY D C 1
ATOM 7473 O O . GLY D 1 289 ? 80.792 174.100 17.411 1.00 40.31 289 GLY D O 1
ATOM 7474 N N . LEU D 1 290 ? 80.141 174.776 19.460 1.00 26.31 290 LEU D N 1
ATOM 7475 C CA . LEU D 1 290 ? 80.338 176.195 19.193 1.00 25.36 290 LEU D CA 1
ATOM 7476 C C . LEU D 1 290 ? 81.548 176.769 19.914 1.00 25.42 290 LEU D C 1
ATOM 7477 O O . LEU D 1 290 ? 81.751 177.984 19.882 1.00 27.88 290 LEU D O 1
ATOM 7482 N N . ARG D 1 291 ? 82.370 175.957 20.530 1.00 26.75 291 ARG D N 1
ATOM 7483 C CA . ARG D 1 291 ? 83.516 176.454 21.256 1.00 35.92 291 ARG D CA 1
ATOM 7484 C C . ARG D 1 291 ? 84.535 177.059 20.393 1.00 37.19 291 ARG D C 1
ATOM 7485 O O . ARG D 1 291 ? 85.208 177.954 20.810 1.00 36.84 291 ARG D O 1
ATOM 7493 N N . GLY D 1 292 ? 84.681 176.563 19.187 1.00 28.99 292 GLY D N 1
ATOM 7494 C CA . GLY D 1 292 ? 85.564 177.201 18.222 1.00 25.90 292 GLY D CA 1
ATOM 7495 C C . GLY D 1 292 ? 85.083 178.580 17.806 1.00 25.53 292 GLY D C 1
ATOM 7496 O O . GLY D 1 292 ? 85.885 179.502 17.642 1.00 24.49 292 GLY D O 1
ATOM 7497 N N . ASP D 1 293 ? 83.765 178.744 17.637 1.00 24.49 293 ASP D N 1
ATOM 7498 C CA . ASP D 1 293 ? 83.227 180.070 17.348 1.00 23.90 293 ASP D CA 1
ATOM 7499 C C . ASP D 1 293 ? 83.553 181.043 18.469 1.00 24.39 293 ASP D C 1
ATOM 7500 O O . ASP D 1 293 ? 83.842 182.220 18.218 1.00 24.72 293 ASP D O 1
ATOM 7505 N N . ILE D 1 294 ? 83.493 180.579 19.717 1.00 24.92 294 ILE D N 1
ATOM 7506 C CA . ILE D 1 294 ? 83.721 181.470 20.850 1.00 25.53 294 ILE D CA 1
ATOM 7507 C C . ILE D 1 294 ? 85.209 181.789 21.012 1.00 23.53 294 ILE D C 1
ATOM 7508 O O . ILE D 1 294 ? 85.585 182.947 21.229 1.00 23.31 294 ILE D O 1
ATOM 7513 N N . VAL D 1 295 ? 86.085 180.785 20.907 1.00 24.04 295 VAL D N 1
ATOM 7514 C CA . VAL D 1 295 ? 87.501 181.036 21.154 1.00 25.43 295 VAL D CA 1
ATOM 7515 C C . VAL D 1 295 ? 88.083 181.938 20.076 1.00 24.36 295 VAL D C 1
ATOM 7516 O O . VAL D 1 295 ? 88.803 182.896 20.377 1.00 34.86 295 VAL D O 1
ATOM 7520 N N . THR D 1 296 ? 87.771 181.659 18.806 1.00 24.34 296 THR D N 1
ATOM 7521 C CA . THR D 1 296 ? 88.267 182.508 17.728 1.00 23.58 296 THR D CA 1
ATOM 7522 C C . THR D 1 296 ? 87.830 183.949 17.938 1.00 23.66 296 THR D C 1
ATOM 7523 O O . THR D 1 296 ? 88.610 184.886 17.727 1.00 23.15 296 THR D O 1
ATOM 7527 N N . ASN D 1 297 ? 86.601 184.148 18.409 1.00 24.02 297 ASN D N 1
ATOM 7528 C CA . ASN D 1 297 ? 86.141 185.505 18.666 1.00 23.01 297 ASN D CA 1
ATOM 7529 C C . ASN D 1 297 ? 86.902 186.133 19.824 1.00 22.99 297 ASN D C 1
ATOM 7530 O O . ASN D 1 297 ? 87.365 187.274 19.718 1.00 27.38 297 ASN D O 1
ATOM 7535 N N . ARG D 1 298 ? 87.068 185.403 20.933 1.00 23.10 298 ARG D N 1
ATOM 7536 C CA . ARG D 1 298 ? 87.773 185.994 22.067 1.00 23.09 298 ARG D CA 1
ATOM 7537 C C . ARG D 1 298 ? 89.239 186.269 21.736 1.00 24.47 298 ARG D C 1
ATOM 7538 O O . ARG D 1 298 ? 89.811 187.253 22.221 1.00 23.03 298 ARG D O 1
ATOM 7546 N N . ALA D 1 299 ? 89.854 185.409 20.914 1.00 23.20 299 ALA D N 1
ATOM 7547 C CA . ALA D 1 299 ? 91.252 185.570 20.532 1.00 23.22 299 ALA D CA 1
ATOM 7548 C C . ALA D 1 299 ? 91.451 186.746 19.586 1.00 23.09 299 ALA D C 1
ATOM 7549 O O . ALA D 1 299 ? 92.415 187.506 19.734 1.00 23.05 299 ALA D O 1
ATOM 7551 N N . ALA D 1 300 ? 90.572 186.898 18.590 1.00 23.03 300 ALA D N 1
ATOM 7552 C CA . ALA D 1 300 ? 90.706 188.029 17.678 1.00 22.90 300 ALA D CA 1
ATOM 7553 C C . ALA D 1 300 ? 90.575 189.356 18.425 1.00 23.04 300 ALA D C 1
ATOM 7554 O O . ALA D 1 300 ? 91.323 190.299 18.154 1.00 33.16 300 ALA D O 1
ATOM 7556 N N . LYS D 1 301 ? 89.653 189.441 19.388 1.00 27.09 301 LYS D N 1
ATOM 7557 C CA . LYS D 1 301 ? 89.529 190.657 20.188 1.00 22.58 301 LYS D CA 1
ATOM 7558 C C . LYS D 1 301 ? 90.772 190.906 21.033 1.00 22.61 301 LYS D C 1
ATOM 7559 O O . LYS D 1 301 ? 91.224 192.049 21.155 1.00 22.49 301 LYS D O 1
ATOM 7565 N N . ALA D 1 302 ? 91.336 189.856 21.634 1.00 22.77 302 ALA D N 1
ATOM 7566 C CA . ALA D 1 302 ? 92.513 190.043 22.480 1.00 22.82 302 ALA D CA 1
ATOM 7567 C C . ALA D 1 302 ? 93.700 190.526 21.667 1.00 22.79 302 ALA D C 1
ATOM 7568 O O . ALA D 1 302 ? 94.500 191.340 22.144 1.00 22.73 302 ALA D O 1
ATOM 7570 N N . LEU D 1 303 ? 93.830 190.039 20.431 1.00 22.83 303 LEU D N 1
ATOM 7571 C CA . LEU D 1 303 ? 94.932 190.479 19.589 1.00 22.81 303 LEU D CA 1
ATOM 7572 C C . LEU D 1 303 ? 94.756 191.938 19.196 1.00 22.62 303 LEU D C 1
ATOM 7573 O O . LEU D 1 303 ? 95.704 192.726 19.284 1.00 22.57 303 LEU D O 1
ATOM 7578 N N . ALA D 1 304 ? 93.540 192.322 18.793 1.00 22.52 304 ALA D N 1
ATOM 7579 C CA . ALA D 1 304 ? 93.275 193.718 18.467 1.00 22.33 304 ALA D CA 1
ATOM 7580 C C . ALA D 1 304 ? 93.508 194.624 19.671 1.00 26.49 304 ALA D C 1
ATOM 7581 O O . ALA D 1 304 ? 94.058 195.724 19.531 1.00 26.18 304 ALA D O 1
ATOM 7583 N N . ALA D 1 305 ? 93.127 194.176 20.868 1.00 22.29 305 ALA D N 1
ATOM 7584 C CA . ALA D 1 305 ? 93.419 194.968 22.058 1.00 22.22 305 ALA D CA 1
ATOM 7585 C C . ALA D 1 305 ? 94.922 195.062 22.299 1.00 22.28 305 ALA D C 1
ATOM 7586 O O . ALA D 1 305 ? 95.435 196.125 22.670 1.00 25.50 305 ALA D O 1
ATOM 7588 N N . PHE D 1 306 ? 95.642 193.961 22.089 1.00 22.45 306 PHE D N 1
ATOM 7589 C CA . PHE D 1 306 ? 97.083 193.978 22.279 1.00 22.51 306 PHE D CA 1
ATOM 7590 C C . PHE D 1 306 ? 97.725 195.064 21.431 1.00 22.38 306 PHE D C 1
ATOM 7591 O O . PHE D 1 306 ? 98.653 195.749 21.877 1.00 22.34 306 PHE D O 1
ATOM 7599 N N . GLU D 1 307 ? 97.228 195.251 20.213 1.00 27.32 307 GLU D N 1
ATOM 7600 C CA . GLU D 1 307 ? 97.750 196.243 19.287 1.00 22.20 307 GLU D CA 1
ATOM 7601 C C . GLU D 1 307 ? 97.039 197.585 19.409 1.00 21.99 307 GLU D C 1
ATOM 7602 O O . GLU D 1 307 ? 97.071 198.382 18.466 1.00 24.47 307 GLU D O 1
ATOM 7608 N N . GLY D 1 308 ? 96.381 197.842 20.534 1.00 21.94 308 GLY D N 1
ATOM 7609 C CA . GLY D 1 308 ? 95.840 199.162 20.781 1.00 21.73 308 GLY D CA 1
ATOM 7610 C C . GLY D 1 308 ? 94.703 199.549 19.868 1.00 29.32 308 GLY D C 1
ATOM 7611 O O . GLY D 1 308 ? 94.540 200.734 19.564 1.00 34.17 308 GLY D O 1
ATOM 7612 N N . ARG D 1 309 ? 93.903 198.581 19.431 1.00 21.71 309 ARG D N 1
ATOM 7613 C CA . ARG D 1 309 ? 92.776 198.825 18.550 1.00 21.61 309 ARG D CA 1
ATOM 7614 C C . ARG D 1 309 ? 91.487 198.281 19.161 1.00 25.46 309 ARG D C 1
ATOM 7615 O O . ARG D 1 309 ? 91.501 197.373 19.999 1.00 21.78 309 ARG D O 1
ATOM 7623 N N . THR D 1 310 ? 90.361 198.859 18.730 1.00 27.14 310 THR D N 1
ATOM 7624 C CA . THR D 1 310 ? 89.053 198.475 19.233 1.00 21.49 310 THR D CA 1
ATOM 7625 C C . THR D 1 310 ? 88.139 197.869 18.179 1.00 23.99 310 THR D C 1
ATOM 7626 O O . THR D 1 310 ? 86.989 197.551 18.499 1.00 24.41 310 THR D O 1
ATOM 7630 N N . GLU D 1 311 ? 88.608 197.678 16.946 1.00 27.06 311 GLU D N 1
ATOM 7631 C CA . GLU D 1 311 ? 87.826 197.007 15.911 1.00 25.77 311 GLU D CA 1
ATOM 7632 C C . GLU D 1 311 ? 88.627 195.839 15.362 1.00 28.45 311 GLU D C 1
ATOM 7633 O O . GLU D 1 311 ? 89.703 196.037 14.792 1.00 38.63 311 GLU D O 1
ATOM 7639 N N . VAL D 1 312 ? 88.096 194.629 15.516 1.00 26.25 312 VAL D N 1
ATOM 7640 C CA . VAL D 1 312 ? 88.762 193.439 15.003 1.00 23.58 312 VAL D CA 1
ATOM 7641 C C . VAL D 1 312 ? 88.813 193.486 13.481 1.00 26.13 312 VAL D C 1
ATOM 7642 O O . VAL D 1 312 ? 87.835 193.851 12.813 1.00 29.80 312 VAL D O 1
ATOM 7646 N N . THR D 1 313 ? 89.955 193.109 12.926 1.00 30.30 313 THR D N 1
ATOM 7647 C CA . THR D 1 313 ? 90.219 193.151 11.497 1.00 39.30 313 THR D CA 1
ATOM 7648 C C . THR D 1 313 ? 90.290 191.746 10.927 1.00 38.90 313 THR D C 1
ATOM 7649 O O . THR D 1 313 ? 90.547 190.775 11.646 1.00 43.48 313 THR D O 1
ATOM 7653 N N . VAL D 1 314 ? 90.061 191.646 9.615 1.00 24.41 314 VAL D N 1
ATOM 7654 C CA . VAL D 1 314 ? 90.205 190.358 8.938 1.00 22.64 314 VAL D CA 1
ATOM 7655 C C . VAL D 1 314 ? 91.591 189.789 9.200 1.00 22.76 314 VAL D C 1
ATOM 7656 O O . VAL D 1 314 ? 91.769 188.576 9.373 1.00 22.89 314 VAL D O 1
ATOM 7660 N N . ASP D 1 315 ? 92.596 190.665 9.245 1.00 28.12 315 ASP D N 1
ATOM 7661 C CA . ASP D 1 315 ? 93.953 190.223 9.532 1.00 28.65 315 ASP D CA 1
ATOM 7662 C C . ASP D 1 315 ? 94.103 189.756 10.973 1.00 27.53 315 ASP D C 1
ATOM 7663 O O . ASP D 1 315 ? 94.874 188.828 11.236 1.00 28.69 315 ASP D O 1
ATOM 7668 N N . ASP D 1 316 ? 93.377 190.374 11.914 1.00 24.03 316 ASP D N 1
ATOM 7669 C CA . ASP D 1 316 ? 93.385 189.891 13.295 1.00 22.78 316 ASP D CA 1
ATOM 7670 C C . ASP D 1 316 ? 92.890 188.455 13.375 1.00 22.92 316 ASP D C 1
ATOM 7671 O O . ASP D 1 316 ? 93.512 187.605 14.023 1.00 23.03 316 ASP D O 1
ATOM 7676 N N . ILE D 1 317 ? 91.769 188.166 12.708 1.00 22.91 317 ILE D N 1
ATOM 7677 C CA . ILE D 1 317 ? 91.249 186.805 12.692 1.00 23.03 317 ILE D CA 1
ATOM 7678 C C . ILE D 1 317 ? 92.248 185.872 12.032 1.00 23.16 317 ILE D C 1
ATOM 7679 O O . ILE D 1 317 ? 92.474 184.748 12.498 1.00 23.34 317 ILE D O 1
ATOM 7684 N N . SER D 1 318 ? 92.904 186.345 10.971 1.00 23.15 318 SER D N 1
ATOM 7685 C CA . SER D 1 318 ? 93.826 185.493 10.232 1.00 23.37 318 SER D CA 1
ATOM 7686 C C . SER D 1 318 ? 94.943 184.989 11.129 1.00 23.60 318 SER D C 1
ATOM 7687 O O . SER D 1 318 ? 95.333 183.819 11.049 1.00 24.60 318 SER D O 1
ATOM 7690 N N . ARG D 1 319 ? 95.443 185.845 12.015 1.00 23.28 319 ARG D N 1
ATOM 7691 C CA . ARG D 1 319 ? 96.582 185.504 12.852 1.00 23.35 319 ARG D CA 1
ATOM 7692 C C . ARG D 1 319 ? 96.222 184.635 14.050 1.00 25.57 319 ARG D C 1
ATOM 7693 O O . ARG D 1 319 ? 97.130 184.143 14.728 1.00 35.69 319 ARG D O 1
ATOM 7701 N N . VAL D 1 320 ? 94.939 184.430 14.334 1.00 26.02 320 VAL D N 1
ATOM 7702 C CA . VAL D 1 320 ? 94.524 183.628 15.479 1.00 24.42 320 VAL D CA 1
ATOM 7703 C C . VAL D 1 320 ? 93.763 182.369 15.091 1.00 27.13 320 VAL D C 1
ATOM 7704 O O . VAL D 1 320 ? 93.620 181.469 15.935 1.00 29.49 320 VAL D O 1
ATOM 7708 N N . ILE D 1 321 ? 93.275 182.258 13.853 1.00 26.42 321 ILE D N 1
ATOM 7709 C CA . ILE D 1 321 ? 92.291 181.220 13.552 1.00 27.08 321 ILE D CA 1
ATOM 7710 C C . ILE D 1 321 ? 92.920 179.830 13.472 1.00 28.59 321 ILE D C 1
ATOM 7711 O O . ILE D 1 321 ? 92.261 178.830 13.781 1.00 36.69 321 ILE D O 1
ATOM 7716 N N . VAL D 1 322 ? 94.183 179.720 13.069 1.00 26.21 322 VAL D N 1
ATOM 7717 C CA . VAL D 1 322 ? 94.805 178.400 13.049 1.00 27.10 322 VAL D CA 1
ATOM 7718 C C . VAL D 1 322 ? 95.058 177.917 14.470 1.00 27.29 322 VAL D C 1
ATOM 7719 O O . VAL D 1 322 ? 94.873 176.733 14.775 1.00 29.65 322 VAL D O 1
ATOM 7723 N N . LEU D 1 323 ? 95.493 178.821 15.358 1.00 26.59 323 LEU D N 1
ATOM 7724 C CA . LEU D 1 323 ? 95.632 178.481 16.772 1.00 26.65 323 LEU D CA 1
ATOM 7725 C C . LEU D 1 323 ? 94.330 177.965 17.367 1.00 26.82 323 LEU D C 1
ATOM 7726 O O . LEU D 1 323 ? 94.350 177.117 18.267 1.00 27.25 323 LEU D O 1
ATOM 7731 N N . CYS D 1 324 ? 93.196 178.480 16.896 1.00 27.06 324 CYS D N 1
ATOM 7732 C CA . CYS D 1 324 ? 91.900 178.211 17.502 1.00 26.40 324 CYS D CA 1
ATOM 7733 C C . CYS D 1 324 ? 91.199 176.983 16.933 1.00 27.08 324 CYS D C 1
ATOM 7734 O O . CYS D 1 324 ? 90.405 176.360 17.644 1.00 27.29 324 CYS D O 1
ATOM 7737 N N . LEU D 1 325 ? 91.447 176.621 15.669 1.00 29.37 325 LEU D N 1
ATOM 7738 C CA . LEU D 1 325 ? 90.632 175.613 15.000 1.00 31.97 325 LEU D CA 1
ATOM 7739 C C . LEU D 1 325 ? 91.381 174.372 14.523 1.00 33.03 325 LEU D C 1
ATOM 7740 O O . LEU D 1 325 ? 90.725 173.394 14.143 1.00 43.81 325 LEU D O 1
ATOM 7745 N N . ARG D 1 326 ? 92.714 174.360 14.525 1.00 30.03 326 ARG D N 1
ATOM 7746 C CA . ARG D 1 326 ? 93.402 173.224 13.918 1.00 29.90 326 ARG D CA 1
ATOM 7747 C C . ARG D 1 326 ? 93.255 171.957 14.748 1.00 30.37 326 ARG D C 1
ATOM 7748 O O . ARG D 1 326 ? 93.286 170.860 14.187 1.00 31.63 326 ARG D O 1
ATOM 7756 N N . HIS D 1 327 ? 93.096 172.071 16.065 1.00 30.15 327 HIS D N 1
ATOM 7757 C CA . HIS D 1 327 ? 92.825 170.898 16.891 1.00 30.72 327 HIS D CA 1
ATOM 7758 C C . HIS D 1 327 ? 91.331 170.622 17.058 1.00 31.03 327 HIS D C 1
ATOM 7759 O O . HIS D 1 327 ? 90.956 169.759 17.859 1.00 31.07 327 HIS D O 1
ATOM 7766 N N . ARG D 1 328 ? 90.478 171.339 16.326 1.00 32.04 328 ARG D N 1
ATOM 7767 C CA . ARG D 1 328 ? 89.038 171.119 16.329 1.00 32.05 328 ARG D CA 1
ATOM 7768 C C . ARG D 1 328 ? 88.520 170.582 14.999 1.00 38.25 328 ARG D C 1
ATOM 7769 O O . ARG D 1 328 ? 87.304 170.530 14.791 1.00 40.72 328 ARG D O 1
ATOM 7777 N N . LEU D 1 329 ? 89.411 170.164 14.107 1.00 41.74 329 LEU D N 1
ATOM 7778 C CA . LEU D 1 329 ? 89.008 169.649 12.808 1.00 43.74 329 LEU D CA 1
ATOM 7779 C C . LEU D 1 329 ? 88.296 168.314 12.933 1.00 53.77 329 LEU D C 1
ATOM 7780 O O . LEU D 1 329 ? 88.644 167.476 13.771 1.00 67.13 329 LEU D O 1
ATOM 7785 N N . ARG D 1 330 ? 87.312 168.111 12.068 1.00 53.53 330 ARG D N 1
ATOM 7786 C CA . ARG D 1 330 ? 86.755 166.794 11.793 1.00 57.63 330 ARG D CA 1
ATOM 7787 C C . ARG D 1 330 ? 86.926 166.530 10.299 1.00 59.42 330 ARG D C 1
ATOM 7788 O O . ARG D 1 330 ? 85.973 166.613 9.517 1.00 61.50 330 ARG D O 1
ATOM 7796 N N . LYS D 1 331 ? 88.164 166.248 9.904 1.00 60.79 331 LYS D N 1
ATOM 7797 C CA . LYS D 1 331 ? 88.513 165.947 8.525 1.00 65.83 331 LYS D CA 1
ATOM 7798 C C . LYS D 1 331 ? 88.572 164.437 8.327 1.00 72.81 331 LYS D C 1
ATOM 7799 O O . LYS D 1 331 ? 88.835 163.680 9.266 1.00 70.03 331 LYS D O 1
ATOM 7801 N N . ASP D 1 332 ? 88.290 164.005 7.101 1.00 78.54 332 ASP D N 1
ATOM 7802 C CA . ASP D 1 332 ? 88.378 162.587 6.785 1.00 75.40 332 ASP D CA 1
ATOM 7803 C C . ASP D 1 332 ? 89.833 162.124 6.859 1.00 74.77 332 ASP D C 1
ATOM 7804 O O . ASP D 1 332 ? 90.745 162.884 6.513 1.00 71.36 332 ASP D O 1
ATOM 7806 N N . PRO D 1 333 ? 90.083 160.890 7.315 1.00 74.67 333 PRO D N 1
ATOM 7807 C CA . PRO D 1 333 ? 91.459 160.361 7.306 1.00 76.37 333 PRO D CA 1
ATOM 7808 C C . PRO D 1 333 ? 92.004 160.139 5.905 1.00 78.05 333 PRO D C 1
ATOM 7809 O O . PRO D 1 333 ? 93.218 159.943 5.747 1.00 72.16 333 PRO D O 1
ATOM 7813 N N . LEU D 1 334 ? 91.135 160.182 4.892 1.00 82.15 334 LEU D N 1
ATOM 7814 C CA . LEU D 1 334 ? 91.449 160.053 3.476 1.00 80.10 334 LEU D CA 1
ATOM 7815 C C . LEU D 1 334 ? 92.171 161.267 2.919 1.00 76.07 334 LEU D C 1
ATOM 7816 O O . LEU D 1 334 ? 92.433 161.307 1.712 1.00 76.18 334 LEU D O 1
ATOM 7821 N N . GLU D 1 335 ? 92.482 162.252 3.754 1.00 76.35 335 GLU D N 1
ATOM 7822 C CA . GLU D 1 335 ? 93.116 163.491 3.326 1.00 80.22 335 GLU D CA 1
ATOM 7823 C C . GLU D 1 335 ? 94.561 163.506 3.807 1.00 86.72 335 GLU D C 1
ATOM 7824 O O . GLU D 1 335 ? 94.823 163.429 5.014 1.00 86.95 335 GLU D O 1
ATOM 7830 N N . SER D 1 336 ? 95.491 163.581 2.859 1.00 87.90 336 SER D N 1
ATOM 7831 C CA . SER D 1 336 ? 96.894 163.842 3.167 1.00 81.90 336 SER D CA 1
ATOM 7832 C C . SER D 1 336 ? 97.250 165.317 3.324 1.00 80.08 336 SER D C 1
ATOM 7833 O O . SER D 1 336 ? 98.396 165.739 3.161 1.00 81.49 336 SER D O 1
ATOM 7836 N N . ILE D 1 337 ? 96.227 166.114 3.637 1.00 77.40 337 ILE D N 1
ATOM 7837 C CA . ILE D 1 337 ? 96.347 167.556 3.806 1.00 75.57 337 ILE D CA 1
ATOM 7838 C C . ILE D 1 337 ? 96.636 167.975 5.239 1.00 75.79 337 ILE D C 1
ATOM 7839 O O . ILE D 1 337 ? 96.031 167.450 6.183 1.00 71.55 337 ILE D O 1
ATOM 7844 N N . ASP D 1 338 ? 97.579 168.905 5.397 1.00 78.51 338 ASP D N 1
ATOM 7845 C CA . ASP D 1 338 ? 97.930 169.434 6.709 1.00 75.67 338 ASP D CA 1
ATOM 7846 C C . ASP D 1 338 ? 96.728 170.116 7.358 1.00 71.24 338 ASP D C 1
ATOM 7847 O O . ASP D 1 338 ? 95.995 170.865 6.706 1.00 72.51 338 ASP D O 1
ATOM 7852 N N . SER D 1 339 ? 96.536 169.864 8.659 1.00 65.40 339 SER D N 1
ATOM 7853 C CA . SER D 1 339 ? 95.379 170.423 9.362 1.00 60.90 339 SER D CA 1
ATOM 7854 C C . SER D 1 339 ? 95.444 171.944 9.427 1.00 51.18 339 SER D C 1
ATOM 7855 O O . SER D 1 339 ? 94.476 172.633 9.080 1.00 47.79 339 SER D O 1
ATOM 7858 N N . GLY D 1 340 ? 96.587 172.486 9.851 1.00 46.93 340 GLY D N 1
ATOM 7859 C CA . GLY D 1 340 ? 96.739 173.927 9.886 1.00 42.92 340 GLY D CA 1
ATOM 7860 C C . GLY D 1 340 ? 96.579 174.573 8.525 1.00 49.83 340 GLY D C 1
ATOM 7861 O O . GLY D 1 340 ? 96.104 175.706 8.425 1.00 51.22 340 GLY D O 1
ATOM 7862 N N . SER D 1 341 ? 96.971 173.871 7.461 1.00 55.63 341 SER D N 1
ATOM 7863 C CA . SER D 1 341 ? 96.798 174.428 6.123 1.00 61.97 341 SER D CA 1
ATOM 7864 C C . SER D 1 341 ? 95.339 174.399 5.686 1.00 60.09 341 SER D C 1
ATOM 7865 O O . SER D 1 341 ? 94.903 175.286 4.941 1.00 64.68 341 SER D O 1
ATOM 7868 N N . LYS D 1 342 ? 94.565 173.408 6.143 1.00 48.07 342 LYS D N 1
ATOM 7869 C CA . LYS D 1 342 ? 93.155 173.372 5.775 1.00 41.48 342 LYS D CA 1
ATOM 7870 C C . LYS D 1 342 ? 92.409 174.549 6.389 1.00 37.87 342 LYS D C 1
ATOM 7871 O O . LYS D 1 342 ? 91.530 175.140 5.749 1.00 36.55 342 LYS D O 1
ATOM 7877 N N . VAL D 1 343 ? 92.759 174.912 7.627 1.00 40.80 343 VAL D N 1
ATOM 7878 C CA . VAL D 1 343 ? 92.111 176.045 8.282 1.00 37.52 343 VAL D CA 1
ATOM 7879 C C . VAL D 1 343 ? 92.409 177.333 7.525 1.00 37.97 343 VAL D C 1
ATOM 7880 O O . VAL D 1 343 ? 91.522 178.168 7.313 1.00 36.69 343 VAL D O 1
ATOM 7884 N N . GLU D 1 344 ? 93.661 177.515 7.104 1.00 40.51 344 GLU D N 1
ATOM 7885 C CA . GLU D 1 344 ? 94.007 178.680 6.296 1.00 45.42 344 GLU D CA 1
ATOM 7886 C C . GLU D 1 344 ? 93.284 178.650 4.956 1.00 49.33 344 GLU D C 1
ATOM 7887 O O . GLU D 1 344 ? 92.824 179.690 4.462 1.00 52.60 344 GLU D O 1
ATOM 7893 N N . LYS D 1 345 ? 93.173 177.461 4.355 1.00 49.10 345 LYS D N 1
ATOM 7894 C CA . LYS D 1 345 ? 92.525 177.331 3.053 1.00 48.10 345 LYS D CA 1
ATOM 7895 C C . LYS D 1 345 ? 91.046 177.693 3.142 1.00 48.47 345 LYS D C 1
ATOM 7896 O O . LYS D 1 345 ? 90.522 178.433 2.297 1.00 58.84 345 LYS D O 1
ATOM 7902 N N . VAL D 1 346 ? 90.355 177.185 4.165 1.00 36.59 346 VAL D N 1
ATOM 7903 C CA . VAL D 1 346 ? 88.941 177.508 4.326 1.00 33.37 346 VAL D CA 1
ATOM 7904 C C . VAL D 1 346 ? 88.764 178.952 4.787 1.00 31.73 346 VAL D C 1
ATOM 7905 O O . VAL D 1 346 ? 87.800 179.625 4.394 1.00 27.64 346 VAL D O 1
ATOM 7909 N N . PHE D 1 347 ? 89.676 179.458 5.620 1.00 38.79 347 PHE D N 1
ATOM 7910 C CA . PHE D 1 347 ? 89.601 180.862 6.011 1.00 39.78 347 PHE D CA 1
ATOM 7911 C C . PHE D 1 347 ? 89.719 181.764 4.791 1.00 42.50 347 PHE D C 1
ATOM 7912 O O . PHE D 1 347 ? 88.940 182.714 4.624 1.00 36.28 347 PHE D O 1
ATOM 7920 N N . LYS D 1 348 ? 90.699 181.474 3.926 1.00 47.50 348 LYS D N 1
ATOM 7921 C CA . LYS D 1 348 ? 90.932 182.306 2.752 1.00 51.12 348 LYS D CA 1
ATOM 7922 C C . LYS D 1 348 ? 89.713 182.327 1.835 1.00 51.12 348 LYS D C 1
ATOM 7923 O O . LYS D 1 348 ? 89.374 183.372 1.265 1.00 51.13 348 LYS D O 1
ATOM 7929 N N . ARG D 1 349 ? 89.027 181.191 1.699 1.00 52.02 349 ARG D N 1
ATOM 7930 C CA . ARG D 1 349 ? 87.831 181.157 0.863 1.00 53.52 349 ARG D CA 1
ATOM 7931 C C . ARG D 1 349 ? 86.695 181.963 1.484 1.00 51.74 349 ARG D C 1
ATOM 7932 O O . ARG D 1 349 ? 86.115 182.838 0.829 1.00 57.33 349 ARG D O 1
ATOM 7940 N N . VAL D 1 350 ? 86.364 181.682 2.751 1.00 41.08 350 VAL D N 1
ATOM 7941 C CA . VAL D 1 350 ? 85.202 182.310 3.379 1.00 37.83 350 VAL D CA 1
ATOM 7942 C C . VAL D 1 350 ? 85.351 183.825 3.411 1.00 41.08 350 VAL D C 1
ATOM 7943 O O . VAL D 1 350 ? 84.407 184.560 3.104 1.00 41.89 350 VAL D O 1
ATOM 7947 N N . PHE D 1 351 ? 86.533 184.320 3.777 1.00 47.73 351 PHE D N 1
ATOM 7948 C CA . PHE D 1 351 ? 86.732 185.761 3.868 1.00 53.58 351 PHE D CA 1
ATOM 7949 C C . PHE D 1 351 ? 87.146 186.401 2.547 1.00 60.69 351 PHE D C 1
ATOM 7950 O O . PHE D 1 351 ? 87.060 187.631 2.418 1.00 63.68 351 PHE D O 1
ATOM 7958 N N . GLY D 1 352 ? 87.574 185.607 1.566 1.00 60.81 352 GLY D N 1
ATOM 7959 C CA . GLY D 1 352 ? 87.952 186.158 0.281 1.00 54.53 352 GLY D CA 1
ATOM 7960 C C . GLY D 1 352 ? 89.270 186.901 0.323 1.00 52.33 352 GLY D C 1
ATOM 7961 O O . GLY D 1 352 ? 89.330 188.102 0.041 1.00 48.21 352 GLY D O 1
ATOM 7962 N N . VAL D 1 353 ? 90.333 186.195 0.684 1.00 57.44 353 VAL D N 1
ATOM 7963 C CA . VAL D 1 353 ? 91.667 186.771 0.774 1.00 66.20 353 VAL D CA 1
ATOM 7964 C C . VAL D 1 353 ? 92.422 186.380 -0.491 1.00 78.46 353 VAL D C 1
ATOM 7965 O O . VAL D 1 353 ? 92.701 185.196 -0.725 1.00 81.91 353 VAL D O 1
ATOM 7969 N N . VAL D 1 354 ? 92.742 187.383 -1.308 1.00 81.77 354 VAL D N 1
ATOM 7970 C CA . VAL D 1 354 ? 93.381 187.194 -2.608 1.00 75.63 354 VAL D CA 1
ATOM 7971 C C . VAL D 1 354 ? 94.781 186.607 -2.470 1.00 73.30 354 VAL D C 1
ATOM 7972 O O . VAL D 1 354 ? 95.461 186.359 -3.467 1.00 72.10 354 VAL D O 1
ATOM 7976 N N . VAL E 1 14 ? 145.227 145.107 38.329 1.00 56.61 14 VAL E N 1
ATOM 7977 C CA . VAL E 1 14 ? 145.743 145.721 37.109 1.00 55.79 14 VAL E CA 1
ATOM 7978 C C . VAL E 1 14 ? 144.792 145.430 35.946 1.00 52.77 14 VAL E C 1
ATOM 7979 O O . VAL E 1 14 ? 144.161 144.372 35.899 1.00 49.37 14 VAL E O 1
ATOM 7983 N N . VAL E 1 15 ? 144.665 146.391 35.028 1.00 50.51 15 VAL E N 1
ATOM 7984 C CA . VAL E 1 15 ? 143.681 146.325 33.954 1.00 49.10 15 VAL E CA 1
ATOM 7985 C C . VAL E 1 15 ? 144.373 146.481 32.603 1.00 43.48 15 VAL E C 1
ATOM 7986 O O . VAL E 1 15 ? 145.432 147.110 32.490 1.00 49.78 15 VAL E O 1
ATOM 7990 N N . PHE E 1 16 ? 143.763 145.884 31.575 1.00 34.23 16 PHE E N 1
ATOM 7991 C CA . PHE E 1 16 ? 144.274 145.960 30.215 1.00 29.58 16 PHE E CA 1
ATOM 7992 C C . PHE E 1 16 ? 144.487 147.419 29.819 1.00 39.93 16 PHE E C 1
ATOM 7993 O O . PHE E 1 16 ? 143.595 148.248 30.038 1.00 50.55 16 PHE E O 1
ATOM 8001 N N . PRO E 1 17 ? 145.640 147.774 29.248 1.00 36.71 17 PRO E N 1
ATOM 8002 C CA . PRO E 1 17 ? 145.921 149.190 28.972 1.00 36.19 17 PRO E CA 1
ATOM 8003 C C . PRO E 1 17 ? 145.059 149.752 27.847 1.00 35.72 17 PRO E C 1
ATOM 8004 O O . PRO E 1 17 ? 144.841 149.104 26.819 1.00 29.91 17 PRO E O 1
ATOM 8008 N N . PHE E 1 18 ? 144.550 150.970 28.076 1.00 33.35 18 PHE E N 1
ATOM 8009 C CA . PHE E 1 18 ? 143.676 151.623 27.103 1.00 26.15 18 PHE E CA 1
ATOM 8010 C C . PHE E 1 18 ? 144.358 151.756 25.745 1.00 28.06 18 PHE E C 1
ATOM 8011 O O . PHE E 1 18 ? 143.732 151.522 24.703 1.00 32.12 18 PHE E O 1
ATOM 8019 N N . THR E 1 19 ? 145.644 152.122 25.734 1.00 25.18 19 THR E N 1
ATOM 8020 C CA . THR E 1 19 ? 146.352 152.354 24.479 1.00 25.13 19 THR E CA 1
ATOM 8021 C C . THR E 1 19 ? 146.599 151.073 23.690 1.00 25.03 19 THR E C 1
ATOM 8022 O O . THR E 1 19 ? 147.089 151.145 22.558 1.00 24.98 19 THR E O 1
ATOM 8026 N N . ALA E 1 20 ? 146.281 149.910 24.247 1.00 25.15 20 ALA E N 1
ATOM 8027 C CA . ALA E 1 20 ? 146.419 148.660 23.516 1.00 29.95 20 ALA E CA 1
ATOM 8028 C C . ALA E 1 20 ? 145.116 148.195 22.871 1.00 27.48 20 ALA E C 1
ATOM 8029 O O . ALA E 1 20 ? 145.158 147.331 21.986 1.00 29.10 20 ALA E O 1
ATOM 8031 N N . ILE E 1 21 ? 143.971 148.747 23.279 1.00 24.89 21 ILE E N 1
ATOM 8032 C CA . ILE E 1 21 ? 142.698 148.362 22.680 1.00 25.30 21 ILE E CA 1
ATOM 8033 C C . ILE E 1 21 ? 142.705 148.713 21.202 1.00 25.23 21 ILE E C 1
ATOM 8034 O O . ILE E 1 21 ? 142.942 149.865 20.824 1.00 26.04 21 ILE E O 1
ATOM 8039 N N . VAL E 1 22 ? 142.443 147.718 20.361 1.00 25.33 22 VAL E N 1
ATOM 8040 C CA . VAL E 1 22 ? 142.484 147.850 18.910 1.00 25.25 22 VAL E CA 1
ATOM 8041 C C . VAL E 1 22 ? 141.090 147.590 18.357 1.00 30.51 22 VAL E C 1
ATOM 8042 O O . VAL E 1 22 ? 140.346 146.762 18.893 1.00 32.47 22 VAL E O 1
ATOM 8046 N N . GLY E 1 23 ? 140.728 148.316 17.301 1.00 35.82 23 GLY E N 1
ATOM 8047 C CA . GLY E 1 23 ? 139.487 148.074 16.590 1.00 39.31 23 GLY E CA 1
ATOM 8048 C C . GLY E 1 23 ? 138.262 148.753 17.164 1.00 42.70 23 GLY E C 1
ATOM 8049 O O . GLY E 1 23 ? 137.144 148.429 16.746 1.00 52.59 23 GLY E O 1
ATOM 8050 N N . GLN E 1 24 ? 138.430 149.674 18.112 1.00 35.77 24 GLN E N 1
ATOM 8051 C CA . GLN E 1 24 ? 137.324 150.415 18.706 1.00 30.14 24 GLN E CA 1
ATOM 8052 C C . GLN E 1 24 ? 137.520 151.927 18.590 1.00 28.78 24 GLN E C 1
ATOM 8053 O O . GLN E 1 24 ? 137.079 152.698 19.449 1.00 27.83 24 GLN E O 1
ATOM 8059 N N . ASP E 1 25 ? 138.185 152.371 17.517 1.00 28.96 25 ASP E N 1
ATOM 8060 C CA . ASP E 1 25 ? 138.584 153.773 17.420 1.00 35.12 25 ASP E CA 1
ATOM 8061 C C . ASP E 1 25 ? 137.435 154.759 17.592 1.00 30.97 25 ASP E C 1
ATOM 8062 O O . ASP E 1 25 ? 137.590 155.797 18.246 1.00 36.02 25 ASP E O 1
ATOM 8067 N N . GLU E 1 26 ? 136.276 154.460 17.004 1.00 31.04 26 GLU E N 1
ATOM 8068 C CA . GLU E 1 26 ? 135.156 155.383 17.118 1.00 29.54 26 GLU E CA 1
ATOM 8069 C C . GLU E 1 26 ? 134.724 155.524 18.568 1.00 28.65 26 GLU E C 1
ATOM 8070 O O . GLU E 1 26 ? 134.392 156.624 19.018 1.00 31.54 26 GLU E O 1
ATOM 8076 N N . MET E 1 27 ? 134.741 154.429 19.325 1.00 28.91 27 MET E N 1
ATOM 8077 C CA . MET E 1 27 ? 134.352 154.520 20.727 1.00 29.16 27 MET E CA 1
ATOM 8078 C C . MET E 1 27 ? 135.445 155.158 21.576 1.00 28.31 27 MET E C 1
ATOM 8079 O O . MET E 1 27 ? 135.144 155.913 22.509 1.00 29.73 27 MET E O 1
ATOM 8084 N N . LYS E 1 28 ? 136.715 154.860 21.282 1.00 27.44 28 LYS E N 1
ATOM 8085 C CA . LYS E 1 28 ? 137.796 155.523 21.998 1.00 26.41 28 LYS E CA 1
ATOM 8086 C C . LYS E 1 28 ? 137.768 157.021 21.748 1.00 26.16 28 LYS E C 1
ATOM 8087 O O . LYS E 1 28 ? 138.109 157.807 22.637 1.00 25.93 28 LYS E O 1
ATOM 8093 N N . LEU E 1 29 ? 137.359 157.437 20.550 1.00 26.22 29 LEU E N 1
ATOM 8094 C CA . LEU E 1 29 ? 137.250 158.863 20.273 1.00 26.03 29 LEU E CA 1
ATOM 8095 C C . LEU E 1 29 ? 136.139 159.488 21.101 1.00 26.26 29 LEU E C 1
ATOM 8096 O O . LEU E 1 29 ? 136.339 160.526 21.740 1.00 26.73 29 LEU E O 1
ATOM 8101 N N . ALA E 1 30 ? 134.972 158.843 21.140 1.00 27.14 30 ALA E N 1
ATOM 8102 C CA . ALA E 1 30 ? 133.863 159.370 21.929 1.00 27.63 30 ALA E CA 1
ATOM 8103 C C . ALA E 1 30 ? 134.239 159.466 23.399 1.00 27.30 30 ALA E C 1
ATOM 8104 O O . ALA E 1 30 ? 133.891 160.439 24.076 1.00 27.12 30 ALA E O 1
ATOM 8106 N N . LEU E 1 31 ? 134.971 158.474 23.905 1.00 27.16 31 LEU E N 1
ATOM 8107 C CA . LEU E 1 31 ? 135.356 158.485 25.308 1.00 26.84 31 LEU E CA 1
ATOM 8108 C C . LEU E 1 31 ? 136.391 159.566 25.588 1.00 26.16 31 LEU E C 1
ATOM 8109 O O . LEU E 1 31 ? 136.298 160.271 26.600 1.00 26.05 31 LEU E O 1
ATOM 8114 N N . LEU E 1 32 ? 137.389 159.708 24.708 1.00 25.83 32 LEU E N 1
ATOM 8115 C CA . LEU E 1 32 ? 138.415 160.722 24.919 1.00 25.42 32 LEU E CA 1
ATOM 8116 C C . LEU E 1 32 ? 137.844 162.133 24.829 1.00 25.43 32 LEU E C 1
ATOM 8117 O O . LEU E 1 32 ? 138.213 163.003 25.623 1.00 25.47 32 LEU E O 1
ATOM 8122 N N . LEU E 1 33 ? 136.945 162.387 23.878 1.00 25.44 33 LEU E N 1
ATOM 8123 C CA . LEU E 1 33 ? 136.372 163.724 23.786 1.00 25.39 33 LEU E CA 1
ATOM 8124 C C . LEU E 1 33 ? 135.518 164.060 25.002 1.00 28.72 33 LEU E C 1
ATOM 8125 O O . LEU E 1 33 ? 135.493 165.218 25.438 1.00 31.52 33 LEU E O 1
ATOM 8130 N N . ASN E 1 34 ? 134.816 163.074 25.564 1.00 25.91 34 ASN E N 1
ATOM 8131 C CA . ASN E 1 34 ? 134.029 163.337 26.764 1.00 26.05 34 ASN E CA 1
ATOM 8132 C C . ASN E 1 34 ? 134.924 163.572 27.968 1.00 25.74 34 ASN E C 1
ATOM 8133 O O . ASN E 1 34 ? 134.605 164.391 28.833 1.00 25.96 34 ASN E O 1
ATOM 8138 N N . VAL E 1 35 ? 136.043 162.856 28.049 1.00 25.57 35 VAL E N 1
ATOM 8139 C CA . VAL E 1 35 ? 136.996 163.094 29.126 1.00 25.63 35 VAL E CA 1
ATOM 8140 C C . VAL E 1 35 ? 137.572 164.502 29.045 1.00 25.63 35 VAL E C 1
ATOM 8141 O O . VAL E 1 35 ? 137.862 165.124 30.074 1.00 27.43 35 VAL E O 1
ATOM 8145 N N . ILE E 1 36 ? 137.715 165.040 27.834 1.00 25.57 36 ILE E N 1
ATOM 8146 C CA . ILE E 1 36 ? 138.289 166.369 27.666 1.00 25.57 36 ILE E CA 1
ATOM 8147 C C . ILE E 1 36 ? 137.269 167.447 27.997 1.00 25.56 36 ILE E C 1
ATOM 8148 O O . ILE E 1 36 ? 137.596 168.448 28.644 1.00 38.51 36 ILE E O 1
ATOM 8153 N N . ASP E 1 37 ? 136.023 167.259 27.561 1.00 27.98 37 ASP E N 1
ATOM 8154 C CA . ASP E 1 37 ? 134.941 168.209 27.811 1.00 27.45 37 ASP E CA 1
ATOM 8155 C C . ASP E 1 37 ? 133.718 167.418 28.250 1.00 31.30 37 ASP E C 1
ATOM 8156 O O . ASP E 1 37 ? 132.918 166.969 27.418 1.00 37.18 37 ASP E O 1
ATOM 8161 N N . PRO E 1 38 ? 133.556 167.200 29.556 1.00 26.56 38 PRO E N 1
ATOM 8162 C CA . PRO E 1 38 ? 132.411 166.407 30.026 1.00 25.69 38 PRO E CA 1
ATOM 8163 C C . PRO E 1 38 ? 131.067 167.007 29.676 1.00 26.19 38 PRO E C 1
ATOM 8164 O O . PRO E 1 38 ? 130.082 166.264 29.606 1.00 31.86 38 PRO E O 1
ATOM 8168 N N . LYS E 1 39 ? 130.993 168.314 29.415 1.00 26.55 39 LYS E N 1
ATOM 8169 C CA . LYS E 1 39 ? 129.724 168.941 29.052 1.00 27.84 39 LYS E CA 1
ATOM 8170 C C . LYS E 1 39 ? 129.188 168.481 27.711 1.00 27.25 39 LYS E C 1
ATOM 8171 O O . LYS E 1 39 ? 128.172 169.019 27.266 1.00 32.81 39 LYS E O 1
ATOM 8177 N N . ILE E 1 40 ? 129.854 167.542 27.042 1.00 26.05 40 ILE E N 1
ATOM 8178 C CA . ILE E 1 40 ? 129.332 167.003 25.791 1.00 26.37 40 ILE E CA 1
ATOM 8179 C C . ILE E 1 40 ? 128.039 166.232 26.033 1.00 27.39 40 ILE E C 1
ATOM 8180 O O . ILE E 1 40 ? 127.115 166.269 25.210 1.00 27.82 40 ILE E O 1
ATOM 8185 N N . GLY E 1 41 ? 127.939 165.550 27.172 1.00 27.69 41 GLY E N 1
ATOM 8186 C CA . GLY E 1 41 ? 126.684 164.947 27.578 1.00 28.55 41 GLY E CA 1
ATOM 8187 C C . GLY E 1 41 ? 126.693 163.438 27.679 1.00 29.26 41 GLY E C 1
ATOM 8188 O O . GLY E 1 41 ? 125.633 162.816 27.726 1.00 30.01 41 GLY E O 1
ATOM 8189 N N . GLY E 1 42 ? 127.875 162.836 27.690 1.00 29.05 42 GLY E N 1
ATOM 8190 C CA . GLY E 1 42 ? 128.002 161.407 27.857 1.00 29.61 42 GLY E CA 1
ATOM 8191 C C . GLY E 1 42 ? 128.046 160.642 26.547 1.00 30.04 42 GLY E C 1
ATOM 8192 O O . GLY E 1 42 ? 127.859 161.181 25.456 1.00 30.00 42 GLY E O 1
ATOM 8193 N N . VAL E 1 43 ? 128.292 159.341 26.669 1.00 30.50 43 VAL E N 1
ATOM 8194 C CA . VAL E 1 43 ? 128.417 158.449 25.523 1.00 31.95 43 VAL E CA 1
ATOM 8195 C C . VAL E 1 43 ? 127.422 157.314 25.692 1.00 36.34 43 VAL E C 1
ATOM 8196 O O . VAL E 1 43 ? 127.385 156.670 26.745 1.00 46.52 43 VAL E O 1
ATOM 8200 N N . MET E 1 44 ? 126.642 157.054 24.650 1.00 32.63 44 MET E N 1
ATOM 8201 C CA . MET E 1 44 ? 125.797 155.871 24.574 1.00 33.06 44 MET E CA 1
ATOM 8202 C C . MET E 1 44 ? 126.513 154.841 23.715 1.00 33.64 44 MET E C 1
ATOM 8203 O O . MET E 1 44 ? 126.841 155.119 22.556 1.00 40.64 44 MET E O 1
ATOM 8208 N N . ILE E 1 45 ? 126.804 153.681 24.292 1.00 33.34 45 ILE E N 1
ATOM 8209 C CA . ILE E 1 45 ? 127.535 152.630 23.594 1.00 33.43 45 ILE E CA 1
ATOM 8210 C C . ILE E 1 45 ? 126.556 151.541 23.166 1.00 42.01 45 ILE E C 1
ATOM 8211 O O . ILE E 1 45 ? 126.072 150.757 23.994 1.00 46.22 45 ILE E O 1
ATOM 8216 N N . MET E 1 46 ? 126.279 151.492 21.863 1.00 52.39 46 MET E N 1
ATOM 8217 C CA . MET E 1 46 ? 125.397 150.506 21.256 1.00 59.92 46 MET E CA 1
ATOM 8218 C C . MET E 1 46 ? 126.174 149.664 20.256 1.00 60.62 46 MET E C 1
ATOM 8219 O O . MET E 1 46 ? 126.993 150.182 19.492 1.00 60.38 46 MET E O 1
ATOM 8224 N N . GLY E 1 47 ? 125.904 148.375 20.251 1.00 60.64 47 GLY E N 1
ATOM 8225 C CA . GLY E 1 47 ? 126.565 147.514 19.308 1.00 58.96 47 GLY E CA 1
ATOM 8226 C C . GLY E 1 47 ? 126.820 146.149 19.919 1.00 61.63 47 GLY E C 1
ATOM 8227 O O . GLY E 1 47 ? 126.088 145.707 20.802 1.00 59.15 47 GLY E O 1
ATOM 8228 N N . ASP E 1 48 ? 127.866 145.480 19.444 1.00 67.85 48 ASP E N 1
ATOM 8229 C CA . ASP E 1 48 ? 128.221 144.158 19.945 1.00 74.77 48 ASP E CA 1
ATOM 8230 C C . ASP E 1 48 ? 128.276 144.142 21.469 1.00 86.27 48 ASP E C 1
ATOM 8231 O O . ASP E 1 48 ? 128.894 145.009 22.086 1.00 94.96 48 ASP E O 1
ATOM 8236 N N . ARG E 1 49 ? 127.626 143.150 22.069 1.00 87.19 49 ARG E N 1
ATOM 8237 C CA . ARG E 1 49 ? 127.600 143.019 23.521 1.00 86.43 49 ARG E CA 1
ATOM 8238 C C . ARG E 1 49 ? 129.000 142.786 24.079 1.00 90.33 49 ARG E C 1
ATOM 8239 O O . ARG E 1 49 ? 129.369 143.348 25.110 1.00 99.38 49 ARG E O 1
ATOM 8241 N N . GLY E 1 50 ? 129.775 141.953 23.392 1.00 84.71 50 GLY E N 1
ATOM 8242 C CA . GLY E 1 50 ? 131.128 141.645 23.816 1.00 80.35 50 GLY E CA 1
ATOM 8243 C C . GLY E 1 50 ? 132.023 142.784 23.367 1.00 83.05 50 GLY E C 1
ATOM 8244 O O . GLY E 1 50 ? 131.569 143.916 23.203 1.00 88.80 50 GLY E O 1
ATOM 8245 N N . THR E 1 51 ? 133.302 142.481 23.168 1.00 82.35 51 THR E N 1
ATOM 8246 C CA . THR E 1 51 ? 134.268 143.483 22.736 1.00 81.94 51 THR E CA 1
ATOM 8247 C C . THR E 1 51 ? 134.595 144.307 23.977 1.00 79.25 51 THR E C 1
ATOM 8248 O O . THR E 1 51 ? 134.814 145.515 23.891 1.00 79.85 51 THR E O 1
ATOM 8252 N N . GLY E 1 52 ? 134.625 143.646 25.129 1.00 76.60 52 GLY E N 1
ATOM 8253 C CA . GLY E 1 52 ? 134.925 144.317 26.391 1.00 73.68 52 GLY E CA 1
ATOM 8254 C C . GLY E 1 52 ? 134.484 145.754 26.599 1.00 69.31 52 GLY E C 1
ATOM 8255 O O . GLY E 1 52 ? 135.330 146.613 26.888 1.00 70.17 52 GLY E O 1
ATOM 8256 N N . LYS E 1 53 ? 133.176 146.031 26.546 1.00 65.18 53 LYS E N 1
ATOM 8257 C CA . LYS E 1 53 ? 132.712 147.397 26.767 1.00 63.19 53 LYS E CA 1
ATOM 8258 C C . LYS E 1 53 ? 133.061 147.844 28.175 1.00 66.72 53 LYS E C 1
ATOM 8259 O O . LYS E 1 53 ? 133.443 148.997 28.396 1.00 68.26 53 LYS E O 1
ATOM 8265 N N . SER E 1 54 ? 132.903 146.945 29.147 1.00 69.02 54 SER E N 1
ATOM 8266 C CA . SER E 1 54 ? 133.219 147.273 30.533 1.00 74.13 54 SER E CA 1
ATOM 8267 C C . SER E 1 54 ? 134.712 147.545 30.726 1.00 73.65 54 SER E C 1
ATOM 8268 O O . SER E 1 54 ? 135.088 148.465 31.464 1.00 80.53 54 SER E O 1
ATOM 8271 N N . THR E 1 55 ? 135.579 146.753 30.078 1.00 63.91 55 THR E N 1
ATOM 8272 C CA . THR E 1 55 ? 137.018 146.865 30.310 1.00 55.18 55 THR E CA 1
ATOM 8273 C C . THR E 1 55 ? 137.640 148.085 29.635 1.00 52.25 55 THR E C 1
ATOM 8274 O O . THR E 1 55 ? 138.685 148.566 30.087 1.00 53.51 55 THR E O 1
ATOM 8278 N N . THR E 1 56 ? 137.043 148.595 28.556 1.00 42.50 56 THR E N 1
ATOM 8279 C CA . THR E 1 56 ? 137.586 149.811 27.961 1.00 34.53 56 THR E CA 1
ATOM 8280 C C . THR E 1 56 ? 137.441 150.997 28.903 1.00 41.24 56 THR E C 1
ATOM 8281 O O . THR E 1 56 ? 138.363 151.811 29.030 1.00 49.86 56 THR E O 1
ATOM 8285 N N . ILE E 1 57 ? 136.296 151.106 29.583 1.00 43.13 57 ILE E N 1
ATOM 8286 C CA . ILE E 1 57 ? 136.079 152.223 30.499 1.00 44.30 57 ILE E CA 1
ATOM 8287 C C . ILE E 1 57 ? 136.957 152.092 31.737 1.00 51.20 57 ILE E C 1
ATOM 8288 O O . ILE E 1 57 ? 137.401 153.102 32.298 1.00 58.78 57 ILE E O 1
ATOM 8293 N N . ARG E 1 58 ? 137.218 150.870 32.200 1.00 51.62 58 ARG E N 1
ATOM 8294 C CA . ARG E 1 58 ? 138.175 150.729 33.292 1.00 51.98 58 ARG E CA 1
ATOM 8295 C C . ARG E 1 58 ? 139.574 151.128 32.847 1.00 47.65 58 ARG E C 1
ATOM 8296 O O . ARG E 1 58 ? 140.308 151.779 33.600 1.00 48.65 58 ARG E O 1
ATOM 8304 N N . ALA E 1 59 ? 139.947 150.762 31.619 1.00 42.22 59 ALA E N 1
ATOM 8305 C CA . ALA E 1 59 ? 141.249 151.145 31.086 1.00 34.75 59 ALA E CA 1
ATOM 8306 C C . ALA E 1 59 ? 141.390 152.658 30.988 1.00 32.97 59 ALA E C 1
ATOM 8307 O O . ALA E 1 59 ? 142.461 153.209 31.269 1.00 28.49 59 ALA E O 1
ATOM 8309 N N . LEU E 1 60 ? 140.316 153.348 30.599 1.00 38.04 60 LEU E N 1
ATOM 8310 C CA . LEU E 1 60 ? 140.373 154.801 30.480 1.00 38.02 60 LEU E CA 1
ATOM 8311 C C . LEU E 1 60 ? 140.477 155.461 31.848 1.00 42.63 60 LEU E C 1
ATOM 8312 O O . LEU E 1 60 ? 141.172 156.470 32.003 1.00 44.31 60 LEU E O 1
ATOM 8317 N N . ALA E 1 61 ? 139.795 154.905 32.851 1.00 45.05 61 ALA E N 1
ATOM 8318 C CA . ALA E 1 61 ? 139.921 155.421 34.211 1.00 51.44 61 ALA E CA 1
ATOM 8319 C C . ALA E 1 61 ? 141.348 155.263 34.719 1.00 58.01 61 ALA E C 1
ATOM 8320 O O . ALA E 1 61 ? 141.932 156.201 35.277 1.00 68.92 61 ALA E O 1
ATOM 8322 N N . ASP E 1 62 ? 141.928 154.076 34.529 1.00 50.67 62 ASP E N 1
ATOM 8323 C CA . ASP E 1 62 ? 143.301 153.825 34.946 1.00 51.55 62 ASP E CA 1
ATOM 8324 C C . ASP E 1 62 ? 144.282 154.762 34.255 1.00 57.86 62 ASP E C 1
ATOM 8325 O O . ASP E 1 62 ? 145.365 155.021 34.791 1.00 68.04 62 ASP E O 1
ATOM 8330 N N . LEU E 1 63 ? 143.905 155.310 33.101 1.00 50.87 63 LEU E N 1
ATOM 8331 C CA . LEU E 1 63 ? 144.776 156.166 32.306 1.00 43.87 63 LEU E CA 1
ATOM 8332 C C . LEU E 1 63 ? 144.738 157.625 32.743 1.00 47.32 63 LEU E C 1
ATOM 8333 O O . LEU E 1 63 ? 145.727 158.345 32.564 1.00 53.44 63 LEU E O 1
ATOM 8338 N N . LEU E 1 64 ? 143.620 158.076 33.304 1.00 44.96 64 LEU E N 1
ATOM 8339 C CA . LEU E 1 64 ? 143.481 159.468 33.688 1.00 46.24 64 LEU E CA 1
ATOM 8340 C C . LEU E 1 64 ? 144.454 159.803 34.815 1.00 57.08 64 LEU E C 1
ATOM 8341 O O . LEU E 1 64 ? 144.916 158.916 35.536 1.00 56.54 64 LEU E O 1
ATOM 8346 N N . PRO E 1 65 ? 144.795 161.077 34.975 1.00 64.99 65 PRO E N 1
ATOM 8347 C CA . PRO E 1 65 ? 145.711 161.466 36.049 1.00 69.91 65 PRO E CA 1
ATOM 8348 C C . PRO E 1 65 ? 144.988 161.585 37.380 1.00 70.41 65 PRO E C 1
ATOM 8349 O O . PRO E 1 65 ? 143.763 161.702 37.453 1.00 75.94 65 PRO E O 1
ATOM 8353 N N . GLU E 1 66 ? 145.783 161.587 38.443 1.00 66.67 66 GLU E N 1
ATOM 8354 C CA . GLU E 1 66 ? 145.254 161.787 39.785 1.00 66.07 66 GLU E CA 1
ATOM 8355 C C . GLU E 1 66 ? 145.054 163.282 40.017 1.00 65.45 66 GLU E C 1
ATOM 8356 O O . GLU E 1 66 ? 146.006 164.065 39.930 1.00 67.04 66 GLU E O 1
ATOM 8362 N N . ILE E 1 67 ? 143.816 163.682 40.290 1.00 65.46 67 ILE E N 1
ATOM 8363 C CA . ILE E 1 67 ? 143.483 165.095 40.433 1.00 63.81 67 ILE E CA 1
ATOM 8364 C C . ILE E 1 67 ? 143.397 165.487 41.907 1.00 73.38 67 ILE E C 1
ATOM 8365 O O . ILE E 1 67 ? 144.412 165.725 42.564 1.00 75.81 67 ILE E O 1
ATOM 8367 N N . LYS E 1 105 ? 143.737 158.354 42.640 1.00 56.88 105 LYS E N 1
ATOM 8368 C CA . LYS E 1 105 ? 143.313 157.846 41.341 1.00 57.16 105 LYS E CA 1
ATOM 8369 C C . LYS E 1 105 ? 141.867 158.227 41.057 1.00 68.51 105 LYS E C 1
ATOM 8370 O O . LYS E 1 105 ? 141.079 158.448 41.976 1.00 74.56 105 LYS E O 1
ATOM 8372 N N . VAL E 1 106 ? 141.523 158.298 39.770 1.00 67.35 106 VAL E N 1
ATOM 8373 C CA . VAL E 1 106 ? 140.162 158.634 39.372 1.00 62.91 106 VAL E CA 1
ATOM 8374 C C . VAL E 1 106 ? 139.253 157.457 39.697 1.00 61.73 106 VAL E C 1
ATOM 8375 O O . VAL E 1 106 ? 139.657 156.293 39.584 1.00 66.02 106 VAL E O 1
ATOM 8379 N N . THR E 1 107 ? 138.020 157.749 40.099 1.00 56.15 107 THR E N 1
ATOM 8380 C CA . THR E 1 107 ? 137.120 156.742 40.646 1.00 61.68 107 THR E CA 1
ATOM 8381 C C . THR E 1 107 ? 136.106 156.333 39.586 1.00 64.48 107 THR E C 1
ATOM 8382 O O . THR E 1 107 ? 135.478 157.184 38.947 1.00 68.82 107 THR E O 1
ATOM 8386 N N . MET E 1 108 ? 135.936 155.024 39.433 1.00 65.28 108 MET E N 1
ATOM 8387 C CA . MET E 1 108 ? 135.044 154.418 38.453 1.00 68.83 108 MET E CA 1
ATOM 8388 C C . MET E 1 108 ? 133.836 153.814 39.163 1.00 78.90 108 MET E C 1
ATOM 8389 O O . MET E 1 108 ? 133.993 153.025 40.101 1.00 89.07 108 MET E O 1
ATOM 8394 N N . VAL E 1 109 ? 132.639 154.142 38.685 1.00 74.86 109 VAL E N 1
ATOM 8395 C CA . VAL E 1 109 ? 131.391 153.829 39.373 1.00 69.69 109 VAL E CA 1
ATOM 8396 C C . VAL E 1 109 ? 130.618 152.786 38.575 1.00 77.49 109 VAL E C 1
ATOM 8397 O O . VAL E 1 109 ? 130.593 152.830 37.342 1.00 87.48 109 VAL E O 1
ATOM 8401 N N . ASP E 1 110 ? 129.976 151.851 39.280 1.00 77.67 110 ASP E N 1
ATOM 8402 C CA . ASP E 1 110 ? 129.318 150.774 38.605 1.00 84.60 110 ASP E CA 1
ATOM 8403 C C . ASP E 1 110 ? 127.807 151.030 38.370 1.00 87.46 110 ASP E C 1
ATOM 8404 O O . ASP E 1 110 ? 127.343 150.997 37.229 1.00 93.16 110 ASP E O 1
ATOM 8409 N N . LEU E 1 111 ? 127.071 151.278 39.448 1.00 86.05 111 LEU E N 1
ATOM 8410 C CA . LEU E 1 111 ? 125.639 151.531 39.355 1.00 82.79 111 LEU E CA 1
ATOM 8411 C C . LEU E 1 111 ? 124.937 150.402 38.608 1.00 90.85 111 LEU E C 1
ATOM 8412 O O . LEU E 1 111 ? 124.283 150.635 37.588 1.00 93.16 111 LEU E O 1
ATOM 8417 N N . PRO E 1 112 ? 125.091 149.133 39.152 1.00 94.13 112 PRO E N 1
ATOM 8418 C CA . PRO E 1 112 ? 124.407 148.070 38.409 1.00 91.76 112 PRO E CA 1
ATOM 8419 C C . PRO E 1 112 ? 123.070 147.698 39.041 1.00 89.00 112 PRO E C 1
ATOM 8420 O O . PRO E 1 112 ? 123.033 147.223 40.176 1.00 95.59 112 PRO E O 1
ATOM 8424 N N . LEU E 1 113 ? 121.985 147.915 38.305 1.00 79.06 113 LEU E N 1
ATOM 8425 C CA . LEU E 1 113 ? 120.648 147.600 38.794 1.00 76.62 113 LEU E CA 1
ATOM 8426 C C . LEU E 1 113 ? 120.448 148.065 40.233 1.00 85.49 113 LEU E C 1
ATOM 8427 O O . LEU E 1 113 ? 120.484 147.263 41.165 1.00 93.69 113 LEU E O 1
ATOM 8429 N N . GLY E 1 114 ? 120.236 149.366 40.405 1.00 82.50 114 GLY E N 1
ATOM 8430 C CA . GLY E 1 114 ? 120.027 149.933 41.716 1.00 78.35 114 GLY E CA 1
ATOM 8431 C C . GLY E 1 114 ? 118.790 150.811 41.779 1.00 75.79 114 GLY E C 1
ATOM 8432 O O . GLY E 1 114 ? 118.065 150.986 40.796 1.00 73.43 114 GLY E O 1
ATOM 8433 N N . ALA E 1 115 ? 118.567 151.364 42.977 1.00 77.18 115 ALA E N 1
ATOM 8434 C CA . ALA E 1 115 ? 117.412 152.210 43.274 1.00 77.26 115 ALA E CA 1
ATOM 8435 C C . ALA E 1 115 ? 117.890 153.407 44.101 1.00 75.90 115 ALA E C 1
ATOM 8436 O O . ALA E 1 115 ? 117.668 153.470 45.312 1.00 74.94 115 ALA E O 1
ATOM 8438 N N . THR E 1 116 ? 118.548 154.351 43.431 1.00 72.92 116 THR E N 1
ATOM 8439 C CA . THR E 1 116 ? 119.092 155.559 44.062 1.00 65.94 116 THR E CA 1
ATOM 8440 C C . THR E 1 116 ? 120.090 155.228 45.174 1.00 64.51 116 THR E C 1
ATOM 8441 O O . THR E 1 116 ? 119.741 155.204 46.356 1.00 61.66 116 THR E O 1
ATOM 8445 N N . LEU E 1 142 ? 124.995 156.740 44.903 1.00 82.96 142 LEU E N 1
ATOM 8446 C CA . LEU E 1 142 ? 126.170 156.319 44.147 1.00 69.29 142 LEU E CA 1
ATOM 8447 C C . LEU E 1 142 ? 126.438 157.274 42.992 1.00 70.25 142 LEU E C 1
ATOM 8448 O O . LEU E 1 142 ? 126.796 156.842 41.898 1.00 78.93 142 LEU E O 1
ATOM 8450 N N . ALA E 1 143 ? 126.266 158.572 43.234 1.00 60.40 143 ALA E N 1
ATOM 8451 C CA . ALA E 1 143 ? 126.410 159.570 42.181 1.00 57.59 143 ALA E CA 1
ATOM 8452 C C . ALA E 1 143 ? 127.189 160.809 42.599 1.00 62.20 143 ALA E C 1
ATOM 8453 O O . ALA E 1 143 ? 127.087 161.871 41.975 1.00 63.83 143 ALA E O 1
ATOM 8455 N N . LYS E 1 144 ? 127.988 160.690 43.658 1.00 67.68 144 LYS E N 1
ATOM 8456 C CA . LYS E 1 144 ? 128.822 161.792 44.119 1.00 71.11 144 LYS E CA 1
ATOM 8457 C C . LYS E 1 144 ? 130.269 161.827 43.656 1.00 70.70 144 LYS E C 1
ATOM 8458 O O . LYS E 1 144 ? 131.023 162.701 44.098 1.00 75.04 144 LYS E O 1
ATOM 8460 N N . ALA E 1 145 ? 130.677 160.911 42.777 1.00 64.44 145 ALA E N 1
ATOM 8461 C CA . ALA E 1 145 ? 132.037 160.894 42.242 1.00 61.73 145 ALA E CA 1
ATOM 8462 C C . ALA E 1 145 ? 132.155 161.950 41.143 1.00 68.45 145 ALA E C 1
ATOM 8463 O O . ALA E 1 145 ? 132.144 161.658 39.945 1.00 74.85 145 ALA E O 1
ATOM 8465 N N . ASN E 1 146 ? 132.266 163.208 41.567 1.00 68.66 146 ASN E N 1
ATOM 8466 C CA . ASN E 1 146 ? 132.451 164.302 40.620 1.00 68.16 146 ASN E CA 1
ATOM 8467 C C . ASN E 1 146 ? 133.855 164.253 40.021 1.00 72.53 146 ASN E C 1
ATOM 8468 O O . ASN E 1 146 ? 134.819 163.831 40.668 1.00 76.47 146 ASN E O 1
ATOM 8470 N N . ARG E 1 147 ? 133.962 164.707 38.772 1.00 72.75 147 ARG E N 1
ATOM 8471 C CA . ARG E 1 147 ? 135.143 164.478 37.934 1.00 72.94 147 ARG E CA 1
ATOM 8472 C C . ARG E 1 147 ? 135.549 163.006 37.966 1.00 67.47 147 ARG E C 1
ATOM 8473 O O . ARG E 1 147 ? 136.687 162.649 38.280 1.00 63.63 147 ARG E O 1
ATOM 8481 N N . GLY E 1 148 ? 134.590 162.142 37.653 1.00 69.72 148 GLY E N 1
ATOM 8482 C CA . GLY E 1 148 ? 134.879 160.733 37.490 1.00 66.37 148 GLY E CA 1
ATOM 8483 C C . GLY E 1 148 ? 134.117 160.169 36.314 1.00 60.30 148 GLY E C 1
ATOM 8484 O O . GLY E 1 148 ? 133.809 160.901 35.369 1.00 68.04 148 GLY E O 1
ATOM 8485 N N . ILE E 1 149 ? 133.806 158.879 36.348 1.00 47.66 149 ILE E N 1
ATOM 8486 C CA . ILE E 1 149 ? 133.098 158.226 35.257 1.00 47.42 149 ILE E CA 1
ATOM 8487 C C . ILE E 1 149 ? 132.002 157.346 35.841 1.00 52.49 149 ILE E C 1
ATOM 8488 O O . ILE E 1 149 ? 132.225 156.626 36.820 1.00 65.87 149 ILE E O 1
ATOM 8493 N N . LEU E 1 150 ? 130.826 157.385 35.220 1.00 44.59 150 LEU E N 1
ATOM 8494 C CA . LEU E 1 150 ? 129.670 156.603 35.636 1.00 40.35 150 LEU E CA 1
ATOM 8495 C C . LEU E 1 150 ? 129.223 155.745 34.463 1.00 36.98 150 LEU E C 1
ATOM 8496 O O . LEU E 1 150 ? 128.837 156.275 33.416 1.00 36.72 150 LEU E O 1
ATOM 8501 N N . TYR E 1 151 ? 129.275 154.427 34.640 1.00 37.44 151 TYR E N 1
ATOM 8502 C CA . TYR E 1 151 ? 128.956 153.463 33.592 1.00 44.08 151 TYR E CA 1
ATOM 8503 C C . TYR E 1 151 ? 127.639 152.770 33.905 1.00 52.67 151 TYR E C 1
ATOM 8504 O O . TYR E 1 151 ? 127.575 151.961 34.831 1.00 63.27 151 TYR E O 1
ATOM 8513 N N . VAL E 1 152 ? 126.620 153.014 33.093 1.00 48.36 152 VAL E N 1
ATOM 8514 C CA . VAL E 1 152 ? 125.322 152.376 33.270 1.00 43.22 152 VAL E CA 1
ATOM 8515 C C . VAL E 1 152 ? 125.239 151.235 32.262 1.00 45.56 152 VAL E C 1
ATOM 8516 O O . VAL E 1 152 ? 124.941 151.452 31.084 1.00 36.79 152 VAL E O 1
ATOM 8520 N N . ASP E 1 153 ? 125.508 150.010 32.733 1.00 52.97 153 ASP E N 1
ATOM 8521 C CA . ASP E 1 153 ? 125.674 148.872 31.828 1.00 63.67 153 ASP E CA 1
ATOM 8522 C C . ASP E 1 153 ? 124.390 148.577 31.061 1.00 70.93 153 ASP E C 1
ATOM 8523 O O . ASP E 1 153 ? 124.431 148.282 29.862 1.00 79.39 153 ASP E O 1
ATOM 8528 N N . GLU E 1 154 ? 123.240 148.642 31.728 1.00 70.55 154 GLU E N 1
ATOM 8529 C CA . GLU E 1 154 ? 121.956 148.351 31.084 1.00 74.69 154 GLU E CA 1
ATOM 8530 C C . GLU E 1 154 ? 120.995 149.482 31.430 1.00 76.12 154 GLU E C 1
ATOM 8531 O O . GLU E 1 154 ? 120.177 149.368 32.346 1.00 79.64 154 GLU E O 1
ATOM 8537 N N . VAL E 1 155 ? 121.102 150.586 30.690 1.00 75.50 155 VAL E N 1
ATOM 8538 C CA . VAL E 1 155 ? 120.222 151.727 30.917 1.00 72.43 155 VAL E CA 1
ATOM 8539 C C . VAL E 1 155 ? 118.933 151.486 30.143 1.00 79.41 155 VAL E C 1
ATOM 8540 O O . VAL E 1 155 ? 118.098 152.386 29.993 1.00 89.26 155 VAL E O 1
ATOM 8544 N N . ASN E 1 156 ? 118.736 150.249 29.698 1.00 75.24 156 ASN E N 1
ATOM 8545 C CA . ASN E 1 156 ? 117.471 149.827 29.123 1.00 76.88 156 ASN E CA 1
ATOM 8546 C C . ASN E 1 156 ? 116.506 149.366 30.200 1.00 84.07 156 ASN E C 1
ATOM 8547 O O . ASN E 1 156 ? 115.302 149.264 29.940 1.00 90.80 156 ASN E O 1
ATOM 8549 N N . LEU E 1 157 ? 117.021 149.109 31.404 1.00 83.23 157 LEU E N 1
ATOM 8550 C CA . LEU E 1 157 ? 116.244 148.640 32.541 1.00 79.63 157 LEU E CA 1
ATOM 8551 C C . LEU E 1 157 ? 116.147 149.691 33.640 1.00 75.90 157 LEU E C 1
ATOM 8552 O O . LEU E 1 157 ? 115.857 149.356 34.792 1.00 82.88 157 LEU E O 1
ATOM 8557 N N . LEU E 1 158 ? 116.402 150.955 33.313 1.00 72.98 158 LEU E N 1
ATOM 8558 C CA . LEU E 1 158 ? 116.055 152.056 34.209 1.00 81.93 158 LEU E CA 1
ATOM 8559 C C . LEU E 1 158 ? 114.633 152.534 33.909 1.00 87.84 158 LEU E C 1
ATOM 8560 O O . LEU E 1 158 ? 114.392 153.665 33.482 1.00 88.72 158 LEU E O 1
ATOM 8565 N N . ASP E 1 159 ? 113.681 151.619 34.144 1.00 92.31 159 ASP E N 1
ATOM 8566 C CA . ASP E 1 159 ? 112.264 151.898 33.929 1.00 91.84 159 ASP E CA 1
ATOM 8567 C C . ASP E 1 159 ? 111.804 153.142 34.674 1.00 94.49 159 ASP E C 1
ATOM 8568 O O . ASP E 1 159 ? 110.767 153.718 34.323 1.00 88.33 159 ASP E O 1
ATOM 8570 N N . ASP E 1 160 ? 112.542 153.557 35.703 1.00 99.87 160 ASP E N 1
ATOM 8571 C CA . ASP E 1 160 ? 112.408 154.899 36.263 1.00 95.47 160 ASP E CA 1
ATOM 8572 C C . ASP E 1 160 ? 113.175 155.834 35.334 1.00 82.68 160 ASP E C 1
ATOM 8573 O O . ASP E 1 160 ? 114.377 156.066 35.493 1.00 72.53 160 ASP E O 1
ATOM 8578 N N . HIS E 1 161 ? 112.466 156.344 34.323 1.00 81.99 161 HIS E N 1
ATOM 8579 C CA . HIS E 1 161 ? 113.060 157.305 33.401 1.00 83.96 161 HIS E CA 1
ATOM 8580 C C . HIS E 1 161 ? 113.562 158.542 34.132 1.00 92.56 161 HIS E C 1
ATOM 8581 O O . HIS E 1 161 ? 114.482 159.213 33.651 1.00 95.16 161 HIS E O 1
ATOM 8588 N N . LEU E 1 162 ? 112.978 158.854 35.295 1.00 94.34 162 LEU E N 1
ATOM 8589 C CA . LEU E 1 162 ? 113.411 160.019 36.063 1.00 86.82 162 LEU E CA 1
ATOM 8590 C C . LEU E 1 162 ? 114.854 159.884 36.535 1.00 85.52 162 LEU E C 1
ATOM 8591 O O . LEU E 1 162 ? 115.543 160.895 36.716 1.00 86.47 162 LEU E O 1
ATOM 8593 N N . VAL E 1 163 ? 115.330 158.653 36.742 1.00 81.12 163 VAL E N 1
ATOM 8594 C CA . VAL E 1 163 ? 116.737 158.471 37.081 1.00 77.46 163 VAL E CA 1
ATOM 8595 C C . VAL E 1 163 ? 117.615 158.842 35.893 1.00 73.50 163 VAL E C 1
ATOM 8596 O O . VAL E 1 163 ? 118.626 159.540 36.040 1.00 75.60 163 VAL E O 1
ATOM 8600 N N . ASP E 1 164 ? 117.227 158.400 34.694 1.00 68.09 164 ASP E N 1
ATOM 8601 C CA . ASP E 1 164 ? 118.003 158.696 33.495 1.00 61.78 164 ASP E CA 1
ATOM 8602 C C . ASP E 1 164 ? 118.028 160.192 33.197 1.00 66.92 164 ASP E C 1
ATOM 8603 O O . ASP E 1 164 ? 119.067 160.735 32.802 1.00 68.73 164 ASP E O 1
ATOM 8605 N N . VAL E 1 165 ? 116.892 160.875 33.384 1.00 72.16 165 VAL E N 1
ATOM 8606 C CA . VAL E 1 165 ? 116.774 162.274 32.971 1.00 75.73 165 VAL E CA 1
ATOM 8607 C C . VAL E 1 165 ? 117.677 163.178 33.806 1.00 80.15 165 VAL E C 1
ATOM 8608 O O . VAL E 1 165 ? 118.278 164.122 33.279 1.00 82.46 165 VAL E O 1
ATOM 8612 N N . LEU E 1 166 ? 117.768 162.935 35.117 1.00 78.34 166 LEU E N 1
ATOM 8613 C CA . LEU E 1 166 ? 118.629 163.777 35.947 1.00 74.44 166 LEU E CA 1
ATOM 8614 C C . LEU E 1 166 ? 120.102 163.553 35.622 1.00 69.02 166 LEU E C 1
ATOM 8615 O O . LEU E 1 166 ? 120.903 164.497 35.647 1.00 61.07 166 LEU E O 1
ATOM 8620 N N . LEU E 1 167 ? 120.482 162.302 35.343 1.00 72.00 167 LEU E N 1
ATOM 8621 C CA . LEU E 1 167 ? 121.867 162.011 34.987 1.00 67.65 167 LEU E CA 1
ATOM 8622 C C . LEU E 1 167 ? 122.286 162.717 33.704 1.00 71.01 167 LEU E C 1
ATOM 8623 O O . LEU E 1 167 ? 123.469 163.030 33.533 1.00 80.12 167 LEU E O 1
ATOM 8628 N N . ASP E 1 168 ? 121.341 162.996 32.801 1.00 64.31 168 ASP E N 1
ATOM 8629 C CA . ASP E 1 168 ? 121.693 163.673 31.553 1.00 60.28 168 ASP E CA 1
ATOM 8630 C C . ASP E 1 168 ? 121.987 165.151 31.777 1.00 64.35 168 ASP E C 1
ATOM 8631 O O . ASP E 1 168 ? 122.997 165.671 31.288 1.00 66.90 168 ASP E O 1
ATOM 8636 N N . SER E 1 169 ? 121.099 165.851 32.488 1.00 67.00 169 SER E N 1
ATOM 8637 C CA . SER E 1 169 ? 121.290 167.282 32.702 1.00 67.18 169 SER E CA 1
ATOM 8638 C C . SER E 1 169 ? 122.532 167.546 33.545 1.00 72.91 169 SER E C 1
ATOM 8639 O O . SER E 1 169 ? 123.335 168.433 33.229 1.00 78.27 169 SER E O 1
ATOM 8642 N N . ALA E 1 170 ? 122.716 166.771 34.617 1.00 69.11 170 ALA E N 1
ATOM 8643 C CA . ALA E 1 170 ? 123.902 166.938 35.450 1.00 67.85 170 ALA E CA 1
ATOM 8644 C C . ALA E 1 170 ? 125.175 166.705 34.645 1.00 75.66 170 ALA E C 1
ATOM 8645 O O . ALA E 1 170 ? 126.180 167.395 34.849 1.00 82.30 170 ALA E O 1
ATOM 8647 N N . ALA E 1 171 ? 125.146 165.745 33.713 1.00 75.50 171 ALA E N 1
ATOM 8648 C CA . ALA E 1 171 ? 126.300 165.521 32.847 1.00 71.66 171 ALA E CA 1
ATOM 8649 C C . ALA E 1 171 ? 126.561 166.717 31.937 1.00 65.30 171 ALA E C 1
ATOM 8650 O O . ALA E 1 171 ? 127.719 167.013 31.625 1.00 61.42 171 ALA E O 1
ATOM 8652 N N . GLY E 1 172 ? 125.507 167.416 31.511 1.00 63.50 172 GLY E N 1
ATOM 8653 C CA . GLY E 1 172 ? 125.650 168.603 30.686 1.00 65.94 172 GLY E CA 1
ATOM 8654 C C . GLY E 1 172 ? 125.970 169.857 31.480 1.00 74.30 172 GLY E C 1
ATOM 8655 O O . GLY E 1 172 ? 125.813 170.973 30.977 1.00 81.02 172 GLY E O 1
ATOM 8656 N N . GLY E 1 173 ? 126.410 169.684 32.719 1.00 77.42 173 GLY E N 1
ATOM 8657 C CA . GLY E 1 173 ? 126.847 170.778 33.557 1.00 80.28 173 GLY E CA 1
ATOM 8658 C C . GLY E 1 173 ? 127.716 170.264 34.687 1.00 85.15 173 GLY E C 1
ATOM 8659 O O . GLY E 1 173 ? 128.266 169.163 34.623 1.00 94.13 173 GLY E O 1
ATOM 8660 N N . TRP E 1 174 ? 127.846 171.077 35.736 1.00 82.98 174 TRP E N 1
ATOM 8661 C CA . TRP E 1 174 ? 128.547 170.626 36.936 1.00 82.49 174 TRP E CA 1
ATOM 8662 C C . TRP E 1 174 ? 127.592 170.263 38.068 1.00 86.73 174 TRP E C 1
ATOM 8663 O O . TRP E 1 174 ? 127.940 170.381 39.248 1.00 95.17 174 TRP E O 1
ATOM 8665 N N . ASN E 1 175 ? 126.390 169.812 37.704 1.00 79.76 175 ASN E N 1
ATOM 8666 C CA . ASN E 1 175 ? 125.296 169.572 38.645 1.00 69.71 175 ASN E CA 1
ATOM 8667 C C . ASN E 1 175 ? 124.819 170.916 39.190 1.00 72.71 175 ASN E C 1
ATOM 8668 O O . ASN E 1 175 ? 124.739 171.903 38.456 1.00 77.43 175 ASN E O 1
ATOM 8670 N N . ARG E 1 189 ? 129.918 167.502 37.620 1.00 78.24 189 ARG E N 1
ATOM 8671 C CA . ARG E 1 189 ? 130.641 167.272 36.374 1.00 75.99 189 ARG E CA 1
ATOM 8672 C C . ARG E 1 189 ? 131.251 165.875 36.366 1.00 75.96 189 ARG E C 1
ATOM 8673 O O . ARG E 1 189 ? 132.015 165.514 37.267 1.00 77.43 189 ARG E O 1
ATOM 8681 N N . PHE E 1 190 ? 130.822 165.051 35.412 1.00 72.31 190 PHE E N 1
ATOM 8682 C CA . PHE E 1 190 ? 131.336 163.694 35.293 1.00 63.39 190 PHE E CA 1
ATOM 8683 C C . PHE E 1 190 ? 131.087 163.201 33.873 1.00 58.41 190 PHE E C 1
ATOM 8684 O O . PHE E 1 190 ? 130.265 163.754 33.138 1.00 69.21 190 PHE E O 1
ATOM 8692 N N . VAL E 1 191 ? 131.787 162.133 33.509 1.00 41.07 191 VAL E N 1
ATOM 8693 C CA . VAL E 1 191 ? 131.683 161.556 32.175 1.00 33.73 191 VAL E CA 1
ATOM 8694 C C . VAL E 1 191 ? 130.633 160.458 32.216 1.00 36.42 191 VAL E C 1
ATOM 8695 O O . VAL E 1 191 ? 130.878 159.373 32.743 1.00 42.70 191 VAL E O 1
ATOM 8699 N N . LEU E 1 192 ? 129.466 160.732 31.648 1.00 42.84 192 LEU E N 1
ATOM 8700 C CA . LEU E 1 192 ? 128.408 159.733 31.588 1.00 47.11 192 LEU E CA 1
ATOM 8701 C C . LEU E 1 192 ? 128.712 158.717 30.494 1.00 41.61 192 LEU E C 1
ATOM 8702 O O . LEU E 1 192 ? 129.061 159.086 29.370 1.00 39.61 192 LEU E O 1
ATOM 8707 N N . VAL E 1 193 ? 128.627 157.436 30.829 1.00 36.52 193 VAL E N 1
ATOM 8708 C CA . VAL E 1 193 ? 128.744 156.372 29.842 1.00 32.89 193 VAL E CA 1
ATOM 8709 C C . VAL E 1 193 ? 127.632 155.381 30.120 1.00 37.91 193 VAL E C 1
ATOM 8710 O O . VAL E 1 193 ? 127.488 154.913 31.254 1.00 45.59 193 VAL E O 1
ATOM 8714 N N . GLY E 1 194 ? 126.853 155.059 29.100 1.00 36.95 194 GLY E N 1
ATOM 8715 C CA . GLY E 1 194 ? 125.772 154.108 29.245 1.00 35.14 194 GLY E CA 1
ATOM 8716 C C . GLY E 1 194 ? 125.811 153.078 28.139 1.00 37.94 194 GLY E C 1
ATOM 8717 O O . GLY E 1 194 ? 126.255 153.347 27.024 1.00 36.49 194 GLY E O 1
ATOM 8718 N N . SER E 1 195 ? 125.346 151.877 28.469 1.00 41.91 195 SER E N 1
ATOM 8719 C CA . SER E 1 195 ? 125.206 150.813 27.489 1.00 48.24 195 SER E CA 1
ATOM 8720 C C . SER E 1 195 ? 123.789 150.256 27.576 1.00 62.11 195 SER E C 1
ATOM 8721 O O . SER E 1 195 ? 123.125 150.358 28.612 1.00 70.81 195 SER E O 1
ATOM 8724 N N . GLY E 1 196 ? 123.327 149.675 26.465 1.00 69.78 196 GLY E N 1
ATOM 8725 C CA . GLY E 1 196 ? 121.954 149.228 26.349 1.00 76.52 196 GLY E CA 1
ATOM 8726 C C . GLY E 1 196 ? 121.846 147.903 25.620 1.00 85.73 196 GLY E C 1
ATOM 8727 O O . GLY E 1 196 ? 122.820 147.384 25.077 1.00 94.83 196 GLY E O 1
ATOM 8728 N N . ASN E 1 197 ? 120.629 147.359 25.627 1.00 86.16 197 ASN E N 1
ATOM 8729 C CA . ASN E 1 197 ? 120.307 146.106 24.956 1.00 89.04 197 ASN E CA 1
ATOM 8730 C C . ASN E 1 197 ? 119.447 146.410 23.735 1.00 94.64 197 ASN E C 1
ATOM 8731 O O . ASN E 1 197 ? 118.445 147.135 23.842 1.00 95.31 197 ASN E O 1
ATOM 8736 N N . PRO E 1 198 ? 119.855 145.945 22.556 1.00 96.67 198 PRO E N 1
ATOM 8737 C CA . PRO E 1 198 ? 118.996 146.069 21.373 1.00 96.91 198 PRO E CA 1
ATOM 8738 C C . PRO E 1 198 ? 117.835 145.087 21.437 1.00 98.37 198 PRO E C 1
ATOM 8739 O O . PRO E 1 198 ? 117.947 143.996 21.996 1.00 97.77 198 PRO E O 1
ATOM 8743 N N . GLU E 1 199 ? 116.702 145.497 20.869 1.00 98.79 199 GLU E N 1
ATOM 8744 C CA . GLU E 1 199 ? 115.486 144.692 20.794 1.00 97.86 199 GLU E CA 1
ATOM 8745 C C . GLU E 1 199 ? 114.835 144.439 22.155 1.00 107.03 199 GLU E C 1
ATOM 8746 O O . GLU E 1 199 ? 113.935 143.593 22.259 1.00 108.61 199 GLU E O 1
ATOM 8748 N N . GLU E 1 200 ? 115.250 145.156 23.211 1.00 107.91 200 GLU E N 1
ATOM 8749 C CA . GLU E 1 200 ? 114.630 144.992 24.523 1.00 97.97 200 GLU E CA 1
ATOM 8750 C C . GLU E 1 200 ? 113.790 146.170 24.978 1.00 89.41 200 GLU E C 1
ATOM 8751 O O . GLU E 1 200 ? 112.825 145.962 25.717 1.00 88.46 200 GLU E O 1
ATOM 8757 N N . GLY E 1 201 ? 114.115 147.382 24.576 1.00 84.15 201 GLY E N 1
ATOM 8758 C CA . GLY E 1 201 ? 113.359 148.527 25.025 1.00 82.43 201 GLY E CA 1
ATOM 8759 C C . GLY E 1 201 ? 114.239 149.754 25.096 1.00 83.91 201 GLY E C 1
ATOM 8760 O O . GLY E 1 201 ? 115.301 149.801 24.483 1.00 82.59 201 GLY E O 1
ATOM 8761 N N . GLU E 1 202 ? 113.772 150.725 25.884 1.00 90.49 202 GLU E N 1
ATOM 8762 C CA . GLU E 1 202 ? 114.461 151.998 26.060 1.00 97.11 202 GLU E CA 1
ATOM 8763 C C . GLU E 1 202 ? 114.725 152.584 24.677 1.00 101.37 202 GLU E C 1
ATOM 8764 O O . GLU E 1 202 ? 113.871 152.461 23.792 1.00 101.89 202 GLU E O 1
ATOM 8766 N N . LEU E 1 203 ? 115.878 153.231 24.473 1.00 101.03 203 LEU E N 1
ATOM 8767 C CA . LEU E 1 203 ? 116.235 153.812 23.175 1.00 94.08 203 LEU E CA 1
ATOM 8768 C C . LEU E 1 203 ? 115.148 154.757 22.654 1.00 91.67 203 LEU E C 1
ATOM 8769 O O . LEU E 1 203 ? 115.210 155.225 21.511 1.00 91.35 203 LEU E O 1
ATOM 8774 N N . ARG E 1 204 ? 114.147 155.014 23.492 1.00 85.80 204 ARG E N 1
ATOM 8775 C CA . ARG E 1 204 ? 113.083 155.953 23.180 1.00 77.05 204 ARG E CA 1
ATOM 8776 C C . ARG E 1 204 ? 113.669 157.317 22.830 1.00 72.86 204 ARG E C 1
ATOM 8777 O O . ARG E 1 204 ? 114.599 157.781 23.501 1.00 63.18 204 ARG E O 1
ATOM 8779 N N . PRO E 1 205 ? 113.176 157.969 21.771 1.00 80.02 205 PRO E N 1
ATOM 8780 C CA . PRO E 1 205 ? 113.793 159.221 21.303 1.00 81.89 205 PRO E CA 1
ATOM 8781 C C . PRO E 1 205 ? 113.937 160.249 22.420 1.00 87.30 205 PRO E C 1
ATOM 8782 O O . PRO E 1 205 ? 114.774 161.151 22.334 1.00 91.81 205 PRO E O 1
ATOM 8786 N N . GLN E 1 206 ? 113.137 160.113 23.480 1.00 84.73 206 GLN E N 1
ATOM 8787 C CA . GLN E 1 206 ? 113.271 160.996 24.632 1.00 79.03 206 GLN E CA 1
ATOM 8788 C C . GLN E 1 206 ? 114.444 160.603 25.515 1.00 76.76 206 GLN E C 1
ATOM 8789 O O . GLN E 1 206 ? 115.043 161.464 26.170 1.00 74.20 206 GLN E O 1
ATOM 8795 N N . LEU E 1 207 ? 114.802 159.322 25.521 1.00 81.09 207 LEU E N 1
ATOM 8796 C CA . LEU E 1 207 ? 115.867 158.818 26.370 1.00 83.95 207 LEU E CA 1
ATOM 8797 C C . LEU E 1 207 ? 117.162 158.600 25.596 1.00 80.44 207 LEU E C 1
ATOM 8798 O O . LEU E 1 207 ? 118.154 158.151 26.182 1.00 81.48 207 LEU E O 1
ATOM 8803 N N . LEU E 1 208 ? 117.142 158.800 24.278 1.00 74.38 208 LEU E N 1
ATOM 8804 C CA . LEU E 1 208 ? 118.353 158.732 23.469 1.00 66.35 208 LEU E CA 1
ATOM 8805 C C . LEU E 1 208 ? 118.885 160.090 23.021 1.00 67.13 208 LEU E C 1
ATOM 8806 O O . LEU E 1 208 ? 120.103 160.274 22.956 1.00 67.71 208 LEU E O 1
ATOM 8811 N N . ASP E 1 209 ? 118.015 161.060 22.713 1.00 66.80 209 ASP E N 1
ATOM 8812 C CA . ASP E 1 209 ? 118.479 162.385 22.294 1.00 63.23 209 ASP E CA 1
ATOM 8813 C C . ASP E 1 209 ? 119.293 163.103 23.359 1.00 61.95 209 ASP E C 1
ATOM 8814 O O . ASP E 1 209 ? 120.070 164.003 23.019 1.00 65.58 209 ASP E O 1
ATOM 8819 N N . ARG E 1 210 ? 119.121 162.757 24.633 1.00 59.27 210 ARG E N 1
ATOM 8820 C CA . ARG E 1 210 ? 119.824 163.479 25.685 1.00 58.32 210 ARG E CA 1
ATOM 8821 C C . ARG E 1 210 ? 121.247 162.986 25.901 1.00 55.49 210 ARG E C 1
ATOM 8822 O O . ARG E 1 210 ? 121.994 163.612 26.659 1.00 52.75 210 ARG E O 1
ATOM 8830 N N . PHE E 1 211 ? 121.636 161.887 25.262 1.00 52.22 211 PHE E N 1
ATOM 8831 C CA . PHE E 1 211 ? 123.025 161.448 25.266 1.00 44.97 211 PHE E CA 1
ATOM 8832 C C . PHE E 1 211 ? 123.829 162.278 24.275 1.00 39.32 211 PHE E C 1
ATOM 8833 O O . PHE E 1 211 ? 123.383 162.520 23.147 1.00 39.64 211 PHE E O 1
ATOM 8841 N N . GLY E 1 212 ? 125.008 162.725 24.702 1.00 32.09 212 GLY E N 1
ATOM 8842 C CA . GLY E 1 212 ? 125.863 163.538 23.859 1.00 30.04 212 GLY E CA 1
ATOM 8843 C C . GLY E 1 212 ? 126.206 162.873 22.543 1.00 30.28 212 GLY E C 1
ATOM 8844 O O . GLY E 1 212 ? 125.900 163.399 21.469 1.00 30.29 212 GLY E O 1
ATOM 8845 N N . MET E 1 213 ? 126.854 161.714 22.619 1.00 30.41 213 MET E N 1
ATOM 8846 C CA . MET E 1 213 ? 127.313 160.990 21.449 1.00 30.57 213 MET E CA 1
ATOM 8847 C C . MET E 1 213 ? 126.819 159.557 21.489 1.00 31.38 213 MET E C 1
ATOM 8848 O O . MET E 1 213 ? 126.540 158.992 22.549 1.00 31.66 213 MET E O 1
ATOM 8853 N N . HIS E 1 214 ? 126.761 158.972 20.306 1.00 31.71 214 HIS E N 1
ATOM 8854 C CA . HIS E 1 214 ? 126.276 157.618 20.091 1.00 32.47 214 HIS E CA 1
ATOM 8855 C C . HIS E 1 214 ? 127.397 156.840 19.413 1.00 32.30 214 HIS E C 1
ATOM 8856 O O . HIS E 1 214 ? 127.579 156.947 18.197 1.00 32.30 214 HIS E O 1
ATOM 8863 N N . ALA E 1 215 ? 128.156 156.064 20.182 1.00 32.21 215 ALA E N 1
ATOM 8864 C CA . ALA E 1 215 ? 129.285 155.316 19.641 1.00 31.98 215 ALA E CA 1
ATOM 8865 C C . ALA E 1 215 ? 128.853 153.884 19.354 1.00 35.40 215 ALA E C 1
ATOM 8866 O O . ALA E 1 215 ? 128.350 153.195 20.247 1.00 37.55 215 ALA E O 1
ATOM 8868 N N . GLU E 1 216 ? 129.056 153.433 18.119 1.00 42.95 216 GLU E N 1
ATOM 8869 C CA . GLU E 1 216 ? 128.735 152.065 17.740 1.00 49.97 216 GLU E CA 1
ATOM 8870 C C . GLU E 1 216 ? 129.996 151.212 17.634 1.00 47.45 216 GLU E C 1
ATOM 8871 O O . GLU E 1 216 ? 131.002 151.629 17.045 1.00 48.22 216 GLU E O 1
ATOM 8877 N N . ILE E 1 217 ? 129.920 150.000 18.182 1.00 46.37 217 ILE E N 1
ATOM 8878 C CA . ILE E 1 217 ? 131.025 149.048 18.160 1.00 42.21 217 ILE E CA 1
ATOM 8879 C C . ILE E 1 217 ? 130.703 147.994 17.115 1.00 42.29 217 ILE E C 1
ATOM 8880 O O . ILE E 1 217 ? 129.694 147.284 17.226 1.00 33.56 217 ILE E O 1
ATOM 8885 N N . ARG E 1 218 ? 131.569 147.870 16.117 1.00 54.54 218 ARG E N 1
ATOM 8886 C CA . ARG E 1 218 ? 131.485 146.799 15.134 1.00 61.26 218 ARG E CA 1
ATOM 8887 C C . ARG E 1 218 ? 132.690 145.894 15.316 1.00 59.97 218 ARG E C 1
ATOM 8888 O O . ARG E 1 218 ? 133.831 146.369 15.286 1.00 64.79 218 ARG E O 1
ATOM 8896 N N . THR E 1 219 ? 132.444 144.599 15.493 1.00 54.96 219 THR E N 1
ATOM 8897 C CA . THR E 1 219 ? 133.549 143.680 15.721 1.00 54.14 219 THR E CA 1
ATOM 8898 C C . THR E 1 219 ? 134.386 143.532 14.458 1.00 40.85 219 THR E C 1
ATOM 8899 O O . THR E 1 219 ? 133.856 143.451 13.346 1.00 41.38 219 THR E O 1
ATOM 8903 N N . VAL E 1 220 ? 135.707 143.494 14.644 1.00 32.29 220 VAL E N 1
ATOM 8904 C CA . VAL E 1 220 ? 136.629 143.553 13.518 1.00 34.66 220 VAL E CA 1
ATOM 8905 C C . VAL E 1 220 ? 136.351 142.434 12.520 1.00 44.77 220 VAL E C 1
ATOM 8906 O O . VAL E 1 220 ? 136.132 141.276 12.895 1.00 49.30 220 VAL E O 1
ATOM 8910 N N . ARG E 1 221 ? 136.343 142.786 11.234 1.00 45.68 221 ARG E N 1
ATOM 8911 C CA . ARG E 1 221 ? 136.090 141.834 10.160 1.00 46.96 221 ARG E CA 1
ATOM 8912 C C . ARG E 1 221 ? 137.361 141.383 9.449 1.00 40.61 221 ARG E C 1
ATOM 8913 O O . ARG E 1 221 ? 137.312 140.409 8.689 1.00 41.50 221 ARG E O 1
ATOM 8921 N N . GLU E 1 222 ? 138.482 142.063 9.660 1.00 41.37 222 GLU E N 1
ATOM 8922 C CA . GLU E 1 222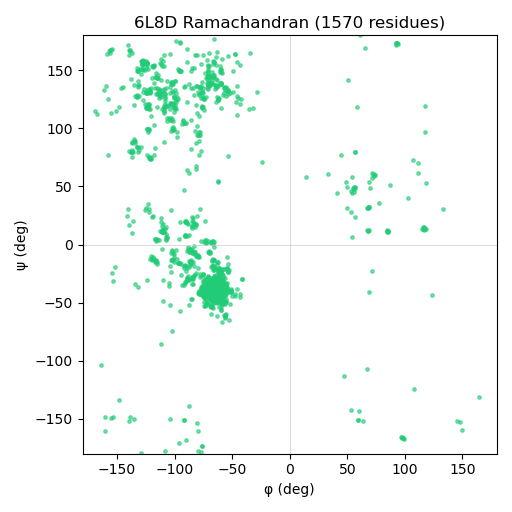 ? 139.738 141.646 9.048 1.00 42.11 222 GLU E CA 1
ATOM 8923 C C . GLU E 1 222 ? 140.286 140.442 9.802 1.00 42.99 222 GLU E C 1
ATOM 8924 O O . GLU E 1 222 ? 140.544 140.548 11.006 1.00 48.31 222 GLU E O 1
ATOM 8930 N N . PRO E 1 223 ? 140.460 139.289 9.151 1.00 40.99 223 PRO E N 1
ATOM 8931 C CA . PRO E 1 223 ? 140.871 138.086 9.897 1.00 44.68 223 PRO E CA 1
ATOM 8932 C C . PRO E 1 223 ? 142.149 138.247 10.707 1.00 52.88 223 PRO E C 1
ATOM 8933 O O . PRO E 1 223 ? 142.158 137.909 11.898 1.00 61.95 223 PRO E O 1
ATOM 8937 N N . GLU E 1 224 ? 143.225 138.770 10.113 1.00 50.91 224 GLU E N 1
ATOM 8938 C CA . GLU E 1 224 ? 144.486 138.869 10.845 1.00 49.51 224 GLU E CA 1
ATOM 8939 C C . GLU E 1 224 ? 144.416 139.847 12.009 1.00 44.03 224 GLU E C 1
ATOM 8940 O O . GLU E 1 224 ? 145.201 139.720 12.956 1.00 40.14 224 GLU E O 1
ATOM 8946 N N . LEU E 1 225 ? 143.474 140.792 11.980 1.00 43.29 225 LEU E N 1
ATOM 8947 C CA . LEU E 1 225 ? 143.301 141.691 13.114 1.00 41.58 225 LEU E CA 1
ATOM 8948 C C . LEU E 1 225 ? 142.630 140.972 14.271 1.00 39.61 225 LEU E C 1
ATOM 8949 O O . LEU E 1 225 ? 143.009 141.163 15.433 1.00 35.75 225 LEU E O 1
ATOM 8954 N N . ARG E 1 226 ? 141.617 140.155 13.967 1.00 37.79 226 ARG E N 1
ATOM 8955 C CA . ARG E 1 226 ? 140.988 139.340 14.996 1.00 35.65 226 ARG E CA 1
ATOM 8956 C C . ARG E 1 226 ? 142.005 138.429 15.662 1.00 39.36 226 ARG E C 1
ATOM 8957 O O . ARG E 1 226 ? 141.991 138.264 16.886 1.00 44.78 226 ARG E O 1
ATOM 8965 N N . VAL E 1 227 ? 142.889 137.819 14.870 1.00 37.12 227 VAL E N 1
ATOM 8966 C CA . VAL E 1 227 ? 143.948 136.987 15.436 1.00 36.77 227 VAL E CA 1
ATOM 8967 C C . VAL E 1 227 ? 144.865 137.823 16.324 1.00 43.83 227 VAL E C 1
ATOM 8968 O O . VAL E 1 227 ? 145.276 137.381 17.406 1.00 53.86 227 VAL E O 1
ATOM 8972 N N . LYS E 1 228 ? 145.192 139.050 15.889 1.00 40.60 228 LYS E N 1
ATOM 8973 C CA . LYS E 1 228 ? 146.078 139.901 16.679 1.00 39.65 228 LYS E CA 1
ATOM 8974 C C . LYS E 1 228 ? 145.440 140.278 18.008 1.00 43.11 228 LYS E C 1
ATOM 8975 O O . LYS E 1 228 ? 146.117 140.294 19.044 1.00 49.06 228 LYS E O 1
ATOM 8981 N N . ILE E 1 229 ? 144.147 140.612 17.997 1.00 40.90 229 ILE E N 1
ATOM 8982 C CA . ILE E 1 229 ? 143.457 140.918 19.246 1.00 34.08 229 ILE E CA 1
ATOM 8983 C C . ILE E 1 229 ? 143.482 139.708 20.168 1.00 41.70 229 ILE E C 1
ATOM 8984 O O . ILE E 1 229 ? 143.845 139.809 21.347 1.00 44.00 229 ILE E O 1
ATOM 8989 N N . VAL E 1 230 ? 143.111 138.539 19.638 1.00 39.42 230 VAL E N 1
ATOM 8990 C CA . VAL E 1 230 ? 143.076 137.335 20.461 1.00 33.59 230 VAL E CA 1
ATOM 8991 C C . VAL E 1 230 ? 144.463 137.014 20.994 1.00 35.02 230 VAL E C 1
ATOM 8992 O O . VAL E 1 230 ? 144.623 136.684 22.174 1.00 32.29 230 VAL E O 1
ATOM 8996 N N . GLU E 1 231 ? 145.487 137.105 20.140 1.00 37.90 231 GLU E N 1
ATOM 8997 C CA . GLU E 1 231 ? 146.844 136.809 20.592 1.00 39.04 231 GLU E CA 1
ATOM 8998 C C . GLU E 1 231 ? 147.292 137.780 21.678 1.00 42.87 231 GLU E C 1
ATOM 8999 O O . GLU E 1 231 ? 148.092 137.415 22.547 1.00 37.49 231 GLU E O 1
ATOM 9005 N N . GLN E 1 232 ? 146.769 139.009 21.653 1.00 49.73 232 GLN E N 1
ATOM 9006 C CA . GLN E 1 232 ? 147.064 139.997 22.685 1.00 52.23 232 GLN E CA 1
ATOM 9007 C C . GLN E 1 232 ? 146.347 139.713 24.004 1.00 46.02 232 GLN E C 1
ATOM 9008 O O . GLN E 1 232 ? 146.881 140.037 25.073 1.00 47.27 232 GLN E O 1
ATOM 9014 N N . ARG E 1 233 ? 145.132 139.154 23.958 1.00 43.27 233 ARG E N 1
ATOM 9015 C CA . ARG E 1 233 ? 144.357 138.982 25.186 1.00 43.85 233 ARG E CA 1
ATOM 9016 C C . ARG E 1 233 ? 144.984 137.952 26.126 1.00 47.41 233 ARG E C 1
ATOM 9017 O O . ARG E 1 233 ? 145.202 138.236 27.310 1.00 54.04 233 ARG E O 1
ATOM 9025 N N . THR E 1 234 ? 145.293 136.752 25.626 1.00 52.59 234 THR E N 1
ATOM 9026 C CA . THR E 1 234 ? 145.937 135.755 26.483 1.00 57.54 234 THR E CA 1
ATOM 9027 C C . THR E 1 234 ? 147.363 136.169 26.826 1.00 56.89 234 THR E C 1
ATOM 9028 O O . THR E 1 234 ? 147.845 135.871 27.926 1.00 66.13 234 THR E O 1
ATOM 9032 N N . GLU E 1 235 ? 148.047 136.855 25.902 1.00 44.40 235 GLU E N 1
ATOM 9033 C CA . GLU E 1 235 ? 149.382 137.366 26.194 1.00 39.64 235 GLU E CA 1
ATOM 9034 C C . GLU E 1 235 ? 149.354 138.281 27.410 1.00 46.41 235 GLU E C 1
ATOM 9035 O O . GLU E 1 235 ? 150.304 138.297 28.202 1.00 46.22 235 GLU E O 1
ATOM 9041 N N . PHE E 1 236 ? 148.262 139.029 27.582 1.00 52.63 236 PHE E N 1
ATOM 9042 C CA . PHE E 1 236 ? 148.057 139.828 28.782 1.00 52.54 236 PHE E CA 1
ATOM 9043 C C . PHE E 1 236 ? 147.654 138.948 29.957 1.00 60.36 236 PHE E C 1
ATOM 9044 O O . PHE E 1 236 ? 148.091 139.185 31.089 1.00 63.34 236 PHE E O 1
ATOM 9052 N N . ASP E 1 237 ? 146.819 137.929 29.701 1.00 62.25 237 ASP E N 1
ATOM 9053 C CA . ASP E 1 237 ? 146.361 137.045 30.769 1.00 61.74 237 ASP E CA 1
ATOM 9054 C C . ASP E 1 237 ? 147.496 136.200 31.335 1.00 61.22 237 ASP E C 1
ATOM 9055 O O . ASP E 1 237 ? 147.515 135.927 32.544 1.00 68.70 237 ASP E O 1
ATOM 9060 N N . GLN E 1 238 ? 148.459 135.803 30.497 1.00 58.02 238 GLN E N 1
ATOM 9061 C CA . GLN E 1 238 ? 149.579 135.014 30.992 1.00 59.80 238 GLN E CA 1
ATOM 9062 C C . GLN E 1 238 ? 150.572 135.897 31.742 1.00 67.31 238 GLN E C 1
ATOM 9063 O O . GLN E 1 238 ? 151.092 135.510 32.796 1.00 80.18 238 GLN E O 1
ATOM 9069 N N . ASN E 1 239 ? 150.845 137.090 31.211 1.00 66.32 239 ASN E N 1
ATOM 9070 C CA . ASN E 1 239 ? 151.838 138.007 31.771 1.00 69.86 239 ASN E CA 1
ATOM 9071 C C . ASN E 1 239 ? 151.296 139.425 31.767 1.00 65.57 239 ASN E C 1
ATOM 9072 O O . ASN E 1 239 ? 151.623 140.219 30.876 1.00 69.81 239 ASN E O 1
ATOM 9077 N N . PRO E 1 240 ? 150.482 139.784 32.761 1.00 62.51 240 PRO E N 1
ATOM 9078 C CA . PRO E 1 240 ? 149.920 141.148 32.786 1.00 63.27 240 PRO E CA 1
ATOM 9079 C C . PRO E 1 240 ? 150.970 142.248 32.791 1.00 65.37 240 PRO E C 1
ATOM 9080 O O . PRO E 1 240 ? 150.889 143.189 31.989 1.00 67.47 240 PRO E O 1
ATOM 9084 N N . HIS E 1 241 ? 151.947 142.163 33.686 1.00 67.82 241 HIS E N 1
ATOM 9085 C CA . HIS E 1 241 ? 152.895 143.247 33.910 1.00 67.89 241 HIS E CA 1
ATOM 9086 C C . HIS E 1 241 ? 153.862 143.450 32.742 1.00 59.06 241 HIS E C 1
ATOM 9087 O O . HIS E 1 241 ? 154.168 144.603 32.417 1.00 60.29 241 HIS E O 1
ATOM 9094 N N . PRO E 1 242 ? 154.387 142.395 32.097 1.00 58.41 242 PRO E N 1
ATOM 9095 C CA . PRO E 1 242 ? 155.174 142.631 30.869 1.00 57.61 242 PRO E CA 1
ATOM 9096 C C . PRO E 1 242 ? 154.367 143.244 29.739 1.00 60.07 242 PRO E C 1
ATOM 9097 O O . PRO E 1 242 ? 154.925 143.974 28.907 1.00 69.20 242 PRO E O 1
ATOM 9101 N N . PHE E 1 243 ? 153.063 142.978 29.690 1.00 60.27 243 PHE E N 1
ATOM 9102 C CA . PHE E 1 243 ? 152.228 143.586 28.663 1.00 58.02 243 PHE E CA 1
ATOM 9103 C C . PHE E 1 243 ? 152.022 145.070 28.946 1.00 57.95 243 PHE E C 1
ATOM 9104 O O . PHE E 1 243 ? 152.264 145.916 28.078 1.00 64.37 243 PHE E O 1
ATOM 9112 N N . CYS E 1 244 ? 151.599 145.401 30.171 1.00 54.03 244 CYS E N 1
ATOM 9113 C CA . CYS E 1 244 ? 151.391 146.794 30.550 1.00 58.74 244 CYS E CA 1
ATOM 9114 C C . CYS E 1 244 ? 152.661 147.617 30.388 1.00 60.29 244 CYS E C 1
ATOM 9115 O O . CYS E 1 244 ? 152.592 148.810 30.071 1.00 64.00 244 CYS E O 1
ATOM 9118 N N . ASP E 1 245 ? 153.825 147.006 30.619 1.00 57.31 245 ASP E N 1
ATOM 9119 C CA . ASP E 1 245 ? 155.082 147.730 30.474 1.00 56.65 245 ASP E CA 1
ATOM 9120 C C . ASP E 1 245 ? 155.391 148.044 29.020 1.00 55.41 245 ASP E C 1
ATOM 9121 O O . ASP E 1 245 ? 155.993 149.084 28.733 1.00 62.86 245 ASP E O 1
ATOM 9126 N N . GLN E 1 246 ? 155.006 147.164 28.095 1.00 43.93 246 GLN E N 1
ATOM 9127 C CA . GLN E 1 246 ? 155.255 147.424 26.682 1.00 44.23 246 GLN E CA 1
ATOM 9128 C C . GLN E 1 246 ? 154.527 148.673 26.184 1.00 50.01 246 GLN E C 1
ATOM 9129 O O . GLN E 1 246 ? 154.968 149.294 25.208 1.00 56.42 246 GLN E O 1
ATOM 9135 N N . TYR E 1 247 ? 153.438 149.065 26.847 1.00 47.94 247 TYR E N 1
ATOM 9136 C CA . TYR E 1 247 ? 152.642 150.223 26.463 1.00 41.41 247 TYR E CA 1
ATOM 9137 C C . TYR E 1 247 ? 152.822 151.382 27.436 1.00 41.38 247 TYR E C 1
ATOM 9138 O O . TYR E 1 247 ? 152.042 152.338 27.399 1.00 42.94 247 TYR E O 1
ATOM 9147 N N . GLN E 1 248 ? 153.837 151.322 28.302 1.00 47.11 248 GLN E N 1
ATOM 9148 C CA . GLN E 1 248 ? 153.925 152.272 29.404 1.00 56.01 248 GLN E CA 1
ATOM 9149 C C . GLN E 1 248 ? 154.208 153.692 28.922 1.00 58.31 248 GLN E C 1
ATOM 9150 O O . GLN E 1 248 ? 153.631 154.652 29.447 1.00 66.61 248 GLN E O 1
ATOM 9156 N N . THR E 1 249 ? 155.092 153.861 27.935 1.00 51.76 249 THR E N 1
ATOM 9157 C CA . THR E 1 249 ? 155.363 155.219 27.473 1.00 45.98 249 THR E CA 1
ATOM 9158 C C . THR E 1 249 ? 154.209 155.764 26.640 1.00 39.52 249 THR E C 1
ATOM 9159 O O . THR E 1 249 ? 153.938 156.968 26.673 1.00 39.58 249 THR E O 1
ATOM 9163 N N . GLU E 1 250 ? 153.516 154.902 25.898 1.00 34.58 250 GLU E N 1
ATOM 9164 C CA . GLU E 1 250 ? 152.347 155.355 25.152 1.00 30.24 250 GLU E CA 1
ATOM 9165 C C . GLU E 1 250 ? 151.190 155.720 26.077 1.00 25.35 250 GLU E C 1
ATOM 9166 O O . GLU E 1 250 ? 150.412 156.623 25.759 1.00 25.37 250 GLU E O 1
ATOM 9172 N N . GLN E 1 251 ? 151.047 155.022 27.210 1.00 25.37 251 GLN E N 1
ATOM 9173 C CA . GLN E 1 251 ? 150.054 155.413 28.209 1.00 25.44 251 GLN E CA 1
ATOM 9174 C C . GLN E 1 251 ? 150.380 156.768 28.819 1.00 37.98 251 GLN E C 1
ATOM 9175 O O . GLN E 1 251 ? 149.479 157.577 29.063 1.00 34.49 251 GLN E O 1
ATOM 9181 N N . GLU E 1 252 ? 151.657 157.028 29.097 1.00 38.16 252 GLU E N 1
ATOM 9182 C CA . GLU E 1 252 ? 152.017 158.319 29.671 1.00 45.03 252 GLU E CA 1
ATOM 9183 C C . GLU E 1 252 ? 151.893 159.429 28.635 1.00 42.24 252 GLU E C 1
ATOM 9184 O O . GLU E 1 252 ? 151.469 160.544 28.959 1.00 42.19 252 GLU E O 1
ATOM 9190 N N . ALA E 1 253 ? 152.235 159.134 27.377 1.00 38.65 253 ALA E N 1
ATOM 9191 C CA . ALA E 1 253 ? 152.097 160.133 26.325 1.00 34.05 253 ALA E CA 1
ATOM 9192 C C . ALA E 1 253 ? 150.644 160.535 26.140 1.00 26.69 253 ALA E C 1
ATOM 9193 O O . ALA E 1 253 ? 150.330 161.728 26.046 1.00 26.84 253 ALA E O 1
ATOM 9195 N N . LEU E 1 254 ? 149.738 159.556 26.118 1.00 28.05 254 LEU E N 1
ATOM 9196 C CA . LEU E 1 254 ? 148.322 159.874 25.982 1.00 25.48 254 LEU E CA 1
ATOM 9197 C C . LEU E 1 254 ? 147.801 160.616 27.206 1.00 28.73 254 LEU E C 1
ATOM 9198 O O . LEU E 1 254 ? 146.904 161.462 27.088 1.00 35.23 254 LEU E O 1
ATOM 9203 N N . GLN E 1 255 ? 148.350 160.315 28.384 1.00 28.94 255 GLN E N 1
ATOM 9204 C CA . GLN E 1 255 ? 147.919 161.008 29.589 1.00 33.60 255 GLN E CA 1
ATOM 9205 C C . GLN E 1 255 ? 148.287 162.482 29.535 1.00 36.51 255 GLN E C 1
ATOM 9206 O O . GLN E 1 255 ? 147.521 163.334 29.994 1.00 40.57 255 GLN E O 1
ATOM 9212 N N . ALA E 1 256 ? 149.458 162.804 28.987 1.00 29.44 256 ALA E N 1
ATOM 9213 C CA . ALA E 1 256 ? 149.829 164.206 28.857 1.00 25.70 256 ALA E CA 1
ATOM 9214 C C . ALA E 1 256 ? 148.959 164.904 27.826 1.00 25.66 256 ALA E C 1
ATOM 9215 O O . ALA E 1 256 ? 148.599 166.072 28.004 1.00 25.67 256 ALA E O 1
ATOM 9217 N N . LYS E 1 257 ? 148.593 164.204 26.748 1.00 25.60 257 LYS E N 1
ATOM 9218 C CA . LYS E 1 257 ? 147.730 164.822 25.747 1.00 25.56 257 LYS E CA 1
ATOM 9219 C C . LYS E 1 257 ? 146.348 165.146 26.301 1.00 32.88 257 LYS E C 1
ATOM 9220 O O . LYS E 1 257 ? 145.745 166.146 25.898 1.00 27.00 257 LYS E O 1
ATOM 9226 N N . ILE E 1 258 ? 145.819 164.318 27.201 1.00 25.62 258 ILE E N 1
ATOM 9227 C CA . ILE E 1 258 ? 144.514 164.610 27.786 1.00 29.72 258 ILE E CA 1
ATOM 9228 C C . ILE E 1 258 ? 144.580 165.876 28.639 1.00 30.21 258 ILE E C 1
ATOM 9229 O O . ILE E 1 258 ? 143.752 166.783 28.497 1.00 25.65 258 ILE E O 1
ATOM 9234 N N . VAL E 1 259 ? 145.584 165.972 29.513 1.00 25.98 259 VAL E N 1
ATOM 9235 C CA . VAL E 1 259 ? 145.726 167.162 30.348 1.00 31.63 259 VAL E CA 1
ATOM 9236 C C . VAL E 1 259 ? 145.936 168.400 29.485 1.00 41.08 259 VAL E C 1
ATOM 9237 O O . VAL E 1 259 ? 145.309 169.443 29.707 1.00 37.10 259 VAL E O 1
ATOM 9241 N N . ASN E 1 260 ? 146.815 168.307 28.485 1.00 25.68 260 ASN E N 1
ATOM 9242 C CA . ASN E 1 260 ? 147.029 169.442 27.599 1.00 25.63 260 ASN E CA 1
ATOM 9243 C C . ASN E 1 260 ? 145.735 169.877 26.923 1.00 25.59 260 ASN E C 1
ATOM 9244 O O . ASN E 1 260 ? 145.431 171.070 26.875 1.00 29.07 260 ASN E O 1
ATOM 9249 N N . ALA E 1 261 ? 144.943 168.926 26.427 1.00 25.57 261 ALA E N 1
ATOM 9250 C CA . ALA E 1 261 ? 143.705 169.285 25.737 1.00 25.52 261 ALA E CA 1
ATOM 9251 C C . ALA E 1 261 ? 142.727 169.976 26.676 1.00 25.54 261 ALA E C 1
ATOM 9252 O O . ALA E 1 261 ? 142.065 170.946 26.288 1.00 25.50 261 ALA E O 1
ATOM 9254 N N . GLN E 1 262 ? 142.619 169.484 27.915 1.00 35.96 262 GLN E N 1
ATOM 9255 C CA . GLN E 1 262 ? 141.761 170.133 28.898 1.00 27.28 262 GLN E CA 1
ATOM 9256 C C . GLN E 1 262 ? 142.230 171.554 29.149 1.00 27.43 262 GLN E C 1
ATOM 9257 O O . GLN E 1 262 ? 141.419 172.485 29.208 1.00 31.20 262 GLN E O 1
ATOM 9263 N N . ASN E 1 263 ? 143.548 171.743 29.251 1.00 34.00 263 ASN E N 1
ATOM 9264 C CA . ASN E 1 263 ? 144.098 173.060 29.543 1.00 34.62 263 ASN E CA 1
ATOM 9265 C C . ASN E 1 263 ? 143.972 174.008 28.356 1.00 25.55 263 ASN E C 1
ATOM 9266 O O . ASN E 1 263 ? 143.844 175.222 28.549 1.00 29.33 263 ASN E O 1
ATOM 9271 N N . LEU E 1 264 ? 143.988 173.484 27.130 1.00 25.51 264 LEU E N 1
ATOM 9272 C CA . LEU E 1 264 ? 143.959 174.322 25.938 1.00 25.45 264 LEU E CA 1
ATOM 9273 C C . LEU E 1 264 ? 142.545 174.642 25.468 1.00 37.80 264 LEU E C 1
ATOM 9274 O O . LEU E 1 264 ? 142.355 175.627 24.743 1.00 26.91 264 LEU E O 1
ATOM 9279 N N . LEU E 1 265 ? 141.556 173.851 25.887 1.00 26.16 265 LEU E N 1
ATOM 9280 C CA . LEU E 1 265 ? 140.186 174.012 25.407 1.00 32.85 265 LEU E CA 1
ATOM 9281 C C . LEU E 1 265 ? 139.645 175.439 25.500 1.00 38.02 265 LEU E C 1
ATOM 9282 O O . LEU E 1 265 ? 138.956 175.865 24.556 1.00 32.02 265 LEU E O 1
ATOM 9287 N N . PRO E 1 266 ? 139.906 176.223 26.556 1.00 25.35 266 PRO E N 1
ATOM 9288 C CA . PRO E 1 266 ? 139.317 177.571 26.604 1.00 25.29 266 PRO E CA 1
ATOM 9289 C C . PRO E 1 266 ? 139.679 178.473 25.432 1.00 29.73 266 PRO E C 1
ATOM 9290 O O . PRO E 1 266 ? 138.863 179.330 25.067 1.00 30.80 266 PRO E O 1
ATOM 9294 N N . GLN E 1 267 ? 140.862 178.342 24.840 1.00 25.23 267 GLN E N 1
ATOM 9295 C CA . GLN E 1 267 ? 141.204 179.198 23.708 1.00 29.70 267 GLN E CA 1
ATOM 9296 C C . GLN E 1 267 ? 140.773 178.630 22.359 1.00 29.10 267 GLN E C 1
ATOM 9297 O O . GLN E 1 267 ? 141.018 179.271 21.332 1.00 36.04 267 GLN E O 1
ATOM 9303 N N . VAL E 1 268 ? 140.189 177.434 22.319 1.00 25.18 268 VAL E N 1
ATOM 9304 C CA . VAL E 1 268 ? 139.830 176.837 21.038 1.00 25.17 268 VAL E CA 1
ATOM 9305 C C . VAL E 1 268 ? 138.604 177.550 20.488 1.00 32.62 268 VAL E C 1
ATOM 9306 O O . VAL E 1 268 ? 137.572 177.659 21.164 1.00 29.85 268 VAL E O 1
ATOM 9310 N N . THR E 1 269 ? 138.715 178.048 19.262 1.00 25.20 269 THR E N 1
ATOM 9311 C CA . THR E 1 269 ? 137.649 178.796 18.616 1.00 29.07 269 THR E CA 1
ATOM 9312 C C . THR E 1 269 ? 137.219 178.067 17.353 1.00 33.66 269 THR E C 1
ATOM 9313 O O . THR E 1 269 ? 138.006 177.338 16.743 1.00 44.84 269 THR E O 1
ATOM 9317 N N . ILE E 1 270 ? 135.968 178.276 16.953 1.00 31.59 270 ILE E N 1
ATOM 9318 C CA . ILE E 1 270 ? 135.440 177.736 15.706 1.00 34.74 270 ILE E CA 1
ATOM 9319 C C . ILE E 1 270 ? 134.965 178.903 14.853 1.00 39.16 270 ILE E C 1
ATOM 9320 O O . ILE E 1 270 ? 134.286 179.808 15.352 1.00 41.98 270 ILE E O 1
ATOM 9325 N N . ASP E 1 271 ? 135.348 178.893 13.579 1.00 44.14 271 ASP E N 1
ATOM 9326 C CA . ASP E 1 271 ? 134.996 179.978 12.673 1.00 45.80 271 ASP E CA 1
ATOM 9327 C C . ASP E 1 271 ? 133.480 180.115 12.564 1.00 43.52 271 ASP E C 1
ATOM 9328 O O . ASP E 1 271 ? 132.738 179.135 12.666 1.00 46.59 271 ASP E O 1
ATOM 9333 N N . TYR E 1 272 ? 133.016 181.352 12.360 1.00 37.98 272 TYR E N 1
ATOM 9334 C CA . TYR E 1 272 ? 131.577 181.591 12.282 1.00 40.07 272 TYR E CA 1
ATOM 9335 C C . TYR E 1 272 ? 130.960 180.865 11.095 1.00 45.82 272 TYR E C 1
ATOM 9336 O O . TYR E 1 272 ? 129.842 180.343 11.189 1.00 46.72 272 TYR E O 1
ATOM 9345 N N . ASP E 1 273 ? 131.666 180.835 9.961 1.00 53.49 273 ASP E N 1
ATOM 9346 C CA . ASP E 1 273 ? 131.140 180.150 8.784 1.00 59.02 273 ASP E CA 1
ATOM 9347 C C . ASP E 1 273 ? 130.975 178.660 9.045 1.00 57.50 273 ASP E C 1
ATOM 9348 O O . ASP E 1 273 ? 129.979 178.054 8.629 1.00 59.16 273 ASP E O 1
ATOM 9353 N N . TYR E 1 274 ? 131.935 178.056 9.749 1.00 55.37 274 TYR E N 1
ATOM 9354 C CA . TYR E 1 274 ? 131.806 176.655 10.135 1.00 49.36 274 TYR E CA 1
ATOM 9355 C C . TYR E 1 274 ? 130.629 176.478 11.080 1.00 42.50 274 TYR E C 1
ATOM 9356 O O . TYR E 1 274 ? 129.807 175.570 10.915 1.00 44.64 274 TYR E O 1
ATOM 9365 N N . ARG E 1 275 ? 130.530 177.364 12.071 1.00 38.93 275 ARG E N 1
ATOM 9366 C CA . ARG E 1 275 ? 129.469 177.284 13.063 1.00 38.52 275 ARG E CA 1
ATOM 9367 C C . ARG E 1 275 ? 128.098 177.346 12.404 1.00 48.43 275 ARG E C 1
ATOM 9368 O O . ARG E 1 275 ? 127.155 176.679 12.847 1.00 57.46 275 ARG E O 1
ATOM 9376 N N . VAL E 1 276 ? 127.972 178.133 11.334 1.00 47.88 276 VAL E N 1
ATOM 9377 C CA . VAL E 1 276 ? 126.699 178.223 10.624 1.00 44.73 276 VAL E CA 1
ATOM 9378 C C . VAL E 1 276 ? 126.464 176.972 9.788 1.00 42.23 276 VAL E C 1
ATOM 9379 O O . VAL E 1 276 ? 125.359 176.414 9.776 1.00 38.45 276 VAL E O 1
ATOM 9383 N N . LYS E 1 277 ? 127.498 176.507 9.079 1.00 42.09 277 LYS E N 1
ATOM 9384 C CA . LYS E 1 277 ? 127.341 175.308 8.265 1.00 42.47 277 LYS E CA 1
ATOM 9385 C C . LYS E 1 277 ? 127.094 174.077 9.126 1.00 51.99 277 LYS E C 1
ATOM 9386 O O . LYS E 1 277 ? 126.475 173.114 8.660 1.00 60.44 277 LYS E O 1
ATOM 9392 N N . VAL E 1 278 ? 127.588 174.072 10.365 1.00 49.03 278 VAL E N 1
ATOM 9393 C CA . VAL E 1 278 ? 127.227 172.998 11.285 1.00 41.28 278 VAL E CA 1
ATOM 9394 C C . VAL E 1 278 ? 125.739 173.058 11.596 1.00 34.96 278 VAL E C 1
ATOM 9395 O O . VAL E 1 278 ? 125.035 172.041 11.546 1.00 30.93 278 VAL E O 1
ATOM 9399 N N . SER E 1 279 ? 125.229 174.260 11.883 1.00 34.89 279 SER E N 1
ATOM 9400 C CA . SER E 1 279 ? 123.806 174.408 12.165 1.00 37.30 279 SER E CA 1
ATOM 9401 C C . SER E 1 279 ? 122.957 174.094 10.945 1.00 34.67 279 SER E C 1
ATOM 9402 O O . SER E 1 279 ? 121.863 173.537 11.081 1.00 29.17 279 SER E O 1
ATOM 9405 N N . GLU E 1 280 ? 123.444 174.425 9.752 1.00 38.71 280 GLU E N 1
ATOM 9406 C CA . GLU E 1 280 ? 122.727 174.029 8.548 1.00 45.49 280 GLU E CA 1
ATOM 9407 C C . GLU E 1 280 ? 122.608 172.514 8.462 1.00 43.00 280 GLU E C 1
ATOM 9408 O O . GLU E 1 280 ? 121.569 171.990 8.041 1.00 45.12 280 GLU E O 1
ATOM 9414 N N . VAL E 1 281 ? 123.656 171.793 8.873 1.00 40.30 281 VAL E N 1
ATOM 9415 C CA . VAL E 1 281 ? 123.597 170.334 8.870 1.00 44.38 281 VAL E CA 1
ATOM 9416 C C . VAL E 1 281 ? 122.557 169.835 9.866 1.00 49.36 281 VAL E C 1
ATOM 9417 O O . VAL E 1 281 ? 121.783 168.917 9.564 1.00 54.57 281 VAL E O 1
ATOM 9421 N N . CYS E 1 282 ? 122.526 170.422 11.069 1.00 49.99 282 CYS E N 1
ATOM 9422 C CA . CYS E 1 282 ? 121.545 170.013 12.073 1.00 51.20 282 CYS E CA 1
ATOM 9423 C C . CYS E 1 282 ? 120.123 170.292 11.608 1.00 49.49 282 CYS E C 1
ATOM 9424 O O . CYS E 1 282 ? 119.213 169.492 11.857 1.00 47.85 282 CYS E O 1
ATOM 9427 N N . ALA E 1 283 ? 119.910 171.441 10.961 1.00 47.12 283 ALA E N 1
ATOM 9428 C CA . ALA E 1 283 ? 118.582 171.780 10.468 1.00 45.52 283 ALA E CA 1
ATOM 9429 C C . ALA E 1 283 ? 118.189 170.875 9.309 1.00 45.57 283 ALA E C 1
ATOM 9430 O O . ALA E 1 283 ? 117.078 170.335 9.278 1.00 44.20 283 ALA E O 1
ATOM 9432 N N . GLU E 1 284 ? 119.102 170.679 8.354 1.00 44.84 284 GLU E N 1
ATOM 9433 C CA . GLU E 1 284 ? 118.794 169.840 7.202 1.00 43.78 284 GLU E CA 1
ATOM 9434 C C . GLU E 1 284 ? 118.603 168.382 7.592 1.00 40.72 284 GLU E C 1
ATOM 9435 O O . GLU E 1 284 ? 118.016 167.614 6.822 1.00 34.76 284 GLU E O 1
ATOM 9441 N N . LEU E 1 285 ? 119.086 167.984 8.762 1.00 45.91 285 LEU E N 1
ATOM 9442 C CA . LEU E 1 285 ? 118.796 166.666 9.302 1.00 47.22 285 LEU E CA 1
ATOM 9443 C C . LEU E 1 285 ? 117.497 166.652 10.092 1.00 47.62 285 LEU E C 1
ATOM 9444 O O . LEU E 1 285 ? 117.065 165.579 10.527 1.00 46.90 285 LEU E O 1
ATOM 9449 N N . ASP E 1 286 ? 116.879 167.823 10.276 1.00 51.71 286 ASP E N 1
ATOM 9450 C CA . ASP E 1 286 ? 115.641 167.999 11.043 1.00 58.28 286 ASP E CA 1
ATOM 9451 C C . ASP E 1 286 ? 115.798 167.445 12.462 1.00 50.73 286 ASP E C 1
ATOM 9452 O O . ASP E 1 286 ? 114.962 166.690 12.964 1.00 48.21 286 ASP E O 1
ATOM 9457 N N . VAL E 1 287 ? 116.897 167.835 13.109 1.00 45.87 287 VAL E N 1
ATOM 9458 C CA . VAL E 1 287 ? 117.188 167.391 14.465 1.00 45.61 287 VAL E CA 1
ATOM 9459 C C . VAL E 1 287 ? 116.223 168.055 15.439 1.00 40.59 287 VAL E C 1
ATOM 9460 O O . VAL E 1 287 ? 115.841 169.219 15.268 1.00 39.87 287 VAL E O 1
ATOM 9464 N N . ASP E 1 288 ? 115.823 167.314 16.471 1.00 39.48 288 ASP E N 1
ATOM 9465 C CA . ASP E 1 288 ? 114.877 167.801 17.473 1.00 43.75 288 ASP E CA 1
ATOM 9466 C C . ASP E 1 288 ? 115.606 168.722 18.443 1.00 39.72 288 ASP E C 1
ATOM 9467 O O . ASP E 1 288 ? 116.234 168.267 19.398 1.00 43.88 288 ASP E O 1
ATOM 9472 N N . GLY E 1 289 ? 115.526 170.020 18.202 1.00 37.59 289 GLY E N 1
ATOM 9473 C CA . GLY E 1 289 ? 116.096 171.002 19.103 1.00 37.47 289 GLY E CA 1
ATOM 9474 C C . GLY E 1 289 ? 117.449 171.508 18.647 1.00 40.13 289 GLY E C 1
ATOM 9475 O O . GLY E 1 289 ? 117.891 171.299 17.514 1.00 47.63 289 GLY E O 1
ATOM 9476 N N . LEU E 1 290 ? 118.116 172.206 19.563 1.00 37.36 290 LEU E N 1
ATOM 9477 C CA . LEU E 1 290 ? 119.428 172.769 19.279 1.00 41.40 290 LEU E CA 1
ATOM 9478 C C . LEU E 1 290 ? 120.550 172.030 19.995 1.00 41.86 290 LEU E C 1
ATOM 9479 O O . LEU E 1 290 ? 121.706 172.458 19.918 1.00 44.92 290 LEU E O 1
ATOM 9484 N N . ARG E 1 291 ? 120.243 170.930 20.687 1.00 30.76 291 ARG E N 1
ATOM 9485 C CA . ARG E 1 291 ? 121.287 170.220 21.415 1.00 28.52 291 ARG E CA 1
ATOM 9486 C C . ARG E 1 291 ? 122.319 169.656 20.452 1.00 30.22 291 ARG E C 1
ATOM 9487 O O . ARG E 1 291 ? 123.522 169.714 20.720 1.00 28.02 291 ARG E O 1
ATOM 9495 N N . GLY E 1 292 ? 121.871 169.172 19.290 1.00 31.90 292 GLY E N 1
ATOM 9496 C CA . GLY E 1 292 ? 122.809 168.692 18.289 1.00 29.10 292 GLY E CA 1
ATOM 9497 C C . GLY E 1 292 ? 123.744 169.784 17.817 1.00 28.20 292 GLY E C 1
ATOM 9498 O O . GLY E 1 292 ? 124.923 169.538 17.563 1.00 27.88 292 GLY E O 1
ATOM 9499 N N . ASP E 1 293 ? 123.233 171.007 17.688 1.00 28.13 293 ASP E N 1
ATOM 9500 C CA . ASP E 1 293 ? 124.113 172.128 17.387 1.00 26.87 293 ASP E CA 1
ATOM 9501 C C . ASP E 1 293 ? 125.157 172.299 18.484 1.00 27.44 293 ASP E C 1
ATOM 9502 O O . ASP E 1 293 ? 126.331 172.565 18.201 1.00 33.81 293 ASP E O 1
ATOM 9507 N N . ILE E 1 294 ? 124.751 172.121 19.743 1.00 26.34 294 ILE E N 1
ATOM 9508 C CA . ILE E 1 294 ? 125.649 172.393 20.860 1.00 25.74 294 ILE E CA 1
ATOM 9509 C C . ILE E 1 294 ? 126.713 171.302 20.992 1.00 27.02 294 ILE E C 1
ATOM 9510 O O . ILE E 1 294 ? 127.896 171.605 21.181 1.00 25.58 294 ILE E O 1
ATOM 9515 N N . VAL E 1 295 ? 126.324 170.022 20.894 1.00 27.28 295 VAL E N 1
ATOM 9516 C CA . VAL E 1 295 ? 127.299 168.948 21.096 1.00 26.75 295 VAL E CA 1
ATOM 9517 C C . VAL E 1 295 ? 128.330 168.922 19.977 1.00 26.34 295 VAL E C 1
ATOM 9518 O O . VAL E 1 295 ? 129.532 168.810 20.237 1.00 25.97 295 VAL E O 1
ATOM 9522 N N . THR E 1 296 ? 127.889 169.043 18.722 1.00 26.62 296 THR E N 1
ATOM 9523 C CA . THR E 1 296 ? 128.831 169.049 17.608 1.00 26.21 296 THR E CA 1
ATOM 9524 C C . THR E 1 296 ? 129.875 170.142 17.773 1.00 25.62 296 THR E C 1
ATOM 9525 O O . THR E 1 296 ? 131.055 169.938 17.475 1.00 28.37 296 THR E O 1
ATOM 9529 N N . ASN E 1 297 ? 129.473 171.301 18.270 1.00 25.37 297 ASN E N 1
ATOM 9530 C CA . ASN E 1 297 ? 130.451 172.359 18.465 1.00 25.08 297 ASN E CA 1
ATOM 9531 C C . ASN E 1 297 ? 131.419 172.001 19.585 1.00 25.58 297 ASN E C 1
ATOM 9532 O O . ASN E 1 297 ? 132.637 172.139 19.425 1.00 32.67 297 ASN E O 1
ATOM 9537 N N . ARG E 1 298 ? 130.901 171.505 20.716 1.00 25.16 298 ARG E N 1
ATOM 9538 C CA . ARG E 1 298 ? 131.784 171.146 21.825 1.00 25.21 298 ARG E CA 1
ATOM 9539 C C . ARG E 1 298 ? 132.705 169.982 21.459 1.00 25.23 298 ARG E C 1
ATOM 9540 O O . ARG E 1 298 ? 133.855 169.931 21.912 1.00 25.26 298 ARG E O 1
ATOM 9548 N N . ALA E 1 299 ? 132.221 169.045 20.646 1.00 25.24 299 ALA E N 1
ATOM 9549 C CA . ALA E 1 299 ? 133.052 167.919 20.247 1.00 25.33 299 ALA E CA 1
ATOM 9550 C C . ALA E 1 299 ? 134.162 168.361 19.306 1.00 25.22 299 ALA E C 1
ATOM 9551 O O . ALA E 1 299 ? 135.318 167.956 19.469 1.00 25.25 299 ALA E O 1
ATOM 9553 N N . ALA E 1 300 ? 133.834 169.194 18.317 1.00 25.19 300 ALA E N 1
ATOM 9554 C CA . ALA E 1 300 ? 134.855 169.655 17.387 1.00 25.19 300 ALA E CA 1
ATOM 9555 C C . ALA E 1 300 ? 135.934 170.455 18.111 1.00 25.20 300 ALA E C 1
ATOM 9556 O O . ALA E 1 300 ? 137.124 170.315 17.812 1.00 25.22 300 ALA E O 1
ATOM 9558 N N . LYS E 1 301 ? 135.543 171.290 19.077 1.00 25.20 301 LYS E N 1
ATOM 9559 C CA . LYS E 1 301 ? 136.545 172.024 19.845 1.00 25.22 301 LYS E CA 1
ATOM 9560 C C . LYS E 1 301 ? 137.416 171.087 20.672 1.00 25.26 301 LYS E C 1
ATOM 9561 O O . LYS E 1 301 ? 138.625 171.309 20.796 1.00 47.28 301 LYS E O 1
ATOM 9567 N N . ALA E 1 302 ? 136.822 170.060 21.280 1.00 25.29 302 ALA E N 1
ATOM 9568 C CA . ALA E 1 302 ? 137.613 169.143 22.094 1.00 25.33 302 ALA E CA 1
ATOM 9569 C C . ALA E 1 302 ? 138.598 168.354 21.247 1.00 25.33 302 ALA E C 1
ATOM 9570 O O . ALA E 1 302 ? 139.723 168.088 21.687 1.00 25.35 302 ALA E O 1
ATOM 9572 N N . LEU E 1 303 ? 138.205 167.992 20.020 1.00 25.29 303 LEU E N 1
ATOM 9573 C CA . LEU E 1 303 ? 139.094 167.212 19.164 1.00 25.29 303 LEU E CA 1
ATOM 9574 C C . LEU E 1 303 ? 140.297 168.036 18.739 1.00 25.29 303 LEU E C 1
ATOM 9575 O O . LEU E 1 303 ? 141.435 167.562 18.812 1.00 25.31 303 LEU E O 1
ATOM 9580 N N . ALA E 1 304 ? 140.068 169.279 18.311 1.00 25.28 304 ALA E N 1
ATOM 9581 C CA . ALA E 1 304 ? 141.180 170.164 17.975 1.00 25.28 304 ALA E CA 1
ATOM 9582 C C . ALA E 1 304 ? 142.082 170.400 19.183 1.00 25.31 304 ALA E C 1
ATOM 9583 O O . ALA E 1 304 ? 143.312 170.432 19.051 1.00 25.32 304 ALA E O 1
ATOM 9585 N N . ALA E 1 305 ? 141.489 170.531 20.376 1.00 25.32 305 ALA E N 1
ATOM 9586 C CA . ALA E 1 305 ? 142.290 170.678 21.589 1.00 25.36 305 ALA E CA 1
ATOM 9587 C C . ALA E 1 305 ? 143.123 169.430 21.849 1.00 25.39 305 ALA E C 1
ATOM 9588 O O . ALA E 1 305 ? 144.279 169.519 22.282 1.00 25.42 305 ALA E O 1
ATOM 9590 N N . PHE E 1 306 ? 142.544 168.254 21.614 1.00 25.38 306 PHE E N 1
ATOM 9591 C CA . PHE E 1 306 ? 143.303 167.024 21.778 1.00 35.10 306 PHE E CA 1
ATOM 9592 C C . PHE E 1 306 ? 144.549 167.042 20.909 1.00 26.78 306 PHE E C 1
ATOM 9593 O O . PHE E 1 306 ? 145.647 166.710 21.374 1.00 29.37 306 PHE E O 1
ATOM 9601 N N . GLU E 1 307 ? 144.412 167.532 19.679 1.00 29.29 307 GLU E N 1
ATOM 9602 C CA . GLU E 1 307 ? 145.490 167.570 18.708 1.00 25.35 307 GLU E CA 1
ATOM 9603 C C . GLU E 1 307 ? 146.298 168.855 18.767 1.00 25.36 307 GLU E C 1
ATOM 9604 O O . GLU E 1 307 ? 146.969 169.192 17.790 1.00 25.35 307 GLU E O 1
ATOM 9610 N N . GLY E 1 308 ? 146.232 169.589 19.873 1.00 25.38 308 GLY E N 1
ATOM 9611 C CA . GLY E 1 308 ? 147.122 170.720 20.062 1.00 28.68 308 GLY E CA 1
ATOM 9612 C C . GLY E 1 308 ? 146.891 171.868 19.109 1.00 25.60 308 GLY E C 1
ATOM 9613 O O . GLY E 1 308 ? 147.846 172.554 18.736 1.00 28.38 308 GLY E O 1
ATOM 9614 N N . ARG E 1 309 ? 145.649 172.081 18.685 1.00 27.42 309 ARG E N 1
ATOM 9615 C CA . ARG E 1 309 ? 145.293 173.167 17.791 1.00 39.04 309 ARG E CA 1
ATOM 9616 C C . ARG E 1 309 ? 144.209 174.016 18.440 1.00 29.35 309 ARG E C 1
ATOM 9617 O O . ARG E 1 309 ? 143.451 173.543 19.295 1.00 32.31 309 ARG E O 1
ATOM 9625 N N . THR E 1 310 ? 144.145 175.282 18.030 1.00 38.82 310 THR E N 1
ATOM 9626 C CA . THR E 1 310 ? 143.186 176.221 18.598 1.00 43.30 310 THR E CA 1
ATOM 9627 C C . THR E 1 310 ? 142.174 176.740 17.581 1.00 31.04 310 THR E C 1
ATOM 9628 O O . THR E 1 310 ? 141.359 177.600 17.927 1.00 36.78 310 THR E O 1
ATOM 9632 N N . GLU E 1 311 ? 142.188 176.232 16.350 1.00 35.83 311 GLU E N 1
ATOM 9633 C CA . GLU E 1 311 ? 141.201 176.582 15.337 1.00 25.14 311 GLU E CA 1
ATOM 9634 C C . GLU E 1 311 ? 140.542 175.298 14.858 1.00 25.16 311 GLU E C 1
ATOM 9635 O O . GLU E 1 311 ? 141.213 174.427 14.300 1.00 53.18 311 GLU E O 1
ATOM 9641 N N . VAL E 1 312 ? 139.233 175.180 15.064 1.00 25.13 312 VAL E N 1
ATOM 9642 C CA . VAL E 1 312 ? 138.514 173.999 14.600 1.00 26.55 312 VAL E CA 1
ATOM 9643 C C . VAL E 1 312 ? 138.550 173.958 13.080 1.00 30.51 312 VAL E C 1
ATOM 9644 O O . VAL E 1 312 ? 138.285 174.962 12.411 1.00 39.00 312 VAL E O 1
ATOM 9648 N N . THR E 1 313 ? 138.859 172.795 12.527 1.00 34.75 313 THR E N 1
ATOM 9649 C CA . THR E 1 313 ? 138.989 172.633 11.088 1.00 42.25 313 THR E CA 1
ATOM 9650 C C . THR E 1 313 ? 137.860 171.754 10.560 1.00 42.48 313 THR E C 1
ATOM 9651 O O . THR E 1 313 ? 137.204 171.031 11.315 1.00 48.88 313 THR E O 1
ATOM 9655 N N . VAL E 1 314 ? 137.600 171.868 9.254 1.00 32.80 314 VAL E N 1
ATOM 9656 C CA . VAL E 1 314 ? 136.547 171.066 8.628 1.00 26.93 314 VAL E CA 1
ATOM 9657 C C . VAL E 1 314 ? 136.771 169.577 8.880 1.00 27.55 314 VAL E C 1
ATOM 9658 O O . VAL E 1 314 ? 135.815 168.814 9.065 1.00 25.18 314 VAL E O 1
ATOM 9662 N N . ASP E 1 315 ? 138.030 169.137 8.886 1.00 27.30 315 ASP E N 1
ATOM 9663 C CA . ASP E 1 315 ? 138.297 167.736 9.192 1.00 33.30 315 ASP E CA 1
ATOM 9664 C C . ASP E 1 315 ? 137.986 167.414 10.648 1.00 33.79 315 ASP E C 1
ATOM 9665 O O . ASP E 1 315 ? 137.557 166.296 10.951 1.00 38.62 315 ASP E O 1
ATOM 9670 N N . ASP E 1 316 ? 138.184 168.373 11.558 1.00 31.00 316 ASP E N 1
ATOM 9671 C CA . ASP E 1 316 ? 137.784 168.165 12.948 1.00 27.94 316 ASP E CA 1
ATOM 9672 C C . ASP E 1 316 ? 136.288 167.896 13.046 1.00 27.53 316 ASP E C 1
ATOM 9673 O O . ASP E 1 316 ? 135.858 166.926 13.684 1.00 30.52 316 ASP E O 1
ATOM 9678 N N . ILE E 1 317 ? 135.479 168.729 12.385 1.00 25.16 317 ILE E N 1
ATOM 9679 C CA . ILE E 1 317 ? 134.034 168.521 12.393 1.00 25.16 317 ILE E CA 1
ATOM 9680 C C . ILE E 1 317 ? 133.688 167.199 11.722 1.00 25.58 317 ILE E C 1
ATOM 9681 O O . ILE E 1 317 ? 132.787 166.473 12.167 1.00 25.97 317 ILE E O 1
ATOM 9686 N N . SER E 1 318 ? 134.424 166.845 10.666 1.00 26.74 318 SER E N 1
ATOM 9687 C CA . SER E 1 318 ? 134.136 165.616 9.934 1.00 29.51 318 SER E CA 1
ATOM 9688 C C . SER E 1 318 ? 134.219 164.398 10.844 1.00 29.17 318 SER E C 1
ATOM 9689 O O . SER E 1 318 ? 133.393 163.482 10.744 1.00 31.43 318 SER E O 1
ATOM 9692 N N . ARG E 1 319 ? 135.200 164.376 11.748 1.00 32.70 319 ARG E N 1
ATOM 9693 C CA . ARG E 1 319 ? 135.435 163.215 12.595 1.00 34.62 319 ARG E CA 1
ATOM 9694 C C . ARG E 1 319 ? 134.500 163.130 13.793 1.00 39.34 319 ARG E C 1
ATOM 9695 O O . ARG E 1 319 ? 134.480 162.092 14.460 1.00 43.75 319 ARG E O 1
ATOM 9703 N N . VAL E 1 320 ? 133.715 164.163 14.085 1.00 35.72 320 VAL E N 1
ATOM 9704 C CA . VAL E 1 320 ? 132.828 164.110 15.238 1.00 28.02 320 VAL E CA 1
ATOM 9705 C C . VAL E 1 320 ? 131.358 164.145 14.863 1.00 32.93 320 VAL E C 1
ATOM 9706 O O . VAL E 1 320 ? 130.524 163.718 15.678 1.00 38.66 320 VAL E O 1
ATOM 9710 N N . ILE E 1 321 ? 131.004 164.552 13.640 1.00 30.69 321 ILE E N 1
ATOM 9711 C CA . ILE E 1 321 ? 129.613 164.899 13.359 1.00 30.75 321 ILE E CA 1
ATOM 9712 C C . ILE E 1 321 ? 128.715 163.668 13.329 1.00 33.65 321 ILE E C 1
ATOM 9713 O O . ILE E 1 321 ? 127.533 163.753 13.680 1.00 44.14 321 ILE E O 1
ATOM 9718 N N . VAL E 1 322 ? 129.241 162.510 12.936 1.00 29.56 322 VAL E N 1
ATOM 9719 C CA . VAL E 1 322 ? 128.424 161.302 12.946 1.00 30.40 322 VAL E CA 1
ATOM 9720 C C . VAL E 1 322 ? 128.175 160.836 14.376 1.00 31.73 322 VAL E C 1
ATOM 9721 O O . VAL E 1 322 ? 127.057 160.429 14.724 1.00 38.08 322 VAL E O 1
ATOM 9725 N N . LEU E 1 323 ? 129.202 160.898 15.232 1.00 30.22 323 LEU E N 1
ATOM 9726 C CA . LEU E 1 323 ? 128.998 160.587 16.644 1.00 30.32 323 LEU E CA 1
ATOM 9727 C C . LEU E 1 323 ? 127.909 161.456 17.250 1.00 30.50 323 LEU E C 1
ATOM 9728 O O . LEU E 1 323 ? 127.165 160.998 18.126 1.00 30.92 323 LEU E O 1
ATOM 9733 N N . CYS E 1 324 ? 127.790 162.699 16.787 1.00 30.04 324 CYS E N 1
ATOM 9734 C CA . CYS E 1 324 ? 126.916 163.678 17.412 1.00 29.90 324 CYS E CA 1
ATOM 9735 C C . CYS E 1 324 ? 125.496 163.668 16.878 1.00 30.60 324 CYS E C 1
ATOM 9736 O O . CYS E 1 324 ? 124.568 163.962 17.635 1.00 30.80 324 CYS E O 1
ATOM 9739 N N . LEU E 1 325 ? 125.286 163.324 15.608 1.00 30.99 325 LEU E N 1
ATOM 9740 C CA . LEU E 1 325 ? 123.993 163.560 14.985 1.00 31.50 325 LEU E CA 1
ATOM 9741 C C . LEU E 1 325 ? 123.264 162.316 14.495 1.00 34.68 325 LEU E C 1
ATOM 9742 O O . LEU E 1 325 ? 122.095 162.433 14.120 1.00 43.99 325 LEU E O 1
ATOM 9747 N N . ARG E 1 326 ? 123.899 161.143 14.457 1.00 32.64 326 ARG E N 1
ATOM 9748 C CA . ARG E 1 326 ? 123.220 160.011 13.832 1.00 35.87 326 ARG E CA 1
ATOM 9749 C C . ARG E 1 326 ? 122.067 159.499 14.682 1.00 33.71 326 ARG E C 1
ATOM 9750 O O . ARG E 1 326 ? 121.087 158.985 14.136 1.00 39.71 326 ARG E O 1
ATOM 9758 N N . HIS E 1 327 ? 122.149 159.633 16.003 1.00 33.54 327 HIS E N 1
ATOM 9759 C CA . HIS E 1 327 ? 121.040 159.265 16.873 1.00 33.99 327 HIS E CA 1
ATOM 9760 C C . HIS E 1 327 ? 120.105 160.437 17.124 1.00 34.72 327 HIS E C 1
ATOM 9761 O O . HIS E 1 327 ? 119.207 160.339 17.966 1.00 34.00 327 HIS E O 1
ATOM 9768 N N . ARG E 1 328 ? 120.315 161.546 16.425 1.00 37.65 328 ARG E N 1
ATOM 9769 C CA . ARG E 1 328 ? 119.441 162.705 16.492 1.00 38.32 328 ARG E CA 1
ATOM 9770 C C . ARG E 1 328 ? 118.668 162.891 15.196 1.00 49.37 328 ARG E C 1
ATOM 9771 O O . ARG E 1 328 ? 118.017 163.926 15.009 1.00 50.55 328 ARG E O 1
ATOM 9779 N N . LEU E 1 329 ? 118.706 161.894 14.315 1.00 54.92 329 LEU E N 1
ATOM 9780 C CA . LEU E 1 329 ? 118.018 161.981 13.038 1.00 56.38 329 LEU E CA 1
ATOM 9781 C C . LEU E 1 329 ? 116.509 161.944 13.207 1.00 68.06 329 LEU E C 1
ATOM 9782 O O . LEU E 1 329 ? 115.972 161.252 14.078 1.00 71.14 329 LEU E O 1
ATOM 9787 N N . ARG E 1 330 ? 115.830 162.696 12.347 1.00 74.01 330 ARG E N 1
ATOM 9788 C CA . ARG E 1 330 ? 114.397 162.574 12.108 1.00 76.60 330 ARG E CA 1
ATOM 9789 C C . ARG E 1 330 ? 114.245 162.266 10.617 1.00 80.73 330 ARG E C 1
ATOM 9790 O O . ARG E 1 330 ? 113.897 163.134 9.812 1.00 84.75 330 ARG E O 1
ATOM 9798 N N . LYS E 1 331 ? 114.549 161.024 10.250 1.00 81.67 331 LYS E N 1
ATOM 9799 C CA . LYS E 1 331 ? 114.444 160.558 8.876 1.00 83.07 331 LYS E CA 1
ATOM 9800 C C . LYS E 1 331 ? 113.108 159.855 8.671 1.00 87.83 331 LYS E C 1
ATOM 9801 O O . LYS E 1 331 ? 112.549 159.265 9.600 1.00 90.43 331 LYS E O 1
ATOM 9803 N N . ASP E 1 332 ? 112.597 159.931 7.444 1.00 88.47 332 ASP E N 1
ATOM 9804 C CA . ASP E 1 332 ? 111.343 159.262 7.131 1.00 85.42 332 ASP E CA 1
ATOM 9805 C C . ASP E 1 332 ? 111.523 157.747 7.222 1.00 92.68 332 ASP E C 1
ATOM 9806 O O . ASP E 1 332 ? 112.594 157.227 6.889 1.00 95.01 332 ASP E O 1
ATOM 9808 N N . PRO E 1 333 ? 110.504 157.013 7.687 1.00 92.61 333 PRO E N 1
ATOM 9809 C CA . PRO E 1 333 ? 110.602 155.543 7.699 1.00 94.52 333 PRO E CA 1
ATOM 9810 C C . PRO E 1 333 ? 110.627 154.925 6.309 1.00 98.09 333 PRO E C 1
ATOM 9811 O O . PRO E 1 333 ? 110.965 153.740 6.184 1.00 100.32 333 PRO E O 1
ATOM 9815 N N . LEU E 1 334 ? 110.285 155.691 5.270 1.00 94.85 334 LEU E N 1
ATOM 9816 C CA . LEU E 1 334 ? 110.354 155.263 3.877 1.00 89.75 334 LEU E CA 1
ATOM 9817 C C . LEU E 1 334 ? 111.782 155.179 3.348 1.00 95.88 334 LEU E C 1
ATOM 9818 O O . LEU E 1 334 ? 111.962 154.892 2.158 1.00 97.97 334 LEU E O 1
ATOM 9823 N N . GLU E 1 335 ? 112.790 155.408 4.187 1.00 96.25 335 GLU E N 1
ATOM 9824 C CA . GLU E 1 335 ? 114.182 155.484 3.760 1.00 91.30 335 GLU E CA 1
ATOM 9825 C C . GLU E 1 335 ? 114.929 154.231 4.196 1.00 89.65 335 GLU E C 1
ATOM 9826 O O . GLU E 1 335 ? 115.021 153.941 5.394 1.00 88.82 335 GLU E O 1
ATOM 9832 N N . SER E 1 336 ? 115.455 153.494 3.222 1.00 88.21 336 SER E N 1
ATOM 9833 C CA . SER E 1 336 ? 116.381 152.395 3.489 1.00 89.20 336 SER E CA 1
ATOM 9834 C C . SER E 1 336 ? 117.844 152.798 3.644 1.00 85.89 336 SER E C 1
ATOM 9835 O O . SER E 1 336 ? 118.764 152.001 3.451 1.00 80.94 336 SER E O 1
ATOM 9838 N N . ILE E 1 337 ? 118.059 154.062 4.007 1.00 84.38 337 ILE E N 1
ATOM 9839 C CA . ILE E 1 337 ? 119.388 154.641 4.156 1.00 77.91 337 ILE E CA 1
ATOM 9840 C C . ILE E 1 337 ? 119.963 154.517 5.559 1.00 76.34 337 ILE E C 1
ATOM 9841 O O . ILE E 1 337 ? 119.257 154.744 6.549 1.00 80.18 337 ILE E O 1
ATOM 9846 N N . ASP E 1 338 ? 121.239 154.149 5.638 1.00 71.83 338 ASP E N 1
ATOM 9847 C CA . ASP E 1 338 ? 121.936 154.081 6.913 1.00 74.53 338 ASP E CA 1
ATOM 9848 C C . ASP E 1 338 ? 121.931 155.454 7.583 1.00 76.41 338 ASP E C 1
ATOM 9849 O O . ASP E 1 338 ? 122.111 156.484 6.925 1.00 81.47 338 ASP E O 1
ATOM 9854 N N . SER E 1 339 ? 121.702 155.466 8.902 1.00 72.52 339 SER E N 1
ATOM 9855 C CA . SER E 1 339 ? 121.647 156.729 9.639 1.00 65.09 339 SER E CA 1
ATOM 9856 C C . SER E 1 339 ? 123.002 157.432 9.644 1.00 59.45 339 SER E C 1
ATOM 9857 O O . SER E 1 339 ? 123.096 158.623 9.324 1.00 58.38 339 SER E O 1
ATOM 9860 N N . GLY E 1 340 ? 124.065 156.707 10.005 1.00 54.42 340 GLY E N 1
ATOM 9861 C CA . GLY E 1 340 ? 125.397 157.285 9.963 1.00 51.01 340 GLY E CA 1
ATOM 9862 C C . GLY E 1 340 ? 125.812 157.716 8.570 1.00 54.93 340 GLY E C 1
ATOM 9863 O O . GLY E 1 340 ? 126.556 158.688 8.410 1.00 53.80 340 GLY E O 1
ATOM 9864 N N . SER E 1 341 ? 125.344 157.001 7.543 1.00 61.89 341 SER E N 1
ATOM 9865 C CA . SER E 1 341 ? 125.663 157.387 6.173 1.00 63.13 341 SER E CA 1
ATOM 9866 C C . SER E 1 341 ? 124.896 158.636 5.756 1.00 58.15 341 SER E C 1
ATOM 9867 O O . SER E 1 341 ? 125.384 159.412 4.928 1.00 57.86 341 SER E O 1
ATOM 9870 N N . LYS E 1 342 ? 123.699 158.843 6.315 1.00 53.62 342 LYS E N 1
ATOM 9871 C CA . LYS E 1 342 ? 122.941 160.055 6.023 1.00 51.85 342 LYS E CA 1
ATOM 9872 C C . LYS E 1 342 ? 123.646 161.294 6.563 1.00 47.07 342 LYS E C 1
ATOM 9873 O O . LYS E 1 342 ? 123.673 162.340 5.901 1.00 42.62 342 LYS E O 1
ATOM 9879 N N . VAL E 1 343 ? 124.224 161.194 7.764 1.00 47.20 343 VAL E N 1
ATOM 9880 C CA . VAL E 1 343 ? 124.923 162.332 8.354 1.00 40.35 343 VAL E CA 1
ATOM 9881 C C . VAL E 1 343 ? 126.151 162.690 7.530 1.00 39.61 343 VAL E C 1
ATOM 9882 O O . VAL E 1 343 ? 126.414 163.870 7.269 1.00 43.01 343 VAL E O 1
ATOM 9886 N N . GLU E 1 344 ? 126.911 161.684 7.092 1.00 39.52 344 GLU E N 1
ATOM 9887 C CA . GLU E 1 344 ? 128.087 161.956 6.271 1.00 40.91 344 GLU E CA 1
ATOM 9888 C C . GLU E 1 344 ? 127.704 162.625 4.957 1.00 46.85 344 GLU E C 1
ATOM 9889 O O . GLU E 1 344 ? 128.390 163.548 4.500 1.00 51.12 344 GLU E O 1
ATOM 9895 N N . LYS E 1 345 ? 126.601 162.188 4.345 1.00 48.77 345 LYS E N 1
ATOM 9896 C CA . LYS E 1 345 ? 126.191 162.744 3.058 1.00 50.15 345 LYS E CA 1
ATOM 9897 C C . LYS E 1 345 ? 125.843 164.222 3.179 1.00 51.05 345 LYS E C 1
ATOM 9898 O O . LYS E 1 345 ? 126.282 165.044 2.363 1.00 54.50 345 LYS E O 1
ATOM 9904 N N . VAL E 1 346 ? 125.067 164.582 4.205 1.00 48.54 346 VAL E N 1
ATOM 9905 C CA . VAL E 1 346 ? 124.654 165.972 4.376 1.00 45.91 346 VAL E CA 1
ATOM 9906 C C . VAL E 1 346 ? 125.820 166.847 4.818 1.00 44.29 346 VAL E C 1
ATOM 9907 O O . VAL E 1 346 ? 125.901 168.021 4.437 1.00 41.93 346 VAL E O 1
ATOM 9911 N N . PHE E 1 347 ? 126.728 166.309 5.637 1.00 45.45 347 PHE E N 1
ATOM 9912 C CA . PHE E 1 347 ? 127.921 167.064 6.012 1.00 46.08 347 PHE E CA 1
ATOM 9913 C C . PHE E 1 347 ? 128.760 167.403 4.784 1.00 45.26 347 PHE E C 1
ATOM 9914 O O . PHE E 1 347 ? 129.226 168.540 4.631 1.00 37.42 347 PHE E O 1
ATOM 9922 N N . LYS E 1 348 ? 128.967 166.415 3.902 1.00 50.84 348 LYS E N 1
ATOM 9923 C CA . LYS E 1 348 ? 129.790 166.622 2.712 1.00 52.61 348 LYS E CA 1
ATOM 9924 C C . LYS E 1 348 ? 129.209 167.698 1.806 1.00 52.14 348 LYS E C 1
ATOM 9925 O O . LYS E 1 348 ? 129.950 168.517 1.249 1.00 52.43 348 LYS E O 1
ATOM 9931 N N . ARG E 1 349 ? 127.883 167.723 1.663 1.00 55.62 349 ARG E N 1
ATOM 9932 C CA . ARG E 1 349 ? 127.243 168.717 0.808 1.00 60.47 349 ARG E CA 1
ATOM 9933 C C . ARG E 1 349 ? 127.376 170.117 1.397 1.00 54.60 349 ARG E C 1
ATOM 9934 O O . ARG E 1 349 ? 127.852 171.041 0.726 1.00 56.03 349 ARG E O 1
ATOM 9942 N N . VAL E 1 350 ? 126.969 170.286 2.658 1.00 45.68 350 VAL E N 1
ATOM 9943 C CA . VAL E 1 350 ? 126.922 171.611 3.267 1.00 45.08 350 VAL E CA 1
ATOM 9944 C C . VAL E 1 350 ? 128.309 172.239 3.297 1.00 47.17 350 VAL E C 1
ATOM 9945 O O . VAL E 1 350 ? 128.477 173.424 2.982 1.00 49.01 350 VAL E O 1
ATOM 9949 N N . PHE E 1 351 ? 129.326 171.460 3.667 1.00 50.12 351 PHE E N 1
ATOM 9950 C CA . PHE E 1 351 ? 130.690 171.975 3.736 1.00 51.93 351 PHE E CA 1
ATOM 9951 C C . PHE E 1 351 ? 131.423 171.895 2.403 1.00 59.30 351 PHE E C 1
ATOM 9952 O O . PHE E 1 351 ? 132.466 172.541 2.249 1.00 63.15 351 PHE E O 1
ATOM 9960 N N . GLY E 1 352 ? 130.902 171.137 1.440 1.00 60.25 352 GLY E N 1
ATOM 9961 C CA . GLY E 1 352 ? 131.513 171.036 0.127 1.00 64.30 352 GLY E CA 1
ATOM 9962 C C . GLY E 1 352 ? 132.777 170.203 0.056 1.00 66.48 352 GLY E C 1
ATOM 9963 O O . GLY E 1 352 ? 133.845 170.701 -0.309 1.00 73.00 352 GLY E O 1
ATOM 9964 N N . VAL E 1 353 ? 132.672 168.930 0.409 1.00 63.61 353 VAL E N 1
ATOM 9965 C CA . VAL E 1 353 ? 133.798 168.009 0.357 1.00 66.75 353 VAL E CA 1
ATOM 9966 C C . VAL E 1 353 ? 133.649 167.160 -0.898 1.00 70.80 353 VAL E C 1
ATOM 9967 O O . VAL E 1 353 ? 132.569 166.618 -1.166 1.00 72.13 353 VAL E O 1
ATOM 9971 N N . VAL E 1 354 ? 134.722 167.058 -1.675 1.00 74.08 354 VAL E N 1
ATOM 9972 C CA . VAL E 1 354 ? 134.679 166.348 -2.946 1.00 72.94 354 VAL E CA 1
ATOM 9973 C C . VAL E 1 354 ? 135.736 165.250 -2.980 1.00 71.20 354 VAL E C 1
ATOM 9974 O O . VAL E 1 354 ? 136.555 165.133 -2.067 1.00 71.44 354 VAL E O 1
ATOM 9978 N N . VAL F 1 14 ? 126.189 101.428 40.030 1.00 69.14 14 VAL F N 1
ATOM 9979 C CA . VAL F 1 14 ? 126.891 101.290 38.755 1.00 59.18 14 VAL F CA 1
ATOM 9980 C C . VAL F 1 14 ? 126.110 102.021 37.663 1.00 56.56 14 VAL F C 1
ATOM 9981 O O . VAL F 1 14 ? 124.876 102.062 37.693 1.00 59.26 14 VAL F O 1
ATOM 9985 N N . VAL F 1 15 ? 126.831 102.613 36.709 1.00 49.06 15 VAL F N 1
ATOM 9986 C CA . VAL F 1 15 ? 126.227 103.459 35.688 1.00 42.07 15 VAL F CA 1
ATOM 9987 C C . VAL F 1 15 ? 126.588 102.914 34.311 1.00 37.32 15 VAL F C 1
ATOM 9988 O O . VAL F 1 15 ? 127.633 102.282 34.125 1.00 37.64 15 VAL F O 1
ATOM 9992 N N . PHE F 1 16 ? 125.699 103.159 33.348 1.00 30.89 16 PHE F N 1
ATOM 9993 C CA . PHE F 1 16 ? 125.884 102.687 31.983 1.00 23.43 16 PHE F CA 1
ATOM 9994 C C . PHE F 1 16 ? 127.249 103.131 31.460 1.00 22.45 16 PHE F C 1
ATOM 9995 O O . PHE F 1 16 ? 127.611 104.303 31.617 1.00 23.82 16 PHE F O 1
ATOM 10003 N N . PRO F 1 17 ? 128.034 102.236 30.859 1.00 27.37 17 PRO F N 1
ATOM 10004 C CA . PRO F 1 17 ? 129.401 102.605 30.466 1.00 28.89 17 PRO F CA 1
ATOM 10005 C C . PRO F 1 17 ? 129.396 103.575 29.293 1.00 31.16 17 PRO F C 1
ATOM 10006 O O . PRO F 1 17 ? 128.717 103.357 28.288 1.00 30.02 17 PRO F O 1
ATOM 10010 N N . PHE F 1 18 ? 130.203 104.629 29.414 1.00 28.89 18 PHE F N 1
ATOM 10011 C CA . PHE F 1 18 ? 130.234 105.672 28.395 1.00 25.03 18 PHE F CA 1
ATOM 10012 C C . PHE F 1 18 ? 130.534 105.094 27.020 1.00 20.67 18 PHE F C 1
ATOM 10013 O O . PHE F 1 18 ? 129.887 105.455 26.030 1.00 23.86 18 PHE F O 1
ATOM 10021 N N . THR F 1 19 ? 131.483 104.165 26.947 1.00 19.72 19 THR F N 1
ATOM 10022 C CA . THR F 1 19 ? 131.921 103.642 25.662 1.00 19.49 19 THR F CA 1
ATOM 10023 C C . THR F 1 19 ? 130.864 102.781 24.991 1.00 21.77 19 THR F C 1
ATOM 10024 O O . THR F 1 19 ? 131.070 102.362 23.847 1.00 27.10 19 THR F O 1
ATOM 10028 N N . ALA F 1 20 ? 129.752 102.503 25.668 1.00 19.35 20 ALA F N 1
ATOM 10029 C CA . ALA F 1 20 ? 128.659 101.745 25.079 1.00 19.20 20 ALA F CA 1
ATOM 10030 C C . ALA F 1 20 ? 127.532 102.619 24.525 1.00 19.38 20 ALA F C 1
ATOM 10031 O O . ALA F 1 20 ? 126.697 102.117 23.763 1.00 19.25 20 ALA F O 1
ATOM 10033 N N . ILE F 1 21 ? 127.476 103.898 24.892 1.00 19.66 21 ILE F N 1
ATOM 10034 C CA . ILE F 1 21 ? 126.446 104.779 24.358 1.00 19.98 21 ILE F CA 1
ATOM 10035 C C . ILE F 1 21 ? 126.620 104.891 22.850 1.00 19.73 21 ILE F C 1
ATOM 10036 O O . ILE F 1 21 ? 127.681 105.294 22.365 1.00 25.30 21 ILE F O 1
ATOM 10041 N N . VAL F 1 22 ? 125.565 104.583 22.104 1.00 19.66 22 VAL F N 1
ATOM 10042 C CA . VAL F 1 22 ? 125.604 104.532 20.647 1.00 19.55 22 VAL F CA 1
ATOM 10043 C C . VAL F 1 22 ? 124.703 105.622 20.084 1.00 19.75 22 VAL F C 1
ATOM 10044 O O . VAL F 1 22 ? 123.657 105.937 20.661 1.00 21.70 22 VAL F O 1
ATOM 10048 N N . GLY F 1 23 ? 125.125 106.219 18.972 1.00 19.78 23 GLY F N 1
ATOM 10049 C CA . GLY F 1 23 ? 124.278 107.148 18.249 1.00 27.08 23 GLY F CA 1
ATOM 10050 C C . GLY F 1 23 ? 124.294 108.578 18.742 1.00 31.60 23 GLY F C 1
ATOM 10051 O O . GLY F 1 23 ? 123.446 109.372 18.317 1.00 41.22 23 GLY F O 1
ATOM 10052 N N . GLN F 1 24 ? 125.222 108.941 19.620 1.00 20.74 24 GLN F N 1
ATOM 10053 C CA . GLN F 1 24 ? 125.312 110.307 20.122 1.00 23.42 24 GLN F CA 1
ATOM 10054 C C . GLN F 1 24 ? 126.668 110.948 19.860 1.00 23.18 24 GLN F C 1
ATOM 10055 O O . GLN F 1 24 ? 127.133 111.806 20.616 1.00 29.15 24 GLN F O 1
ATOM 10061 N N . ASP F 1 25 ? 127.314 110.539 18.764 1.00 21.07 25 ASP F N 1
ATOM 10062 C CA . ASP F 1 25 ? 128.693 110.951 18.523 1.00 21.04 25 ASP F CA 1
ATOM 10063 C C . ASP F 1 25 ? 128.976 112.438 18.700 1.00 21.65 25 ASP F C 1
ATOM 10064 O O . ASP F 1 25 ? 129.965 112.811 19.338 1.00 26.09 25 ASP F O 1
ATOM 10069 N N . GLU F 1 26 ? 128.109 113.306 18.181 1.00 22.80 26 GLU F N 1
ATOM 10070 C CA . GLU F 1 26 ? 128.366 114.739 18.294 1.00 22.71 26 GLU F CA 1
ATOM 10071 C C . GLU F 1 26 ? 128.380 115.188 19.747 1.00 23.53 26 GLU F C 1
ATOM 10072 O O . GLU F 1 26 ? 129.184 116.042 20.129 1.00 24.10 26 GLU F O 1
ATOM 10078 N N . MET F 1 27 ? 127.501 114.628 20.577 1.00 23.65 27 MET F N 1
ATOM 10079 C CA . MET F 1 27 ? 127.480 115.045 21.976 1.00 24.44 27 MET F CA 1
ATOM 10080 C C . MET F 1 27 ? 128.638 114.446 22.768 1.00 24.35 27 MET F C 1
ATOM 10081 O O . MET F 1 27 ? 129.189 115.107 23.656 1.00 25.00 27 MET F O 1
ATOM 10086 N N . LYS F 1 28 ? 129.014 113.198 22.475 1.00 23.35 28 LYS F N 1
ATOM 10087 C CA . LYS F 1 28 ? 130.180 112.620 23.132 1.00 22.96 28 LYS F CA 1
ATOM 10088 C C . LYS F 1 28 ? 131.455 113.380 22.776 1.00 22.96 28 LYS F C 1
ATOM 10089 O O . LYS F 1 28 ? 132.364 113.486 23.607 1.00 23.36 28 LYS F O 1
ATOM 10095 N N . LEU F 1 29 ? 131.543 113.916 21.554 1.00 22.80 29 LEU F N 1
ATOM 10096 C CA . LEU F 1 29 ? 132.715 114.703 21.174 1.00 22.67 29 LEU F CA 1
ATOM 10097 C C . LEU F 1 29 ? 132.789 116.002 21.968 1.00 24.67 29 LEU F C 1
ATOM 10098 O O . LEU F 1 29 ? 133.847 116.345 22.512 1.00 26.14 29 LEU F O 1
ATOM 10103 N N . ALA F 1 30 ? 131.669 116.728 22.066 1.00 26.46 30 ALA F N 1
ATOM 10104 C CA . ALA F 1 30 ? 131.667 117.986 22.808 1.00 25.71 30 ALA F CA 1
ATOM 10105 C C . ALA F 1 30 ? 132.022 117.761 24.274 1.00 25.98 30 ALA F C 1
ATOM 10106 O O . ALA F 1 30 ? 132.760 118.553 24.872 1.00 26.30 30 ALA F O 1
ATOM 10108 N N . LEU F 1 31 ? 131.525 116.675 24.867 1.00 25.75 31 LEU F N 1
ATOM 10109 C CA . LEU F 1 31 ? 131.846 116.397 26.261 1.00 25.95 31 LEU F CA 1
ATOM 10110 C C . LEU F 1 31 ? 133.312 116.012 26.420 1.00 26.35 31 LEU F C 1
ATOM 10111 O O . LEU F 1 31 ? 133.969 116.441 27.376 1.00 29.66 31 LEU F O 1
ATOM 10116 N N . LEU F 1 32 ? 133.843 115.199 25.500 1.00 24.14 32 LEU F N 1
ATOM 10117 C CA . LEU F 1 32 ? 135.241 114.791 25.604 1.00 23.08 32 LEU F CA 1
ATOM 10118 C C . LEU F 1 32 ? 136.187 115.978 25.444 1.00 23.18 32 LEU F C 1
ATOM 10119 O O . LEU F 1 32 ? 137.173 116.094 26.180 1.00 22.75 32 LEU F O 1
ATOM 10124 N N . LEU F 1 33 ? 135.904 116.877 24.500 1.00 23.66 33 LEU F N 1
ATOM 10125 C CA . LEU F 1 33 ? 136.789 118.023 24.311 1.00 24.30 33 LEU F CA 1
ATOM 10126 C C . LEU F 1 33 ? 136.765 118.956 25.515 1.00 29.56 33 LEU F C 1
ATOM 10127 O O . LEU F 1 33 ? 137.780 119.592 25.820 1.00 35.20 33 LEU F O 1
ATOM 10132 N N . ASN F 1 34 ? 135.619 119.078 26.194 1.00 31.51 34 ASN F N 1
ATOM 10133 C CA . ASN F 1 34 ? 135.564 119.901 27.400 1.00 28.20 34 ASN F CA 1
ATOM 10134 C C . ASN F 1 34 ? 136.311 119.253 28.561 1.00 26.78 34 ASN F C 1
ATOM 10135 O O . ASN F 1 34 ? 136.928 119.953 29.368 1.00 33.51 34 ASN F O 1
ATOM 10140 N N . VAL F 1 35 ? 136.267 117.926 28.673 1.00 24.95 35 VAL F N 1
ATOM 10141 C CA . VAL F 1 35 ? 137.072 117.273 29.699 1.00 25.54 35 VAL F CA 1
ATOM 10142 C C . VAL F 1 35 ? 138.557 117.520 29.453 1.00 34.19 35 VAL F C 1
ATOM 10143 O O . VAL F 1 35 ? 139.343 117.647 30.402 1.00 38.08 35 VAL F O 1
ATOM 10147 N N . ILE F 1 36 ? 138.958 117.632 28.184 1.00 36.56 36 ILE F N 1
ATOM 10148 C CA . ILE F 1 36 ? 140.363 117.833 27.849 1.00 31.07 36 ILE F CA 1
ATOM 10149 C C . ILE F 1 36 ? 140.768 119.276 28.093 1.00 37.53 36 ILE F C 1
ATOM 10150 O O . ILE F 1 36 ? 141.853 119.547 28.619 1.00 37.94 36 ILE F O 1
ATOM 10155 N N . ASP F 1 37 ? 139.899 120.221 27.733 1.00 35.53 37 ASP F N 1
ATOM 10156 C CA . ASP F 1 37 ? 140.154 121.649 27.917 1.00 32.59 37 ASP F CA 1
ATOM 10157 C C . ASP F 1 37 ? 138.903 122.282 28.500 1.00 31.62 37 ASP F C 1
ATOM 10158 O O . ASP F 1 37 ? 138.028 122.751 27.760 1.00 38.30 37 ASP F O 1
ATOM 10163 N N . PRO F 1 38 ? 138.777 122.308 29.829 1.00 25.62 38 PRO F N 1
ATOM 10164 C CA . PRO F 1 38 ? 137.589 122.930 30.432 1.00 26.75 38 PRO F CA 1
ATOM 10165 C C . PRO F 1 38 ? 137.443 124.397 30.083 1.00 27.41 38 PRO F C 1
ATOM 10166 O O . PRO F 1 38 ? 136.327 124.921 30.143 1.00 28.49 38 PRO F O 1
ATOM 10170 N N . LYS F 1 39 ? 138.525 125.073 29.699 1.00 26.82 39 LYS F N 1
ATOM 10171 C CA . LYS F 1 39 ? 138.446 126.464 29.270 1.00 29.03 39 LYS F CA 1
ATOM 10172 C C . LYS F 1 39 ? 137.698 126.632 27.954 1.00 32.19 39 LYS F C 1
ATOM 10173 O O . LYS F 1 39 ? 137.648 127.751 27.428 1.00 42.05 39 LYS F O 1
ATOM 10179 N N . ILE F 1 40 ? 137.165 125.553 27.379 1.00 30.33 40 ILE F N 1
ATOM 10180 C CA . ILE F 1 40 ? 136.335 125.693 26.188 1.00 28.06 40 ILE F CA 1
ATOM 10181 C C . ILE F 1 40 ? 135.044 126.424 26.539 1.00 29.21 40 ILE F C 1
ATOM 10182 O O . ILE F 1 40 ? 134.514 127.193 25.727 1.00 29.66 40 ILE F O 1
ATOM 10187 N N . GLY F 1 41 ? 134.518 126.206 27.741 1.00 29.63 41 GLY F N 1
ATOM 10188 C CA . GLY F 1 41 ? 133.430 127.024 28.229 1.00 30.71 41 GLY F CA 1
ATOM 10189 C C . GLY F 1 41 ? 132.120 126.299 28.438 1.00 31.23 41 GLY F C 1
ATOM 10190 O O . GLY F 1 41 ? 131.076 126.930 28.607 1.00 35.60 41 GLY F O 1
ATOM 10191 N N . GLY F 1 42 ? 132.152 124.976 28.424 1.00 33.40 42 GLY F N 1
ATOM 10192 C CA . GLY F 1 42 ? 130.968 124.189 28.679 1.00 30.65 42 GLY F CA 1
ATOM 10193 C C . GLY F 1 42 ? 130.197 123.827 27.424 1.00 30.49 42 GLY F C 1
ATOM 10194 O O . GLY F 1 42 ? 130.445 124.319 26.324 1.00 30.55 42 GLY F O 1
ATOM 10195 N N . VAL F 1 43 ? 129.207 122.964 27.618 1.00 30.03 43 VAL F N 1
ATOM 10196 C CA . VAL F 1 43 ? 128.389 122.429 26.539 1.00 29.62 43 VAL F CA 1
ATOM 10197 C C . VAL F 1 43 ? 126.938 122.726 26.865 1.00 29.88 43 VAL F C 1
ATOM 10198 O O . VAL F 1 43 ? 126.470 122.430 27.971 1.00 30.90 43 VAL F O 1
ATOM 10202 N N . MET F 1 44 ? 126.226 123.289 25.903 1.00 29.51 44 MET F N 1
ATOM 10203 C CA . MET F 1 44 ? 124.786 123.444 25.992 1.00 29.20 44 MET F CA 1
ATOM 10204 C C . MET F 1 44 ? 124.158 122.326 25.173 1.00 28.47 44 MET F C 1
ATOM 10205 O O . MET F 1 44 ? 124.362 122.260 23.958 1.00 28.32 44 MET F O 1
ATOM 10210 N N . ILE F 1 45 ? 123.404 121.451 25.832 1.00 28.07 45 ILE F N 1
ATOM 10211 C CA . ILE F 1 45 ? 122.788 120.299 25.184 1.00 28.99 45 ILE F CA 1
ATOM 10212 C C . ILE F 1 45 ? 121.324 120.639 24.953 1.00 32.56 45 ILE F C 1
ATOM 10213 O O . ILE F 1 45 ? 120.519 120.639 25.889 1.00 35.68 45 ILE F O 1
ATOM 10218 N N . MET F 1 46 ? 120.975 120.907 23.698 1.00 39.84 46 MET F N 1
ATOM 10219 C CA . MET F 1 46 ? 119.590 121.203 23.318 1.00 52.03 46 MET F CA 1
ATOM 10220 C C . MET F 1 46 ? 119.250 120.094 22.367 1.00 59.25 46 MET F C 1
ATOM 10221 O O . MET F 1 46 ? 119.239 120.284 21.146 1.00 68.23 46 MET F O 1
ATOM 10226 N N . GLY F 1 47 ? 118.976 118.922 22.922 1.00 61.66 47 GLY F N 1
ATOM 10227 C CA . GLY F 1 47 ? 118.405 117.826 22.139 1.00 66.34 47 GLY F CA 1
ATOM 10228 C C . GLY F 1 47 ? 116.921 117.849 22.400 1.00 67.61 47 GLY F C 1
ATOM 10229 O O . GLY F 1 47 ? 116.438 117.242 23.364 1.00 65.17 47 GLY F O 1
ATOM 10230 N N . ASP F 1 48 ? 116.192 118.564 21.535 1.00 74.88 48 ASP F N 1
ATOM 10231 C CA . ASP F 1 48 ? 114.731 118.574 21.583 1.00 83.58 48 ASP F CA 1
ATOM 10232 C C . ASP F 1 48 ? 114.174 117.163 21.732 1.00 89.67 48 ASP F C 1
ATOM 10233 O O . ASP F 1 48 ? 113.189 116.942 22.450 1.00 91.16 48 ASP F O 1
ATOM 10238 N N . ARG F 1 49 ? 114.802 116.197 21.066 1.00 89.79 49 ARG F N 1
ATOM 10239 C CA . ARG F 1 49 ? 114.521 114.784 21.282 1.00 82.65 49 ARG F CA 1
ATOM 10240 C C . ARG F 1 49 ? 115.284 114.352 22.531 1.00 80.26 49 ARG F C 1
ATOM 10241 O O . ARG F 1 49 ? 116.497 114.126 22.487 1.00 82.00 49 ARG F O 1
ATOM 10249 N N . GLY F 1 50 ? 114.568 114.239 23.645 1.00 74.49 50 GLY F N 1
ATOM 10250 C CA . GLY F 1 50 ? 115.171 113.836 24.901 1.00 66.07 50 GLY F CA 1
ATOM 10251 C C . GLY F 1 50 ? 115.366 112.336 24.998 1.00 61.94 50 GLY F C 1
ATOM 10252 O O . GLY F 1 50 ? 114.398 111.577 25.055 1.00 52.60 50 GLY F O 1
ATOM 10253 N N . THR F 1 51 ? 116.624 111.908 25.016 1.00 71.87 51 THR F N 1
ATOM 10254 C CA . THR F 1 51 ? 116.949 110.489 25.106 1.00 82.60 51 THR F CA 1
ATOM 10255 C C . THR F 1 51 ? 118.429 110.280 25.411 1.00 86.75 51 THR F C 1
ATOM 10256 O O . THR F 1 51 ? 119.290 110.575 24.582 1.00 92.46 51 THR F O 1
ATOM 10260 N N . GLY F 1 52 ? 118.716 109.770 26.603 1.00 83.09 52 GLY F N 1
ATOM 10261 C CA . GLY F 1 52 ? 120.085 109.521 27.017 1.00 83.67 52 GLY F CA 1
ATOM 10262 C C . GLY F 1 52 ? 120.864 110.801 27.247 1.00 83.36 52 GLY F C 1
ATOM 10263 O O . GLY F 1 52 ? 121.937 110.997 26.676 1.00 85.64 52 GLY F O 1
ATOM 10264 N N . LYS F 1 53 ? 120.322 111.675 28.089 1.00 80.98 53 LYS F N 1
ATOM 10265 C CA . LYS F 1 53 ? 120.969 112.944 28.397 1.00 76.41 53 LYS F CA 1
ATOM 10266 C C . LYS F 1 53 ? 121.619 112.910 29.776 1.00 74.25 53 LYS F C 1
ATOM 10267 O O . LYS F 1 53 ? 122.799 113.228 29.925 1.00 73.41 53 LYS F O 1
ATOM 10273 N N . SER F 1 54 ? 120.842 112.522 30.782 1.00 72.63 54 SER F N 1
ATOM 10274 C CA . SER F 1 54 ? 121.341 112.445 32.152 1.00 71.73 54 SER F CA 1
ATOM 10275 C C . SER F 1 54 ? 122.355 111.317 32.308 1.00 68.05 54 SER F C 1
ATOM 10276 O O . SER F 1 54 ? 123.368 111.478 33.000 1.00 70.70 54 SER F O 1
ATOM 10279 N N . THR F 1 55 ? 122.099 110.165 31.678 1.00 60.26 55 THR F N 1
ATOM 10280 C CA . THR F 1 55 ? 122.966 109.005 31.870 1.00 56.48 55 THR F CA 1
ATOM 10281 C C . THR F 1 55 ? 124.284 109.126 31.118 1.00 59.56 55 THR F C 1
ATOM 10282 O O . THR F 1 55 ? 125.272 108.502 31.519 1.00 63.10 55 THR F O 1
ATOM 10286 N N . THR F 1 56 ? 124.327 109.893 30.026 1.00 54.36 56 THR F N 1
ATOM 10287 C CA . THR F 1 56 ? 125.601 110.080 29.338 1.00 44.61 56 THR F CA 1
ATOM 10288 C C . THR F 1 56 ? 126.584 110.887 30.181 1.00 43.52 56 THR F C 1
ATOM 10289 O O . THR F 1 56 ? 127.769 110.547 30.252 1.00 43.02 56 THR F O 1
ATOM 10293 N N . ILE F 1 57 ? 126.111 111.940 30.852 1.00 43.39 57 ILE F N 1
ATOM 10294 C CA . ILE F 1 57 ? 127.019 112.776 31.635 1.00 46.97 57 ILE F CA 1
ATOM 10295 C C . ILE F 1 57 ? 127.526 112.027 32.863 1.00 53.02 57 ILE F C 1
ATOM 10296 O O . ILE F 1 57 ? 128.684 112.187 33.269 1.00 55.11 57 ILE F O 1
ATOM 10301 N N . ARG F 1 58 ? 126.674 111.199 33.475 1.00 56.94 58 ARG F N 1
ATOM 10302 C CA . ARG F 1 58 ? 127.133 110.368 34.585 1.00 57.89 58 ARG F CA 1
ATOM 10303 C C . ARG F 1 58 ? 128.147 109.332 34.118 1.00 54.43 58 ARG F C 1
ATOM 10304 O O . ARG F 1 58 ? 129.129 109.059 34.820 1.00 61.66 58 ARG F O 1
ATOM 10312 N N . ALA F 1 59 ? 127.939 108.757 32.932 1.00 44.43 59 ALA F N 1
ATOM 10313 C CA . ALA F 1 59 ? 128.907 107.808 32.395 1.00 32.76 59 ALA F CA 1
ATOM 10314 C C . ALA F 1 59 ? 130.271 108.454 32.195 1.00 35.48 59 ALA F C 1
ATOM 10315 O O . ALA F 1 59 ? 131.304 107.827 32.454 1.00 42.66 59 ALA F O 1
ATOM 10317 N N . LEU F 1 60 ? 130.299 109.712 31.745 1.00 40.24 60 LEU F N 1
ATOM 10318 C CA . LEU F 1 60 ? 131.577 110.377 31.511 1.00 44.73 60 LEU F CA 1
ATOM 10319 C C . LEU F 1 60 ? 132.291 110.704 32.820 1.00 52.62 60 LEU F C 1
ATOM 10320 O O . LEU F 1 60 ? 133.519 110.589 32.904 1.00 59.00 60 LEU F O 1
ATOM 10325 N N . ALA F 1 61 ? 131.545 111.105 33.853 1.00 54.38 61 ALA F N 1
ATOM 10326 C CA . ALA F 1 61 ? 132.160 111.360 35.154 1.00 54.62 61 ALA F CA 1
ATOM 10327 C C . ALA F 1 61 ? 132.753 110.084 35.739 1.00 52.84 61 ALA F C 1
ATOM 10328 O O . ALA F 1 61 ? 133.902 110.070 36.197 1.00 53.21 61 ALA F O 1
ATOM 10330 N N . ASP F 1 62 ? 131.979 108.997 35.728 1.00 52.37 62 ASP F N 1
ATOM 10331 C CA . ASP F 1 62 ? 132.462 107.713 36.222 1.00 55.94 62 ASP F CA 1
ATOM 10332 C C . ASP F 1 62 ? 133.674 107.228 35.434 1.00 55.98 62 ASP F C 1
ATOM 10333 O O . ASP F 1 62 ? 134.455 106.416 35.943 1.00 61.36 62 ASP F O 1
ATOM 10338 N N . LEU F 1 63 ? 133.859 107.733 34.214 1.00 49.94 63 LEU F N 1
ATOM 10339 C CA . LEU F 1 63 ? 134.944 107.291 33.348 1.00 42.13 63 LEU F CA 1
ATOM 10340 C C . LEU F 1 63 ? 136.255 108.007 33.647 1.00 45.72 63 LEU F C 1
ATOM 10341 O O . LEU F 1 63 ? 137.332 107.445 33.412 1.00 46.42 63 LEU F O 1
ATOM 10346 N N . LEU F 1 64 ? 136.193 109.237 34.150 1.00 50.36 64 LEU F N 1
ATOM 10347 C CA . LEU F 1 64 ? 137.403 110.006 34.375 1.00 55.71 64 LEU F CA 1
ATOM 10348 C C . LEU F 1 64 ? 138.253 109.367 35.473 1.00 65.64 64 LEU F C 1
ATOM 10349 O O . LEU F 1 64 ? 137.745 108.625 36.318 1.00 66.68 64 LEU F O 1
ATOM 10354 N N . PRO F 1 65 ? 139.558 109.618 35.461 1.00 70.95 65 PRO F N 1
ATOM 10355 C CA . PRO F 1 65 ? 140.427 109.067 36.504 1.00 75.19 65 PRO F CA 1
ATOM 10356 C C . PRO F 1 65 ? 140.399 109.922 37.762 1.00 78.97 65 PRO F C 1
ATOM 10357 O O . PRO F 1 65 ? 140.018 111.094 37.748 1.00 84.22 65 PRO F O 1
ATOM 10361 N N . GLU F 1 66 ? 140.860 109.322 38.854 1.00 75.33 66 GLU F N 1
ATOM 10362 C CA . GLU F 1 66 ? 140.976 110.043 40.111 1.00 73.21 66 GLU F CA 1
ATOM 10363 C C . GLU F 1 66 ? 142.280 110.832 40.155 1.00 77.29 66 GLU F C 1
ATOM 10364 O O . GLU F 1 66 ? 143.274 110.466 39.521 1.00 79.84 66 GLU F O 1
ATOM 10366 N N . ILE F 1 67 ? 142.265 111.930 40.905 1.00 74.67 67 ILE F N 1
ATOM 10367 C CA . ILE F 1 67 ? 143.481 112.702 41.155 1.00 74.02 67 ILE F CA 1
ATOM 10368 C C . ILE F 1 67 ? 143.503 113.206 42.593 1.00 78.93 67 ILE F C 1
ATOM 10369 O O . ILE F 1 67 ? 144.003 114.296 42.871 1.00 80.50 67 ILE F O 1
ATOM 10374 N N . LYS F 1 104 ? 141.421 111.172 45.055 1.00 70.15 104 LYS F N 1
ATOM 10375 C CA . LYS F 1 104 ? 139.983 111.388 45.124 1.00 68.60 104 LYS F CA 1
ATOM 10376 C C . LYS F 1 104 ? 139.365 111.323 43.734 1.00 77.77 104 LYS F C 1
ATOM 10377 O O . LYS F 1 104 ? 139.948 111.804 42.756 1.00 84.76 104 LYS F O 1
ATOM 10383 N N . LYS F 1 105 ? 138.177 110.725 43.663 1.00 78.67 105 LYS F N 1
ATOM 10384 C CA . LYS F 1 105 ? 137.451 110.519 42.420 1.00 78.33 105 LYS F CA 1
ATOM 10385 C C . LYS F 1 105 ? 136.786 111.815 41.961 1.00 85.35 105 LYS F C 1
ATOM 10386 O O . LYS F 1 105 ? 136.483 112.706 42.760 1.00 90.83 105 LYS F O 1
ATOM 10392 N N . VAL F 1 106 ? 136.544 111.907 40.651 1.00 84.66 106 VAL F N 1
ATOM 10393 C CA . VAL F 1 106 ? 135.930 113.108 40.096 1.00 79.50 106 VAL F CA 1
ATOM 10394 C C . VAL F 1 106 ? 134.464 113.166 40.501 1.00 76.54 106 VAL F C 1
ATOM 10395 O O . VAL F 1 106 ? 133.750 112.153 40.485 1.00 75.16 106 VAL F O 1
ATOM 10399 N N . THR F 1 107 ? 134.005 114.363 40.855 1.00 76.34 107 THR F N 1
ATOM 10400 C CA . THR F 1 107 ? 132.688 114.587 41.438 1.00 74.96 107 THR F CA 1
ATOM 10401 C C . THR F 1 107 ? 131.802 115.343 40.456 1.00 65.97 107 THR F C 1
ATOM 10402 O O . THR F 1 107 ? 132.220 116.358 39.892 1.00 54.27 107 THR F O 1
ATOM 10406 N N . MET F 1 108 ? 130.572 114.869 40.278 1.00 71.25 108 MET F N 1
ATOM 10407 C CA . MET F 1 108 ? 129.600 115.525 39.413 1.00 70.58 108 MET F CA 1
ATOM 10408 C C . MET F 1 108 ? 128.525 116.171 40.276 1.00 78.18 108 MET F C 1
ATOM 10409 O O . MET F 1 108 ? 127.961 115.523 41.165 1.00 92.16 108 MET F O 1
ATOM 10414 N N . VAL F 1 109 ? 128.253 117.446 40.018 1.00 69.84 109 VAL F N 1
ATOM 10415 C CA . VAL F 1 109 ? 127.352 118.250 40.832 1.00 65.49 109 VAL F CA 1
ATOM 10416 C C . VAL F 1 109 ? 126.136 118.650 40.005 1.00 68.34 109 VAL F C 1
ATOM 10417 O O . VAL F 1 109 ? 126.269 119.078 38.853 1.00 78.21 109 VAL F O 1
ATOM 10421 N N . ASP F 1 110 ? 124.953 118.510 40.594 1.00 63.81 110 ASP F N 1
ATOM 10422 C CA . ASP F 1 110 ? 123.712 118.857 39.912 1.00 63.83 110 ASP F CA 1
ATOM 10423 C C . ASP F 1 110 ? 123.156 120.223 40.300 1.00 69.25 110 ASP F C 1
ATOM 10424 O O . ASP F 1 110 ? 123.206 120.617 41.466 1.00 71.49 110 ASP F O 1
ATOM 10429 N N . LEU F 1 111 ? 122.628 120.942 39.315 1.00 75.75 111 LEU F N 1
ATOM 10430 C CA . LEU F 1 111 ? 122.062 122.266 39.551 1.00 82.50 111 LEU F CA 1
ATOM 10431 C C . LEU F 1 111 ? 120.594 122.304 39.963 1.00 84.69 111 LEU F C 1
ATOM 10432 O O . LEU F 1 111 ? 119.760 122.878 39.257 1.00 84.18 111 LEU F O 1
ATOM 10437 N N . PRO F 1 112 ? 120.284 121.664 41.155 1.00 86.68 112 PRO F N 1
ATOM 10438 C CA . PRO F 1 112 ? 118.865 121.720 41.521 1.00 88.20 112 PRO F CA 1
ATOM 10439 C C . PRO F 1 112 ? 118.530 122.867 42.468 1.00 90.97 112 PRO F C 1
ATOM 10440 O O . PRO F 1 112 ? 119.430 123.567 42.931 1.00 90.88 112 PRO F O 1
ATOM 10444 N N . LEU F 1 113 ? 117.244 123.053 42.749 1.00 91.75 113 LEU F N 1
ATOM 10445 C CA . LEU F 1 113 ? 116.801 124.117 43.641 1.00 87.92 113 LEU F CA 1
ATOM 10446 C C . LEU F 1 113 ? 117.121 125.491 43.062 1.00 75.97 113 LEU F C 1
ATOM 10447 O O . LEU F 1 113 ? 117.193 125.661 41.845 1.00 67.04 113 LEU F O 1
ATOM 10452 N N . GLY F 1 114 ? 117.313 126.469 43.942 1.00 74.22 114 GLY F N 1
ATOM 10453 C CA . GLY F 1 114 ? 117.624 127.822 43.521 1.00 75.90 114 GLY F CA 1
ATOM 10454 C C . GLY F 1 114 ? 118.654 128.486 44.415 1.00 79.30 114 GLY F C 1
ATOM 10455 O O . GLY F 1 114 ? 118.638 129.703 44.598 1.00 84.12 114 GLY F O 1
ATOM 10456 N N . ALA F 1 115 ? 119.552 127.681 44.973 1.00 81.32 115 ALA F N 1
ATOM 10457 C CA . ALA F 1 115 ? 120.596 128.192 45.853 1.00 82.38 115 ALA F CA 1
ATOM 10458 C C . ALA F 1 115 ? 121.276 129.415 45.248 1.00 84.64 115 ALA F C 1
ATOM 10459 O O . ALA F 1 115 ? 121.811 129.355 44.141 1.00 89.80 115 ALA F O 1
ATOM 10461 N N . THR F 1 116 ? 121.252 130.523 45.981 1.00 84.17 116 THR F N 1
ATOM 10462 C CA . THR F 1 116 ? 121.867 131.764 45.517 1.00 86.41 116 THR F CA 1
ATOM 10463 C C . THR F 1 116 ? 123.385 131.640 45.465 1.00 83.88 116 THR F C 1
ATOM 10464 O O . THR F 1 116 ? 123.995 131.792 44.400 1.00 80.93 116 THR F O 1
ATOM 10468 N N . GLU F 1 117 ? 124.008 131.364 46.609 1.00 82.97 117 GLU F N 1
ATOM 10469 C CA . GLU F 1 117 ? 125.461 131.205 46.716 1.00 75.43 117 GLU F CA 1
ATOM 10470 C C . GLU F 1 117 ? 126.243 132.315 46.012 1.00 73.78 117 GLU F C 1
ATOM 10471 O O . GLU F 1 117 ? 125.788 133.458 45.929 1.00 69.36 117 GLU F O 1
ATOM 10473 N N . LEU F 1 141 ? 126.237 125.225 43.779 1.00 42.90 141 LEU F N 1
ATOM 10474 C CA . LEU F 1 141 ? 127.064 124.390 44.644 1.00 47.29 141 LEU F CA 1
ATOM 10475 C C . LEU F 1 141 ? 128.495 124.296 44.116 1.00 64.68 141 LEU F C 1
ATOM 10476 O O . LEU F 1 141 ? 129.071 123.208 44.056 1.00 79.33 141 LEU F O 1
ATOM 10478 N N . LEU F 1 142 ? 129.072 125.446 43.757 1.00 65.74 142 LEU F N 1
ATOM 10479 C CA . LEU F 1 142 ? 130.388 125.502 43.125 1.00 71.00 142 LEU F CA 1
ATOM 10480 C C . LEU F 1 142 ? 131.495 125.034 44.066 1.00 80.83 142 LEU F C 1
ATOM 10481 O O . LEU F 1 142 ? 132.669 124.986 43.679 1.00 87.83 142 LEU F O 1
ATOM 10486 N N . ALA F 1 143 ? 131.133 124.694 45.303 1.00 82.95 143 ALA F N 1
ATOM 10487 C CA . ALA F 1 143 ? 132.086 124.140 46.255 1.00 84.28 143 ALA F CA 1
ATOM 10488 C C . ALA F 1 143 ? 132.690 122.796 45.861 1.00 86.98 143 ALA F C 1
ATOM 10489 O O . ALA F 1 143 ? 133.906 122.682 45.665 1.00 86.89 143 ALA F O 1
ATOM 10491 N N . LYS F 1 144 ? 131.843 121.775 45.724 1.00 88.15 144 LYS F N 1
ATOM 10492 C CA . LYS F 1 144 ? 132.302 120.429 45.382 1.00 85.89 144 LYS F CA 1
ATOM 10493 C C . LYS F 1 144 ? 132.466 120.312 43.869 1.00 92.11 144 LYS F C 1
ATOM 10494 O O . LYS F 1 144 ? 132.514 119.178 43.370 1.00 97.06 144 LYS F O 1
ATOM 10500 N N . ALA F 1 145 ? 132.572 121.409 43.120 1.00 88.79 145 ALA F N 1
ATOM 10501 C CA . ALA F 1 145 ? 132.575 121.354 41.666 1.00 84.89 145 ALA F CA 1
ATOM 10502 C C . ALA F 1 145 ? 133.918 121.710 41.042 1.00 84.81 145 ALA F C 1
ATOM 10503 O O . ALA F 1 145 ? 134.048 121.626 39.816 1.00 89.77 145 ALA F O 1
ATOM 10505 N N . ASN F 1 146 ? 134.915 122.104 41.829 1.00 76.01 146 ASN F N 1
ATOM 10506 C CA . ASN F 1 146 ? 136.221 122.395 41.252 1.00 70.15 146 ASN F CA 1
ATOM 10507 C C . ASN F 1 146 ? 136.883 121.109 40.777 1.00 63.65 146 ASN F C 1
ATOM 10508 O O . ASN F 1 146 ? 136.826 120.079 41.453 1.00 63.49 146 ASN F O 1
ATOM 10513 N N . ARG F 1 147 ? 137.511 121.180 39.600 1.00 58.75 147 ARG F N 1
ATOM 10514 C CA . ARG F 1 147 ? 138.155 120.029 38.958 1.00 53.69 147 ARG F CA 1
ATOM 10515 C C . ARG F 1 147 ? 137.171 118.869 38.776 1.00 54.52 147 ARG F C 1
ATOM 10516 O O . ARG F 1 147 ? 137.484 117.707 39.043 1.00 49.59 147 ARG F O 1
ATOM 10518 N N . GLY F 1 148 ? 135.975 119.194 38.301 1.00 60.72 148 GLY F N 1
ATOM 10519 C CA . GLY F 1 148 ? 134.906 118.221 38.148 1.00 65.99 148 GLY F CA 1
ATOM 10520 C C . GLY F 1 148 ? 133.935 118.614 37.050 1.00 67.00 148 GLY F C 1
ATOM 10521 O O . GLY F 1 148 ? 134.318 119.249 36.063 1.00 69.43 148 GLY F O 1
ATOM 10522 N N . ILE F 1 149 ? 132.670 118.229 37.226 1.00 65.07 149 ILE F N 1
ATOM 10523 C CA . ILE F 1 149 ? 131.611 118.475 36.254 1.00 61.12 149 ILE F CA 1
ATOM 10524 C C . ILE F 1 149 ? 130.413 119.059 36.988 1.00 66.20 149 ILE F C 1
ATOM 10525 O O . ILE F 1 149 ? 130.060 118.594 38.077 1.00 79.59 149 ILE F O 1
ATOM 10530 N N . LEU F 1 150 ? 129.783 120.075 36.397 1.00 59.01 150 LEU F N 1
ATOM 10531 C CA . LEU F 1 150 ? 128.610 120.714 36.988 1.00 50.67 150 LEU F CA 1
ATOM 10532 C C . LEU F 1 150 ? 127.484 120.678 35.963 1.00 47.58 150 LEU F C 1
ATOM 10533 O O . LEU F 1 150 ? 127.617 121.258 34.882 1.00 55.56 150 LEU F O 1
ATOM 10538 N N . TYR F 1 151 ? 126.3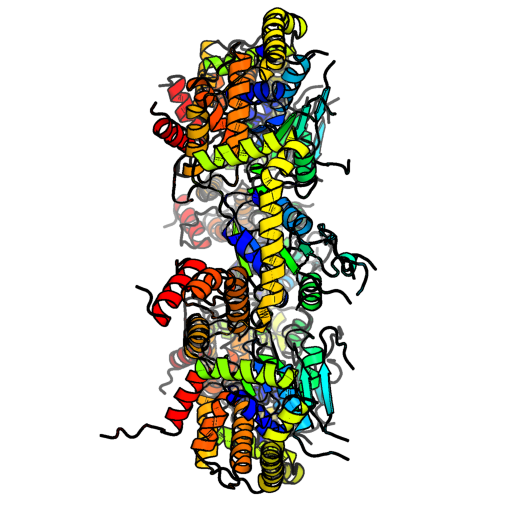85 119.995 36.291 1.00 39.51 151 TYR F N 1
ATOM 10539 C CA . TYR F 1 151 ? 125.270 119.788 35.369 1.00 36.87 151 TYR F CA 1
ATOM 10540 C C . TYR F 1 151 ? 124.040 120.570 35.819 1.00 51.88 151 TYR F C 1
ATOM 10541 O O . TYR F 1 151 ? 123.484 120.293 36.887 1.00 68.86 151 TYR F O 1
ATOM 10550 N N . VAL F 1 152 ? 123.608 121.530 35.005 1.00 52.17 152 VAL F N 1
ATOM 10551 C CA . VAL F 1 152 ? 122.392 122.299 35.259 1.00 53.42 152 VAL F CA 1
ATOM 10552 C C . VAL F 1 152 ? 121.298 121.750 34.346 1.00 65.56 152 VAL F C 1
ATOM 10553 O O . VAL F 1 152 ? 121.244 122.080 33.159 1.00 73.93 152 VAL F O 1
ATOM 10557 N N . ASP F 1 153 ? 120.421 120.905 34.900 1.00 66.78 153 ASP F N 1
ATOM 10558 C CA . ASP F 1 153 ? 119.475 120.165 34.067 1.00 65.99 153 ASP F CA 1
ATOM 10559 C C . ASP F 1 153 ? 118.521 121.101 33.335 1.00 64.14 153 ASP F C 1
ATOM 10560 O O . ASP F 1 153 ? 118.184 120.865 32.171 1.00 68.98 153 ASP F O 1
ATOM 10565 N N . GLU F 1 154 ? 118.067 122.164 33.990 1.00 61.95 154 GLU F N 1
ATOM 10566 C CA . GLU F 1 154 ? 117.109 123.080 33.368 1.00 69.19 154 GLU F CA 1
ATOM 10567 C C . GLU F 1 154 ? 117.586 124.518 33.566 1.00 76.96 154 GLU F C 1
ATOM 10568 O O . GLU F 1 154 ? 117.102 125.233 34.446 1.00 84.02 154 GLU F O 1
ATOM 10574 N N . VAL F 1 155 ? 118.544 124.940 32.739 1.00 73.10 155 VAL F N 1
ATOM 10575 C CA . VAL F 1 155 ? 119.075 126.298 32.807 1.00 65.31 155 VAL F CA 1
ATOM 10576 C C . VAL F 1 155 ? 118.249 127.230 31.927 1.00 64.64 155 VAL F C 1
ATOM 10577 O O . VAL F 1 155 ? 118.667 128.354 31.632 1.00 65.22 155 VAL F O 1
ATOM 10581 N N . ASN F 1 156 ? 117.040 126.809 31.557 1.00 65.06 156 ASN F N 1
ATOM 10582 C CA . ASN F 1 156 ? 116.172 127.689 30.784 1.00 68.39 156 ASN F CA 1
ATOM 10583 C C . ASN F 1 156 ? 115.366 128.629 31.664 1.00 74.54 156 ASN F C 1
ATOM 10584 O O . ASN F 1 156 ? 114.782 129.590 31.152 1.00 76.66 156 ASN F O 1
ATOM 10589 N N . LEU F 1 157 ? 115.326 128.375 32.971 1.00 80.66 157 LEU F N 1
ATOM 10590 C CA . LEU F 1 157 ? 114.650 129.266 33.904 1.00 84.11 157 LEU F CA 1
ATOM 10591 C C . LEU F 1 157 ? 115.447 129.436 35.191 1.00 86.63 157 LEU F C 1
ATOM 10592 O O . LEU F 1 157 ? 114.895 129.893 36.198 1.00 91.63 157 LEU F O 1
ATOM 10594 N N . LEU F 1 158 ? 116.729 129.078 35.180 1.00 84.77 158 LEU F N 1
ATOM 10595 C CA . LEU F 1 158 ? 117.573 129.135 36.373 1.00 83.30 158 LEU F CA 1
ATOM 10596 C C . LEU F 1 158 ? 118.078 130.557 36.588 1.00 78.27 158 LEU F C 1
ATOM 10597 O O . LEU F 1 158 ? 119.164 130.931 36.138 1.00 68.30 158 LEU F O 1
ATOM 10599 N N . ASP F 1 159 ? 117.280 131.354 37.291 1.00 83.91 159 ASP F N 1
ATOM 10600 C CA . ASP F 1 159 ? 117.629 132.738 37.651 1.00 84.10 159 ASP F CA 1
ATOM 10601 C C . ASP F 1 159 ? 117.846 133.519 36.350 1.00 86.87 159 ASP F C 1
ATOM 10602 O O . ASP F 1 159 ? 117.135 133.288 35.360 1.00 91.28 159 ASP F O 1
ATOM 10604 N N . ASP F 1 160 ? 118.804 134.442 36.315 1.00 83.00 160 ASP F N 1
ATOM 10605 C CA . ASP F 1 160 ? 119.073 135.230 35.119 1.00 78.30 160 ASP F CA 1
ATOM 10606 C C . ASP F 1 160 ? 120.521 135.686 35.124 1.00 71.70 160 ASP F C 1
ATOM 10607 O O . ASP F 1 160 ? 121.134 135.856 34.066 1.00 66.12 160 ASP F O 1
ATOM 10609 N N . HIS F 1 161 ? 121.061 135.900 36.322 1.00 74.63 161 HIS F N 1
ATOM 10610 C CA . HIS F 1 161 ? 122.437 136.333 36.506 1.00 75.09 161 HIS F CA 1
ATOM 10611 C C . HIS F 1 161 ? 123.364 135.223 36.979 1.00 77.70 161 HIS F C 1
ATOM 10612 O O . HIS F 1 161 ? 124.548 135.236 36.627 1.00 73.84 161 HIS F O 1
ATOM 10619 N N . LEU F 1 162 ? 122.865 134.276 37.783 1.00 81.85 162 LEU F N 1
ATOM 10620 C CA . LEU F 1 162 ? 123.708 133.174 38.239 1.00 77.80 162 LEU F CA 1
ATOM 10621 C C . LEU F 1 162 ? 124.332 132.449 37.058 1.00 76.89 162 LEU F C 1
ATOM 10622 O O . LEU F 1 162 ? 125.476 131.984 37.133 1.00 74.33 162 LEU F O 1
ATOM 10624 N N . VAL F 1 163 ? 123.594 132.367 35.947 1.00 78.78 163 VAL F N 1
ATOM 10625 C CA . VAL F 1 163 ? 124.121 131.785 34.716 1.00 75.96 163 VAL F CA 1
ATOM 10626 C C . VAL F 1 163 ? 125.379 132.522 34.267 1.00 78.47 163 VAL F C 1
ATOM 10627 O O . VAL F 1 163 ? 126.353 131.901 33.827 1.00 80.42 163 VAL F O 1
ATOM 10631 N N . ASP F 1 164 ? 125.387 133.855 34.389 1.00 79.49 164 ASP F N 1
ATOM 10632 C CA . ASP F 1 164 ? 126.536 134.639 33.932 1.00 80.97 164 ASP F CA 1
ATOM 10633 C C . ASP F 1 164 ? 127.814 134.269 34.679 1.00 80.33 164 ASP F C 1
ATOM 10634 O O . ASP F 1 164 ? 128.886 134.164 34.070 1.00 83.96 164 ASP F O 1
ATOM 10639 N N . VAL F 1 165 ? 127.727 134.083 35.998 1.00 77.32 165 VAL F N 1
ATOM 10640 C CA . VAL F 1 165 ? 128.930 133.830 36.787 1.00 74.08 165 VAL F CA 1
ATOM 10641 C C . VAL F 1 165 ? 129.510 132.460 36.455 1.00 66.40 165 VAL F C 1
ATOM 10642 O O . VAL F 1 165 ? 130.734 132.287 36.392 1.00 66.28 165 VAL F O 1
ATOM 10646 N N . LEU F 1 166 ? 128.642 131.466 36.232 1.00 61.29 166 LEU F N 1
ATOM 10647 C CA . LEU F 1 166 ? 129.112 130.116 35.934 1.00 56.93 166 LEU F CA 1
ATOM 10648 C C . LEU F 1 166 ? 129.855 130.068 34.606 1.00 58.26 166 LEU F C 1
ATOM 10649 O O . LEU F 1 166 ? 130.874 129.378 34.482 1.00 59.98 166 LEU F O 1
ATOM 10654 N N . LEU F 1 167 ? 129.352 130.787 33.599 1.00 61.04 167 LEU F N 1
ATOM 10655 C CA . LEU F 1 167 ? 130.016 130.817 32.301 1.00 63.13 167 LEU F CA 1
ATOM 10656 C C . LEU F 1 167 ? 131.403 131.440 32.402 1.00 74.48 167 LEU F C 1
ATOM 10657 O O . LEU F 1 167 ? 132.308 131.071 31.642 1.00 77.84 167 LEU F O 1
ATOM 10662 N N . ASP F 1 168 ? 131.593 132.367 33.348 1.00 78.37 168 ASP F N 1
ATOM 10663 C CA . ASP F 1 168 ? 132.913 132.947 33.575 1.00 78.31 168 ASP F CA 1
ATOM 10664 C C . ASP F 1 168 ? 133.812 131.949 34.289 1.00 74.70 168 ASP F C 1
ATOM 10665 O O . ASP F 1 168 ? 134.976 131.760 33.913 1.00 69.10 168 ASP F O 1
ATOM 10670 N N . SER F 1 169 ? 133.282 131.307 35.334 1.00 78.93 169 SER F N 1
ATOM 10671 C CA . SER F 1 169 ? 134.038 130.342 36.120 1.00 82.17 169 SER F CA 1
ATOM 10672 C C . SER F 1 169 ? 134.476 129.144 35.284 1.00 79.81 169 SER F C 1
ATOM 10673 O O . SER F 1 169 ? 135.367 128.398 35.713 1.00 84.25 169 SER F O 1
ATOM 10676 N N . ALA F 1 170 ? 133.897 128.960 34.096 1.00 71.93 170 ALA F N 1
ATOM 10677 C CA . ALA F 1 170 ? 134.283 127.871 33.217 1.00 64.59 170 ALA F CA 1
ATOM 10678 C C . ALA F 1 170 ? 135.272 128.290 32.138 1.00 64.58 170 ALA F C 1
ATOM 10679 O O . ALA F 1 170 ? 135.850 127.416 31.483 1.00 66.60 170 ALA F O 1
ATOM 10681 N N . ALA F 1 171 ? 135.491 129.590 31.936 1.00 61.70 171 ALA F N 1
ATOM 10682 C CA . ALA F 1 171 ? 136.361 130.050 30.863 1.00 55.28 171 ALA F CA 1
ATOM 10683 C C . ALA F 1 171 ? 137.659 130.684 31.369 1.00 65.47 171 ALA F C 1
ATOM 10684 O O . ALA F 1 171 ? 138.276 131.471 30.645 1.00 74.68 171 ALA F O 1
ATOM 10686 N N . GLY F 1 172 ? 138.095 130.354 32.586 1.00 62.36 172 GLY F N 1
ATOM 10687 C CA . GLY F 1 172 ? 139.329 130.917 33.126 1.00 59.27 172 GLY F CA 1
ATOM 10688 C C . GLY F 1 172 ? 140.024 130.057 34.172 1.00 56.45 172 GLY F C 1
ATOM 10689 O O . GLY F 1 172 ? 139.485 129.792 35.251 1.00 54.19 172 GLY F O 1
ATOM 10690 N N . ARG F 1 189 ? 137.315 126.408 37.165 1.00 53.66 189 ARG F N 1
ATOM 10691 C CA . ARG F 1 189 ? 137.999 125.342 36.440 1.00 54.38 189 ARG F CA 1
ATOM 10692 C C . ARG F 1 189 ? 137.201 124.039 36.525 1.00 59.65 189 ARG F C 1
ATOM 10693 O O . ARG F 1 189 ? 137.557 123.126 37.272 1.00 66.62 189 ARG F O 1
ATOM 10701 N N . PHE F 1 190 ? 136.133 123.949 35.735 1.00 57.90 190 PHE F N 1
ATOM 10702 C CA . PHE F 1 190 ? 135.251 122.790 35.767 1.00 54.08 190 PHE F CA 1
ATOM 10703 C C . PHE F 1 190 ? 134.545 122.668 34.421 1.00 56.61 190 PHE F C 1
ATOM 10704 O O . PHE F 1 190 ? 134.576 123.582 33.592 1.00 59.35 190 PHE F O 1
ATOM 10712 N N . VAL F 1 191 ? 133.915 121.513 34.213 1.00 56.12 191 VAL F N 1
ATOM 10713 C CA . VAL F 1 191 ? 133.189 121.221 32.980 1.00 51.36 191 VAL F CA 1
ATOM 10714 C C . VAL F 1 191 ? 131.736 121.639 33.190 1.00 52.38 191 VAL F C 1
ATOM 10715 O O . VAL F 1 191 ? 130.974 120.960 33.880 1.00 57.63 191 VAL F O 1
ATOM 10719 N N . LEU F 1 192 ? 131.350 122.765 32.595 1.00 48.24 192 LEU F N 1
ATOM 10720 C CA . LEU F 1 192 ? 129.964 123.212 32.635 1.00 43.48 192 LEU F CA 1
ATOM 10721 C C . LEU F 1 192 ? 129.144 122.420 31.622 1.00 47.62 192 LEU F C 1
ATOM 10722 O O . LEU F 1 192 ? 129.519 122.322 30.454 1.00 54.92 192 LEU F O 1
ATOM 10727 N N . VAL F 1 193 ? 128.019 121.862 32.054 1.00 40.08 193 VAL F N 1
ATOM 10728 C CA . VAL F 1 193 ? 127.112 121.160 31.154 1.00 34.34 193 VAL F CA 1
ATOM 10729 C C . VAL F 1 193 ? 125.704 121.652 31.437 1.00 29.94 193 VAL F C 1
ATOM 10730 O O . VAL F 1 193 ? 125.247 121.595 32.583 1.00 30.91 193 VAL F O 1
ATOM 10734 N N . GLY F 1 194 ? 125.004 122.092 30.401 1.00 30.25 194 GLY F N 1
ATOM 10735 C CA . GLY F 1 194 ? 123.658 122.605 30.563 1.00 33.33 194 GLY F CA 1
ATOM 10736 C C . GLY F 1 194 ? 122.683 121.968 29.600 1.00 42.73 194 GLY F C 1
ATOM 10737 O O . GLY F 1 194 ? 123.020 121.626 28.468 1.00 51.13 194 GLY F O 1
ATOM 10738 N N . SER F 1 195 ? 121.447 121.825 30.071 1.00 45.28 195 SER F N 1
ATOM 10739 C CA . SER F 1 195 ? 120.351 121.291 29.283 1.00 56.74 195 SER F CA 1
ATOM 10740 C C . SER F 1 195 ? 119.152 122.222 29.362 1.00 68.02 195 SER F C 1
ATOM 10741 O O . SER F 1 195 ? 119.018 123.027 30.288 1.00 80.11 195 SER F O 1
ATOM 10744 N N . GLY F 1 196 ? 118.279 122.112 28.361 1.00 67.44 196 GLY F N 1
ATOM 10745 C CA . GLY F 1 196 ? 117.121 122.972 28.276 1.00 70.67 196 GLY F CA 1
ATOM 10746 C C . GLY F 1 196 ? 115.894 122.194 27.845 1.00 75.11 196 GLY F C 1
ATOM 10747 O O . GLY F 1 196 ? 115.977 121.041 27.413 1.00 76.24 196 GLY F O 1
ATOM 10748 N N . ASN F 1 197 ? 114.747 122.847 27.993 1.00 80.92 197 ASN F N 1
ATOM 10749 C CA . ASN F 1 197 ? 113.466 122.306 27.582 1.00 84.63 197 ASN F CA 1
ATOM 10750 C C . ASN F 1 197 ? 112.941 123.105 26.402 1.00 87.28 197 ASN F C 1
ATOM 10751 O O . ASN F 1 197 ? 112.925 124.343 26.454 1.00 88.01 197 ASN F O 1
ATOM 10756 N N . PRO F 1 198 ? 112.526 122.445 25.325 1.00 87.46 198 PRO F N 1
ATOM 10757 C CA . PRO F 1 198 ? 111.926 123.173 24.202 1.00 89.11 198 PRO F CA 1
ATOM 10758 C C . PRO F 1 198 ? 110.551 123.711 24.556 1.00 86.83 198 PRO F C 1
ATOM 10759 O O . PRO F 1 198 ? 109.844 123.161 25.401 1.00 82.45 198 PRO F O 1
ATOM 10763 N N . GLU F 1 199 ? 110.194 124.826 23.919 1.00 88.17 199 GLU F N 1
ATOM 10764 C CA . GLU F 1 199 ? 108.903 125.496 24.070 1.00 89.50 199 GLU F CA 1
ATOM 10765 C C . GLU F 1 199 ? 108.693 126.129 25.445 1.00 94.15 199 GLU F C 1
ATOM 10766 O O . GLU F 1 199 ? 107.577 126.568 25.756 1.00 96.22 199 GLU F O 1
ATOM 10768 N N . GLU F 1 200 ? 109.744 126.227 26.269 1.00 94.12 200 GLU F N 1
ATOM 10769 C CA . GLU F 1 200 ? 109.641 126.878 27.572 1.00 93.85 200 GLU F CA 1
ATOM 10770 C C . GLU F 1 200 ? 110.390 128.202 27.587 1.00 96.59 200 GLU F C 1
ATOM 10771 O O . GLU F 1 200 ? 110.556 128.816 28.648 1.00 94.68 200 GLU F O 1
ATOM 10777 N N . GLY F 1 201 ? 110.824 128.672 26.421 1.00 97.76 201 GLY F N 1
ATOM 10778 C CA . GLY F 1 201 ? 111.565 129.899 26.378 1.00 96.42 201 GLY F CA 1
ATOM 10779 C C . GLY F 1 201 ? 113.009 129.725 26.007 1.00 92.60 201 GLY F C 1
ATOM 10780 O O . GLY F 1 201 ? 113.888 129.962 26.842 1.00 89.34 201 GLY F O 1
ATOM 10781 N N . GLU F 1 202 ? 113.259 129.201 24.782 1.00 90.52 202 GLU F N 1
ATOM 10782 C CA . GLU F 1 202 ? 114.568 129.003 24.183 1.00 88.28 202 GLU F CA 1
ATOM 10783 C C . GLU F 1 202 ? 115.680 129.995 24.644 1.00 83.65 202 GLU F C 1
ATOM 10784 O O . GLU F 1 202 ? 115.490 131.215 24.600 1.00 75.70 202 GLU F O 1
ATOM 10790 N N . LEU F 1 203 ? 116.843 129.457 25.008 1.00 89.12 203 LEU F N 1
ATOM 10791 C CA . LEU F 1 203 ? 117.921 130.209 25.575 1.00 88.85 203 LEU F CA 1
ATOM 10792 C C . LEU F 1 203 ? 118.002 131.652 25.067 1.00 86.47 203 LEU F C 1
ATOM 10793 O O . LEU F 1 203 ? 118.170 131.887 23.865 1.00 89.40 203 LEU F O 1
ATOM 10795 N N . ARG F 1 204 ? 117.835 132.602 25.984 1.00 79.62 204 ARG F N 1
ATOM 10796 C CA . ARG F 1 204 ? 117.939 134.015 25.661 1.00 74.15 204 ARG F CA 1
ATOM 10797 C C . ARG F 1 204 ? 119.273 134.297 24.971 1.00 72.56 204 ARG F C 1
ATOM 10798 O O . ARG F 1 204 ? 120.324 133.878 25.472 1.00 68.76 204 ARG F O 1
ATOM 10800 N N . PRO F 1 205 ? 119.269 134.979 23.820 1.00 76.27 205 PRO F N 1
ATOM 10801 C CA . PRO F 1 205 ? 120.479 135.093 22.991 1.00 77.64 205 PRO F CA 1
ATOM 10802 C C . PRO F 1 205 ? 121.703 135.641 23.709 1.00 81.34 205 PRO F C 1
ATOM 10803 O O . PRO F 1 205 ? 122.832 135.418 23.260 1.00 89.06 205 PRO F O 1
ATOM 10807 N N . GLN F 1 206 ? 121.507 136.357 24.815 1.00 76.58 206 GLN F N 1
ATOM 10808 C CA . GLN F 1 206 ? 122.649 136.895 25.543 1.00 71.15 206 GLN F CA 1
ATOM 10809 C C . GLN F 1 206 ? 123.344 135.839 26.397 1.00 64.30 206 GLN F C 1
ATOM 10810 O O . GLN F 1 206 ? 124.545 135.959 26.663 1.00 64.12 206 GLN F O 1
ATOM 10816 N N . LEU F 1 207 ? 122.630 134.792 26.814 1.00 63.98 207 LEU F N 1
ATOM 10817 C CA . LEU F 1 207 ? 123.209 133.781 27.689 1.00 67.81 207 LEU F CA 1
ATOM 10818 C C . LEU F 1 207 ? 123.594 132.482 26.988 1.00 72.50 207 LEU F C 1
ATOM 10819 O O . LEU F 1 207 ? 124.267 131.648 27.605 1.00 70.21 207 LEU F O 1
ATOM 10824 N N . LEU F 1 208 ? 123.247 132.310 25.712 1.00 77.15 208 LEU F N 1
ATOM 10825 C CA . LEU F 1 208 ? 123.615 131.098 24.985 1.00 73.04 208 LEU F CA 1
ATOM 10826 C C . LEU F 1 208 ? 124.946 131.251 24.261 1.00 72.39 208 LEU F C 1
ATOM 10827 O O . LEU F 1 208 ? 125.725 130.294 24.183 1.00 72.39 208 LEU F O 1
ATOM 10832 N N . ASP F 1 209 ? 125.234 132.455 23.767 1.00 70.44 209 ASP F N 1
ATOM 10833 C CA . ASP F 1 209 ? 126.508 132.722 23.114 1.00 67.95 209 ASP F CA 1
ATOM 10834 C C . ASP F 1 209 ? 127.692 132.506 24.045 1.00 66.04 209 ASP F C 1
ATOM 10835 O O . ASP F 1 209 ? 128.813 132.295 23.567 1.00 71.93 209 ASP F O 1
ATOM 10840 N N . ARG F 1 210 ? 127.485 132.576 25.356 1.00 59.40 210 ARG F N 1
ATOM 10841 C CA . ARG F 1 210 ? 128.610 132.389 26.259 1.00 57.97 210 ARG F CA 1
ATOM 10842 C C . ARG F 1 210 ? 128.907 130.924 26.523 1.00 50.51 210 ARG F C 1
ATOM 10843 O O . ARG F 1 210 ? 129.916 130.621 27.167 1.00 50.73 210 ARG F O 1
ATOM 10851 N N . PHE F 1 211 ? 128.066 130.017 26.040 1.00 46.66 211 PHE F N 1
ATOM 10852 C CA . PHE F 1 211 ? 128.367 128.596 26.103 1.00 38.22 211 PHE F CA 1
ATOM 10853 C C . PHE F 1 211 ? 129.388 128.234 25.031 1.00 34.57 211 PHE F C 1
ATOM 10854 O O . PHE F 1 211 ? 129.313 128.708 23.892 1.00 31.84 211 PHE F O 1
ATOM 10862 N N . GLY F 1 212 ? 130.369 127.421 25.417 1.00 31.62 212 GLY F N 1
ATOM 10863 C CA . GLY F 1 212 ? 131.410 127.013 24.497 1.00 30.87 212 GLY F CA 1
ATOM 10864 C C . GLY F 1 212 ? 130.879 126.340 23.247 1.00 30.38 212 GLY F C 1
ATOM 10865 O O . GLY F 1 212 ? 131.064 126.835 22.129 1.00 30.15 212 GLY F O 1
ATOM 10866 N N . MET F 1 213 ? 130.204 125.211 23.427 1.00 30.08 213 MET F N 1
ATOM 10867 C CA . MET F 1 213 ? 129.710 124.424 22.314 1.00 29.40 213 MET F CA 1
ATOM 10868 C C . MET F 1 213 ? 128.224 124.155 22.498 1.00 29.56 213 MET F C 1
ATOM 10869 O O . MET F 1 213 ? 127.703 124.122 23.616 1.00 31.05 213 MET F O 1
ATOM 10874 N N . HIS F 1 214 ? 127.563 123.910 21.378 1.00 30.16 214 HIS F N 1
ATOM 10875 C CA . HIS F 1 214 ? 126.122 123.691 21.312 1.00 28.75 214 HIS F CA 1
ATOM 10876 C C . HIS F 1 214 ? 125.920 122.323 20.674 1.00 27.82 214 HIS F C 1
ATOM 10877 O O . HIS F 1 214 ? 126.019 122.183 19.451 1.00 27.39 214 HIS F O 1
ATOM 10884 N N . ALA F 1 215 ? 125.675 121.307 21.492 1.00 27.51 215 ALA F N 1
ATOM 10885 C CA . ALA F 1 215 ? 125.475 119.950 21.002 1.00 26.74 215 ALA F CA 1
ATOM 10886 C C . ALA F 1 215 ? 123.984 119.665 20.924 1.00 26.40 215 ALA F C 1
ATOM 10887 O O . ALA F 1 215 ? 123.280 119.759 21.934 1.00 28.11 215 ALA F O 1
ATOM 10889 N N . GLU F 1 216 ? 123.508 119.300 19.740 1.00 28.14 216 GLU F N 1
ATOM 10890 C CA . GLU F 1 216 ? 122.117 118.905 19.576 1.00 34.73 216 GLU F CA 1
ATOM 10891 C C . GLU F 1 216 ? 121.999 117.390 19.493 1.00 41.33 216 GLU F C 1
ATOM 10892 O O . GLU F 1 216 ? 122.807 116.725 18.842 1.00 47.60 216 GLU F O 1
ATOM 10898 N N . ILE F 1 217 ? 120.986 116.852 20.158 1.00 44.02 217 ILE F N 1
ATOM 10899 C CA . ILE F 1 217 ? 120.702 115.427 20.144 1.00 42.32 217 ILE F CA 1
ATOM 10900 C C . ILE F 1 217 ? 119.534 115.187 19.201 1.00 42.48 217 ILE F C 1
ATOM 10901 O O . ILE F 1 217 ? 118.449 115.749 19.385 1.00 45.50 217 ILE F O 1
ATOM 10906 N N . ARG F 1 218 ? 119.760 114.379 18.177 1.00 43.63 218 ARG F N 1
ATOM 10907 C CA . ARG F 1 218 ? 118.696 113.877 17.322 1.00 45.08 218 ARG F CA 1
ATOM 10908 C C . ARG F 1 218 ? 118.613 112.375 17.550 1.00 45.29 218 ARG F C 1
ATOM 10909 O O . ARG F 1 218 ? 119.642 111.693 17.537 1.00 45.62 218 ARG F O 1
ATOM 10911 N N . THR F 1 219 ? 117.407 111.861 17.785 1.00 46.33 219 THR F N 1
ATOM 10912 C CA . THR F 1 219 ? 117.284 110.440 18.086 1.00 49.45 219 THR F CA 1
ATOM 10913 C C . THR F 1 219 ? 117.724 109.625 16.882 1.00 50.17 219 THR F C 1
ATOM 10914 O O . THR F 1 219 ? 117.472 110.002 15.733 1.00 55.06 219 THR F O 1
ATOM 10918 N N . VAL F 1 220 ? 118.400 108.506 17.162 1.00 43.60 220 VAL F N 1
ATOM 10919 C CA . VAL F 1 220 ? 119.049 107.724 16.119 1.00 35.54 220 VAL F CA 1
ATOM 10920 C C . VAL F 1 220 ? 118.050 107.393 15.029 1.00 31.66 220 VAL F C 1
ATOM 10921 O O . VAL F 1 220 ? 116.938 106.935 15.305 1.00 39.13 220 VAL F O 1
ATOM 10925 N N . ARG F 1 221 ? 118.448 107.607 13.780 1.00 24.61 221 ARG F N 1
ATOM 10926 C CA . ARG F 1 221 ? 117.557 107.345 12.664 1.00 26.72 221 ARG F CA 1
ATOM 10927 C C . ARG F 1 221 ? 117.846 106.025 11.972 1.00 28.07 221 ARG F C 1
ATOM 10928 O O . ARG F 1 221 ? 116.987 105.532 11.232 1.00 30.24 221 ARG F O 1
ATOM 10936 N N . GLU F 1 222 ? 119.002 105.423 12.220 1.00 34.15 222 GLU F N 1
ATOM 10937 C CA . GLU F 1 222 ? 119.312 104.142 11.606 1.00 42.52 222 GLU F CA 1
ATOM 10938 C C . GLU F 1 222 ? 118.514 103.056 12.315 1.00 37.50 222 GLU F C 1
ATOM 10939 O O . GLU F 1 222 ? 118.678 102.874 13.527 1.00 35.63 222 GLU F O 1
ATOM 10945 N N . PRO F 1 223 ? 117.627 102.341 11.618 1.00 31.21 223 PRO F N 1
ATOM 10946 C CA . PRO F 1 223 ? 116.742 101.400 12.326 1.00 28.33 223 PRO F CA 1
ATOM 10947 C C . PRO F 1 223 ? 117.477 100.356 13.151 1.00 30.07 223 PRO F C 1
ATOM 10948 O O . PRO F 1 223 ? 117.197 100.226 14.350 1.00 34.00 223 PRO F O 1
ATOM 10952 N N . GLU F 1 224 ? 118.450 99.647 12.570 1.00 31.76 224 GLU F N 1
ATOM 10953 C CA . GLU F 1 224 ? 119.123 98.593 13.327 1.00 35.24 224 GLU F CA 1
ATOM 10954 C C . GLU F 1 224 ? 119.921 99.146 14.498 1.00 31.23 224 GLU F C 1
ATOM 10955 O O . GLU F 1 224 ? 120.229 98.394 15.432 1.00 34.79 224 GLU F O 1
ATOM 10961 N N . LEU F 1 225 ? 120.255 100.439 14.468 1.00 28.13 225 LEU F N 1
ATOM 10962 C CA . LEU F 1 225 ? 120.920 101.069 15.600 1.00 25.55 225 LEU F CA 1
ATOM 10963 C C . LEU F 1 225 ? 119.939 101.318 16.740 1.00 30.36 225 LEU F C 1
ATOM 10964 O O . LEU F 1 225 ? 120.289 101.139 17.913 1.00 26.57 225 LEU F O 1
ATOM 10969 N N . ARG F 1 226 ? 118.715 101.759 16.412 1.00 32.95 226 ARG F N 1
ATOM 10970 C CA . ARG F 1 226 ? 117.676 101.903 17.429 1.00 26.48 226 ARG F CA 1
ATOM 10971 C C . ARG F 1 226 ? 117.410 100.575 18.133 1.00 30.83 226 ARG F C 1
ATOM 10972 O O . ARG F 1 226 ? 117.285 100.530 19.362 1.00 37.75 226 ARG F O 1
ATOM 10980 N N . VAL F 1 227 ? 117.339 99.479 17.370 1.00 26.62 227 VAL F N 1
ATOM 10981 C CA . VAL F 1 227 ? 117.129 98.163 17.972 1.00 20.59 227 VAL F CA 1
ATOM 10982 C C . VAL F 1 227 ? 118.276 97.811 18.908 1.00 19.80 227 VAL F C 1
ATOM 10983 O O . VAL F 1 227 ? 118.063 97.247 19.988 1.00 18.35 227 VAL F O 1
ATOM 10987 N N . LYS F 1 228 ? 119.509 98.146 18.521 1.00 21.85 228 LYS F N 1
ATOM 10988 C CA . LYS F 1 228 ? 120.659 97.793 19.350 1.00 19.99 228 LYS F CA 1
ATOM 10989 C C . LYS F 1 228 ? 120.617 98.510 20.691 1.00 22.56 228 LYS F C 1
ATOM 10990 O O . LYS F 1 228 ? 120.957 97.921 21.724 1.00 18.49 228 LYS F O 1
ATOM 10996 N N . ILE F 1 229 ? 120.231 99.792 20.690 1.00 26.70 229 ILE F N 1
ATOM 10997 C CA . ILE F 1 229 ? 120.121 100.539 21.942 1.00 27.20 229 ILE F CA 1
ATOM 10998 C C . ILE F 1 229 ? 119.102 99.886 22.867 1.00 34.67 229 ILE F C 1
ATOM 10999 O O . ILE F 1 229 ? 119.375 99.636 24.049 1.00 36.33 229 ILE F O 1
ATOM 11004 N N . VAL F 1 230 ? 117.908 99.600 22.341 1.00 32.10 230 VAL F N 1
ATOM 11005 C CA . VAL F 1 230 ? 116.861 99.000 23.162 1.00 27.50 230 VAL F CA 1
ATOM 11006 C C . VAL F 1 230 ? 117.322 97.646 23.675 1.00 27.84 230 VAL F C 1
ATOM 11007 O O . VAL F 1 230 ? 117.149 97.311 24.851 1.00 28.90 230 VAL F O 1
ATOM 11011 N N . GLU F 1 231 ? 117.917 96.845 22.800 1.00 25.44 231 GLU F N 1
ATOM 11012 C CA . GLU F 1 231 ? 118.413 95.552 23.243 1.00 28.07 231 GLU F CA 1
ATOM 11013 C C . GLU F 1 231 ? 119.528 95.720 24.273 1.00 36.70 231 GLU F C 1
ATOM 11014 O O . GLU F 1 231 ? 119.655 94.898 25.185 1.00 39.38 231 GLU F O 1
ATOM 11020 N N . GLN F 1 232 ? 120.312 96.803 24.175 1.00 39.79 232 GLN F N 1
ATOM 11021 C CA . GLN F 1 232 ? 121.378 97.055 25.146 1.00 29.73 232 GLN F CA 1
ATOM 11022 C C . GLN F 1 232 ? 120.837 97.490 26.502 1.00 28.60 232 GLN F C 1
ATOM 11023 O O . GLN F 1 232 ? 121.389 97.117 27.543 1.00 24.49 232 GLN F O 1
ATOM 11029 N N . ARG F 1 233 ? 119.768 98.286 26.515 1.00 30.32 233 ARG F N 1
ATOM 11030 C CA . ARG F 1 233 ? 119.252 98.817 27.774 1.00 32.29 233 ARG F CA 1
ATOM 11031 C C . ARG F 1 233 ? 118.658 97.718 28.649 1.00 42.61 233 ARG F C 1
ATOM 11032 O O . ARG F 1 233 ? 118.922 97.666 29.854 1.00 47.40 233 ARG F O 1
ATOM 11040 N N . THR F 1 234 ? 117.823 96.848 28.073 1.00 50.61 234 THR F N 1
ATOM 11041 C CA . THR F 1 234 ? 117.266 95.764 28.874 1.00 50.71 234 THR F CA 1
ATOM 11042 C C . THR F 1 234 ? 118.353 94.768 29.263 1.00 51.07 234 THR F C 1
ATOM 11043 O O . THR F 1 234 ? 118.349 94.242 30.383 1.00 58.09 234 THR F O 1
ATOM 11047 N N . GLU F 1 235 ? 119.303 94.517 28.359 1.00 45.87 235 GLU F N 1
ATOM 11048 C CA . GLU F 1 235 ? 120.442 93.665 28.686 1.00 42.43 235 GLU F CA 1
ATOM 11049 C C . GLU F 1 235 ? 121.259 94.245 29.834 1.00 43.27 235 GLU F C 1
ATOM 11050 O O . GLU F 1 235 ? 121.810 93.495 30.646 1.00 43.33 235 GLU F O 1
ATOM 11056 N N . PHE F 1 236 ? 121.354 95.574 29.915 1.00 46.63 236 PHE F N 1
ATOM 11057 C CA . PHE F 1 236 ? 122.038 96.213 31.034 1.00 49.55 236 PHE F CA 1
ATOM 11058 C C . PHE F 1 236 ? 121.173 96.204 32.287 1.00 62.64 236 PHE F C 1
ATOM 11059 O O . PHE F 1 236 ? 121.680 95.990 33.394 1.00 72.00 236 PHE F O 1
ATOM 11067 N N . ASP F 1 237 ? 119.865 96.414 32.129 1.00 61.85 237 ASP F N 1
ATOM 11068 C CA . ASP F 1 237 ? 118.981 96.445 33.286 1.00 59.46 237 ASP F CA 1
ATOM 11069 C C . ASP F 1 237 ? 118.921 95.086 33.967 1.00 60.76 237 ASP F C 1
ATOM 11070 O O . ASP F 1 237 ? 118.761 95.011 35.189 1.00 69.21 237 ASP F O 1
ATOM 11075 N N . GLN F 1 238 ? 119.051 94.004 33.201 1.00 58.12 238 GLN F N 1
ATOM 11076 C CA . GLN F 1 238 ? 119.012 92.670 33.787 1.00 59.84 238 GLN F CA 1
ATOM 11077 C C . GLN F 1 238 ? 120.333 92.274 34.443 1.00 67.80 238 GLN F C 1
ATOM 11078 O O . GLN F 1 238 ? 120.333 91.680 35.528 1.00 82.33 238 GLN F O 1
ATOM 11084 N N . ASN F 1 239 ? 121.463 92.573 33.802 1.00 62.30 239 ASN F N 1
ATOM 11085 C CA . ASN F 1 239 ? 122.777 92.120 34.269 1.00 58.11 239 ASN F CA 1
ATOM 11086 C C . ASN F 1 239 ? 123.786 93.247 34.146 1.00 48.82 239 ASN F C 1
ATOM 11087 O O . ASN F 1 239 ? 124.599 93.276 33.213 1.00 55.27 239 ASN F O 1
ATOM 11092 N N . PRO F 1 240 ? 123.790 94.183 35.096 1.00 41.00 240 PRO F N 1
ATOM 11093 C CA . PRO F 1 240 ? 124.729 95.314 34.990 1.00 46.15 240 PRO F CA 1
ATOM 11094 C C . PRO F 1 240 ? 126.192 94.904 34.905 1.00 57.27 240 PRO F C 1
ATOM 11095 O O . PRO F 1 240 ? 126.895 95.339 33.984 1.00 63.15 240 PRO F O 1
ATOM 11099 N N . HIS F 1 241 ? 126.673 94.065 35.820 1.00 63.31 241 HIS F N 1
ATOM 11100 C CA . HIS F 1 241 ? 128.111 93.814 35.874 1.00 62.62 241 HIS F CA 1
ATOM 11101 C C . HIS F 1 241 ? 128.671 93.034 34.687 1.00 58.68 241 HIS F C 1
ATOM 11102 O O . HIS F 1 241 ? 129.757 93.381 34.204 1.00 60.94 241 HIS F O 1
ATOM 11109 N N . PRO F 1 242 ? 127.997 92.000 34.174 1.00 55.72 242 PRO F N 1
ATOM 11110 C CA . PRO F 1 242 ? 128.498 91.387 32.930 1.00 55.90 242 PRO F CA 1
ATOM 11111 C C . PRO F 1 242 ? 128.507 92.358 31.763 1.00 56.11 242 PRO F C 1
ATOM 11112 O O . PRO F 1 242 ? 129.300 92.183 30.829 1.00 62.46 242 PRO F O 1
ATOM 11116 N N . PHE F 1 243 ? 127.631 93.367 31.781 1.00 52.98 243 PHE F N 1
ATOM 11117 C CA . PHE F 1 243 ? 127.638 94.377 30.730 1.00 43.79 243 PHE F CA 1
ATOM 11118 C C . PHE F 1 243 ? 128.826 95.316 30.891 1.00 44.41 243 PHE F C 1
ATOM 11119 O O . PHE F 1 243 ? 129.601 95.518 29.951 1.00 49.52 243 PHE F O 1
ATOM 11127 N N . CYS F 1 244 ? 128.985 95.896 32.086 1.00 39.55 244 CYS F N 1
ATOM 11128 C CA . CYS F 1 244 ? 130.098 96.804 32.341 1.00 38.23 244 CYS F CA 1
ATOM 11129 C C . CYS F 1 244 ? 131.445 96.124 32.141 1.00 42.58 244 CYS F C 1
ATOM 11130 O O . CYS F 1 244 ? 132.395 96.763 31.674 1.00 46.78 244 CYS F O 1
ATOM 11133 N N . ASP F 1 245 ? 131.549 94.835 32.478 1.00 45.49 245 ASP F N 1
ATOM 11134 C CA . ASP F 1 245 ? 132.802 94.114 32.273 1.00 51.35 245 ASP F CA 1
ATOM 11135 C C . ASP F 1 245 ? 133.085 93.898 30.791 1.00 45.22 245 ASP F C 1
ATOM 11136 O O . ASP F 1 245 ? 134.252 93.852 30.381 1.00 52.55 245 ASP F O 1
ATOM 11141 N N . GLN F 1 246 ? 132.036 93.746 29.982 1.00 33.29 246 GLN F N 1
ATOM 11142 C CA . GLN F 1 246 ? 132.211 93.553 28.547 1.00 32.01 246 GLN F CA 1
ATOM 11143 C C . GLN F 1 246 ? 132.908 94.742 27.895 1.00 32.42 246 GLN F C 1
ATOM 11144 O O . GLN F 1 246 ? 133.593 94.581 26.877 1.00 36.53 246 GLN F O 1
ATOM 11150 N N . TYR F 1 247 ? 132.789 95.926 28.494 1.00 29.52 247 TYR F N 1
ATOM 11151 C CA . TYR F 1 247 ? 133.360 97.159 27.973 1.00 26.54 247 TYR F CA 1
ATOM 11152 C C . TYR F 1 247 ? 134.554 97.625 28.792 1.00 34.93 247 TYR F C 1
ATOM 11153 O O . TYR F 1 247 ? 134.985 98.776 28.661 1.00 31.72 247 TYR F O 1
ATOM 11162 N N . GLN F 1 248 ? 135.099 96.749 29.635 1.00 44.85 248 GLN F N 1
ATOM 11163 C CA . GLN F 1 248 ? 136.070 97.195 30.626 1.00 50.49 248 GLN F CA 1
ATOM 11164 C C . GLN F 1 248 ? 137.369 97.657 29.983 1.00 42.88 248 GLN F C 1
ATOM 11165 O O . GLN F 1 248 ? 137.958 98.648 30.426 1.00 37.73 248 GLN F O 1
ATOM 11171 N N . THR F 1 249 ? 137.852 96.951 28.960 1.00 40.46 249 THR F N 1
ATOM 11172 C CA . THR F 1 249 ? 139.095 97.391 28.337 1.00 41.23 249 THR F CA 1
ATOM 11173 C C . THR F 1 249 ? 138.878 98.613 27.455 1.00 41.36 249 THR F C 1
ATOM 11174 O O . THR F 1 249 ? 139.770 99.460 27.353 1.00 48.42 249 THR F O 1
ATOM 11178 N N . GLU F 1 250 ? 137.703 98.745 26.837 1.00 38.38 250 GLU F N 1
ATOM 11179 C CA . GLU F 1 250 ? 137.436 99.931 26.029 1.00 31.02 250 GLU F CA 1
ATOM 11180 C C . GLU F 1 250 ? 137.329 101.184 26.887 1.00 20.95 250 GLU F C 1
ATOM 11181 O O . GLU F 1 250 ? 137.756 102.263 26.470 1.00 20.68 250 GLU F O 1
ATOM 11187 N N . GLN F 1 251 ? 136.781 101.062 28.095 1.00 21.11 251 GLN F N 1
ATOM 11188 C CA . GLN F 1 251 ? 136.748 102.202 29.003 1.00 19.28 251 GLN F CA 1
ATOM 11189 C C . GLN F 1 251 ? 138.152 102.628 29.402 1.00 19.34 251 GLN F C 1
ATOM 11190 O O . GLN F 1 251 ? 138.454 103.826 29.457 1.00 26.01 251 GLN F O 1
ATOM 11196 N N . GLU F 1 252 ? 139.032 101.659 29.662 1.00 27.01 252 GLU F N 1
ATOM 11197 C CA . GLU F 1 252 ? 140.386 101.992 30.083 1.00 27.60 252 GLU F CA 1
ATOM 11198 C C . GLU F 1 252 ? 141.191 102.592 28.936 1.00 35.34 252 GLU F C 1
ATOM 11199 O O . GLU F 1 252 ? 142.009 103.494 29.152 1.00 38.66 252 GLU F O 1
ATOM 11205 N N . ALA F 1 253 ? 140.979 102.105 27.711 1.00 33.03 253 ALA F N 1
ATOM 11206 C CA . ALA F 1 253 ? 141.671 102.692 26.570 1.00 18.94 253 ALA F CA 1
ATOM 11207 C C . ALA F 1 253 ? 141.256 104.144 26.379 1.00 30.14 253 ALA F C 1
ATOM 11208 O O . ALA F 1 253 ? 142.101 105.010 26.130 1.00 27.47 253 ALA F O 1
ATOM 11210 N N . LEU F 1 254 ? 139.957 104.432 26.492 1.00 22.41 254 LEU F N 1
ATOM 11211 C CA . LEU F 1 254 ? 139.507 105.817 26.409 1.00 21.99 254 LEU F CA 1
ATOM 11212 C C . LEU F 1 254 ? 139.979 106.628 27.606 1.00 24.81 254 LEU F C 1
ATOM 11213 O O . LEU F 1 254 ? 140.269 107.821 27.472 1.00 29.32 254 LEU F O 1
ATOM 11218 N N . GLN F 1 255 ? 140.073 106.001 28.776 1.00 19.91 255 GLN F N 1
ATOM 11219 C CA . GLN F 1 255 ? 140.531 106.722 29.955 1.00 22.37 255 GLN F CA 1
ATOM 11220 C C . GLN F 1 255 ? 141.978 107.173 29.790 1.00 24.77 255 GLN F C 1
ATOM 11221 O O . GLN F 1 255 ? 142.352 108.264 30.233 1.00 37.50 255 GLN F O 1
ATOM 11227 N N . ALA F 1 256 ? 142.812 106.340 29.169 1.00 25.75 256 ALA F N 1
ATOM 11228 C CA . ALA F 1 256 ? 144.195 106.735 28.936 1.00 19.85 256 ALA F CA 1
ATOM 11229 C C . ALA F 1 256 ? 144.295 107.826 27.877 1.00 19.97 256 ALA F C 1
ATOM 11230 O O . ALA F 1 256 ? 145.160 108.701 27.967 1.00 21.57 256 ALA F O 1
ATOM 11232 N N . LYS F 1 257 ? 143.433 107.787 26.856 1.00 19.91 257 LYS F N 1
ATOM 11233 C CA . LYS F 1 257 ? 143.470 108.821 25.822 1.00 23.07 257 LYS F CA 1
ATOM 11234 C C . LYS F 1 257 ? 143.102 110.190 26.374 1.00 23.04 257 LYS F C 1
ATOM 11235 O O . LYS F 1 257 ? 143.629 111.204 25.910 1.00 23.77 257 LYS F O 1
ATOM 11241 N N . ILE F 1 258 ? 142.193 110.250 27.341 1.00 20.47 258 ILE F N 1
ATOM 11242 C CA . ILE F 1 258 ? 141.874 111.528 27.963 1.00 20.76 258 ILE F CA 1
ATOM 11243 C C . ILE F 1 258 ? 143.095 112.065 28.699 1.00 20.87 258 ILE F C 1
ATOM 11244 O O . ILE F 1 258 ? 143.440 113.249 28.590 1.00 21.06 258 ILE F O 1
ATOM 11249 N N . VAL F 1 259 ? 143.766 111.198 29.463 1.00 20.76 259 VAL F N 1
ATOM 11250 C CA . VAL F 1 259 ? 144.968 111.605 30.189 1.00 20.85 259 VAL F CA 1
ATOM 11251 C C . VAL F 1 259 ? 146.068 112.035 29.221 1.00 24.66 259 VAL F C 1
ATOM 11252 O O . VAL F 1 259 ? 146.679 113.099 29.385 1.00 20.98 259 VAL F O 1
ATOM 11256 N N . ASN F 1 260 ? 146.323 111.229 28.184 1.00 20.55 260 ASN F N 1
ATOM 11257 C CA . ASN F 1 260 ? 147.322 111.614 27.189 1.00 20.51 260 ASN F CA 1
ATOM 11258 C C . ASN F 1 260 ? 146.984 112.960 26.558 1.00 21.46 260 ASN F C 1
ATOM 11259 O O . ASN F 1 260 ? 147.868 113.802 26.361 1.00 22.31 260 ASN F O 1
ATOM 11264 N N . ALA F 1 261 ? 145.707 113.178 26.233 1.00 23.92 261 ALA F N 1
ATOM 11265 C CA . ALA F 1 261 ? 145.295 114.431 25.611 1.00 20.97 261 ALA F CA 1
ATOM 11266 C C . ALA F 1 261 ? 145.506 115.613 26.547 1.00 21.23 261 ALA F C 1
ATOM 11267 O O . ALA F 1 261 ? 145.957 116.683 26.121 1.00 21.36 261 ALA F O 1
ATOM 11269 N N . GLN F 1 262 ? 145.175 115.445 27.826 1.00 21.31 262 GLN F N 1
ATOM 11270 C CA . GLN F 1 262 ? 145.414 116.515 28.786 1.00 21.56 262 GLN F CA 1
ATOM 11271 C C . GLN F 1 262 ? 146.905 116.819 28.905 1.00 22.98 262 GLN F C 1
ATOM 11272 O O . GLN F 1 262 ? 147.299 117.988 28.981 1.00 24.78 262 GLN F O 1
ATOM 11278 N N . ASN F 1 263 ? 147.750 115.780 28.881 1.00 40.48 263 ASN F N 1
ATOM 11279 C CA . ASN F 1 263 ? 149.194 115.971 29.005 1.00 21.35 263 ASN F CA 1
ATOM 11280 C C . ASN F 1 263 ? 149.807 116.626 27.775 1.00 21.35 263 ASN F C 1
ATOM 11281 O O . ASN F 1 263 ? 150.782 117.374 27.900 1.00 24.92 263 ASN F O 1
ATOM 11286 N N . LEU F 1 264 ? 149.258 116.368 26.589 1.00 21.23 264 LEU F N 1
ATOM 11287 C CA . LEU F 1 264 ? 149.875 116.832 25.352 1.00 21.20 264 LEU F CA 1
ATOM 11288 C C . LEU F 1 264 ? 149.388 118.205 24.907 1.00 40.33 264 LEU F C 1
ATOM 11289 O O . LEU F 1 264 ? 150.070 118.857 24.107 1.00 39.55 264 LEU F O 1
ATOM 11294 N N . LEU F 1 265 ? 148.245 118.658 25.414 1.00 27.52 265 LEU F N 1
ATOM 11295 C CA . LEU F 1 265 ? 147.656 119.917 24.965 1.00 21.75 265 LEU F CA 1
ATOM 11296 C C . LEU F 1 265 ? 148.622 121.103 24.980 1.00 24.73 265 LEU F C 1
ATOM 11297 O O . LEU F 1 265 ? 148.529 121.944 24.067 1.00 25.02 265 LEU F O 1
ATOM 11302 N N . PRO F 1 266 ? 149.527 121.260 25.960 1.00 26.42 266 PRO F N 1
ATOM 11303 C CA . PRO F 1 266 ? 150.439 122.415 25.915 1.00 22.12 266 PRO F CA 1
ATOM 11304 C C . PRO F 1 266 ? 151.311 122.478 24.671 1.00 25.29 266 PRO F C 1
ATOM 11305 O O . PRO F 1 266 ? 151.675 123.580 24.244 1.00 23.74 266 PRO F O 1
ATOM 11309 N N . GLN F 1 267 ? 151.679 121.346 24.080 1.00 21.80 267 GLN F N 1
ATOM 11310 C CA . GLN F 1 267 ? 152.506 121.374 22.880 1.00 21.70 267 GLN F CA 1
ATOM 11311 C C . GLN F 1 267 ? 151.707 121.513 21.594 1.00 28.42 267 GLN F C 1
ATOM 11312 O O . GLN F 1 267 ? 152.314 121.642 20.526 1.00 25.83 267 GLN F O 1
ATOM 11318 N N . VAL F 1 268 ? 150.376 121.465 21.654 1.00 21.71 268 VAL F N 1
ATOM 11319 C CA . VAL F 1 268 ? 149.583 121.463 20.430 1.00 21.67 268 VAL F CA 1
ATOM 11320 C C . VAL F 1 268 ? 149.580 122.860 19.835 1.00 21.86 268 VAL F C 1
ATOM 11321 O O . VAL F 1 268 ? 149.211 123.836 20.500 1.00 25.72 268 VAL F O 1
ATOM 11325 N N . THR F 1 269 ? 149.975 122.960 18.575 1.00 27.10 269 THR F N 1
ATOM 11326 C CA . THR F 1 269 ? 150.052 124.238 17.889 1.00 26.26 269 THR F CA 1
ATOM 11327 C C . THR F 1 269 ? 149.108 124.232 16.701 1.00 27.38 269 THR F C 1
ATOM 11328 O O . THR F 1 269 ? 148.805 123.179 16.133 1.00 28.94 269 THR F O 1
ATOM 11332 N N . ILE F 1 270 ? 148.647 125.418 16.324 1.00 27.63 270 ILE F N 1
ATOM 11333 C CA . ILE F 1 270 ? 147.852 125.584 15.118 1.00 25.62 270 ILE F CA 1
ATOM 11334 C C . ILE F 1 270 ? 148.578 126.578 14.228 1.00 24.83 270 ILE F C 1
ATOM 11335 O O . ILE F 1 270 ? 149.013 127.637 14.696 1.00 27.90 270 ILE F O 1
ATOM 11340 N N . ASP F 1 271 ? 148.735 126.219 12.958 1.00 22.19 271 ASP F N 1
ATOM 11341 C CA . ASP F 1 271 ? 149.461 127.063 12.027 1.00 31.74 271 ASP F CA 1
ATOM 11342 C C . ASP F 1 271 ? 148.796 128.427 11.917 1.00 39.83 271 ASP F C 1
ATOM 11343 O O . ASP F 1 271 ? 147.589 128.571 12.122 1.00 47.16 271 ASP F O 1
ATOM 11348 N N . TYR F 1 272 ? 149.608 129.443 11.618 1.00 37.90 272 TYR F N 1
ATOM 11349 C CA . TYR F 1 272 ? 149.082 130.799 11.497 1.00 42.95 272 TYR F CA 1
ATOM 11350 C C . TYR F 1 272 ? 148.060 130.901 10.370 1.00 33.44 272 TYR F C 1
ATOM 11351 O O . TYR F 1 272 ? 147.045 131.595 10.502 1.00 37.91 272 TYR F O 1
ATOM 11360 N N . ASP F 1 273 ? 148.312 130.223 9.248 1.00 34.76 273 ASP F N 1
ATOM 11361 C CA . ASP F 1 273 ? 147.375 130.283 8.131 1.00 44.95 273 ASP F CA 1
ATOM 11362 C C . ASP F 1 273 ? 146.026 129.682 8.511 1.00 44.52 273 ASP F C 1
ATOM 11363 O O . ASP F 1 273 ? 144.971 130.218 8.147 1.00 49.93 273 ASP F O 1
ATOM 11368 N N . TYR F 1 274 ? 146.040 128.570 9.248 1.00 37.63 274 TYR F N 1
ATOM 11369 C CA . TYR F 1 274 ? 144.794 128.001 9.748 1.00 28.14 274 TYR F CA 1
ATOM 11370 C C . TYR F 1 274 ? 144.141 128.934 10.759 1.00 35.06 274 TYR F C 1
ATOM 11371 O O . TYR F 1 274 ? 142.930 129.173 10.703 1.00 44.49 274 TYR F O 1
ATOM 11380 N N . ARG F 1 275 ? 144.927 129.471 11.696 1.00 34.47 275 ARG F N 1
ATOM 11381 C CA . ARG F 1 275 ? 144.349 130.334 12.716 1.00 31.82 275 ARG F CA 1
ATOM 11382 C C . ARG F 1 275 ? 143.673 131.542 12.091 1.00 34.66 275 ARG F C 1
ATOM 11383 O O . ARG F 1 275 ? 142.643 132.019 12.591 1.00 41.01 275 ARG F O 1
ATOM 11391 N N . VAL F 1 276 ? 144.231 132.038 10.990 1.00 35.21 276 VAL F N 1
ATOM 11392 C CA . VAL F 1 276 ? 143.647 133.189 10.316 1.00 36.98 276 VAL F CA 1
ATOM 11393 C C . VAL F 1 276 ? 142.375 132.791 9.582 1.00 42.38 276 VAL F C 1
ATOM 11394 O O . VAL F 1 276 ? 141.341 133.460 9.699 1.00 49.31 276 VAL F O 1
ATOM 11398 N N . LYS F 1 277 ? 142.412 131.669 8.854 1.00 45.40 277 LYS F N 1
ATOM 11399 C CA . LYS F 1 277 ? 141.218 131.239 8.125 1.00 48.79 277 LYS F CA 1
ATOM 11400 C C . LYS F 1 277 ? 140.078 130.868 9.065 1.00 48.12 277 LYS F C 1
ATOM 11401 O O . LYS F 1 277 ? 138.908 130.947 8.673 1.00 50.60 277 LYS F O 1
ATOM 11407 N N . VAL F 1 278 ? 140.389 130.457 10.295 1.00 42.44 278 VAL F N 1
ATOM 11408 C CA . VAL F 1 278 ? 139.337 130.249 11.287 1.00 32.28 278 VAL F CA 1
ATOM 11409 C C . VAL F 1 278 ? 138.633 131.566 11.589 1.00 35.48 278 VAL F C 1
ATOM 11410 O O . VAL F 1 278 ? 137.400 131.627 11.646 1.00 35.95 278 VAL F O 1
ATOM 11414 N N . SER F 1 279 ? 139.408 132.642 11.775 1.00 31.79 279 SER F N 1
ATOM 11415 C CA . SER F 1 279 ? 138.810 133.951 12.033 1.00 25.85 279 SER F CA 1
ATOM 11416 C C . SER F 1 279 ? 138.032 134.463 10.829 1.00 26.38 279 SER F C 1
ATOM 11417 O O . SER F 1 279 ? 137.014 135.144 10.997 1.00 27.34 279 SER F O 1
ATOM 11420 N N . GLU F 1 280 ? 138.485 134.150 9.615 1.00 27.38 280 GLU F N 1
ATOM 11421 C CA . GLU F 1 280 ? 137.705 134.528 8.444 1.00 37.37 280 GLU F CA 1
ATOM 11422 C C . GLU F 1 280 ? 136.318 133.895 8.479 1.00 41.01 280 GLU F C 1
ATOM 11423 O O . GLU F 1 280 ? 135.325 134.543 8.124 1.00 47.37 280 GLU F O 1
ATOM 11429 N N . VAL F 1 281 ? 136.227 132.633 8.916 1.00 36.87 281 VAL F N 1
ATOM 11430 C CA . VAL F 1 281 ? 134.927 131.977 9.041 1.00 34.73 281 VAL F CA 1
ATOM 11431 C C . VAL F 1 281 ? 134.085 132.662 10.107 1.00 37.26 281 VAL F C 1
ATOM 11432 O O . VAL F 1 281 ? 132.879 132.869 9.925 1.00 46.02 281 VAL F O 1
ATOM 11436 N N . CYS F 1 282 ? 134.696 133.023 11.238 1.00 33.40 282 CYS F N 1
ATOM 11437 C CA . CYS F 1 282 ? 133.949 133.744 12.263 1.00 31.67 282 CYS F CA 1
ATOM 11438 C C . CYS F 1 282 ? 133.444 135.084 11.738 1.00 40.70 282 CYS F C 1
ATOM 11439 O O . CYS F 1 282 ? 132.329 135.505 12.068 1.00 46.00 282 CYS F O 1
ATOM 11442 N N . ALA F 1 283 ? 134.253 135.775 10.933 1.00 37.18 283 ALA F N 1
ATOM 11443 C CA . ALA F 1 283 ? 133.831 137.067 10.407 1.00 36.75 283 ALA F CA 1
ATOM 11444 C C . ALA F 1 283 ? 132.693 136.915 9.404 1.00 42.73 283 ALA F C 1
ATOM 11445 O O . ALA F 1 283 ? 131.691 137.633 9.476 1.00 51.66 283 ALA F O 1
ATOM 11447 N N . GLU F 1 284 ? 132.824 135.981 8.460 1.00 41.03 284 GLU F N 1
ATOM 11448 C CA . GLU F 1 284 ? 131.782 135.800 7.454 1.00 45.84 284 GLU F CA 1
ATOM 11449 C C . GLU F 1 284 ? 130.494 135.251 8.053 1.00 49.69 284 GLU F C 1
ATOM 11450 O O . GLU F 1 284 ? 129.428 135.401 7.448 1.00 56.90 284 GLU F O 1
ATOM 11456 N N . LEU F 1 285 ? 130.564 134.643 9.235 1.00 45.74 285 LEU F N 1
ATOM 11457 C CA . LEU F 1 285 ? 129.377 134.227 9.971 1.00 41.23 285 LEU F CA 1
ATOM 11458 C C . LEU F 1 285 ? 128.804 135.352 10.812 1.00 40.13 285 LEU F C 1
ATOM 11459 O O . LEU F 1 285 ? 127.761 135.163 11.445 1.00 45.15 285 LEU F O 1
ATOM 11464 N N . ASP F 1 286 ? 129.474 136.504 10.837 1.00 40.81 286 ASP F N 1
ATOM 11465 C CA . ASP F 1 286 ? 129.044 137.668 11.607 1.00 43.58 286 ASP F CA 1
ATOM 11466 C C . ASP F 1 286 ? 128.874 137.317 13.082 1.00 42.23 286 ASP F C 1
ATOM 11467 O O . ASP F 1 286 ? 127.861 137.622 13.708 1.00 46.37 286 ASP F O 1
ATOM 11472 N N . VAL F 1 287 ? 129.894 136.666 13.637 1.00 39.08 287 VAL F N 1
ATOM 11473 C CA . VAL F 1 287 ? 129.863 136.267 15.037 1.00 36.63 287 VAL F CA 1
ATOM 11474 C C . VAL F 1 287 ? 129.974 137.501 15.924 1.00 33.13 287 VAL F C 1
ATOM 11475 O O . VAL F 1 287 ? 130.705 138.451 15.615 1.00 32.06 287 VAL F O 1
ATOM 11479 N N . ASP F 1 288 ? 129.231 137.497 17.031 1.00 33.51 288 ASP F N 1
ATOM 11480 C CA . ASP F 1 288 ? 129.229 138.606 17.982 1.00 34.85 288 ASP F CA 1
ATOM 11481 C C . ASP F 1 288 ? 130.459 138.477 18.864 1.00 32.90 288 ASP F C 1
ATOM 11482 O O . ASP F 1 288 ? 130.453 137.784 19.880 1.00 33.04 288 ASP F O 1
ATOM 11487 N N . GLY F 1 289 ? 131.523 139.164 18.483 1.00 32.43 289 GLY F N 1
ATOM 11488 C CA . GLY F 1 289 ? 132.728 139.177 19.281 1.00 31.98 289 GLY F CA 1
ATOM 11489 C C . GLY F 1 289 ? 133.763 138.195 18.778 1.00 35.27 289 GLY F C 1
ATOM 11490 O O . GLY F 1 289 ? 133.693 137.668 17.665 1.00 42.62 289 GLY F O 1
ATOM 11491 N N . LEU F 1 290 ? 134.757 137.956 19.630 1.00 33.33 290 LEU F N 1
ATOM 11492 C CA . LEU F 1 290 ? 135.852 137.057 19.306 1.00 30.54 290 LEU F CA 1
ATOM 11493 C C . LEU F 1 290 ? 135.784 135.736 20.060 1.00 31.12 290 LEU F C 1
ATOM 11494 O O . LEU F 1 290 ? 136.695 134.916 19.921 1.00 39.62 290 LEU F O 1
ATOM 11499 N N . ARG F 1 291 ? 134.732 135.499 20.843 1.00 30.68 291 ARG F N 1
ATOM 11500 C CA . ARG F 1 291 ? 134.658 134.264 21.616 1.00 30.55 291 ARG F CA 1
ATOM 11501 C C . ARG F 1 291 ? 134.609 133.057 20.694 1.00 31.92 291 ARG F C 1
ATOM 11502 O O . ARG F 1 291 ? 135.247 132.032 20.963 1.00 33.45 291 ARG F O 1
ATOM 11510 N N . GLY F 1 292 ? 133.895 133.180 19.573 1.00 32.85 292 GLY F N 1
ATOM 11511 C CA . GLY F 1 292 ? 133.857 132.098 18.603 1.00 30.59 292 GLY F CA 1
ATOM 11512 C C . GLY F 1 292 ? 135.219 131.789 18.012 1.00 28.66 292 GLY F C 1
ATOM 11513 O O . GLY F 1 292 ? 135.541 130.628 17.756 1.00 27.99 292 GLY F O 1
ATOM 11514 N N . ASP F 1 293 ? 136.026 132.824 17.765 1.00 28.39 293 ASP F N 1
ATOM 11515 C CA . ASP F 1 293 ? 137.393 132.594 17.314 1.00 27.45 293 ASP F CA 1
ATOM 11516 C C . ASP F 1 293 ? 138.172 131.804 18.356 1.00 28.21 293 ASP F C 1
ATOM 11517 O O . ASP F 1 293 ? 138.937 130.890 18.019 1.00 26.25 293 ASP F O 1
ATOM 11522 N N . ILE F 1 294 ? 137.954 132.119 19.635 1.00 31.00 294 ILE F N 1
ATOM 11523 C CA . ILE F 1 294 ? 138.745 131.526 20.708 1.00 27.82 294 ILE F CA 1
ATOM 11524 C C . ILE F 1 294 ? 138.362 130.069 20.932 1.00 27.01 294 ILE F C 1
ATOM 11525 O O . ILE F 1 294 ? 139.236 129.209 21.080 1.00 26.28 294 ILE F O 1
ATOM 11530 N N . VAL F 1 295 ? 137.062 129.761 20.960 1.00 27.66 295 VAL F N 1
ATOM 11531 C CA . VAL F 1 295 ? 136.640 128.396 21.264 1.00 27.48 295 VAL F CA 1
ATOM 11532 C C . VAL F 1 295 ? 137.034 127.434 20.145 1.00 26.61 295 VAL F C 1
ATOM 11533 O O . VAL F 1 295 ? 137.527 126.331 20.410 1.00 25.94 295 VAL F O 1
ATOM 11537 N N . THR F 1 296 ? 136.837 127.831 18.882 1.00 26.54 296 THR F N 1
ATOM 11538 C CA . THR F 1 296 ? 137.217 126.969 17.762 1.00 25.67 296 THR F CA 1
ATOM 11539 C C . THR F 1 296 ? 138.693 126.600 17.816 1.00 24.73 296 THR F C 1
ATOM 11540 O O . THR F 1 296 ? 139.070 125.461 17.521 1.00 23.85 296 THR F O 1
ATOM 11544 N N . ASN F 1 297 ? 139.543 127.546 18.202 1.00 26.51 297 ASN F N 1
ATOM 11545 C CA . ASN F 1 297 ? 140.966 127.253 18.317 1.00 23.69 297 ASN F CA 1
ATOM 11546 C C . ASN F 1 297 ? 141.232 126.301 19.477 1.00 23.51 297 ASN F C 1
ATOM 11547 O O . ASN F 1 297 ? 141.970 125.320 19.326 1.00 22.99 297 ASN F O 1
ATOM 11552 N N . ARG F 1 298 ? 140.622 126.559 20.641 1.00 23.99 298 ARG F N 1
ATOM 11553 C CA . ARG F 1 298 ? 140.828 125.675 21.787 1.00 23.79 298 ARG F CA 1
ATOM 11554 C C . ARG F 1 298 ? 140.263 124.283 21.514 1.00 24.70 298 ARG F C 1
ATOM 11555 O O . ARG F 1 298 ? 140.842 123.275 21.939 1.00 23.16 298 ARG F O 1
ATOM 11563 N N . ALA F 1 299 ? 139.141 124.210 20.790 1.00 25.29 299 ALA F N 1
ATOM 11564 C CA . ALA F 1 299 ? 138.534 122.923 20.481 1.00 23.85 299 ALA F CA 1
ATOM 11565 C C . ALA F 1 299 ? 139.370 122.138 19.482 1.00 22.96 299 ALA F C 1
ATOM 11566 O O . ALA F 1 299 ? 139.574 120.930 19.654 1.00 22.54 299 ALA F O 1
ATOM 11568 N N . ALA F 1 300 ? 139.852 122.804 18.426 1.00 22.86 300 ALA F N 1
ATOM 11569 C CA . ALA F 1 300 ? 140.673 122.123 17.428 1.00 22.24 300 ALA F CA 1
ATOM 11570 C C . ALA F 1 300 ? 141.969 121.599 18.038 1.00 21.79 300 ALA F C 1
ATOM 11571 O O . ALA F 1 300 ? 142.408 120.490 17.714 1.00 21.59 300 ALA F O 1
ATOM 11573 N N . LYS F 1 301 ? 142.601 122.372 18.926 1.00 21.93 301 LYS F N 1
ATOM 11574 C CA . LYS F 1 301 ? 143.797 121.866 19.597 1.00 21.86 301 LYS F CA 1
ATOM 11575 C C . LYS F 1 301 ? 143.468 120.682 20.495 1.00 21.73 301 LYS F C 1
ATOM 11576 O O . LYS F 1 301 ? 144.197 119.686 20.507 1.00 24.27 301 LYS F O 1
ATOM 11582 N N . ALA F 1 302 ? 142.366 120.766 21.243 1.00 21.82 302 ALA F N 1
ATOM 11583 C CA . ALA F 1 302 ? 142.006 119.681 22.151 1.00 21.71 302 ALA F CA 1
ATOM 11584 C C . ALA F 1 302 ? 141.685 118.401 21.395 1.00 21.48 302 ALA F C 1
ATOM 11585 O O . ALA F 1 302 ? 141.948 117.303 21.898 1.00 21.32 302 ALA F O 1
ATOM 11587 N N . LEU F 1 303 ? 141.087 118.516 20.208 1.00 21.44 303 LEU F N 1
ATOM 11588 C CA . LEU F 1 303 ? 140.796 117.322 19.427 1.00 21.22 303 LEU F CA 1
ATOM 11589 C C . LEU F 1 303 ? 142.078 116.708 18.891 1.00 21.05 303 LEU F C 1
ATOM 11590 O O . LEU F 1 303 ? 142.285 115.495 18.990 1.00 20.84 303 LEU F O 1
ATOM 11595 N N . ALA F 1 304 ? 142.964 117.539 18.342 1.00 21.13 304 ALA F N 1
ATOM 11596 C CA . ALA F 1 304 ? 144.244 117.033 17.865 1.00 20.98 304 ALA F CA 1
ATOM 11597 C C . ALA F 1 304 ? 145.035 116.390 18.997 1.00 30.15 304 ALA F C 1
ATOM 11598 O O . ALA F 1 304 ? 145.715 115.378 18.792 1.00 20.69 304 ALA F O 1
ATOM 11600 N N . ALA F 1 305 ? 144.954 116.959 20.202 1.00 22.84 305 ALA F N 1
ATOM 11601 C CA . ALA F 1 305 ? 145.617 116.339 21.344 1.00 21.85 305 ALA F CA 1
ATOM 11602 C C . ALA F 1 305 ? 144.990 114.996 21.668 1.00 21.01 305 ALA F C 1
ATOM 11603 O O . ALA F 1 305 ? 145.697 114.029 21.981 1.00 25.88 305 ALA F O 1
ATOM 11605 N N . PHE F 1 306 ? 143.661 114.923 21.591 1.00 24.21 306 PHE F N 1
ATOM 11606 C CA . PHE F 1 306 ? 142.957 113.671 21.849 1.00 20.88 306 PHE F CA 1
ATOM 11607 C C . PHE F 1 306 ? 143.456 112.565 20.927 1.00 29.14 306 PHE F C 1
ATOM 11608 O O . PHE F 1 306 ? 143.668 111.430 21.368 1.00 20.20 306 PHE F O 1
ATOM 11616 N N . GLU F 1 307 ? 143.708 112.893 19.661 1.00 20.37 307 GLU F N 1
ATOM 11617 C CA . GLU F 1 307 ? 144.184 111.929 18.685 1.00 20.12 307 GLU F CA 1
ATOM 11618 C C . GLU F 1 307 ? 145.711 111.849 18.622 1.00 30.55 307 GLU F C 1
ATOM 11619 O O . GLU F 1 307 ? 146.257 111.374 17.618 1.00 27.28 307 GLU F O 1
ATOM 11625 N N . GLY F 1 308 ? 146.405 112.311 19.663 1.00 25.31 308 GLY F N 1
ATOM 11626 C CA . GLY F 1 308 ? 147.839 112.098 19.781 1.00 21.84 308 GLY F CA 1
ATOM 11627 C C . GLY F 1 308 ? 148.692 112.821 18.765 1.00 27.74 308 GLY F C 1
ATOM 11628 O O . GLY F 1 308 ? 149.749 112.311 18.377 1.00 23.23 308 GLY F O 1
ATOM 11629 N N . ARG F 1 309 ? 148.258 113.991 18.317 1.00 20.33 309 ARG F N 1
ATOM 11630 C CA . ARG F 1 309 ? 148.993 114.805 17.367 1.00 20.41 309 ARG F CA 1
ATOM 11631 C C . ARG F 1 309 ? 149.208 116.189 17.963 1.00 35.23 309 ARG F C 1
ATOM 11632 O O . ARG F 1 309 ? 148.462 116.630 18.841 1.00 25.94 309 ARG F O 1
ATOM 11640 N N . THR F 1 310 ? 150.241 116.878 17.481 1.00 20.74 310 THR F N 1
ATOM 11641 C CA . THR F 1 310 ? 150.568 118.188 18.013 1.00 20.98 310 THR F CA 1
ATOM 11642 C C . THR F 1 310 ? 150.405 119.314 17.004 1.00 24.40 310 THR F C 1
ATOM 11643 O O . THR F 1 310 ? 150.662 120.473 17.348 1.00 21.33 310 THR F O 1
ATOM 11647 N N . GLU F 1 311 ? 149.925 119.029 15.799 1.00 21.05 311 GLU F N 1
ATOM 11648 C CA . GLU F 1 311 ? 149.659 120.060 14.805 1.00 21.19 311 GLU F CA 1
ATOM 11649 C C . GLU F 1 311 ? 148.192 119.976 14.402 1.00 24.91 311 GLU F C 1
ATOM 11650 O O . GLU F 1 311 ? 147.738 118.938 13.912 1.00 21.03 311 GLU F O 1
ATOM 11656 N N . VAL F 1 312 ? 147.451 121.065 14.619 1.00 21.41 312 VAL F N 1
ATOM 11657 C CA . VAL F 1 312 ? 146.047 121.094 14.238 1.00 21.44 312 VAL F CA 1
ATOM 11658 C C . VAL F 1 312 ? 145.937 120.963 12.726 1.00 21.37 312 VAL F C 1
ATOM 11659 O O . VAL F 1 312 ? 146.692 121.584 11.968 1.00 27.70 312 VAL F O 1
ATOM 11663 N N . THR F 1 313 ? 144.998 120.137 12.286 1.00 26.87 313 THR F N 1
ATOM 11664 C CA . THR F 1 313 ? 144.787 119.800 10.889 1.00 29.30 313 THR F CA 1
ATOM 11665 C C . THR F 1 313 ? 143.458 120.383 10.408 1.00 29.62 313 THR F C 1
ATOM 11666 O O . THR F 1 313 ? 142.560 120.640 11.213 1.00 42.58 313 THR F O 1
ATOM 11670 N N . VAL F 1 314 ? 143.339 120.620 9.094 1.00 21.29 314 VAL F N 1
ATOM 11671 C CA . VAL F 1 314 ? 142.092 121.160 8.542 1.00 21.40 314 VAL F CA 1
ATOM 11672 C C . VAL F 1 314 ? 140.910 120.271 8.896 1.00 23.47 314 VAL F C 1
ATOM 11673 O O . VAL F 1 314 ? 139.801 120.760 9.146 1.00 26.26 314 VAL F O 1
ATOM 11677 N N . ASP F 1 315 ? 141.115 118.953 8.906 1.00 24.23 315 ASP F N 1
ATOM 11678 C CA . ASP F 1 315 ? 140.028 118.059 9.287 1.00 33.52 315 ASP F CA 1
ATOM 11679 C C . ASP F 1 315 ? 139.699 118.175 10.768 1.00 37.44 315 ASP F C 1
ATOM 11680 O O . ASP F 1 315 ? 138.535 118.008 11.149 1.00 46.40 315 ASP F O 1
ATOM 11685 N N . ASP F 1 316 ? 140.697 118.459 11.612 1.00 30.05 316 ASP F N 1
ATOM 11686 C CA . ASP F 1 316 ? 140.423 118.690 13.028 1.00 21.17 316 ASP F CA 1
ATOM 11687 C C . ASP F 1 316 ? 139.465 119.861 13.209 1.00 25.30 316 ASP F C 1
ATOM 11688 O O . ASP F 1 316 ? 138.488 119.771 13.963 1.00 27.69 316 ASP F O 1
ATOM 11693 N N . ILE F 1 317 ? 139.719 120.967 12.509 1.00 21.54 317 ILE F N 1
ATOM 11694 C CA . ILE F 1 317 ? 138.829 122.120 12.589 1.00 22.07 317 ILE F CA 1
ATOM 11695 C C . ILE F 1 317 ? 137.445 121.756 12.069 1.00 22.27 317 ILE F C 1
ATOM 11696 O O . ILE F 1 317 ? 136.424 122.196 12.612 1.00 22.70 317 ILE F O 1
ATOM 11701 N N . SER F 1 318 ? 137.386 120.923 11.031 1.00 23.24 318 SER F N 1
ATOM 11702 C CA . SER F 1 318 ? 136.102 120.577 10.432 1.00 22.11 318 SER F CA 1
ATOM 11703 C C . SER F 1 318 ? 135.175 119.904 11.440 1.00 22.00 318 SER F C 1
ATOM 11704 O O . SER F 1 318 ? 133.967 120.173 11.457 1.00 22.34 318 SER F O 1
ATOM 11707 N N . ARG F 1 319 ? 135.725 119.044 12.301 1.00 21.72 319 ARG F N 1
ATOM 11708 C CA . ARG F 1 319 ? 134.917 118.251 13.225 1.00 21.77 319 ARG F CA 1
ATOM 11709 C C . ARG F 1 319 ? 134.452 119.024 14.456 1.00 22.36 319 ARG F C 1
ATOM 11710 O O . ARG F 1 319 ? 133.597 118.517 15.193 1.00 22.49 319 ARG F O 1
ATOM 11718 N N . VAL F 1 320 ? 134.968 120.227 14.692 1.00 22.72 320 VAL F N 1
ATOM 11719 C CA . VAL F 1 320 ? 134.591 121.007 15.864 1.00 23.56 320 VAL F CA 1
ATOM 11720 C C . VAL F 1 320 ? 133.891 122.311 15.516 1.00 24.65 320 VAL F C 1
ATOM 11721 O O . VAL F 1 320 ? 133.284 122.922 16.409 1.00 25.49 320 VAL F O 1
ATOM 11725 N N . ILE F 1 321 ? 133.940 122.765 14.261 1.00 24.30 321 ILE F N 1
ATOM 11726 C CA . ILE F 1 321 ? 133.533 124.138 13.980 1.00 25.06 321 ILE F CA 1
ATOM 11727 C C . ILE F 1 321 ? 132.021 124.312 14.075 1.00 31.60 321 ILE F C 1
ATOM 11728 O O . ILE F 1 321 ? 131.542 125.385 14.463 1.00 41.68 321 ILE F O 1
ATOM 11733 N N . VAL F 1 322 ? 131.237 123.277 13.764 1.00 25.99 322 VAL F N 1
ATOM 11734 C CA . VAL F 1 322 ? 129.790 123.421 13.885 1.00 25.77 322 VAL F CA 1
ATOM 11735 C C . VAL F 1 322 ? 129.384 123.473 15.348 1.00 26.42 322 VAL F C 1
ATOM 11736 O O . VAL F 1 322 ? 128.529 124.274 15.743 1.00 27.08 322 VAL F O 1
ATOM 11740 N N . LEU F 1 323 ? 130.002 122.632 16.176 1.00 26.15 323 LEU F N 1
ATOM 11741 C CA . LEU F 1 323 ? 129.754 122.695 17.609 1.00 26.73 323 LEU F CA 1
ATOM 11742 C C . LEU F 1 323 ? 130.024 124.089 18.157 1.00 27.60 323 LEU F C 1
ATOM 11743 O O . LEU F 1 323 ? 129.304 124.556 19.046 1.00 28.30 323 LEU F O 1
ATOM 11748 N N . CYS F 1 324 ? 131.039 124.778 17.613 1.00 27.49 324 CYS F N 1
ATOM 11749 C CA . CYS F 1 324 ? 131.561 126.024 18.170 1.00 28.04 324 CYS F CA 1
ATOM 11750 C C . CYS F 1 324 ? 130.866 127.270 17.648 1.00 28.66 324 CYS F C 1
ATOM 11751 O O . CYS F 1 324 ? 130.816 128.277 18.359 1.00 29.37 324 CYS F O 1
ATOM 11754 N N . LEU F 1 325 ? 130.357 127.251 16.420 1.00 28.38 325 LEU F N 1
ATOM 11755 C CA . LEU F 1 325 ? 129.873 128.468 15.787 1.00 28.78 325 LEU F CA 1
ATOM 11756 C C . LEU F 1 325 ? 128.405 128.445 15.390 1.00 31.43 325 LEU F C 1
ATOM 11757 O O . LEU F 1 325 ? 127.893 129.495 14.992 1.00 41.42 325 LEU F O 1
ATOM 11762 N N . ARG F 1 326 ? 127.714 127.298 15.446 1.00 28.52 326 ARG F N 1
ATOM 11763 C CA . ARG F 1 326 ? 126.356 127.270 14.906 1.00 28.54 326 ARG F CA 1
ATOM 11764 C C . ARG F 1 326 ? 125.384 128.060 15.778 1.00 29.09 326 ARG F C 1
ATOM 11765 O O . ARG F 1 326 ? 124.391 128.591 15.267 1.00 29.16 326 ARG F O 1
ATOM 11773 N N . HIS F 1 327 ? 125.638 128.145 17.083 1.00 29.51 327 HIS F N 1
ATOM 11774 C CA . HIS F 1 327 ? 124.829 128.971 17.969 1.00 30.08 327 HIS F CA 1
ATOM 11775 C C . HIS F 1 327 ? 125.375 130.387 18.103 1.00 30.80 327 HIS F C 1
ATOM 11776 O O . HIS F 1 327 ? 124.892 131.152 18.942 1.00 31.36 327 HIS F O 1
ATOM 11783 N N . ARG F 1 328 ? 126.373 130.745 17.301 1.00 30.73 328 ARG F N 1
ATOM 11784 C CA . ARG F 1 328 ? 126.913 132.093 17.272 1.00 31.25 328 ARG F CA 1
ATOM 11785 C C . ARG F 1 328 ? 126.578 132.803 15.970 1.00 33.35 328 ARG F C 1
ATOM 11786 O O . ARG F 1 328 ? 127.117 133.881 15.698 1.00 35.29 328 ARG F O 1
ATOM 11794 N N . LEU F 1 329 ? 125.676 132.236 15.178 1.00 38.54 329 LEU F N 1
ATOM 11795 C CA . LEU F 1 329 ? 125.288 132.840 13.913 1.00 43.90 329 LEU F CA 1
ATOM 11796 C C . LEU F 1 329 ? 124.512 134.127 14.138 1.00 44.89 329 LEU F C 1
ATOM 11797 O O . LEU F 1 329 ? 123.740 134.255 15.091 1.00 44.18 329 LEU F O 1
ATOM 11802 N N . ARG F 1 330 ? 124.719 135.083 13.244 1.00 47.85 330 ARG F N 1
ATOM 11803 C CA . ARG F 1 330 ? 123.853 136.249 13.126 1.00 55.41 330 ARG F CA 1
ATOM 11804 C C . ARG F 1 330 ? 123.333 136.247 11.692 1.00 66.60 330 ARG F C 1
ATOM 11805 O O . ARG F 1 330 ? 123.798 137.013 10.845 1.00 70.00 330 ARG F O 1
ATOM 11813 N N . LYS F 1 331 ? 122.386 135.358 11.412 1.00 72.29 331 LYS F N 1
ATOM 11814 C CA . LYS F 1 331 ? 121.791 135.260 10.087 1.00 79.25 331 LYS F CA 1
ATOM 11815 C C . LYS F 1 331 ? 120.493 136.058 10.035 1.00 88.48 331 LYS F C 1
ATOM 11816 O O . LYS F 1 331 ? 119.783 136.193 11.036 1.00 95.33 331 LYS F O 1
ATOM 11818 N N . ASP F 1 332 ? 120.190 136.590 8.853 1.00 87.24 332 ASP F N 1
ATOM 11819 C CA . ASP F 1 332 ? 118.949 137.321 8.676 1.00 85.05 332 ASP F CA 1
ATOM 11820 C C . ASP F 1 332 ? 117.768 136.365 8.836 1.00 89.40 332 ASP F C 1
ATOM 11821 O O . ASP F 1 332 ? 117.863 135.185 8.487 1.00 91.87 332 ASP F O 1
ATOM 11823 N N . PRO F 1 333 ? 116.648 136.843 9.386 1.00 87.53 333 PRO F N 1
ATOM 11824 C CA . PRO F 1 333 ? 115.463 135.977 9.503 1.00 85.83 333 PRO F CA 1
ATOM 11825 C C . PRO F 1 333 ? 114.871 135.574 8.162 1.00 88.00 333 PRO F C 1
ATOM 11826 O O . PRO F 1 333 ? 114.043 134.653 8.122 1.00 93.20 333 PRO F O 1
ATOM 11830 N N . LEU F 1 334 ? 115.269 136.229 7.072 1.00 84.89 334 LEU F N 1
ATOM 11831 C CA . LEU F 1 334 ? 114.824 135.885 5.728 1.00 85.68 334 LEU F CA 1
ATOM 11832 C C . LEU F 1 334 ? 115.470 134.617 5.172 1.00 92.14 334 LEU F C 1
ATOM 11833 O O . LEU F 1 334 ? 115.191 134.272 4.019 1.00 97.36 334 LEU F O 1
ATOM 11838 N N . GLU F 1 335 ? 116.313 133.922 5.932 1.00 92.51 335 GLU F N 1
ATOM 11839 C CA . GLU F 1 335 ? 117.032 132.748 5.445 1.00 91.72 335 GLU F CA 1
ATOM 11840 C C . GLU F 1 335 ? 116.468 131.486 6.086 1.00 93.71 335 GLU F C 1
ATOM 11841 O O . GLU F 1 335 ? 116.454 131.360 7.315 1.00 100.26 335 GLU F O 1
ATOM 11847 N N . SER F 1 336 ? 115.984 130.571 5.251 1.00 85.91 336 SER F N 1
ATOM 11848 C CA . SER F 1 336 ? 115.562 129.221 5.676 1.00 80.83 336 SER F CA 1
ATOM 11849 C C . SER F 1 336 ? 116.662 128.170 5.799 1.00 80.48 336 SER F C 1
ATOM 11850 O O . SER F 1 336 ? 116.383 126.971 5.806 1.00 82.45 336 SER F O 1
ATOM 11853 N N . ILE F 1 337 ? 117.917 128.602 5.899 1.00 76.41 337 ILE F N 1
ATOM 11854 C CA . ILE F 1 337 ? 119.057 127.689 5.971 1.00 70.63 337 ILE F CA 1
ATOM 11855 C C . ILE F 1 337 ? 119.422 127.216 7.377 1.00 65.84 337 ILE F C 1
ATOM 11856 O O . ILE F 1 337 ? 119.394 127.991 8.342 1.00 65.38 337 ILE F O 1
ATOM 11861 N N . ASP F 1 338 ? 119.729 125.922 7.488 1.00 59.47 338 ASP F N 1
ATOM 11862 C CA . ASP F 1 338 ? 120.158 125.345 8.757 1.00 60.48 338 ASP F CA 1
ATOM 11863 C C . ASP F 1 338 ? 121.421 126.037 9.257 1.00 62.92 338 ASP F C 1
ATOM 11864 O O . ASP F 1 338 ? 122.330 126.339 8.478 1.00 63.21 338 ASP F O 1
ATOM 11869 N N . SER F 1 339 ? 121.470 126.297 10.569 1.00 63.18 339 SER F N 1
ATOM 11870 C CA . SER F 1 339 ? 122.639 126.955 11.150 1.00 58.20 339 SER F CA 1
ATOM 11871 C C . SER F 1 339 ? 123.879 126.080 11.018 1.00 55.82 339 SER F C 1
ATOM 11872 O O . SER F 1 339 ? 124.939 126.548 10.588 1.00 58.25 339 SER F O 1
ATOM 11875 N N . GLY F 1 340 ? 123.765 124.800 11.379 1.00 47.32 340 GLY F N 1
ATOM 11876 C CA . GLY F 1 340 ? 124.892 123.905 11.204 1.00 40.46 340 GLY F CA 1
ATOM 11877 C C . GLY F 1 340 ? 125.325 123.776 9.757 1.00 36.46 340 GLY F C 1
ATOM 11878 O O . GLY F 1 340 ? 126.520 123.657 9.472 1.00 42.43 340 GLY F O 1
ATOM 11879 N N . SER F 1 341 ? 124.376 123.831 8.823 1.00 29.31 341 SER F N 1
ATOM 11880 C CA . SER F 1 341 ? 124.750 123.759 7.414 1.00 34.09 341 SER F CA 1
ATOM 11881 C C . SER F 1 341 ? 125.384 125.058 6.937 1.00 37.57 341 SER F C 1
ATOM 11882 O O . SER F 1 341 ? 126.216 125.039 6.023 1.00 45.48 341 SER F O 1
ATOM 11885 N N . LYS F 1 342 ? 125.002 126.192 7.528 1.00 33.30 342 LYS F N 1
ATOM 11886 C CA . LYS F 1 342 ? 125.620 127.460 7.158 1.00 28.42 342 LYS F CA 1
ATOM 11887 C C . LYS F 1 342 ? 127.085 127.491 7.563 1.00 30.71 342 LYS F C 1
ATOM 11888 O O . LYS F 1 342 ? 127.935 127.960 6.800 1.00 34.52 342 LYS F O 1
ATOM 11894 N N . VAL F 1 343 ? 127.402 126.981 8.757 1.00 30.90 343 VAL F N 1
ATOM 11895 C CA . VAL F 1 343 ? 128.787 126.965 9.217 1.00 29.05 343 VAL F CA 1
ATOM 11896 C C . VAL F 1 343 ? 129.628 126.035 8.355 1.00 37.15 343 VAL F C 1
ATOM 11897 O O . VAL F 1 343 ? 130.760 126.369 7.983 1.00 37.58 343 VAL F O 1
ATOM 11901 N N . GLU F 1 344 ? 129.095 124.850 8.033 1.00 40.20 344 GLU F N 1
ATOM 11902 C CA . GLU F 1 344 ? 129.810 123.924 7.158 1.00 38.73 344 GLU F CA 1
ATOM 11903 C C . GLU F 1 344 ? 130.018 124.522 5.775 1.00 44.74 344 GLU F C 1
ATOM 11904 O O . GLU F 1 344 ? 131.081 124.343 5.168 1.00 51.02 344 GLU F O 1
ATOM 11910 N N . LYS F 1 345 ? 129.010 125.230 5.257 1.00 41.35 345 LYS F N 1
ATOM 11911 C CA . LYS F 1 345 ? 129.131 125.827 3.931 1.00 38.80 345 LYS F CA 1
ATOM 11912 C C . LYS F 1 345 ? 130.220 126.891 3.918 1.00 34.77 345 LYS F C 1
ATOM 11913 O O . LYS F 1 345 ? 131.072 126.916 3.021 1.00 36.11 345 LYS F O 1
ATOM 11919 N N . VAL F 1 346 ? 130.232 127.757 4.930 1.00 28.13 346 VAL F N 1
ATOM 11920 C CA . VAL F 1 346 ? 131.235 128.813 4.978 1.00 26.57 346 VAL F CA 1
ATOM 11921 C C . VAL F 1 346 ? 132.609 128.242 5.293 1.00 31.28 346 VAL F C 1
ATOM 11922 O O . VAL F 1 346 ? 133.624 128.713 4.764 1.00 36.10 346 VAL F O 1
ATOM 11926 N N . PHE F 1 347 ? 132.671 127.217 6.147 1.00 38.74 347 PHE F N 1
ATOM 11927 C CA . PHE F 1 347 ? 133.956 126.588 6.450 1.00 41.63 347 PHE F CA 1
ATOM 11928 C C . PHE F 1 347 ? 134.589 125.985 5.204 1.00 45.74 347 PHE F C 1
ATOM 11929 O O . PHE F 1 347 ? 135.785 126.177 4.949 1.00 49.90 347 PHE F O 1
ATOM 11937 N N . LYS F 1 348 ? 133.801 125.235 4.424 1.00 45.01 348 LYS F N 1
ATOM 11938 C CA . LYS F 1 348 ? 134.333 124.585 3.228 1.00 47.82 348 LYS F CA 1
ATOM 11939 C C . LYS F 1 348 ? 134.859 125.602 2.219 1.00 54.02 348 LYS F C 1
ATOM 11940 O O . LYS F 1 348 ? 135.849 125.340 1.525 1.00 62.37 348 LYS F O 1
ATOM 11946 N N . ARG F 1 349 ? 134.208 126.762 2.113 1.00 54.98 349 ARG F N 1
ATOM 11947 C CA . ARG F 1 349 ? 134.674 127.780 1.177 1.00 53.88 349 ARG F CA 1
ATOM 11948 C C . ARG F 1 349 ? 136.004 128.376 1.621 1.00 47.72 349 ARG F C 1
ATOM 11949 O O . ARG F 1 349 ? 136.971 128.404 0.850 1.00 54.26 349 ARG F O 1
ATOM 11957 N N . VAL F 1 350 ? 136.071 128.865 2.861 1.00 36.26 350 VAL F N 1
ATOM 11958 C CA . VAL F 1 350 ? 137.263 129.575 3.315 1.00 32.46 350 VAL F CA 1
ATOM 11959 C C . VAL F 1 350 ? 138.485 128.669 3.263 1.00 34.94 350 VAL F C 1
ATOM 11960 O O . VAL F 1 350 ? 139.565 129.091 2.837 1.00 39.53 350 VAL F O 1
ATOM 11964 N N . PHE F 1 351 ? 138.343 127.417 3.701 1.00 34.50 351 PHE F N 1
ATOM 11965 C CA . PHE F 1 351 ? 139.470 126.489 3.718 1.00 36.52 351 PHE F CA 1
ATOM 11966 C C . PHE F 1 351 ? 139.657 125.736 2.407 1.00 40.61 351 PHE F C 1
ATOM 11967 O O . PHE F 1 351 ? 140.712 125.121 2.205 1.00 38.41 351 PHE F O 1
ATOM 11975 N N . GLY F 1 352 ? 138.661 125.758 1.525 1.00 42.48 352 GLY F N 1
ATOM 11976 C CA . GLY F 1 352 ? 138.767 125.090 0.247 1.00 42.56 352 GLY F CA 1
ATOM 11977 C C . GLY F 1 352 ? 138.695 123.589 0.388 1.00 42.74 352 GLY F C 1
ATOM 11978 O O . GLY F 1 352 ? 139.632 122.882 0.010 1.00 57.11 352 GLY F O 1
ATOM 11979 N N . VAL F 1 353 ? 137.592 123.089 0.933 1.00 35.80 353 VAL F N 1
ATOM 11980 C CA . VAL F 1 353 ? 137.394 121.662 1.147 1.00 34.00 353 VAL F CA 1
ATOM 11981 C C . VAL F 1 353 ? 136.504 121.116 0.042 1.00 45.49 353 VAL F C 1
ATOM 11982 O O . VAL F 1 353 ? 135.420 121.655 -0.216 1.00 57.25 353 VAL F O 1
ATOM 11986 N N . VAL F 1 354 ? 136.961 120.052 -0.612 1.00 46.85 354 VAL F N 1
ATOM 11987 C CA . VAL F 1 354 ? 136.160 119.312 -1.579 1.00 49.59 354 VAL F CA 1
ATOM 11988 C C . VAL F 1 354 ? 135.694 118.020 -0.914 1.00 60.62 354 VAL F C 1
ATOM 11989 O O . VAL F 1 354 ? 136.510 117.220 -0.438 1.00 68.50 354 VAL F O 1
ATOM 11993 N N . ASP F 1 355 ? 134.380 117.826 -0.853 1.00 64.17 355 ASP F N 1
ATOM 11994 C CA . ASP F 1 355 ? 133.816 116.670 -0.158 1.00 64.18 355 ASP F CA 1
ATOM 11995 C C . ASP F 1 355 ? 133.661 115.476 -1.091 1.00 70.48 355 ASP F C 1
ATOM 11996 O O . ASP F 1 355 ? 134.582 115.133 -1.828 1.00 74.38 355 ASP F O 1
#

B-factor: mean 47.39, std 21.73, range [15.5, 108.61]

Nearest PDB structures (foldseek):
  6l8d-assembly1_F  TM=1.004E+00  e=1.018E-49  Synechocystis sp. PCC 6803 substr. Kazusa
  6l8d-assembly1_A  TM=9.781E-01  e=3.195E-43  Synechocystis sp. PCC 6803 substr. Kazusa
  6l8d-assembly1_B  TM=9.743E-01  e=1.010E-42  Synechocystis sp. PCC 6803 substr. Kazusa
  6l8d-assembly1_D  TM=9.972E-01  e=4.677E-41  Synechocystis sp. PCC 6803 substr. Kazusa
  6l8d-assembly1_E  TM=9.676E-01  e=6.872E-42  Synechocystis sp. PCC 6803 substr. Kazusa

Organism: Synechocystis sp. (strain ATCC 27184 / PCC 6803 / Kazusa) (NCBI:txid1111708)

InterPro domains:
  IPR000523 Magnesium chelatase ChlI-like, catalytic domain [PF01078] (128-198)
  IPR003593 AAA+ ATPase domain [SM00382] (39-221)
  IPR011775 Magnesium chelatase, ATPase subunit I [TIGR02030] (16-351)
  IPR027417 P-loop containing nucleoside triphosphate hydrolase [G3DSA:3.40.50.300] (13-218)
  IPR027417 P-loop containing nucleoside triphosphate hydrolase [SSF52540] (16-343)
  IPR041628 ChlI/MoxR, AAA lid domain [PF17863] (279-341)
  IPR045006 Magnesium-chelatase subunit ChlI-like [PTHR32039] (7-352)

Foldseek 3Di:
DADALVPQPQQVLVVLQVLLCLLPQLLQAEEEEEDDVRPPPRNLVNVQVLADDDVNTADEDEADDPHDDDCHEYEAEAPQPPDPVRLVVVSVCTHVHYHYYYYHDPPSHPDPLVSVLSHSFYGYGDPDPDVVVVVVVVVLVVVCVVPVVVSCVVCVVVSVVLNVLSVQLNVLLVLADEDPLVLVLQVVLCVVQVFDDCSLSVSLVSSLSSQCSSVPHRYRDLVSSLSCSLRGPLSRGDDDPVDPDRSSVSSNVSSCVSVVPDDDDDD/DADALVPDPQQVQVVLQVLLCLLPVLLQAEEEEEDDCPVRNQVNVLCLADDDDDPCSAAEAEDDLDPPPCQVVHPLARQANHEYEYEAQQPPADDVLVVVSVCAVVGHHHYYYYHDPPSGDHDLVSVLSHSFYGYGDPDDDVVVVVVVVVLVVVCVVPVVVNCVVCVVVSVVLNVLSVQLNVQLVQADEDPVVLVLQVVLCVVQVFDDCSLSVSLVSQQSSQCSSVVHRYRDLVSSLSCSLRGPLSRGPDDPVDPDRSSRVSNVSSCVSVVPD/DADALVPDPQQVQVVLQVLLCLLPVLLQAEEEEAQDDDCPVRNLVNVQVLEVDPADEAEADLDHDDDHAPHEYEAAACPHPPPPVLVVVSVVVVHHYYYYHYPCDHDLVSVLSHRFYGYGYPDDDVVVVVVVVVLVVVCVVPVVVSCVVCVVVSVVLNVLSVQLNVLLVQADEDPLVLVLLVVLCVVQVFDDCSLSVSLVSQQSSQCSSVVHRYRDLVSSVSCSLRGPLSRGDDDPVDPDRSSVVSNVSSCVSVVD/DADALVPDPQQVQVVLVQLLCLLPVLLQAEEEQVDVPRNQVNVQQLADDVGADEDEDPVHPAHEYEDEAPQPPDPVVLVVVSVCTHVHYHYYYYHDPPSRPQPLVSLLSHSFYGYGDPDDDVVVVVVVVVLVVVCVVPVVVNCVVCVVVSVVLNVLSVQLSVQLVQADEDPLVLVLQVVLCVVQVFDDCSLSVSLVSQQSSQCSSVVHRYRDLVSSLSCNLRGPLSRGDDDPPDPDRSSVVSNVSSCVSVVPD/DADALVPQPQQVLVVLQQLLCLLPLLLFAEEEEEDLDSPPVRNLVNVCCLADDCVADEFEPEPDDDGPPRASHEYEAEAVQPCPVVVVLVLSRVCSNDVVHYHYYYYHDPPRGDLPLVNQLSHSFYGYGDPDPDVVVVVVVVVLPVVCVVPVVVSCVVCVVVSVVLNVLSVQLNVLLVQADEDPLVLVLQVVLCVVQVFDDCSLSVSLVSQQSSQCSSVVHRYRDLVSSLSCNLRGPLSRGPDDPVDPDRSSVVSNVSSCVSVPPD/DADALVPDPQQVLVVLQQLLCLLPLLLQAEEEEALPDDCDVRNLVNVQVLADDPPGADEAEDDDQDPPVCPSFFNHEYEDEAPQVRPDCVLVVSSVVRNVPGHYYYYHHPPPHPPDLVRPLSHSFYGYHDPHDDVVRVVVVVVLVVVCVVPVPVNCVVCVVVSVVLNVLSVQLNVQLVQADEDPLVLVLQVVLCVVQVFDDCSLSVSLVSSQSSQCSSVPHRYRDLVSSLSCNLRGPLSRGDDDPVDPDRSSVSSNVSSCVSVVDDD

Solvent-accessible surface area: 75649 Å² total; per-residue (Å²): 119,33,36,5,0,20,3,23,27,31,18,112,67,2,29,39,0,0,14,0,0,8,2,8,13,74,0,3,1,0,2,0,41,28,23,79,22,22,22,30,40,62,3,0,105,1,0,7,58,3,23,50,137,70,178,196,122,24,82,46,81,65,56,88,139,77,38,120,134,188,223,13,3,23,3,10,54,42,5,24,86,48,116,73,68,32,8,44,102,38,3,100,62,9,33,88,168,34,7,3,0,0,2,4,34,100,117,72,43,142,50,54,95,123,16,4,41,112,5,0,0,6,0,84,8,79,25,20,75,45,27,97,59,4,6,93,23,32,90,21,92,76,98,24,101,153,80,35,127,83,12,24,104,84,43,80,109,91,16,87,54,26,58,54,104,0,65,99,0,74,124,37,34,115,110,8,76,13,86,115,62,59,60,16,58,0,2,60,0,0,5,75,5,31,2,42,2,4,68,0,3,37,0,0,20,71,0,0,66,0,2,0,1,33,81,59,78,41,113,6,55,40,77,0,0,42,87,0,0,22,3,0,0,28,16,10,35,90,58,57,141,175,79,122,79,94,44,6,54,40,0,90,115,0,2,93,139,22,23,54,55,130,124,157,104,157,223,120,34,30,5,2,20,4,19,29,29,26,111,61,1,32,37,0,1,15,0,0,6,4,9,61,142,0,15,2,0,0,0,26,28,30,98,54,30,43,66,1,0,100,1,1,6,58,3,19,46,144,97,65,88,125,145,108,19,57,32,2,53,8,91,128,60,10,95,54,76,4,102,152,42,44,22,46,118,0,15,127,5,1,0,3,1,66,49,2,9,67,41,65,68,122,24,2,34,36,5,5,66,41,24,103,183,30,72,10,12,5,0,0,4,11,15,70,115,96,33,134,2,42,104,120,20,23,43,96,1,0,0,24,0,84,20,69,31,22,150,41,24,95,62,4,4,98,21,34,83,12,100,56,82,25,108,136,79,41,127,85,6,23,102,126,32,75,110,90,19,94,52,27,57,52,108,1,67,100,0,80,123,36,33,116,104,8,75,10,86,112,67,62,64,14,56,0,3,59,0,0,20,82,4,79,2,46,0,5,81,0,4,35,0,0,18,74,0,0,63,0,3,0,2,34,80,60,80,38,111,5,58,40,78,0,0,37,91,0,1,20,3,0,0,26,18,9,35,96,50,55,142,175,74,123,79,93,37,4,35,42,0,82,127,10,3,94,155,21,23,57,66,190,121,26,34,6,2,22,5,20,31,33,19,112,57,1,30,40,0,0,14,0,0,6,6,10,18,107,0,8,2,0,4,0,34,7,56,31,51,28,37,37,38,69,3,0,124,1,2,9,94,4,31,54,164,129,38,56,37,50,79,46,79,127,47,35,104,181,183,86,63,204,6,3,14,1,11,68,78,4,45,88,46,32,107,60,31,7,40,91,28,16,78,65,43,153,20,10,2,1,0,2,6,62,58,131,113,28,46,117,64,38,38,28,105,4,0,0,26,0,59,4,110,9,22,117,44,26,96,60,4,7,105,23,27,84,16,85,58,75,26,108,138,79,42,125,88,6,18,98,130,42,79,108,89,16,94,54,25,58,54,105,1,66,97,0,77,122,40,35,118,107,7,72,10,82,121,70,57,56,16,53,0,3,68,0,0,6,69,4,60,3,26,10,12,88,0,4,34,0,0,16,75,0,0,62,0,2,0,1,33,78,61,78,39,108,6,58,41,76,0,0,44,93,0,1,23,6,0,0,28,17,10,35,92,53,56,139,175,73,125,81,94,43,4,53,40,0,84,108,0,5,101,140,22,23,64,115,130,30,34,6,0,18,4,26,30,34,20,111,58,2,29,40,0,0,12,0,0,6,6,9,36,80,0,1,0,0,0,0,70,63,34,49,58,75,2,0,102,1,0,6,60,3,18,40,139,117,126,26,102,17,51,76,77,112,206,74,133,199,8,0,10,13,10,79,66,9,24,82,51,117,36,81,57,6,44,102,35,6,100,56,8,38,86,81,15,6,3,0,0,2,12,38,102,111,53,46,88,25,95,100,54,18,26,42,111,4,0,0,26,0,58,28,168,28,21,170,47,33,103,62,3,8,106,16,30,96,18,80,54,84,27,110,141,85,44,119,85,6,29,100,126,30,81,109,87,22,91,55,29,64,54,105,0,65,96,0,78,122,39,32,117,109,9,74,11,81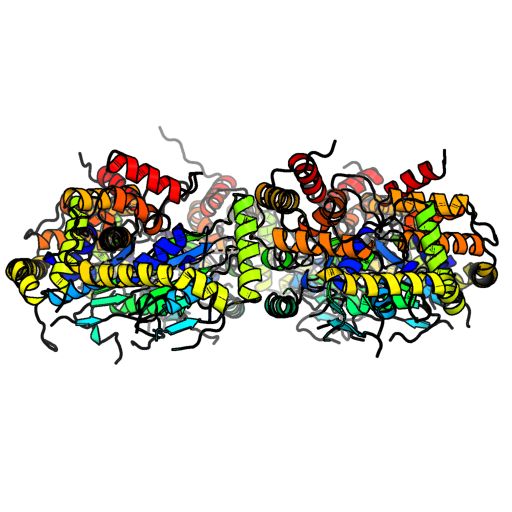,124,67,59,59,16,58,0,2,66,0,0,14,74,3,56,1,51,2,10,63,0,4,34,0,0,16,75,0,0,62,0,2,0,3,36,76,61,77,39,113,6,60,35,81,0,0,39,86,0,1,22,6,0,0,29,16,9,36,84,47,54,138,173,67,124,80,94,50,9,53,51,0,83,123,6,3,92,146,21,21,54,64,194,128,31,20,6,0,18,5,22,36,33,15,109,64,2,31,40,0,0,14,0,0,0,6,9,26,84,0,2,0,0,5,0,38,22,15,66,34,39,35,20,44,48,1,0,101,1,1,9,90,5,12,42,140,136,106,24,78,42,26,73,39,100,109,49,100,167,93,79,100,34,75,67,0,1,8,13,5,68,75,14,16,93,20,96,84,83,62,46,7,50,133,26,10,64,27,0,32,18,55,118,145,25,0,4,1,0,1,12,40,77,118,83,36,34,50,36,103,93,14,28,38,85,11,0,0,8,0,44,4,150,11,21,164,93,26,78,52,1,5,104,37,28,91,21,94,52,82,14,85,140,80,41,123,85,8,21,97,128,31,80,107,92,23,87,53,25,52,55,105,0,65,98,0,64,126,42,31,118,107,7,77,10,82,107,64,59,64,15,56,0,3,61,0,0,7,81,4,60,3,83,10,3,78,0,3,29,0,0,18,71,0,0,59,0,2,0,2,34,75,60,79,35,117,5,51,40,80,0,0,42,85,0,0,20,4,0,0,28,15,9,36,110,52,55,140,175,73,122,74,94,49,8,42,47,0,92,120,1,3,91,155,20,21,54,58,188,125,28,27,6,1,18,5,24,26,31,22,113,64,2,32,39,0,0,14,0,0,5,7,9,33,84,0,0,0,0,4,0,30,3,62,44,45,24,24,31,59,67,1,0,128,1,1,12,104,2,26,38,60,146,183,160,32,65,41,20,72,50,94,174,68,79,128,126,81,79,94,164,0,105,51,6,0,6,6,0,77,102,22,31,78,25,82,74,124,47,10,39,76,28,2,88,31,2,39,66,187,4,7,4,0,0,3,10,34,60,116,95,52,140,24,60,108,95,34,22,46,85,5,0,0,17,0,83,7,64,10,17,146,87,25,81,49,3,6,100,19,31,94,14,86,71,84,28,108,141,78,44,119,85,7,19,96,128,37,79,112,86,20,93,54,26,57,53,105,0,60,100,0,82,113,37,35,116,108,7,77,14,85,118,69,63,59,18,62,0,3,61,0,0,12,85,3,55,1,46,4,28,63,0,3,37,0,0,17,72,0,0,63,0,1,0,1,32,77,58,80,38,114,6,57,38,81,0,0,35,87,0,0,22,4,0,0,33,18,10,37,92,54,56,140,173,82,122,80,95,43,7,52,44,0,80,121,0,1,62,135,20,22,58,49,138,166